Protein 2COF (pdb70)

Secondary structure (DSSP, 8-state):
--------TT--EEEEEETTEEEEEEEEE-SS-EEEE-SSTT-SEEEEEE-TTT-EEE---BTTBS-EEEEEETTEEEEEEE-SSHHHHHHHHHHHHHHSS-SSS--

InterPro domains:
  IPR001849 Pleckstrin homology domain [PF00169] (184-269)
  IPR001849 Pleckstrin homology domain [PF00169] (366-439)
  IPR001849 Pleckstrin homology domain [PS50003] (175-271)
  IPR001849 Pleckstrin homology domain [PS50003] (353-447)
  IPR001849 Pleckstrin homology domain [SM00233] (176-273)
  IPR001849 Pleckstrin homology domain [SM00233] (354-449)
  IPR011993 PH-like domain superfamily [G3DSA:2.30.29.30] (152-289)
  IPR011993 PH-like domain superfamily [G3DSA:2.30.29.30] (349-452)
  IPR030113 Actin-filament associated protein [PTHR14338] (1-817)

Organism: Homo sapiens (NCBI:txid9606)

Solvent-accessible surface area: 7010 Å² total; per-residue (Å²): 79,110,125,81,98,123,62,77,127,47,33,28,126,5,50,7,59,42,141,109,109,103,98,96,30,44,0,12,16,164,102,45,54,1,50,4,19,88,67,180,138,138,63,125,80,26,103,157,53,32,57,0,70,41,7,87,4,40,78,44,61,42,147,117,82,118,63,0,0,77,0,23,73,163,63,113,129,62,16,33,1,13,4,146,25,54,119,39,20,44,76,2,31,39,34,0,85,66,43,14,40,69,46,151,80,123,111

Sequence (107 aa):
GSSGSSGLETSSYLNVLVNSQWKSRWCSVRDNHLHFYQDRNRSKVAQQPLSLVGCEVVPDPSPDHLYSFRILHKGEELAKLEAKSSEEMGHWLGLLLSESGSGPSSGGSSGSSGLETSSYLNVLVNSQWKSRWCSVRDNHLHFYQDRNRSKVAQQPLSLVGCEVVPDPSPDHLYSFRILHKGEELAKLEAKSSEEMGHWLGLLLSESGSGPSSGGSSGSSGLETSSYLNVLVNSQWKSRWCSVRDNHLHFYQDRNRSKVAQQPLSLVGCEVVPDPSPDHLYSFRILHKGEELAKLEAKSSEEMGHWLGLLLSESGSGPSSGGSSGSSGLETSSYLNVLVNSQWKSRWCSVRDNHLHFYQDRNRSKVAQQPLSLVGCEVVPDPSPDHLYSFRILHKGEELAKLEAKSSEEMGHWLGLLLSESGSGPSSGGSSGSSGLETSSYLNVLVNSQWKSRWCSVRDNHLHFYQDRNRSKVAQQPLSLVGCEVVPDPSPDHLYSFRILHKGEELAKLEAKSSEEMGHWLGLLLSESGSGPSSGGSSGSSGLETSSYLNVLVNSQWKSRWCSVRDNHLHFYQDRNRSKVAQQPLSLVGCEVVPDPSPDHLYSFRILHKGEELAKLEAKSSEEMGHWLGLLLSESGSGPSSGGSSGSSGLETSSYLNVLVNSQWKSRWCSVRDNHLHFYQDRNRSKVAQQPLSLVGCEVVPDPSPDHLYSFRILHKGEELAKLEAKSSEEMGHWLGLLLSESGSGPSSGGSSGSSGLETSSYLNVLVNSQWKSRWCSVRDNHLHFYQDRNRSKVAQQPLSLVGCEVVPDPSPDHLYSFRILHKGEELAKLEAKSSEEMGHWLGLLLSESGSGPSSGGSSGSSGLETSSYLNVLVNSQWKSRWCSVRDNHLHFYQDRNRSKVAQQPLSLVGCEVVPDPSPDHLYSFRILHKGEELAKLEAKSSEEMGHWLGLLLSESGSGPSSGGSSGSSGLETSSYLNVLVNSQWKSRWCSVRDNHLHFYQDRNRSKVAQQPLSLVGCEVVPDPSPDHLYSFRILHKGEELAKLEAKSSEEMGHWLGLLLSESGSGPSSGGSSGSSGLETSSYLNVLVNSQWKSRWCSVRDNHLHFYQDRNRSKVAQQPLSLVGCEVVPDPSPDHLYSFRILHKGEELAKLEAKSSEEMGHWLGLLLSESGSGPSSGGSSGSSGLETSSYLNVLVNSQWKSRWCSVRDNHLHFYQDRNRSKVAQQPLSLVGCEVVPDPSPDHLYSFRILHKGEELAKLEAKSSEEMGHWLGLLLSESGSGPSSGGSSGSSGLETSSYLNVLVNSQWKSRWCSVRDNHLHFYQDRNRSKVAQQPLSLVGCEVVPDPSPDHLYSFRILHKGEELAKLEAKSSEEMGHWLGLLLSESGSGPSSGGSSGSSGLETSSYLNVLVNSQWKSRWCSVRDNHLHFYQDRNRSKVAQQPLSLVGCEVVPDPSPDHLYSFRILHKGEELAKLEAKSSEEMGHWLGLLLSESGSGPSSGGSSGSSGLETSSYLNVLVNSQWKSRWCSVRDNHLHFYQDRNRSKVAQQPLSLVGCEVVPDPSPDHLYSFRILHKGEELAKLEAKSSEEMGHWLGLLLSESGSGPSSGGSSGSSGLETSSYLNVLVNSQWKSRWCSVRDNHLHFYQDRNRSKVAQQPLSLVGCEVVPDPSPDHLYSFRILHKGEELAKLEAKSSEEMGHWLGLLLSESGSGPSSGGSSGSSGLETSSYLNVLVNSQWKSRWCSVRDNHLHFYQDRNRSKVAQQPLSLVGCEVVPDPSPDHLYSFRILHKGEELAKLEAKSSEEMGHWLGLLLSESGSGPSSGGSSGSSGLETSSYLNVLVNSQWKSRWCSVRDNHLHFYQDRNRSKVAQQPLSLVGCEVVPDPSPDHLYSFRILHKGEELAKLEAKSSEEMGHWLGLLLSESGSGPSSGGSSGSSGLETSSYLNVLVNSQWKSRWCSVRDNHLHFYQDRNRSKVAQQPLSLVGCEVVPDPSPDHLYSFRILHKGEELAKLEAKSSEEMGHWLGLLLSESGSGPSSGGSSGSSGLETSSYLNVLVNSQWKSRWCSVRDNHLHFYQDRNRSKVAQQPLSLVGCEVVPDPSPDHLYSFRILHKGEELAKLEAKSSEEMGHWLGLLLSESGSGPSSG

CATH classification: 2.30.29.30

Structure (mmCIF, N/CA/C/O backbone):
data_2COF
#
_entry.id   2COF
#
loop_
_atom_site.group_PDB
_atom_site.id
_atom_site.type_symbol
_atom_site.label_atom_id
_atom_site.label_alt_id
_atom_site.label_comp_id
_atom_site.label_asym_id
_atom_site.label_entity_id
_atom_site.label_seq_id
_atom_site.pdbx_PDB_ins_code
_atom_site.Cartn_x
_atom_site.Cartn_y
_atom_site.Cartn_z
_atom_site.occupancy
_atom_site.B_iso_or_equiv
_atom_site.auth_seq_id
_atom_site.auth_comp_id
_atom_site.auth_asym_id
_atom_site.auth_atom_id
_atom_site.pdbx_PDB_model_num
ATOM 1 N N . GLY A 1 1 ? -16.809 -10.601 6.839 1.00 0.00 1 GLY A N 1
ATOM 2 C CA . GLY A 1 1 ? -17.602 -11.813 6.925 1.00 0.00 1 GLY A CA 1
ATOM 3 C C . GLY A 1 1 ? -18.060 -12.107 8.340 1.00 0.00 1 GLY A C 1
ATOM 4 O O . GLY A 1 1 ? -19.224 -11.897 8.680 1.00 0.00 1 GLY A O 1
ATOM 8 N N . SER A 1 2 ? -17.142 -12.596 9.168 1.00 0.00 2 SER A N 1
ATOM 9 C CA . SER A 1 2 ? -17.458 -12.924 10.553 1.00 0.00 2 SER A CA 1
ATOM 10 C C . SER A 1 2 ? -17.401 -11.679 11.433 1.00 0.00 2 SER A C 1
ATOM 11 O O . SER A 1 2 ? -16.322 -11.217 11.804 1.00 0.00 2 SER A O 1
ATOM 19 N N . SER A 1 3 ? -18.570 -11.142 11.764 1.00 0.00 3 SER A N 1
ATOM 20 C CA . SER A 1 3 ? -18.655 -9.948 12.598 1.00 0.00 3 SER A CA 1
ATOM 21 C C . SER A 1 3 ? -18.692 -10.320 14.077 1.00 0.00 3 SER A C 1
ATOM 22 O O . SER A 1 3 ? -19.759 -10.555 14.642 1.00 0.00 3 SER A O 1
ATOM 30 N N . GLY A 1 4 ? -17.518 -10.372 14.698 1.00 0.00 4 GLY A N 1
ATOM 31 C CA . GLY A 1 4 ? -17.438 -10.716 16.105 1.00 0.00 4 GLY A CA 1
ATOM 32 C C . GLY A 1 4 ? -16.065 -11.225 16.501 1.00 0.00 4 GLY A C 1
ATOM 33 O O . GLY A 1 4 ? -15.947 -12.180 17.267 1.00 0.00 4 GLY A O 1
ATOM 37 N N . SER A 1 5 ? -15.025 -10.585 15.975 1.00 0.00 5 SER A N 1
ATOM 38 C CA . SER A 1 5 ? -13.654 -10.982 16.273 1.00 0.00 5 SER A CA 1
ATOM 39 C C . SER A 1 5 ? -12.766 -9.758 16.474 1.00 0.00 5 SER A C 1
ATOM 40 O O . SER A 1 5 ? -12.458 -9.038 15.524 1.00 0.00 5 SER A O 1
ATOM 48 N N . SER A 1 6 ? -12.357 -9.529 17.717 1.00 0.00 6 SER A N 1
ATOM 49 C CA . SER A 1 6 ? -11.507 -8.390 18.045 1.00 0.00 6 SER A CA 1
ATOM 50 C C . SER A 1 6 ? -10.032 -8.774 17.973 1.00 0.00 6 SER A C 1
ATOM 51 O O . SER A 1 6 ? -9.670 -9.932 18.174 1.00 0.00 6 SER A O 1
ATOM 59 N N . GLY A 1 7 ? -9.184 -7.791 17.684 1.00 0.00 7 GLY A N 1
ATOM 60 C CA . GLY A 1 7 ? -7.759 -8.045 17.590 1.00 0.00 7 GLY A CA 1
ATOM 61 C C . GLY A 1 7 ? -7.266 -8.060 16.156 1.00 0.00 7 GLY A C 1
ATOM 62 O O . GLY A 1 7 ? -6.645 -9.028 15.715 1.00 0.00 7 GLY A O 1
ATOM 66 N N . LEU A 1 8 ? -7.544 -6.986 15.426 1.00 0.00 8 LEU A N 1
ATOM 67 C CA . LEU A 1 8 ? -7.126 -6.879 14.032 1.00 0.00 8 LEU A CA 1
ATOM 68 C C . LEU A 1 8 ? -5.907 -5.971 13.897 1.00 0.00 8 LEU A C 1
ATOM 69 O O . LEU A 1 8 ? -4.942 -6.310 13.214 1.00 0.00 8 LEU A O 1
ATOM 85 N N . GLU A 1 9 ? -5.960 -4.817 14.555 1.00 0.00 9 GLU A N 1
ATOM 86 C CA . GLU A 1 9 ? -4.860 -3.861 14.509 1.00 0.00 9 GLU A CA 1
ATOM 87 C C . GLU A 1 9 ? -4.455 -3.567 13.067 1.00 0.00 9 GLU A C 1
ATOM 88 O O . GLU A 1 9 ? -3.269 -3.472 12.750 1.00 0.00 9 GLU A O 1
ATOM 100 N N . THR A 1 10 ? -5.449 -3.423 12.197 1.00 0.00 10 THR A N 1
ATOM 101 C CA . THR A 1 10 ? -5.199 -3.142 10.789 1.00 0.00 10 THR A CA 1
ATOM 102 C C . THR A 1 10 ? -3.932 -3.839 10.306 1.00 0.00 10 THR A C 1
ATOM 103 O O . THR A 1 10 ? -3.159 -3.276 9.531 1.00 0.00 10 THR A O 1
ATOM 114 N N . SER A 1 11 ? -3.725 -5.068 10.769 1.00 0.00 11 SER A N 1
ATOM 115 C CA . SER A 1 11 ? -2.550 -5.841 10.386 1.00 0.00 11 SER A CA 1
ATOM 116 C C . SER A 1 11 ? -2.948 -7.236 9.914 1.00 0.00 11 SER A C 1
ATOM 117 O O . SER A 1 11 ? -2.311 -8.228 10.269 1.00 0.00 11 SER A O 1
ATOM 125 N N . SER A 1 12 ? -4.005 -7.303 9.111 1.00 0.00 12 SER A N 1
ATOM 126 C CA . SER A 1 12 ? -4.491 -8.577 8.593 1.00 0.00 12 SER A CA 1
ATOM 127 C C . SER A 1 12 ? -3.672 -9.019 7.384 1.00 0.00 12 SER A C 1
ATOM 128 O O . SER A 1 12 ? -2.998 -8.210 6.747 1.00 0.00 12 SER A O 1
ATOM 136 N N . TYR A 1 13 ? -3.737 -10.309 7.074 1.00 0.00 13 TYR A N 1
ATOM 137 C CA . TYR A 1 13 ? -3.000 -10.862 5.944 1.00 0.00 13 TYR A CA 1
ATOM 138 C C . TYR A 1 13 ? -3.676 -10.501 4.625 1.00 0.00 13 TYR A C 1
ATOM 139 O O . TYR A 1 13 ? -4.891 -10.639 4.478 1.00 0.00 13 TYR A O 1
ATOM 157 N N . LEU A 1 14 ? -2.880 -10.039 3.667 1.00 0.00 14 LEU A N 1
ATOM 158 C CA . LEU A 1 14 ? -3.399 -9.659 2.357 1.00 0.00 14 LEU A CA 1
ATOM 159 C C . LEU A 1 14 ? -2.557 -10.266 1.240 1.00 0.00 14 LEU A C 1
ATOM 160 O O . LEU A 1 14 ? -1.388 -10.594 1.439 1.00 0.00 14 LEU A O 1
ATOM 176 N N . ASN A 1 15 ? -3.160 -10.412 0.064 1.00 0.00 15 ASN A N 1
ATOM 177 C CA . ASN A 1 15 ? -2.465 -10.979 -1.086 1.00 0.00 15 ASN A CA 1
ATOM 178 C C . ASN A 1 15 ? -1.824 -9.880 -1.929 1.00 0.00 15 ASN A C 1
ATOM 179 O O . ASN A 1 15 ? -2.515 -9.131 -2.620 1.00 0.00 15 ASN A O 1
ATOM 190 N N . VAL A 1 16 ? -0.499 -9.792 -1.869 1.00 0.00 16 VAL A N 1
ATOM 191 C CA . VAL A 1 16 ? 0.235 -8.787 -2.629 1.00 0.00 16 VAL A CA 1
ATOM 192 C C . VAL A 1 16 ? 0.720 -9.351 -3.960 1.00 0.00 16 VAL A C 1
ATOM 193 O O . VAL A 1 16 ? 1.667 -10.137 -4.005 1.00 0.00 16 VAL A O 1
ATOM 206 N N . LEU A 1 17 ? 0.066 -8.944 -5.042 1.00 0.00 17 LEU A N 1
ATOM 207 C CA . LEU A 1 17 ? 0.431 -9.407 -6.376 1.00 0.00 17 LEU A CA 1
ATOM 208 C C . LEU A 1 17 ? 1.934 -9.280 -6.605 1.00 0.00 17 LEU A C 1
ATOM 209 O O . LEU A 1 17 ? 2.527 -8.234 -6.340 1.00 0.00 17 LEU A O 1
ATOM 225 N N . VAL A 1 18 ? 2.545 -10.353 -7.099 1.00 0.00 18 VAL A N 1
ATOM 226 C CA . VAL A 1 18 ? 3.978 -10.361 -7.367 1.00 0.00 18 VAL A CA 1
ATOM 227 C C . VAL A 1 18 ? 4.289 -11.086 -8.671 1.00 0.00 18 VAL A C 1
ATOM 228 O O . VAL A 1 18 ? 3.897 -12.237 -8.862 1.00 0.00 18 VAL A O 1
ATOM 241 N N . ASN A 1 19 ? 4.998 -10.406 -9.566 1.00 0.00 19 ASN A N 1
ATOM 242 C CA . ASN A 1 19 ? 5.363 -10.986 -10.853 1.00 0.00 19 ASN A CA 1
ATOM 243 C C . ASN A 1 19 ? 4.202 -11.782 -11.440 1.00 0.00 19 ASN A C 1
ATOM 244 O O . ASN A 1 19 ? 4.360 -12.942 -11.821 1.00 0.00 19 ASN A O 1
ATOM 255 N N . SER A 1 20 ? 3.034 -11.151 -11.509 1.00 0.00 20 SER A N 1
ATOM 256 C CA . SER A 1 20 ? 1.844 -11.801 -12.047 1.00 0.00 20 SER A CA 1
ATOM 257 C C . SER A 1 20 ? 1.526 -13.077 -11.273 1.00 0.00 20 SER A C 1
ATOM 258 O O . SER A 1 20 ? 1.126 -14.084 -11.855 1.00 0.00 20 SER A O 1
ATOM 266 N N . GLN A 1 21 ? 1.707 -13.024 -9.957 1.00 0.00 21 GLN A N 1
ATOM 267 C CA . GLN A 1 21 ? 1.440 -14.175 -9.103 1.00 0.00 21 GLN A CA 1
ATOM 268 C C . GLN A 1 21 ? 1.008 -13.730 -7.709 1.00 0.00 21 GLN A C 1
ATOM 269 O O . GLN A 1 21 ? 1.732 -13.005 -7.027 1.00 0.00 21 GLN A O 1
ATOM 283 N N . TRP A 1 22 ? -0.174 -14.169 -7.294 1.00 0.00 22 TRP A N 1
ATOM 284 C CA . TRP A 1 22 ? -0.703 -13.816 -5.982 1.00 0.00 22 TRP A CA 1
ATOM 285 C C . TRP A 1 22 ? 0.002 -14.601 -4.881 1.00 0.00 22 TRP A C 1
ATOM 286 O O . TRP A 1 22 ? -0.261 -15.788 -4.685 1.00 0.00 22 TRP A O 1
ATOM 307 N N . LYS A 1 23 ? 0.900 -13.933 -4.165 1.00 0.00 23 LYS A N 1
ATOM 308 C CA . LYS A 1 23 ? 1.642 -14.567 -3.083 1.00 0.00 23 LYS A CA 1
ATOM 309 C C . LYS A 1 23 ? 1.265 -13.961 -1.735 1.00 0.00 23 LYS A C 1
ATOM 310 O O . LYS A 1 23 ? 1.120 -12.745 -1.610 1.00 0.00 23 LYS A O 1
ATOM 329 N N . SER A 1 24 ? 1.108 -14.816 -0.730 1.00 0.00 24 SER A N 1
ATOM 330 C CA . SER A 1 24 ? 0.745 -14.364 0.609 1.00 0.00 24 SER A CA 1
ATOM 331 C C . SER A 1 24 ? 1.820 -13.446 1.182 1.00 0.00 24 SER A C 1
ATOM 332 O O . SER A 1 24 ? 2.996 -13.807 1.236 1.00 0.00 24 SER A O 1
ATOM 340 N N . ARG A 1 25 ? 1.408 -12.257 1.610 1.00 0.00 25 ARG A N 1
ATOM 341 C CA . ARG A 1 25 ? 2.335 -11.286 2.179 1.00 0.00 25 ARG A CA 1
ATOM 342 C C . ARG A 1 25 ? 1.678 -10.509 3.316 1.00 0.00 25 ARG A C 1
ATOM 343 O O . ARG A 1 25 ? 0.478 -10.236 3.282 1.00 0.00 25 ARG A O 1
ATOM 364 N N . TRP A 1 26 ? 2.472 -10.157 4.320 1.00 0.00 26 TRP A N 1
ATOM 365 C CA . TRP A 1 26 ? 1.967 -9.411 5.468 1.00 0.00 26 TRP A CA 1
ATOM 366 C C . TRP A 1 26 ? 2.050 -7.909 5.220 1.00 0.00 26 TRP A C 1
ATOM 367 O O . TRP A 1 26 ? 3.140 -7.349 5.104 1.00 0.00 26 TRP A O 1
ATOM 388 N N . CYS A 1 27 ? 0.892 -7.263 5.141 1.00 0.00 27 CYS A N 1
ATOM 389 C CA . CYS A 1 27 ? 0.834 -5.824 4.906 1.00 0.00 27 CYS A CA 1
ATOM 390 C C . CYS A 1 27 ? 0.520 -5.075 6.197 1.00 0.00 27 CYS A C 1
ATOM 391 O O . CYS A 1 27 ? -0.472 -5.360 6.867 1.00 0.00 27 CYS A O 1
ATOM 399 N N . SER A 1 28 ? 1.374 -4.116 6.541 1.00 0.00 28 SER A N 1
ATOM 400 C CA . SER A 1 28 ? 1.191 -3.329 7.755 1.00 0.00 28 SER A CA 1
ATOM 401 C C . SER A 1 28 ? 1.219 -1.836 7.444 1.00 0.00 28 SER A C 1
ATOM 402 O O . SER A 1 28 ? 2.235 -1.302 6.996 1.00 0.00 28 SER A O 1
ATOM 410 N N . VAL A 1 29 ? 0.097 -1.166 7.684 1.00 0.00 29 VAL A N 1
ATOM 411 C CA . VAL A 1 29 ? -0.009 0.266 7.431 1.00 0.00 29 VAL A CA 1
ATOM 412 C C . VAL A 1 29 ? 0.242 1.068 8.703 1.00 0.00 29 VAL A C 1
ATOM 413 O O . VAL A 1 29 ? -0.323 0.773 9.757 1.00 0.00 29 VAL A O 1
ATOM 426 N N . ARG A 1 30 ? 1.091 2.085 8.597 1.00 0.00 30 ARG A N 1
ATOM 427 C CA . ARG A 1 30 ? 1.417 2.930 9.739 1.00 0.00 30 ARG A CA 1
ATOM 428 C C . ARG A 1 30 ? 2.096 4.219 9.285 1.00 0.00 30 ARG A C 1
ATOM 429 O O . ARG A 1 30 ? 2.942 4.206 8.392 1.00 0.00 30 ARG A O 1
ATOM 450 N N . ASP A 1 31 ? 1.717 5.331 9.906 1.00 0.00 31 ASP A N 1
ATOM 451 C CA . ASP A 1 31 ? 2.289 6.629 9.567 1.00 0.00 31 ASP A CA 1
ATOM 452 C C . ASP A 1 31 ? 2.050 6.961 8.097 1.00 0.00 31 ASP A C 1
ATOM 453 O O . ASP A 1 31 ? 2.927 7.497 7.421 1.00 0.00 31 ASP A O 1
ATOM 462 N N . ASN A 1 32 ? 0.857 6.636 7.609 1.00 0.00 32 ASN A N 1
ATOM 463 C CA . ASN A 1 32 ? 0.503 6.898 6.219 1.00 0.00 32 ASN A CA 1
ATOM 464 C C . ASN A 1 32 ? 1.460 6.184 5.270 1.00 0.00 32 ASN A C 1
ATOM 465 O O . ASN A 1 32 ? 1.854 6.731 4.240 1.00 0.00 32 ASN A O 1
ATOM 476 N N . HIS A 1 33 ? 1.830 4.957 5.624 1.00 0.00 33 HIS A N 1
ATOM 477 C CA . HIS A 1 33 ? 2.741 4.166 4.803 1.00 0.00 33 HIS A CA 1
ATOM 478 C C . HIS A 1 33 ? 2.441 2.676 4.941 1.00 0.00 33 HIS A C 1
ATOM 479 O O . HIS A 1 33 ? 2.230 2.175 6.046 1.00 0.00 33 HIS A O 1
ATOM 494 N N . LEU A 1 34 ? 2.425 1.974 3.814 1.00 0.00 34 LEU A N 1
ATOM 495 C CA . LEU A 1 34 ? 2.151 0.541 3.809 1.00 0.00 34 LEU A CA 1
ATOM 496 C C . LEU A 1 34 ? 3.447 -0.260 3.731 1.00 0.00 34 LEU A C 1
ATOM 497 O O . LEU A 1 34 ? 4.067 -0.357 2.672 1.00 0.00 34 LEU A O 1
ATOM 513 N N . HIS A 1 35 ? 3.849 -0.836 4.860 1.00 0.00 35 HIS A N 1
ATOM 514 C CA . HIS A 1 35 ? 5.069 -1.633 4.919 1.00 0.00 35 HIS A CA 1
ATOM 515 C C . HIS A 1 35 ? 4.783 -3.092 4.575 1.00 0.00 35 HIS A C 1
ATOM 516 O O . HIS A 1 35 ? 3.669 -3.579 4.770 1.00 0.00 35 HIS A O 1
ATOM 531 N N . PHE A 1 36 ? 5.795 -3.783 4.062 1.00 0.00 36 PHE A N 1
ATOM 532 C CA . PHE A 1 36 ? 5.652 -5.185 3.689 1.00 0.00 36 PHE A CA 1
ATOM 533 C C . PHE A 1 36 ? 6.554 -6.070 4.544 1.00 0.00 36 PHE A C 1
ATOM 534 O O . PHE A 1 36 ? 7.733 -5.771 4.738 1.00 0.00 36 PHE A O 1
ATOM 551 N N . TYR A 1 37 ? 5.992 -7.161 5.054 1.00 0.00 37 TYR A N 1
ATOM 552 C CA . TYR A 1 37 ? 6.743 -8.088 5.891 1.00 0.00 37 TYR A CA 1
ATOM 553 C C . TYR A 1 37 ? 6.559 -9.525 5.413 1.00 0.00 37 TYR A C 1
ATOM 554 O O . TYR A 1 37 ? 5.668 -9.816 4.615 1.00 0.00 37 TYR A O 1
ATOM 572 N N . GLN A 1 38 ? 7.409 -10.420 5.907 1.00 0.00 38 GLN A N 1
ATOM 573 C CA . GLN A 1 38 ? 7.341 -11.827 5.530 1.00 0.00 38 GLN A CA 1
ATOM 574 C C . GLN A 1 38 ? 7.079 -12.705 6.750 1.00 0.00 38 GLN A C 1
ATOM 575 O O . GLN A 1 38 ? 6.027 -13.334 6.859 1.00 0.00 38 GLN A O 1
ATOM 589 N N . ASP A 1 39 ? 8.043 -12.741 7.664 1.00 0.00 39 ASP A N 1
ATOM 590 C CA . ASP A 1 39 ? 7.916 -13.542 8.876 1.00 0.00 39 ASP A CA 1
ATOM 591 C C . ASP A 1 39 ? 6.908 -12.918 9.836 1.00 0.00 39 ASP A C 1
ATOM 592 O O . ASP A 1 39 ? 6.368 -11.843 9.572 1.00 0.00 39 ASP A O 1
ATOM 601 N N . ARG A 1 40 ? 6.660 -13.598 10.950 1.00 0.00 40 ARG A N 1
ATOM 602 C CA . ARG A 1 40 ? 5.715 -13.112 11.949 1.00 0.00 40 ARG A CA 1
ATOM 603 C C . ARG A 1 40 ? 6.379 -12.099 12.877 1.00 0.00 40 ARG A C 1
ATOM 604 O O . ARG A 1 40 ? 7.601 -12.080 13.018 1.00 0.00 40 ARG A O 1
ATOM 625 N N . ASN A 1 41 ? 5.565 -11.260 13.508 1.00 0.00 41 ASN A N 1
ATOM 626 C CA . ASN A 1 41 ? 6.073 -10.244 14.422 1.00 0.00 41 ASN A CA 1
ATOM 627 C C . ASN A 1 41 ? 6.978 -9.257 13.691 1.00 0.00 41 ASN A C 1
ATOM 628 O O . ASN A 1 41 ? 8.035 -8.878 14.194 1.00 0.00 41 ASN A O 1
ATOM 639 N N . ARG A 1 42 ? 6.554 -8.844 12.501 1.00 0.00 42 ARG A N 1
ATOM 640 C CA . ARG A 1 42 ? 7.325 -7.902 11.699 1.00 0.00 42 ARG A CA 1
ATOM 641 C C . ARG A 1 42 ? 8.823 -8.139 11.873 1.00 0.00 42 ARG A C 1
ATOM 642 O O . ARG A 1 42 ? 9.595 -7.196 12.040 1.00 0.00 42 ARG A O 1
ATOM 663 N N . SER A 1 43 ? 9.224 -9.406 11.833 1.00 0.00 43 SER A N 1
ATOM 664 C CA . SER A 1 43 ? 10.628 -9.768 11.990 1.00 0.00 43 SER A CA 1
ATOM 665 C C . SER A 1 43 ? 11.495 -9.038 10.968 1.00 0.00 43 SER A C 1
ATOM 666 O O . SER A 1 43 ? 12.365 -8.245 11.327 1.00 0.00 43 SER A O 1
ATOM 674 N N . LYS A 1 44 ? 11.251 -9.313 9.691 1.00 0.00 44 LYS A N 1
ATOM 675 C CA . LYS A 1 44 ? 12.007 -8.684 8.615 1.00 0.00 44 LYS A CA 1
ATOM 676 C C . LYS A 1 44 ? 11.071 -8.025 7.606 1.00 0.00 44 LYS A C 1
ATOM 677 O O . LYS A 1 44 ? 9.939 -8.468 7.414 1.00 0.00 44 LYS A O 1
ATOM 696 N N . VAL A 1 45 ? 11.553 -6.966 6.963 1.00 0.00 45 VAL A N 1
ATOM 697 C CA . VAL A 1 45 ? 10.760 -6.248 5.972 1.00 0.00 45 VAL A CA 1
ATOM 698 C C . VAL A 1 45 ? 10.905 -6.877 4.592 1.00 0.00 45 VAL A C 1
ATOM 699 O O . VAL A 1 45 ? 12.014 -7.028 4.080 1.00 0.00 45 VAL A O 1
ATOM 712 N N . ALA A 1 46 ? 9.776 -7.243 3.993 1.00 0.00 46 ALA A N 1
ATOM 713 C CA . ALA A 1 46 ? 9.776 -7.855 2.670 1.00 0.00 46 ALA A CA 1
ATOM 714 C C . ALA A 1 46 ? 10.477 -6.961 1.652 1.00 0.00 46 ALA A C 1
ATOM 715 O O . ALA A 1 46 ? 11.287 -7.431 0.855 1.00 0.00 46 ALA A O 1
ATOM 722 N N . GLN A 1 47 ? 10.158 -5.671 1.686 1.00 0.00 47 GLN A N 1
ATOM 723 C CA . GLN A 1 47 ? 10.757 -4.713 0.765 1.00 0.00 47 GLN A CA 1
ATOM 724 C C . GLN A 1 47 ? 10.344 -3.287 1.118 1.00 0.00 47 GLN A C 1
ATOM 725 O O . GLN A 1 47 ? 9.412 -3.076 1.894 1.00 0.00 47 GLN A O 1
ATOM 739 N N . GLN A 1 48 ? 11.045 -2.314 0.544 1.00 0.00 48 GLN A N 1
ATOM 740 C CA . GLN A 1 48 ? 10.751 -0.909 0.800 1.00 0.00 48 GLN A CA 1
ATOM 741 C C . GLN A 1 48 ? 9.256 -0.696 1.018 1.00 0.00 48 GLN A C 1
ATOM 742 O O . GLN A 1 48 ? 8.415 -1.283 0.336 1.00 0.00 48 GLN A O 1
ATOM 756 N N . PRO A 1 49 ? 8.916 0.162 1.990 1.00 0.00 49 PRO A N 1
ATOM 757 C CA . PRO A 1 49 ? 7.522 0.473 2.320 1.00 0.00 49 PRO A CA 1
ATOM 758 C C . PRO A 1 49 ? 6.835 1.285 1.228 1.00 0.00 49 PRO A C 1
ATOM 759 O O . PRO A 1 49 ? 7.463 1.680 0.245 1.00 0.00 49 PRO A O 1
ATOM 770 N N . LEU A 1 50 ? 5.541 1.531 1.406 1.00 0.00 50 LEU A N 1
ATOM 771 C CA . LEU A 1 50 ? 4.768 2.298 0.435 1.00 0.00 50 LEU A CA 1
ATOM 772 C C . LEU A 1 50 ? 4.318 3.629 1.027 1.00 0.00 50 LEU A C 1
ATOM 773 O O . LEU A 1 50 ? 3.920 3.701 2.190 1.00 0.00 50 LEU A O 1
ATOM 789 N N . SER A 1 51 ? 4.381 4.682 0.218 1.00 0.00 51 SER A N 1
ATOM 790 C CA . SER A 1 51 ? 3.981 6.012 0.662 1.00 0.00 51 SER A CA 1
ATOM 791 C C . SER A 1 51 ? 2.533 6.302 0.275 1.00 0.00 51 SER A C 1
ATOM 792 O O . SER A 1 51 ? 2.261 7.177 -0.548 1.00 0.00 51 SER A O 1
ATOM 800 N N . LEU A 1 52 ? 1.608 5.561 0.875 1.00 0.00 52 LEU A N 1
ATOM 801 C CA . LEU A 1 52 ? 0.187 5.737 0.595 1.00 0.00 52 LEU A CA 1
ATOM 802 C C . LEU A 1 52 ? -0.169 7.217 0.495 1.00 0.00 52 LEU A C 1
ATOM 803 O O . LEU A 1 52 ? -0.921 7.627 -0.389 1.00 0.00 52 LEU A O 1
ATOM 819 N N . VAL A 1 53 ? 0.378 8.015 1.406 1.00 0.00 53 VAL A N 1
ATOM 820 C CA . VAL A 1 53 ? 0.120 9.450 1.419 1.00 0.00 53 VAL A CA 1
ATOM 821 C C . VAL A 1 53 ? 0.190 10.033 0.013 1.00 0.00 53 VAL A C 1
ATOM 822 O O . VAL A 1 53 ? 1.272 10.315 -0.501 1.00 0.00 53 VAL A O 1
ATOM 835 N N . GLY A 1 54 ? -0.973 10.213 -0.606 1.00 0.00 54 GLY A N 1
ATOM 836 C CA . GLY A 1 54 ? -1.022 10.763 -1.948 1.00 0.00 54 GLY A CA 1
ATOM 837 C C . GLY A 1 54 ? -1.568 9.775 -2.960 1.00 0.00 54 GLY A C 1
ATOM 838 O O . GLY A 1 54 ? -2.341 10.146 -3.845 1.00 0.00 54 GLY A O 1
ATOM 842 N N . CYS A 1 55 ? -1.166 8.516 -2.831 1.00 0.00 55 CYS A N 1
ATOM 843 C CA . CYS A 1 55 ? -1.619 7.472 -3.744 1.00 0.00 55 CYS A CA 1
ATOM 844 C C . CYS A 1 55 ? -3.142 7.449 -3.831 1.00 0.00 55 CYS A C 1
ATOM 845 O O . CYS A 1 55 ? -3.822 8.236 -3.174 1.00 0.00 55 CYS A O 1
ATOM 853 N N . GLU A 1 56 ? -3.669 6.543 -4.648 1.00 0.00 56 GLU A N 1
ATOM 854 C CA . GLU A 1 56 ? -5.111 6.420 -4.823 1.00 0.00 56 GLU A CA 1
ATOM 855 C C . GLU A 1 56 ? -5.532 4.954 -4.861 1.00 0.00 56 GLU A C 1
ATOM 856 O O . GLU A 1 56 ? -5.111 4.198 -5.736 1.00 0.00 56 GLU A O 1
ATOM 868 N N . VAL A 1 57 ? -6.366 4.559 -3.903 1.00 0.00 57 VAL A N 1
ATOM 869 C CA . VAL A 1 57 ? -6.845 3.184 -3.826 1.00 0.00 57 VAL A CA 1
ATOM 870 C C . VAL A 1 57 ? -8.158 3.016 -4.581 1.00 0.00 57 VAL A C 1
ATOM 871 O O . VAL A 1 57 ? -9.171 3.622 -4.230 1.00 0.00 57 VAL A O 1
ATOM 884 N N . VAL A 1 58 ? -8.136 2.189 -5.622 1.00 0.00 58 VAL A N 1
ATOM 885 C CA . VAL A 1 58 ? -9.326 1.940 -6.426 1.00 0.00 58 VAL A CA 1
ATOM 886 C C . VAL A 1 58 ? -9.684 0.458 -6.433 1.00 0.00 58 VAL A C 1
ATOM 887 O O . VAL A 1 58 ? -8.826 -0.413 -6.577 1.00 0.00 58 VAL A O 1
ATOM 900 N N . PRO A 1 59 ? -10.983 0.163 -6.274 1.00 0.00 59 PRO A N 1
ATOM 901 C CA . PRO A 1 59 ? -11.485 -1.214 -6.259 1.00 0.00 59 PRO A CA 1
ATOM 902 C C . PRO A 1 59 ? -11.402 -1.877 -7.630 1.00 0.00 59 PRO A C 1
ATOM 903 O O . PRO A 1 59 ? -12.330 -1.782 -8.433 1.00 0.00 59 PRO A O 1
ATOM 914 N N . ASP A 1 60 ? -10.285 -2.547 -7.891 1.00 0.00 60 ASP A N 1
ATOM 915 C CA . ASP A 1 60 ? -10.081 -3.227 -9.164 1.00 0.00 60 ASP A CA 1
ATOM 916 C C . ASP A 1 60 ? -10.195 -4.739 -8.998 1.00 0.00 60 ASP A C 1
ATOM 917 O O . ASP A 1 60 ? -9.199 -5.462 -8.974 1.00 0.00 60 ASP A O 1
ATOM 926 N N . PRO A 1 61 ? -11.438 -5.230 -8.878 1.00 0.00 61 PRO A N 1
ATOM 927 C CA . PRO A 1 61 ? -11.711 -6.660 -8.710 1.00 0.00 61 PRO A CA 1
ATOM 928 C C . PRO A 1 61 ? -11.412 -7.459 -9.974 1.00 0.00 61 PRO A C 1
ATOM 929 O O . PRO A 1 61 ? -11.061 -6.893 -11.009 1.00 0.00 61 PRO A O 1
ATOM 940 N N . SER A 1 62 ? -11.554 -8.778 -9.882 1.00 0.00 62 SER A N 1
ATOM 941 C CA . SER A 1 62 ? -11.295 -9.655 -11.018 1.00 0.00 62 SER A CA 1
ATOM 942 C C . SER A 1 62 ? -12.427 -10.663 -11.194 1.00 0.00 62 SER A C 1
ATOM 943 O O . SER A 1 62 ? -13.259 -10.861 -10.309 1.00 0.00 62 SER A O 1
ATOM 951 N N . PRO A 1 63 ? -12.460 -11.316 -12.366 1.00 0.00 63 PRO A N 1
ATOM 952 C CA . PRO A 1 63 ? -13.483 -12.315 -12.687 1.00 0.00 63 PRO A CA 1
ATOM 953 C C . PRO A 1 63 ? -13.325 -13.592 -11.868 1.00 0.00 63 PRO A C 1
ATOM 954 O O . PRO A 1 63 ? -14.059 -14.561 -12.063 1.00 0.00 63 PRO A O 1
ATOM 965 N N . ASP A 1 64 ? -12.363 -13.585 -10.951 1.00 0.00 64 ASP A N 1
ATOM 966 C CA . ASP A 1 64 ? -12.109 -14.742 -10.101 1.00 0.00 64 ASP A CA 1
ATOM 967 C C . ASP A 1 64 ? -12.187 -14.361 -8.626 1.00 0.00 64 ASP A C 1
ATOM 968 O O . ASP A 1 64 ? -12.262 -15.226 -7.753 1.00 0.00 64 ASP A O 1
ATOM 977 N N . HIS A 1 65 ? -12.167 -13.060 -8.355 1.00 0.00 65 HIS A N 1
ATOM 978 C CA . HIS A 1 65 ? -12.234 -12.563 -6.985 1.00 0.00 65 HIS A CA 1
ATOM 979 C C . HIS A 1 65 ? -12.595 -11.081 -6.962 1.00 0.00 65 HIS A C 1
ATOM 980 O O . HIS A 1 65 ? -11.776 -10.227 -7.305 1.00 0.00 65 HIS A O 1
ATOM 995 N N . LEU A 1 66 ? -13.824 -10.782 -6.556 1.00 0.00 66 LEU A N 1
ATOM 996 C CA . LEU A 1 66 ? -14.293 -9.402 -6.488 1.00 0.00 66 LEU A CA 1
ATOM 997 C C . LEU A 1 66 ? -13.864 -8.744 -5.181 1.00 0.00 66 LEU A C 1
ATOM 998 O O . LEU A 1 66 ? -14.528 -7.834 -4.685 1.00 0.00 66 LEU A O 1
ATOM 1014 N N . TYR A 1 67 ? -12.750 -9.211 -4.628 1.00 0.00 67 TYR A N 1
ATOM 1015 C CA . TYR A 1 67 ? -12.233 -8.668 -3.377 1.00 0.00 67 TYR A CA 1
ATOM 1016 C C . TYR A 1 67 ? -10.768 -8.266 -3.523 1.00 0.00 67 TYR A C 1
ATOM 1017 O O . TYR A 1 67 ? -9.949 -8.533 -2.643 1.00 0.00 67 TYR A O 1
ATOM 1035 N N . SER A 1 68 ? -10.446 -7.621 -4.639 1.00 0.00 68 SER A N 1
ATOM 1036 C CA . SER A 1 68 ? -9.081 -7.184 -4.903 1.00 0.00 68 SER A CA 1
ATOM 1037 C C . SER A 1 68 ? -9.045 -5.702 -5.267 1.00 0.00 68 SER A C 1
ATOM 1038 O O . SER A 1 68 ? -9.884 -5.218 -6.027 1.00 0.00 68 SER A O 1
ATOM 1046 N N . PHE A 1 69 ? -8.067 -4.988 -4.719 1.00 0.00 69 PHE A N 1
ATOM 1047 C CA . PHE A 1 69 ? -7.922 -3.562 -4.984 1.00 0.00 69 PHE A CA 1
ATOM 1048 C C . PHE A 1 69 ? -6.479 -3.220 -5.345 1.00 0.00 69 PHE A C 1
ATOM 1049 O O . PHE A 1 69 ? -5.560 -3.992 -5.069 1.00 0.00 69 PHE A O 1
ATOM 1066 N N . ARG A 1 70 ? -6.288 -2.059 -5.962 1.00 0.00 70 ARG A N 1
ATOM 1067 C CA . ARG A 1 70 ? -4.959 -1.615 -6.363 1.00 0.00 70 ARG A CA 1
ATOM 1068 C C . ARG A 1 70 ? -4.797 -0.114 -6.142 1.00 0.00 70 ARG A C 1
ATOM 1069 O O . ARG A 1 70 ? -5.773 0.636 -6.174 1.00 0.00 70 ARG A O 1
ATOM 1090 N N . ILE A 1 71 ? -3.560 0.316 -5.919 1.00 0.00 71 ILE A N 1
ATOM 1091 C CA . ILE A 1 71 ? -3.272 1.727 -5.694 1.00 0.00 71 ILE A CA 1
ATOM 1092 C C . ILE A 1 71 ? -2.669 2.370 -6.939 1.00 0.00 71 ILE A C 1
ATOM 1093 O O . ILE A 1 71 ? -2.011 1.703 -7.739 1.00 0.00 71 ILE A O 1
ATOM 1109 N N . LEU A 1 72 ? -2.895 3.670 -7.095 1.00 0.00 72 LEU A N 1
ATOM 1110 C CA . LEU A 1 72 ? -2.373 4.405 -8.242 1.00 0.00 72 LEU A CA 1
ATOM 1111 C C . LEU A 1 72 ? -1.820 5.760 -7.814 1.00 0.00 72 LEU A C 1
ATOM 1112 O O . LEU A 1 72 ? -2.311 6.371 -6.864 1.00 0.00 72 LEU A O 1
ATOM 1128 N N . HIS A 1 73 ? -0.797 6.227 -8.523 1.00 0.00 73 HIS A N 1
ATOM 1129 C CA . HIS A 1 73 ? -0.179 7.513 -8.218 1.00 0.00 73 HIS A CA 1
ATOM 1130 C C . HIS A 1 73 ? -0.293 8.465 -9.404 1.00 0.00 73 HIS A C 1
ATOM 1131 O O . HIS A 1 73 ? 0.615 8.556 -10.230 1.00 0.00 73 HIS A O 1
ATOM 1146 N N . LYS A 1 74 ? -1.415 9.173 -9.482 1.00 0.00 74 LYS A N 1
ATOM 1147 C CA . LYS A 1 74 ? -1.649 10.119 -10.566 1.00 0.00 74 LYS A CA 1
ATOM 1148 C C . LYS A 1 74 ? -1.986 9.389 -11.863 1.00 0.00 74 LYS A C 1
ATOM 1149 O O . LYS A 1 74 ? -1.768 9.911 -12.955 1.00 0.00 74 LYS A O 1
ATOM 1168 N N . GLY A 1 75 ? -2.520 8.179 -11.733 1.00 0.00 75 GLY A N 1
ATOM 1169 C CA . GLY A 1 75 ? -2.880 7.398 -12.902 1.00 0.00 75 GLY A CA 1
ATOM 1170 C C . GLY A 1 75 ? -1.945 6.225 -13.126 1.00 0.00 75 GLY A C 1
ATOM 1171 O O . GLY A 1 75 ? -2.233 5.340 -13.931 1.00 0.00 75 GLY A O 1
ATOM 1175 N N . GLU A 1 76 ? -0.823 6.220 -12.414 1.00 0.00 76 GLU A N 1
ATOM 1176 C CA . GLU A 1 76 ? 0.157 5.148 -12.541 1.00 0.00 76 GLU A CA 1
ATOM 1177 C C . GLU A 1 76 ? -0.147 4.014 -11.567 1.00 0.00 76 GLU A C 1
ATOM 1178 O O . GLU A 1 76 ? -1.099 4.088 -10.790 1.00 0.00 76 GLU A O 1
ATOM 1190 N N . GLU A 1 77 ? 0.668 2.965 -11.616 1.00 0.00 77 GLU A N 1
ATOM 1191 C CA . GLU A 1 77 ? 0.484 1.814 -10.740 1.00 0.00 77 GLU A CA 1
ATOM 1192 C C . GLU A 1 77 ? 1.566 1.772 -9.664 1.00 0.00 77 GLU A C 1
ATOM 1193 O O . GLU A 1 77 ? 2.749 1.960 -9.949 1.00 0.00 77 GLU A O 1
ATOM 1205 N N . LEU A 1 78 ? 1.151 1.525 -8.426 1.00 0.00 78 LEU A N 1
ATOM 1206 C CA . LEU A 1 78 ? 2.083 1.459 -7.306 1.00 0.00 78 LEU A CA 1
ATOM 1207 C C . LEU A 1 78 ? 2.124 0.053 -6.714 1.00 0.00 78 LEU A C 1
ATOM 1208 O O . LEU A 1 78 ? 3.198 -0.491 -6.458 1.00 0.00 78 LEU A O 1
ATOM 1224 N N . ALA A 1 79 ? 0.949 -0.529 -6.503 1.00 0.00 79 ALA A N 1
ATOM 1225 C CA . ALA A 1 79 ? 0.851 -1.873 -5.946 1.00 0.00 79 ALA A CA 1
ATOM 1226 C C . ALA A 1 79 ? -0.531 -2.470 -6.193 1.00 0.00 79 ALA A C 1
ATOM 1227 O O . ALA A 1 79 ? -1.411 -1.814 -6.750 1.00 0.00 79 ALA A O 1
ATOM 1234 N N . LYS A 1 80 ? -0.714 -3.718 -5.775 1.00 0.00 80 LYS A N 1
ATOM 1235 C CA . LYS A 1 80 ? -1.988 -4.404 -5.949 1.00 0.00 80 LYS A CA 1
ATOM 1236 C C . LYS A 1 80 ? -2.185 -5.467 -4.873 1.00 0.00 80 LYS A C 1
ATOM 1237 O O . LYS A 1 80 ? -1.435 -6.442 -4.804 1.00 0.00 80 LYS A O 1
ATOM 1256 N N . LEU A 1 81 ? -3.199 -5.275 -4.036 1.00 0.00 81 LEU A N 1
ATOM 1257 C CA . LEU A 1 81 ? -3.496 -6.219 -2.964 1.00 0.00 81 LEU A CA 1
ATOM 1258 C C . LEU A 1 81 ? -4.836 -6.907 -3.200 1.00 0.00 81 LEU A C 1
ATOM 1259 O O . LEU A 1 81 ? -5.664 -6.425 -3.972 1.00 0.00 81 LEU A O 1
ATOM 1275 N N . GLU A 1 82 ? -5.044 -8.034 -2.526 1.00 0.00 82 GLU A N 1
ATOM 1276 C CA . GLU A 1 82 ? -6.285 -8.787 -2.662 1.00 0.00 82 GLU A CA 1
ATOM 1277 C C . GLU A 1 82 ? -6.705 -9.389 -1.325 1.00 0.00 82 GLU A C 1
ATOM 1278 O O . GLU A 1 82 ? -5.912 -10.046 -0.651 1.00 0.00 82 GLU A O 1
ATOM 1290 N N . ALA A 1 83 ? -7.958 -9.158 -0.946 1.00 0.00 83 ALA A N 1
ATOM 1291 C CA . ALA A 1 83 ? -8.485 -9.679 0.309 1.00 0.00 83 ALA A CA 1
ATOM 1292 C C . ALA A 1 83 ? -9.076 -11.072 0.122 1.00 0.00 83 ALA A C 1
ATOM 1293 O O . ALA A 1 83 ? -8.976 -11.660 -0.955 1.00 0.00 83 ALA A O 1
ATOM 1300 N N . LYS A 1 84 ? -9.691 -11.595 1.176 1.00 0.00 84 LYS A N 1
ATOM 1301 C CA . LYS A 1 84 ? -10.299 -12.920 1.129 1.00 0.00 84 LYS A CA 1
ATOM 1302 C C . LYS A 1 84 ? -11.813 -12.818 0.965 1.00 0.00 84 LYS A C 1
ATOM 1303 O O . LYS A 1 84 ? -12.427 -13.627 0.270 1.00 0.00 84 LYS A O 1
ATOM 1322 N N . SER A 1 85 ? -12.407 -11.818 1.608 1.00 0.00 85 SER A N 1
ATOM 1323 C CA . SER A 1 85 ? -13.849 -11.613 1.536 1.00 0.00 85 SER A CA 1
ATOM 1324 C C . SER A 1 85 ? -14.173 -10.174 1.147 1.00 0.00 85 SER A C 1
ATOM 1325 O O . SER A 1 85 ? -13.339 -9.279 1.284 1.00 0.00 85 SER A O 1
ATOM 1333 N N . SER A 1 86 ? -15.392 -9.959 0.662 1.00 0.00 86 SER A N 1
ATOM 1334 C CA . SER A 1 86 ? -15.827 -8.630 0.249 1.00 0.00 86 SER A CA 1
ATOM 1335 C C . SER A 1 86 ? -15.742 -7.645 1.411 1.00 0.00 86 SER A C 1
ATOM 1336 O O . SER A 1 86 ? -15.250 -6.528 1.257 1.00 0.00 86 SER A O 1
ATOM 1344 N N . GLU A 1 87 ? -16.225 -8.069 2.575 1.00 0.00 87 GLU A N 1
ATOM 1345 C CA . GLU A 1 87 ? -16.204 -7.225 3.763 1.00 0.00 87 GLU A CA 1
ATOM 1346 C C . GLU A 1 87 ? -14.779 -6.803 4.106 1.00 0.00 87 GLU A C 1
ATOM 1347 O O . GLU A 1 87 ? -14.547 -5.690 4.579 1.00 0.00 87 GLU A O 1
ATOM 1359 N N . GLU A 1 88 ? -13.828 -7.699 3.864 1.00 0.00 88 GLU A N 1
ATOM 1360 C CA . GLU A 1 88 ? -12.425 -7.420 4.149 1.00 0.00 88 GLU A CA 1
ATOM 1361 C C . GLU A 1 88 ? -11.906 -6.287 3.268 1.00 0.00 88 GLU A C 1
ATOM 1362 O O . GLU A 1 88 ? -11.358 -5.303 3.764 1.00 0.00 88 GLU A O 1
ATOM 1374 N N . MET A 1 89 ? -12.083 -6.434 1.959 1.00 0.00 89 MET A N 1
ATOM 1375 C CA . MET A 1 89 ? -11.634 -5.423 1.009 1.00 0.00 89 MET A CA 1
ATOM 1376 C C . MET A 1 89 ? -12.264 -4.069 1.318 1.00 0.00 89 MET A C 1
ATOM 1377 O O . MET A 1 89 ? -11.655 -3.024 1.092 1.00 0.00 89 MET A O 1
ATOM 1391 N N . GLY A 1 90 ? -13.489 -4.095 1.835 1.00 0.00 90 GLY A N 1
ATOM 1392 C CA . GLY A 1 90 ? -14.181 -2.863 2.165 1.00 0.00 90 GLY A CA 1
ATOM 1393 C C . GLY A 1 90 ? -13.520 -2.114 3.305 1.00 0.00 90 GLY A C 1
ATOM 1394 O O . GLY A 1 90 ? -13.606 -0.889 3.385 1.00 0.00 90 GLY A O 1
ATOM 1398 N N . HIS A 1 91 ? -12.859 -2.852 4.192 1.00 0.00 91 HIS A N 1
ATOM 1399 C CA . HIS A 1 91 ? -12.181 -2.250 5.334 1.00 0.00 91 HIS A CA 1
ATOM 1400 C C . HIS A 1 91 ? -10.830 -1.673 4.922 1.00 0.00 91 HIS A C 1
ATOM 1401 O O . HIS A 1 91 ? -10.347 -0.711 5.519 1.00 0.00 91 HIS A O 1
ATOM 1416 N N . TRP A 1 92 ? -10.226 -2.267 3.899 1.00 0.00 92 TRP A N 1
ATOM 1417 C CA . TRP A 1 92 ? -8.930 -1.812 3.408 1.00 0.00 92 TRP A CA 1
ATOM 1418 C C . TRP A 1 92 ? -9.088 -0.599 2.499 1.00 0.00 92 TRP A C 1
ATOM 1419 O O . TRP A 1 92 ? -8.333 0.369 2.601 1.00 0.00 92 TRP A O 1
ATOM 1440 N N . LEU A 1 93 ? -10.073 -0.656 1.609 1.00 0.00 93 LEU A N 1
ATOM 1441 C CA . LEU A 1 93 ? -10.330 0.439 0.681 1.00 0.00 93 LEU A CA 1
ATOM 1442 C C . LEU A 1 93 ? -10.342 1.779 1.409 1.00 0.00 93 LEU A C 1
ATOM 1443 O O . LEU A 1 93 ? -9.541 2.665 1.114 1.00 0.00 93 LEU A O 1
ATOM 1459 N N . GLY A 1 94 ? -11.256 1.920 2.365 1.00 0.00 94 GLY A N 1
ATOM 1460 C CA . GLY A 1 94 ? -11.353 3.154 3.123 1.00 0.00 94 GLY A CA 1
ATOM 1461 C C . GLY A 1 94 ? -10.159 3.373 4.030 1.00 0.00 94 GLY A C 1
ATOM 1462 O O . GLY A 1 94 ? -9.726 4.508 4.237 1.00 0.00 94 GLY A O 1
ATOM 1466 N N . LEU A 1 95 ? -9.624 2.285 4.575 1.00 0.00 95 LEU A N 1
ATOM 1467 C CA . LEU A 1 95 ? -8.473 2.364 5.467 1.00 0.00 95 LEU A CA 1
ATOM 1468 C C . LEU A 1 95 ? -7.290 3.032 4.773 1.00 0.00 95 LEU A C 1
ATOM 1469 O O . LEU A 1 95 ? -6.676 3.951 5.316 1.00 0.00 95 LEU A O 1
ATOM 1485 N N . LEU A 1 96 ? -6.978 2.566 3.569 1.00 0.00 96 LEU A N 1
ATOM 1486 C CA . LEU A 1 96 ? -5.870 3.119 2.798 1.00 0.00 96 LEU A CA 1
ATOM 1487 C C . LEU A 1 96 ? -6.194 4.529 2.313 1.00 0.00 96 LEU A C 1
ATOM 1488 O O . LEU A 1 96 ? -5.409 5.458 2.502 1.00 0.00 96 LEU A O 1
ATOM 1504 N N . LEU A 1 97 ? -7.357 4.680 1.689 1.00 0.00 97 LEU A N 1
ATOM 1505 C CA . LEU A 1 97 ? -7.788 5.977 1.179 1.00 0.00 97 LEU A CA 1
ATOM 1506 C C . LEU A 1 97 ? -7.522 7.080 2.199 1.00 0.00 97 LEU A C 1
ATOM 1507 O O . LEU A 1 97 ? -6.913 8.101 1.879 1.00 0.00 97 LEU A O 1
ATOM 1523 N N . SER A 1 98 ? -7.980 6.865 3.428 1.00 0.00 98 SER A N 1
ATOM 1524 C CA . SER A 1 98 ? -7.793 7.841 4.495 1.00 0.00 98 SER A CA 1
ATOM 1525 C C . SER A 1 98 ? -6.324 8.233 4.621 1.00 0.00 98 SER A C 1
ATOM 1526 O O . SER A 1 98 ? -5.996 9.409 4.774 1.00 0.00 98 SER A O 1
ATOM 1534 N N . GLU A 1 99 ? -5.445 7.238 4.556 1.00 0.00 99 GLU A N 1
ATOM 1535 C CA . GLU A 1 99 ? -4.011 7.478 4.664 1.00 0.00 99 GLU A CA 1
ATOM 1536 C C . GLU A 1 99 ? -3.489 8.218 3.436 1.00 0.00 99 GLU A C 1
ATOM 1537 O O . GLU A 1 99 ? -2.728 9.178 3.554 1.00 0.00 99 GLU A O 1
ATOM 1549 N N . SER A 1 100 ? -3.904 7.763 2.258 1.00 0.00 100 SER A N 1
ATOM 1550 C CA . SER A 1 100 ? -3.475 8.378 1.007 1.00 0.00 100 SER A CA 1
ATOM 1551 C C . SER A 1 100 ? -4.192 9.706 0.781 1.00 0.00 100 SER A C 1
ATOM 1552 O O . SER A 1 100 ? -5.148 9.785 0.011 1.00 0.00 100 SER A O 1
ATOM 1560 N N . GLY A 1 101 ? -3.722 10.748 1.460 1.00 0.00 101 GLY A N 1
ATOM 1561 C CA . GLY A 1 101 ? -4.330 12.059 1.321 1.00 0.00 101 GLY A CA 1
ATOM 1562 C C . GLY A 1 101 ? -4.797 12.625 2.647 1.00 0.00 101 GLY A C 1
ATOM 1563 O O . GLY A 1 101 ? -5.927 12.381 3.070 1.00 0.00 101 GLY A O 1
ATOM 1567 N N . SER A 1 102 ? -3.925 13.382 3.306 1.00 0.00 102 SER A N 1
ATOM 1568 C CA . SER A 1 102 ? -4.253 13.980 4.595 1.00 0.00 102 SER A CA 1
ATOM 1569 C C . SER A 1 102 ? -3.340 15.165 4.892 1.00 0.00 102 SER A C 1
ATOM 1570 O O . SER A 1 102 ? -2.141 15.124 4.619 1.00 0.00 102 SER A O 1
ATOM 1578 N N . GLY A 1 103 ? -3.917 16.223 5.454 1.00 0.00 103 GLY A N 1
ATOM 1579 C CA . GLY A 1 103 ? -3.142 17.406 5.779 1.00 0.00 103 GLY A CA 1
ATOM 1580 C C . GLY A 1 103 ? -3.681 18.655 5.109 1.00 0.00 103 GLY A C 1
ATOM 1581 O O . GLY A 1 103 ? -4.867 18.753 4.795 1.00 0.00 103 GLY A O 1
ATOM 1585 N N . PRO A 1 104 ? -2.798 19.638 4.884 1.00 0.00 104 PRO A N 1
ATOM 1586 C CA . PRO A 1 104 ? -3.169 20.905 4.246 1.00 0.00 104 PRO A CA 1
ATOM 1587 C C . PRO A 1 104 ? -3.504 20.734 2.768 1.00 0.00 104 PRO A C 1
ATOM 1588 O O . PRO A 1 104 ? -3.788 21.707 2.070 1.00 0.00 104 PRO A O 1
ATOM 1599 N N . SER A 1 105 ? -3.470 19.491 2.299 1.00 0.00 105 SER A N 1
ATOM 1600 C CA . SER A 1 105 ? -3.767 19.193 0.903 1.00 0.00 105 SER A CA 1
ATOM 1601 C C . SER A 1 105 ? -5.061 18.393 0.781 1.00 0.00 105 SER A C 1
ATOM 1602 O O . SER A 1 105 ? -5.137 17.244 1.216 1.00 0.00 105 SER A O 1
ATOM 1610 N N . SER A 1 106 ? -6.077 19.011 0.187 1.00 0.00 106 SER A N 1
ATOM 1611 C CA . SER A 1 106 ? -7.370 18.359 0.011 1.00 0.00 106 SER A CA 1
ATOM 1612 C C . SER A 1 106 ? -8.077 18.185 1.352 1.00 0.00 106 SER A C 1
ATOM 1613 O O . SER A 1 106 ? -8.628 17.124 1.643 1.00 0.00 106 SER A O 1
ATOM 1621 N N . GLY A 1 107 ? -8.058 19.236 2.165 1.00 0.00 107 GLY A N 1
ATOM 1622 C CA . GLY A 1 107 ? -8.700 19.180 3.465 1.00 0.00 107 GLY A CA 1
ATOM 1623 C C . GLY A 1 107 ? -8.826 20.547 4.109 1.00 0.00 107 GLY A C 1
ATOM 1624 O O . GLY A 1 107 ? -9.907 21.137 4.121 1.00 0.00 107 GLY A O 1
ATOM 1628 N N . GLY A 1 1 ? -19.551 -16.528 3.806 1.00 0.00 1 GLY A N 2
ATOM 1629 C CA . GLY A 1 1 ? -18.782 -15.549 4.552 1.00 0.00 1 GLY A CA 2
ATOM 1630 C C . GLY A 1 1 ? -17.875 -16.189 5.584 1.00 0.00 1 GLY A C 2
ATOM 1631 O O . GLY A 1 1 ? -17.489 -17.350 5.446 1.00 0.00 1 GLY A O 2
ATOM 1635 N N . SER A 1 2 ? -17.531 -15.430 6.620 1.00 0.00 2 SER A N 2
ATOM 1636 C CA . SER A 1 2 ? -16.658 -15.928 7.676 1.00 0.00 2 SER A CA 2
ATOM 1637 C C . SER A 1 2 ? -16.773 -15.065 8.929 1.00 0.00 2 SER A C 2
ATOM 1638 O O . SER A 1 2 ? -16.892 -13.843 8.845 1.00 0.00 2 SER A O 2
ATOM 1646 N N . SER A 1 3 ? -16.737 -15.711 10.090 1.00 0.00 3 SER A N 2
ATOM 1647 C CA . SER A 1 3 ? -16.842 -15.004 11.361 1.00 0.00 3 SER A CA 2
ATOM 1648 C C . SER A 1 3 ? -15.496 -14.410 11.765 1.00 0.00 3 SER A C 2
ATOM 1649 O O . SER A 1 3 ? -14.518 -15.132 11.953 1.00 0.00 3 SER A O 2
ATOM 1657 N N . GLY A 1 4 ? -15.454 -13.088 11.895 1.00 0.00 4 GLY A N 2
ATOM 1658 C CA . GLY A 1 4 ? -14.224 -12.418 12.275 1.00 0.00 4 GLY A CA 2
ATOM 1659 C C . GLY A 1 4 ? -14.336 -11.717 13.615 1.00 0.00 4 GLY A C 2
ATOM 1660 O O . GLY A 1 4 ? -13.836 -10.605 13.784 1.00 0.00 4 GLY A O 2
ATOM 1664 N N . SER A 1 5 ? -14.994 -12.368 14.568 1.00 0.00 5 SER A N 2
ATOM 1665 C CA . SER A 1 5 ? -15.175 -11.798 15.898 1.00 0.00 5 SER A CA 2
ATOM 1666 C C . SER A 1 5 ? -13.859 -11.242 16.434 1.00 0.00 5 SER A C 2
ATOM 1667 O O . SER A 1 5 ? -13.796 -10.104 16.899 1.00 0.00 5 SER A O 2
ATOM 1675 N N . SER A 1 6 ? -12.809 -12.055 16.367 1.00 0.00 6 SER A N 2
ATOM 1676 C CA . SER A 1 6 ? -11.494 -11.648 16.848 1.00 0.00 6 SER A CA 2
ATOM 1677 C C . SER A 1 6 ? -11.186 -10.212 16.437 1.00 0.00 6 SER A C 2
ATOM 1678 O O . SER A 1 6 ? -11.730 -9.704 15.457 1.00 0.00 6 SER A O 2
ATOM 1686 N N . GLY A 1 7 ? -10.308 -9.561 17.194 1.00 0.00 7 GLY A N 2
ATOM 1687 C CA . GLY A 1 7 ? -9.941 -8.189 16.894 1.00 0.00 7 GLY A CA 2
ATOM 1688 C C . GLY A 1 7 ? -9.179 -8.066 15.589 1.00 0.00 7 GLY A C 2
ATOM 1689 O O . GLY A 1 7 ? -8.028 -8.494 15.491 1.00 0.00 7 GLY A O 2
ATOM 1693 N N . LEU A 1 8 ? -9.820 -7.479 14.584 1.00 0.00 8 LEU A N 2
ATOM 1694 C CA . LEU A 1 8 ? -9.196 -7.302 13.278 1.00 0.00 8 LEU A CA 2
ATOM 1695 C C . LEU A 1 8 ? -8.233 -6.119 13.291 1.00 0.00 8 LEU A C 2
ATOM 1696 O O . LEU A 1 8 ? -8.597 -5.006 12.912 1.00 0.00 8 LEU A O 2
ATOM 1712 N N . GLU A 1 9 ? -7.003 -6.369 13.729 1.00 0.00 9 GLU A N 2
ATOM 1713 C CA . GLU A 1 9 ? -5.987 -5.324 13.790 1.00 0.00 9 GLU A CA 2
ATOM 1714 C C . GLU A 1 9 ? -5.535 -4.923 12.389 1.00 0.00 9 GLU A C 2
ATOM 1715 O O . GLU A 1 9 ? -5.323 -5.774 11.524 1.00 0.00 9 GLU A O 2
ATOM 1727 N N . THR A 1 10 ? -5.390 -3.619 12.171 1.00 0.00 10 THR A N 2
ATOM 1728 C CA . THR A 1 10 ? -4.965 -3.104 10.875 1.00 0.00 10 THR A CA 2
ATOM 1729 C C . THR A 1 10 ? -3.955 -4.036 10.217 1.00 0.00 10 THR A C 2
ATOM 1730 O O . THR A 1 10 ? -4.062 -4.345 9.030 1.00 0.00 10 THR A O 2
ATOM 1741 N N . SER A 1 11 ? -2.973 -4.482 10.995 1.00 0.00 11 SER A N 2
ATOM 1742 C CA . SER A 1 11 ? -1.942 -5.378 10.485 1.00 0.00 11 SER A CA 2
ATOM 1743 C C . SER A 1 11 ? -2.511 -6.769 10.223 1.00 0.00 11 SER A C 2
ATOM 1744 O O . SER A 1 11 ? -2.440 -7.652 11.078 1.00 0.00 11 SER A O 2
ATOM 1752 N N . SER A 1 12 ? -3.076 -6.957 9.035 1.00 0.00 12 SER A N 2
ATOM 1753 C CA . SER A 1 12 ? -3.661 -8.238 8.660 1.00 0.00 12 SER A CA 2
ATOM 1754 C C . SER A 1 12 ? -2.926 -8.844 7.468 1.00 0.00 12 SER A C 2
ATOM 1755 O O . SER A 1 12 ? -2.137 -8.171 6.804 1.00 0.00 12 SER A O 2
ATOM 1763 N N . TYR A 1 13 ? -3.191 -10.118 7.203 1.00 0.00 13 TYR A N 2
ATOM 1764 C CA . TYR A 1 13 ? -2.554 -10.816 6.093 1.00 0.00 13 TYR A CA 2
ATOM 1765 C C . TYR A 1 13 ? -3.286 -10.540 4.783 1.00 0.00 13 TYR A C 2
ATOM 1766 O O . TYR A 1 13 ? -4.452 -10.903 4.621 1.00 0.00 13 TYR A O 2
ATOM 1784 N N . LEU A 1 14 ? -2.594 -9.895 3.850 1.00 0.00 14 LEU A N 2
ATOM 1785 C CA . LEU A 1 14 ? -3.176 -9.570 2.553 1.00 0.00 14 LEU A CA 2
ATOM 1786 C C . LEU A 1 14 ? -2.384 -10.219 1.423 1.00 0.00 14 LEU A C 2
ATOM 1787 O O . LEU A 1 14 ? -1.249 -10.652 1.615 1.00 0.00 14 LEU A O 2
ATOM 1803 N N . ASN A 1 15 ? -2.992 -10.282 0.242 1.00 0.00 15 ASN A N 2
ATOM 1804 C CA . ASN A 1 15 ? -2.342 -10.877 -0.921 1.00 0.00 15 ASN A CA 2
ATOM 1805 C C . ASN A 1 15 ? -1.735 -9.800 -1.815 1.00 0.00 15 ASN A C 2
ATOM 1806 O O . ASN A 1 15 ? -2.453 -9.051 -2.478 1.00 0.00 15 ASN A O 2
ATOM 1817 N N . VAL A 1 16 ? -0.408 -9.730 -1.829 1.00 0.00 16 VAL A N 2
ATOM 1818 C CA . VAL A 1 16 ? 0.297 -8.747 -2.644 1.00 0.00 16 VAL A CA 2
ATOM 1819 C C . VAL A 1 16 ? 0.752 -9.353 -3.966 1.00 0.00 16 VAL A C 2
ATOM 1820 O O . VAL A 1 16 ? 1.613 -10.234 -3.995 1.00 0.00 16 VAL A O 2
ATOM 1833 N N . LEU A 1 17 ? 0.169 -8.876 -5.061 1.00 0.00 17 LEU A N 2
ATOM 1834 C CA . LEU A 1 17 ? 0.515 -9.371 -6.389 1.00 0.00 17 LEU A CA 2
ATOM 1835 C C . LEU A 1 17 ? 2.021 -9.299 -6.622 1.00 0.00 17 LEU A C 2
ATOM 1836 O O . LEU A 1 17 ? 2.627 -8.234 -6.505 1.00 0.00 17 LEU A O 2
ATOM 1852 N N . VAL A 1 18 ? 2.618 -10.439 -6.953 1.00 0.00 18 VAL A N 2
ATOM 1853 C CA . VAL A 1 18 ? 4.052 -10.506 -7.206 1.00 0.00 18 VAL A CA 2
ATOM 1854 C C . VAL A 1 18 ? 4.344 -11.176 -8.544 1.00 0.00 18 VAL A C 2
ATOM 1855 O O . VAL A 1 18 ? 3.998 -12.337 -8.756 1.00 0.00 18 VAL A O 2
ATOM 1868 N N . ASN A 1 19 ? 4.983 -10.435 -9.443 1.00 0.00 19 ASN A N 2
ATOM 1869 C CA . ASN A 1 19 ? 5.322 -10.958 -10.762 1.00 0.00 19 ASN A CA 2
ATOM 1870 C C . ASN A 1 19 ? 4.125 -11.663 -11.392 1.00 0.00 19 ASN A C 2
ATOM 1871 O O . ASN A 1 19 ? 4.244 -12.778 -11.900 1.00 0.00 19 ASN A O 2
ATOM 1882 N N . SER A 1 20 ? 2.971 -11.004 -11.355 1.00 0.00 20 SER A N 2
ATOM 1883 C CA . SER A 1 20 ? 1.750 -11.569 -11.919 1.00 0.00 20 SER A CA 2
ATOM 1884 C C . SER A 1 20 ? 1.369 -12.862 -11.205 1.00 0.00 20 SER A C 2
ATOM 1885 O O . SER A 1 20 ? 0.896 -13.811 -11.830 1.00 0.00 20 SER A O 2
ATOM 1893 N N . GLN A 1 21 ? 1.579 -12.890 -9.893 1.00 0.00 21 GLN A N 2
ATOM 1894 C CA . GLN A 1 21 ? 1.258 -14.067 -9.094 1.00 0.00 21 GLN A CA 2
ATOM 1895 C C . GLN A 1 21 ? 0.851 -13.669 -7.679 1.00 0.00 21 GLN A C 2
ATOM 1896 O O . GLN A 1 21 ? 1.602 -12.995 -6.973 1.00 0.00 21 GLN A O 2
ATOM 1910 N N . TRP A 1 22 ? -0.341 -14.090 -7.271 1.00 0.00 22 TRP A N 2
ATOM 1911 C CA . TRP A 1 22 ? -0.847 -13.777 -5.940 1.00 0.00 22 TRP A CA 2
ATOM 1912 C C . TRP A 1 22 ? -0.162 -14.634 -4.881 1.00 0.00 22 TRP A C 2
ATOM 1913 O O . TRP A 1 22 ? -0.263 -15.861 -4.901 1.00 0.00 22 TRP A O 2
ATOM 1934 N N . LYS A 1 23 ? 0.534 -13.981 -3.957 1.00 0.00 23 LYS A N 2
ATOM 1935 C CA . LYS A 1 23 ? 1.235 -14.682 -2.889 1.00 0.00 23 LYS A CA 2
ATOM 1936 C C . LYS A 1 23 ? 1.008 -13.996 -1.546 1.00 0.00 23 LYS A C 2
ATOM 1937 O O . LYS A 1 23 ? 1.279 -12.805 -1.393 1.00 0.00 23 LYS A O 2
ATOM 1956 N N . SER A 1 24 ? 0.509 -14.755 -0.575 1.00 0.00 24 SER A N 2
ATOM 1957 C CA . SER A 1 24 ? 0.243 -14.218 0.754 1.00 0.00 24 SER A CA 2
ATOM 1958 C C . SER A 1 24 ? 1.423 -13.389 1.252 1.00 0.00 24 SER A C 2
ATOM 1959 O O . SER A 1 24 ? 2.571 -13.830 1.201 1.00 0.00 24 SER A O 2
ATOM 1967 N N . ARG A 1 25 ? 1.131 -12.184 1.731 1.00 0.00 25 ARG A N 2
ATOM 1968 C CA . ARG A 1 25 ? 2.167 -11.292 2.237 1.00 0.00 25 ARG A CA 2
ATOM 1969 C C . ARG A 1 25 ? 1.664 -10.503 3.443 1.00 0.00 25 ARG A C 2
ATOM 1970 O O . ARG A 1 25 ? 0.471 -10.224 3.561 1.00 0.00 25 ARG A O 2
ATOM 1991 N N . TRP A 1 26 ? 2.582 -10.149 4.335 1.00 0.00 26 TRP A N 2
ATOM 1992 C CA . TRP A 1 26 ? 2.232 -9.393 5.533 1.00 0.00 26 TRP A CA 2
ATOM 1993 C C . TRP A 1 26 ? 2.228 -7.895 5.250 1.00 0.00 26 TRP A C 2
ATOM 1994 O O . TRP A 1 26 ? 3.272 -7.305 4.969 1.00 0.00 26 TRP A O 2
ATOM 2015 N N . CYS A 1 27 ? 1.050 -7.286 5.325 1.00 0.00 27 CYS A N 2
ATOM 2016 C CA . CYS A 1 27 ? 0.912 -5.855 5.076 1.00 0.00 27 CYS A CA 2
ATOM 2017 C C . CYS A 1 27 ? 0.643 -5.101 6.374 1.00 0.00 27 CYS A C 2
ATOM 2018 O O . CYS A 1 27 ? -0.246 -5.467 7.144 1.00 0.00 27 CYS A O 2
ATOM 2026 N N . SER A 1 28 ? 1.416 -4.047 6.612 1.00 0.00 28 SER A N 2
ATOM 2027 C CA . SER A 1 28 ? 1.265 -3.244 7.820 1.00 0.00 28 SER A CA 2
ATOM 2028 C C . SER A 1 28 ? 1.327 -1.755 7.493 1.00 0.00 28 SER A C 2
ATOM 2029 O O . SER A 1 28 ? 2.365 -1.242 7.073 1.00 0.00 28 SER A O 2
ATOM 2037 N N . VAL A 1 29 ? 0.208 -1.065 7.690 1.00 0.00 29 VAL A N 2
ATOM 2038 C CA . VAL A 1 29 ? 0.134 0.366 7.419 1.00 0.00 29 VAL A CA 2
ATOM 2039 C C . VAL A 1 29 ? 0.369 1.179 8.687 1.00 0.00 29 VAL A C 2
ATOM 2040 O O . VAL A 1 29 ? -0.212 0.895 9.735 1.00 0.00 29 VAL A O 2
ATOM 2053 N N . ARG A 1 30 ? 1.224 2.191 8.585 1.00 0.00 30 ARG A N 2
ATOM 2054 C CA . ARG A 1 30 ? 1.537 3.045 9.724 1.00 0.00 30 ARG A CA 2
ATOM 2055 C C . ARG A 1 30 ? 2.166 4.357 9.263 1.00 0.00 30 ARG A C 2
ATOM 2056 O O . ARG A 1 30 ? 2.988 4.374 8.347 1.00 0.00 30 ARG A O 2
ATOM 2077 N N . ASP A 1 31 ? 1.775 5.452 9.905 1.00 0.00 31 ASP A N 2
ATOM 2078 C CA . ASP A 1 31 ? 2.301 6.768 9.562 1.00 0.00 31 ASP A CA 2
ATOM 2079 C C . ASP A 1 31 ? 2.081 7.073 8.083 1.00 0.00 31 ASP A C 2
ATOM 2080 O O . ASP A 1 31 ? 2.963 7.608 7.412 1.00 0.00 31 ASP A O 2
ATOM 2089 N N . ASN A 1 32 ? 0.900 6.727 7.582 1.00 0.00 32 ASN A N 2
ATOM 2090 C CA . ASN A 1 32 ? 0.565 6.962 6.182 1.00 0.00 32 ASN A CA 2
ATOM 2091 C C . ASN A 1 32 ? 1.551 6.251 5.260 1.00 0.00 32 ASN A C 2
ATOM 2092 O O . ASN A 1 32 ? 1.999 6.812 4.260 1.00 0.00 32 ASN A O 2
ATOM 2103 N N . HIS A 1 33 ? 1.884 5.010 5.604 1.00 0.00 33 HIS A N 2
ATOM 2104 C CA . HIS A 1 33 ? 2.816 4.221 4.806 1.00 0.00 33 HIS A CA 2
ATOM 2105 C C . HIS A 1 33 ? 2.503 2.732 4.921 1.00 0.00 33 HIS A C 2
ATOM 2106 O O . HIS A 1 33 ? 2.260 2.220 6.015 1.00 0.00 33 HIS A O 2
ATOM 2121 N N . LEU A 1 34 ? 2.509 2.042 3.786 1.00 0.00 34 LEU A N 2
ATOM 2122 C CA . LEU A 1 34 ? 2.225 0.611 3.758 1.00 0.00 34 LEU A CA 2
ATOM 2123 C C . LEU A 1 34 ? 3.515 -0.199 3.686 1.00 0.00 34 LEU A C 2
ATOM 2124 O O . LEU A 1 34 ? 4.199 -0.207 2.662 1.00 0.00 34 LEU A O 2
ATOM 2140 N N . HIS A 1 35 ? 3.841 -0.881 4.779 1.00 0.00 35 HIS A N 2
ATOM 2141 C CA . HIS A 1 35 ? 5.048 -1.698 4.839 1.00 0.00 35 HIS A CA 2
ATOM 2142 C C . HIS A 1 35 ? 4.765 -3.122 4.371 1.00 0.00 35 HIS A C 2
ATOM 2143 O O . HIS A 1 35 ? 3.612 -3.496 4.151 1.00 0.00 35 HIS A O 2
ATOM 2158 N N . PHE A 1 36 ? 5.823 -3.912 4.221 1.00 0.00 36 PHE A N 2
ATOM 2159 C CA . PHE A 1 36 ? 5.687 -5.295 3.777 1.00 0.00 36 PHE A CA 2
ATOM 2160 C C . PHE A 1 36 ? 6.666 -6.201 4.518 1.00 0.00 36 PHE A C 2
ATOM 2161 O O . PHE A 1 36 ? 7.811 -5.825 4.768 1.00 0.00 36 PHE A O 2
ATOM 2178 N N . TYR A 1 37 ? 6.205 -7.397 4.868 1.00 0.00 37 TYR A N 2
ATOM 2179 C CA . TYR A 1 37 ? 7.037 -8.358 5.583 1.00 0.00 37 TYR A CA 2
ATOM 2180 C C . TYR A 1 37 ? 6.727 -9.784 5.140 1.00 0.00 37 TYR A C 2
ATOM 2181 O O . TYR A 1 37 ? 5.710 -10.037 4.494 1.00 0.00 37 TYR A O 2
ATOM 2199 N N . GLN A 1 38 ? 7.610 -10.712 5.493 1.00 0.00 38 GLN A N 2
ATOM 2200 C CA . GLN A 1 38 ? 7.431 -12.114 5.133 1.00 0.00 38 GLN A CA 2
ATOM 2201 C C . GLN A 1 38 ? 7.051 -12.945 6.354 1.00 0.00 38 GLN A C 2
ATOM 2202 O O . GLN A 1 38 ? 7.582 -14.036 6.563 1.00 0.00 38 GLN A O 2
ATOM 2216 N N . ASP A 1 39 ? 6.130 -12.423 7.156 1.00 0.00 39 ASP A N 2
ATOM 2217 C CA . ASP A 1 39 ? 5.679 -13.118 8.356 1.00 0.00 39 ASP A CA 2
ATOM 2218 C C . ASP A 1 39 ? 6.849 -13.790 9.068 1.00 0.00 39 ASP A C 2
ATOM 2219 O O . ASP A 1 39 ? 6.669 -14.768 9.793 1.00 0.00 39 ASP A O 2
ATOM 2228 N N . ARG A 1 40 ? 8.049 -13.258 8.854 1.00 0.00 40 ARG A N 2
ATOM 2229 C CA . ARG A 1 40 ? 9.249 -13.807 9.473 1.00 0.00 40 ARG A CA 2
ATOM 2230 C C . ARG A 1 40 ? 9.711 -12.932 10.634 1.00 0.00 40 ARG A C 2
ATOM 2231 O O . ARG A 1 40 ? 10.834 -12.429 10.636 1.00 0.00 40 ARG A O 2
ATOM 2252 N N . ASN A 1 41 ? 8.837 -12.753 11.619 1.00 0.00 41 ASN A N 2
ATOM 2253 C CA . ASN A 1 41 ? 9.155 -11.937 12.785 1.00 0.00 41 ASN A CA 2
ATOM 2254 C C . ASN A 1 41 ? 9.557 -10.526 12.368 1.00 0.00 41 ASN A C 2
ATOM 2255 O O . ASN A 1 41 ? 10.453 -9.924 12.960 1.00 0.00 41 ASN A O 2
ATOM 2266 N N . ARG A 1 42 ? 8.888 -10.004 11.345 1.00 0.00 42 ARG A N 2
ATOM 2267 C CA . ARG A 1 42 ? 9.175 -8.664 10.848 1.00 0.00 42 ARG A CA 2
ATOM 2268 C C . ARG A 1 42 ? 10.673 -8.375 10.897 1.00 0.00 42 ARG A C 2
ATOM 2269 O O . ARG A 1 42 ? 11.091 -7.271 11.245 1.00 0.00 42 ARG A O 2
ATOM 2290 N N . SER A 1 43 ? 11.475 -9.376 10.548 1.00 0.00 43 SER A N 2
ATOM 2291 C CA . SER A 1 43 ? 12.926 -9.231 10.556 1.00 0.00 43 SER A CA 2
ATOM 2292 C C . SER A 1 43 ? 13.446 -8.888 9.164 1.00 0.00 43 SER A C 2
ATOM 2293 O O . SER A 1 43 ? 14.173 -7.911 8.982 1.00 0.00 43 SER A O 2
ATOM 2301 N N . LYS A 1 44 ? 13.067 -9.699 8.181 1.00 0.00 44 LYS A N 2
ATOM 2302 C CA . LYS A 1 44 ? 13.493 -9.483 6.804 1.00 0.00 44 LYS A CA 2
ATOM 2303 C C . LYS A 1 44 ? 12.328 -9.003 5.943 1.00 0.00 44 LYS A C 2
ATOM 2304 O O . LYS A 1 44 ? 11.758 -9.771 5.169 1.00 0.00 44 LYS A O 2
ATOM 2323 N N . VAL A 1 45 ? 11.981 -7.728 6.084 1.00 0.00 45 VAL A N 2
ATOM 2324 C CA . VAL A 1 45 ? 10.886 -7.145 5.318 1.00 0.00 45 VAL A CA 2
ATOM 2325 C C . VAL A 1 45 ? 11.016 -7.474 3.835 1.00 0.00 45 VAL A C 2
ATOM 2326 O O . VAL A 1 45 ? 12.075 -7.283 3.237 1.00 0.00 45 VAL A O 2
ATOM 2339 N N . ALA A 1 46 ? 9.932 -7.969 3.247 1.00 0.00 46 ALA A N 2
ATOM 2340 C CA . ALA A 1 46 ? 9.925 -8.323 1.833 1.00 0.00 46 ALA A CA 2
ATOM 2341 C C . ALA A 1 46 ? 10.550 -7.218 0.987 1.00 0.00 46 ALA A C 2
ATOM 2342 O O . ALA A 1 46 ? 11.333 -7.489 0.077 1.00 0.00 46 ALA A O 2
ATOM 2349 N N . GLN A 1 47 ? 10.198 -5.974 1.294 1.00 0.00 47 GLN A N 2
ATOM 2350 C CA . GLN A 1 47 ? 10.725 -4.829 0.560 1.00 0.00 47 GLN A CA 2
ATOM 2351 C C . GLN A 1 47 ? 10.436 -3.528 1.301 1.00 0.00 47 GLN A C 2
ATOM 2352 O O . GLN A 1 47 ? 9.702 -3.516 2.289 1.00 0.00 47 GLN A O 2
ATOM 2366 N N . GLN A 1 48 ? 11.018 -2.435 0.818 1.00 0.00 48 GLN A N 2
ATOM 2367 C CA . GLN A 1 48 ? 10.824 -1.129 1.436 1.00 0.00 48 GLN A CA 2
ATOM 2368 C C . GLN A 1 48 ? 9.339 -0.811 1.581 1.00 0.00 48 GLN A C 2
ATOM 2369 O O . GLN A 1 48 ? 8.484 -1.412 0.931 1.00 0.00 48 GLN A O 2
ATOM 2383 N N . PRO A 1 49 ? 9.023 0.156 2.455 1.00 0.00 49 PRO A N 2
ATOM 2384 C CA . PRO A 1 49 ? 7.641 0.576 2.706 1.00 0.00 49 PRO A CA 2
ATOM 2385 C C . PRO A 1 49 ? 7.036 1.316 1.518 1.00 0.00 49 PRO A C 2
ATOM 2386 O O . PRO A 1 49 ? 7.738 1.667 0.569 1.00 0.00 49 PRO A O 2
ATOM 2397 N N . LEU A 1 50 ? 5.729 1.549 1.576 1.00 0.00 50 LEU A N 2
ATOM 2398 C CA . LEU A 1 50 ? 5.029 2.248 0.505 1.00 0.00 50 LEU A CA 2
ATOM 2399 C C . LEU A 1 50 ? 4.531 3.610 0.978 1.00 0.00 50 LEU A C 2
ATOM 2400 O O . LEU A 1 50 ? 4.050 3.751 2.102 1.00 0.00 50 LEU A O 2
ATOM 2416 N N . SER A 1 51 ? 4.647 4.611 0.111 1.00 0.00 51 SER A N 2
ATOM 2417 C CA . SER A 1 51 ? 4.210 5.963 0.440 1.00 0.00 51 SER A CA 2
ATOM 2418 C C . SER A 1 51 ? 2.790 6.211 -0.058 1.00 0.00 51 SER A C 2
ATOM 2419 O O . SER A 1 51 ? 2.585 6.829 -1.104 1.00 0.00 51 SER A O 2
ATOM 2427 N N . LEU A 1 52 ? 1.812 5.726 0.699 1.00 0.00 52 LEU A N 2
ATOM 2428 C CA . LEU A 1 52 ? 0.409 5.894 0.336 1.00 0.00 52 LEU A CA 2
ATOM 2429 C C . LEU A 1 52 ? 0.072 7.368 0.131 1.00 0.00 52 LEU A C 2
ATOM 2430 O O . LEU A 1 52 ? -0.696 7.721 -0.763 1.00 0.00 52 LEU A O 2
ATOM 2446 N N . VAL A 1 53 ? 0.655 8.224 0.965 1.00 0.00 53 VAL A N 2
ATOM 2447 C CA . VAL A 1 53 ? 0.419 9.660 0.873 1.00 0.00 53 VAL A CA 2
ATOM 2448 C C . VAL A 1 53 ? 0.539 10.146 -0.567 1.00 0.00 53 VAL A C 2
ATOM 2449 O O . VAL A 1 53 ? 1.641 10.302 -1.091 1.00 0.00 53 VAL A O 2
ATOM 2462 N N . GLY A 1 54 ? -0.605 10.384 -1.202 1.00 0.00 54 GLY A N 2
ATOM 2463 C CA . GLY A 1 54 ? -0.607 10.850 -2.576 1.00 0.00 54 GLY A CA 2
ATOM 2464 C C . GLY A 1 54 ? -1.251 9.858 -3.524 1.00 0.00 54 GLY A C 2
ATOM 2465 O O . GLY A 1 54 ? -1.926 10.248 -4.478 1.00 0.00 54 GLY A O 2
ATOM 2469 N N . CYS A 1 55 ? -1.041 8.572 -3.264 1.00 0.00 55 CYS A N 2
ATOM 2470 C CA . CYS A 1 55 ? -1.605 7.521 -4.103 1.00 0.00 55 CYS A CA 2
ATOM 2471 C C . CYS A 1 55 ? -3.124 7.475 -3.972 1.00 0.00 55 CYS A C 2
ATOM 2472 O O . CYS A 1 55 ? -3.716 8.266 -3.239 1.00 0.00 55 CYS A O 2
ATOM 2480 N N . GLU A 1 56 ? -3.747 6.546 -4.689 1.00 0.00 56 GLU A N 2
ATOM 2481 C CA . GLU A 1 56 ? -5.197 6.400 -4.654 1.00 0.00 56 GLU A CA 2
ATOM 2482 C C . GLU A 1 56 ? -5.600 4.933 -4.778 1.00 0.00 56 GLU A C 2
ATOM 2483 O O . GLU A 1 56 ? -5.218 4.251 -5.729 1.00 0.00 56 GLU A O 2
ATOM 2495 N N . VAL A 1 57 ? -6.373 4.454 -3.809 1.00 0.00 57 VAL A N 2
ATOM 2496 C CA . VAL A 1 57 ? -6.828 3.069 -3.808 1.00 0.00 57 VAL A CA 2
ATOM 2497 C C . VAL A 1 57 ? -8.180 2.934 -4.501 1.00 0.00 57 VAL A C 2
ATOM 2498 O O . VAL A 1 57 ? -9.172 3.523 -4.071 1.00 0.00 57 VAL A O 2
ATOM 2511 N N . VAL A 1 58 ? -8.212 2.154 -5.577 1.00 0.00 58 VAL A N 2
ATOM 2512 C CA . VAL A 1 58 ? -9.443 1.940 -6.329 1.00 0.00 58 VAL A CA 2
ATOM 2513 C C . VAL A 1 58 ? -9.800 0.459 -6.388 1.00 0.00 58 VAL A C 2
ATOM 2514 O O . VAL A 1 58 ? -8.943 -0.405 -6.576 1.00 0.00 58 VAL A O 2
ATOM 2527 N N . PRO A 1 59 ? -11.097 0.156 -6.225 1.00 0.00 59 PRO A N 2
ATOM 2528 C CA . PRO A 1 59 ? -11.598 -1.221 -6.256 1.00 0.00 59 PRO A CA 2
ATOM 2529 C C . PRO A 1 59 ? -11.531 -1.830 -7.652 1.00 0.00 59 PRO A C 2
ATOM 2530 O O . PRO A 1 59 ? -12.476 -1.722 -8.434 1.00 0.00 59 PRO A O 2
ATOM 2541 N N . ASP A 1 60 ? -10.409 -2.472 -7.960 1.00 0.00 60 ASP A N 2
ATOM 2542 C CA . ASP A 1 60 ? -10.219 -3.100 -9.262 1.00 0.00 60 ASP A CA 2
ATOM 2543 C C . ASP A 1 60 ? -10.305 -4.619 -9.150 1.00 0.00 60 ASP A C 2
ATOM 2544 O O . ASP A 1 60 ? -9.298 -5.327 -9.189 1.00 0.00 60 ASP A O 2
ATOM 2553 N N . PRO A 1 61 ? -11.535 -5.134 -9.006 1.00 0.00 61 PRO A N 2
ATOM 2554 C CA . PRO A 1 61 ? -11.781 -6.574 -8.884 1.00 0.00 61 PRO A CA 2
ATOM 2555 C C . PRO A 1 61 ? -11.515 -7.319 -10.188 1.00 0.00 61 PRO A C 2
ATOM 2556 O O . PRO A 1 61 ? -11.452 -6.715 -11.258 1.00 0.00 61 PRO A O 2
ATOM 2567 N N . SER A 1 62 ? -11.361 -8.636 -10.090 1.00 0.00 62 SER A N 2
ATOM 2568 C CA . SER A 1 62 ? -11.098 -9.464 -11.262 1.00 0.00 62 SER A CA 2
ATOM 2569 C C . SER A 1 62 ? -12.174 -10.533 -11.423 1.00 0.00 62 SER A C 2
ATOM 2570 O O . SER A 1 62 ? -12.968 -10.793 -10.519 1.00 0.00 62 SER A O 2
ATOM 2578 N N . PRO A 1 63 ? -12.201 -11.171 -12.603 1.00 0.00 63 PRO A N 2
ATOM 2579 C CA . PRO A 1 63 ? -13.174 -12.223 -12.912 1.00 0.00 63 PRO A CA 2
ATOM 2580 C C . PRO A 1 63 ? -12.918 -13.500 -12.118 1.00 0.00 63 PRO A C 2
ATOM 2581 O O . PRO A 1 63 ? -13.592 -14.511 -12.316 1.00 0.00 63 PRO A O 2
ATOM 2592 N N . ASP A 1 64 ? -11.942 -13.446 -11.218 1.00 0.00 64 ASP A N 2
ATOM 2593 C CA . ASP A 1 64 ? -11.599 -14.598 -10.393 1.00 0.00 64 ASP A CA 2
ATOM 2594 C C . ASP A 1 64 ? -11.627 -14.233 -8.912 1.00 0.00 64 ASP A C 2
ATOM 2595 O O . ASP A 1 64 ? -11.530 -15.102 -8.045 1.00 0.00 64 ASP A O 2
ATOM 2604 N N . HIS A 1 65 ? -11.760 -12.941 -8.628 1.00 0.00 65 HIS A N 2
ATOM 2605 C CA . HIS A 1 65 ? -11.801 -12.461 -7.252 1.00 0.00 65 HIS A CA 2
ATOM 2606 C C . HIS A 1 65 ? -12.265 -11.008 -7.197 1.00 0.00 65 HIS A C 2
ATOM 2607 O O . HIS A 1 65 ? -11.511 -10.092 -7.528 1.00 0.00 65 HIS A O 2
ATOM 2622 N N . LEU A 1 66 ? -13.509 -10.804 -6.778 1.00 0.00 66 LEU A N 2
ATOM 2623 C CA . LEU A 1 66 ? -14.073 -9.463 -6.680 1.00 0.00 66 LEU A CA 2
ATOM 2624 C C . LEU A 1 66 ? -13.620 -8.773 -5.397 1.00 0.00 66 LEU A C 2
ATOM 2625 O O . LEU A 1 66 ? -14.186 -7.757 -4.993 1.00 0.00 66 LEU A O 2
ATOM 2641 N N . TYR A 1 67 ? -12.594 -9.330 -4.763 1.00 0.00 67 TYR A N 2
ATOM 2642 C CA . TYR A 1 67 ? -12.064 -8.769 -3.526 1.00 0.00 67 TYR A CA 2
ATOM 2643 C C . TYR A 1 67 ? -10.599 -8.378 -3.689 1.00 0.00 67 TYR A C 2
ATOM 2644 O O . TYR A 1 67 ? -9.748 -8.764 -2.888 1.00 0.00 67 TYR A O 2
ATOM 2662 N N . SER A 1 68 ? -10.312 -7.607 -4.734 1.00 0.00 68 SER A N 2
ATOM 2663 C CA . SER A 1 68 ? -8.949 -7.164 -5.006 1.00 0.00 68 SER A CA 2
ATOM 2664 C C . SER A 1 68 ? -8.930 -5.701 -5.437 1.00 0.00 68 SER A C 2
ATOM 2665 O O . SER A 1 68 ? -9.663 -5.298 -6.340 1.00 0.00 68 SER A O 2
ATOM 2673 N N . PHE A 1 69 ? -8.085 -4.910 -4.784 1.00 0.00 69 PHE A N 2
ATOM 2674 C CA . PHE A 1 69 ? -7.969 -3.490 -5.097 1.00 0.00 69 PHE A CA 2
ATOM 2675 C C . PHE A 1 69 ? -6.551 -3.146 -5.543 1.00 0.00 69 PHE A C 2
ATOM 2676 O O . PHE A 1 69 ? -5.633 -3.954 -5.407 1.00 0.00 69 PHE A O 2
ATOM 2693 N N . ARG A 1 70 ? -6.381 -1.941 -6.077 1.00 0.00 70 ARG A N 2
ATOM 2694 C CA . ARG A 1 70 ? -5.076 -1.489 -6.545 1.00 0.00 70 ARG A CA 2
ATOM 2695 C C . ARG A 1 70 ? -4.852 -0.021 -6.196 1.00 0.00 70 ARG A C 2
ATOM 2696 O O . ARG A 1 70 ? -5.805 0.731 -5.987 1.00 0.00 70 ARG A O 2
ATOM 2717 N N . ILE A 1 71 ? -3.587 0.380 -6.134 1.00 0.00 71 ILE A N 2
ATOM 2718 C CA . ILE A 1 71 ? -3.238 1.758 -5.811 1.00 0.00 71 ILE A CA 2
ATOM 2719 C C . ILE A 1 71 ? -2.620 2.465 -7.012 1.00 0.00 71 ILE A C 2
ATOM 2720 O O . ILE A 1 71 ? -1.804 1.889 -7.733 1.00 0.00 71 ILE A O 2
ATOM 2736 N N . LEU A 1 72 ? -3.013 3.717 -7.222 1.00 0.00 72 LEU A N 2
ATOM 2737 C CA . LEU A 1 72 ? -2.496 4.505 -8.336 1.00 0.00 72 LEU A CA 2
ATOM 2738 C C . LEU A 1 72 ? -2.190 5.933 -7.896 1.00 0.00 72 LEU A C 2
ATOM 2739 O O . LEU A 1 72 ? -2.951 6.538 -7.141 1.00 0.00 72 LEU A O 2
ATOM 2755 N N . HIS A 1 73 ? -1.071 6.467 -8.376 1.00 0.00 73 HIS A N 2
ATOM 2756 C CA . HIS A 1 73 ? -0.665 7.825 -8.035 1.00 0.00 73 HIS A CA 2
ATOM 2757 C C . HIS A 1 73 ? -1.174 8.821 -9.073 1.00 0.00 73 HIS A C 2
ATOM 2758 O O . HIS A 1 73 ? -2.118 9.570 -8.820 1.00 0.00 73 HIS A O 2
ATOM 2773 N N . LYS A 1 74 ? -0.542 8.825 -10.242 1.00 0.00 74 LYS A N 2
ATOM 2774 C CA . LYS A 1 74 ? -0.931 9.728 -11.319 1.00 0.00 74 LYS A CA 2
ATOM 2775 C C . LYS A 1 74 ? -1.307 8.947 -12.574 1.00 0.00 74 LYS A C 2
ATOM 2776 O O . LYS A 1 74 ? -0.965 9.342 -13.688 1.00 0.00 74 LYS A O 2
ATOM 2795 N N . GLY A 1 75 ? -2.015 7.838 -12.386 1.00 0.00 75 GLY A N 2
ATOM 2796 C CA . GLY A 1 75 ? -2.427 7.021 -13.512 1.00 0.00 75 GLY A CA 2
ATOM 2797 C C . GLY A 1 75 ? -1.601 5.757 -13.644 1.00 0.00 75 GLY A C 2
ATOM 2798 O O . GLY A 1 75 ? -1.842 4.941 -14.533 1.00 0.00 75 GLY A O 2
ATOM 2802 N N . GLU A 1 76 ? -0.623 5.596 -12.759 1.00 0.00 76 GLU A N 2
ATOM 2803 C CA . GLU A 1 76 ? 0.243 4.423 -12.783 1.00 0.00 76 GLU A CA 2
ATOM 2804 C C . GLU A 1 76 ? -0.125 3.451 -11.666 1.00 0.00 76 GLU A C 2
ATOM 2805 O O . GLU A 1 76 ? -1.011 3.727 -10.857 1.00 0.00 76 GLU A O 2
ATOM 2817 N N . GLU A 1 77 ? 0.561 2.313 -11.629 1.00 0.00 77 GLU A N 2
ATOM 2818 C CA . GLU A 1 77 ? 0.305 1.300 -10.612 1.00 0.00 77 GLU A CA 2
ATOM 2819 C C . GLU A 1 77 ? 1.380 1.331 -9.529 1.00 0.00 77 GLU A C 2
ATOM 2820 O O . GLU A 1 77 ? 2.568 1.168 -9.813 1.00 0.00 77 GLU A O 2
ATOM 2832 N N . LEU A 1 78 ? 0.956 1.543 -8.288 1.00 0.00 78 LEU A N 2
ATOM 2833 C CA . LEU A 1 78 ? 1.881 1.597 -7.162 1.00 0.00 78 LEU A CA 2
ATOM 2834 C C . LEU A 1 78 ? 1.928 0.259 -6.431 1.00 0.00 78 LEU A C 2
ATOM 2835 O O . LEU A 1 78 ? 3.004 -0.256 -6.127 1.00 0.00 78 LEU A O 2
ATOM 2851 N N . ALA A 1 79 ? 0.754 -0.299 -6.154 1.00 0.00 79 ALA A N 2
ATOM 2852 C CA . ALA A 1 79 ? 0.662 -1.579 -5.463 1.00 0.00 79 ALA A CA 2
ATOM 2853 C C . ALA A 1 79 ? -0.686 -2.245 -5.720 1.00 0.00 79 ALA A C 2
ATOM 2854 O O . ALA A 1 79 ? -1.680 -1.573 -5.998 1.00 0.00 79 ALA A O 2
ATOM 2861 N N . LYS A 1 80 ? -0.713 -3.570 -5.625 1.00 0.00 80 LYS A N 2
ATOM 2862 C CA . LYS A 1 80 ? -1.939 -4.328 -5.846 1.00 0.00 80 LYS A CA 2
ATOM 2863 C C . LYS A 1 80 ? -2.157 -5.348 -4.733 1.00 0.00 80 LYS A C 2
ATOM 2864 O O . LYS A 1 80 ? -1.420 -6.329 -4.623 1.00 0.00 80 LYS A O 2
ATOM 2883 N N . LEU A 1 81 ? -3.172 -5.111 -3.910 1.00 0.00 81 LEU A N 2
ATOM 2884 C CA . LEU A 1 81 ? -3.488 -6.011 -2.806 1.00 0.00 81 LEU A CA 2
ATOM 2885 C C . LEU A 1 81 ? -4.810 -6.731 -3.051 1.00 0.00 81 LEU A C 2
ATOM 2886 O O . LEU A 1 81 ? -5.629 -6.288 -3.855 1.00 0.00 81 LEU A O 2
ATOM 2902 N N . GLU A 1 82 ? -5.010 -7.844 -2.351 1.00 0.00 82 GLU A N 2
ATOM 2903 C CA . GLU A 1 82 ? -6.233 -8.625 -2.493 1.00 0.00 82 GLU A CA 2
ATOM 2904 C C . GLU A 1 82 ? -6.668 -9.203 -1.149 1.00 0.00 82 GLU A C 2
ATOM 2905 O O . GLU A 1 82 ? -5.855 -9.746 -0.402 1.00 0.00 82 GLU A O 2
ATOM 2917 N N . ALA A 1 83 ? -7.957 -9.080 -0.849 1.00 0.00 83 ALA A N 2
ATOM 2918 C CA . ALA A 1 83 ? -8.502 -9.591 0.403 1.00 0.00 83 ALA A CA 2
ATOM 2919 C C . ALA A 1 83 ? -9.026 -11.013 0.234 1.00 0.00 83 ALA A C 2
ATOM 2920 O O . ALA A 1 83 ? -8.877 -11.619 -0.827 1.00 0.00 83 ALA A O 2
ATOM 2927 N N . LYS A 1 84 ? -9.640 -11.541 1.287 1.00 0.00 84 LYS A N 2
ATOM 2928 C CA . LYS A 1 84 ? -10.188 -12.892 1.257 1.00 0.00 84 LYS A CA 2
ATOM 2929 C C . LYS A 1 84 ? -11.686 -12.866 0.973 1.00 0.00 84 LYS A C 2
ATOM 2930 O O . LYS A 1 84 ? -12.218 -13.755 0.308 1.00 0.00 84 LYS A O 2
ATOM 2949 N N . SER A 1 85 ? -12.362 -11.840 1.481 1.00 0.00 85 SER A N 2
ATOM 2950 C CA . SER A 1 85 ? -13.800 -11.699 1.284 1.00 0.00 85 SER A CA 2
ATOM 2951 C C . SER A 1 85 ? -14.156 -10.270 0.884 1.00 0.00 85 SER A C 2
ATOM 2952 O O . SER A 1 85 ? -13.350 -9.352 1.035 1.00 0.00 85 SER A O 2
ATOM 2960 N N . SER A 1 86 ? -15.369 -10.091 0.372 1.00 0.00 86 SER A N 2
ATOM 2961 C CA . SER A 1 86 ? -15.832 -8.776 -0.055 1.00 0.00 86 SER A CA 2
ATOM 2962 C C . SER A 1 86 ? -15.804 -7.787 1.107 1.00 0.00 86 SER A C 2
ATOM 2963 O O . SER A 1 86 ? -15.423 -6.629 0.940 1.00 0.00 86 SER A O 2
ATOM 2971 N N . GLU A 1 87 ? -16.210 -8.254 2.283 1.00 0.00 87 GLU A N 2
ATOM 2972 C CA . GLU A 1 87 ? -16.232 -7.410 3.472 1.00 0.00 87 GLU A CA 2
ATOM 2973 C C . GLU A 1 87 ? -14.824 -6.952 3.841 1.00 0.00 87 GLU A C 2
ATOM 2974 O O . GLU A 1 87 ? -14.614 -5.798 4.214 1.00 0.00 87 GLU A O 2
ATOM 2986 N N . GLU A 1 88 ? -13.864 -7.865 3.733 1.00 0.00 88 GLU A N 2
ATOM 2987 C CA . GLU A 1 88 ? -12.476 -7.555 4.056 1.00 0.00 88 GLU A CA 2
ATOM 2988 C C . GLU A 1 88 ? -11.955 -6.418 3.182 1.00 0.00 88 GLU A C 2
ATOM 2989 O O . GLU A 1 88 ? -11.449 -5.416 3.685 1.00 0.00 88 GLU A O 2
ATOM 3001 N N . MET A 1 89 ? -12.083 -6.582 1.869 1.00 0.00 89 MET A N 2
ATOM 3002 C CA . MET A 1 89 ? -11.626 -5.569 0.924 1.00 0.00 89 MET A CA 2
ATOM 3003 C C . MET A 1 89 ? -12.267 -4.218 1.223 1.00 0.00 89 MET A C 2
ATOM 3004 O O . MET A 1 89 ? -11.669 -3.170 0.985 1.00 0.00 89 MET A O 2
ATOM 3018 N N . GLY A 1 90 ? -13.489 -4.250 1.746 1.00 0.00 90 GLY A N 2
ATOM 3019 C CA . GLY A 1 90 ? -14.191 -3.021 2.069 1.00 0.00 90 GLY A CA 2
ATOM 3020 C C . GLY A 1 90 ? -13.605 -2.319 3.278 1.00 0.00 90 GLY A C 2
ATOM 3021 O O . GLY A 1 90 ? -13.745 -1.105 3.428 1.00 0.00 90 GLY A O 2
ATOM 3025 N N . HIS A 1 91 ? -12.950 -3.085 4.145 1.00 0.00 91 HIS A N 2
ATOM 3026 C CA . HIS A 1 91 ? -12.342 -2.528 5.348 1.00 0.00 91 HIS A CA 2
ATOM 3027 C C . HIS A 1 91 ? -11.002 -1.872 5.027 1.00 0.00 91 HIS A C 2
ATOM 3028 O O . HIS A 1 91 ? -10.589 -0.924 5.694 1.00 0.00 91 HIS A O 2
ATOM 3043 N N . TRP A 1 92 ? -10.330 -2.383 4.002 1.00 0.00 92 TRP A N 2
ATOM 3044 C CA . TRP A 1 92 ? -9.036 -1.847 3.593 1.00 0.00 92 TRP A CA 2
ATOM 3045 C C . TRP A 1 92 ? -9.212 -0.621 2.704 1.00 0.00 92 TRP A C 2
ATOM 3046 O O . TRP A 1 92 ? -8.574 0.411 2.919 1.00 0.00 92 TRP A O 2
ATOM 3067 N N . LEU A 1 93 ? -10.080 -0.739 1.706 1.00 0.00 93 LEU A N 2
ATOM 3068 C CA . LEU A 1 93 ? -10.340 0.361 0.783 1.00 0.00 93 LEU A CA 2
ATOM 3069 C C . LEU A 1 93 ? -10.357 1.696 1.520 1.00 0.00 93 LEU A C 2
ATOM 3070 O O . LEU A 1 93 ? -9.559 2.587 1.231 1.00 0.00 93 LEU A O 2
ATOM 3086 N N . GLY A 1 94 ? -11.272 1.828 2.476 1.00 0.00 94 GLY A N 2
ATOM 3087 C CA . GLY A 1 94 ? -11.375 3.057 3.241 1.00 0.00 94 GLY A CA 2
ATOM 3088 C C . GLY A 1 94 ? -10.149 3.311 4.096 1.00 0.00 94 GLY A C 2
ATOM 3089 O O . GLY A 1 94 ? -9.750 4.459 4.296 1.00 0.00 94 GLY A O 2
ATOM 3093 N N . LEU A 1 95 ? -9.552 2.239 4.604 1.00 0.00 95 LEU A N 2
ATOM 3094 C CA . LEU A 1 95 ? -8.365 2.352 5.445 1.00 0.00 95 LEU A CA 2
ATOM 3095 C C . LEU A 1 95 ? -7.229 3.039 4.694 1.00 0.00 95 LEU A C 2
ATOM 3096 O O . LEU A 1 95 ? -6.667 4.028 5.167 1.00 0.00 95 LEU A O 2
ATOM 3112 N N . LEU A 1 96 ? -6.897 2.511 3.521 1.00 0.00 96 LEU A N 2
ATOM 3113 C CA . LEU A 1 96 ? -5.829 3.076 2.703 1.00 0.00 96 LEU A CA 2
ATOM 3114 C C . LEU A 1 96 ? -6.200 4.470 2.209 1.00 0.00 96 LEU A C 2
ATOM 3115 O O . LEU A 1 96 ? -5.439 5.424 2.378 1.00 0.00 96 LEU A O 2
ATOM 3131 N N . LEU A 1 97 ? -7.376 4.583 1.600 1.00 0.00 97 LEU A N 2
ATOM 3132 C CA . LEU A 1 97 ? -7.851 5.862 1.084 1.00 0.00 97 LEU A CA 2
ATOM 3133 C C . LEU A 1 97 ? -7.621 6.978 2.098 1.00 0.00 97 LEU A C 2
ATOM 3134 O O . LEU A 1 97 ? -7.178 8.070 1.743 1.00 0.00 97 LEU A O 2
ATOM 3150 N N . SER A 1 98 ? -7.923 6.694 3.361 1.00 0.00 98 SER A N 2
ATOM 3151 C CA . SER A 1 98 ? -7.751 7.674 4.426 1.00 0.00 98 SER A CA 2
ATOM 3152 C C . SER A 1 98 ? -6.308 8.164 4.486 1.00 0.00 98 SER A C 2
ATOM 3153 O O . SER A 1 98 ? -6.049 9.367 4.481 1.00 0.00 98 SER A O 2
ATOM 3161 N N . GLU A 1 99 ? -5.371 7.222 4.542 1.00 0.00 99 GLU A N 2
ATOM 3162 C CA . GLU A 1 99 ? -3.954 7.558 4.604 1.00 0.00 99 GLU A CA 2
ATOM 3163 C C . GLU A 1 99 ? -3.511 8.285 3.337 1.00 0.00 99 GLU A C 2
ATOM 3164 O O . GLU A 1 99 ? -2.899 9.351 3.402 1.00 0.00 99 GLU A O 2
ATOM 3176 N N . SER A 1 100 ? -3.826 7.701 2.186 1.00 0.00 100 SER A N 2
ATOM 3177 C CA . SER A 1 100 ? -3.458 8.290 0.904 1.00 0.00 100 SER A CA 2
ATOM 3178 C C . SER A 1 100 ? -4.353 9.481 0.576 1.00 0.00 100 SER A C 2
ATOM 3179 O O . SER A 1 100 ? -5.336 9.742 1.267 1.00 0.00 100 SER A O 2
ATOM 3187 N N . GLY A 1 101 ? -4.004 10.201 -0.486 1.00 0.00 101 GLY A N 2
ATOM 3188 C CA . GLY A 1 101 ? -4.786 11.356 -0.889 1.00 0.00 101 GLY A CA 2
ATOM 3189 C C . GLY A 1 101 ? -5.030 12.318 0.257 1.00 0.00 101 GLY A C 2
ATOM 3190 O O . GLY A 1 101 ? -5.886 12.077 1.107 1.00 0.00 101 GLY A O 2
ATOM 3194 N N . SER A 1 102 ? -4.274 13.412 0.280 1.00 0.00 102 SER A N 2
ATOM 3195 C CA . SER A 1 102 ? -4.409 14.411 1.333 1.00 0.00 102 SER A CA 2
ATOM 3196 C C . SER A 1 102 ? -5.064 15.680 0.796 1.00 0.00 102 SER A C 2
ATOM 3197 O O . SER A 1 102 ? -4.896 16.034 -0.370 1.00 0.00 102 SER A O 2
ATOM 3205 N N . GLY A 1 103 ? -5.813 16.363 1.658 1.00 0.00 103 GLY A N 2
ATOM 3206 C CA . GLY A 1 103 ? -6.483 17.585 1.253 1.00 0.00 103 GLY A CA 2
ATOM 3207 C C . GLY A 1 103 ? -7.966 17.381 1.014 1.00 0.00 103 GLY A C 2
ATOM 3208 O O . GLY A 1 103 ? -8.751 17.226 1.949 1.00 0.00 103 GLY A O 2
ATOM 3212 N N . PRO A 1 104 ? -8.368 17.382 -0.265 1.00 0.00 104 PRO A N 2
ATOM 3213 C CA . PRO A 1 104 ? -9.770 17.198 -0.654 1.00 0.00 104 PRO A CA 2
ATOM 3214 C C . PRO A 1 104 ? -10.261 15.778 -0.397 1.00 0.00 104 PRO A C 2
ATOM 3215 O O . PRO A 1 104 ? -9.551 14.808 -0.661 1.00 0.00 104 PRO A O 2
ATOM 3226 N N . SER A 1 105 ? -11.481 15.663 0.118 1.00 0.00 105 SER A N 2
ATOM 3227 C CA . SER A 1 105 ? -12.066 14.360 0.413 1.00 0.00 105 SER A CA 2
ATOM 3228 C C . SER A 1 105 ? -13.588 14.451 0.481 1.00 0.00 105 SER A C 2
ATOM 3229 O O . SER A 1 105 ? -14.145 15.036 1.409 1.00 0.00 105 SER A O 2
ATOM 3237 N N . SER A 1 106 ? -14.254 13.866 -0.510 1.00 0.00 106 SER A N 2
ATOM 3238 C CA . SER A 1 106 ? -15.711 13.884 -0.566 1.00 0.00 106 SER A CA 2
ATOM 3239 C C . SER A 1 106 ? -16.266 12.469 -0.698 1.00 0.00 106 SER A C 2
ATOM 3240 O O . SER A 1 106 ? -15.826 11.693 -1.545 1.00 0.00 106 SER A O 2
ATOM 3248 N N . GLY A 1 107 ? -17.238 12.140 0.148 1.00 0.00 107 GLY A N 2
ATOM 3249 C CA . GLY A 1 107 ? -17.839 10.819 0.111 1.00 0.00 107 GLY A CA 2
ATOM 3250 C C . GLY A 1 107 ? -19.217 10.827 -0.519 1.00 0.00 107 GLY A C 2
ATOM 3251 O O . GLY A 1 107 ? -20.209 10.509 0.137 1.00 0.00 107 GLY A O 2
ATOM 3255 N N . GLY A 1 1 ? -5.542 -20.304 11.634 1.00 0.00 1 GLY A N 3
ATOM 3256 C CA . GLY A 1 1 ? -6.735 -19.652 12.142 1.00 0.00 1 GLY A CA 3
ATOM 3257 C C . GLY A 1 1 ? -7.738 -20.638 12.706 1.00 0.00 1 GLY A C 3
ATOM 3258 O O . GLY A 1 1 ? -8.227 -21.514 11.993 1.00 0.00 1 GLY A O 3
ATOM 3262 N N . SER A 1 2 ? -8.045 -20.498 13.992 1.00 0.00 2 SER A N 3
ATOM 3263 C CA . SER A 1 2 ? -8.993 -21.387 14.653 1.00 0.00 2 SER A CA 3
ATOM 3264 C C . SER A 1 2 ? -10.116 -20.591 15.311 1.00 0.00 2 SER A C 3
ATOM 3265 O O . SER A 1 2 ? -11.292 -20.932 15.180 1.00 0.00 2 SER A O 3
ATOM 3273 N N . SER A 1 3 ? -9.745 -19.530 16.020 1.00 0.00 3 SER A N 3
ATOM 3274 C CA . SER A 1 3 ? -10.719 -18.687 16.702 1.00 0.00 3 SER A CA 3
ATOM 3275 C C . SER A 1 3 ? -10.993 -17.416 15.903 1.00 0.00 3 SER A C 3
ATOM 3276 O O . SER A 1 3 ? -10.389 -17.186 14.856 1.00 0.00 3 SER A O 3
ATOM 3284 N N . GLY A 1 4 ? -11.908 -16.593 16.406 1.00 0.00 4 GLY A N 3
ATOM 3285 C CA . GLY A 1 4 ? -12.246 -15.356 15.728 1.00 0.00 4 GLY A CA 3
ATOM 3286 C C . GLY A 1 4 ? -11.061 -14.420 15.604 1.00 0.00 4 GLY A C 3
ATOM 3287 O O . GLY A 1 4 ? -10.012 -14.800 15.084 1.00 0.00 4 GLY A O 3
ATOM 3291 N N . SER A 1 5 ? -11.227 -13.191 16.082 1.00 0.00 5 SER A N 3
ATOM 3292 C CA . SER A 1 5 ? -10.164 -12.195 16.018 1.00 0.00 5 SER A CA 3
ATOM 3293 C C . SER A 1 5 ? -10.324 -11.156 17.124 1.00 0.00 5 SER A C 3
ATOM 3294 O O . SER A 1 5 ? -11.434 -10.893 17.587 1.00 0.00 5 SER A O 3
ATOM 3302 N N . SER A 1 6 ? -9.208 -10.568 17.542 1.00 0.00 6 SER A N 3
ATOM 3303 C CA . SER A 1 6 ? -9.223 -9.561 18.596 1.00 0.00 6 SER A CA 3
ATOM 3304 C C . SER A 1 6 ? -8.931 -8.175 18.027 1.00 0.00 6 SER A C 3
ATOM 3305 O O . SER A 1 6 ? -9.715 -7.243 18.199 1.00 0.00 6 SER A O 3
ATOM 3313 N N . GLY A 1 7 ? -7.794 -8.049 17.348 1.00 0.00 7 GLY A N 3
ATOM 3314 C CA . GLY A 1 7 ? -7.417 -6.775 16.764 1.00 0.00 7 GLY A CA 3
ATOM 3315 C C . GLY A 1 7 ? -7.855 -6.647 15.319 1.00 0.00 7 GLY A C 3
ATOM 3316 O O . GLY A 1 7 ? -8.912 -6.084 15.029 1.00 0.00 7 GLY A O 3
ATOM 3320 N N . LEU A 1 8 ? -7.041 -7.169 14.408 1.00 0.00 8 LEU A N 3
ATOM 3321 C CA . LEU A 1 8 ? -7.349 -7.110 12.983 1.00 0.00 8 LEU A CA 3
ATOM 3322 C C . LEU A 1 8 ? -7.847 -5.723 12.591 1.00 0.00 8 LEU A C 3
ATOM 3323 O O . LEU A 1 8 ? -8.843 -5.589 11.880 1.00 0.00 8 LEU A O 3
ATOM 3339 N N . GLU A 1 9 ? -7.147 -4.694 13.057 1.00 0.00 9 GLU A N 3
ATOM 3340 C CA . GLU A 1 9 ? -7.518 -3.317 12.754 1.00 0.00 9 GLU A CA 3
ATOM 3341 C C . GLU A 1 9 ? -6.748 -2.801 11.541 1.00 0.00 9 GLU A C 3
ATOM 3342 O O . GLU A 1 9 ? -7.340 -2.438 10.524 1.00 0.00 9 GLU A O 3
ATOM 3354 N N . THR A 1 10 ? -5.424 -2.771 11.657 1.00 0.00 10 THR A N 3
ATOM 3355 C CA . THR A 1 10 ? -4.573 -2.298 10.572 1.00 0.00 10 THR A CA 3
ATOM 3356 C C . THR A 1 10 ? -3.562 -3.363 10.163 1.00 0.00 10 THR A C 3
ATOM 3357 O O . THR A 1 10 ? -2.415 -3.053 9.840 1.00 0.00 10 THR A O 3
ATOM 3368 N N . SER A 1 11 ? -3.995 -4.620 10.178 1.00 0.00 11 SER A N 3
ATOM 3369 C CA . SER A 1 11 ? -3.125 -5.732 9.810 1.00 0.00 11 SER A CA 3
ATOM 3370 C C . SER A 1 11 ? -3.943 -6.986 9.515 1.00 0.00 11 SER A C 3
ATOM 3371 O O . SER A 1 11 ? -4.716 -7.448 10.354 1.00 0.00 11 SER A O 3
ATOM 3379 N N . SER A 1 12 ? -3.766 -7.531 8.316 1.00 0.00 12 SER A N 3
ATOM 3380 C CA . SER A 1 12 ? -4.490 -8.729 7.907 1.00 0.00 12 SER A CA 3
ATOM 3381 C C . SER A 1 12 ? -3.830 -9.373 6.691 1.00 0.00 12 SER A C 3
ATOM 3382 O O . SER A 1 12 ? -3.608 -8.720 5.672 1.00 0.00 12 SER A O 3
ATOM 3390 N N . TYR A 1 13 ? -3.519 -10.660 6.807 1.00 0.00 13 TYR A N 3
ATOM 3391 C CA . TYR A 1 13 ? -2.883 -11.393 5.720 1.00 0.00 13 TYR A CA 3
ATOM 3392 C C . TYR A 1 13 ? -3.521 -11.043 4.379 1.00 0.00 13 TYR A C 3
ATOM 3393 O O . TYR A 1 13 ? -4.610 -11.518 4.053 1.00 0.00 13 TYR A O 3
ATOM 3411 N N . LEU A 1 14 ? -2.836 -10.208 3.606 1.00 0.00 14 LEU A N 3
ATOM 3412 C CA . LEU A 1 14 ? -3.333 -9.793 2.299 1.00 0.00 14 LEU A CA 3
ATOM 3413 C C . LEU A 1 14 ? -2.511 -10.420 1.178 1.00 0.00 14 LEU A C 3
ATOM 3414 O O . LEU A 1 14 ? -1.381 -10.856 1.394 1.00 0.00 14 LEU A O 3
ATOM 3430 N N . ASN A 1 15 ? -3.085 -10.461 -0.019 1.00 0.00 15 ASN A N 3
ATOM 3431 C CA . ASN A 1 15 ? -2.405 -11.033 -1.175 1.00 0.00 15 ASN A CA 3
ATOM 3432 C C . ASN A 1 15 ? -1.844 -9.936 -2.075 1.00 0.00 15 ASN A C 3
ATOM 3433 O O . ASN A 1 15 ? -2.591 -9.240 -2.762 1.00 0.00 15 ASN A O 3
ATOM 3444 N N . VAL A 1 16 ? -0.523 -9.789 -2.066 1.00 0.00 16 VAL A N 3
ATOM 3445 C CA . VAL A 1 16 ? 0.139 -8.778 -2.882 1.00 0.00 16 VAL A CA 3
ATOM 3446 C C . VAL A 1 16 ? 0.597 -9.361 -4.214 1.00 0.00 16 VAL A C 3
ATOM 3447 O O . VAL A 1 16 ? 1.506 -10.190 -4.263 1.00 0.00 16 VAL A O 3
ATOM 3460 N N . LEU A 1 17 ? -0.039 -8.922 -5.295 1.00 0.00 17 LEU A N 3
ATOM 3461 C CA . LEU A 1 17 ? 0.302 -9.399 -6.630 1.00 0.00 17 LEU A CA 3
ATOM 3462 C C . LEU A 1 17 ? 1.812 -9.544 -6.787 1.00 0.00 17 LEU A C 3
ATOM 3463 O O . LEU A 1 17 ? 2.572 -8.632 -6.461 1.00 0.00 17 LEU A O 3
ATOM 3479 N N . VAL A 1 18 ? 2.242 -10.697 -7.291 1.00 0.00 18 VAL A N 3
ATOM 3480 C CA . VAL A 1 18 ? 3.661 -10.961 -7.495 1.00 0.00 18 VAL A CA 3
ATOM 3481 C C . VAL A 1 18 ? 3.894 -11.757 -8.774 1.00 0.00 18 VAL A C 3
ATOM 3482 O O . VAL A 1 18 ? 3.440 -12.893 -8.901 1.00 0.00 18 VAL A O 3
ATOM 3495 N N . ASN A 1 19 ? 4.606 -11.152 -9.720 1.00 0.00 19 ASN A N 3
ATOM 3496 C CA . ASN A 1 19 ? 4.899 -11.805 -10.991 1.00 0.00 19 ASN A CA 3
ATOM 3497 C C . ASN A 1 19 ? 3.632 -12.387 -11.609 1.00 0.00 19 ASN A C 3
ATOM 3498 O O . ASN A 1 19 ? 3.632 -13.512 -12.107 1.00 0.00 19 ASN A O 3
ATOM 3509 N N . SER A 1 20 ? 2.553 -11.611 -11.574 1.00 0.00 20 SER A N 3
ATOM 3510 C CA . SER A 1 20 ? 1.277 -12.050 -12.128 1.00 0.00 20 SER A CA 3
ATOM 3511 C C . SER A 1 20 ? 0.691 -13.192 -11.303 1.00 0.00 20 SER A C 3
ATOM 3512 O O . SER A 1 20 ? -0.090 -13.998 -11.807 1.00 0.00 20 SER A O 3
ATOM 3520 N N . GLN A 1 21 ? 1.074 -13.252 -10.032 1.00 0.00 21 GLN A N 3
ATOM 3521 C CA . GLN A 1 21 ? 0.588 -14.295 -9.137 1.00 0.00 21 GLN A CA 3
ATOM 3522 C C . GLN A 1 21 ? 0.404 -13.756 -7.722 1.00 0.00 21 GLN A C 3
ATOM 3523 O O . GLN A 1 21 ? 1.326 -13.184 -7.140 1.00 0.00 21 GLN A O 3
ATOM 3537 N N . TRP A 1 22 ? -0.792 -13.941 -7.175 1.00 0.00 22 TRP A N 3
ATOM 3538 C CA . TRP A 1 22 ? -1.097 -13.472 -5.828 1.00 0.00 22 TRP A CA 3
ATOM 3539 C C . TRP A 1 22 ? -0.390 -14.326 -4.781 1.00 0.00 22 TRP A C 3
ATOM 3540 O O . TRP A 1 22 ? -0.647 -15.525 -4.666 1.00 0.00 22 TRP A O 3
ATOM 3561 N N . LYS A 1 23 ? 0.502 -13.703 -4.019 1.00 0.00 23 LYS A N 3
ATOM 3562 C CA . LYS A 1 23 ? 1.246 -14.405 -2.980 1.00 0.00 23 LYS A CA 3
ATOM 3563 C C . LYS A 1 23 ? 0.800 -13.955 -1.593 1.00 0.00 23 LYS A C 3
ATOM 3564 O O . LYS A 1 23 ? 0.100 -12.952 -1.450 1.00 0.00 23 LYS A O 3
ATOM 3583 N N . SER A 1 24 ? 1.211 -14.701 -0.573 1.00 0.00 24 SER A N 3
ATOM 3584 C CA . SER A 1 24 ? 0.852 -14.380 0.804 1.00 0.00 24 SER A CA 3
ATOM 3585 C C . SER A 1 24 ? 1.867 -13.423 1.421 1.00 0.00 24 SER A C 3
ATOM 3586 O O . SER A 1 24 ? 2.965 -13.828 1.802 1.00 0.00 24 SER A O 3
ATOM 3594 N N . ARG A 1 25 ? 1.492 -12.152 1.515 1.00 0.00 25 ARG A N 3
ATOM 3595 C CA . ARG A 1 25 ? 2.369 -11.136 2.085 1.00 0.00 25 ARG A CA 3
ATOM 3596 C C . ARG A 1 25 ? 1.697 -10.435 3.262 1.00 0.00 25 ARG A C 3
ATOM 3597 O O . ARG A 1 25 ? 0.478 -10.268 3.284 1.00 0.00 25 ARG A O 3
ATOM 3618 N N . TRP A 1 26 ? 2.501 -10.029 4.238 1.00 0.00 26 TRP A N 3
ATOM 3619 C CA . TRP A 1 26 ? 1.984 -9.347 5.419 1.00 0.00 26 TRP A CA 3
ATOM 3620 C C . TRP A 1 26 ? 1.995 -7.835 5.223 1.00 0.00 26 TRP A C 3
ATOM 3621 O O . TRP A 1 26 ? 3.044 -7.196 5.314 1.00 0.00 26 TRP A O 3
ATOM 3642 N N . CYS A 1 27 ? 0.824 -7.268 4.955 1.00 0.00 27 CYS A N 3
ATOM 3643 C CA . CYS A 1 27 ? 0.700 -5.830 4.745 1.00 0.00 27 CYS A CA 3
ATOM 3644 C C . CYS A 1 27 ? 0.440 -5.109 6.064 1.00 0.00 27 CYS A C 3
ATOM 3645 O O . CYS A 1 27 ? -0.414 -5.519 6.849 1.00 0.00 27 CYS A O 3
ATOM 3653 N N . SER A 1 28 ? 1.184 -4.033 6.301 1.00 0.00 28 SER A N 3
ATOM 3654 C CA . SER A 1 28 ? 1.038 -3.258 7.527 1.00 0.00 28 SER A CA 3
ATOM 3655 C C . SER A 1 28 ? 1.080 -1.762 7.232 1.00 0.00 28 SER A C 3
ATOM 3656 O O . SER A 1 28 ? 2.061 -1.251 6.691 1.00 0.00 28 SER A O 3
ATOM 3664 N N . VAL A 1 29 ? 0.007 -1.064 7.592 1.00 0.00 29 VAL A N 3
ATOM 3665 C CA . VAL A 1 29 ? -0.080 0.374 7.367 1.00 0.00 29 VAL A CA 3
ATOM 3666 C C . VAL A 1 29 ? 0.145 1.147 8.662 1.00 0.00 29 VAL A C 3
ATOM 3667 O O . VAL A 1 29 ? -0.531 0.911 9.663 1.00 0.00 29 VAL A O 3
ATOM 3680 N N . ARG A 1 30 ? 1.099 2.072 8.634 1.00 0.00 30 ARG A N 3
ATOM 3681 C CA . ARG A 1 30 ? 1.414 2.880 9.806 1.00 0.00 30 ARG A CA 3
ATOM 3682 C C . ARG A 1 30 ? 2.206 4.123 9.412 1.00 0.00 30 ARG A C 3
ATOM 3683 O O . ARG A 1 30 ? 2.935 4.119 8.420 1.00 0.00 30 ARG A O 3
ATOM 3704 N N . ASP A 1 31 ? 2.056 5.186 10.196 1.00 0.00 31 ASP A N 3
ATOM 3705 C CA . ASP A 1 31 ? 2.757 6.436 9.929 1.00 0.00 31 ASP A CA 3
ATOM 3706 C C . ASP A 1 31 ? 2.509 6.904 8.499 1.00 0.00 31 ASP A C 3
ATOM 3707 O O . ASP A 1 31 ? 3.413 7.412 7.836 1.00 0.00 31 ASP A O 3
ATOM 3716 N N . ASN A 1 32 ? 1.279 6.728 8.029 1.00 0.00 32 ASN A N 3
ATOM 3717 C CA . ASN A 1 32 ? 0.912 7.131 6.676 1.00 0.00 32 ASN A CA 3
ATOM 3718 C C . ASN A 1 32 ? 1.822 6.469 5.646 1.00 0.00 32 ASN A C 3
ATOM 3719 O O . ASN A 1 32 ? 2.244 7.100 4.676 1.00 0.00 32 ASN A O 3
ATOM 3730 N N . HIS A 1 33 ? 2.121 5.192 5.863 1.00 0.00 33 HIS A N 3
ATOM 3731 C CA . HIS A 1 33 ? 2.980 4.442 4.952 1.00 0.00 33 HIS A CA 3
ATOM 3732 C C . HIS A 1 33 ? 2.634 2.957 4.977 1.00 0.00 33 HIS A C 3
ATOM 3733 O O . HIS A 1 33 ? 2.406 2.379 6.041 1.00 0.00 33 HIS A O 3
ATOM 3748 N N . LEU A 1 34 ? 2.594 2.344 3.799 1.00 0.00 34 LEU A N 3
ATOM 3749 C CA . LEU A 1 34 ? 2.274 0.925 3.685 1.00 0.00 34 LEU A CA 3
ATOM 3750 C C . LEU A 1 34 ? 3.545 0.084 3.615 1.00 0.00 34 LEU A C 3
ATOM 3751 O O . LEU A 1 34 ? 4.250 0.089 2.606 1.00 0.00 34 LEU A O 3
ATOM 3767 N N . HIS A 1 35 ? 3.831 -0.638 4.694 1.00 0.00 35 HIS A N 3
ATOM 3768 C CA . HIS A 1 35 ? 5.015 -1.487 4.754 1.00 0.00 35 HIS A CA 3
ATOM 3769 C C . HIS A 1 35 ? 4.682 -2.916 4.336 1.00 0.00 35 HIS A C 3
ATOM 3770 O O . HIS A 1 35 ? 3.514 -3.306 4.298 1.00 0.00 35 HIS A O 3
ATOM 3785 N N . PHE A 1 36 ? 5.714 -3.692 4.024 1.00 0.00 36 PHE A N 3
ATOM 3786 C CA . PHE A 1 36 ? 5.530 -5.078 3.607 1.00 0.00 36 PHE A CA 3
ATOM 3787 C C . PHE A 1 36 ? 6.399 -6.016 4.440 1.00 0.00 36 PHE A C 3
ATOM 3788 O O . PHE A 1 36 ? 7.594 -5.779 4.617 1.00 0.00 36 PHE A O 3
ATOM 3805 N N . TYR A 1 37 ? 5.790 -7.081 4.948 1.00 0.00 37 TYR A N 3
ATOM 3806 C CA . TYR A 1 37 ? 6.506 -8.054 5.764 1.00 0.00 37 TYR A CA 3
ATOM 3807 C C . TYR A 1 37 ? 6.109 -9.479 5.389 1.00 0.00 37 TYR A C 3
ATOM 3808 O O . TYR A 1 37 ? 5.102 -9.696 4.716 1.00 0.00 37 TYR A O 3
ATOM 3826 N N . GLN A 1 38 ? 6.909 -10.444 5.829 1.00 0.00 38 GLN A N 3
ATOM 3827 C CA . GLN A 1 38 ? 6.642 -11.848 5.539 1.00 0.00 38 GLN A CA 3
ATOM 3828 C C . GLN A 1 38 ? 5.993 -12.537 6.735 1.00 0.00 38 GLN A C 3
ATOM 3829 O O . GLN A 1 38 ? 4.909 -13.110 6.622 1.00 0.00 38 GLN A O 3
ATOM 3843 N N . ASP A 1 39 ? 6.664 -12.478 7.880 1.00 0.00 39 ASP A N 3
ATOM 3844 C CA . ASP A 1 39 ? 6.152 -13.096 9.098 1.00 0.00 39 ASP A CA 3
ATOM 3845 C C . ASP A 1 39 ? 5.609 -12.040 10.056 1.00 0.00 39 ASP A C 3
ATOM 3846 O O . ASP A 1 39 ? 5.602 -10.850 9.744 1.00 0.00 39 ASP A O 3
ATOM 3855 N N . ARG A 1 40 ? 5.154 -12.486 11.223 1.00 0.00 40 ARG A N 3
ATOM 3856 C CA . ARG A 1 40 ? 4.607 -11.580 12.226 1.00 0.00 40 ARG A CA 3
ATOM 3857 C C . ARG A 1 40 ? 5.693 -11.119 13.193 1.00 0.00 40 ARG A C 3
ATOM 3858 O O . ARG A 1 40 ? 5.404 -10.704 14.314 1.00 0.00 40 ARG A O 3
ATOM 3879 N N . ASN A 1 41 ? 6.944 -11.198 12.751 1.00 0.00 41 ASN A N 3
ATOM 3880 C CA . ASN A 1 41 ? 8.074 -10.791 13.578 1.00 0.00 41 ASN A CA 3
ATOM 3881 C C . ASN A 1 41 ? 8.645 -9.459 13.101 1.00 0.00 41 ASN A C 3
ATOM 3882 O O . ASN A 1 41 ? 9.388 -8.795 13.825 1.00 0.00 41 ASN A O 3
ATOM 3893 N N . ARG A 1 42 ? 8.292 -9.073 11.879 1.00 0.00 42 ARG A N 3
ATOM 3894 C CA . ARG A 1 42 ? 8.770 -7.821 11.305 1.00 0.00 42 ARG A CA 3
ATOM 3895 C C . ARG A 1 42 ? 10.286 -7.706 11.437 1.00 0.00 42 ARG A C 3
ATOM 3896 O O . ARG A 1 42 ? 10.800 -6.714 11.953 1.00 0.00 42 ARG A O 3
ATOM 3917 N N . SER A 1 43 ? 10.995 -8.727 10.967 1.00 0.00 43 SER A N 3
ATOM 3918 C CA . SER A 1 43 ? 12.451 -8.743 11.036 1.00 0.00 43 SER A CA 3
ATOM 3919 C C . SER A 1 43 ? 13.060 -8.804 9.639 1.00 0.00 43 SER A C 3
ATOM 3920 O O . SER A 1 43 ? 14.049 -8.129 9.349 1.00 0.00 43 SER A O 3
ATOM 3928 N N . LYS A 1 44 ? 12.463 -9.618 8.775 1.00 0.00 44 LYS A N 3
ATOM 3929 C CA . LYS A 1 44 ? 12.944 -9.768 7.406 1.00 0.00 44 LYS A CA 3
ATOM 3930 C C . LYS A 1 44 ? 11.967 -9.144 6.415 1.00 0.00 44 LYS A C 3
ATOM 3931 O O . LYS A 1 44 ? 11.271 -9.851 5.686 1.00 0.00 44 LYS A O 3
ATOM 3950 N N . VAL A 1 45 ? 11.922 -7.816 6.391 1.00 0.00 45 VAL A N 3
ATOM 3951 C CA . VAL A 1 45 ? 11.033 -7.097 5.487 1.00 0.00 45 VAL A CA 3
ATOM 3952 C C . VAL A 1 45 ? 11.122 -7.653 4.071 1.00 0.00 45 VAL A C 3
ATOM 3953 O O . VAL A 1 45 ? 12.213 -7.905 3.559 1.00 0.00 45 VAL A O 3
ATOM 3966 N N . ALA A 1 46 ? 9.967 -7.843 3.442 1.00 0.00 46 ALA A N 3
ATOM 3967 C CA . ALA A 1 46 ? 9.914 -8.367 2.083 1.00 0.00 46 ALA A CA 3
ATOM 3968 C C . ALA A 1 46 ? 10.324 -7.305 1.068 1.00 0.00 46 ALA A C 3
ATOM 3969 O O . ALA A 1 46 ? 11.038 -7.594 0.108 1.00 0.00 46 ALA A O 3
ATOM 3976 N N . GLN A 1 47 ? 9.866 -6.077 1.287 1.00 0.00 47 GLN A N 3
ATOM 3977 C CA . GLN A 1 47 ? 10.185 -4.972 0.389 1.00 0.00 47 GLN A CA 3
ATOM 3978 C C . GLN A 1 47 ? 10.028 -3.632 1.100 1.00 0.00 47 GLN A C 3
ATOM 3979 O O . GLN A 1 47 ? 9.292 -3.521 2.080 1.00 0.00 47 GLN A O 3
ATOM 3993 N N . GLN A 1 48 ? 10.725 -2.617 0.598 1.00 0.00 48 GLN A N 3
ATOM 3994 C CA . GLN A 1 48 ? 10.664 -1.284 1.186 1.00 0.00 48 GLN A CA 3
ATOM 3995 C C . GLN A 1 48 ? 9.217 -0.840 1.378 1.00 0.00 48 GLN A C 3
ATOM 3996 O O . GLN A 1 48 ? 8.292 -1.377 0.769 1.00 0.00 48 GLN A O 3
ATOM 4010 N N . PRO A 1 49 ? 9.016 0.164 2.245 1.00 0.00 49 PRO A N 3
ATOM 4011 C CA . PRO A 1 49 ? 7.684 0.702 2.537 1.00 0.00 49 PRO A CA 3
ATOM 4012 C C . PRO A 1 49 ? 7.099 1.472 1.358 1.00 0.00 49 PRO A C 3
ATOM 4013 O O . PRO A 1 49 ? 7.797 1.765 0.386 1.00 0.00 49 PRO A O 3
ATOM 4024 N N . LEU A 1 50 ? 5.815 1.798 1.449 1.00 0.00 50 LEU A N 3
ATOM 4025 C CA . LEU A 1 50 ? 5.135 2.535 0.390 1.00 0.00 50 LEU A CA 3
ATOM 4026 C C . LEU A 1 50 ? 4.552 3.841 0.922 1.00 0.00 50 LEU A C 3
ATOM 4027 O O . LEU A 1 50 ? 4.002 3.883 2.023 1.00 0.00 50 LEU A O 3
ATOM 4043 N N . SER A 1 51 ? 4.675 4.903 0.133 1.00 0.00 51 SER A N 3
ATOM 4044 C CA . SER A 1 51 ? 4.162 6.210 0.525 1.00 0.00 51 SER A CA 3
ATOM 4045 C C . SER A 1 51 ? 2.711 6.379 0.085 1.00 0.00 51 SER A C 3
ATOM 4046 O O . SER A 1 51 ? 2.434 6.904 -0.995 1.00 0.00 51 SER A O 3
ATOM 4054 N N . LEU A 1 52 ? 1.787 5.931 0.927 1.00 0.00 52 LEU A N 3
ATOM 4055 C CA . LEU A 1 52 ? 0.363 6.031 0.627 1.00 0.00 52 LEU A CA 3
ATOM 4056 C C . LEU A 1 52 ? -0.035 7.478 0.352 1.00 0.00 52 LEU A C 3
ATOM 4057 O O . LEU A 1 52 ? -0.742 7.766 -0.613 1.00 0.00 52 LEU A O 3
ATOM 4073 N N . VAL A 1 53 ? 0.427 8.385 1.206 1.00 0.00 53 VAL A N 3
ATOM 4074 C CA . VAL A 1 53 ? 0.123 9.803 1.054 1.00 0.00 53 VAL A CA 3
ATOM 4075 C C . VAL A 1 53 ? 0.400 10.275 -0.369 1.00 0.00 53 VAL A C 3
ATOM 4076 O O . VAL A 1 53 ? 1.550 10.478 -0.753 1.00 0.00 53 VAL A O 3
ATOM 4089 N N . GLY A 1 54 ? -0.665 10.448 -1.147 1.00 0.00 54 GLY A N 3
ATOM 4090 C CA . GLY A 1 54 ? -0.515 10.896 -2.519 1.00 0.00 54 GLY A CA 3
ATOM 4091 C C . GLY A 1 54 ? -1.094 9.911 -3.516 1.00 0.00 54 GLY A C 3
ATOM 4092 O O . GLY A 1 54 ? -1.600 10.307 -4.567 1.00 0.00 54 GLY A O 3
ATOM 4096 N N . CYS A 1 55 ? -1.020 8.627 -3.188 1.00 0.00 55 CYS A N 3
ATOM 4097 C CA . CYS A 1 55 ? -1.539 7.582 -4.064 1.00 0.00 55 CYS A CA 3
ATOM 4098 C C . CYS A 1 55 ? -3.063 7.557 -4.036 1.00 0.00 55 CYS A C 3
ATOM 4099 O O . CYS A 1 55 ? -3.696 8.409 -3.413 1.00 0.00 55 CYS A O 3
ATOM 4107 N N . GLU A 1 56 ? -3.646 6.575 -4.716 1.00 0.00 56 GLU A N 3
ATOM 4108 C CA . GLU A 1 56 ? -5.097 6.441 -4.771 1.00 0.00 56 GLU A CA 3
ATOM 4109 C C . GLU A 1 56 ? -5.505 4.975 -4.883 1.00 0.00 56 GLU A C 3
ATOM 4110 O O . GLU A 1 56 ? -5.138 4.288 -5.837 1.00 0.00 56 GLU A O 3
ATOM 4122 N N . VAL A 1 57 ? -6.266 4.501 -3.901 1.00 0.00 57 VAL A N 3
ATOM 4123 C CA . VAL A 1 57 ? -6.724 3.117 -3.888 1.00 0.00 57 VAL A CA 3
ATOM 4124 C C . VAL A 1 57 ? -8.038 2.967 -4.646 1.00 0.00 57 VAL A C 3
ATOM 4125 O O . VAL A 1 57 ? -9.024 3.637 -4.340 1.00 0.00 57 VAL A O 3
ATOM 4138 N N . VAL A 1 58 ? -8.045 2.081 -5.638 1.00 0.00 58 VAL A N 3
ATOM 4139 C CA . VAL A 1 58 ? -9.239 1.840 -6.439 1.00 0.00 58 VAL A CA 3
ATOM 4140 C C . VAL A 1 58 ? -9.594 0.358 -6.464 1.00 0.00 58 VAL A C 3
ATOM 4141 O O . VAL A 1 58 ? -8.732 -0.511 -6.599 1.00 0.00 58 VAL A O 3
ATOM 4154 N N . PRO A 1 59 ? -10.895 0.059 -6.332 1.00 0.00 59 PRO A N 3
ATOM 4155 C CA . PRO A 1 59 ? -11.395 -1.319 -6.337 1.00 0.00 59 PRO A CA 3
ATOM 4156 C C . PRO A 1 59 ? -11.285 -1.970 -7.711 1.00 0.00 59 PRO A C 3
ATOM 4157 O O . PRO A 1 59 ? -12.197 -1.869 -8.532 1.00 0.00 59 PRO A O 3
ATOM 4168 N N . ASP A 1 60 ? -10.164 -2.639 -7.956 1.00 0.00 60 ASP A N 3
ATOM 4169 C CA . ASP A 1 60 ? -9.935 -3.309 -9.231 1.00 0.00 60 ASP A CA 3
ATOM 4170 C C . ASP A 1 60 ? -10.050 -4.822 -9.078 1.00 0.00 60 ASP A C 3
ATOM 4171 O O . ASP A 1 60 ? -9.054 -5.545 -9.047 1.00 0.00 60 ASP A O 3
ATOM 4180 N N . PRO A 1 61 ? -11.294 -5.314 -8.978 1.00 0.00 61 PRO A N 3
ATOM 4181 C CA . PRO A 1 61 ? -11.569 -6.746 -8.826 1.00 0.00 61 PRO A CA 3
ATOM 4182 C C . PRO A 1 61 ? -11.253 -7.535 -10.092 1.00 0.00 61 PRO A C 3
ATOM 4183 O O . PRO A 1 61 ? -10.978 -6.956 -11.143 1.00 0.00 61 PRO A O 3
ATOM 4194 N N . SER A 1 62 ? -11.294 -8.859 -9.985 1.00 0.00 62 SER A N 3
ATOM 4195 C CA . SER A 1 62 ? -11.008 -9.727 -11.122 1.00 0.00 62 SER A CA 3
ATOM 4196 C C . SER A 1 62 ? -12.113 -10.763 -11.305 1.00 0.00 62 SER A C 3
ATOM 4197 O O . SER A 1 62 ? -12.950 -10.977 -10.428 1.00 0.00 62 SER A O 3
ATOM 4205 N N . PRO A 1 63 ? -12.118 -11.422 -12.473 1.00 0.00 63 PRO A N 3
ATOM 4206 C CA . PRO A 1 63 ? -13.113 -12.447 -12.800 1.00 0.00 63 PRO A CA 3
ATOM 4207 C C . PRO A 1 63 ? -12.933 -13.715 -11.973 1.00 0.00 63 PRO A C 3
ATOM 4208 O O . PRO A 1 63 ? -13.635 -14.706 -12.177 1.00 0.00 63 PRO A O 3
ATOM 4219 N N . ASP A 1 64 ? -11.989 -13.678 -11.039 1.00 0.00 64 ASP A N 3
ATOM 4220 C CA . ASP A 1 64 ? -11.717 -14.824 -10.180 1.00 0.00 64 ASP A CA 3
ATOM 4221 C C . ASP A 1 64 ? -11.774 -14.426 -8.709 1.00 0.00 64 ASP A C 3
ATOM 4222 O O . ASP A 1 64 ? -11.757 -15.281 -7.822 1.00 0.00 64 ASP A O 3
ATOM 4231 N N . HIS A 1 65 ? -11.839 -13.123 -8.456 1.00 0.00 65 HIS A N 3
ATOM 4232 C CA . HIS A 1 65 ? -11.897 -12.610 -7.091 1.00 0.00 65 HIS A CA 3
ATOM 4233 C C . HIS A 1 65 ? -12.303 -11.140 -7.080 1.00 0.00 65 HIS A C 3
ATOM 4234 O O . HIS A 1 65 ? -11.506 -10.262 -7.415 1.00 0.00 65 HIS A O 3
ATOM 4249 N N . LEU A 1 66 ? -13.546 -10.877 -6.692 1.00 0.00 66 LEU A N 3
ATOM 4250 C CA . LEU A 1 66 ? -14.058 -9.512 -6.638 1.00 0.00 66 LEU A CA 3
ATOM 4251 C C . LEU A 1 66 ? -13.658 -8.832 -5.332 1.00 0.00 66 LEU A C 3
ATOM 4252 O O . LEU A 1 66 ? -14.325 -7.904 -4.874 1.00 0.00 66 LEU A O 3
ATOM 4268 N N . TYR A 1 67 ? -12.565 -9.299 -4.740 1.00 0.00 67 TYR A N 3
ATOM 4269 C CA . TYR A 1 67 ? -12.075 -8.736 -3.487 1.00 0.00 67 TYR A CA 3
ATOM 4270 C C . TYR A 1 67 ? -10.616 -8.311 -3.614 1.00 0.00 67 TYR A C 3
ATOM 4271 O O . TYR A 1 67 ? -9.818 -8.510 -2.698 1.00 0.00 67 TYR A O 3
ATOM 4289 N N . SER A 1 68 ? -10.274 -7.724 -4.757 1.00 0.00 68 SER A N 3
ATOM 4290 C CA . SER A 1 68 ? -8.910 -7.274 -5.007 1.00 0.00 68 SER A CA 3
ATOM 4291 C C . SER A 1 68 ? -8.884 -5.789 -5.355 1.00 0.00 68 SER A C 3
ATOM 4292 O O . SER A 1 68 ? -9.665 -5.320 -6.183 1.00 0.00 68 SER A O 3
ATOM 4300 N N . PHE A 1 69 ? -7.979 -5.053 -4.717 1.00 0.00 69 PHE A N 3
ATOM 4301 C CA . PHE A 1 69 ? -7.850 -3.621 -4.958 1.00 0.00 69 PHE A CA 3
ATOM 4302 C C . PHE A 1 69 ? -6.406 -3.252 -5.284 1.00 0.00 69 PHE A C 3
ATOM 4303 O O . PHE A 1 69 ? -5.472 -3.957 -4.901 1.00 0.00 69 PHE A O 3
ATOM 4320 N N . ARG A 1 70 ? -6.231 -2.143 -5.995 1.00 0.00 70 ARG A N 3
ATOM 4321 C CA . ARG A 1 70 ? -4.902 -1.680 -6.375 1.00 0.00 70 ARG A CA 3
ATOM 4322 C C . ARG A 1 70 ? -4.748 -0.187 -6.105 1.00 0.00 70 ARG A C 3
ATOM 4323 O O . ARG A 1 70 ? -5.734 0.548 -6.043 1.00 0.00 70 ARG A O 3
ATOM 4344 N N . ILE A 1 71 ? -3.505 0.255 -5.944 1.00 0.00 71 ILE A N 3
ATOM 4345 C CA . ILE A 1 71 ? -3.223 1.661 -5.681 1.00 0.00 71 ILE A CA 3
ATOM 4346 C C . ILE A 1 71 ? -2.553 2.321 -6.882 1.00 0.00 71 ILE A C 3
ATOM 4347 O O . ILE A 1 71 ? -1.766 1.693 -7.591 1.00 0.00 71 ILE A O 3
ATOM 4363 N N . LEU A 1 72 ? -2.870 3.592 -7.104 1.00 0.00 72 LEU A N 3
ATOM 4364 C CA . LEU A 1 72 ? -2.298 4.340 -8.218 1.00 0.00 72 LEU A CA 3
ATOM 4365 C C . LEU A 1 72 ? -1.922 5.754 -7.789 1.00 0.00 72 LEU A C 3
ATOM 4366 O O . LEU A 1 72 ? -2.639 6.391 -7.016 1.00 0.00 72 LEU A O 3
ATOM 4382 N N . HIS A 1 73 ? -0.794 6.241 -8.296 1.00 0.00 73 HIS A N 3
ATOM 4383 C CA . HIS A 1 73 ? -0.324 7.582 -7.968 1.00 0.00 73 HIS A CA 3
ATOM 4384 C C . HIS A 1 73 ? -0.670 8.567 -9.080 1.00 0.00 73 HIS A C 3
ATOM 4385 O O . HIS A 1 73 ? -1.541 9.423 -8.917 1.00 0.00 73 HIS A O 3
ATOM 4400 N N . LYS A 1 74 ? 0.017 8.442 -10.210 1.00 0.00 74 LYS A N 3
ATOM 4401 C CA . LYS A 1 74 ? -0.217 9.320 -11.350 1.00 0.00 74 LYS A CA 3
ATOM 4402 C C . LYS A 1 74 ? -0.668 8.521 -12.569 1.00 0.00 74 LYS A C 3
ATOM 4403 O O . LYS A 1 74 ? -0.235 8.784 -13.690 1.00 0.00 74 LYS A O 3
ATOM 4422 N N . GLY A 1 75 ? -1.541 7.544 -12.341 1.00 0.00 75 GLY A N 3
ATOM 4423 C CA . GLY A 1 75 ? -2.036 6.723 -13.430 1.00 0.00 75 GLY A CA 3
ATOM 4424 C C . GLY A 1 75 ? -1.345 5.376 -13.502 1.00 0.00 75 GLY A C 3
ATOM 4425 O O . GLY A 1 75 ? -1.733 4.513 -14.288 1.00 0.00 75 GLY A O 3
ATOM 4429 N N . GLU A 1 76 ? -0.316 5.196 -12.679 1.00 0.00 76 GLU A N 3
ATOM 4430 C CA . GLU A 1 76 ? 0.433 3.945 -12.655 1.00 0.00 76 GLU A CA 3
ATOM 4431 C C . GLU A 1 76 ? -0.020 3.063 -11.495 1.00 0.00 76 GLU A C 3
ATOM 4432 O O . GLU A 1 76 ? -0.975 3.389 -10.791 1.00 0.00 76 GLU A O 3
ATOM 4444 N N . GLU A 1 77 ? 0.673 1.945 -11.304 1.00 0.00 77 GLU A N 3
ATOM 4445 C CA . GLU A 1 77 ? 0.342 1.015 -10.231 1.00 0.00 77 GLU A CA 3
ATOM 4446 C C . GLU A 1 77 ? 1.411 1.037 -9.142 1.00 0.00 77 GLU A C 3
ATOM 4447 O O . GLU A 1 77 ? 2.580 0.748 -9.399 1.00 0.00 77 GLU A O 3
ATOM 4459 N N . LEU A 1 78 ? 1.002 1.383 -7.926 1.00 0.00 78 LEU A N 3
ATOM 4460 C CA . LEU A 1 78 ? 1.924 1.444 -6.797 1.00 0.00 78 LEU A CA 3
ATOM 4461 C C . LEU A 1 78 ? 1.966 0.111 -6.056 1.00 0.00 78 LEU A C 3
ATOM 4462 O O . LEU A 1 78 ? 3.039 -0.411 -5.758 1.00 0.00 78 LEU A O 3
ATOM 4478 N N . ALA A 1 79 ? 0.790 -0.435 -5.764 1.00 0.00 79 ALA A N 3
ATOM 4479 C CA . ALA A 1 79 ? 0.692 -1.708 -5.062 1.00 0.00 79 ALA A CA 3
ATOM 4480 C C . ALA A 1 79 ? -0.655 -2.375 -5.320 1.00 0.00 79 ALA A C 3
ATOM 4481 O O . ALA A 1 79 ? -1.681 -1.704 -5.431 1.00 0.00 79 ALA A O 3
ATOM 4488 N N . LYS A 1 80 ? -0.644 -3.701 -5.415 1.00 0.00 80 LYS A N 3
ATOM 4489 C CA . LYS A 1 80 ? -1.865 -4.460 -5.659 1.00 0.00 80 LYS A CA 3
ATOM 4490 C C . LYS A 1 80 ? -2.067 -5.526 -4.586 1.00 0.00 80 LYS A C 3
ATOM 4491 O O . LYS A 1 80 ? -1.313 -6.496 -4.512 1.00 0.00 80 LYS A O 3
ATOM 4510 N N . LEU A 1 81 ? -3.089 -5.339 -3.759 1.00 0.00 81 LEU A N 3
ATOM 4511 C CA . LEU A 1 81 ? -3.392 -6.285 -2.691 1.00 0.00 81 LEU A CA 3
ATOM 4512 C C . LEU A 1 81 ? -4.740 -6.958 -2.925 1.00 0.00 81 LEU A C 3
ATOM 4513 O O . LEU A 1 81 ? -5.584 -6.440 -3.656 1.00 0.00 81 LEU A O 3
ATOM 4529 N N . GLU A 1 82 ? -4.937 -8.113 -2.297 1.00 0.00 82 GLU A N 3
ATOM 4530 C CA . GLU A 1 82 ? -6.184 -8.855 -2.437 1.00 0.00 82 GLU A CA 3
ATOM 4531 C C . GLU A 1 82 ? -6.653 -9.390 -1.086 1.00 0.00 82 GLU A C 3
ATOM 4532 O O . GLU A 1 82 ? -5.852 -9.867 -0.284 1.00 0.00 82 GLU A O 3
ATOM 4544 N N . ALA A 1 83 ? -7.957 -9.306 -0.844 1.00 0.00 83 ALA A N 3
ATOM 4545 C CA . ALA A 1 83 ? -8.534 -9.782 0.407 1.00 0.00 83 ALA A CA 3
ATOM 4546 C C . ALA A 1 83 ? -9.078 -11.198 0.257 1.00 0.00 83 ALA A C 3
ATOM 4547 O O . ALA A 1 83 ? -8.906 -11.834 -0.784 1.00 0.00 83 ALA A O 3
ATOM 4554 N N . LYS A 1 84 ? -9.735 -11.689 1.303 1.00 0.00 84 LYS A N 3
ATOM 4555 C CA . LYS A 1 84 ? -10.306 -13.030 1.287 1.00 0.00 84 LYS A CA 3
ATOM 4556 C C . LYS A 1 84 ? -11.808 -12.979 1.027 1.00 0.00 84 LYS A C 3
ATOM 4557 O O . LYS A 1 84 ? -12.391 -13.934 0.513 1.00 0.00 84 LYS A O 3
ATOM 4576 N N . SER A 1 85 ? -12.429 -11.859 1.383 1.00 0.00 85 SER A N 3
ATOM 4577 C CA . SER A 1 85 ? -13.864 -11.685 1.189 1.00 0.00 85 SER A CA 3
ATOM 4578 C C . SER A 1 85 ? -14.189 -10.245 0.803 1.00 0.00 85 SER A C 3
ATOM 4579 O O . SER A 1 85 ? -13.322 -9.371 0.835 1.00 0.00 85 SER A O 3
ATOM 4587 N N . SER A 1 86 ? -15.445 -10.006 0.439 1.00 0.00 86 SER A N 3
ATOM 4588 C CA . SER A 1 86 ? -15.885 -8.674 0.042 1.00 0.00 86 SER A CA 3
ATOM 4589 C C . SER A 1 86 ? -15.818 -7.707 1.221 1.00 0.00 86 SER A C 3
ATOM 4590 O O . SER A 1 86 ? -15.334 -6.583 1.088 1.00 0.00 86 SER A O 3
ATOM 4598 N N . GLU A 1 87 ? -16.308 -8.153 2.373 1.00 0.00 87 GLU A N 3
ATOM 4599 C CA . GLU A 1 87 ? -16.305 -7.327 3.575 1.00 0.00 87 GLU A CA 3
ATOM 4600 C C . GLU A 1 87 ? -14.883 -6.930 3.958 1.00 0.00 87 GLU A C 3
ATOM 4601 O O . GLU A 1 87 ? -14.645 -5.822 4.439 1.00 0.00 87 GLU A O 3
ATOM 4613 N N . GLU A 1 88 ? -13.941 -7.843 3.742 1.00 0.00 88 GLU A N 3
ATOM 4614 C CA . GLU A 1 88 ? -12.542 -7.588 4.066 1.00 0.00 88 GLU A CA 3
ATOM 4615 C C . GLU A 1 88 ? -11.978 -6.466 3.200 1.00 0.00 88 GLU A C 3
ATOM 4616 O O . GLU A 1 88 ? -11.411 -5.500 3.708 1.00 0.00 88 GLU A O 3
ATOM 4628 N N . MET A 1 89 ? -12.138 -6.603 1.887 1.00 0.00 89 MET A N 3
ATOM 4629 C CA . MET A 1 89 ? -11.645 -5.601 0.949 1.00 0.00 89 MET A CA 3
ATOM 4630 C C . MET A 1 89 ? -12.257 -4.235 1.242 1.00 0.00 89 MET A C 3
ATOM 4631 O O . MET A 1 89 ? -11.635 -3.201 1.001 1.00 0.00 89 MET A O 3
ATOM 4645 N N . GLY A 1 90 ? -13.480 -4.238 1.764 1.00 0.00 90 GLY A N 3
ATOM 4646 C CA . GLY A 1 90 ? -14.155 -2.993 2.081 1.00 0.00 90 GLY A CA 3
ATOM 4647 C C . GLY A 1 90 ? -13.529 -2.279 3.263 1.00 0.00 90 GLY A C 3
ATOM 4648 O O . GLY A 1 90 ? -13.651 -1.061 3.397 1.00 0.00 90 GLY A O 3
ATOM 4652 N N . HIS A 1 91 ? -12.858 -3.038 4.124 1.00 0.00 91 HIS A N 3
ATOM 4653 C CA . HIS A 1 91 ? -12.212 -2.470 5.301 1.00 0.00 91 HIS A CA 3
ATOM 4654 C C . HIS A 1 91 ? -10.860 -1.863 4.939 1.00 0.00 91 HIS A C 3
ATOM 4655 O O . HIS A 1 91 ? -10.398 -0.923 5.586 1.00 0.00 91 HIS A O 3
ATOM 4670 N N . TRP A 1 92 ? -10.232 -2.406 3.903 1.00 0.00 92 TRP A N 3
ATOM 4671 C CA . TRP A 1 92 ? -8.932 -1.918 3.456 1.00 0.00 92 TRP A CA 3
ATOM 4672 C C . TRP A 1 92 ? -9.088 -0.685 2.573 1.00 0.00 92 TRP A C 3
ATOM 4673 O O . TRP A 1 92 ? -8.389 0.313 2.754 1.00 0.00 92 TRP A O 3
ATOM 4694 N N . LEU A 1 93 ? -10.008 -0.759 1.618 1.00 0.00 93 LEU A N 3
ATOM 4695 C CA . LEU A 1 93 ? -10.257 0.353 0.707 1.00 0.00 93 LEU A CA 3
ATOM 4696 C C . LEU A 1 93 ? -10.305 1.677 1.463 1.00 0.00 93 LEU A C 3
ATOM 4697 O O . LEU A 1 93 ? -9.548 2.601 1.167 1.00 0.00 93 LEU A O 3
ATOM 4713 N N . GLY A 1 94 ? -11.199 1.760 2.443 1.00 0.00 94 GLY A N 3
ATOM 4714 C CA . GLY A 1 94 ? -11.328 2.974 3.228 1.00 0.00 94 GLY A CA 3
ATOM 4715 C C . GLY A 1 94 ? -10.121 3.225 4.111 1.00 0.00 94 GLY A C 3
ATOM 4716 O O . GLY A 1 94 ? -9.743 4.373 4.346 1.00 0.00 94 GLY A O 3
ATOM 4720 N N . LEU A 1 95 ? -9.516 2.149 4.602 1.00 0.00 95 LEU A N 3
ATOM 4721 C CA . LEU A 1 95 ? -8.345 2.257 5.466 1.00 0.00 95 LEU A CA 3
ATOM 4722 C C . LEU A 1 95 ? -7.202 2.966 4.747 1.00 0.00 95 LEU A C 3
ATOM 4723 O O . LEU A 1 95 ? -6.669 3.962 5.237 1.00 0.00 95 LEU A O 3
ATOM 4739 N N . LEU A 1 96 ? -6.832 2.448 3.581 1.00 0.00 96 LEU A N 3
ATOM 4740 C CA . LEU A 1 96 ? -5.753 3.032 2.792 1.00 0.00 96 LEU A CA 3
ATOM 4741 C C . LEU A 1 96 ? -6.097 4.457 2.370 1.00 0.00 96 LEU A C 3
ATOM 4742 O O . LEU A 1 96 ? -5.299 5.379 2.549 1.00 0.00 96 LEU A O 3
ATOM 4758 N N . LEU A 1 97 ? -7.290 4.631 1.812 1.00 0.00 97 LEU A N 3
ATOM 4759 C CA . LEU A 1 97 ? -7.741 5.945 1.366 1.00 0.00 97 LEU A CA 3
ATOM 4760 C C . LEU A 1 97 ? -7.511 6.996 2.447 1.00 0.00 97 LEU A C 3
ATOM 4761 O O . LEU A 1 97 ? -6.952 8.060 2.184 1.00 0.00 97 LEU A O 3
ATOM 4777 N N . SER A 1 98 ? -7.944 6.688 3.666 1.00 0.00 98 SER A N 3
ATOM 4778 C CA . SER A 1 98 ? -7.787 7.607 4.787 1.00 0.00 98 SER A CA 3
ATOM 4779 C C . SER A 1 98 ? -6.350 8.110 4.880 1.00 0.00 98 SER A C 3
ATOM 4780 O O . SER A 1 98 ? -6.107 9.313 4.963 1.00 0.00 98 SER A O 3
ATOM 4788 N N . GLU A 1 99 ? -5.401 7.178 4.864 1.00 0.00 99 GLU A N 3
ATOM 4789 C CA . GLU A 1 99 ? -3.988 7.527 4.948 1.00 0.00 99 GLU A CA 3
ATOM 4790 C C . GLU A 1 99 ? -3.526 8.234 3.677 1.00 0.00 99 GLU A C 3
ATOM 4791 O O . GLU A 1 99 ? -3.070 9.377 3.720 1.00 0.00 99 GLU A O 3
ATOM 4803 N N . SER A 1 100 ? -3.648 7.546 2.546 1.00 0.00 100 SER A N 3
ATOM 4804 C CA . SER A 1 100 ? -3.239 8.105 1.263 1.00 0.00 100 SER A CA 3
ATOM 4805 C C . SER A 1 100 ? -4.058 9.347 0.926 1.00 0.00 100 SER A C 3
ATOM 4806 O O . SER A 1 100 ? -5.139 9.254 0.345 1.00 0.00 100 SER A O 3
ATOM 4814 N N . GLY A 1 101 ? -3.535 10.512 1.297 1.00 0.00 101 GLY A N 3
ATOM 4815 C CA . GLY A 1 101 ? -4.229 11.757 1.026 1.00 0.00 101 GLY A CA 3
ATOM 4816 C C . GLY A 1 101 ? -3.362 12.973 1.284 1.00 0.00 101 GLY A C 3
ATOM 4817 O O . GLY A 1 101 ? -3.234 13.423 2.422 1.00 0.00 101 GLY A O 3
ATOM 4821 N N . SER A 1 102 ? -2.762 13.506 0.223 1.00 0.00 102 SER A N 3
ATOM 4822 C CA . SER A 1 102 ? -1.897 14.674 0.341 1.00 0.00 102 SER A CA 3
ATOM 4823 C C . SER A 1 102 ? -2.625 15.821 1.035 1.00 0.00 102 SER A C 3
ATOM 4824 O O . SER A 1 102 ? -2.184 16.313 2.073 1.00 0.00 102 SER A O 3
ATOM 4832 N N . GLY A 1 103 ? -3.743 16.243 0.453 1.00 0.00 103 GLY A N 3
ATOM 4833 C CA . GLY A 1 103 ? -4.515 17.329 1.028 1.00 0.00 103 GLY A CA 3
ATOM 4834 C C . GLY A 1 103 ? -5.875 17.483 0.377 1.00 0.00 103 GLY A C 3
ATOM 4835 O O . GLY A 1 103 ? -6.293 16.660 -0.438 1.00 0.00 103 GLY A O 3
ATOM 4839 N N . PRO A 1 104 ? -6.590 18.558 0.738 1.00 0.00 104 PRO A N 3
ATOM 4840 C CA . PRO A 1 104 ? -7.923 18.841 0.196 1.00 0.00 104 PRO A CA 3
ATOM 4841 C C . PRO A 1 104 ? -7.876 19.245 -1.274 1.00 0.00 104 PRO A C 3
ATOM 4842 O O . PRO A 1 104 ? -6.804 19.317 -1.874 1.00 0.00 104 PRO A O 3
ATOM 4853 N N . SER A 1 105 ? -9.046 19.507 -1.848 1.00 0.00 105 SER A N 3
ATOM 4854 C CA . SER A 1 105 ? -9.139 19.899 -3.250 1.00 0.00 105 SER A CA 3
ATOM 4855 C C . SER A 1 105 ? -8.823 21.382 -3.420 1.00 0.00 105 SER A C 3
ATOM 4856 O O . SER A 1 105 ? -8.030 21.764 -4.280 1.00 0.00 105 SER A O 3
ATOM 4864 N N . SER A 1 106 ? -9.450 22.213 -2.594 1.00 0.00 106 SER A N 3
ATOM 4865 C CA . SER A 1 106 ? -9.240 23.655 -2.654 1.00 0.00 106 SER A CA 3
ATOM 4866 C C . SER A 1 106 ? -7.751 23.988 -2.639 1.00 0.00 106 SER A C 3
ATOM 4867 O O . SER A 1 106 ? -7.030 23.615 -1.715 1.00 0.00 106 SER A O 3
ATOM 4875 N N . GLY A 1 107 ? -7.299 24.694 -3.671 1.00 0.00 107 GLY A N 3
ATOM 4876 C CA . GLY A 1 107 ? -5.899 25.066 -3.758 1.00 0.00 107 GLY A CA 3
ATOM 4877 C C . GLY A 1 107 ? -5.495 26.061 -2.688 1.00 0.00 107 GLY A C 3
ATOM 4878 O O . GLY A 1 107 ? -4.567 26.845 -2.879 1.00 0.00 107 GLY A O 3
ATOM 4882 N N . GLY A 1 1 ? -17.057 -22.236 6.359 1.00 0.00 1 GLY A N 4
ATOM 4883 C CA . GLY A 1 1 ? -15.796 -21.623 6.733 1.00 0.00 1 GLY A CA 4
ATOM 4884 C C . GLY A 1 1 ? -15.766 -21.202 8.189 1.00 0.00 1 GLY A C 4
ATOM 4885 O O . GLY A 1 1 ? -16.726 -21.424 8.926 1.00 0.00 1 GLY A O 4
ATOM 4889 N N . SER A 1 2 ? -14.659 -20.595 8.605 1.00 0.00 2 SER A N 4
ATOM 4890 C CA . SER A 1 2 ? -14.505 -20.146 9.984 1.00 0.00 2 SER A CA 4
ATOM 4891 C C . SER A 1 2 ? -14.306 -18.635 10.044 1.00 0.00 2 SER A C 4
ATOM 4892 O O . SER A 1 2 ? -13.206 -18.133 9.815 1.00 0.00 2 SER A O 4
ATOM 4900 N N . SER A 1 3 ? -15.379 -17.915 10.356 1.00 0.00 3 SER A N 4
ATOM 4901 C CA . SER A 1 3 ? -15.325 -16.460 10.443 1.00 0.00 3 SER A CA 4
ATOM 4902 C C . SER A 1 3 ? -15.761 -15.983 11.825 1.00 0.00 3 SER A C 4
ATOM 4903 O O . SER A 1 3 ? -16.927 -16.107 12.197 1.00 0.00 3 SER A O 4
ATOM 4911 N N . GLY A 1 4 ? -14.815 -15.435 12.581 1.00 0.00 4 GLY A N 4
ATOM 4912 C CA . GLY A 1 4 ? -15.120 -14.947 13.914 1.00 0.00 4 GLY A CA 4
ATOM 4913 C C . GLY A 1 4 ? -13.994 -14.119 14.500 1.00 0.00 4 GLY A C 4
ATOM 4914 O O . GLY A 1 4 ? -13.647 -14.271 15.671 1.00 0.00 4 GLY A O 4
ATOM 4918 N N . SER A 1 5 ? -13.419 -13.242 13.683 1.00 0.00 5 SER A N 4
ATOM 4919 C CA . SER A 1 5 ? -12.321 -12.391 14.126 1.00 0.00 5 SER A CA 4
ATOM 4920 C C . SER A 1 5 ? -12.778 -10.941 14.260 1.00 0.00 5 SER A C 4
ATOM 4921 O O . SER A 1 5 ? -12.065 -10.016 13.870 1.00 0.00 5 SER A O 4
ATOM 4929 N N . SER A 1 6 ? -13.971 -10.752 14.814 1.00 0.00 6 SER A N 4
ATOM 4930 C CA . SER A 1 6 ? -14.526 -9.416 14.997 1.00 0.00 6 SER A CA 4
ATOM 4931 C C . SER A 1 6 ? -13.570 -8.535 15.796 1.00 0.00 6 SER A C 4
ATOM 4932 O O . SER A 1 6 ? -13.263 -8.821 16.952 1.00 0.00 6 SER A O 4
ATOM 4940 N N . GLY A 1 7 ? -13.101 -7.460 15.168 1.00 0.00 7 GLY A N 4
ATOM 4941 C CA . GLY A 1 7 ? -12.184 -6.554 15.834 1.00 0.00 7 GLY A CA 4
ATOM 4942 C C . GLY A 1 7 ? -10.741 -6.790 15.434 1.00 0.00 7 GLY A C 4
ATOM 4943 O O . GLY A 1 7 ? -9.911 -7.160 16.265 1.00 0.00 7 GLY A O 4
ATOM 4947 N N . LEU A 1 8 ? -10.441 -6.578 14.157 1.00 0.00 8 LEU A N 4
ATOM 4948 C CA . LEU A 1 8 ? -9.088 -6.773 13.647 1.00 0.00 8 LEU A CA 4
ATOM 4949 C C . LEU A 1 8 ? -8.539 -5.479 13.055 1.00 0.00 8 LEU A C 4
ATOM 4950 O O . LEU A 1 8 ? -9.092 -4.940 12.097 1.00 0.00 8 LEU A O 4
ATOM 4966 N N . GLU A 1 9 ? -7.446 -4.988 13.630 1.00 0.00 9 GLU A N 4
ATOM 4967 C CA . GLU A 1 9 ? -6.821 -3.758 13.158 1.00 0.00 9 GLU A CA 4
ATOM 4968 C C . GLU A 1 9 ? -6.211 -3.955 11.773 1.00 0.00 9 GLU A C 4
ATOM 4969 O O . GLU A 1 9 ? -6.275 -5.044 11.202 1.00 0.00 9 GLU A O 4
ATOM 4981 N N . THR A 1 10 ? -5.619 -2.892 11.237 1.00 0.00 10 THR A N 4
ATOM 4982 C CA . THR A 1 10 ? -5.000 -2.946 9.919 1.00 0.00 10 THR A CA 4
ATOM 4983 C C . THR A 1 10 ? -4.157 -4.206 9.759 1.00 0.00 10 THR A C 4
ATOM 4984 O O . THR A 1 10 ? -4.433 -5.044 8.900 1.00 0.00 10 THR A O 4
ATOM 4995 N N . SER A 1 11 ? -3.129 -4.335 10.591 1.00 0.00 11 SER A N 4
ATOM 4996 C CA . SER A 1 11 ? -2.244 -5.492 10.539 1.00 0.00 11 SER A CA 4
ATOM 4997 C C . SER A 1 11 ? -3.029 -6.763 10.231 1.00 0.00 11 SER A C 4
ATOM 4998 O O . SER A 1 11 ? -3.906 -7.165 10.996 1.00 0.00 11 SER A O 4
ATOM 5006 N N . SER A 1 12 ? -2.707 -7.392 9.105 1.00 0.00 12 SER A N 4
ATOM 5007 C CA . SER A 1 12 ? -3.384 -8.615 8.692 1.00 0.00 12 SER A CA 4
ATOM 5008 C C . SER A 1 12 ? -2.668 -9.260 7.508 1.00 0.00 12 SER A C 4
ATOM 5009 O O . SER A 1 12 ? -1.720 -8.697 6.961 1.00 0.00 12 SER A O 4
ATOM 5017 N N . TYR A 1 13 ? -3.129 -10.443 7.119 1.00 0.00 13 TYR A N 4
ATOM 5018 C CA . TYR A 1 13 ? -2.533 -11.166 6.003 1.00 0.00 13 TYR A CA 4
ATOM 5019 C C . TYR A 1 13 ? -3.321 -10.931 4.718 1.00 0.00 13 TYR A C 4
ATOM 5020 O O . TYR A 1 13 ? -4.414 -11.470 4.539 1.00 0.00 13 TYR A O 4
ATOM 5038 N N . LEU A 1 14 ? -2.758 -10.124 3.826 1.00 0.00 14 LEU A N 4
ATOM 5039 C CA . LEU A 1 14 ? -3.406 -9.816 2.556 1.00 0.00 14 LEU A CA 4
ATOM 5040 C C . LEU A 1 14 ? -2.638 -10.429 1.389 1.00 0.00 14 LEU A C 4
ATOM 5041 O O . LEU A 1 14 ? -1.485 -10.833 1.537 1.00 0.00 14 LEU A O 4
ATOM 5057 N N . ASN A 1 15 ? -3.284 -10.494 0.230 1.00 0.00 15 ASN A N 4
ATOM 5058 C CA . ASN A 1 15 ? -2.660 -11.057 -0.962 1.00 0.00 15 ASN A CA 4
ATOM 5059 C C . ASN A 1 15 ? -2.039 -9.959 -1.820 1.00 0.00 15 ASN A C 4
ATOM 5060 O O . ASN A 1 15 ? -2.746 -9.184 -2.464 1.00 0.00 15 ASN A O 4
ATOM 5071 N N . VAL A 1 16 ? -0.711 -9.899 -1.824 1.00 0.00 16 VAL A N 4
ATOM 5072 C CA . VAL A 1 16 ? 0.007 -8.898 -2.604 1.00 0.00 16 VAL A CA 4
ATOM 5073 C C . VAL A 1 16 ? 0.484 -9.474 -3.933 1.00 0.00 16 VAL A C 4
ATOM 5074 O O . VAL A 1 16 ? 1.277 -10.415 -3.965 1.00 0.00 16 VAL A O 4
ATOM 5087 N N . LEU A 1 17 ? -0.005 -8.903 -5.028 1.00 0.00 17 LEU A N 4
ATOM 5088 C CA . LEU A 1 17 ? 0.372 -9.359 -6.362 1.00 0.00 17 LEU A CA 4
ATOM 5089 C C . LEU A 1 17 ? 1.877 -9.235 -6.575 1.00 0.00 17 LEU A C 4
ATOM 5090 O O . LEU A 1 17 ? 2.481 -8.218 -6.234 1.00 0.00 17 LEU A O 4
ATOM 5106 N N . VAL A 1 18 ? 2.476 -10.276 -7.144 1.00 0.00 18 VAL A N 4
ATOM 5107 C CA . VAL A 1 18 ? 3.911 -10.283 -7.406 1.00 0.00 18 VAL A CA 4
ATOM 5108 C C . VAL A 1 18 ? 4.224 -10.975 -8.727 1.00 0.00 18 VAL A C 4
ATOM 5109 O O . VAL A 1 18 ? 3.869 -12.135 -8.932 1.00 0.00 18 VAL A O 4
ATOM 5122 N N . ASN A 1 19 ? 4.893 -10.255 -9.622 1.00 0.00 19 ASN A N 4
ATOM 5123 C CA . ASN A 1 19 ? 5.255 -10.800 -10.925 1.00 0.00 19 ASN A CA 4
ATOM 5124 C C . ASN A 1 19 ? 4.082 -11.551 -11.546 1.00 0.00 19 ASN A C 4
ATOM 5125 O O . ASN A 1 19 ? 4.238 -12.666 -12.045 1.00 0.00 19 ASN A O 4
ATOM 5136 N N . SER A 1 20 ? 2.906 -10.933 -11.512 1.00 0.00 20 SER A N 4
ATOM 5137 C CA . SER A 1 20 ? 1.704 -11.544 -12.068 1.00 0.00 20 SER A CA 4
ATOM 5138 C C . SER A 1 20 ? 1.378 -12.851 -11.352 1.00 0.00 20 SER A C 4
ATOM 5139 O O . SER A 1 20 ? 0.947 -13.821 -11.975 1.00 0.00 20 SER A O 4
ATOM 5147 N N . GLN A 1 21 ? 1.587 -12.867 -10.040 1.00 0.00 21 GLN A N 4
ATOM 5148 C CA . GLN A 1 21 ? 1.316 -14.055 -9.238 1.00 0.00 21 GLN A CA 4
ATOM 5149 C C . GLN A 1 21 ? 0.936 -13.673 -7.811 1.00 0.00 21 GLN A C 4
ATOM 5150 O O . GLN A 1 21 ? 1.691 -12.992 -7.118 1.00 0.00 21 GLN A O 4
ATOM 5164 N N . TRP A 1 22 ? -0.239 -14.117 -7.379 1.00 0.00 22 TRP A N 4
ATOM 5165 C CA . TRP A 1 22 ? -0.720 -13.821 -6.034 1.00 0.00 22 TRP A CA 4
ATOM 5166 C C . TRP A 1 22 ? 0.019 -14.658 -4.996 1.00 0.00 22 TRP A C 4
ATOM 5167 O O . TRP A 1 22 ? -0.163 -15.873 -4.919 1.00 0.00 22 TRP A O 4
ATOM 5188 N N . LYS A 1 23 ? 0.853 -14.001 -4.198 1.00 0.00 23 LYS A N 4
ATOM 5189 C CA . LYS A 1 23 ? 1.619 -14.684 -3.162 1.00 0.00 23 LYS A CA 4
ATOM 5190 C C . LYS A 1 23 ? 1.295 -14.118 -1.783 1.00 0.00 23 LYS A C 4
ATOM 5191 O O . LYS A 1 23 ? 0.930 -12.950 -1.651 1.00 0.00 23 LYS A O 4
ATOM 5210 N N . SER A 1 24 ? 1.432 -14.953 -0.758 1.00 0.00 24 SER A N 4
ATOM 5211 C CA . SER A 1 24 ? 1.151 -14.537 0.611 1.00 0.00 24 SER A CA 4
ATOM 5212 C C . SER A 1 24 ? 2.195 -13.536 1.099 1.00 0.00 24 SER A C 4
ATOM 5213 O O . SER A 1 24 ? 3.384 -13.846 1.165 1.00 0.00 24 SER A O 4
ATOM 5221 N N . ARG A 1 25 ? 1.740 -12.335 1.439 1.00 0.00 25 ARG A N 4
ATOM 5222 C CA . ARG A 1 25 ? 2.633 -11.288 1.920 1.00 0.00 25 ARG A CA 4
ATOM 5223 C C . ARG A 1 25 ? 2.008 -10.536 3.091 1.00 0.00 25 ARG A C 4
ATOM 5224 O O . ARG A 1 25 ? 0.797 -10.316 3.125 1.00 0.00 25 ARG A O 4
ATOM 5245 N N . TRP A 1 26 ? 2.841 -10.144 4.048 1.00 0.00 26 TRP A N 4
ATOM 5246 C CA . TRP A 1 26 ? 2.370 -9.417 5.221 1.00 0.00 26 TRP A CA 4
ATOM 5247 C C . TRP A 1 26 ? 2.221 -7.930 4.917 1.00 0.00 26 TRP A C 4
ATOM 5248 O O . TRP A 1 26 ? 3.127 -7.307 4.363 1.00 0.00 26 TRP A O 4
ATOM 5269 N N . CYS A 1 27 ? 1.074 -7.368 5.281 1.00 0.00 27 CYS A N 4
ATOM 5270 C CA . CYS A 1 27 ? 0.806 -5.954 5.046 1.00 0.00 27 CYS A CA 4
ATOM 5271 C C . CYS A 1 27 ? 0.596 -5.214 6.363 1.00 0.00 27 CYS A C 4
ATOM 5272 O O . CYS A 1 27 ? -0.213 -5.624 7.194 1.00 0.00 27 CYS A O 4
ATOM 5280 N N . SER A 1 28 ? 1.332 -4.122 6.546 1.00 0.00 28 SER A N 4
ATOM 5281 C CA . SER A 1 28 ? 1.230 -3.327 7.764 1.00 0.00 28 SER A CA 4
ATOM 5282 C C . SER A 1 28 ? 1.281 -1.836 7.446 1.00 0.00 28 SER A C 4
ATOM 5283 O O . SER A 1 28 ? 2.283 -1.331 6.940 1.00 0.00 28 SER A O 4
ATOM 5291 N N . VAL A 1 29 ? 0.191 -1.136 7.746 1.00 0.00 29 VAL A N 4
ATOM 5292 C CA . VAL A 1 29 ? 0.110 0.298 7.493 1.00 0.00 29 VAL A CA 4
ATOM 5293 C C . VAL A 1 29 ? 0.393 1.096 8.761 1.00 0.00 29 VAL A C 4
ATOM 5294 O O . VAL A 1 29 ? -0.113 0.773 9.836 1.00 0.00 29 VAL A O 4
ATOM 5307 N N . ARG A 1 30 ? 1.206 2.139 8.627 1.00 0.00 30 ARG A N 4
ATOM 5308 C CA . ARG A 1 30 ? 1.557 2.984 9.762 1.00 0.00 30 ARG A CA 4
ATOM 5309 C C . ARG A 1 30 ? 2.176 4.297 9.292 1.00 0.00 30 ARG A C 4
ATOM 5310 O O . ARG A 1 30 ? 3.003 4.313 8.379 1.00 0.00 30 ARG A O 4
ATOM 5331 N N . ASP A 1 31 ? 1.770 5.395 9.919 1.00 0.00 31 ASP A N 4
ATOM 5332 C CA . ASP A 1 31 ? 2.285 6.713 9.566 1.00 0.00 31 ASP A CA 4
ATOM 5333 C C . ASP A 1 31 ? 1.986 7.039 8.106 1.00 0.00 31 ASP A C 4
ATOM 5334 O O . ASP A 1 31 ? 2.813 7.625 7.409 1.00 0.00 31 ASP A O 4
ATOM 5343 N N . ASN A 1 32 ? 0.798 6.654 7.650 1.00 0.00 32 ASN A N 4
ATOM 5344 C CA . ASN A 1 32 ? 0.391 6.904 6.272 1.00 0.00 32 ASN A CA 4
ATOM 5345 C C . ASN A 1 32 ? 1.341 6.223 5.292 1.00 0.00 32 ASN A C 4
ATOM 5346 O O . ASN A 1 32 ? 1.681 6.784 4.249 1.00 0.00 32 ASN A O 4
ATOM 5357 N N . HIS A 1 33 ? 1.766 5.011 5.633 1.00 0.00 33 HIS A N 4
ATOM 5358 C CA . HIS A 1 33 ? 2.676 4.252 4.782 1.00 0.00 33 HIS A CA 4
ATOM 5359 C C . HIS A 1 33 ? 2.387 2.757 4.874 1.00 0.00 33 HIS A C 4
ATOM 5360 O O . HIS A 1 33 ? 2.201 2.216 5.965 1.00 0.00 33 HIS A O 4
ATOM 5375 N N . LEU A 1 34 ? 2.349 2.095 3.723 1.00 0.00 34 LEU A N 4
ATOM 5376 C CA . LEU A 1 34 ? 2.081 0.662 3.673 1.00 0.00 34 LEU A CA 4
ATOM 5377 C C . LEU A 1 34 ? 3.380 -0.132 3.587 1.00 0.00 34 LEU A C 4
ATOM 5378 O O . LEU A 1 34 ? 4.061 -0.120 2.560 1.00 0.00 34 LEU A O 4
ATOM 5394 N N . HIS A 1 35 ? 3.719 -0.823 4.670 1.00 0.00 35 HIS A N 4
ATOM 5395 C CA . HIS A 1 35 ? 4.935 -1.626 4.716 1.00 0.00 35 HIS A CA 4
ATOM 5396 C C . HIS A 1 35 ? 4.648 -3.071 4.320 1.00 0.00 35 HIS A C 4
ATOM 5397 O O . HIS A 1 35 ? 3.499 -3.514 4.338 1.00 0.00 35 HIS A O 4
ATOM 5412 N N . PHE A 1 36 ? 5.699 -3.802 3.962 1.00 0.00 36 PHE A N 4
ATOM 5413 C CA . PHE A 1 36 ? 5.559 -5.197 3.560 1.00 0.00 36 PHE A CA 4
ATOM 5414 C C . PHE A 1 36 ? 6.541 -6.083 4.321 1.00 0.00 36 PHE A C 4
ATOM 5415 O O . PHE A 1 36 ? 7.676 -5.685 4.587 1.00 0.00 36 PHE A O 4
ATOM 5432 N N . TYR A 1 37 ? 6.097 -7.286 4.667 1.00 0.00 37 TYR A N 4
ATOM 5433 C CA . TYR A 1 37 ? 6.935 -8.228 5.400 1.00 0.00 37 TYR A CA 4
ATOM 5434 C C . TYR A 1 37 ? 6.579 -9.667 5.040 1.00 0.00 37 TYR A C 4
ATOM 5435 O O . TYR A 1 37 ? 5.565 -9.923 4.390 1.00 0.00 37 TYR A O 4
ATOM 5453 N N . GLN A 1 38 ? 7.420 -10.603 5.468 1.00 0.00 38 GLN A N 4
ATOM 5454 C CA . GLN A 1 38 ? 7.195 -12.017 5.191 1.00 0.00 38 GLN A CA 4
ATOM 5455 C C . GLN A 1 38 ? 6.869 -12.777 6.472 1.00 0.00 38 GLN A C 4
ATOM 5456 O O . GLN A 1 38 ? 5.951 -13.597 6.502 1.00 0.00 38 GLN A O 4
ATOM 5470 N N . ASP A 1 39 ? 7.626 -12.500 7.527 1.00 0.00 39 ASP A N 4
ATOM 5471 C CA . ASP A 1 39 ? 7.418 -13.157 8.812 1.00 0.00 39 ASP A CA 4
ATOM 5472 C C . ASP A 1 39 ? 6.240 -12.536 9.556 1.00 0.00 39 ASP A C 4
ATOM 5473 O O . ASP A 1 39 ? 5.696 -11.514 9.135 1.00 0.00 39 ASP A O 4
ATOM 5482 N N . ARG A 1 40 ? 5.850 -13.159 10.663 1.00 0.00 40 ARG A N 4
ATOM 5483 C CA . ARG A 1 40 ? 4.735 -12.668 11.464 1.00 0.00 40 ARG A CA 4
ATOM 5484 C C . ARG A 1 40 ? 5.130 -11.411 12.233 1.00 0.00 40 ARG A C 4
ATOM 5485 O O . ARG A 1 40 ? 4.528 -10.352 12.062 1.00 0.00 40 ARG A O 4
ATOM 5506 N N . ASN A 1 41 ? 6.145 -11.538 13.082 1.00 0.00 41 ASN A N 4
ATOM 5507 C CA . ASN A 1 41 ? 6.620 -10.412 13.879 1.00 0.00 41 ASN A CA 4
ATOM 5508 C C . ASN A 1 41 ? 7.513 -9.496 13.048 1.00 0.00 41 ASN A C 4
ATOM 5509 O O . ASN A 1 41 ? 8.575 -9.069 13.503 1.00 0.00 41 ASN A O 4
ATOM 5520 N N . ARG A 1 42 ? 7.076 -9.199 11.829 1.00 0.00 42 ARG A N 4
ATOM 5521 C CA . ARG A 1 42 ? 7.836 -8.335 10.934 1.00 0.00 42 ARG A CA 4
ATOM 5522 C C . ARG A 1 42 ? 9.336 -8.542 11.122 1.00 0.00 42 ARG A C 4
ATOM 5523 O O . ARG A 1 42 ? 10.111 -7.585 11.123 1.00 0.00 42 ARG A O 4
ATOM 5544 N N . SER A 1 43 ? 9.739 -9.799 11.281 1.00 0.00 43 SER A N 4
ATOM 5545 C CA . SER A 1 43 ? 11.145 -10.133 11.474 1.00 0.00 43 SER A CA 4
ATOM 5546 C C . SER A 1 43 ? 11.927 -9.961 10.175 1.00 0.00 43 SER A C 4
ATOM 5547 O O . SER A 1 43 ? 13.062 -9.481 10.178 1.00 0.00 43 SER A O 4
ATOM 5555 N N . LYS A 1 44 ? 11.313 -10.356 9.065 1.00 0.00 44 LYS A N 4
ATOM 5556 C CA . LYS A 1 44 ? 11.949 -10.246 7.758 1.00 0.00 44 LYS A CA 4
ATOM 5557 C C . LYS A 1 44 ? 11.058 -9.483 6.782 1.00 0.00 44 LYS A C 4
ATOM 5558 O O . LYS A 1 44 ? 9.959 -9.929 6.451 1.00 0.00 44 LYS A O 4
ATOM 5577 N N . VAL A 1 45 ? 11.540 -8.332 6.325 1.00 0.00 45 VAL A N 4
ATOM 5578 C CA . VAL A 1 45 ? 10.788 -7.509 5.385 1.00 0.00 45 VAL A CA 4
ATOM 5579 C C . VAL A 1 45 ? 10.847 -8.089 3.976 1.00 0.00 45 VAL A C 4
ATOM 5580 O O . VAL A 1 45 ? 11.864 -8.648 3.566 1.00 0.00 45 VAL A O 4
ATOM 5593 N N . ALA A 1 46 ? 9.749 -7.953 3.240 1.00 0.00 46 ALA A N 4
ATOM 5594 C CA . ALA A 1 46 ? 9.676 -8.462 1.876 1.00 0.00 46 ALA A CA 4
ATOM 5595 C C . ALA A 1 46 ? 10.180 -7.426 0.876 1.00 0.00 46 ALA A C 4
ATOM 5596 O O . ALA A 1 46 ? 10.817 -7.771 -0.119 1.00 0.00 46 ALA A O 4
ATOM 5603 N N . GLN A 1 47 ? 9.891 -6.158 1.148 1.00 0.00 47 GLN A N 4
ATOM 5604 C CA . GLN A 1 47 ? 10.314 -5.073 0.271 1.00 0.00 47 GLN A CA 4
ATOM 5605 C C . GLN A 1 47 ? 10.194 -3.725 0.974 1.00 0.00 47 GLN A C 4
ATOM 5606 O O . GLN A 1 47 ? 9.769 -3.653 2.127 1.00 0.00 47 GLN A O 4
ATOM 5620 N N . GLN A 1 48 ? 10.571 -2.661 0.273 1.00 0.00 48 GLN A N 4
ATOM 5621 C CA . GLN A 1 48 ? 10.506 -1.316 0.832 1.00 0.00 48 GLN A CA 4
ATOM 5622 C C . GLN A 1 48 ? 9.063 -0.917 1.123 1.00 0.00 48 GLN A C 4
ATOM 5623 O O . GLN A 1 48 ? 8.120 -1.409 0.503 1.00 0.00 48 GLN A O 4
ATOM 5637 N N . PRO A 1 49 ? 8.885 -0.005 2.090 1.00 0.00 49 PRO A N 4
ATOM 5638 C CA . PRO A 1 49 ? 7.559 0.480 2.486 1.00 0.00 49 PRO A CA 4
ATOM 5639 C C . PRO A 1 49 ? 6.915 1.350 1.412 1.00 0.00 49 PRO A C 4
ATOM 5640 O O . PRO A 1 49 ? 7.569 1.748 0.447 1.00 0.00 49 PRO A O 4
ATOM 5651 N N . LEU A 1 50 ? 5.631 1.642 1.585 1.00 0.00 50 LEU A N 4
ATOM 5652 C CA . LEU A 1 50 ? 4.898 2.466 0.630 1.00 0.00 50 LEU A CA 4
ATOM 5653 C C . LEU A 1 50 ? 4.396 3.747 1.288 1.00 0.00 50 LEU A C 4
ATOM 5654 O O . LEU A 1 50 ? 4.100 3.768 2.482 1.00 0.00 50 LEU A O 4
ATOM 5670 N N . SER A 1 51 ? 4.301 4.813 0.500 1.00 0.00 51 SER A N 4
ATOM 5671 C CA . SER A 1 51 ? 3.836 6.099 1.006 1.00 0.00 51 SER A CA 4
ATOM 5672 C C . SER A 1 51 ? 2.452 6.431 0.457 1.00 0.00 51 SER A C 4
ATOM 5673 O O . SER A 1 51 ? 2.316 7.205 -0.491 1.00 0.00 51 SER A O 4
ATOM 5681 N N . LEU A 1 52 ? 1.427 5.839 1.060 1.00 0.00 52 LEU A N 4
ATOM 5682 C CA . LEU A 1 52 ? 0.051 6.070 0.633 1.00 0.00 52 LEU A CA 4
ATOM 5683 C C . LEU A 1 52 ? -0.194 7.552 0.364 1.00 0.00 52 LEU A C 4
ATOM 5684 O O . LEU A 1 52 ? -0.844 7.916 -0.616 1.00 0.00 52 LEU A O 4
ATOM 5700 N N . VAL A 1 53 ? 0.334 8.402 1.239 1.00 0.00 53 VAL A N 4
ATOM 5701 C CA . VAL A 1 53 ? 0.176 9.844 1.094 1.00 0.00 53 VAL A CA 4
ATOM 5702 C C . VAL A 1 53 ? 0.435 10.284 -0.343 1.00 0.00 53 VAL A C 4
ATOM 5703 O O . VAL A 1 53 ? 1.583 10.402 -0.769 1.00 0.00 53 VAL A O 4
ATOM 5716 N N . GLY A 1 54 ? -0.641 10.525 -1.086 1.00 0.00 54 GLY A N 4
ATOM 5717 C CA . GLY A 1 54 ? -0.508 10.950 -2.467 1.00 0.00 54 GLY A CA 4
ATOM 5718 C C . GLY A 1 54 ? -1.108 9.954 -3.440 1.00 0.00 54 GLY A C 4
ATOM 5719 O O . GLY A 1 54 ? -1.720 10.341 -4.436 1.00 0.00 54 GLY A O 4
ATOM 5723 N N . CYS A 1 55 ? -0.932 8.669 -3.152 1.00 0.00 55 CYS A N 4
ATOM 5724 C CA . CYS A 1 55 ? -1.459 7.614 -4.011 1.00 0.00 55 CYS A CA 4
ATOM 5725 C C . CYS A 1 55 ? -2.983 7.592 -3.972 1.00 0.00 55 CYS A C 4
ATOM 5726 O O . CYS A 1 55 ? -3.608 8.404 -3.290 1.00 0.00 55 CYS A O 4
ATOM 5734 N N . GLU A 1 56 ? -3.576 6.658 -4.709 1.00 0.00 56 GLU A N 4
ATOM 5735 C CA . GLU A 1 56 ? -5.027 6.532 -4.760 1.00 0.00 56 GLU A CA 4
ATOM 5736 C C . GLU A 1 56 ? -5.444 5.068 -4.867 1.00 0.00 56 GLU A C 4
ATOM 5737 O O . GLU A 1 56 ? -5.087 4.378 -5.822 1.00 0.00 56 GLU A O 4
ATOM 5749 N N . VAL A 1 57 ? -6.201 4.601 -3.880 1.00 0.00 57 VAL A N 4
ATOM 5750 C CA . VAL A 1 57 ? -6.666 3.219 -3.862 1.00 0.00 57 VAL A CA 4
ATOM 5751 C C . VAL A 1 57 ? -7.986 3.074 -4.611 1.00 0.00 57 VAL A C 4
ATOM 5752 O O . VAL A 1 57 ? -8.937 3.816 -4.364 1.00 0.00 57 VAL A O 4
ATOM 5765 N N . VAL A 1 58 ? -8.038 2.113 -5.528 1.00 0.00 58 VAL A N 4
ATOM 5766 C CA . VAL A 1 58 ? -9.242 1.869 -6.313 1.00 0.00 58 VAL A CA 4
ATOM 5767 C C . VAL A 1 58 ? -9.598 0.387 -6.328 1.00 0.00 58 VAL A C 4
ATOM 5768 O O . VAL A 1 58 ? -8.734 -0.483 -6.446 1.00 0.00 58 VAL A O 4
ATOM 5781 N N . PRO A 1 59 ? -10.900 0.090 -6.204 1.00 0.00 59 PRO A N 4
ATOM 5782 C CA . PRO A 1 59 ? -11.400 -1.288 -6.202 1.00 0.00 59 PRO A CA 4
ATOM 5783 C C . PRO A 1 59 ? -11.277 -1.952 -7.569 1.00 0.00 59 PRO A C 4
ATOM 5784 O O . PRO A 1 59 ? -12.170 -1.836 -8.409 1.00 0.00 59 PRO A O 4
ATOM 5795 N N . ASP A 1 60 ? -10.167 -2.648 -7.786 1.00 0.00 60 ASP A N 4
ATOM 5796 C CA . ASP A 1 60 ? -9.928 -3.332 -9.051 1.00 0.00 60 ASP A CA 4
ATOM 5797 C C . ASP A 1 60 ? -10.087 -4.841 -8.892 1.00 0.00 60 ASP A C 4
ATOM 5798 O O . ASP A 1 60 ? -9.111 -5.590 -8.833 1.00 0.00 60 ASP A O 4
ATOM 5807 N N . PRO A 1 61 ? -11.345 -5.300 -8.818 1.00 0.00 61 PRO A N 4
ATOM 5808 C CA . PRO A 1 61 ? -11.661 -6.723 -8.664 1.00 0.00 61 PRO A CA 4
ATOM 5809 C C . PRO A 1 61 ? -11.337 -7.528 -9.917 1.00 0.00 61 PRO A C 4
ATOM 5810 O O . PRO A 1 61 ? -11.144 -6.966 -10.995 1.00 0.00 61 PRO A O 4
ATOM 5821 N N . SER A 1 62 ? -11.279 -8.848 -9.769 1.00 0.00 62 SER A N 4
ATOM 5822 C CA . SER A 1 62 ? -10.975 -9.730 -10.889 1.00 0.00 62 SER A CA 4
ATOM 5823 C C . SER A 1 62 ? -12.118 -10.711 -11.134 1.00 0.00 62 SER A C 4
ATOM 5824 O O . SER A 1 62 ? -13.015 -10.877 -10.307 1.00 0.00 62 SER A O 4
ATOM 5832 N N . PRO A 1 63 ? -12.085 -11.378 -12.297 1.00 0.00 63 PRO A N 4
ATOM 5833 C CA . PRO A 1 63 ? -13.109 -12.355 -12.678 1.00 0.00 63 PRO A CA 4
ATOM 5834 C C . PRO A 1 63 ? -13.043 -13.624 -11.836 1.00 0.00 63 PRO A C 4
ATOM 5835 O O . PRO A 1 63 ? -13.791 -14.574 -12.068 1.00 0.00 63 PRO A O 4
ATOM 5846 N N . ASP A 1 64 ? -12.143 -13.633 -10.859 1.00 0.00 64 ASP A N 4
ATOM 5847 C CA . ASP A 1 64 ? -11.980 -14.786 -9.981 1.00 0.00 64 ASP A CA 4
ATOM 5848 C C . ASP A 1 64 ? -12.120 -14.379 -8.517 1.00 0.00 64 ASP A C 4
ATOM 5849 O O . ASP A 1 64 ? -12.375 -15.216 -7.651 1.00 0.00 64 ASP A O 4
ATOM 5858 N N . HIS A 1 65 ? -11.952 -13.088 -8.249 1.00 0.00 65 HIS A N 4
ATOM 5859 C CA . HIS A 1 65 ? -12.059 -12.569 -6.890 1.00 0.00 65 HIS A CA 4
ATOM 5860 C C . HIS A 1 65 ? -12.448 -11.094 -6.900 1.00 0.00 65 HIS A C 4
ATOM 5861 O O . HIS A 1 65 ? -11.628 -10.227 -7.206 1.00 0.00 65 HIS A O 4
ATOM 5876 N N . LEU A 1 66 ? -13.703 -10.815 -6.566 1.00 0.00 66 LEU A N 4
ATOM 5877 C CA . LEU A 1 66 ? -14.201 -9.444 -6.537 1.00 0.00 66 LEU A CA 4
ATOM 5878 C C . LEU A 1 66 ? -13.818 -8.753 -5.232 1.00 0.00 66 LEU A C 4
ATOM 5879 O O . LEU A 1 66 ? -14.490 -7.819 -4.793 1.00 0.00 66 LEU A O 4
ATOM 5895 N N . TYR A 1 67 ? -12.735 -9.216 -4.619 1.00 0.00 67 TYR A N 4
ATOM 5896 C CA . TYR A 1 67 ? -12.263 -8.642 -3.365 1.00 0.00 67 TYR A CA 4
ATOM 5897 C C . TYR A 1 67 ? -10.800 -8.224 -3.473 1.00 0.00 67 TYR A C 4
ATOM 5898 O O . TYR A 1 67 ? -10.015 -8.424 -2.547 1.00 0.00 67 TYR A O 4
ATOM 5916 N N . SER A 1 68 ? -10.441 -7.641 -4.613 1.00 0.00 68 SER A N 4
ATOM 5917 C CA . SER A 1 68 ? -9.072 -7.196 -4.845 1.00 0.00 68 SER A CA 4
ATOM 5918 C C . SER A 1 68 ? -9.029 -5.699 -5.134 1.00 0.00 68 SER A C 4
ATOM 5919 O O . SER A 1 68 ? -9.882 -5.167 -5.845 1.00 0.00 68 SER A O 4
ATOM 5927 N N . PHE A 1 69 ? -8.029 -5.024 -4.577 1.00 0.00 69 PHE A N 4
ATOM 5928 C CA . PHE A 1 69 ? -7.873 -3.587 -4.773 1.00 0.00 69 PHE A CA 4
ATOM 5929 C C . PHE A 1 69 ? -6.420 -3.233 -5.075 1.00 0.00 69 PHE A C 4
ATOM 5930 O O . PHE A 1 69 ? -5.500 -3.946 -4.673 1.00 0.00 69 PHE A O 4
ATOM 5947 N N . ARG A 1 70 ? -6.222 -2.128 -5.785 1.00 0.00 70 ARG A N 4
ATOM 5948 C CA . ARG A 1 70 ? -4.881 -1.680 -6.143 1.00 0.00 70 ARG A CA 4
ATOM 5949 C C . ARG A 1 70 ? -4.766 -0.163 -6.026 1.00 0.00 70 ARG A C 4
ATOM 5950 O O . ARG A 1 70 ? -5.752 0.558 -6.180 1.00 0.00 70 ARG A O 4
ATOM 5971 N N . ILE A 1 71 ? -3.556 0.314 -5.753 1.00 0.00 71 ILE A N 4
ATOM 5972 C CA . ILE A 1 71 ? -3.312 1.744 -5.616 1.00 0.00 71 ILE A CA 4
ATOM 5973 C C . ILE A 1 71 ? -2.680 2.318 -6.879 1.00 0.00 71 ILE A C 4
ATOM 5974 O O . ILE A 1 71 ? -2.049 1.597 -7.653 1.00 0.00 71 ILE A O 4
ATOM 5990 N N . LEU A 1 72 ? -2.852 3.620 -7.082 1.00 0.00 72 LEU A N 4
ATOM 5991 C CA . LEU A 1 72 ? -2.296 4.292 -8.251 1.00 0.00 72 LEU A CA 4
ATOM 5992 C C . LEU A 1 72 ? -1.731 5.658 -7.876 1.00 0.00 72 LEU A C 4
ATOM 5993 O O . LEU A 1 72 ? -2.158 6.271 -6.897 1.00 0.00 72 LEU A O 4
ATOM 6009 N N . HIS A 1 73 ? -0.769 6.131 -8.662 1.00 0.00 73 HIS A N 4
ATOM 6010 C CA . HIS A 1 73 ? -0.147 7.427 -8.415 1.00 0.00 73 HIS A CA 4
ATOM 6011 C C . HIS A 1 73 ? -0.158 8.285 -9.676 1.00 0.00 73 HIS A C 4
ATOM 6012 O O . HIS A 1 73 ? 0.827 8.338 -10.413 1.00 0.00 73 HIS A O 4
ATOM 6027 N N . LYS A 1 74 ? -1.279 8.955 -9.920 1.00 0.00 74 LYS A N 4
ATOM 6028 C CA . LYS A 1 74 ? -1.420 9.812 -11.091 1.00 0.00 74 LYS A CA 4
ATOM 6029 C C . LYS A 1 74 ? -1.611 8.979 -12.355 1.00 0.00 74 LYS A C 4
ATOM 6030 O O . LYS A 1 74 ? -1.159 9.358 -13.434 1.00 0.00 74 LYS A O 4
ATOM 6049 N N . GLY A 1 75 ? -2.284 7.841 -12.212 1.00 0.00 75 GLY A N 4
ATOM 6050 C CA . GLY A 1 75 ? -2.524 6.973 -13.350 1.00 0.00 75 GLY A CA 4
ATOM 6051 C C . GLY A 1 75 ? -1.539 5.823 -13.419 1.00 0.00 75 GLY A C 4
ATOM 6052 O O . GLY A 1 75 ? -1.711 4.898 -14.212 1.00 0.00 75 GLY A O 4
ATOM 6056 N N . GLU A 1 76 ? -0.504 5.881 -12.587 1.00 0.00 76 GLU A N 4
ATOM 6057 C CA . GLU A 1 76 ? 0.513 4.836 -12.560 1.00 0.00 76 GLU A CA 4
ATOM 6058 C C . GLU A 1 76 ? 0.198 3.799 -11.486 1.00 0.00 76 GLU A C 4
ATOM 6059 O O . GLU A 1 76 ? -0.460 4.101 -10.491 1.00 0.00 76 GLU A O 4
ATOM 6071 N N . GLU A 1 77 ? 0.673 2.575 -11.696 1.00 0.00 77 GLU A N 4
ATOM 6072 C CA . GLU A 1 77 ? 0.441 1.493 -10.747 1.00 0.00 77 GLU A CA 4
ATOM 6073 C C . GLU A 1 77 ? 1.551 1.439 -9.701 1.00 0.00 77 GLU A C 4
ATOM 6074 O O . GLU A 1 77 ? 2.737 1.470 -10.035 1.00 0.00 77 GLU A O 4
ATOM 6086 N N . LEU A 1 78 ? 1.159 1.361 -8.434 1.00 0.00 78 LEU A N 4
ATOM 6087 C CA . LEU A 1 78 ? 2.119 1.304 -7.338 1.00 0.00 78 LEU A CA 4
ATOM 6088 C C . LEU A 1 78 ? 2.139 -0.083 -6.702 1.00 0.00 78 LEU A C 4
ATOM 6089 O O . LEU A 1 78 ? 3.203 -0.658 -6.477 1.00 0.00 78 LEU A O 4
ATOM 6105 N N . ALA A 1 79 ? 0.954 -0.615 -6.418 1.00 0.00 79 ALA A N 4
ATOM 6106 C CA . ALA A 1 79 ? 0.835 -1.936 -5.813 1.00 0.00 79 ALA A CA 4
ATOM 6107 C C . ALA A 1 79 ? -0.559 -2.514 -6.028 1.00 0.00 79 ALA A C 4
ATOM 6108 O O . ALA A 1 79 ? -1.445 -1.845 -6.560 1.00 0.00 79 ALA A O 4
ATOM 6115 N N . LYS A 1 80 ? -0.747 -3.762 -5.613 1.00 0.00 80 LYS A N 4
ATOM 6116 C CA . LYS A 1 80 ? -2.034 -4.432 -5.759 1.00 0.00 80 LYS A CA 4
ATOM 6117 C C . LYS A 1 80 ? -2.218 -5.497 -4.683 1.00 0.00 80 LYS A C 4
ATOM 6118 O O . LYS A 1 80 ? -1.463 -6.468 -4.620 1.00 0.00 80 LYS A O 4
ATOM 6137 N N . LEU A 1 81 ? -3.226 -5.310 -3.838 1.00 0.00 81 LEU A N 4
ATOM 6138 C CA . LEU A 1 81 ? -3.511 -6.255 -2.765 1.00 0.00 81 LEU A CA 4
ATOM 6139 C C . LEU A 1 81 ? -4.861 -6.933 -2.980 1.00 0.00 81 LEU A C 4
ATOM 6140 O O . LEU A 1 81 ? -5.690 -6.453 -3.752 1.00 0.00 81 LEU A O 4
ATOM 6156 N N . GLU A 1 82 ? -5.073 -8.050 -2.291 1.00 0.00 82 GLU A N 4
ATOM 6157 C CA . GLU A 1 82 ? -6.323 -8.793 -2.407 1.00 0.00 82 GLU A CA 4
ATOM 6158 C C . GLU A 1 82 ? -6.795 -9.278 -1.039 1.00 0.00 82 GLU A C 4
ATOM 6159 O O . GLU A 1 82 ? -6.046 -9.918 -0.303 1.00 0.00 82 GLU A O 4
ATOM 6171 N N . ALA A 1 83 ? -8.044 -8.968 -0.707 1.00 0.00 83 ALA A N 4
ATOM 6172 C CA . ALA A 1 83 ? -8.618 -9.373 0.570 1.00 0.00 83 ALA A CA 4
ATOM 6173 C C . ALA A 1 83 ? -9.152 -10.800 0.503 1.00 0.00 83 ALA A C 4
ATOM 6174 O O . ALA A 1 83 ? -8.980 -11.493 -0.499 1.00 0.00 83 ALA A O 4
ATOM 6181 N N . LYS A 1 84 ? -9.801 -11.234 1.578 1.00 0.00 84 LYS A N 4
ATOM 6182 C CA . LYS A 1 84 ? -10.362 -12.579 1.643 1.00 0.00 84 LYS A CA 4
ATOM 6183 C C . LYS A 1 84 ? -11.838 -12.572 1.257 1.00 0.00 84 LYS A C 4
ATOM 6184 O O . LYS A 1 84 ? -12.313 -13.476 0.571 1.00 0.00 84 LYS A O 4
ATOM 6203 N N . SER A 1 85 ? -12.556 -11.546 1.702 1.00 0.00 85 SER A N 4
ATOM 6204 C CA . SER A 1 85 ? -13.979 -11.424 1.405 1.00 0.00 85 SER A CA 4
ATOM 6205 C C . SER A 1 85 ? -14.331 -9.992 1.014 1.00 0.00 85 SER A C 4
ATOM 6206 O O . SER A 1 85 ? -13.518 -9.079 1.161 1.00 0.00 85 SER A O 4
ATOM 6214 N N . SER A 1 86 ? -15.548 -9.803 0.515 1.00 0.00 86 SER A N 4
ATOM 6215 C CA . SER A 1 86 ? -16.008 -8.484 0.098 1.00 0.00 86 SER A CA 4
ATOM 6216 C C . SER A 1 86 ? -15.967 -7.501 1.265 1.00 0.00 86 SER A C 4
ATOM 6217 O O . SER A 1 86 ? -15.577 -6.346 1.103 1.00 0.00 86 SER A O 4
ATOM 6225 N N . GLU A 1 87 ? -16.374 -7.971 2.440 1.00 0.00 87 GLU A N 4
ATOM 6226 C CA . GLU A 1 87 ? -16.385 -7.134 3.634 1.00 0.00 87 GLU A CA 4
ATOM 6227 C C . GLU A 1 87 ? -14.969 -6.713 4.017 1.00 0.00 87 GLU A C 4
ATOM 6228 O O . GLU A 1 87 ? -14.747 -5.592 4.474 1.00 0.00 87 GLU A O 4
ATOM 6240 N N . GLU A 1 88 ? -14.017 -7.620 3.827 1.00 0.00 88 GLU A N 4
ATOM 6241 C CA . GLU A 1 88 ? -12.623 -7.344 4.153 1.00 0.00 88 GLU A CA 4
ATOM 6242 C C . GLU A 1 88 ? -12.075 -6.214 3.286 1.00 0.00 88 GLU A C 4
ATOM 6243 O O . GLU A 1 88 ? -11.530 -5.235 3.795 1.00 0.00 88 GLU A O 4
ATOM 6255 N N . MET A 1 89 ? -12.222 -6.359 1.973 1.00 0.00 89 MET A N 4
ATOM 6256 C CA . MET A 1 89 ? -11.743 -5.352 1.034 1.00 0.00 89 MET A CA 4
ATOM 6257 C C . MET A 1 89 ? -12.343 -3.985 1.350 1.00 0.00 89 MET A C 4
ATOM 6258 O O . MET A 1 89 ? -11.701 -2.954 1.153 1.00 0.00 89 MET A O 4
ATOM 6272 N N . GLY A 1 90 ? -13.579 -3.986 1.840 1.00 0.00 90 GLY A N 4
ATOM 6273 C CA . GLY A 1 90 ? -14.245 -2.740 2.175 1.00 0.00 90 GLY A CA 4
ATOM 6274 C C . GLY A 1 90 ? -13.574 -2.014 3.324 1.00 0.00 90 GLY A C 4
ATOM 6275 O O . GLY A 1 90 ? -13.637 -0.787 3.414 1.00 0.00 90 GLY A O 4
ATOM 6279 N N . HIS A 1 91 ? -12.929 -2.772 4.205 1.00 0.00 91 HIS A N 4
ATOM 6280 C CA . HIS A 1 91 ? -12.244 -2.193 5.355 1.00 0.00 91 HIS A CA 4
ATOM 6281 C C . HIS A 1 91 ? -10.859 -1.687 4.965 1.00 0.00 91 HIS A C 4
ATOM 6282 O O . HIS A 1 91 ? -10.330 -0.761 5.579 1.00 0.00 91 HIS A O 4
ATOM 6297 N N . TRP A 1 92 ? -10.278 -2.301 3.941 1.00 0.00 92 TRP A N 4
ATOM 6298 C CA . TRP A 1 92 ? -8.953 -1.913 3.469 1.00 0.00 92 TRP A CA 4
ATOM 6299 C C . TRP A 1 92 ? -9.041 -0.727 2.516 1.00 0.00 92 TRP A C 4
ATOM 6300 O O . TRP A 1 92 ? -8.237 0.203 2.590 1.00 0.00 92 TRP A O 4
ATOM 6321 N N . LEU A 1 93 ? -10.022 -0.764 1.620 1.00 0.00 93 LEU A N 4
ATOM 6322 C CA . LEU A 1 93 ? -10.214 0.310 0.651 1.00 0.00 93 LEU A CA 4
ATOM 6323 C C . LEU A 1 93 ? -10.255 1.668 1.345 1.00 0.00 93 LEU A C 4
ATOM 6324 O O . LEU A 1 93 ? -9.383 2.510 1.134 1.00 0.00 93 LEU A O 4
ATOM 6340 N N . GLY A 1 94 ? -11.273 1.873 2.175 1.00 0.00 94 GLY A N 4
ATOM 6341 C CA . GLY A 1 94 ? -11.408 3.129 2.889 1.00 0.00 94 GLY A CA 4
ATOM 6342 C C . GLY A 1 94 ? -10.251 3.385 3.834 1.00 0.00 94 GLY A C 4
ATOM 6343 O O . GLY A 1 94 ? -9.864 4.533 4.057 1.00 0.00 94 GLY A O 4
ATOM 6347 N N . LEU A 1 95 ? -9.698 2.315 4.394 1.00 0.00 95 LEU A N 4
ATOM 6348 C CA . LEU A 1 95 ? -8.579 2.429 5.323 1.00 0.00 95 LEU A CA 4
ATOM 6349 C C . LEU A 1 95 ? -7.367 3.054 4.641 1.00 0.00 95 LEU A C 4
ATOM 6350 O O . LEU A 1 95 ? -6.771 4.002 5.156 1.00 0.00 95 LEU A O 4
ATOM 6366 N N . LEU A 1 96 ? -7.007 2.520 3.479 1.00 0.00 96 LEU A N 4
ATOM 6367 C CA . LEU A 1 96 ? -5.867 3.027 2.724 1.00 0.00 96 LEU A CA 4
ATOM 6368 C C . LEU A 1 96 ? -6.149 4.425 2.184 1.00 0.00 96 LEU A C 4
ATOM 6369 O O . LEU A 1 96 ? -5.302 5.316 2.263 1.00 0.00 96 LEU A O 4
ATOM 6385 N N . LEU A 1 97 ? -7.346 4.611 1.637 1.00 0.00 97 LEU A N 4
ATOM 6386 C CA . LEU A 1 97 ? -7.742 5.902 1.085 1.00 0.00 97 LEU A CA 4
ATOM 6387 C C . LEU A 1 97 ? -7.563 7.013 2.115 1.00 0.00 97 LEU A C 4
ATOM 6388 O O . LEU A 1 97 ? -6.871 8.000 1.865 1.00 0.00 97 LEU A O 4
ATOM 6404 N N . SER A 1 98 ? -8.190 6.844 3.275 1.00 0.00 98 SER A N 4
ATOM 6405 C CA . SER A 1 98 ? -8.102 7.833 4.343 1.00 0.00 98 SER A CA 4
ATOM 6406 C C . SER A 1 98 ? -6.653 8.247 4.581 1.00 0.00 98 SER A C 4
ATOM 6407 O O . SER A 1 98 ? -6.363 9.418 4.822 1.00 0.00 98 SER A O 4
ATOM 6415 N N . GLU A 1 99 ? -5.747 7.276 4.511 1.00 0.00 99 GLU A N 4
ATOM 6416 C CA . GLU A 1 99 ? -4.328 7.540 4.720 1.00 0.00 99 GLU A CA 4
ATOM 6417 C C . GLU A 1 99 ? -3.747 8.341 3.559 1.00 0.00 99 GLU A C 4
ATOM 6418 O O . GLU A 1 99 ? -3.262 9.457 3.742 1.00 0.00 99 GLU A O 4
ATOM 6430 N N . SER A 1 100 ? -3.799 7.762 2.363 1.00 0.00 100 SER A N 4
ATOM 6431 C CA . SER A 1 100 ? -3.274 8.419 1.172 1.00 0.00 100 SER A CA 4
ATOM 6432 C C . SER A 1 100 ? -3.756 9.864 1.092 1.00 0.00 100 SER A C 4
ATOM 6433 O O . SER A 1 100 ? -2.957 10.799 1.122 1.00 0.00 100 SER A O 4
ATOM 6441 N N . GLY A 1 101 ? -5.070 10.039 0.990 1.00 0.00 101 GLY A N 4
ATOM 6442 C CA . GLY A 1 101 ? -5.637 11.372 0.907 1.00 0.00 101 GLY A CA 4
ATOM 6443 C C . GLY A 1 101 ? -5.690 12.065 2.254 1.00 0.00 101 GLY A C 4
ATOM 6444 O O . GLY A 1 101 ? -6.664 11.926 2.993 1.00 0.00 101 GLY A O 4
ATOM 6448 N N . SER A 1 102 ? -4.638 12.811 2.575 1.00 0.00 102 SER A N 4
ATOM 6449 C CA . SER A 1 102 ? -4.566 13.524 3.845 1.00 0.00 102 SER A CA 4
ATOM 6450 C C . SER A 1 102 ? -4.924 14.996 3.664 1.00 0.00 102 SER A C 4
ATOM 6451 O O . SER A 1 102 ? -5.726 15.548 4.416 1.00 0.00 102 SER A O 4
ATOM 6459 N N . GLY A 1 103 ? -4.323 15.625 2.659 1.00 0.00 103 GLY A N 4
ATOM 6460 C CA . GLY A 1 103 ? -4.590 17.027 2.395 1.00 0.00 103 GLY A CA 4
ATOM 6461 C C . GLY A 1 103 ? -6.060 17.300 2.146 1.00 0.00 103 GLY A C 4
ATOM 6462 O O . GLY A 1 103 ? -6.763 17.854 2.992 1.00 0.00 103 GLY A O 4
ATOM 6466 N N . PRO A 1 104 ? -6.546 16.907 0.959 1.00 0.00 104 PRO A N 4
ATOM 6467 C CA . PRO A 1 104 ? -7.947 17.103 0.573 1.00 0.00 104 PRO A CA 4
ATOM 6468 C C . PRO A 1 104 ? -8.897 16.214 1.368 1.00 0.00 104 PRO A C 4
ATOM 6469 O O . PRO A 1 104 ? -10.109 16.431 1.371 1.00 0.00 104 PRO A O 4
ATOM 6480 N N . SER A 1 105 ? -8.340 15.212 2.040 1.00 0.00 105 SER A N 4
ATOM 6481 C CA . SER A 1 105 ? -9.139 14.287 2.836 1.00 0.00 105 SER A CA 4
ATOM 6482 C C . SER A 1 105 ? -10.393 13.862 2.078 1.00 0.00 105 SER A C 4
ATOM 6483 O O . SER A 1 105 ? -11.487 13.819 2.640 1.00 0.00 105 SER A O 4
ATOM 6491 N N . SER A 1 106 ? -10.225 13.548 0.797 1.00 0.00 106 SER A N 4
ATOM 6492 C CA . SER A 1 106 ? -11.342 13.130 -0.040 1.00 0.00 106 SER A CA 4
ATOM 6493 C C . SER A 1 106 ? -11.724 11.681 0.247 1.00 0.00 106 SER A C 4
ATOM 6494 O O . SER A 1 106 ? -10.863 10.839 0.499 1.00 0.00 106 SER A O 4
ATOM 6502 N N . GLY A 1 107 ? -13.022 11.398 0.206 1.00 0.00 107 GLY A N 4
ATOM 6503 C CA . GLY A 1 107 ? -13.497 10.051 0.464 1.00 0.00 107 GLY A CA 4
ATOM 6504 C C . GLY A 1 107 ? -15.003 9.986 0.617 1.00 0.00 107 GLY A C 4
ATOM 6505 O O . GLY A 1 107 ? -15.725 10.823 0.077 1.00 0.00 107 GLY A O 4
ATOM 6509 N N . GLY A 1 1 ? -22.481 -16.537 5.982 1.00 0.00 1 GLY A N 5
ATOM 6510 C CA . GLY A 1 1 ? -21.785 -17.215 7.059 1.00 0.00 1 GLY A CA 5
ATOM 6511 C C . GLY A 1 1 ? -20.320 -16.832 7.135 1.00 0.00 1 GLY A C 5
ATOM 6512 O O . GLY A 1 1 ? -19.763 -16.291 6.180 1.00 0.00 1 GLY A O 5
ATOM 6516 N N . SER A 1 2 ? -19.695 -17.112 8.274 1.00 0.00 2 SER A N 5
ATOM 6517 C CA . SER A 1 2 ? -18.287 -16.788 8.472 1.00 0.00 2 SER A CA 5
ATOM 6518 C C . SER A 1 2 ? -18.036 -15.299 8.255 1.00 0.00 2 SER A C 5
ATOM 6519 O O . SER A 1 2 ? -17.068 -14.910 7.602 1.00 0.00 2 SER A O 5
ATOM 6527 N N . SER A 1 3 ? -18.916 -14.470 8.807 1.00 0.00 3 SER A N 5
ATOM 6528 C CA . SER A 1 3 ? -18.794 -13.024 8.672 1.00 0.00 3 SER A CA 5
ATOM 6529 C C . SER A 1 3 ? -18.223 -12.405 9.944 1.00 0.00 3 SER A C 5
ATOM 6530 O O . SER A 1 3 ? -18.621 -12.760 11.053 1.00 0.00 3 SER A O 5
ATOM 6538 N N . GLY A 1 4 ? -17.287 -11.476 9.775 1.00 0.00 4 GLY A N 5
ATOM 6539 C CA . GLY A 1 4 ? -16.676 -10.822 10.917 1.00 0.00 4 GLY A CA 5
ATOM 6540 C C . GLY A 1 4 ? -17.511 -9.669 11.440 1.00 0.00 4 GLY A C 5
ATOM 6541 O O . GLY A 1 4 ? -17.734 -8.686 10.735 1.00 0.00 4 GLY A O 5
ATOM 6545 N N . SER A 1 5 ? -17.974 -9.791 12.680 1.00 0.00 5 SER A N 5
ATOM 6546 C CA . SER A 1 5 ? -18.793 -8.754 13.296 1.00 0.00 5 SER A CA 5
ATOM 6547 C C . SER A 1 5 ? -18.239 -7.367 12.983 1.00 0.00 5 SER A C 5
ATOM 6548 O O . SER A 1 5 ? -18.950 -6.503 12.471 1.00 0.00 5 SER A O 5
ATOM 6556 N N . SER A 1 6 ? -16.963 -7.162 13.295 1.00 0.00 6 SER A N 5
ATOM 6557 C CA . SER A 1 6 ? -16.313 -5.880 13.052 1.00 0.00 6 SER A CA 5
ATOM 6558 C C . SER A 1 6 ? -15.457 -5.936 11.790 1.00 0.00 6 SER A C 5
ATOM 6559 O O . SER A 1 6 ? -15.135 -4.906 11.198 1.00 0.00 6 SER A O 5
ATOM 6567 N N . GLY A 1 7 ? -15.091 -7.148 11.383 1.00 0.00 7 GLY A N 5
ATOM 6568 C CA . GLY A 1 7 ? -14.276 -7.317 10.194 1.00 0.00 7 GLY A CA 5
ATOM 6569 C C . GLY A 1 7 ? -12.865 -7.767 10.518 1.00 0.00 7 GLY A C 5
ATOM 6570 O O . GLY A 1 7 ? -12.667 -8.786 11.181 1.00 0.00 7 GLY A O 5
ATOM 6574 N N . LEU A 1 8 ? -11.882 -7.007 10.049 1.00 0.00 8 LEU A N 5
ATOM 6575 C CA . LEU A 1 8 ? -10.481 -7.334 10.291 1.00 0.00 8 LEU A CA 5
ATOM 6576 C C . LEU A 1 8 ? -9.736 -6.138 10.878 1.00 0.00 8 LEU A C 5
ATOM 6577 O O . LEU A 1 8 ? -10.325 -5.083 11.111 1.00 0.00 8 LEU A O 5
ATOM 6593 N N . GLU A 1 9 ? -8.439 -6.312 11.111 1.00 0.00 9 GLU A N 5
ATOM 6594 C CA . GLU A 1 9 ? -7.615 -5.246 11.670 1.00 0.00 9 GLU A CA 5
ATOM 6595 C C . GLU A 1 9 ? -6.592 -4.758 10.648 1.00 0.00 9 GLU A C 5
ATOM 6596 O O . GLU A 1 9 ? -6.300 -5.443 9.667 1.00 0.00 9 GLU A O 5
ATOM 6608 N N . THR A 1 10 ? -6.051 -3.567 10.884 1.00 0.00 10 THR A N 5
ATOM 6609 C CA . THR A 1 10 ? -5.063 -2.984 9.985 1.00 0.00 10 THR A CA 5
ATOM 6610 C C . THR A 1 10 ? -3.986 -3.999 9.620 1.00 0.00 10 THR A C 5
ATOM 6611 O O . THR A 1 10 ? -3.609 -4.128 8.455 1.00 0.00 10 THR A O 5
ATOM 6622 N N . SER A 1 11 ? -3.494 -4.720 10.623 1.00 0.00 11 SER A N 5
ATOM 6623 C CA . SER A 1 11 ? -2.457 -5.722 10.407 1.00 0.00 11 SER A CA 5
ATOM 6624 C C . SER A 1 11 ? -3.073 -7.079 10.079 1.00 0.00 11 SER A C 5
ATOM 6625 O O . SER A 1 11 ? -3.198 -7.943 10.948 1.00 0.00 11 SER A O 5
ATOM 6633 N N . SER A 1 12 ? -3.457 -7.258 8.820 1.00 0.00 12 SER A N 5
ATOM 6634 C CA . SER A 1 12 ? -4.064 -8.508 8.376 1.00 0.00 12 SER A CA 5
ATOM 6635 C C . SER A 1 12 ? -3.403 -9.009 7.096 1.00 0.00 12 SER A C 5
ATOM 6636 O O . SER A 1 12 ? -3.356 -8.300 6.090 1.00 0.00 12 SER A O 5
ATOM 6644 N N . TYR A 1 13 ? -2.893 -10.234 7.141 1.00 0.00 13 TYR A N 5
ATOM 6645 C CA . TYR A 1 13 ? -2.232 -10.830 5.986 1.00 0.00 13 TYR A CA 5
ATOM 6646 C C . TYR A 1 13 ? -3.028 -10.575 4.711 1.00 0.00 13 TYR A C 5
ATOM 6647 O O . TYR A 1 13 ? -4.181 -10.992 4.590 1.00 0.00 13 TYR A O 5
ATOM 6665 N N . LEU A 1 14 ? -2.406 -9.888 3.759 1.00 0.00 14 LEU A N 5
ATOM 6666 C CA . LEU A 1 14 ? -3.055 -9.577 2.491 1.00 0.00 14 LEU A CA 5
ATOM 6667 C C . LEU A 1 14 ? -2.273 -10.165 1.320 1.00 0.00 14 LEU A C 5
ATOM 6668 O O . LEU A 1 14 ? -1.086 -10.464 1.442 1.00 0.00 14 LEU A O 5
ATOM 6684 N N . ASN A 1 15 ? -2.946 -10.325 0.186 1.00 0.00 15 ASN A N 5
ATOM 6685 C CA . ASN A 1 15 ? -2.314 -10.875 -1.008 1.00 0.00 15 ASN A CA 5
ATOM 6686 C C . ASN A 1 15 ? -1.694 -9.768 -1.854 1.00 0.00 15 ASN A C 5
ATOM 6687 O O . ASN A 1 15 ? -2.403 -8.987 -2.490 1.00 0.00 15 ASN A O 5
ATOM 6698 N N . VAL A 1 16 ? -0.366 -9.707 -1.859 1.00 0.00 16 VAL A N 5
ATOM 6699 C CA . VAL A 1 16 ? 0.350 -8.697 -2.629 1.00 0.00 16 VAL A CA 5
ATOM 6700 C C . VAL A 1 16 ? 0.746 -9.230 -4.001 1.00 0.00 16 VAL A C 5
ATOM 6701 O O . VAL A 1 16 ? 1.667 -10.039 -4.123 1.00 0.00 16 VAL A O 5
ATOM 6714 N N . LEU A 1 17 ? 0.046 -8.772 -5.033 1.00 0.00 17 LEU A N 5
ATOM 6715 C CA . LEU A 1 17 ? 0.325 -9.202 -6.399 1.00 0.00 17 LEU A CA 5
ATOM 6716 C C . LEU A 1 17 ? 1.819 -9.132 -6.697 1.00 0.00 17 LEU A C 5
ATOM 6717 O O . LEU A 1 17 ? 2.452 -8.093 -6.510 1.00 0.00 17 LEU A O 5
ATOM 6733 N N . VAL A 1 18 ? 2.376 -10.244 -7.166 1.00 0.00 18 VAL A N 5
ATOM 6734 C CA . VAL A 1 18 ? 3.795 -10.308 -7.495 1.00 0.00 18 VAL A CA 5
ATOM 6735 C C . VAL A 1 18 ? 4.024 -11.070 -8.795 1.00 0.00 18 VAL A C 5
ATOM 6736 O O . VAL A 1 18 ? 3.531 -12.183 -8.969 1.00 0.00 18 VAL A O 5
ATOM 6749 N N . ASN A 1 19 ? 4.777 -10.462 -9.706 1.00 0.00 19 ASN A N 5
ATOM 6750 C CA . ASN A 1 19 ? 5.072 -11.083 -10.992 1.00 0.00 19 ASN A CA 5
ATOM 6751 C C . ASN A 1 19 ? 3.826 -11.740 -11.577 1.00 0.00 19 ASN A C 5
ATOM 6752 O O . ASN A 1 19 ? 3.878 -12.868 -12.068 1.00 0.00 19 ASN A O 5
ATOM 6763 N N . SER A 1 20 ? 2.706 -11.026 -11.523 1.00 0.00 20 SER A N 5
ATOM 6764 C CA . SER A 1 20 ? 1.445 -11.541 -12.045 1.00 0.00 20 SER A CA 5
ATOM 6765 C C . SER A 1 20 ? 1.014 -12.792 -11.286 1.00 0.00 20 SER A C 5
ATOM 6766 O O . SER A 1 20 ? 0.459 -13.723 -11.870 1.00 0.00 20 SER A O 5
ATOM 6774 N N . GLN A 1 21 ? 1.273 -12.806 -9.983 1.00 0.00 21 GLN A N 5
ATOM 6775 C CA . GLN A 1 21 ? 0.913 -13.943 -9.145 1.00 0.00 21 GLN A CA 5
ATOM 6776 C C . GLN A 1 21 ? 0.602 -13.493 -7.721 1.00 0.00 21 GLN A C 5
ATOM 6777 O O . GLN A 1 21 ? 1.427 -12.854 -7.068 1.00 0.00 21 GLN A O 5
ATOM 6791 N N . TRP A 1 22 ? -0.592 -13.831 -7.247 1.00 0.00 22 TRP A N 5
ATOM 6792 C CA . TRP A 1 22 ? -1.011 -13.460 -5.900 1.00 0.00 22 TRP A CA 5
ATOM 6793 C C . TRP A 1 22 ? -0.262 -14.276 -4.853 1.00 0.00 22 TRP A C 5
ATOM 6794 O O . TRP A 1 22 ? -0.553 -15.454 -4.644 1.00 0.00 22 TRP A O 5
ATOM 6815 N N . LYS A 1 23 ? 0.704 -13.643 -4.196 1.00 0.00 23 LYS A N 5
ATOM 6816 C CA . LYS A 1 23 ? 1.495 -14.310 -3.169 1.00 0.00 23 LYS A CA 5
ATOM 6817 C C . LYS A 1 23 ? 1.068 -13.860 -1.775 1.00 0.00 23 LYS A C 5
ATOM 6818 O O . LYS A 1 23 ? 0.522 -12.770 -1.605 1.00 0.00 23 LYS A O 5
ATOM 6837 N N . SER A 1 24 ? 1.320 -14.706 -0.782 1.00 0.00 24 SER A N 5
ATOM 6838 C CA . SER A 1 24 ? 0.959 -14.396 0.597 1.00 0.00 24 SER A CA 5
ATOM 6839 C C . SER A 1 24 ? 1.967 -13.434 1.219 1.00 0.00 24 SER A C 5
ATOM 6840 O O . SER A 1 24 ? 3.130 -13.784 1.424 1.00 0.00 24 SER A O 5
ATOM 6848 N N . ARG A 1 25 ? 1.512 -12.222 1.518 1.00 0.00 25 ARG A N 5
ATOM 6849 C CA . ARG A 1 25 ? 2.373 -11.209 2.115 1.00 0.00 25 ARG A CA 5
ATOM 6850 C C . ARG A 1 25 ? 1.663 -10.501 3.266 1.00 0.00 25 ARG A C 5
ATOM 6851 O O . ARG A 1 25 ? 0.435 -10.421 3.294 1.00 0.00 25 ARG A O 5
ATOM 6872 N N . TRP A 1 26 ? 2.443 -9.992 4.212 1.00 0.00 26 TRP A N 5
ATOM 6873 C CA . TRP A 1 26 ? 1.889 -9.292 5.365 1.00 0.00 26 TRP A CA 5
ATOM 6874 C C . TRP A 1 26 ? 1.951 -7.782 5.167 1.00 0.00 26 TRP A C 5
ATOM 6875 O O . TRP A 1 26 ? 3.033 -7.204 5.062 1.00 0.00 26 TRP A O 5
ATOM 6896 N N . CYS A 1 27 ? 0.784 -7.148 5.118 1.00 0.00 27 CYS A N 5
ATOM 6897 C CA . CYS A 1 27 ? 0.707 -5.703 4.931 1.00 0.00 27 CYS A CA 5
ATOM 6898 C C . CYS A 1 27 ? 0.392 -5.001 6.248 1.00 0.00 27 CYS A C 5
ATOM 6899 O O . CYS A 1 27 ? -0.434 -5.471 7.031 1.00 0.00 27 CYS A O 5
ATOM 6907 N N . SER A 1 28 ? 1.056 -3.875 6.487 1.00 0.00 28 SER A N 5
ATOM 6908 C CA . SER A 1 28 ? 0.851 -3.111 7.712 1.00 0.00 28 SER A CA 5
ATOM 6909 C C . SER A 1 28 ? 0.928 -1.613 7.436 1.00 0.00 28 SER A C 5
ATOM 6910 O O . SER A 1 28 ? 1.916 -1.120 6.890 1.00 0.00 28 SER A O 5
ATOM 6918 N N . VAL A 1 29 ? -0.121 -0.892 7.819 1.00 0.00 29 VAL A N 5
ATOM 6919 C CA . VAL A 1 29 ? -0.174 0.551 7.615 1.00 0.00 29 VAL A CA 5
ATOM 6920 C C . VAL A 1 29 ? -0.222 1.292 8.946 1.00 0.00 29 VAL A C 5
ATOM 6921 O O . VAL A 1 29 ? -1.083 1.027 9.785 1.00 0.00 29 VAL A O 5
ATOM 6934 N N . ARG A 1 30 ? 0.708 2.223 9.133 1.00 0.00 30 ARG A N 5
ATOM 6935 C CA . ARG A 1 30 ? 0.771 3.004 10.363 1.00 0.00 30 ARG A CA 5
ATOM 6936 C C . ARG A 1 30 ? 0.886 4.494 10.056 1.00 0.00 30 ARG A C 5
ATOM 6937 O O . ARG A 1 30 ? -0.073 5.247 10.221 1.00 0.00 30 ARG A O 5
ATOM 6958 N N . ASP A 1 31 ? 2.066 4.911 9.610 1.00 0.00 31 ASP A N 5
ATOM 6959 C CA . ASP A 1 31 ? 2.306 6.311 9.279 1.00 0.00 31 ASP A CA 5
ATOM 6960 C C . ASP A 1 31 ? 2.121 6.556 7.785 1.00 0.00 31 ASP A C 5
ATOM 6961 O O . ASP A 1 31 ? 3.083 6.536 7.018 1.00 0.00 31 ASP A O 5
ATOM 6970 N N . ASN A 1 32 ? 0.877 6.787 7.378 1.00 0.00 32 ASN A N 5
ATOM 6971 C CA . ASN A 1 32 ? 0.564 7.035 5.975 1.00 0.00 32 ASN A CA 5
ATOM 6972 C C . ASN A 1 32 ? 1.509 6.258 5.063 1.00 0.00 32 ASN A C 5
ATOM 6973 O O . ASN A 1 32 ? 1.938 6.761 4.024 1.00 0.00 32 ASN A O 5
ATOM 6984 N N . HIS A 1 33 ? 1.828 5.030 5.458 1.00 0.00 33 HIS A N 5
ATOM 6985 C CA . HIS A 1 33 ? 2.721 4.183 4.675 1.00 0.00 33 HIS A CA 5
ATOM 6986 C C . HIS A 1 33 ? 2.314 2.716 4.786 1.00 0.00 33 HIS A C 5
ATOM 6987 O O . HIS A 1 33 ? 1.805 2.279 5.819 1.00 0.00 33 HIS A O 5
ATOM 7002 N N . LEU A 1 34 ? 2.541 1.962 3.716 1.00 0.00 34 LEU A N 5
ATOM 7003 C CA . LEU A 1 34 ? 2.198 0.545 3.693 1.00 0.00 34 LEU A CA 5
ATOM 7004 C C . LEU A 1 34 ? 3.454 -0.320 3.685 1.00 0.00 34 LEU A C 5
ATOM 7005 O O . LEU A 1 34 ? 4.137 -0.433 2.666 1.00 0.00 34 LEU A O 5
ATOM 7021 N N . HIS A 1 35 ? 3.753 -0.931 4.827 1.00 0.00 35 HIS A N 5
ATOM 7022 C CA . HIS A 1 35 ? 4.926 -1.788 4.951 1.00 0.00 35 HIS A CA 5
ATOM 7023 C C . HIS A 1 35 ? 4.600 -3.219 4.533 1.00 0.00 35 HIS A C 5
ATOM 7024 O O . HIS A 1 35 ? 3.437 -3.623 4.520 1.00 0.00 35 HIS A O 5
ATOM 7039 N N . PHE A 1 36 ? 5.634 -3.981 4.192 1.00 0.00 36 PHE A N 5
ATOM 7040 C CA . PHE A 1 36 ? 5.458 -5.366 3.772 1.00 0.00 36 PHE A CA 5
ATOM 7041 C C . PHE A 1 36 ? 6.386 -6.293 4.550 1.00 0.00 36 PHE A C 5
ATOM 7042 O O . PHE A 1 36 ? 7.606 -6.128 4.530 1.00 0.00 36 PHE A O 5
ATOM 7059 N N . TYR A 1 37 ? 5.800 -7.268 5.236 1.00 0.00 37 TYR A N 5
ATOM 7060 C CA . TYR A 1 37 ? 6.573 -8.220 6.024 1.00 0.00 37 TYR A CA 5
ATOM 7061 C C . TYR A 1 37 ? 6.339 -9.647 5.538 1.00 0.00 37 TYR A C 5
ATOM 7062 O O . TYR A 1 37 ? 5.441 -9.901 4.736 1.00 0.00 37 TYR A O 5
ATOM 7080 N N . GLN A 1 38 ? 7.153 -10.575 6.031 1.00 0.00 38 GLN A N 5
ATOM 7081 C CA . GLN A 1 38 ? 7.035 -11.976 5.648 1.00 0.00 38 GLN A CA 5
ATOM 7082 C C . GLN A 1 38 ? 6.502 -12.814 6.805 1.00 0.00 38 GLN A C 5
ATOM 7083 O O . GLN A 1 38 ? 5.628 -13.661 6.619 1.00 0.00 38 GLN A O 5
ATOM 7097 N N . ASP A 1 39 ? 7.033 -12.572 7.998 1.00 0.00 39 ASP A N 5
ATOM 7098 C CA . ASP A 1 39 ? 6.610 -13.304 9.186 1.00 0.00 39 ASP A CA 5
ATOM 7099 C C . ASP A 1 39 ? 5.625 -12.481 10.010 1.00 0.00 39 ASP A C 5
ATOM 7100 O O . ASP A 1 39 ? 5.542 -11.261 9.860 1.00 0.00 39 ASP A O 5
ATOM 7109 N N . ARG A 1 40 ? 4.879 -13.155 10.879 1.00 0.00 40 ARG A N 5
ATOM 7110 C CA . ARG A 1 40 ? 3.898 -12.485 11.725 1.00 0.00 40 ARG A CA 5
ATOM 7111 C C . ARG A 1 40 ? 4.587 -11.653 12.803 1.00 0.00 40 ARG A C 5
ATOM 7112 O O . ARG A 1 40 ? 3.990 -10.741 13.373 1.00 0.00 40 ARG A O 5
ATOM 7133 N N . ASN A 1 41 ? 5.847 -11.975 13.077 1.00 0.00 41 ASN A N 5
ATOM 7134 C CA . ASN A 1 41 ? 6.617 -11.259 14.087 1.00 0.00 41 ASN A CA 5
ATOM 7135 C C . ASN A 1 41 ? 7.584 -10.273 13.436 1.00 0.00 41 ASN A C 5
ATOM 7136 O O . ASN A 1 41 ? 8.732 -10.144 13.860 1.00 0.00 41 ASN A O 5
ATOM 7147 N N . ARG A 1 42 ? 7.110 -9.581 12.406 1.00 0.00 42 ARG A N 5
ATOM 7148 C CA . ARG A 1 42 ? 7.932 -8.608 11.696 1.00 0.00 42 ARG A CA 5
ATOM 7149 C C . ARG A 1 42 ? 9.382 -9.076 11.618 1.00 0.00 42 ARG A C 5
ATOM 7150 O O . ARG A 1 42 ? 10.310 -8.276 11.737 1.00 0.00 42 ARG A O 5
ATOM 7171 N N . SER A 1 43 ? 9.569 -10.376 11.416 1.00 0.00 43 SER A N 5
ATOM 7172 C CA . SER A 1 43 ? 10.905 -10.951 11.325 1.00 0.00 43 SER A CA 5
ATOM 7173 C C . SER A 1 43 ? 11.794 -10.119 10.406 1.00 0.00 43 SER A C 5
ATOM 7174 O O . SER A 1 43 ? 12.866 -9.662 10.805 1.00 0.00 43 SER A O 5
ATOM 7182 N N . LYS A 1 44 ? 11.341 -9.925 9.172 1.00 0.00 44 LYS A N 5
ATOM 7183 C CA . LYS A 1 44 ? 12.092 -9.146 8.194 1.00 0.00 44 LYS A CA 5
ATOM 7184 C C . LYS A 1 44 ? 11.152 -8.445 7.220 1.00 0.00 44 LYS A C 5
ATOM 7185 O O . LYS A 1 44 ? 10.125 -8.997 6.825 1.00 0.00 44 LYS A O 5
ATOM 7204 N N . VAL A 1 45 ? 11.510 -7.224 6.833 1.00 0.00 45 VAL A N 5
ATOM 7205 C CA . VAL A 1 45 ? 10.700 -6.448 5.902 1.00 0.00 45 VAL A CA 5
ATOM 7206 C C . VAL A 1 45 ? 10.835 -6.981 4.480 1.00 0.00 45 VAL A C 5
ATOM 7207 O O . VAL A 1 45 ? 11.803 -6.680 3.783 1.00 0.00 45 VAL A O 5
ATOM 7220 N N . ALA A 1 46 ? 9.856 -7.774 4.056 1.00 0.00 46 ALA A N 5
ATOM 7221 C CA . ALA A 1 46 ? 9.865 -8.346 2.715 1.00 0.00 46 ALA A CA 5
ATOM 7222 C C . ALA A 1 46 ? 10.493 -7.386 1.712 1.00 0.00 46 ALA A C 5
ATOM 7223 O O . ALA A 1 46 ? 11.350 -7.775 0.919 1.00 0.00 46 ALA A O 5
ATOM 7230 N N . GLN A 1 47 ? 10.060 -6.129 1.751 1.00 0.00 47 GLN A N 5
ATOM 7231 C CA . GLN A 1 47 ? 10.581 -5.114 0.843 1.00 0.00 47 GLN A CA 5
ATOM 7232 C C . GLN A 1 47 ? 10.178 -3.716 1.302 1.00 0.00 47 GLN A C 5
ATOM 7233 O O . GLN A 1 47 ? 9.187 -3.548 2.012 1.00 0.00 47 GLN A O 5
ATOM 7247 N N . GLN A 1 48 ? 10.954 -2.718 0.892 1.00 0.00 48 GLN A N 5
ATOM 7248 C CA . GLN A 1 48 ? 10.678 -1.335 1.262 1.00 0.00 48 GLN A CA 5
ATOM 7249 C C . GLN A 1 48 ? 9.176 -1.075 1.315 1.00 0.00 48 GLN A C 5
ATOM 7250 O O . GLN A 1 48 ? 8.405 -1.583 0.501 1.00 0.00 48 GLN A O 5
ATOM 7264 N N . PRO A 1 49 ? 8.749 -0.265 2.295 1.00 0.00 49 PRO A N 5
ATOM 7265 C CA . PRO A 1 49 ? 7.337 0.082 2.477 1.00 0.00 49 PRO A CA 5
ATOM 7266 C C . PRO A 1 49 ? 6.814 0.988 1.367 1.00 0.00 49 PRO A C 5
ATOM 7267 O O . PRO A 1 49 ? 7.542 1.325 0.433 1.00 0.00 49 PRO A O 5
ATOM 7278 N N . LEU A 1 50 ? 5.550 1.379 1.476 1.00 0.00 50 LEU A N 5
ATOM 7279 C CA . LEU A 1 50 ? 4.929 2.247 0.481 1.00 0.00 50 LEU A CA 5
ATOM 7280 C C . LEU A 1 50 ? 4.441 3.544 1.119 1.00 0.00 50 LEU A C 5
ATOM 7281 O O . LEU A 1 50 ? 4.129 3.583 2.309 1.00 0.00 50 LEU A O 5
ATOM 7297 N N . SER A 1 51 ? 4.375 4.603 0.319 1.00 0.00 51 SER A N 5
ATOM 7298 C CA . SER A 1 51 ? 3.925 5.902 0.806 1.00 0.00 51 SER A CA 5
ATOM 7299 C C . SER A 1 51 ? 2.559 6.256 0.227 1.00 0.00 51 SER A C 5
ATOM 7300 O O . SER A 1 51 ? 2.457 7.018 -0.735 1.00 0.00 51 SER A O 5
ATOM 7308 N N . LEU A 1 52 ? 1.509 5.697 0.820 1.00 0.00 52 LEU A N 5
ATOM 7309 C CA . LEU A 1 52 ? 0.147 5.952 0.364 1.00 0.00 52 LEU A CA 5
ATOM 7310 C C . LEU A 1 52 ? -0.069 7.439 0.100 1.00 0.00 52 LEU A C 5
ATOM 7311 O O . LEU A 1 52 ? -0.896 7.819 -0.728 1.00 0.00 52 LEU A O 5
ATOM 7327 N N . VAL A 1 53 ? 0.683 8.276 0.808 1.00 0.00 53 VAL A N 5
ATOM 7328 C CA . VAL A 1 53 ? 0.576 9.721 0.648 1.00 0.00 53 VAL A CA 5
ATOM 7329 C C . VAL A 1 53 ? 0.647 10.118 -0.822 1.00 0.00 53 VAL A C 5
ATOM 7330 O O . VAL A 1 53 ? 1.723 10.140 -1.419 1.00 0.00 53 VAL A O 5
ATOM 7343 N N . GLY A 1 54 ? -0.508 10.432 -1.401 1.00 0.00 54 GLY A N 5
ATOM 7344 C CA . GLY A 1 54 ? -0.555 10.824 -2.798 1.00 0.00 54 GLY A CA 5
ATOM 7345 C C . GLY A 1 54 ? -1.204 9.772 -3.674 1.00 0.00 54 GLY A C 5
ATOM 7346 O O . GLY A 1 54 ? -1.938 10.098 -4.608 1.00 0.00 54 GLY A O 5
ATOM 7350 N N . CYS A 1 55 ? -0.932 8.506 -3.376 1.00 0.00 55 CYS A N 5
ATOM 7351 C CA . CYS A 1 55 ? -1.493 7.402 -4.145 1.00 0.00 55 CYS A CA 5
ATOM 7352 C C . CYS A 1 55 ? -3.015 7.384 -4.042 1.00 0.00 55 CYS A C 5
ATOM 7353 O O . CYS A 1 55 ? -3.611 8.234 -3.381 1.00 0.00 55 CYS A O 5
ATOM 7361 N N . GLU A 1 56 ? -3.637 6.412 -4.701 1.00 0.00 56 GLU A N 5
ATOM 7362 C CA . GLU A 1 56 ? -5.089 6.286 -4.685 1.00 0.00 56 GLU A CA 5
ATOM 7363 C C . GLU A 1 56 ? -5.510 4.823 -4.782 1.00 0.00 56 GLU A C 5
ATOM 7364 O O . GLU A 1 56 ? -5.130 4.117 -5.717 1.00 0.00 56 GLU A O 5
ATOM 7376 N N . VAL A 1 57 ? -6.297 4.373 -3.810 1.00 0.00 57 VAL A N 5
ATOM 7377 C CA . VAL A 1 57 ? -6.771 2.995 -3.786 1.00 0.00 57 VAL A CA 5
ATOM 7378 C C . VAL A 1 57 ? -8.109 2.860 -4.503 1.00 0.00 57 VAL A C 5
ATOM 7379 O O . VAL A 1 57 ? -9.096 3.491 -4.123 1.00 0.00 57 VAL A O 5
ATOM 7392 N N . VAL A 1 58 ? -8.136 2.034 -5.544 1.00 0.00 58 VAL A N 5
ATOM 7393 C CA . VAL A 1 58 ? -9.354 1.815 -6.314 1.00 0.00 58 VAL A CA 5
ATOM 7394 C C . VAL A 1 58 ? -9.719 0.335 -6.357 1.00 0.00 58 VAL A C 5
ATOM 7395 O O . VAL A 1 58 ? -8.866 -0.536 -6.528 1.00 0.00 58 VAL A O 5
ATOM 7408 N N . PRO A 1 59 ? -11.018 0.041 -6.197 1.00 0.00 59 PRO A N 5
ATOM 7409 C CA . PRO A 1 59 ? -11.527 -1.333 -6.214 1.00 0.00 59 PRO A CA 5
ATOM 7410 C C . PRO A 1 59 ? -11.455 -1.961 -7.602 1.00 0.00 59 PRO A C 5
ATOM 7411 O O . PRO A 1 59 ? -12.385 -1.837 -8.399 1.00 0.00 59 PRO A O 5
ATOM 7422 N N . ASP A 1 60 ? -10.345 -2.635 -7.884 1.00 0.00 60 ASP A N 5
ATOM 7423 C CA . ASP A 1 60 ? -10.152 -3.283 -9.176 1.00 0.00 60 ASP A CA 5
ATOM 7424 C C . ASP A 1 60 ? -10.282 -4.798 -9.048 1.00 0.00 60 ASP A C 5
ATOM 7425 O O . ASP A 1 60 ? -9.293 -5.532 -9.047 1.00 0.00 60 ASP A O 5
ATOM 7434 N N . PRO A 1 61 ? -11.529 -5.278 -8.937 1.00 0.00 61 PRO A N 5
ATOM 7435 C CA . PRO A 1 61 ? -11.817 -6.710 -8.805 1.00 0.00 61 PRO A CA 5
ATOM 7436 C C . PRO A 1 61 ? -11.531 -7.479 -10.091 1.00 0.00 61 PRO A C 5
ATOM 7437 O O . PRO A 1 61 ? -11.320 -6.884 -11.147 1.00 0.00 61 PRO A O 5
ATOM 7448 N N . SER A 1 62 ? -11.526 -8.804 -9.993 1.00 0.00 62 SER A N 5
ATOM 7449 C CA . SER A 1 62 ? -11.263 -9.655 -11.147 1.00 0.00 62 SER A CA 5
ATOM 7450 C C . SER A 1 62 ? -12.349 -10.715 -11.300 1.00 0.00 62 SER A C 5
ATOM 7451 O O . SER A 1 62 ? -13.161 -10.942 -10.403 1.00 0.00 62 SER A O 5
ATOM 7459 N N . PRO A 1 63 ? -12.365 -11.382 -12.464 1.00 0.00 63 PRO A N 5
ATOM 7460 C CA . PRO A 1 63 ? -13.345 -12.430 -12.763 1.00 0.00 63 PRO A CA 5
ATOM 7461 C C . PRO A 1 63 ? -13.119 -13.689 -11.933 1.00 0.00 63 PRO A C 5
ATOM 7462 O O . PRO A 1 63 ? -13.803 -14.696 -12.117 1.00 0.00 63 PRO A O 5
ATOM 7473 N N . ASP A 1 64 ? -12.156 -13.625 -11.020 1.00 0.00 64 ASP A N 5
ATOM 7474 C CA . ASP A 1 64 ? -11.841 -14.760 -10.161 1.00 0.00 64 ASP A CA 5
ATOM 7475 C C . ASP A 1 64 ? -11.894 -14.359 -8.690 1.00 0.00 64 ASP A C 5
ATOM 7476 O O . ASP A 1 64 ? -11.836 -15.209 -7.801 1.00 0.00 64 ASP A O 5
ATOM 7485 N N . HIS A 1 65 ? -12.003 -13.058 -8.440 1.00 0.00 65 HIS A N 5
ATOM 7486 C CA . HIS A 1 65 ? -12.063 -12.543 -7.076 1.00 0.00 65 HIS A CA 5
ATOM 7487 C C . HIS A 1 65 ? -12.466 -11.072 -7.068 1.00 0.00 65 HIS A C 5
ATOM 7488 O O . HIS A 1 65 ? -11.681 -10.200 -7.444 1.00 0.00 65 HIS A O 5
ATOM 7503 N N . LEU A 1 66 ? -13.694 -10.802 -6.638 1.00 0.00 66 LEU A N 5
ATOM 7504 C CA . LEU A 1 66 ? -14.202 -9.436 -6.581 1.00 0.00 66 LEU A CA 5
ATOM 7505 C C . LEU A 1 66 ? -13.752 -8.741 -5.300 1.00 0.00 66 LEU A C 5
ATOM 7506 O O . LEU A 1 66 ? -14.371 -7.773 -4.857 1.00 0.00 66 LEU A O 5
ATOM 7522 N N . TYR A 1 67 ? -12.672 -9.239 -4.710 1.00 0.00 67 TYR A N 5
ATOM 7523 C CA . TYR A 1 67 ? -12.139 -8.666 -3.480 1.00 0.00 67 TYR A CA 5
ATOM 7524 C C . TYR A 1 67 ? -10.671 -8.286 -3.646 1.00 0.00 67 TYR A C 5
ATOM 7525 O O . TYR A 1 67 ? -9.837 -8.598 -2.796 1.00 0.00 67 TYR A O 5
ATOM 7543 N N . SER A 1 68 ? -10.363 -7.609 -4.748 1.00 0.00 68 SER A N 5
ATOM 7544 C CA . SER A 1 68 ? -8.996 -7.188 -5.029 1.00 0.00 68 SER A CA 5
ATOM 7545 C C . SER A 1 68 ? -8.947 -5.706 -5.386 1.00 0.00 68 SER A C 5
ATOM 7546 O O . SER A 1 68 ? -9.711 -5.231 -6.226 1.00 0.00 68 SER A O 5
ATOM 7554 N N . PHE A 1 69 ? -8.041 -4.978 -4.740 1.00 0.00 69 PHE A N 5
ATOM 7555 C CA . PHE A 1 69 ? -7.891 -3.549 -4.987 1.00 0.00 69 PHE A CA 5
ATOM 7556 C C . PHE A 1 69 ? -6.462 -3.216 -5.407 1.00 0.00 69 PHE A C 5
ATOM 7557 O O . PHE A 1 69 ? -5.546 -4.015 -5.214 1.00 0.00 69 PHE A O 5
ATOM 7574 N N . ARG A 1 70 ? -6.282 -2.032 -5.982 1.00 0.00 70 ARG A N 5
ATOM 7575 C CA . ARG A 1 70 ? -4.966 -1.594 -6.431 1.00 0.00 70 ARG A CA 5
ATOM 7576 C C . ARG A 1 70 ? -4.743 -0.119 -6.106 1.00 0.00 70 ARG A C 5
ATOM 7577 O O . ARG A 1 70 ? -5.698 0.644 -5.956 1.00 0.00 70 ARG A O 5
ATOM 7598 N N . ILE A 1 71 ? -3.479 0.273 -5.999 1.00 0.00 71 ILE A N 5
ATOM 7599 C CA . ILE A 1 71 ? -3.132 1.656 -5.693 1.00 0.00 71 ILE A CA 5
ATOM 7600 C C . ILE A 1 71 ? -2.556 2.362 -6.915 1.00 0.00 71 ILE A C 5
ATOM 7601 O O . ILE A 1 71 ? -1.819 1.765 -7.701 1.00 0.00 71 ILE A O 5
ATOM 7617 N N . LEU A 1 72 ? -2.895 3.637 -7.069 1.00 0.00 72 LEU A N 5
ATOM 7618 C CA . LEU A 1 72 ? -2.410 4.427 -8.196 1.00 0.00 72 LEU A CA 5
ATOM 7619 C C . LEU A 1 72 ? -2.078 5.851 -7.760 1.00 0.00 72 LEU A C 5
ATOM 7620 O O . LEU A 1 72 ? -2.836 6.477 -7.019 1.00 0.00 72 LEU A O 5
ATOM 7636 N N . HIS A 1 73 ? -0.941 6.357 -8.226 1.00 0.00 73 HIS A N 5
ATOM 7637 C CA . HIS A 1 73 ? -0.510 7.709 -7.887 1.00 0.00 73 HIS A CA 5
ATOM 7638 C C . HIS A 1 73 ? -0.520 8.608 -9.119 1.00 0.00 73 HIS A C 5
ATOM 7639 O O . HIS A 1 73 ? 0.483 8.726 -9.823 1.00 0.00 73 HIS A O 5
ATOM 7654 N N . LYS A 1 74 ? -1.661 9.240 -9.376 1.00 0.00 74 LYS A N 5
ATOM 7655 C CA . LYS A 1 74 ? -1.803 10.129 -10.522 1.00 0.00 74 LYS A CA 5
ATOM 7656 C C . LYS A 1 74 ? -1.920 9.331 -11.818 1.00 0.00 74 LYS A C 5
ATOM 7657 O O . LYS A 1 74 ? -1.439 9.758 -12.866 1.00 0.00 74 LYS A O 5
ATOM 7676 N N . GLY A 1 75 ? -2.564 8.171 -11.737 1.00 0.00 75 GLY A N 5
ATOM 7677 C CA . GLY A 1 75 ? -2.733 7.334 -12.910 1.00 0.00 75 GLY A CA 5
ATOM 7678 C C . GLY A 1 75 ? -1.662 6.267 -13.021 1.00 0.00 75 GLY A C 5
ATOM 7679 O O . GLY A 1 75 ? -1.762 5.362 -13.849 1.00 0.00 75 GLY A O 5
ATOM 7683 N N . GLU A 1 76 ? -0.633 6.375 -12.186 1.00 0.00 76 GLU A N 5
ATOM 7684 C CA . GLU A 1 76 ? 0.463 5.412 -12.197 1.00 0.00 76 GLU A CA 5
ATOM 7685 C C . GLU A 1 76 ? 0.128 4.198 -11.335 1.00 0.00 76 GLU A C 5
ATOM 7686 O O . GLU A 1 76 ? -0.890 4.176 -10.645 1.00 0.00 76 GLU A O 5
ATOM 7698 N N . GLU A 1 77 ? 0.994 3.190 -11.383 1.00 0.00 77 GLU A N 5
ATOM 7699 C CA . GLU A 1 77 ? 0.789 1.971 -10.608 1.00 0.00 77 GLU A CA 5
ATOM 7700 C C . GLU A 1 77 ? 1.772 1.896 -9.443 1.00 0.00 77 GLU A C 5
ATOM 7701 O O . GLU A 1 77 ? 2.988 1.929 -9.639 1.00 0.00 77 GLU A O 5
ATOM 7713 N N . LEU A 1 78 ? 1.237 1.796 -8.232 1.00 0.00 78 LEU A N 5
ATOM 7714 C CA . LEU A 1 78 ? 2.066 1.716 -7.034 1.00 0.00 78 LEU A CA 5
ATOM 7715 C C . LEU A 1 78 ? 2.128 0.286 -6.508 1.00 0.00 78 LEU A C 5
ATOM 7716 O O . LEU A 1 78 ? 3.207 -0.241 -6.238 1.00 0.00 78 LEU A O 5
ATOM 7732 N N . ALA A 1 79 ? 0.963 -0.338 -6.368 1.00 0.00 79 ALA A N 5
ATOM 7733 C CA . ALA A 1 79 ? 0.885 -1.709 -5.879 1.00 0.00 79 ALA A CA 5
ATOM 7734 C C . ALA A 1 79 ? -0.511 -2.287 -6.085 1.00 0.00 79 ALA A C 5
ATOM 7735 O O . ALA A 1 79 ? -1.421 -1.593 -6.539 1.00 0.00 79 ALA A O 5
ATOM 7742 N N . LYS A 1 80 ? -0.675 -3.562 -5.748 1.00 0.00 80 LYS A N 5
ATOM 7743 C CA . LYS A 1 80 ? -1.960 -4.234 -5.895 1.00 0.00 80 LYS A CA 5
ATOM 7744 C C . LYS A 1 80 ? -2.136 -5.311 -4.829 1.00 0.00 80 LYS A C 5
ATOM 7745 O O . LYS A 1 80 ? -1.358 -6.262 -4.759 1.00 0.00 80 LYS A O 5
ATOM 7764 N N . LEU A 1 81 ? -3.164 -5.155 -4.002 1.00 0.00 81 LEU A N 5
ATOM 7765 C CA . LEU A 1 81 ? -3.444 -6.115 -2.940 1.00 0.00 81 LEU A CA 5
ATOM 7766 C C . LEU A 1 81 ? -4.776 -6.818 -3.178 1.00 0.00 81 LEU A C 5
ATOM 7767 O O . LEU A 1 81 ? -5.600 -6.356 -3.967 1.00 0.00 81 LEU A O 5
ATOM 7783 N N . GLU A 1 82 ? -4.981 -7.936 -2.489 1.00 0.00 82 GLU A N 5
ATOM 7784 C CA . GLU A 1 82 ? -6.215 -8.702 -2.626 1.00 0.00 82 GLU A CA 5
ATOM 7785 C C . GLU A 1 82 ? -6.644 -9.286 -1.283 1.00 0.00 82 GLU A C 5
ATOM 7786 O O . GLU A 1 82 ? -5.835 -9.866 -0.559 1.00 0.00 82 GLU A O 5
ATOM 7798 N N . ALA A 1 83 ? -7.923 -9.127 -0.957 1.00 0.00 83 ALA A N 5
ATOM 7799 C CA . ALA A 1 83 ? -8.460 -9.639 0.298 1.00 0.00 83 ALA A CA 5
ATOM 7800 C C . ALA A 1 83 ? -9.042 -11.037 0.115 1.00 0.00 83 ALA A C 5
ATOM 7801 O O . ALA A 1 83 ? -8.934 -11.631 -0.958 1.00 0.00 83 ALA A O 5
ATOM 7808 N N . LYS A 1 84 ? -9.658 -11.558 1.171 1.00 0.00 84 LYS A N 5
ATOM 7809 C CA . LYS A 1 84 ? -10.258 -12.887 1.128 1.00 0.00 84 LYS A CA 5
ATOM 7810 C C . LYS A 1 84 ? -11.762 -12.797 0.893 1.00 0.00 84 LYS A C 5
ATOM 7811 O O . LYS A 1 84 ? -12.336 -13.609 0.167 1.00 0.00 84 LYS A O 5
ATOM 7830 N N . SER A 1 85 ? -12.395 -11.805 1.512 1.00 0.00 85 SER A N 5
ATOM 7831 C CA . SER A 1 85 ? -13.834 -11.612 1.371 1.00 0.00 85 SER A CA 5
ATOM 7832 C C . SER A 1 85 ? -14.156 -10.159 1.034 1.00 0.00 85 SER A C 5
ATOM 7833 O O . SER A 1 85 ? -13.326 -9.269 1.218 1.00 0.00 85 SER A O 5
ATOM 7841 N N . SER A 1 86 ? -15.368 -9.928 0.540 1.00 0.00 86 SER A N 5
ATOM 7842 C CA . SER A 1 86 ? -15.800 -8.584 0.173 1.00 0.00 86 SER A CA 5
ATOM 7843 C C . SER A 1 86 ? -15.693 -7.635 1.363 1.00 0.00 86 SER A C 5
ATOM 7844 O O . SER A 1 86 ? -15.229 -6.504 1.228 1.00 0.00 86 SER A O 5
ATOM 7852 N N . GLU A 1 87 ? -16.126 -8.106 2.528 1.00 0.00 87 GLU A N 5
ATOM 7853 C CA . GLU A 1 87 ? -16.080 -7.299 3.742 1.00 0.00 87 GLU A CA 5
ATOM 7854 C C . GLU A 1 87 ? -14.650 -6.871 4.057 1.00 0.00 87 GLU A C 5
ATOM 7855 O O . GLU A 1 87 ? -14.406 -5.735 4.463 1.00 0.00 87 GLU A O 5
ATOM 7867 N N . GLU A 1 88 ? -13.708 -7.790 3.866 1.00 0.00 88 GLU A N 5
ATOM 7868 C CA . GLU A 1 88 ? -12.302 -7.507 4.131 1.00 0.00 88 GLU A CA 5
ATOM 7869 C C . GLU A 1 88 ? -11.803 -6.359 3.258 1.00 0.00 88 GLU A C 5
ATOM 7870 O O . GLU A 1 88 ? -11.251 -5.380 3.758 1.00 0.00 88 GLU A O 5
ATOM 7882 N N . MET A 1 89 ? -12.003 -6.489 1.950 1.00 0.00 89 MET A N 5
ATOM 7883 C CA . MET A 1 89 ? -11.574 -5.462 1.007 1.00 0.00 89 MET A CA 5
ATOM 7884 C C . MET A 1 89 ? -12.237 -4.125 1.321 1.00 0.00 89 MET A C 5
ATOM 7885 O O . MET A 1 89 ? -11.660 -3.064 1.082 1.00 0.00 89 MET A O 5
ATOM 7899 N N . GLY A 1 90 ? -13.452 -4.182 1.859 1.00 0.00 90 GLY A N 5
ATOM 7900 C CA . GLY A 1 90 ? -14.172 -2.969 2.196 1.00 0.00 90 GLY A CA 5
ATOM 7901 C C . GLY A 1 90 ? -13.555 -2.236 3.371 1.00 0.00 90 GLY A C 5
ATOM 7902 O O . GLY A 1 90 ? -13.712 -1.022 3.507 1.00 0.00 90 GLY A O 5
ATOM 7906 N N . HIS A 1 91 ? -12.851 -2.974 4.223 1.00 0.00 91 HIS A N 5
ATOM 7907 C CA . HIS A 1 91 ? -12.209 -2.387 5.394 1.00 0.00 91 HIS A CA 5
ATOM 7908 C C . HIS A 1 91 ? -10.848 -1.800 5.030 1.00 0.00 91 HIS A C 5
ATOM 7909 O O . HIS A 1 91 ? -10.383 -0.850 5.659 1.00 0.00 91 HIS A O 5
ATOM 7924 N N . TRP A 1 92 ? -10.216 -2.373 4.012 1.00 0.00 92 TRP A N 5
ATOM 7925 C CA . TRP A 1 92 ? -8.908 -1.907 3.565 1.00 0.00 92 TRP A CA 5
ATOM 7926 C C . TRP A 1 92 ? -9.046 -0.703 2.641 1.00 0.00 92 TRP A C 5
ATOM 7927 O O . TRP A 1 92 ? -8.285 0.261 2.743 1.00 0.00 92 TRP A O 5
ATOM 7948 N N . LEU A 1 93 ? -10.019 -0.763 1.739 1.00 0.00 93 LEU A N 5
ATOM 7949 C CA . LEU A 1 93 ? -10.257 0.325 0.796 1.00 0.00 93 LEU A CA 5
ATOM 7950 C C . LEU A 1 93 ? -10.263 1.673 1.509 1.00 0.00 93 LEU A C 5
ATOM 7951 O O . LEU A 1 93 ? -9.473 2.560 1.189 1.00 0.00 93 LEU A O 5
ATOM 7967 N N . GLY A 1 94 ? -11.160 1.819 2.480 1.00 0.00 94 GLY A N 5
ATOM 7968 C CA . GLY A 1 94 ? -11.251 3.061 3.225 1.00 0.00 94 GLY A CA 5
ATOM 7969 C C . GLY A 1 94 ? -10.024 3.316 4.079 1.00 0.00 94 GLY A C 5
ATOM 7970 O O . GLY A 1 94 ? -9.609 4.462 4.256 1.00 0.00 94 GLY A O 5
ATOM 7974 N N . LEU A 1 95 ? -9.443 2.247 4.610 1.00 0.00 95 LEU A N 5
ATOM 7975 C CA . LEU A 1 95 ? -8.256 2.360 5.452 1.00 0.00 95 LEU A CA 5
ATOM 7976 C C . LEU A 1 95 ? -7.105 3.005 4.686 1.00 0.00 95 LEU A C 5
ATOM 7977 O O . LEU A 1 95 ? -6.531 4.000 5.130 1.00 0.00 95 LEU A O 5
ATOM 7993 N N . LEU A 1 96 ? -6.775 2.433 3.534 1.00 0.00 96 LEU A N 5
ATOM 7994 C CA . LEU A 1 96 ? -5.693 2.954 2.704 1.00 0.00 96 LEU A CA 5
ATOM 7995 C C . LEU A 1 96 ? -6.037 4.340 2.169 1.00 0.00 96 LEU A C 5
ATOM 7996 O O . LEU A 1 96 ? -5.235 5.270 2.264 1.00 0.00 96 LEU A O 5
ATOM 8012 N N . LEU A 1 97 ? -7.233 4.472 1.607 1.00 0.00 97 LEU A N 5
ATOM 8013 C CA . LEU A 1 97 ? -7.684 5.746 1.058 1.00 0.00 97 LEU A CA 5
ATOM 8014 C C . LEU A 1 97 ? -7.404 6.887 2.030 1.00 0.00 97 LEU A C 5
ATOM 8015 O O . LEU A 1 97 ? -6.758 7.873 1.676 1.00 0.00 97 LEU A O 5
ATOM 8031 N N . SER A 1 98 ? -7.894 6.746 3.258 1.00 0.00 98 SER A N 5
ATOM 8032 C CA . SER A 1 98 ? -7.697 7.766 4.281 1.00 0.00 98 SER A CA 5
ATOM 8033 C C . SER A 1 98 ? -6.230 8.176 4.365 1.00 0.00 98 SER A C 5
ATOM 8034 O O . SER A 1 98 ? -5.907 9.363 4.386 1.00 0.00 98 SER A O 5
ATOM 8042 N N . GLU A 1 99 ? -5.347 7.184 4.413 1.00 0.00 99 GLU A N 5
ATOM 8043 C CA . GLU A 1 99 ? -3.914 7.441 4.496 1.00 0.00 99 GLU A CA 5
ATOM 8044 C C . GLU A 1 99 ? -3.412 8.137 3.234 1.00 0.00 99 GLU A C 5
ATOM 8045 O O . GLU A 1 99 ? -2.645 9.097 3.305 1.00 0.00 99 GLU A O 5
ATOM 8057 N N . SER A 1 100 ? -3.851 7.645 2.080 1.00 0.00 100 SER A N 5
ATOM 8058 C CA . SER A 1 100 ? -3.444 8.216 0.801 1.00 0.00 100 SER A CA 5
ATOM 8059 C C . SER A 1 100 ? -4.115 9.567 0.571 1.00 0.00 100 SER A C 5
ATOM 8060 O O . SER A 1 100 ? -5.126 9.660 -0.124 1.00 0.00 100 SER A O 5
ATOM 8068 N N . GLY A 1 101 ? -3.544 10.613 1.161 1.00 0.00 101 GLY A N 5
ATOM 8069 C CA . GLY A 1 101 ? -4.100 11.945 1.010 1.00 0.00 101 GLY A CA 5
ATOM 8070 C C . GLY A 1 101 ? -3.110 13.031 1.382 1.00 0.00 101 GLY A C 5
ATOM 8071 O O . GLY A 1 101 ? -2.133 13.261 0.669 1.00 0.00 101 GLY A O 5
ATOM 8075 N N . SER A 1 102 ? -3.365 13.703 2.500 1.00 0.00 102 SER A N 5
ATOM 8076 C CA . SER A 1 102 ? -2.492 14.776 2.963 1.00 0.00 102 SER A CA 5
ATOM 8077 C C . SER A 1 102 ? -1.757 14.367 4.236 1.00 0.00 102 SER A C 5
ATOM 8078 O O . SER A 1 102 ? -2.163 13.435 4.928 1.00 0.00 102 SER A O 5
ATOM 8086 N N . GLY A 1 103 ? -0.671 15.073 4.538 1.00 0.00 103 GLY A N 5
ATOM 8087 C CA . GLY A 1 103 ? 0.104 14.770 5.726 1.00 0.00 103 GLY A CA 5
ATOM 8088 C C . GLY A 1 103 ? 1.561 15.162 5.584 1.00 0.00 103 GLY A C 5
ATOM 8089 O O . GLY A 1 103 ? 2.455 14.316 5.571 1.00 0.00 103 GLY A O 5
ATOM 8093 N N . PRO A 1 104 ? 1.817 16.474 5.471 1.00 0.00 104 PRO A N 5
ATOM 8094 C CA . PRO A 1 104 ? 3.175 17.006 5.325 1.00 0.00 104 PRO A CA 5
ATOM 8095 C C . PRO A 1 104 ? 3.997 16.855 6.601 1.00 0.00 104 PRO A C 5
ATOM 8096 O O . PRO A 1 104 ? 5.150 17.282 6.662 1.00 0.00 104 PRO A O 5
ATOM 8107 N N . SER A 1 105 ? 3.397 16.245 7.617 1.00 0.00 105 SER A N 5
ATOM 8108 C CA . SER A 1 105 ? 4.073 16.041 8.893 1.00 0.00 105 SER A CA 5
ATOM 8109 C C . SER A 1 105 ? 4.418 17.376 9.545 1.00 0.00 105 SER A C 5
ATOM 8110 O O . SER A 1 105 ? 5.495 17.540 10.118 1.00 0.00 105 SER A O 5
ATOM 8118 N N . SER A 1 106 ? 3.495 18.328 9.453 1.00 0.00 106 SER A N 5
ATOM 8119 C CA . SER A 1 106 ? 3.702 19.652 10.029 1.00 0.00 106 SER A CA 5
ATOM 8120 C C . SER A 1 106 ? 4.976 20.289 9.484 1.00 0.00 106 SER A C 5
ATOM 8121 O O . SER A 1 106 ? 5.733 20.919 10.220 1.00 0.00 106 SER A O 5
ATOM 8129 N N . GLY A 1 107 ? 5.206 20.119 8.185 1.00 0.00 107 GLY A N 5
ATOM 8130 C CA . GLY A 1 107 ? 6.389 20.683 7.561 1.00 0.00 107 GLY A CA 5
ATOM 8131 C C . GLY A 1 107 ? 6.256 20.787 6.055 1.00 0.00 107 GLY A C 5
ATOM 8132 O O . GLY A 1 107 ? 5.213 21.195 5.543 1.00 0.00 107 GLY A O 5
ATOM 8136 N N . GLY A 1 1 ? -13.375 -17.242 2.582 1.00 0.00 1 GLY A N 6
ATOM 8137 C CA . GLY A 1 1 ? -14.006 -17.948 3.681 1.00 0.00 1 GLY A CA 6
ATOM 8138 C C . GLY A 1 1 ? -15.387 -17.410 3.999 1.00 0.00 1 GLY A C 6
ATOM 8139 O O . GLY A 1 1 ? -16.145 -17.054 3.097 1.00 0.00 1 GLY A O 6
ATOM 8143 N N . SER A 1 2 ? -15.716 -17.353 5.286 1.00 0.00 2 SER A N 6
ATOM 8144 C CA . SER A 1 2 ? -17.018 -16.859 5.720 1.00 0.00 2 SER A CA 6
ATOM 8145 C C . SER A 1 2 ? -16.988 -16.474 7.196 1.00 0.00 2 SER A C 6
ATOM 8146 O O . SER A 1 2 ? -16.526 -17.241 8.040 1.00 0.00 2 SER A O 6
ATOM 8154 N N . SER A 1 3 ? -17.484 -15.278 7.499 1.00 0.00 3 SER A N 6
ATOM 8155 C CA . SER A 1 3 ? -17.511 -14.788 8.871 1.00 0.00 3 SER A CA 6
ATOM 8156 C C . SER A 1 3 ? -16.142 -14.935 9.528 1.00 0.00 3 SER A C 6
ATOM 8157 O O . SER A 1 3 ? -16.036 -15.350 10.681 1.00 0.00 3 SER A O 6
ATOM 8165 N N . GLY A 1 4 ? -15.096 -14.591 8.783 1.00 0.00 4 GLY A N 6
ATOM 8166 C CA . GLY A 1 4 ? -13.746 -14.692 9.309 1.00 0.00 4 GLY A CA 6
ATOM 8167 C C . GLY A 1 4 ? -13.282 -13.407 9.965 1.00 0.00 4 GLY A C 6
ATOM 8168 O O . GLY A 1 4 ? -12.694 -13.431 11.046 1.00 0.00 4 GLY A O 6
ATOM 8172 N N . SER A 1 5 ? -13.546 -12.281 9.310 1.00 0.00 5 SER A N 6
ATOM 8173 C CA . SER A 1 5 ? -13.146 -10.980 9.834 1.00 0.00 5 SER A CA 6
ATOM 8174 C C . SER A 1 5 ? -14.360 -10.076 10.029 1.00 0.00 5 SER A C 6
ATOM 8175 O O . SER A 1 5 ? -15.389 -10.250 9.375 1.00 0.00 5 SER A O 6
ATOM 8183 N N . SER A 1 6 ? -14.232 -9.111 10.934 1.00 0.00 6 SER A N 6
ATOM 8184 C CA . SER A 1 6 ? -15.319 -8.182 11.219 1.00 0.00 6 SER A CA 6
ATOM 8185 C C . SER A 1 6 ? -14.806 -6.746 11.278 1.00 0.00 6 SER A C 6
ATOM 8186 O O . SER A 1 6 ? -15.420 -5.832 10.729 1.00 0.00 6 SER A O 6
ATOM 8194 N N . GLY A 1 7 ? -13.673 -6.557 11.948 1.00 0.00 7 GLY A N 6
ATOM 8195 C CA . GLY A 1 7 ? -13.095 -5.231 12.067 1.00 0.00 7 GLY A CA 6
ATOM 8196 C C . GLY A 1 7 ? -11.895 -5.203 12.993 1.00 0.00 7 GLY A C 6
ATOM 8197 O O . GLY A 1 7 ? -11.993 -4.756 14.136 1.00 0.00 7 GLY A O 6
ATOM 8201 N N . LEU A 1 8 ? -10.758 -5.683 12.500 1.00 0.00 8 LEU A N 6
ATOM 8202 C CA . LEU A 1 8 ? -9.533 -5.713 13.291 1.00 0.00 8 LEU A CA 6
ATOM 8203 C C . LEU A 1 8 ? -8.542 -4.662 12.801 1.00 0.00 8 LEU A C 6
ATOM 8204 O O . LEU A 1 8 ? -8.719 -4.081 11.731 1.00 0.00 8 LEU A O 6
ATOM 8220 N N . GLU A 1 9 ? -7.499 -4.425 13.590 1.00 0.00 9 GLU A N 6
ATOM 8221 C CA . GLU A 1 9 ? -6.480 -3.445 13.235 1.00 0.00 9 GLU A CA 6
ATOM 8222 C C . GLU A 1 9 ? -6.074 -3.588 11.771 1.00 0.00 9 GLU A C 6
ATOM 8223 O O . GLU A 1 9 ? -6.469 -4.539 11.095 1.00 0.00 9 GLU A O 6
ATOM 8235 N N . THR A 1 10 ? -5.283 -2.636 11.286 1.00 0.00 10 THR A N 6
ATOM 8236 C CA . THR A 1 10 ? -4.825 -2.654 9.903 1.00 0.00 10 THR A CA 6
ATOM 8237 C C . THR A 1 10 ? -3.814 -3.772 9.673 1.00 0.00 10 THR A C 6
ATOM 8238 O O . THR A 1 10 ? -3.653 -4.255 8.552 1.00 0.00 10 THR A O 6
ATOM 8249 N N . SER A 1 11 ? -3.137 -4.181 10.741 1.00 0.00 11 SER A N 6
ATOM 8250 C CA . SER A 1 11 ? -2.140 -5.241 10.654 1.00 0.00 11 SER A CA 6
ATOM 8251 C C . SER A 1 11 ? -2.804 -6.593 10.410 1.00 0.00 11 SER A C 6
ATOM 8252 O O . SER A 1 11 ? -3.119 -7.321 11.352 1.00 0.00 11 SER A O 6
ATOM 8260 N N . SER A 1 12 ? -3.013 -6.922 9.140 1.00 0.00 12 SER A N 6
ATOM 8261 C CA . SER A 1 12 ? -3.643 -8.184 8.770 1.00 0.00 12 SER A CA 6
ATOM 8262 C C . SER A 1 12 ? -2.907 -8.838 7.604 1.00 0.00 12 SER A C 6
ATOM 8263 O O . SER A 1 12 ? -2.022 -8.234 6.997 1.00 0.00 12 SER A O 6
ATOM 8271 N N . TYR A 1 13 ? -3.280 -10.075 7.297 1.00 0.00 13 TYR A N 6
ATOM 8272 C CA . TYR A 1 13 ? -2.654 -10.813 6.206 1.00 0.00 13 TYR A CA 6
ATOM 8273 C C . TYR A 1 13 ? -3.388 -10.566 4.891 1.00 0.00 13 TYR A C 6
ATOM 8274 O O . TYR A 1 13 ? -4.561 -10.910 4.747 1.00 0.00 13 TYR A O 6
ATOM 8292 N N . LEU A 1 14 ? -2.687 -9.968 3.934 1.00 0.00 14 LEU A N 6
ATOM 8293 C CA . LEU A 1 14 ? -3.269 -9.674 2.629 1.00 0.00 14 LEU A CA 6
ATOM 8294 C C . LEU A 1 14 ? -2.437 -10.293 1.510 1.00 0.00 14 LEU A C 6
ATOM 8295 O O . LEU A 1 14 ? -1.272 -10.637 1.707 1.00 0.00 14 LEU A O 6
ATOM 8311 N N . ASN A 1 15 ? -3.043 -10.430 0.336 1.00 0.00 15 ASN A N 6
ATOM 8312 C CA . ASN A 1 15 ? -2.358 -11.006 -0.816 1.00 0.00 15 ASN A CA 6
ATOM 8313 C C . ASN A 1 15 ? -1.839 -9.911 -1.744 1.00 0.00 15 ASN A C 6
ATOM 8314 O O . ASN A 1 15 ? -2.615 -9.241 -2.426 1.00 0.00 15 ASN A O 6
ATOM 8325 N N . VAL A 1 16 ? -0.522 -9.735 -1.764 1.00 0.00 16 VAL A N 6
ATOM 8326 C CA . VAL A 1 16 ? 0.101 -8.723 -2.609 1.00 0.00 16 VAL A CA 6
ATOM 8327 C C . VAL A 1 16 ? 0.548 -9.317 -3.940 1.00 0.00 16 VAL A C 6
ATOM 8328 O O . VAL A 1 16 ? 1.405 -10.201 -3.982 1.00 0.00 16 VAL A O 6
ATOM 8341 N N . LEU A 1 17 ? -0.038 -8.827 -5.027 1.00 0.00 17 LEU A N 6
ATOM 8342 C CA . LEU A 1 17 ? 0.300 -9.309 -6.362 1.00 0.00 17 LEU A CA 6
ATOM 8343 C C . LEU A 1 17 ? 1.779 -9.091 -6.661 1.00 0.00 17 LEU A C 6
ATOM 8344 O O . LEU A 1 17 ? 2.319 -8.011 -6.420 1.00 0.00 17 LEU A O 6
ATOM 8360 N N . VAL A 1 18 ? 2.429 -10.122 -7.191 1.00 0.00 18 VAL A N 6
ATOM 8361 C CA . VAL A 1 18 ? 3.846 -10.042 -7.527 1.00 0.00 18 VAL A CA 6
ATOM 8362 C C . VAL A 1 18 ? 4.138 -10.747 -8.846 1.00 0.00 18 VAL A C 6
ATOM 8363 O O . VAL A 1 18 ? 3.999 -11.965 -8.955 1.00 0.00 18 VAL A O 6
ATOM 8376 N N . ASN A 1 19 ? 4.546 -9.973 -9.847 1.00 0.00 19 ASN A N 6
ATOM 8377 C CA . ASN A 1 19 ? 4.858 -10.524 -11.161 1.00 0.00 19 ASN A CA 6
ATOM 8378 C C . ASN A 1 19 ? 3.689 -11.342 -11.700 1.00 0.00 19 ASN A C 6
ATOM 8379 O O . ASN A 1 19 ? 3.874 -12.444 -12.215 1.00 0.00 19 ASN A O 6
ATOM 8390 N N . SER A 1 20 ? 2.484 -10.793 -11.578 1.00 0.00 20 SER A N 6
ATOM 8391 C CA . SER A 1 20 ? 1.284 -11.473 -12.050 1.00 0.00 20 SER A CA 6
ATOM 8392 C C . SER A 1 20 ? 1.044 -12.760 -11.266 1.00 0.00 20 SER A C 6
ATOM 8393 O O . SER A 1 20 ? 0.592 -13.761 -11.821 1.00 0.00 20 SER A O 6
ATOM 8401 N N . GLN A 1 21 ? 1.350 -12.723 -9.973 1.00 0.00 21 GLN A N 6
ATOM 8402 C CA . GLN A 1 21 ? 1.169 -13.886 -9.113 1.00 0.00 21 GLN A CA 6
ATOM 8403 C C . GLN A 1 21 ? 0.789 -13.462 -7.698 1.00 0.00 21 GLN A C 6
ATOM 8404 O O . GLN A 1 21 ? 1.492 -12.674 -7.066 1.00 0.00 21 GLN A O 6
ATOM 8418 N N . TRP A 1 22 ? -0.327 -13.990 -7.208 1.00 0.00 22 TRP A N 6
ATOM 8419 C CA . TRP A 1 22 ? -0.801 -13.666 -5.867 1.00 0.00 22 TRP A CA 6
ATOM 8420 C C . TRP A 1 22 ? -0.027 -14.449 -4.812 1.00 0.00 22 TRP A C 6
ATOM 8421 O O . TRP A 1 22 ? -0.278 -15.634 -4.596 1.00 0.00 22 TRP A O 6
ATOM 8442 N N . LYS A 1 23 ? 0.915 -13.778 -4.157 1.00 0.00 23 LYS A N 6
ATOM 8443 C CA . LYS A 1 23 ? 1.725 -14.411 -3.123 1.00 0.00 23 LYS A CA 6
ATOM 8444 C C . LYS A 1 23 ? 1.359 -13.876 -1.742 1.00 0.00 23 LYS A C 6
ATOM 8445 O O . LYS A 1 23 ? 1.213 -12.668 -1.552 1.00 0.00 23 LYS A O 6
ATOM 8464 N N . SER A 1 24 ? 1.212 -14.782 -0.781 1.00 0.00 24 SER A N 6
ATOM 8465 C CA . SER A 1 24 ? 0.860 -14.401 0.582 1.00 0.00 24 SER A CA 6
ATOM 8466 C C . SER A 1 24 ? 1.891 -13.435 1.159 1.00 0.00 24 SER A C 6
ATOM 8467 O O . SER A 1 24 ? 3.074 -13.760 1.259 1.00 0.00 24 SER A O 6
ATOM 8475 N N . ARG A 1 25 ? 1.432 -12.247 1.537 1.00 0.00 25 ARG A N 6
ATOM 8476 C CA . ARG A 1 25 ? 2.313 -11.232 2.103 1.00 0.00 25 ARG A CA 6
ATOM 8477 C C . ARG A 1 25 ? 1.664 -10.562 3.311 1.00 0.00 25 ARG A C 6
ATOM 8478 O O . ARG A 1 25 ? 0.444 -10.406 3.366 1.00 0.00 25 ARG A O 6
ATOM 8499 N N . TRP A 1 26 ? 2.488 -10.167 4.275 1.00 0.00 26 TRP A N 6
ATOM 8500 C CA . TRP A 1 26 ? 1.994 -9.514 5.482 1.00 0.00 26 TRP A CA 6
ATOM 8501 C C . TRP A 1 26 ? 1.962 -8.000 5.306 1.00 0.00 26 TRP A C 6
ATOM 8502 O O . TRP A 1 26 ? 2.989 -7.330 5.420 1.00 0.00 26 TRP A O 6
ATOM 8523 N N . CYS A 1 27 ? 0.777 -7.466 5.029 1.00 0.00 27 CYS A N 6
ATOM 8524 C CA . CYS A 1 27 ? 0.612 -6.030 4.838 1.00 0.00 27 CYS A CA 6
ATOM 8525 C C . CYS A 1 27 ? 0.354 -5.330 6.168 1.00 0.00 27 CYS A C 6
ATOM 8526 O O . CYS A 1 27 ? -0.459 -5.785 6.973 1.00 0.00 27 CYS A O 6
ATOM 8534 N N . SER A 1 28 ? 1.052 -4.221 6.393 1.00 0.00 28 SER A N 6
ATOM 8535 C CA . SER A 1 28 ? 0.903 -3.461 7.628 1.00 0.00 28 SER A CA 6
ATOM 8536 C C . SER A 1 28 ? 1.065 -1.966 7.369 1.00 0.00 28 SER A C 6
ATOM 8537 O O . SER A 1 28 ? 2.153 -1.497 7.035 1.00 0.00 28 SER A O 6
ATOM 8545 N N . VAL A 1 29 ? -0.026 -1.223 7.526 1.00 0.00 29 VAL A N 6
ATOM 8546 C CA . VAL A 1 29 ? -0.006 0.219 7.311 1.00 0.00 29 VAL A CA 6
ATOM 8547 C C . VAL A 1 29 ? 0.218 0.967 8.620 1.00 0.00 29 VAL A C 6
ATOM 8548 O O . VAL A 1 29 ? -0.441 0.694 9.624 1.00 0.00 29 VAL A O 6
ATOM 8561 N N . ARG A 1 30 ? 1.152 1.912 8.603 1.00 0.00 30 ARG A N 6
ATOM 8562 C CA . ARG A 1 30 ? 1.464 2.700 9.789 1.00 0.00 30 ARG A CA 6
ATOM 8563 C C . ARG A 1 30 ? 2.166 4.000 9.409 1.00 0.00 30 ARG A C 6
ATOM 8564 O O . ARG A 1 30 ? 2.916 4.051 8.434 1.00 0.00 30 ARG A O 6
ATOM 8585 N N . ASP A 1 31 ? 1.917 5.049 10.185 1.00 0.00 31 ASP A N 6
ATOM 8586 C CA . ASP A 1 31 ? 2.525 6.350 9.930 1.00 0.00 31 ASP A CA 6
ATOM 8587 C C . ASP A 1 31 ? 2.275 6.795 8.493 1.00 0.00 31 ASP A C 6
ATOM 8588 O O . ASP A 1 31 ? 3.160 7.347 7.841 1.00 0.00 31 ASP A O 6
ATOM 8597 N N . ASN A 1 32 ? 1.063 6.549 8.005 1.00 0.00 32 ASN A N 6
ATOM 8598 C CA . ASN A 1 32 ? 0.698 6.923 6.643 1.00 0.00 32 ASN A CA 6
ATOM 8599 C C . ASN A 1 32 ? 1.615 6.247 5.629 1.00 0.00 32 ASN A C 6
ATOM 8600 O O . ASN A 1 32 ? 2.065 6.874 4.669 1.00 0.00 32 ASN A O 6
ATOM 8611 N N . HIS A 1 33 ? 1.888 4.965 5.847 1.00 0.00 33 HIS A N 6
ATOM 8612 C CA . HIS A 1 33 ? 2.751 4.203 4.951 1.00 0.00 33 HIS A CA 6
ATOM 8613 C C . HIS A 1 33 ? 2.381 2.723 4.969 1.00 0.00 33 HIS A C 6
ATOM 8614 O O . HIS A 1 33 ? 1.997 2.180 6.006 1.00 0.00 33 HIS A O 6
ATOM 8629 N N . LEU A 1 34 ? 2.499 2.075 3.815 1.00 0.00 34 LEU A N 6
ATOM 8630 C CA . LEU A 1 34 ? 2.176 0.657 3.698 1.00 0.00 34 LEU A CA 6
ATOM 8631 C C . LEU A 1 34 ? 3.443 -0.192 3.710 1.00 0.00 34 LEU A C 6
ATOM 8632 O O . LEU A 1 34 ? 4.224 -0.176 2.758 1.00 0.00 34 LEU A O 6
ATOM 8648 N N . HIS A 1 35 ? 3.640 -0.936 4.795 1.00 0.00 35 HIS A N 6
ATOM 8649 C CA . HIS A 1 35 ? 4.811 -1.795 4.930 1.00 0.00 35 HIS A CA 6
ATOM 8650 C C . HIS A 1 35 ? 4.500 -3.214 4.466 1.00 0.00 35 HIS A C 6
ATOM 8651 O O . HIS A 1 35 ? 3.339 -3.620 4.411 1.00 0.00 35 HIS A O 6
ATOM 8666 N N . PHE A 1 36 ? 5.545 -3.964 4.132 1.00 0.00 36 PHE A N 6
ATOM 8667 C CA . PHE A 1 36 ? 5.383 -5.338 3.670 1.00 0.00 36 PHE A CA 6
ATOM 8668 C C . PHE A 1 36 ? 6.351 -6.272 4.391 1.00 0.00 36 PHE A C 6
ATOM 8669 O O . PHE A 1 36 ? 7.566 -6.077 4.349 1.00 0.00 36 PHE A O 6
ATOM 8686 N N . TYR A 1 37 ? 5.804 -7.285 5.052 1.00 0.00 37 TYR A N 6
ATOM 8687 C CA . TYR A 1 37 ? 6.617 -8.248 5.786 1.00 0.00 37 TYR A CA 6
ATOM 8688 C C . TYR A 1 37 ? 6.314 -9.673 5.334 1.00 0.00 37 TYR A C 6
ATOM 8689 O O . TYR A 1 37 ? 5.301 -9.927 4.682 1.00 0.00 37 TYR A O 6
ATOM 8707 N N . GLN A 1 38 ? 7.199 -10.600 5.687 1.00 0.00 38 GLN A N 6
ATOM 8708 C CA . GLN A 1 38 ? 7.026 -12.000 5.319 1.00 0.00 38 GLN A CA 6
ATOM 8709 C C . GLN A 1 38 ? 6.790 -12.863 6.554 1.00 0.00 38 GLN A C 6
ATOM 8710 O O . GLN A 1 38 ? 5.722 -13.453 6.716 1.00 0.00 38 GLN A O 6
ATOM 8724 N N . ASP A 1 39 ? 7.793 -12.931 7.423 1.00 0.00 39 ASP A N 6
ATOM 8725 C CA . ASP A 1 39 ? 7.694 -13.722 8.644 1.00 0.00 39 ASP A CA 6
ATOM 8726 C C . ASP A 1 39 ? 6.703 -13.094 9.619 1.00 0.00 39 ASP A C 6
ATOM 8727 O O . ASP A 1 39 ? 6.387 -11.908 9.521 1.00 0.00 39 ASP A O 6
ATOM 8736 N N . ARG A 1 40 ? 6.214 -13.897 10.558 1.00 0.00 40 ARG A N 6
ATOM 8737 C CA . ARG A 1 40 ? 5.257 -13.421 11.549 1.00 0.00 40 ARG A CA 6
ATOM 8738 C C . ARG A 1 40 ? 5.896 -12.385 12.469 1.00 0.00 40 ARG A C 6
ATOM 8739 O O . ARG A 1 40 ? 7.110 -12.387 12.673 1.00 0.00 40 ARG A O 6
ATOM 8760 N N . ASN A 1 41 ? 5.071 -11.502 13.021 1.00 0.00 41 ASN A N 6
ATOM 8761 C CA . ASN A 1 41 ? 5.556 -10.460 13.919 1.00 0.00 41 ASN A CA 6
ATOM 8762 C C . ASN A 1 41 ? 6.441 -9.466 13.171 1.00 0.00 41 ASN A C 6
ATOM 8763 O O . ASN A 1 41 ? 7.455 -9.006 13.695 1.00 0.00 41 ASN A O 6
ATOM 8774 N N . ARG A 1 42 ? 6.048 -9.140 11.944 1.00 0.00 42 ARG A N 6
ATOM 8775 C CA . ARG A 1 42 ? 6.805 -8.202 11.124 1.00 0.00 42 ARG A CA 6
ATOM 8776 C C . ARG A 1 42 ? 8.302 -8.334 11.388 1.00 0.00 42 ARG A C 6
ATOM 8777 O O . ARG A 1 42 ? 8.998 -7.338 11.587 1.00 0.00 42 ARG A O 6
ATOM 8798 N N . SER A 1 43 ? 8.791 -9.570 11.389 1.00 0.00 43 SER A N 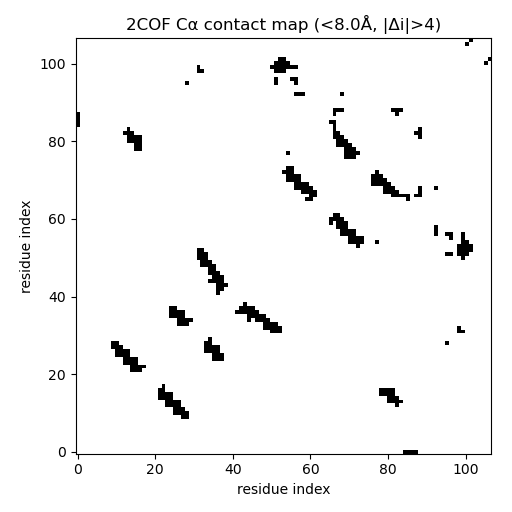6
ATOM 8799 C CA . SER A 1 43 ? 10.204 -9.834 11.632 1.00 0.00 43 SER A CA 6
ATOM 8800 C C . SER A 1 43 ? 11.033 -9.546 10.384 1.00 0.00 43 SER A C 6
ATOM 8801 O O . SER A 1 43 ? 11.973 -8.751 10.418 1.00 0.00 43 SER A O 6
ATOM 8809 N N . LYS A 1 44 ? 10.679 -10.199 9.283 1.00 0.00 44 LYS A N 6
ATOM 8810 C CA . LYS A 1 44 ? 11.387 -10.014 8.022 1.00 0.00 44 LYS A CA 6
ATOM 8811 C C . LYS A 1 44 ? 10.680 -8.985 7.146 1.00 0.00 44 LYS A C 6
ATOM 8812 O O . LYS A 1 44 ? 9.499 -9.129 6.831 1.00 0.00 44 LYS A O 6
ATOM 8831 N N . VAL A 1 45 ? 11.412 -7.946 6.754 1.00 0.00 45 VAL A N 6
ATOM 8832 C CA . VAL A 1 45 ? 10.855 -6.894 5.912 1.00 0.00 45 VAL A CA 6
ATOM 8833 C C . VAL A 1 45 ? 10.974 -7.252 4.434 1.00 0.00 45 VAL A C 6
ATOM 8834 O O . VAL A 1 45 ? 11.964 -6.921 3.783 1.00 0.00 45 VAL A O 6
ATOM 8847 N N . ALA A 1 46 ? 9.957 -7.930 3.912 1.00 0.00 46 ALA A N 6
ATOM 8848 C CA . ALA A 1 46 ? 9.945 -8.331 2.511 1.00 0.00 46 ALA A CA 6
ATOM 8849 C C . ALA A 1 46 ? 10.610 -7.276 1.633 1.00 0.00 46 ALA A C 6
ATOM 8850 O O . ALA A 1 46 ? 11.523 -7.581 0.866 1.00 0.00 46 ALA A O 6
ATOM 8857 N N . GLN A 1 47 ? 10.146 -6.037 1.750 1.00 0.00 47 GLN A N 6
ATOM 8858 C CA . GLN A 1 47 ? 10.697 -4.938 0.965 1.00 0.00 47 GLN A CA 6
ATOM 8859 C C . GLN A 1 47 ? 10.368 -3.593 1.605 1.00 0.00 47 GLN A C 6
ATOM 8860 O O . GLN A 1 47 ? 9.616 -3.526 2.578 1.00 0.00 47 GLN A O 6
ATOM 8874 N N . GLN A 1 48 ? 10.935 -2.526 1.053 1.00 0.00 48 GLN A N 6
ATOM 8875 C CA . GLN A 1 48 ? 10.702 -1.183 1.572 1.00 0.00 48 GLN A CA 6
ATOM 8876 C C . GLN A 1 48 ? 9.211 -0.867 1.615 1.00 0.00 48 GLN A C 6
ATOM 8877 O O . GLN A 1 48 ? 8.411 -1.426 0.864 1.00 0.00 48 GLN A O 6
ATOM 8891 N N . PRO A 1 49 ? 8.825 0.049 2.516 1.00 0.00 49 PRO A N 6
ATOM 8892 C CA . PRO A 1 49 ? 7.428 0.460 2.678 1.00 0.00 49 PRO A CA 6
ATOM 8893 C C . PRO A 1 49 ? 6.920 1.270 1.491 1.00 0.00 49 PRO A C 6
ATOM 8894 O O . PRO A 1 49 ? 7.677 1.587 0.573 1.00 0.00 49 PRO A O 6
ATOM 8905 N N . LEU A 1 50 ? 5.634 1.604 1.515 1.00 0.00 50 LEU A N 6
ATOM 8906 C CA . LEU A 1 50 ? 5.025 2.379 0.440 1.00 0.00 50 LEU A CA 6
ATOM 8907 C C . LEU A 1 50 ? 4.429 3.678 0.975 1.00 0.00 50 LEU A C 6
ATOM 8908 O O . LEU A 1 50 ? 3.802 3.695 2.035 1.00 0.00 50 LEU A O 6
ATOM 8924 N N . SER A 1 51 ? 4.628 4.763 0.234 1.00 0.00 51 SER A N 6
ATOM 8925 C CA . SER A 1 51 ? 4.112 6.067 0.635 1.00 0.00 51 SER A CA 6
ATOM 8926 C C . SER A 1 51 ? 2.707 6.288 0.083 1.00 0.00 51 SER A C 6
ATOM 8927 O O . SER A 1 51 ? 2.533 6.853 -0.998 1.00 0.00 51 SER A O 6
ATOM 8935 N N . LEU A 1 52 ? 1.706 5.839 0.832 1.00 0.00 52 LEU A N 6
ATOM 8936 C CA . LEU A 1 52 ? 0.315 5.986 0.419 1.00 0.00 52 LEU A CA 6
ATOM 8937 C C . LEU A 1 52 ? -0.035 7.455 0.201 1.00 0.00 52 LEU A C 6
ATOM 8938 O O . LEU A 1 52 ? -0.645 7.816 -0.806 1.00 0.00 52 LEU A O 6
ATOM 8954 N N . VAL A 1 53 ? 0.356 8.299 1.151 1.00 0.00 53 VAL A N 6
ATOM 8955 C CA . VAL A 1 53 ? 0.087 9.729 1.061 1.00 0.00 53 VAL A CA 6
ATOM 8956 C C . VAL A 1 53 ? 0.301 10.240 -0.359 1.00 0.00 53 VAL A C 6
ATOM 8957 O O . VAL A 1 53 ? 1.434 10.458 -0.788 1.00 0.00 53 VAL A O 6
ATOM 8970 N N . GLY A 1 54 ? -0.796 10.432 -1.086 1.00 0.00 54 GLY A N 6
ATOM 8971 C CA . GLY A 1 54 ? -0.706 10.917 -2.451 1.00 0.00 54 GLY A CA 6
ATOM 8972 C C . GLY A 1 54 ? -1.349 9.971 -3.446 1.00 0.00 54 GLY A C 6
ATOM 8973 O O . GLY A 1 54 ? -2.039 10.405 -4.369 1.00 0.00 54 GLY A O 6
ATOM 8977 N N . CYS A 1 55 ? -1.121 8.675 -3.260 1.00 0.00 55 CYS A N 6
ATOM 8978 C CA . CYS A 1 55 ? -1.681 7.665 -4.150 1.00 0.00 55 CYS A CA 6
ATOM 8979 C C . CYS A 1 55 ? -3.195 7.575 -3.987 1.00 0.00 55 CYS A C 6
ATOM 8980 O O . CYS A 1 55 ? -3.795 8.351 -3.244 1.00 0.00 55 CYS A O 6
ATOM 8988 N N . GLU A 1 56 ? -3.805 6.624 -4.688 1.00 0.00 56 GLU A N 6
ATOM 8989 C CA . GLU A 1 56 ? -5.249 6.435 -4.621 1.00 0.00 56 GLU A CA 6
ATOM 8990 C C . GLU A 1 56 ? -5.611 4.958 -4.746 1.00 0.00 56 GLU A C 6
ATOM 8991 O O . GLU A 1 56 ? -5.171 4.275 -5.671 1.00 0.00 56 GLU A O 6
ATOM 9003 N N . VAL A 1 57 ? -6.416 4.471 -3.806 1.00 0.00 57 VAL A N 6
ATOM 9004 C CA . VAL A 1 57 ? -6.838 3.075 -3.810 1.00 0.00 57 VAL A CA 6
ATOM 9005 C C . VAL A 1 57 ? -8.180 2.909 -4.513 1.00 0.00 57 VAL A C 6
ATOM 9006 O O . VAL A 1 57 ? -9.176 3.522 -4.128 1.00 0.00 57 VAL A O 6
ATOM 9019 N N . VAL A 1 58 ? -8.200 2.075 -5.548 1.00 0.00 58 VAL A N 6
ATOM 9020 C CA . VAL A 1 58 ? -9.421 1.826 -6.306 1.00 0.00 58 VAL A CA 6
ATOM 9021 C C . VAL A 1 58 ? -9.762 0.340 -6.325 1.00 0.00 58 VAL A C 6
ATOM 9022 O O . VAL A 1 58 ? -8.897 -0.519 -6.497 1.00 0.00 58 VAL A O 6
ATOM 9035 N N . PRO A 1 59 ? -11.054 0.028 -6.144 1.00 0.00 59 PRO A N 6
ATOM 9036 C CA . PRO A 1 59 ? -11.541 -1.355 -6.138 1.00 0.00 59 PRO A CA 6
ATOM 9037 C C . PRO A 1 59 ? -11.477 -1.999 -7.519 1.00 0.00 59 PRO A C 6
ATOM 9038 O O . PRO A 1 59 ? -12.424 -1.911 -8.300 1.00 0.00 59 PRO A O 6
ATOM 9049 N N . ASP A 1 60 ? -10.354 -2.646 -7.813 1.00 0.00 60 ASP A N 6
ATOM 9050 C CA . ASP A 1 60 ? -10.167 -3.306 -9.100 1.00 0.00 60 ASP A CA 6
ATOM 9051 C C . ASP A 1 60 ? -10.250 -4.822 -8.950 1.00 0.00 60 ASP A C 6
ATOM 9052 O O . ASP A 1 60 ? -9.241 -5.528 -8.962 1.00 0.00 60 ASP A O 6
ATOM 9061 N N . PRO A 1 61 ? -11.480 -5.336 -8.803 1.00 0.00 61 PRO A N 6
ATOM 9062 C CA . PRO A 1 61 ? -11.724 -6.773 -8.647 1.00 0.00 61 PRO A CA 6
ATOM 9063 C C . PRO A 1 61 ? -11.446 -7.551 -9.929 1.00 0.00 61 PRO A C 6
ATOM 9064 O O . PRO A 1 61 ? -11.422 -6.980 -11.020 1.00 0.00 61 PRO A O 6
ATOM 9075 N N . SER A 1 62 ? -11.235 -8.856 -9.790 1.00 0.00 62 SER A N 6
ATOM 9076 C CA . SER A 1 62 ? -10.955 -9.711 -10.937 1.00 0.00 62 SER A CA 6
ATOM 9077 C C . SER A 1 62 ? -12.049 -10.759 -11.114 1.00 0.00 62 SER A C 6
ATOM 9078 O O . SER A 1 62 ? -12.888 -10.972 -10.238 1.00 0.00 62 SER A O 6
ATOM 9086 N N . PRO A 1 63 ? -12.042 -11.431 -12.275 1.00 0.00 63 PRO A N 6
ATOM 9087 C CA . PRO A 1 63 ? -13.027 -12.469 -12.595 1.00 0.00 63 PRO A CA 6
ATOM 9088 C C . PRO A 1 63 ? -12.838 -13.726 -11.753 1.00 0.00 63 PRO A C 6
ATOM 9089 O O . PRO A 1 63 ? -13.548 -14.716 -11.931 1.00 0.00 63 PRO A O 6
ATOM 9100 N N . ASP A 1 64 ? -11.878 -13.680 -10.836 1.00 0.00 64 ASP A N 6
ATOM 9101 C CA . ASP A 1 64 ? -11.597 -14.816 -9.965 1.00 0.00 64 ASP A CA 6
ATOM 9102 C C . ASP A 1 64 ? -11.526 -14.377 -8.506 1.00 0.00 64 ASP A C 6
ATOM 9103 O O . ASP A 1 64 ? -11.797 -15.162 -7.597 1.00 0.00 64 ASP A O 6
ATOM 9112 N N . HIS A 1 65 ? -11.157 -13.119 -8.289 1.00 0.00 65 HIS A N 6
ATOM 9113 C CA . HIS A 1 65 ? -11.049 -12.575 -6.940 1.00 0.00 65 HIS A CA 6
ATOM 9114 C C . HIS A 1 65 ? -11.692 -11.194 -6.858 1.00 0.00 65 HIS A C 6
ATOM 9115 O O . HIS A 1 65 ? -11.013 -10.173 -6.979 1.00 0.00 65 HIS A O 6
ATOM 9130 N N . LEU A 1 66 ? -13.004 -11.169 -6.651 1.00 0.00 66 LEU A N 6
ATOM 9131 C CA . LEU A 1 66 ? -13.739 -9.912 -6.553 1.00 0.00 66 LEU A CA 6
ATOM 9132 C C . LEU A 1 66 ? -13.202 -9.055 -5.412 1.00 0.00 66 LEU A C 6
ATOM 9133 O O . LEU A 1 66 ? -13.558 -7.883 -5.281 1.00 0.00 66 LEU A O 6
ATOM 9149 N N . TYR A 1 67 ? -12.341 -9.645 -4.590 1.00 0.00 67 TYR A N 6
ATOM 9150 C CA . TYR A 1 67 ? -11.754 -8.935 -3.459 1.00 0.00 67 TYR A CA 6
ATOM 9151 C C . TYR A 1 67 ? -10.301 -8.569 -3.741 1.00 0.00 67 TYR A C 6
ATOM 9152 O O . TYR A 1 67 ? -9.392 -8.990 -3.025 1.00 0.00 67 TYR A O 6
ATOM 9170 N N . SER A 1 68 ? -10.089 -7.780 -4.790 1.00 0.00 68 SER A N 6
ATOM 9171 C CA . SER A 1 68 ? -8.746 -7.358 -5.170 1.00 0.00 68 SER A CA 6
ATOM 9172 C C . SER A 1 68 ? -8.723 -5.875 -5.528 1.00 0.00 68 SER A C 6
ATOM 9173 O O . SER A 1 68 ? -9.344 -5.449 -6.502 1.00 0.00 68 SER A O 6
ATOM 9181 N N . PHE A 1 69 ? -8.003 -5.091 -4.731 1.00 0.00 69 PHE A N 6
ATOM 9182 C CA . PHE A 1 69 ? -7.899 -3.655 -4.962 1.00 0.00 69 PHE A CA 6
ATOM 9183 C C . PHE A 1 69 ? -6.474 -3.267 -5.344 1.00 0.00 69 PHE A C 6
ATOM 9184 O O . PHE A 1 69 ? -5.520 -3.978 -5.026 1.00 0.00 69 PHE A O 6
ATOM 9201 N N . ARG A 1 70 ? -6.338 -2.135 -6.027 1.00 0.00 70 ARG A N 6
ATOM 9202 C CA . ARG A 1 70 ? -5.030 -1.653 -6.454 1.00 0.00 70 ARG A CA 6
ATOM 9203 C C . ARG A 1 70 ? -4.868 -0.170 -6.137 1.00 0.00 70 ARG A C 6
ATOM 9204 O O . ARG A 1 70 ? -5.848 0.533 -5.891 1.00 0.00 70 ARG A O 6
ATOM 9225 N N . ILE A 1 71 ? -3.624 0.299 -6.145 1.00 0.00 71 ILE A N 6
ATOM 9226 C CA . ILE A 1 71 ? -3.334 1.698 -5.858 1.00 0.00 71 ILE A CA 6
ATOM 9227 C C . ILE A 1 71 ? -2.783 2.409 -7.090 1.00 0.00 71 ILE A C 6
ATOM 9228 O O . ILE A 1 71 ? -2.123 1.796 -7.930 1.00 0.00 71 ILE A O 6
ATOM 9244 N N . LEU A 1 72 ? -3.056 3.705 -7.190 1.00 0.00 72 LEU A N 6
ATOM 9245 C CA . LEU A 1 72 ? -2.586 4.500 -8.319 1.00 0.00 72 LEU A CA 6
ATOM 9246 C C . LEU A 1 72 ? -2.167 5.895 -7.865 1.00 0.00 72 LEU A C 6
ATOM 9247 O O . LEU A 1 72 ? -2.831 6.514 -7.032 1.00 0.00 72 LEU A O 6
ATOM 9263 N N . HIS A 1 73 ? -1.062 6.385 -8.419 1.00 0.00 73 HIS A N 6
ATOM 9264 C CA . HIS A 1 73 ? -0.556 7.709 -8.073 1.00 0.00 73 HIS A CA 6
ATOM 9265 C C . HIS A 1 73 ? -1.060 8.758 -9.059 1.00 0.00 73 HIS A C 6
ATOM 9266 O O . HIS A 1 73 ? -1.902 9.591 -8.720 1.00 0.00 73 HIS A O 6
ATOM 9281 N N . LYS A 1 74 ? -0.539 8.713 -10.281 1.00 0.00 74 LYS A N 6
ATOM 9282 C CA . LYS A 1 74 ? -0.936 9.659 -11.317 1.00 0.00 74 LYS A CA 6
ATOM 9283 C C . LYS A 1 74 ? -1.424 8.927 -12.563 1.00 0.00 74 LYS A C 6
ATOM 9284 O O . LYS A 1 74 ? -1.135 9.335 -13.688 1.00 0.00 74 LYS A O 6
ATOM 9303 N N . GLY A 1 75 ? -2.168 7.845 -12.356 1.00 0.00 75 GLY A N 6
ATOM 9304 C CA . GLY A 1 75 ? -2.686 7.075 -13.472 1.00 0.00 75 GLY A CA 6
ATOM 9305 C C . GLY A 1 75 ? -1.929 5.779 -13.682 1.00 0.00 75 GLY A C 6
ATOM 9306 O O . GLY A 1 75 ? -2.249 5.006 -14.585 1.00 0.00 75 GLY A O 6
ATOM 9310 N N . GLU A 1 76 ? -0.922 5.541 -12.848 1.00 0.00 76 GLU A N 6
ATOM 9311 C CA . GLU A 1 76 ? -0.116 4.330 -12.949 1.00 0.00 76 GLU A CA 6
ATOM 9312 C C . GLU A 1 76 ? -0.408 3.384 -11.788 1.00 0.00 76 GLU A C 6
ATOM 9313 O O . GLU A 1 76 ? -1.064 3.760 -10.817 1.00 0.00 76 GLU A O 6
ATOM 9325 N N . GLU A 1 77 ? 0.086 2.154 -11.896 1.00 0.00 77 GLU A N 6
ATOM 9326 C CA . GLU A 1 77 ? -0.123 1.154 -10.856 1.00 0.00 77 GLU A CA 6
ATOM 9327 C C . GLU A 1 77 ? 1.098 1.052 -9.946 1.00 0.00 77 GLU A C 6
ATOM 9328 O O . GLU A 1 77 ? 2.194 0.714 -10.395 1.00 0.00 77 GLU A O 6
ATOM 9340 N N . LEU A 1 78 ? 0.901 1.348 -8.666 1.00 0.00 78 LEU A N 6
ATOM 9341 C CA . LEU A 1 78 ? 1.986 1.290 -7.692 1.00 0.00 78 LEU A CA 6
ATOM 9342 C C . LEU A 1 78 ? 2.007 -0.058 -6.979 1.00 0.00 78 LEU A C 6
ATOM 9343 O O . LEU A 1 78 ? 3.050 -0.703 -6.882 1.00 0.00 78 LEU A O 6
ATOM 9359 N N . ALA A 1 79 ? 0.847 -0.479 -6.485 1.00 0.00 79 ALA A N 6
ATOM 9360 C CA . ALA A 1 79 ? 0.732 -1.752 -5.785 1.00 0.00 79 ALA A CA 6
ATOM 9361 C C . ALA A 1 79 ? -0.627 -2.396 -6.037 1.00 0.00 79 ALA A C 6
ATOM 9362 O O . ALA A 1 79 ? -1.548 -1.751 -6.538 1.00 0.00 79 ALA A O 6
ATOM 9369 N N . LYS A 1 80 ? -0.746 -3.672 -5.687 1.00 0.00 80 LYS A N 6
ATOM 9370 C CA . LYS A 1 80 ? -1.993 -4.404 -5.875 1.00 0.00 80 LYS A CA 6
ATOM 9371 C C . LYS A 1 80 ? -2.192 -5.433 -4.766 1.00 0.00 80 LYS A C 6
ATOM 9372 O O . LYS A 1 80 ? -1.513 -6.460 -4.730 1.00 0.00 80 LYS A O 6
ATOM 9391 N N . LEU A 1 81 ? -3.126 -5.152 -3.865 1.00 0.00 81 LEU A N 6
ATOM 9392 C CA . LEU A 1 81 ? -3.416 -6.054 -2.756 1.00 0.00 81 LEU A CA 6
ATOM 9393 C C . LEU A 1 81 ? -4.743 -6.775 -2.972 1.00 0.00 81 LEU A C 6
ATOM 9394 O O . LEU A 1 81 ? -5.590 -6.318 -3.738 1.00 0.00 81 LEU A O 6
ATOM 9410 N N . GLU A 1 82 ? -4.916 -7.903 -2.290 1.00 0.00 82 GLU A N 6
ATOM 9411 C CA . GLU A 1 82 ? -6.141 -8.685 -2.406 1.00 0.00 82 GLU A CA 6
ATOM 9412 C C . GLU A 1 82 ? -6.606 -9.175 -1.038 1.00 0.00 82 GLU A C 6
ATOM 9413 O O . GLU A 1 82 ? -5.823 -9.724 -0.265 1.00 0.00 82 GLU A O 6
ATOM 9425 N N . ALA A 1 83 ? -7.887 -8.971 -0.747 1.00 0.00 83 ALA A N 6
ATOM 9426 C CA . ALA A 1 83 ? -8.458 -9.392 0.526 1.00 0.00 83 ALA A CA 6
ATOM 9427 C C . ALA A 1 83 ? -8.967 -10.828 0.451 1.00 0.00 83 ALA A C 6
ATOM 9428 O O . ALA A 1 83 ? -8.811 -11.500 -0.569 1.00 0.00 83 ALA A O 6
ATOM 9435 N N . LYS A 1 84 ? -9.576 -11.292 1.537 1.00 0.00 84 LYS A N 6
ATOM 9436 C CA . LYS A 1 84 ? -10.109 -12.648 1.595 1.00 0.00 84 LYS A CA 6
ATOM 9437 C C . LYS A 1 84 ? -11.610 -12.654 1.324 1.00 0.00 84 LYS A C 6
ATOM 9438 O O . LYS A 1 84 ? -12.134 -13.577 0.700 1.00 0.00 84 LYS A O 6
ATOM 9457 N N . SER A 1 85 ? -12.296 -11.618 1.796 1.00 0.00 85 SER A N 6
ATOM 9458 C CA . SER A 1 85 ? -13.738 -11.506 1.606 1.00 0.00 85 SER A CA 6
ATOM 9459 C C . SER A 1 85 ? -14.127 -10.080 1.227 1.00 0.00 85 SER A C 6
ATOM 9460 O O . SER A 1 85 ? -13.435 -9.123 1.575 1.00 0.00 85 SER A O 6
ATOM 9468 N N . SER A 1 86 ? -15.239 -9.947 0.512 1.00 0.00 86 SER A N 6
ATOM 9469 C CA . SER A 1 86 ? -15.719 -8.639 0.082 1.00 0.00 86 SER A CA 6
ATOM 9470 C C . SER A 1 86 ? -15.686 -7.642 1.236 1.00 0.00 86 SER A C 6
ATOM 9471 O O . SER A 1 86 ? -15.309 -6.484 1.058 1.00 0.00 86 SER A O 6
ATOM 9479 N N . GLU A 1 87 ? -16.082 -8.101 2.419 1.00 0.00 87 GLU A N 6
ATOM 9480 C CA . GLU A 1 87 ? -16.099 -7.248 3.602 1.00 0.00 87 GLU A CA 6
ATOM 9481 C C . GLU A 1 87 ? -14.687 -6.798 3.967 1.00 0.00 87 GLU A C 6
ATOM 9482 O O . GLU A 1 87 ? -14.468 -5.643 4.330 1.00 0.00 87 GLU A O 6
ATOM 9494 N N . GLU A 1 88 ? -13.734 -7.720 3.870 1.00 0.00 88 GLU A N 6
ATOM 9495 C CA . GLU A 1 88 ? -12.344 -7.418 4.191 1.00 0.00 88 GLU A CA 6
ATOM 9496 C C . GLU A 1 88 ? -11.811 -6.299 3.302 1.00 0.00 88 GLU A C 6
ATOM 9497 O O . GLU A 1 88 ? -11.286 -5.300 3.792 1.00 0.00 88 GLU A O 6
ATOM 9509 N N . MET A 1 89 ? -11.949 -6.476 1.992 1.00 0.00 89 MET A N 6
ATOM 9510 C CA . MET A 1 89 ? -11.481 -5.481 1.034 1.00 0.00 89 MET A CA 6
ATOM 9511 C C . MET A 1 89 ? -12.141 -4.129 1.288 1.00 0.00 89 MET A C 6
ATOM 9512 O O . MET A 1 89 ? -11.528 -3.081 1.089 1.00 0.00 89 MET A O 6
ATOM 9526 N N . GLY A 1 90 ? -13.395 -4.161 1.729 1.00 0.00 90 GLY A N 6
ATOM 9527 C CA . GLY A 1 90 ? -14.116 -2.932 2.002 1.00 0.00 90 GLY A CA 6
ATOM 9528 C C . GLY A 1 90 ? -13.524 -2.158 3.164 1.00 0.00 90 GLY A C 6
ATOM 9529 O O . GLY A 1 90 ? -13.625 -0.932 3.218 1.00 0.00 90 GLY A O 6
ATOM 9533 N N . HIS A 1 91 ? -12.906 -2.875 4.097 1.00 0.00 91 HIS A N 6
ATOM 9534 C CA . HIS A 1 91 ? -12.296 -2.248 5.264 1.00 0.00 91 HIS A CA 6
ATOM 9535 C C . HIS A 1 91 ? -10.932 -1.659 4.914 1.00 0.00 91 HIS A C 6
ATOM 9536 O O . HIS A 1 91 ? -10.509 -0.661 5.497 1.00 0.00 91 HIS A O 6
ATOM 9551 N N . TRP A 1 92 ? -10.251 -2.284 3.961 1.00 0.00 92 TRP A N 6
ATOM 9552 C CA . TRP A 1 92 ? -8.935 -1.822 3.534 1.00 0.00 92 TRP A CA 6
ATOM 9553 C C . TRP A 1 92 ? -9.056 -0.627 2.594 1.00 0.00 92 TRP A C 6
ATOM 9554 O O . TRP A 1 92 ? -8.283 0.328 2.685 1.00 0.00 92 TRP A O 6
ATOM 9575 N N . LEU A 1 93 ? -10.028 -0.687 1.691 1.00 0.00 93 LEU A N 6
ATOM 9576 C CA . LEU A 1 93 ? -10.250 0.391 0.734 1.00 0.00 93 LEU A CA 6
ATOM 9577 C C . LEU A 1 93 ? -10.258 1.747 1.433 1.00 0.00 93 LEU A C 6
ATOM 9578 O O . LEU A 1 93 ? -9.449 2.621 1.124 1.00 0.00 93 LEU A O 6
ATOM 9594 N N . GLY A 1 94 ? -11.177 1.915 2.379 1.00 0.00 94 GLY A N 6
ATOM 9595 C CA . GLY A 1 94 ? -11.272 3.166 3.108 1.00 0.00 94 GLY A CA 6
ATOM 9596 C C . GLY A 1 94 ? -10.051 3.430 3.966 1.00 0.00 94 GLY A C 6
ATOM 9597 O O . GLY A 1 94 ? -9.641 4.579 4.140 1.00 0.00 94 GLY A O 6
ATOM 9601 N N . LEU A 1 95 ? -9.468 2.366 4.507 1.00 0.00 95 LEU A N 6
ATOM 9602 C CA . LEU A 1 95 ? -8.287 2.488 5.354 1.00 0.00 95 LEU A CA 6
ATOM 9603 C C . LEU A 1 95 ? -7.131 3.124 4.588 1.00 0.00 95 LEU A C 6
ATOM 9604 O O . LEU A 1 95 ? -6.578 4.140 5.010 1.00 0.00 95 LEU A O 6
ATOM 9620 N N . LEU A 1 96 ? -6.772 2.520 3.460 1.00 0.00 96 LEU A N 6
ATOM 9621 C CA . LEU A 1 96 ? -5.683 3.029 2.634 1.00 0.00 96 LEU A CA 6
ATOM 9622 C C . LEU A 1 96 ? -6.000 4.428 2.117 1.00 0.00 96 LEU A C 6
ATOM 9623 O O . LEU A 1 96 ? -5.128 5.298 2.074 1.00 0.00 96 LEU A O 6
ATOM 9639 N N . LEU A 1 97 ? -7.252 4.640 1.727 1.00 0.00 97 LEU A N 6
ATOM 9640 C CA . LEU A 1 97 ? -7.685 5.936 1.215 1.00 0.00 97 LEU A CA 6
ATOM 9641 C C . LEU A 1 97 ? -7.383 7.046 2.216 1.00 0.00 97 LEU A C 6
ATOM 9642 O O . LEU A 1 97 ? -6.788 8.066 1.867 1.00 0.00 97 LEU A O 6
ATOM 9658 N N . SER A 1 98 ? -7.794 6.839 3.463 1.00 0.00 98 SER A N 6
ATOM 9659 C CA . SER A 1 98 ? -7.568 7.823 4.516 1.00 0.00 98 SER A CA 6
ATOM 9660 C C . SER A 1 98 ? -6.103 8.248 4.557 1.00 0.00 98 SER A C 6
ATOM 9661 O O . SER A 1 98 ? -5.793 9.434 4.657 1.00 0.00 98 SER A O 6
ATOM 9669 N N . GLU A 1 99 ? -5.207 7.269 4.479 1.00 0.00 99 GLU A N 6
ATOM 9670 C CA . GLU A 1 99 ? -3.775 7.541 4.509 1.00 0.00 99 GLU A CA 6
ATOM 9671 C C . GLU A 1 99 ? -3.325 8.228 3.223 1.00 0.00 99 GLU A C 6
ATOM 9672 O O . GLU A 1 99 ? -2.579 9.207 3.259 1.00 0.00 99 GLU A O 6
ATOM 9684 N N . SER A 1 100 ? -3.783 7.708 2.089 1.00 0.00 100 SER A N 6
ATOM 9685 C CA . SER A 1 100 ? -3.425 8.269 0.791 1.00 0.00 100 SER A CA 6
ATOM 9686 C C . SER A 1 100 ? -4.279 9.492 0.474 1.00 0.00 100 SER A C 6
ATOM 9687 O O . SER A 1 100 ? -5.269 9.401 -0.250 1.00 0.00 100 SER A O 6
ATOM 9695 N N . GLY A 1 101 ? -3.887 10.638 1.022 1.00 0.00 101 GLY A N 6
ATOM 9696 C CA . GLY A 1 101 ? -4.627 11.865 0.786 1.00 0.00 101 GLY A CA 6
ATOM 9697 C C . GLY A 1 101 ? -3.717 13.055 0.554 1.00 0.00 101 GLY A C 6
ATOM 9698 O O . GLY A 1 101 ? -2.991 13.105 -0.438 1.00 0.00 101 GLY A O 6
ATOM 9702 N N . SER A 1 102 ? -3.758 14.016 1.471 1.00 0.00 102 SER A N 6
ATOM 9703 C CA . SER A 1 102 ? -2.935 15.215 1.358 1.00 0.00 102 SER A CA 6
ATOM 9704 C C . SER A 1 102 ? -3.344 16.043 0.144 1.00 0.00 102 SER A C 6
ATOM 9705 O O . SER A 1 102 ? -2.498 16.503 -0.621 1.00 0.00 102 SER A O 6
ATOM 9713 N N . GLY A 1 103 ? -4.650 16.229 -0.024 1.00 0.00 103 GLY A N 6
ATOM 9714 C CA . GLY A 1 103 ? -5.150 17.001 -1.147 1.00 0.00 103 GLY A CA 6
ATOM 9715 C C . GLY A 1 103 ? -5.780 18.311 -0.715 1.00 0.00 103 GLY A C 6
ATOM 9716 O O . GLY A 1 103 ? -6.457 18.390 0.311 1.00 0.00 103 GLY A O 6
ATOM 9720 N N . PRO A 1 104 ? -5.556 19.369 -1.507 1.00 0.00 104 PRO A N 6
ATOM 9721 C CA . PRO A 1 104 ? -6.097 20.701 -1.221 1.00 0.00 104 PRO A CA 6
ATOM 9722 C C . PRO A 1 104 ? -7.610 20.763 -1.400 1.00 0.00 104 PRO A C 6
ATOM 9723 O O . PRO A 1 104 ? -8.226 21.809 -1.195 1.00 0.00 104 PRO A O 6
ATOM 9734 N N . SER A 1 105 ? -8.203 19.637 -1.782 1.00 0.00 105 SER A N 6
ATOM 9735 C CA . SER A 1 105 ? -9.644 19.565 -1.992 1.00 0.00 105 SER A CA 6
ATOM 9736 C C . SER A 1 105 ? -10.388 19.576 -0.660 1.00 0.00 105 SER A C 6
ATOM 9737 O O . SER A 1 105 ? -11.197 20.464 -0.396 1.00 0.00 105 SER A O 6
ATOM 9745 N N . SER A 1 106 ? -10.107 18.581 0.176 1.00 0.00 106 SER A N 6
ATOM 9746 C CA . SER A 1 106 ? -10.752 18.472 1.479 1.00 0.00 106 SER A CA 6
ATOM 9747 C C . SER A 1 106 ? -9.990 19.274 2.530 1.00 0.00 106 SER A C 6
ATOM 9748 O O . SER A 1 106 ? -8.883 18.910 2.923 1.00 0.00 106 SER A O 6
ATOM 9756 N N . GLY A 1 107 ? -10.594 20.370 2.982 1.00 0.00 107 GLY A N 6
ATOM 9757 C CA . GLY A 1 107 ? -9.959 21.207 3.983 1.00 0.00 107 GLY A CA 6
ATOM 9758 C C . GLY A 1 107 ? -10.640 21.112 5.334 1.00 0.00 107 GLY A C 6
ATOM 9759 O O . GLY A 1 107 ? -11.372 22.018 5.732 1.00 0.00 107 GLY A O 6
ATOM 9763 N N . GLY A 1 1 ? -25.032 -3.558 1.490 1.00 0.00 1 GLY A N 7
ATOM 9764 C CA . GLY A 1 1 ? -24.696 -3.311 2.880 1.00 0.00 1 GLY A CA 7
ATOM 9765 C C . GLY A 1 1 ? -23.208 -3.111 3.090 1.00 0.00 1 GLY A C 7
ATOM 9766 O O . GLY A 1 1 ? -22.427 -3.171 2.140 1.00 0.00 1 GLY A O 7
ATOM 9770 N N . SER A 1 2 ? -22.814 -2.871 4.337 1.00 0.00 2 SER A N 7
ATOM 9771 C CA . SER A 1 2 ? -21.411 -2.655 4.667 1.00 0.00 2 SER A CA 7
ATOM 9772 C C . SER A 1 2 ? -21.178 -2.799 6.168 1.00 0.00 2 SER A C 7
ATOM 9773 O O . SER A 1 2 ? -21.986 -2.346 6.979 1.00 0.00 2 SER A O 7
ATOM 9781 N N . SER A 1 3 ? -20.067 -3.432 6.530 1.00 0.00 3 SER A N 7
ATOM 9782 C CA . SER A 1 3 ? -19.728 -3.640 7.933 1.00 0.00 3 SER A CA 7
ATOM 9783 C C . SER A 1 3 ? -18.259 -4.022 8.087 1.00 0.00 3 SER A C 7
ATOM 9784 O O . SER A 1 3 ? -17.580 -4.328 7.108 1.00 0.00 3 SER A O 7
ATOM 9792 N N . GLY A 1 4 ? -17.775 -4.001 9.325 1.00 0.00 4 GLY A N 7
ATOM 9793 C CA . GLY A 1 4 ? -16.389 -4.347 9.585 1.00 0.00 4 GLY A CA 7
ATOM 9794 C C . GLY A 1 4 ? -16.254 -5.526 10.529 1.00 0.00 4 GLY A C 7
ATOM 9795 O O . GLY A 1 4 ? -17.225 -6.234 10.792 1.00 0.00 4 GLY A O 7
ATOM 9799 N N . SER A 1 5 ? -15.044 -5.738 11.038 1.00 0.00 5 SER A N 7
ATOM 9800 C CA . SER A 1 5 ? -14.783 -6.843 11.953 1.00 0.00 5 SER A CA 7
ATOM 9801 C C . SER A 1 5 ? -13.620 -6.514 12.884 1.00 0.00 5 SER A C 7
ATOM 9802 O O . SER A 1 5 ? -12.520 -6.195 12.432 1.00 0.00 5 SER A O 7
ATOM 9810 N N . SER A 1 6 ? -13.872 -6.594 14.187 1.00 0.00 6 SER A N 7
ATOM 9811 C CA . SER A 1 6 ? -12.848 -6.301 15.183 1.00 0.00 6 SER A CA 7
ATOM 9812 C C . SER A 1 6 ? -11.929 -7.502 15.386 1.00 0.00 6 SER A C 7
ATOM 9813 O O . SER A 1 6 ? -12.324 -8.507 15.976 1.00 0.00 6 SER A O 7
ATOM 9821 N N . GLY A 1 7 ? -10.700 -7.390 14.893 1.00 0.00 7 GLY A N 7
ATOM 9822 C CA . GLY A 1 7 ? -9.743 -8.472 15.030 1.00 0.00 7 GLY A CA 7
ATOM 9823 C C . GLY A 1 7 ? -8.621 -8.387 14.014 1.00 0.00 7 GLY A C 7
ATOM 9824 O O . GLY A 1 7 ? -7.544 -8.947 14.219 1.00 0.00 7 GLY A O 7
ATOM 9828 N N . LEU A 1 8 ? -8.873 -7.685 12.915 1.00 0.00 8 LEU A N 7
ATOM 9829 C CA . LEU A 1 8 ? -7.876 -7.529 11.861 1.00 0.00 8 LEU A CA 7
ATOM 9830 C C . LEU A 1 8 ? -7.380 -6.089 11.790 1.00 0.00 8 LEU A C 7
ATOM 9831 O O . LEU A 1 8 ? -6.673 -5.712 10.856 1.00 0.00 8 LEU A O 7
ATOM 9847 N N . GLU A 1 9 ? -7.754 -5.290 12.784 1.00 0.00 9 GLU A N 7
ATOM 9848 C CA . GLU A 1 9 ? -7.345 -3.891 12.834 1.00 0.00 9 GLU A CA 7
ATOM 9849 C C . GLU A 1 9 ? -5.944 -3.713 12.256 1.00 0.00 9 GLU A C 7
ATOM 9850 O O . GLU A 1 9 ? -4.966 -4.230 12.797 1.00 0.00 9 GLU A O 7
ATOM 9862 N N . THR A 1 10 ? -5.854 -2.977 11.153 1.00 0.00 10 THR A N 7
ATOM 9863 C CA . THR A 1 10 ? -4.575 -2.731 10.500 1.00 0.00 10 THR A CA 7
ATOM 9864 C C . THR A 1 10 ? -3.666 -3.952 10.593 1.00 0.00 10 THR A C 7
ATOM 9865 O O . THR A 1 10 ? -2.485 -3.834 10.919 1.00 0.00 10 THR A O 7
ATOM 9876 N N . SER A 1 11 ? -4.225 -5.123 10.306 1.00 0.00 11 SER A N 7
ATOM 9877 C CA . SER A 1 11 ? -3.465 -6.366 10.361 1.00 0.00 11 SER A CA 7
ATOM 9878 C C . SER A 1 11 ? -4.312 -7.542 9.885 1.00 0.00 11 SER A C 7
ATOM 9879 O O . SER A 1 11 ? -5.203 -8.008 10.596 1.00 0.00 11 SER A O 7
ATOM 9887 N N . SER A 1 12 ? -4.027 -8.018 8.677 1.00 0.00 12 SER A N 7
ATOM 9888 C CA . SER A 1 12 ? -4.765 -9.138 8.103 1.00 0.00 12 SER A CA 7
ATOM 9889 C C . SER A 1 12 ? -3.935 -9.845 7.036 1.00 0.00 12 SER A C 7
ATOM 9890 O O . SER A 1 12 ? -2.853 -9.386 6.670 1.00 0.00 12 SER A O 7
ATOM 9898 N N . TYR A 1 13 ? -4.450 -10.964 6.540 1.00 0.00 13 TYR A N 7
ATOM 9899 C CA . TYR A 1 13 ? -3.757 -11.737 5.516 1.00 0.00 13 TYR A CA 7
ATOM 9900 C C . TYR A 1 13 ? -4.179 -11.292 4.119 1.00 0.00 13 TYR A C 7
ATOM 9901 O O . TYR A 1 13 ? -5.207 -11.729 3.599 1.00 0.00 13 TYR A O 7
ATOM 9919 N N . LEU A 1 14 ? -3.378 -10.421 3.516 1.00 0.00 14 LEU A N 7
ATOM 9920 C CA . LEU A 1 14 ? -3.665 -9.916 2.178 1.00 0.00 14 LEU A CA 7
ATOM 9921 C C . LEU A 1 14 ? -2.804 -10.619 1.134 1.00 0.00 14 LEU A C 7
ATOM 9922 O O . LEU A 1 14 ? -1.944 -11.432 1.470 1.00 0.00 14 LEU A O 7
ATOM 9938 N N . ASN A 1 15 ? -3.041 -10.299 -0.134 1.00 0.00 15 ASN A N 7
ATOM 9939 C CA . ASN A 1 15 ? -2.286 -10.899 -1.228 1.00 0.00 15 ASN A CA 7
ATOM 9940 C C . ASN A 1 15 ? -1.675 -9.823 -2.121 1.00 0.00 15 ASN A C 7
ATOM 9941 O O . ASN A 1 15 ? -2.390 -9.081 -2.795 1.00 0.00 15 ASN A O 7
ATOM 9952 N N . VAL A 1 16 ? -0.348 -9.745 -2.121 1.00 0.00 16 VAL A N 7
ATOM 9953 C CA . VAL A 1 16 ? 0.360 -8.762 -2.933 1.00 0.00 16 VAL A CA 7
ATOM 9954 C C . VAL A 1 16 ? 0.766 -9.351 -4.279 1.00 0.00 16 VAL A C 7
ATOM 9955 O O . VAL A 1 16 ? 1.563 -10.288 -4.345 1.00 0.00 16 VAL A O 7
ATOM 9968 N N . LEU A 1 17 ? 0.213 -8.796 -5.352 1.00 0.00 17 LEU A N 7
ATOM 9969 C CA . LEU A 1 17 ? 0.518 -9.265 -6.699 1.00 0.00 17 LEU A CA 7
ATOM 9970 C C . LEU A 1 17 ? 2.005 -9.112 -7.006 1.00 0.00 17 LEU A C 7
ATOM 9971 O O . LEU A 1 17 ? 2.567 -8.025 -6.875 1.00 0.00 17 LEU A O 7
ATOM 9987 N N . VAL A 1 18 ? 2.635 -10.208 -7.417 1.00 0.00 18 VAL A N 7
ATOM 9988 C CA . VAL A 1 18 ? 4.055 -10.195 -7.746 1.00 0.00 18 VAL A CA 7
ATOM 9989 C C . VAL A 1 18 ? 4.349 -11.083 -8.950 1.00 0.00 18 VAL A C 7
ATOM 9990 O O . VAL A 1 18 ? 4.006 -12.264 -8.960 1.00 0.00 18 VAL A O 7
ATOM 10003 N N . ASN A 1 19 ? 4.985 -10.505 -9.963 1.00 0.00 19 ASN A N 7
ATOM 10004 C CA . ASN A 1 19 ? 5.325 -11.244 -11.174 1.00 0.00 19 ASN A CA 7
ATOM 10005 C C . ASN A 1 19 ? 4.123 -12.032 -11.685 1.00 0.00 19 ASN A C 7
ATOM 10006 O O . ASN A 1 19 ? 4.244 -13.203 -12.046 1.00 0.00 19 ASN A O 7
ATOM 10017 N N . SER A 1 20 ? 2.965 -11.381 -11.714 1.00 0.00 20 SER A N 7
ATOM 10018 C CA . SER A 1 20 ? 1.740 -12.021 -12.179 1.00 0.00 20 SER A CA 7
ATOM 10019 C C . SER A 1 20 ? 1.357 -13.186 -11.271 1.00 0.00 20 SER A C 7
ATOM 10020 O O . SER A 1 20 ? 0.771 -14.170 -11.720 1.00 0.00 20 SER A O 7
ATOM 10028 N N . GLN A 1 21 ? 1.693 -13.065 -9.990 1.00 0.00 21 GLN A N 7
ATOM 10029 C CA . GLN A 1 21 ? 1.386 -14.107 -9.018 1.00 0.00 21 GLN A CA 7
ATOM 10030 C C . GLN A 1 21 ? 1.012 -13.501 -7.670 1.00 0.00 21 GLN A C 7
ATOM 10031 O O . GLN A 1 21 ? 1.797 -12.767 -7.070 1.00 0.00 21 GLN A O 7
ATOM 10045 N N . TRP A 1 22 ? -0.190 -13.813 -7.199 1.00 0.00 22 TRP A N 7
ATOM 10046 C CA . TRP A 1 22 ? -0.667 -13.299 -5.921 1.00 0.00 22 TRP A CA 7
ATOM 10047 C C . TRP A 1 22 ? 0.123 -13.899 -4.763 1.00 0.00 22 TRP A C 7
ATOM 10048 O O . TRP A 1 22 ? -0.029 -15.077 -4.440 1.00 0.00 22 TRP A O 7
ATOM 10069 N N . LYS A 1 23 ? 0.966 -13.082 -4.141 1.00 0.00 23 LYS A N 7
ATOM 10070 C CA . LYS A 1 23 ? 1.779 -13.531 -3.018 1.00 0.00 23 LYS A CA 7
ATOM 10071 C C . LYS A 1 23 ? 1.097 -13.213 -1.691 1.00 0.00 23 LYS A C 7
ATOM 10072 O O . LYS A 1 23 ? 0.462 -12.170 -1.543 1.00 0.00 23 LYS A O 7
ATOM 10091 N N . SER A 1 24 ? 1.235 -14.119 -0.728 1.00 0.00 24 SER A N 7
ATOM 10092 C CA . SER A 1 24 ? 0.629 -13.936 0.586 1.00 0.00 24 SER A CA 7
ATOM 10093 C C . SER A 1 24 ? 1.648 -13.389 1.581 1.00 0.00 24 SER A C 7
ATOM 10094 O O . SER A 1 24 ? 2.516 -14.118 2.062 1.00 0.00 24 SER A O 7
ATOM 10102 N N . ARG A 1 25 ? 1.535 -12.100 1.886 1.00 0.00 25 ARG A N 7
ATOM 10103 C CA . ARG A 1 25 ? 2.445 -11.454 2.823 1.00 0.00 25 ARG A CA 7
ATOM 10104 C C . ARG A 1 25 ? 1.672 -10.675 3.883 1.00 0.00 25 ARG A C 7
ATOM 10105 O O . ARG A 1 25 ? 0.536 -10.259 3.656 1.00 0.00 25 ARG A O 7
ATOM 10126 N N . TRP A 1 26 ? 2.296 -10.482 5.040 1.00 0.00 26 TRP A N 7
ATOM 10127 C CA . TRP A 1 26 ? 1.666 -9.753 6.135 1.00 0.00 26 TRP A CA 7
ATOM 10128 C C . TRP A 1 26 ? 1.724 -8.249 5.893 1.00 0.00 26 TRP A C 7
ATOM 10129 O O . TRP A 1 26 ? 2.802 -7.682 5.710 1.00 0.00 26 TRP A O 7
ATOM 10150 N N . CYS A 1 27 ? 0.560 -7.609 5.893 1.00 0.00 27 CYS A N 7
ATOM 10151 C CA . CYS A 1 27 ? 0.479 -6.169 5.673 1.00 0.00 27 CYS A CA 7
ATOM 10152 C C . CYS A 1 27 ? 0.565 -5.411 6.993 1.00 0.00 27 CYS A C 7
ATOM 10153 O O . CYS A 1 27 ? 0.099 -5.890 8.027 1.00 0.00 27 CYS A O 7
ATOM 10161 N N . SER A 1 28 ? 1.166 -4.226 6.951 1.00 0.00 28 SER A N 7
ATOM 10162 C CA . SER A 1 28 ? 1.318 -3.404 8.146 1.00 0.00 28 SER A CA 7
ATOM 10163 C C . SER A 1 28 ? 1.410 -1.926 7.780 1.00 0.00 28 SER A C 7
ATOM 10164 O O . SER A 1 28 ? 2.389 -1.483 7.178 1.00 0.00 28 SER A O 7
ATOM 10172 N N . VAL A 1 29 ? 0.383 -1.166 8.148 1.00 0.00 29 VAL A N 7
ATOM 10173 C CA . VAL A 1 29 ? 0.347 0.263 7.860 1.00 0.00 29 VAL A CA 7
ATOM 10174 C C . VAL A 1 29 ? 0.686 1.082 9.100 1.00 0.00 29 VAL A C 7
ATOM 10175 O O . VAL A 1 29 ? 0.078 0.908 10.157 1.00 0.00 29 VAL A O 7
ATOM 10188 N N . ARG A 1 30 ? 1.659 1.977 8.965 1.00 0.00 30 ARG A N 7
ATOM 10189 C CA . ARG A 1 30 ? 2.079 2.823 10.075 1.00 0.00 30 ARG A CA 7
ATOM 10190 C C . ARG A 1 30 ? 2.794 4.072 9.566 1.00 0.00 30 ARG A C 7
ATOM 10191 O O . ARG A 1 30 ? 3.659 3.992 8.694 1.00 0.00 30 ARG A O 7
ATOM 10212 N N . ASP A 1 31 ? 2.425 5.223 10.117 1.00 0.00 31 ASP A N 7
ATOM 10213 C CA . ASP A 1 31 ? 3.031 6.489 9.719 1.00 0.00 31 ASP A CA 7
ATOM 10214 C C . ASP A 1 31 ? 2.644 6.852 8.289 1.00 0.00 31 ASP A C 7
ATOM 10215 O O . ASP A 1 31 ? 3.482 7.283 7.499 1.00 0.00 31 ASP A O 7
ATOM 10224 N N . ASN A 1 32 ? 1.368 6.672 7.963 1.00 0.00 32 ASN A N 7
ATOM 10225 C CA . ASN A 1 32 ? 0.870 6.979 6.627 1.00 0.00 32 ASN A CA 7
ATOM 10226 C C . ASN A 1 32 ? 1.702 6.273 5.561 1.00 0.00 32 ASN A C 7
ATOM 10227 O O . ASN A 1 32 ? 2.065 6.869 4.546 1.00 0.00 32 ASN A O 7
ATOM 10238 N N . HIS A 1 33 ? 2.001 5.000 5.798 1.00 0.00 33 HIS A N 7
ATOM 10239 C CA . HIS A 1 33 ? 2.789 4.212 4.858 1.00 0.00 33 HIS A CA 7
ATOM 10240 C C . HIS A 1 33 ? 2.451 2.729 4.974 1.00 0.00 33 HIS A C 7
ATOM 10241 O O . HIS A 1 33 ? 2.277 2.205 6.075 1.00 0.00 33 HIS A O 7
ATOM 10256 N N . LEU A 1 34 ? 2.357 2.057 3.831 1.00 0.00 34 LEU A N 7
ATOM 10257 C CA . LEU A 1 34 ? 2.038 0.634 3.804 1.00 0.00 34 LEU A CA 7
ATOM 10258 C C . LEU A 1 34 ? 3.308 -0.208 3.733 1.00 0.00 34 LEU A C 7
ATOM 10259 O O . LEU A 1 34 ? 3.976 -0.256 2.699 1.00 0.00 34 LEU A O 7
ATOM 10275 N N . HIS A 1 35 ? 3.635 -0.872 4.837 1.00 0.00 35 HIS A N 7
ATOM 10276 C CA . HIS A 1 35 ? 4.824 -1.714 4.898 1.00 0.00 35 HIS A CA 7
ATOM 10277 C C . HIS A 1 35 ? 4.509 -3.133 4.434 1.00 0.00 35 HIS A C 7
ATOM 10278 O O . HIS A 1 35 ? 3.346 -3.530 4.364 1.00 0.00 35 HIS A O 7
ATOM 10293 N N . PHE A 1 36 ? 5.552 -3.893 4.118 1.00 0.00 36 PHE A N 7
ATOM 10294 C CA . PHE A 1 36 ? 5.387 -5.267 3.659 1.00 0.00 36 PHE A CA 7
ATOM 10295 C C . PHE A 1 36 ? 6.179 -6.233 4.535 1.00 0.00 36 PHE A C 7
ATOM 10296 O O . PHE A 1 36 ? 7.357 -6.010 4.814 1.00 0.00 36 PHE A O 7
ATOM 10313 N N . TYR A 1 37 ? 5.523 -7.304 4.967 1.00 0.00 37 TYR A N 7
ATOM 10314 C CA . TYR A 1 37 ? 6.164 -8.303 5.814 1.00 0.00 37 TYR A CA 7
ATOM 10315 C C . TYR A 1 37 ? 5.674 -9.706 5.469 1.00 0.00 37 TYR A C 7
ATOM 10316 O O . TYR A 1 37 ? 4.659 -9.871 4.792 1.00 0.00 37 TYR A O 7
ATOM 10334 N N . GLN A 1 38 ? 6.402 -10.712 5.940 1.00 0.00 38 GLN A N 7
ATOM 10335 C CA . GLN A 1 38 ? 6.043 -12.101 5.682 1.00 0.00 38 GLN A CA 7
ATOM 10336 C C . GLN A 1 38 ? 5.850 -12.866 6.988 1.00 0.00 38 GLN A C 7
ATOM 10337 O O . GLN A 1 38 ? 4.766 -13.380 7.263 1.00 0.00 38 GLN A O 7
ATOM 10351 N N . ASP A 1 39 ? 6.909 -12.937 7.787 1.00 0.00 39 ASP A N 7
ATOM 10352 C CA . ASP A 1 39 ? 6.856 -13.638 9.065 1.00 0.00 39 ASP A CA 7
ATOM 10353 C C . ASP A 1 39 ? 6.181 -12.778 10.129 1.00 0.00 39 ASP A C 7
ATOM 10354 O O . ASP A 1 39 ? 6.051 -11.564 9.970 1.00 0.00 39 ASP A O 7
ATOM 10363 N N . ARG A 1 40 ? 5.752 -13.416 11.213 1.00 0.00 40 ARG A N 7
ATOM 10364 C CA . ARG A 1 40 ? 5.088 -12.710 12.303 1.00 0.00 40 ARG A CA 7
ATOM 10365 C C . ARG A 1 40 ? 6.109 -12.139 13.282 1.00 0.00 40 ARG A C 7
ATOM 10366 O O . ARG A 1 40 ? 5.840 -12.022 14.477 1.00 0.00 40 ARG A O 7
ATOM 10387 N N . ASN A 1 41 ? 7.282 -11.785 12.766 1.00 0.00 41 ASN A N 7
ATOM 10388 C CA . ASN A 1 41 ? 8.344 -11.226 13.596 1.00 0.00 41 ASN A CA 7
ATOM 10389 C C . ASN A 1 41 ? 8.866 -9.920 13.004 1.00 0.00 41 ASN A C 7
ATOM 10390 O O . ASN A 1 41 ? 9.984 -9.498 13.297 1.00 0.00 41 ASN A O 7
ATOM 10401 N N . ARG A 1 42 ? 8.048 -9.285 12.171 1.00 0.00 42 ARG A N 7
ATOM 10402 C CA . ARG A 1 42 ? 8.427 -8.028 11.538 1.00 0.00 42 ARG A CA 7
ATOM 10403 C C . ARG A 1 42 ? 9.917 -8.010 11.214 1.00 0.00 42 ARG A C 7
ATOM 10404 O O . ARG A 1 42 ? 10.608 -7.025 11.475 1.00 0.00 42 ARG A O 7
ATOM 10425 N N . SER A 1 43 ? 10.407 -9.107 10.645 1.00 0.00 43 SER A N 7
ATOM 10426 C CA . SER A 1 43 ? 11.817 -9.219 10.289 1.00 0.00 43 SER A CA 7
ATOM 10427 C C . SER A 1 43 ? 11.992 -9.279 8.774 1.00 0.00 43 SER A C 7
ATOM 10428 O O . SER A 1 43 ? 12.597 -8.393 8.171 1.00 0.00 43 SER A O 7
ATOM 10436 N N . LYS A 1 44 ? 11.457 -10.332 8.165 1.00 0.00 44 LYS A N 7
ATOM 10437 C CA . LYS A 1 44 ? 11.551 -10.510 6.721 1.00 0.00 44 LYS A CA 7
ATOM 10438 C C . LYS A 1 44 ? 10.626 -9.541 5.991 1.00 0.00 44 LYS A C 7
ATOM 10439 O O . LYS A 1 44 ? 9.463 -9.852 5.735 1.00 0.00 44 LYS A O 7
ATOM 10458 N N . VAL A 1 45 ? 11.151 -8.366 5.658 1.00 0.00 45 VAL A N 7
ATOM 10459 C CA . VAL A 1 45 ? 10.373 -7.353 4.956 1.00 0.00 45 VAL A CA 7
ATOM 10460 C C . VAL A 1 45 ? 10.142 -7.748 3.501 1.00 0.00 45 VAL A C 7
ATOM 10461 O O . VAL A 1 45 ? 11.003 -7.540 2.647 1.00 0.00 45 VAL A O 7
ATOM 10474 N N . ALA A 1 46 ? 8.973 -8.318 3.228 1.00 0.00 46 ALA A N 7
ATOM 10475 C CA . ALA A 1 46 ? 8.627 -8.740 1.876 1.00 0.00 46 ALA A CA 7
ATOM 10476 C C . ALA A 1 46 ? 9.191 -7.776 0.838 1.00 0.00 46 ALA A C 7
ATOM 10477 O O . ALA A 1 46 ? 9.694 -8.196 -0.203 1.00 0.00 46 ALA A O 7
ATOM 10484 N N . GLN A 1 47 ? 9.104 -6.482 1.130 1.00 0.00 47 GLN A N 7
ATOM 10485 C CA . GLN A 1 47 ? 9.606 -5.459 0.221 1.00 0.00 47 GLN A CA 7
ATOM 10486 C C . GLN A 1 47 ? 9.498 -4.073 0.848 1.00 0.00 47 GLN A C 7
ATOM 10487 O O . GLN A 1 47 ? 8.688 -3.850 1.748 1.00 0.00 47 GLN A O 7
ATOM 10501 N N . GLN A 1 48 ? 10.320 -3.146 0.368 1.00 0.00 48 GLN A N 7
ATOM 10502 C CA . GLN A 1 48 ? 10.318 -1.782 0.883 1.00 0.00 48 GLN A CA 7
ATOM 10503 C C . GLN A 1 48 ? 8.894 -1.302 1.145 1.00 0.00 48 GLN A C 7
ATOM 10504 O O . GLN A 1 48 ? 7.925 -1.830 0.600 1.00 0.00 48 GLN A O 7
ATOM 10518 N N . PRO A 1 49 ? 8.762 -0.275 1.998 1.00 0.00 49 PRO A N 7
ATOM 10519 C CA . PRO A 1 49 ? 7.461 0.299 2.351 1.00 0.00 49 PRO A CA 7
ATOM 10520 C C . PRO A 1 49 ? 6.827 1.057 1.189 1.00 0.00 49 PRO A C 7
ATOM 10521 O O . PRO A 1 49 ? 7.489 1.352 0.193 1.00 0.00 49 PRO A O 7
ATOM 10532 N N . LEU A 1 50 ? 5.543 1.369 1.322 1.00 0.00 50 LEU A N 7
ATOM 10533 C CA . LEU A 1 50 ? 4.819 2.093 0.283 1.00 0.00 50 LEU A CA 7
ATOM 10534 C C . LEU A 1 50 ? 4.335 3.444 0.798 1.00 0.00 50 LEU A C 7
ATOM 10535 O O . LEU A 1 50 ? 3.856 3.555 1.927 1.00 0.00 50 LEU A O 7
ATOM 10551 N N . SER A 1 51 ? 4.460 4.470 -0.039 1.00 0.00 51 SER A N 7
ATOM 10552 C CA . SER A 1 51 ? 4.036 5.815 0.332 1.00 0.00 51 SER A CA 7
ATOM 10553 C C . SER A 1 51 ? 2.613 6.088 -0.148 1.00 0.00 51 SER A C 7
ATOM 10554 O O . SER A 1 51 ? 2.405 6.606 -1.246 1.00 0.00 51 SER A O 7
ATOM 10562 N N . LEU A 1 52 ? 1.638 5.736 0.682 1.00 0.00 52 LEU A N 7
ATOM 10563 C CA . LEU A 1 52 ? 0.234 5.943 0.344 1.00 0.00 52 LEU A CA 7
ATOM 10564 C C . LEU A 1 52 ? -0.069 7.426 0.156 1.00 0.00 52 LEU A C 7
ATOM 10565 O O . LEU A 1 52 ? -0.763 7.815 -0.783 1.00 0.00 52 LEU A O 7
ATOM 10581 N N . VAL A 1 53 ? 0.459 8.251 1.055 1.00 0.00 53 VAL A N 7
ATOM 10582 C CA . VAL A 1 53 ? 0.249 9.692 0.987 1.00 0.00 53 VAL A CA 7
ATOM 10583 C C . VAL A 1 53 ? 0.411 10.204 -0.440 1.00 0.00 53 VAL A C 7
ATOM 10584 O O . VAL A 1 53 ? 1.525 10.440 -0.903 1.00 0.00 53 VAL A O 7
ATOM 10597 N N . GLY A 1 54 ? -0.712 10.374 -1.133 1.00 0.00 54 GLY A N 7
ATOM 10598 C CA . GLY A 1 54 ? -0.673 10.858 -2.501 1.00 0.00 54 GLY A CA 7
ATOM 10599 C C . GLY A 1 54 ? -1.323 9.895 -3.474 1.00 0.00 54 GLY A C 7
ATOM 10600 O O . GLY A 1 54 ? -2.003 10.315 -4.412 1.00 0.00 54 GLY A O 7
ATOM 10604 N N . CYS A 1 55 ? -1.114 8.602 -3.254 1.00 0.00 55 CYS A N 7
ATOM 10605 C CA . CYS A 1 55 ? -1.683 7.577 -4.122 1.00 0.00 55 CYS A CA 7
ATOM 10606 C C . CYS A 1 55 ? -3.200 7.518 -3.971 1.00 0.00 55 CYS A C 7
ATOM 10607 O O . CYS A 1 55 ? -3.782 8.245 -3.167 1.00 0.00 55 CYS A O 7
ATOM 10615 N N . GLU A 1 56 ? -3.834 6.648 -4.751 1.00 0.00 56 GLU A N 7
ATOM 10616 C CA . GLU A 1 56 ? -5.283 6.497 -4.705 1.00 0.00 56 GLU A CA 7
ATOM 10617 C C . GLU A 1 56 ? -5.679 5.025 -4.781 1.00 0.00 56 GLU A C 7
ATOM 10618 O O . GLU A 1 56 ? -5.255 4.302 -5.682 1.00 0.00 56 GLU A O 7
ATOM 10630 N N . VAL A 1 57 ? -6.496 4.588 -3.827 1.00 0.00 57 VAL A N 7
ATOM 10631 C CA . VAL A 1 57 ? -6.950 3.203 -3.784 1.00 0.00 57 VAL A CA 7
ATOM 10632 C C . VAL A 1 57 ? -8.278 3.038 -4.515 1.00 0.00 57 VAL A C 7
ATOM 10633 O O . VAL A 1 57 ? -9.267 3.690 -4.182 1.00 0.00 57 VAL A O 7
ATOM 10646 N N . VAL A 1 58 ? -8.292 2.160 -5.513 1.00 0.00 58 VAL A N 7
ATOM 10647 C CA . VAL A 1 58 ? -9.499 1.907 -6.291 1.00 0.00 58 VAL A CA 7
ATOM 10648 C C . VAL A 1 58 ? -9.827 0.419 -6.328 1.00 0.00 58 VAL A C 7
ATOM 10649 O O . VAL A 1 58 ? -8.957 -0.429 -6.526 1.00 0.00 58 VAL A O 7
ATOM 10662 N N . PRO A 1 59 ? -11.113 0.092 -6.133 1.00 0.00 59 PRO A N 7
ATOM 10663 C CA . PRO A 1 59 ? -11.587 -1.296 -6.141 1.00 0.00 59 PRO A CA 7
ATOM 10664 C C . PRO A 1 59 ? -11.537 -1.918 -7.532 1.00 0.00 59 PRO A C 7
ATOM 10665 O O . PRO A 1 59 ? -12.498 -1.828 -8.297 1.00 0.00 59 PRO A O 7
ATOM 10676 N N . ASP A 1 60 ? -10.413 -2.549 -7.853 1.00 0.00 60 ASP A N 7
ATOM 10677 C CA . ASP A 1 60 ? -10.239 -3.187 -9.153 1.00 0.00 60 ASP A CA 7
ATOM 10678 C C . ASP A 1 60 ? -10.306 -4.706 -9.025 1.00 0.00 60 ASP A C 7
ATOM 10679 O O . ASP A 1 60 ? -9.290 -5.401 -9.056 1.00 0.00 60 ASP A O 7
ATOM 10688 N N . PRO A 1 61 ? -11.529 -5.235 -8.876 1.00 0.00 61 PRO A N 7
ATOM 10689 C CA . PRO A 1 61 ? -11.758 -6.676 -8.740 1.00 0.00 61 PRO A CA 7
ATOM 10690 C C . PRO A 1 61 ? -11.481 -7.432 -10.035 1.00 0.00 61 PRO A C 7
ATOM 10691 O O . PRO A 1 61 ? -11.390 -6.833 -11.107 1.00 0.00 61 PRO A O 7
ATOM 10702 N N . SER A 1 62 ? -11.349 -8.750 -9.929 1.00 0.00 62 SER A N 7
ATOM 10703 C CA . SER A 1 62 ? -11.080 -9.587 -11.093 1.00 0.00 62 SER A CA 7
ATOM 10704 C C . SER A 1 62 ? -12.135 -10.681 -11.231 1.00 0.00 62 SER A C 7
ATOM 10705 O O . SER A 1 62 ? -12.918 -10.943 -10.317 1.00 0.00 62 SER A O 7
ATOM 10713 N N . PRO A 1 63 ? -12.157 -11.336 -12.401 1.00 0.00 63 PRO A N 7
ATOM 10714 C CA . PRO A 1 63 ? -13.109 -12.413 -12.687 1.00 0.00 63 PRO A CA 7
ATOM 10715 C C . PRO A 1 63 ? -12.823 -13.672 -11.876 1.00 0.00 63 PRO A C 7
ATOM 10716 O O . PRO A 1 63 ? -13.502 -14.687 -12.028 1.00 0.00 63 PRO A O 7
ATOM 10727 N N . ASP A 1 64 ? -11.815 -13.598 -11.014 1.00 0.00 64 ASP A N 7
ATOM 10728 C CA . ASP A 1 64 ? -11.440 -14.732 -10.177 1.00 0.00 64 ASP A CA 7
ATOM 10729 C C . ASP A 1 64 ? -11.497 -14.359 -8.699 1.00 0.00 64 ASP A C 7
ATOM 10730 O O . ASP A 1 64 ? -11.538 -15.230 -7.830 1.00 0.00 64 ASP A O 7
ATOM 10739 N N . HIS A 1 65 ? -11.500 -13.059 -8.422 1.00 0.00 65 HIS A N 7
ATOM 10740 C CA . HIS A 1 65 ? -11.552 -12.570 -7.049 1.00 0.00 65 HIS A CA 7
ATOM 10741 C C . HIS A 1 65 ? -12.112 -11.151 -6.998 1.00 0.00 65 HIS A C 7
ATOM 10742 O O . HIS A 1 65 ? -11.427 -10.190 -7.348 1.00 0.00 65 HIS A O 7
ATOM 10757 N N . LEU A 1 66 ? -13.360 -11.029 -6.561 1.00 0.00 66 LEU A N 7
ATOM 10758 C CA . LEU A 1 66 ? -14.013 -9.727 -6.465 1.00 0.00 66 LEU A CA 7
ATOM 10759 C C . LEU A 1 66 ? -13.522 -8.962 -5.240 1.00 0.00 66 LEU A C 7
ATOM 10760 O O . LEU A 1 66 ? -14.086 -7.931 -4.873 1.00 0.00 66 LEU A O 7
ATOM 10776 N N . TYR A 1 67 ? -12.468 -9.471 -4.613 1.00 0.00 67 TYR A N 7
ATOM 10777 C CA . TYR A 1 67 ? -11.901 -8.836 -3.429 1.00 0.00 67 TYR A CA 7
ATOM 10778 C C . TYR A 1 67 ? -10.459 -8.407 -3.679 1.00 0.00 67 TYR A C 7
ATOM 10779 O O . TYR A 1 67 ? -9.581 -8.626 -2.845 1.00 0.00 67 TYR A O 7
ATOM 10797 N N . SER A 1 68 ? -10.222 -7.793 -4.834 1.00 0.00 68 SER A N 7
ATOM 10798 C CA . SER A 1 68 ? -8.886 -7.335 -5.197 1.00 0.00 68 SER A CA 7
ATOM 10799 C C . SER A 1 68 ? -8.893 -5.845 -5.523 1.00 0.00 68 SER A C 7
ATOM 10800 O O . SER A 1 68 ? -9.645 -5.389 -6.385 1.00 0.00 68 SER A O 7
ATOM 10808 N N . PHE A 1 69 ? -8.049 -5.089 -4.827 1.00 0.00 69 PHE A N 7
ATOM 10809 C CA . PHE A 1 69 ? -7.957 -3.650 -5.041 1.00 0.00 69 PHE A CA 7
ATOM 10810 C C . PHE A 1 69 ? -6.545 -3.251 -5.458 1.00 0.00 69 PHE A C 7
ATOM 10811 O O . PHE A 1 69 ? -5.584 -3.982 -5.214 1.00 0.00 69 PHE A O 7
ATOM 10828 N N . ARG A 1 70 ? -6.427 -2.088 -6.089 1.00 0.00 70 ARG A N 7
ATOM 10829 C CA . ARG A 1 70 ? -5.133 -1.592 -6.542 1.00 0.00 70 ARG A CA 7
ATOM 10830 C C . ARG A 1 70 ? -4.971 -0.111 -6.210 1.00 0.00 70 ARG A C 7
ATOM 10831 O O . ARG A 1 70 ? -5.952 0.588 -5.952 1.00 0.00 70 ARG A O 7
ATOM 10852 N N . ILE A 1 71 ? -3.729 0.360 -6.218 1.00 0.00 71 ILE A N 7
ATOM 10853 C CA . ILE A 1 71 ? -3.440 1.756 -5.918 1.00 0.00 71 ILE A CA 7
ATOM 10854 C C . ILE A 1 71 ? -2.846 2.467 -7.130 1.00 0.00 71 ILE A C 7
ATOM 10855 O O . ILE A 1 71 ? -2.137 1.861 -7.933 1.00 0.00 71 ILE A O 7
ATOM 10871 N N . LEU A 1 72 ? -3.140 3.757 -7.254 1.00 0.00 72 LEU A N 7
ATOM 10872 C CA . LEU A 1 72 ? -2.634 4.552 -8.367 1.00 0.00 72 LEU A CA 7
ATOM 10873 C C . LEU A 1 72 ? -2.193 5.933 -7.893 1.00 0.00 72 LEU A C 7
ATOM 10874 O O . LEU A 1 72 ? -2.855 6.558 -7.064 1.00 0.00 72 LEU A O 7
ATOM 10890 N N . HIS A 1 73 ? -1.071 6.406 -8.427 1.00 0.00 73 HIS A N 7
ATOM 10891 C CA . HIS A 1 73 ? -0.542 7.715 -8.060 1.00 0.00 73 HIS A CA 7
ATOM 10892 C C . HIS A 1 73 ? -1.041 8.790 -9.021 1.00 0.00 73 HIS A C 7
ATOM 10893 O O . HIS A 1 73 ? -1.917 9.585 -8.680 1.00 0.00 73 HIS A O 7
ATOM 10908 N N . LYS A 1 74 ? -0.476 8.811 -10.223 1.00 0.00 74 LYS A N 7
ATOM 10909 C CA . LYS A 1 74 ? -0.862 9.788 -11.234 1.00 0.00 74 LYS A CA 7
ATOM 10910 C C . LYS A 1 74 ? -1.376 9.095 -12.492 1.00 0.00 74 LYS A C 7
ATOM 10911 O O . LYS A 1 74 ? -1.066 9.506 -13.610 1.00 0.00 74 LYS A O 7
ATOM 10930 N N . GLY A 1 75 ? -2.165 8.041 -12.302 1.00 0.00 75 GLY A N 7
ATOM 10931 C CA . GLY A 1 75 ? -2.710 7.309 -13.431 1.00 0.00 75 GLY A CA 7
ATOM 10932 C C . GLY A 1 75 ? -1.995 5.994 -13.669 1.00 0.00 75 GLY A C 7
ATOM 10933 O O . GLY A 1 75 ? -2.337 5.253 -14.589 1.00 0.00 75 GLY A O 7
ATOM 10937 N N . GLU A 1 76 ? -0.997 5.706 -12.839 1.00 0.00 76 GLU A N 7
ATOM 10938 C CA . GLU A 1 76 ? -0.231 4.472 -12.966 1.00 0.00 76 GLU A CA 7
ATOM 10939 C C . GLU A 1 76 ? -0.576 3.498 -11.844 1.00 0.00 76 GLU A C 7
ATOM 10940 O O . GLU A 1 76 ? -1.454 3.767 -11.024 1.00 0.00 76 GLU A O 7
ATOM 10952 N N . GLU A 1 77 ? 0.120 2.366 -11.814 1.00 0.00 77 GLU A N 7
ATOM 10953 C CA . GLU A 1 77 ? -0.114 1.352 -10.793 1.00 0.00 77 GLU A CA 7
ATOM 10954 C C . GLU A 1 77 ? 1.055 1.284 -9.815 1.00 0.00 77 GLU A C 7
ATOM 10955 O O . GLU A 1 77 ? 2.185 0.981 -10.201 1.00 0.00 77 GLU A O 7
ATOM 10967 N N . LEU A 1 78 ? 0.776 1.569 -8.548 1.00 0.00 78 LEU A N 7
ATOM 10968 C CA . LEU A 1 78 ? 1.804 1.541 -7.513 1.00 0.00 78 LEU A CA 7
ATOM 10969 C C . LEU A 1 78 ? 1.859 0.175 -6.837 1.00 0.00 78 LEU A C 7
ATOM 10970 O O . LEU A 1 78 ? 2.931 -0.409 -6.682 1.00 0.00 78 LEU A O 7
ATOM 10986 N N . ALA A 1 79 ? 0.695 -0.329 -6.438 1.00 0.00 79 ALA A N 7
ATOM 10987 C CA . ALA A 1 79 ? 0.611 -1.628 -5.782 1.00 0.00 79 ALA A CA 7
ATOM 10988 C C . ALA A 1 79 ? -0.748 -2.277 -6.024 1.00 0.00 79 ALA A C 7
ATOM 10989 O O . ALA A 1 79 ? -1.721 -1.600 -6.357 1.00 0.00 79 ALA A O 7
ATOM 10996 N N . LYS A 1 80 ? -0.808 -3.593 -5.854 1.00 0.00 80 LYS A N 7
ATOM 10997 C CA . LYS A 1 80 ? -2.047 -4.335 -6.053 1.00 0.00 80 LYS A CA 7
ATOM 10998 C C . LYS A 1 80 ? -2.214 -5.412 -4.985 1.00 0.00 80 LYS A C 7
ATOM 10999 O O . LYS A 1 80 ? -1.499 -6.415 -4.984 1.00 0.00 80 LYS A O 7
ATOM 11018 N N . LEU A 1 81 ? -3.162 -5.200 -4.080 1.00 0.00 81 LEU A N 7
ATOM 11019 C CA . LEU A 1 81 ? -3.424 -6.154 -3.008 1.00 0.00 81 LEU A CA 7
ATOM 11020 C C . LEU A 1 81 ? -4.720 -6.918 -3.263 1.00 0.00 81 LEU A C 7
ATOM 11021 O O . LEU A 1 81 ? -5.514 -6.541 -4.124 1.00 0.00 81 LEU A O 7
ATOM 11037 N N . GLU A 1 82 ? -4.926 -7.992 -2.507 1.00 0.00 82 GLU A N 7
ATOM 11038 C CA . GLU A 1 82 ? -6.126 -8.807 -2.651 1.00 0.00 82 GLU A CA 7
ATOM 11039 C C . GLU A 1 82 ? -6.566 -9.371 -1.303 1.00 0.00 82 GLU A C 7
ATOM 11040 O O . GLU A 1 82 ? -5.797 -10.045 -0.619 1.00 0.00 82 GLU A O 7
ATOM 11052 N N . ALA A 1 83 ? -7.810 -9.088 -0.928 1.00 0.00 83 ALA A N 7
ATOM 11053 C CA . ALA A 1 83 ? -8.353 -9.567 0.337 1.00 0.00 83 ALA A CA 7
ATOM 11054 C C . ALA A 1 83 ? -8.882 -10.991 0.203 1.00 0.00 83 ALA A C 7
ATOM 11055 O O . ALA A 1 83 ? -8.736 -11.623 -0.844 1.00 0.00 83 ALA A O 7
ATOM 11062 N N . LYS A 1 84 ? -9.495 -11.493 1.270 1.00 0.00 84 LYS A N 7
ATOM 11063 C CA . LYS A 1 84 ? -10.046 -12.843 1.272 1.00 0.00 84 LYS A CA 7
ATOM 11064 C C . LYS A 1 84 ? -11.567 -12.810 1.175 1.00 0.00 84 LYS A C 7
ATOM 11065 O O . LYS A 1 84 ? -12.182 -13.710 0.603 1.00 0.00 84 LYS A O 7
ATOM 11084 N N . SER A 1 85 ? -12.169 -11.765 1.734 1.00 0.00 85 SER A N 7
ATOM 11085 C CA . SER A 1 85 ? -13.620 -11.616 1.711 1.00 0.00 85 SER A CA 7
ATOM 11086 C C . SER A 1 85 ? -14.014 -10.197 1.313 1.00 0.00 85 SER A C 7
ATOM 11087 O O . SER A 1 85 ? -13.277 -9.243 1.562 1.00 0.00 85 SER A O 7
ATOM 11095 N N . SER A 1 86 ? -15.182 -10.067 0.691 1.00 0.00 86 SER A N 7
ATOM 11096 C CA . SER A 1 86 ? -15.674 -8.766 0.253 1.00 0.00 86 SER A CA 7
ATOM 11097 C C . SER A 1 86 ? -15.616 -7.752 1.392 1.00 0.00 86 SER A C 7
ATOM 11098 O O . SER A 1 86 ? -15.217 -6.604 1.196 1.00 0.00 86 SER A O 7
ATOM 11106 N N . GLU A 1 87 ? -16.017 -8.186 2.583 1.00 0.00 87 GLU A N 7
ATOM 11107 C CA . GLU A 1 87 ? -16.012 -7.316 3.753 1.00 0.00 87 GLU A CA 7
ATOM 11108 C C . GLU A 1 87 ? -14.593 -6.867 4.092 1.00 0.00 87 GLU A C 7
ATOM 11109 O O . GLU A 1 87 ? -14.379 -5.745 4.549 1.00 0.00 87 GLU A O 7
ATOM 11121 N N . GLU A 1 88 ? -13.629 -7.753 3.864 1.00 0.00 88 GLU A N 7
ATOM 11122 C CA . GLU A 1 88 ? -12.231 -7.449 4.146 1.00 0.00 88 GLU A CA 7
ATOM 11123 C C . GLU A 1 88 ? -11.719 -6.343 3.228 1.00 0.00 88 GLU A C 7
ATOM 11124 O O . GLU A 1 88 ? -11.160 -5.348 3.689 1.00 0.00 88 GLU A O 7
ATOM 11136 N N . MET A 1 89 ? -11.913 -6.526 1.926 1.00 0.00 89 MET A N 7
ATOM 11137 C CA . MET A 1 89 ? -11.471 -5.544 0.942 1.00 0.00 89 MET A CA 7
ATOM 11138 C C . MET A 1 89 ? -12.100 -4.182 1.214 1.00 0.00 89 MET A C 7
ATOM 11139 O O . MET A 1 89 ? -11.499 -3.144 0.942 1.00 0.00 89 MET A O 7
ATOM 11153 N N . GLY A 1 90 ? -13.316 -4.193 1.753 1.00 0.00 90 GLY A N 7
ATOM 11154 C CA . GLY A 1 90 ? -14.006 -2.952 2.052 1.00 0.00 90 GLY A CA 7
ATOM 11155 C C . GLY A 1 90 ? -13.427 -2.243 3.261 1.00 0.00 90 GLY A C 7
ATOM 11156 O O . GLY A 1 90 ? -13.561 -1.027 3.399 1.00 0.00 90 GLY A O 7
ATOM 11160 N N . HIS A 1 91 ? -12.783 -3.005 4.139 1.00 0.00 91 HIS A N 7
ATOM 11161 C CA . HIS A 1 91 ? -12.182 -2.442 5.343 1.00 0.00 91 HIS A CA 7
ATOM 11162 C C . HIS A 1 91 ? -10.836 -1.797 5.028 1.00 0.00 91 HIS A C 7
ATOM 11163 O O . HIS A 1 91 ? -10.425 -0.842 5.687 1.00 0.00 91 HIS A O 7
ATOM 11178 N N . TRP A 1 92 ? -10.154 -2.326 4.019 1.00 0.00 92 TRP A N 7
ATOM 11179 C CA . TRP A 1 92 ? -8.853 -1.802 3.617 1.00 0.00 92 TRP A CA 7
ATOM 11180 C C . TRP A 1 92 ? -9.012 -0.598 2.695 1.00 0.00 92 TRP A C 7
ATOM 11181 O O . TRP A 1 92 ? -8.376 0.438 2.893 1.00 0.00 92 TRP A O 7
ATOM 11202 N N . LEU A 1 93 ? -9.864 -0.741 1.685 1.00 0.00 93 LEU A N 7
ATOM 11203 C CA . LEU A 1 93 ? -10.107 0.336 0.731 1.00 0.00 93 LEU A CA 7
ATOM 11204 C C . LEU A 1 93 ? -10.086 1.694 1.425 1.00 0.00 93 LEU A C 7
ATOM 11205 O O . LEU A 1 93 ? -9.234 2.535 1.140 1.00 0.00 93 LEU A O 7
ATOM 11221 N N . GLY A 1 94 ? -11.028 1.900 2.341 1.00 0.00 94 GLY A N 7
ATOM 11222 C CA . GLY A 1 94 ? -11.098 3.156 3.063 1.00 0.00 94 GLY A CA 7
ATOM 11223 C C . GLY A 1 94 ? -9.874 3.400 3.923 1.00 0.00 94 GLY A C 7
ATOM 11224 O O . GLY A 1 94 ? -9.407 4.533 4.045 1.00 0.00 94 GLY A O 7
ATOM 11228 N N . LEU A 1 95 ? -9.352 2.335 4.522 1.00 0.00 95 LEU A N 7
ATOM 11229 C CA . LEU A 1 95 ? -8.175 2.438 5.377 1.00 0.00 95 LEU A CA 7
ATOM 11230 C C . LEU A 1 95 ? -7.010 3.076 4.626 1.00 0.00 95 LEU A C 7
ATOM 11231 O O . LEU A 1 95 ? -6.380 4.013 5.116 1.00 0.00 95 LEU A O 7
ATOM 11247 N N . LEU A 1 96 ? -6.732 2.562 3.433 1.00 0.00 96 LEU A N 7
ATOM 11248 C CA . LEU A 1 96 ? -5.644 3.083 2.611 1.00 0.00 96 LEU A CA 7
ATOM 11249 C C . LEU A 1 96 ? -5.980 4.472 2.079 1.00 0.00 96 LEU A C 7
ATOM 11250 O O . LEU A 1 96 ? -5.141 5.373 2.092 1.00 0.00 96 LEU A O 7
ATOM 11266 N N . LEU A 1 97 ? -7.213 4.639 1.613 1.00 0.00 97 LEU A N 7
ATOM 11267 C CA . LEU A 1 97 ? -7.661 5.919 1.077 1.00 0.00 97 LEU A CA 7
ATOM 11268 C C . LEU A 1 97 ? -7.340 7.056 2.043 1.00 0.00 97 LEU A C 7
ATOM 11269 O O . LEU A 1 97 ? -6.746 8.062 1.658 1.00 0.00 97 LEU A O 7
ATOM 11285 N N . SER A 1 98 ? -7.736 6.886 3.301 1.00 0.00 98 SER A N 7
ATOM 11286 C CA . SER A 1 98 ? -7.491 7.898 4.322 1.00 0.00 98 SER A CA 7
ATOM 11287 C C . SER A 1 98 ? -6.004 8.222 4.420 1.00 0.00 98 SER A C 7
ATOM 11288 O O . SER A 1 98 ? -5.608 9.386 4.373 1.00 0.00 98 SER A O 7
ATOM 11296 N N . GLU A 1 99 ? -5.186 7.184 4.558 1.00 0.00 99 GLU A N 7
ATOM 11297 C CA . GLU A 1 99 ? -3.742 7.358 4.664 1.00 0.00 99 GLU A CA 7
ATOM 11298 C C . GLU A 1 99 ? -3.186 8.055 3.426 1.00 0.00 99 GLU A C 7
ATOM 11299 O O . GLU A 1 99 ? -2.300 8.904 3.524 1.00 0.00 99 GLU A O 7
ATOM 11311 N N . SER A 1 100 ? -3.712 7.689 2.262 1.00 0.00 100 SER A N 7
ATOM 11312 C CA . SER A 1 100 ? -3.266 8.276 1.003 1.00 0.00 100 SER A CA 7
ATOM 11313 C C . SER A 1 100 ? -3.931 9.629 0.768 1.00 0.00 100 SER A C 7
ATOM 11314 O O . SER A 1 100 ? -4.442 9.902 -0.317 1.00 0.00 100 SER A O 7
ATOM 11322 N N . GLY A 1 101 ? -3.920 10.473 1.795 1.00 0.00 101 GLY A N 7
ATOM 11323 C CA . GLY A 1 101 ? -4.525 11.787 1.682 1.00 0.00 101 GLY A CA 7
ATOM 11324 C C . GLY A 1 101 ? -4.158 12.696 2.838 1.00 0.00 101 GLY A C 7
ATOM 11325 O O . GLY A 1 101 ? -4.691 12.558 3.939 1.00 0.00 101 GLY A O 7
ATOM 11329 N N . SER A 1 102 ? -3.243 13.628 2.589 1.00 0.00 102 SER A N 7
ATOM 11330 C CA . SER A 1 102 ? -2.801 14.560 3.620 1.00 0.00 102 SER A CA 7
ATOM 11331 C C . SER A 1 102 ? -3.800 15.702 3.784 1.00 0.00 102 SER A C 7
ATOM 11332 O O . SER A 1 102 ? -3.826 16.638 2.987 1.00 0.00 102 SER A O 7
ATOM 11340 N N . GLY A 1 103 ? -4.621 15.616 4.826 1.00 0.00 103 GLY A N 7
ATOM 11341 C CA . GLY A 1 103 ? -5.611 16.647 5.077 1.00 0.00 103 GLY A CA 7
ATOM 11342 C C . GLY A 1 103 ? -6.964 16.309 4.484 1.00 0.00 103 GLY A C 7
ATOM 11343 O O . GLY A 1 103 ? -7.313 16.747 3.388 1.00 0.00 103 GLY A O 7
ATOM 11347 N N . PRO A 1 104 ? -7.753 15.509 5.218 1.00 0.00 104 PRO A N 7
ATOM 11348 C CA . PRO A 1 104 ? -9.087 15.093 4.777 1.00 0.00 104 PRO A CA 7
ATOM 11349 C C . PRO A 1 104 ? -10.085 16.246 4.783 1.00 0.00 104 PRO A C 7
ATOM 11350 O O . PRO A 1 104 ? -9.825 17.302 5.361 1.00 0.00 104 PRO A O 7
ATOM 11361 N N . SER A 1 105 ? -11.228 16.037 4.138 1.00 0.00 105 SER A N 7
ATOM 11362 C CA . SER A 1 105 ? -12.264 17.061 4.067 1.00 0.00 105 SER A CA 7
ATOM 11363 C C . SER A 1 105 ? -13.515 16.622 4.822 1.00 0.00 105 SER A C 7
ATOM 11364 O O . SER A 1 105 ? -13.779 15.429 4.968 1.00 0.00 105 SER A O 7
ATOM 11372 N N . SER A 1 106 ? -14.281 17.597 5.302 1.00 0.00 106 SER A N 7
ATOM 11373 C CA . SER A 1 106 ? -15.502 17.313 6.046 1.00 0.00 106 SER A CA 7
ATOM 11374 C C . SER A 1 106 ? -16.327 16.237 5.347 1.00 0.00 106 SER A C 7
ATOM 11375 O O . SER A 1 106 ? -16.935 15.385 5.994 1.00 0.00 106 SER A O 7
ATOM 11383 N N . GLY A 1 107 ? -16.343 16.283 4.018 1.00 0.00 107 GLY A N 7
ATOM 11384 C CA . GLY A 1 107 ? -17.097 15.308 3.251 1.00 0.00 107 GLY A CA 7
ATOM 11385 C C . GLY A 1 107 ? -17.432 15.800 1.857 1.00 0.00 107 GLY A C 7
ATOM 11386 O O . GLY A 1 107 ? -16.564 15.855 0.985 1.00 0.00 107 GLY A O 7
ATOM 11390 N N . GLY A 1 1 ? -10.387 -18.286 16.338 1.00 0.00 1 GLY A N 8
ATOM 11391 C CA . GLY A 1 1 ? -11.300 -17.591 17.227 1.00 0.00 1 GLY A CA 8
ATOM 11392 C C . GLY A 1 1 ? -11.914 -16.364 16.584 1.00 0.00 1 GLY A C 8
ATOM 11393 O O . GLY A 1 1 ? -11.204 -15.431 16.206 1.00 0.00 1 GLY A O 8
ATOM 11397 N N . SER A 1 2 ? -13.237 -16.363 16.457 1.00 0.00 2 SER A N 8
ATOM 11398 C CA . SER A 1 2 ? -13.947 -15.244 15.849 1.00 0.00 2 SER A CA 8
ATOM 11399 C C . SER A 1 2 ? -15.036 -14.721 16.781 1.00 0.00 2 SER A C 8
ATOM 11400 O O . SER A 1 2 ? -15.845 -15.489 17.301 1.00 0.00 2 SER A O 8
ATOM 11408 N N . SER A 1 3 ? -15.049 -13.408 16.987 1.00 0.00 3 SER A N 8
ATOM 11409 C CA . SER A 1 3 ? -16.036 -12.781 17.859 1.00 0.00 3 SER A CA 8
ATOM 11410 C C . SER A 1 3 ? -17.110 -12.071 17.041 1.00 0.00 3 SER A C 8
ATOM 11411 O O . SER A 1 3 ? -16.984 -10.889 16.722 1.00 0.00 3 SER A O 8
ATOM 11419 N N . GLY A 1 4 ? -18.169 -12.802 16.705 1.00 0.00 4 GLY A N 8
ATOM 11420 C CA . GLY A 1 4 ? -19.251 -12.226 15.927 1.00 0.00 4 GLY A CA 8
ATOM 11421 C C . GLY A 1 4 ? -18.853 -11.961 14.489 1.00 0.00 4 GLY A C 8
ATOM 11422 O O . GLY A 1 4 ? -19.174 -10.911 13.932 1.00 0.00 4 GLY A O 8
ATOM 11426 N N . SER A 1 5 ? -18.151 -12.914 13.885 1.00 0.00 5 SER A N 8
ATOM 11427 C CA . SER A 1 5 ? -17.704 -12.776 12.504 1.00 0.00 5 SER A CA 8
ATOM 11428 C C . SER A 1 5 ? -17.340 -11.328 12.193 1.00 0.00 5 SER A C 8
ATOM 11429 O O . SER A 1 5 ? -17.667 -10.809 11.126 1.00 0.00 5 SER A O 8
ATOM 11437 N N . SER A 1 6 ? -16.660 -10.680 13.134 1.00 0.00 6 SER A N 8
ATOM 11438 C CA . SER A 1 6 ? -16.254 -9.290 12.963 1.00 0.00 6 SER A CA 8
ATOM 11439 C C . SER A 1 6 ? -15.158 -8.918 13.957 1.00 0.00 6 SER A C 8
ATOM 11440 O O . SER A 1 6 ? -15.251 -9.226 15.145 1.00 0.00 6 SER A O 8
ATOM 11448 N N . GLY A 1 7 ? -14.119 -8.253 13.462 1.00 0.00 7 GLY A N 8
ATOM 11449 C CA . GLY A 1 7 ? -13.019 -7.850 14.318 1.00 0.00 7 GLY A CA 8
ATOM 11450 C C . GLY A 1 7 ? -11.666 -8.109 13.686 1.00 0.00 7 GLY A C 8
ATOM 11451 O O . GLY A 1 7 ? -10.889 -8.928 14.177 1.00 0.00 7 GLY A O 8
ATOM 11455 N N . LEU A 1 8 ? -11.383 -7.411 12.591 1.00 0.00 8 LEU A N 8
ATOM 11456 C CA . LEU A 1 8 ? -10.115 -7.570 11.889 1.00 0.00 8 LEU A CA 8
ATOM 11457 C C . LEU A 1 8 ? -9.230 -6.342 12.078 1.00 0.00 8 LEU A C 8
ATOM 11458 O O . LEU A 1 8 ? -9.568 -5.247 11.630 1.00 0.00 8 LEU A O 8
ATOM 11474 N N . GLU A 1 9 ? -8.094 -6.534 12.743 1.00 0.00 9 GLU A N 8
ATOM 11475 C CA . GLU A 1 9 ? -7.160 -5.442 12.989 1.00 0.00 9 GLU A CA 8
ATOM 11476 C C . GLU A 1 9 ? -6.618 -4.883 11.677 1.00 0.00 9 GLU A C 8
ATOM 11477 O O . GLU A 1 9 ? -6.870 -5.431 10.603 1.00 0.00 9 GLU A O 8
ATOM 11489 N N . THR A 1 10 ? -5.871 -3.787 11.770 1.00 0.00 10 THR A N 8
ATOM 11490 C CA . THR A 1 10 ? -5.293 -3.153 10.592 1.00 0.00 10 THR A CA 8
ATOM 11491 C C . THR A 1 10 ? -4.236 -4.044 9.950 1.00 0.00 10 THR A C 8
ATOM 11492 O O . THR A 1 10 ? -4.193 -4.190 8.728 1.00 0.00 10 THR A O 8
ATOM 11503 N N . SER A 1 11 ? -3.385 -4.638 10.780 1.00 0.00 11 SER A N 8
ATOM 11504 C CA . SER A 1 11 ? -2.326 -5.512 10.292 1.00 0.00 11 SER A CA 8
ATOM 11505 C C . SER A 1 11 ? -2.875 -6.896 9.956 1.00 0.00 11 SER A C 8
ATOM 11506 O O . SER A 1 11 ? -3.013 -7.750 10.831 1.00 0.00 11 SER A O 8
ATOM 11514 N N . SER A 1 12 ? -3.187 -7.108 8.682 1.00 0.00 12 SER A N 8
ATOM 11515 C CA . SER A 1 12 ? -3.725 -8.385 8.228 1.00 0.00 12 SER A CA 8
ATOM 11516 C C . SER A 1 12 ? -2.998 -8.868 6.977 1.00 0.00 12 SER A C 8
ATOM 11517 O O . SER A 1 12 ? -2.790 -8.105 6.033 1.00 0.00 12 SER A O 8
ATOM 11525 N N . TYR A 1 13 ? -2.613 -10.139 6.978 1.00 0.00 13 TYR A N 8
ATOM 11526 C CA . TYR A 1 13 ? -1.906 -10.725 5.845 1.00 0.00 13 TYR A CA 8
ATOM 11527 C C . TYR A 1 13 ? -2.753 -10.652 4.578 1.00 0.00 13 TYR A C 8
ATOM 11528 O O . TYR A 1 13 ? -3.688 -11.433 4.396 1.00 0.00 13 TYR A O 8
ATOM 11546 N N . LEU A 1 14 ? -2.419 -9.708 3.705 1.00 0.00 14 LEU A N 8
ATOM 11547 C CA . LEU A 1 14 ? -3.148 -9.532 2.453 1.00 0.00 14 LEU A CA 8
ATOM 11548 C C . LEU A 1 14 ? -2.383 -10.150 1.287 1.00 0.00 14 LEU A C 8
ATOM 11549 O O . LEU A 1 14 ? -1.190 -10.429 1.393 1.00 0.00 14 LEU A O 8
ATOM 11565 N N . ASN A 1 15 ? -3.079 -10.358 0.174 1.00 0.00 15 ASN A N 8
ATOM 11566 C CA . ASN A 1 15 ? -2.465 -10.941 -1.013 1.00 0.00 15 ASN A CA 8
ATOM 11567 C C . ASN A 1 15 ? -1.816 -9.863 -1.875 1.00 0.00 15 ASN A C 8
ATOM 11568 O O . ASN A 1 15 ? -2.503 -9.070 -2.519 1.00 0.00 15 ASN A O 8
ATOM 11579 N N . VAL A 1 16 ? -0.487 -9.840 -1.883 1.00 0.00 16 VAL A N 8
ATOM 11580 C CA . VAL A 1 16 ? 0.257 -8.861 -2.667 1.00 0.00 16 VAL A CA 8
ATOM 11581 C C . VAL A 1 16 ? 0.721 -9.455 -3.992 1.00 0.00 16 VAL A C 8
ATOM 11582 O O . VAL A 1 16 ? 1.647 -10.266 -4.031 1.00 0.00 16 VAL A O 8
ATOM 11595 N N . LEU A 1 17 ? 0.072 -9.046 -5.077 1.00 0.00 17 LEU A N 8
ATOM 11596 C CA . LEU A 1 17 ? 0.418 -9.538 -6.406 1.00 0.00 17 LEU A CA 8
ATOM 11597 C C . LEU A 1 17 ? 1.920 -9.436 -6.650 1.00 0.00 17 LEU A C 8
ATOM 11598 O O . LEU A 1 17 ? 2.524 -8.384 -6.440 1.00 0.00 17 LEU A O 8
ATOM 11614 N N . VAL A 1 18 ? 2.518 -10.536 -7.097 1.00 0.00 18 VAL A N 8
ATOM 11615 C CA . VAL A 1 18 ? 3.949 -10.571 -7.373 1.00 0.00 18 VAL A CA 8
ATOM 11616 C C . VAL A 1 18 ? 4.244 -11.360 -8.643 1.00 0.00 18 VAL A C 8
ATOM 11617 O O . VAL A 1 18 ? 3.837 -12.513 -8.779 1.00 0.00 18 VAL A O 8
ATOM 11630 N N . ASN A 1 19 ? 4.957 -10.731 -9.572 1.00 0.00 19 ASN A N 8
ATOM 11631 C CA . ASN A 1 19 ? 5.308 -11.375 -10.833 1.00 0.00 19 ASN A CA 8
ATOM 11632 C C . ASN A 1 19 ? 4.103 -12.095 -11.430 1.00 0.00 19 ASN A C 8
ATOM 11633 O O . ASN A 1 19 ? 4.205 -13.241 -11.867 1.00 0.00 19 ASN A O 8
ATOM 11644 N N . SER A 1 20 ? 2.961 -11.414 -11.445 1.00 0.00 20 SER A N 8
ATOM 11645 C CA . SER A 1 20 ? 1.735 -11.989 -11.985 1.00 0.00 20 SER A CA 8
ATOM 11646 C C . SER A 1 20 ? 1.310 -13.214 -11.181 1.00 0.00 20 SER A C 8
ATOM 11647 O O . SER A 1 20 ? 0.665 -14.121 -11.707 1.00 0.00 20 SER A O 8
ATOM 11655 N N . GLN A 1 21 ? 1.676 -13.232 -9.904 1.00 0.00 21 GLN A N 8
ATOM 11656 C CA . GLN A 1 21 ? 1.333 -14.346 -9.027 1.00 0.00 21 GLN A CA 8
ATOM 11657 C C . GLN A 1 21 ? 1.045 -13.855 -7.612 1.00 0.00 21 GLN A C 8
ATOM 11658 O O . GLN A 1 21 ? 1.860 -13.156 -7.009 1.00 0.00 21 GLN A O 8
ATOM 11672 N N . TRP A 1 22 ? -0.117 -14.226 -7.087 1.00 0.00 22 TRP A N 8
ATOM 11673 C CA . TRP A 1 22 ? -0.512 -13.823 -5.742 1.00 0.00 22 TRP A CA 8
ATOM 11674 C C . TRP A 1 22 ? 0.282 -14.588 -4.690 1.00 0.00 22 TRP A C 8
ATOM 11675 O O . TRP A 1 22 ? 0.250 -15.819 -4.645 1.00 0.00 22 TRP A O 8
ATOM 11696 N N . LYS A 1 23 ? 0.995 -13.854 -3.843 1.00 0.00 23 LYS A N 8
ATOM 11697 C CA . LYS A 1 23 ? 1.797 -14.463 -2.788 1.00 0.00 23 LYS A CA 8
ATOM 11698 C C . LYS A 1 23 ? 1.418 -13.900 -1.422 1.00 0.00 23 LYS A C 8
ATOM 11699 O O . LYS A 1 23 ? 1.377 -12.684 -1.231 1.00 0.00 23 LYS A O 8
ATOM 11718 N N . SER A 1 24 ? 1.142 -14.791 -0.476 1.00 0.00 24 SER A N 8
ATOM 11719 C CA . SER A 1 24 ? 0.765 -14.383 0.872 1.00 0.00 24 SER A CA 8
ATOM 11720 C C . SER A 1 24 ? 1.822 -13.465 1.478 1.00 0.00 24 SER A C 8
ATOM 11721 O O . SER A 1 24 ? 2.955 -13.880 1.721 1.00 0.00 24 SER A O 8
ATOM 11729 N N . ARG A 1 25 ? 1.442 -12.214 1.720 1.00 0.00 25 ARG A N 8
ATOM 11730 C CA . ARG A 1 25 ? 2.357 -11.236 2.297 1.00 0.00 25 ARG A CA 8
ATOM 11731 C C . ARG A 1 25 ? 1.721 -10.538 3.496 1.00 0.00 25 ARG A C 8
ATOM 11732 O O . ARG A 1 25 ? 0.501 -10.388 3.564 1.00 0.00 25 ARG A O 8
ATOM 11753 N N . TRP A 1 26 ? 2.556 -10.116 4.438 1.00 0.00 26 TRP A N 8
ATOM 11754 C CA . TRP A 1 26 ? 2.076 -9.435 5.635 1.00 0.00 26 TRP A CA 8
ATOM 11755 C C . TRP A 1 26 ? 2.062 -7.924 5.433 1.00 0.00 26 TRP A C 8
ATOM 11756 O O . TRP A 1 26 ? 3.092 -7.262 5.565 1.00 0.00 26 TRP A O 8
ATOM 11777 N N . CYS A 1 27 ? 0.891 -7.385 5.113 1.00 0.00 27 CYS A N 8
ATOM 11778 C CA . CYS A 1 27 ? 0.744 -5.951 4.892 1.00 0.00 27 CYS A CA 8
ATOM 11779 C C . CYS A 1 27 ? 0.460 -5.225 6.203 1.00 0.00 27 CYS A C 8
ATOM 11780 O O . CYS A 1 27 ? -0.423 -5.620 6.964 1.00 0.00 27 CYS A O 8
ATOM 11788 N N . SER A 1 28 ? 1.216 -4.162 6.461 1.00 0.00 28 SER A N 8
ATOM 11789 C CA . SER A 1 28 ? 1.050 -3.384 7.683 1.00 0.00 28 SER A CA 8
ATOM 11790 C C . SER A 1 28 ? 1.106 -1.889 7.387 1.00 0.00 28 SER A C 8
ATOM 11791 O O . SER A 1 28 ? 2.144 -1.362 6.987 1.00 0.00 28 SER A O 8
ATOM 11799 N N . VAL A 1 29 ? -0.019 -1.210 7.586 1.00 0.00 29 VAL A N 8
ATOM 11800 C CA . VAL A 1 29 ? -0.100 0.226 7.342 1.00 0.00 29 VAL A CA 8
ATOM 11801 C C . VAL A 1 29 ? 0.195 1.016 8.611 1.00 0.00 29 VAL A C 8
ATOM 11802 O O . VAL A 1 29 ? -0.422 0.792 9.652 1.00 0.00 29 VAL A O 8
ATOM 11815 N N . ARG A 1 30 ? 1.143 1.944 8.517 1.00 0.00 30 ARG A N 8
ATOM 11816 C CA . ARG A 1 30 ? 1.521 2.768 9.658 1.00 0.00 30 ARG A CA 8
ATOM 11817 C C . ARG A 1 30 ? 2.179 4.066 9.198 1.00 0.00 30 ARG A C 8
ATOM 11818 O O . ARG A 1 30 ? 2.697 4.149 8.084 1.00 0.00 30 ARG A O 8
ATOM 11839 N N . ASP A 1 31 ? 2.153 5.075 10.061 1.00 0.00 31 ASP A N 8
ATOM 11840 C CA . ASP A 1 31 ? 2.747 6.368 9.744 1.00 0.00 31 ASP A CA 8
ATOM 11841 C C . ASP A 1 31 ? 2.408 6.786 8.316 1.00 0.00 31 ASP A C 8
ATOM 11842 O O . ASP A 1 31 ? 3.248 7.332 7.603 1.00 0.00 31 ASP A O 8
ATOM 11851 N N . ASN A 1 32 ? 1.171 6.525 7.906 1.00 0.00 32 ASN A N 8
ATOM 11852 C CA . ASN A 1 32 ? 0.721 6.872 6.563 1.00 0.00 32 ASN A CA 8
ATOM 11853 C C . ASN A 1 32 ? 1.593 6.201 5.507 1.00 0.00 32 ASN A C 8
ATOM 11854 O O . ASN A 1 32 ? 1.928 6.805 4.487 1.00 0.00 32 ASN A O 8
ATOM 11865 N N . HIS A 1 33 ? 1.958 4.947 5.758 1.00 0.00 33 HIS A N 8
ATOM 11866 C CA . HIS A 1 33 ? 2.790 4.192 4.828 1.00 0.00 33 HIS A CA 8
ATOM 11867 C C . HIS A 1 33 ? 2.485 2.700 4.914 1.00 0.00 33 HIS A C 8
ATOM 11868 O O . HIS A 1 33 ? 2.322 2.151 6.004 1.00 0.00 33 HIS A O 8
ATOM 11883 N N . LEU A 1 34 ? 2.407 2.049 3.758 1.00 0.00 34 LEU A N 8
ATOM 11884 C CA . LEU A 1 34 ? 2.121 0.620 3.703 1.00 0.00 34 LEU A CA 8
ATOM 11885 C C . LEU A 1 34 ? 3.409 -0.191 3.611 1.00 0.00 34 LEU A C 8
ATOM 11886 O O . LEU A 1 34 ? 4.051 -0.240 2.561 1.00 0.00 34 LEU A O 8
ATOM 11902 N N . HIS A 1 35 ? 3.782 -0.827 4.717 1.00 0.00 35 HIS A N 8
ATOM 11903 C CA . HIS A 1 35 ? 4.994 -1.638 4.760 1.00 0.00 35 HIS A CA 8
ATOM 11904 C C . HIS A 1 35 ? 4.706 -3.068 4.311 1.00 0.00 35 HIS A C 8
ATOM 11905 O O . HIS A 1 35 ? 3.552 -3.494 4.261 1.00 0.00 35 HIS A O 8
ATOM 11920 N N . PHE A 1 36 ? 5.763 -3.804 3.983 1.00 0.00 36 PHE A N 8
ATOM 11921 C CA . PHE A 1 36 ? 5.625 -5.185 3.536 1.00 0.00 36 PHE A CA 8
ATOM 11922 C C . PHE A 1 36 ? 6.606 -6.095 4.269 1.00 0.00 36 PHE A C 8
ATOM 11923 O O . PHE A 1 36 ? 7.815 -5.863 4.254 1.00 0.00 36 PHE A O 8
ATOM 11940 N N . TYR A 1 37 ? 6.076 -7.131 4.910 1.00 0.00 37 TYR A N 8
ATOM 11941 C CA . TYR A 1 37 ? 6.903 -8.075 5.652 1.00 0.00 37 TYR A CA 8
ATOM 11942 C C . TYR A 1 37 ? 6.579 -9.512 5.255 1.00 0.00 37 TYR A C 8
ATOM 11943 O O . TYR A 1 37 ? 5.587 -9.770 4.573 1.00 0.00 37 TYR A O 8
ATOM 11961 N N . GLN A 1 38 ? 7.422 -10.444 5.689 1.00 0.00 38 GLN A N 8
ATOM 11962 C CA . GLN A 1 38 ? 7.225 -11.855 5.380 1.00 0.00 38 GLN A CA 8
ATOM 11963 C C . GLN A 1 38 ? 6.451 -12.553 6.494 1.00 0.00 38 GLN A C 8
ATOM 11964 O O . GLN A 1 38 ? 5.516 -13.311 6.233 1.00 0.00 38 GLN A O 8
ATOM 11978 N N . ASP A 1 39 ? 6.847 -12.294 7.735 1.00 0.00 39 ASP A N 8
ATOM 11979 C CA . ASP A 1 39 ? 6.190 -12.897 8.889 1.00 0.00 39 ASP A CA 8
ATOM 11980 C C . ASP A 1 39 ? 6.309 -11.997 10.114 1.00 0.00 39 ASP A C 8
ATOM 11981 O O . ASP A 1 39 ? 6.919 -10.929 10.055 1.00 0.00 39 ASP A O 8
ATOM 11990 N N . ARG A 1 40 ? 5.721 -12.434 11.223 1.00 0.00 40 ARG A N 8
ATOM 11991 C CA . ARG A 1 40 ? 5.759 -11.666 12.462 1.00 0.00 40 ARG A CA 8
ATOM 11992 C C . ARG A 1 40 ? 7.100 -10.955 12.620 1.00 0.00 40 ARG A C 8
ATOM 11993 O O . ARG A 1 40 ? 7.169 -9.850 13.156 1.00 0.00 40 ARG A O 8
ATOM 12014 N N . ASN A 1 41 ? 8.164 -11.598 12.149 1.00 0.00 41 ASN A N 8
ATOM 12015 C CA . ASN A 1 41 ? 9.503 -11.028 12.240 1.00 0.00 41 ASN A CA 8
ATOM 12016 C C . ASN A 1 41 ? 9.673 -9.879 11.251 1.00 0.00 41 ASN A C 8
ATOM 12017 O O . ASN A 1 41 ? 10.468 -9.963 10.315 1.00 0.00 41 ASN A O 8
ATOM 12028 N N . ARG A 1 42 ? 8.921 -8.805 11.467 1.00 0.00 42 ARG A N 8
ATOM 12029 C CA . ARG A 1 42 ? 8.987 -7.638 10.595 1.00 0.00 42 ARG A CA 8
ATOM 12030 C C . ARG A 1 42 ? 10.434 -7.295 10.254 1.00 0.00 42 ARG A C 8
ATOM 12031 O O . ARG A 1 42 ? 10.746 -6.930 9.121 1.00 0.00 42 ARG A O 8
ATOM 12052 N N . SER A 1 43 ? 11.314 -7.416 11.243 1.00 0.00 43 SER A N 8
ATOM 12053 C CA . SER A 1 43 ? 12.728 -7.115 11.050 1.00 0.00 43 SER A CA 8
ATOM 12054 C C . SER A 1 43 ? 13.176 -7.496 9.642 1.00 0.00 43 SER A C 8
ATOM 12055 O O . SER A 1 43 ? 13.914 -6.755 8.991 1.00 0.00 43 SER A O 8
ATOM 12063 N N . LYS A 1 44 ? 12.725 -8.656 9.178 1.00 0.00 44 LYS A N 8
ATOM 12064 C CA . LYS A 1 44 ? 13.078 -9.137 7.847 1.00 0.00 44 LYS A CA 8
ATOM 12065 C C . LYS A 1 44 ? 12.152 -8.543 6.791 1.00 0.00 44 LYS A C 8
ATOM 12066 O O . LYS A 1 44 ? 11.530 -9.269 6.015 1.00 0.00 44 LYS A O 8
ATOM 12085 N N . VAL A 1 45 ? 12.065 -7.216 6.765 1.00 0.00 45 VAL A N 8
ATOM 12086 C CA . VAL A 1 45 ? 11.217 -6.524 5.802 1.00 0.00 45 VAL A CA 8
ATOM 12087 C C . VAL A 1 45 ? 11.236 -7.226 4.449 1.00 0.00 45 VAL A C 8
ATOM 12088 O O . VAL A 1 45 ? 12.295 -7.610 3.953 1.00 0.00 45 VAL A O 8
ATOM 12101 N N . ALA A 1 46 ? 10.058 -7.389 3.856 1.00 0.00 46 ALA A N 8
ATOM 12102 C CA . ALA A 1 46 ? 9.940 -8.042 2.559 1.00 0.00 46 ALA A CA 8
ATOM 12103 C C . ALA A 1 46 ? 10.513 -7.167 1.449 1.00 0.00 46 ALA A C 8
ATOM 12104 O O . ALA A 1 46 ? 11.193 -7.658 0.549 1.00 0.00 46 ALA A O 8
ATOM 12111 N N . GLN A 1 47 ? 10.233 -5.870 1.521 1.00 0.00 47 GLN A N 8
ATOM 12112 C CA . GLN A 1 47 ? 10.721 -4.927 0.521 1.00 0.00 47 GLN A CA 8
ATOM 12113 C C . GLN A 1 47 ? 10.367 -3.494 0.905 1.00 0.00 47 GLN A C 8
ATOM 12114 O O . GLN A 1 47 ? 9.571 -3.265 1.815 1.00 0.00 47 GLN A O 8
ATOM 12128 N N . GLN A 1 48 ? 10.963 -2.535 0.205 1.00 0.00 48 GLN A N 8
ATOM 12129 C CA . GLN A 1 48 ? 10.710 -1.124 0.474 1.00 0.00 48 GLN A CA 8
ATOM 12130 C C . GLN A 1 48 ? 9.227 -0.876 0.729 1.00 0.00 48 GLN A C 8
ATOM 12131 O O . GLN A 1 48 ? 8.355 -1.455 0.081 1.00 0.00 48 GLN A O 8
ATOM 12145 N N . PRO A 1 49 ? 8.932 0.006 1.696 1.00 0.00 49 PRO A N 8
ATOM 12146 C CA . PRO A 1 49 ? 7.554 0.351 2.059 1.00 0.00 49 PRO A CA 8
ATOM 12147 C C . PRO A 1 49 ? 6.854 1.160 0.972 1.00 0.00 49 PRO A C 8
ATOM 12148 O O . PRO A 1 49 ? 7.439 1.454 -0.071 1.00 0.00 49 PRO A O 8
ATOM 12159 N N . LEU A 1 50 ? 5.599 1.516 1.223 1.00 0.00 50 LEU A N 8
ATOM 12160 C CA . LEU A 1 50 ? 4.818 2.293 0.266 1.00 0.00 50 LEU A CA 8
ATOM 12161 C C . LEU A 1 50 ? 4.390 3.627 0.867 1.00 0.00 50 LEU A C 8
ATOM 12162 O O . LEU A 1 50 ? 4.021 3.701 2.039 1.00 0.00 50 LEU A O 8
ATOM 12178 N N . SER A 1 51 ? 4.438 4.679 0.056 1.00 0.00 51 SER A N 8
ATOM 12179 C CA . SER A 1 51 ? 4.057 6.011 0.509 1.00 0.00 51 SER A CA 8
ATOM 12180 C C . SER A 1 51 ? 2.628 6.340 0.085 1.00 0.00 51 SER A C 8
ATOM 12181 O O . SER A 1 51 ? 2.407 7.057 -0.892 1.00 0.00 51 SER A O 8
ATOM 12189 N N . LEU A 1 52 ? 1.662 5.811 0.827 1.00 0.00 52 LEU A N 8
ATOM 12190 C CA . LEU A 1 52 ? 0.253 6.048 0.530 1.00 0.00 52 LEU A CA 8
ATOM 12191 C C . LEU A 1 52 ? -0.019 7.535 0.329 1.00 0.00 52 LEU A C 8
ATOM 12192 O O . LEU A 1 52 ? -0.777 7.924 -0.560 1.00 0.00 52 LEU A O 8
ATOM 12208 N N . VAL A 1 53 ? 0.606 8.364 1.159 1.00 0.00 53 VAL A N 8
ATOM 12209 C CA . VAL A 1 53 ? 0.434 9.809 1.070 1.00 0.00 53 VAL A CA 8
ATOM 12210 C C . VAL A 1 53 ? 0.648 10.301 -0.357 1.00 0.00 53 VAL A C 8
ATOM 12211 O O . VAL A 1 53 ? 1.774 10.583 -0.765 1.00 0.00 53 VAL A O 8
ATOM 12224 N N . GLY A 1 54 ? -0.442 10.402 -1.112 1.00 0.00 54 GLY A N 8
ATOM 12225 C CA . GLY A 1 54 ? -0.352 10.860 -2.486 1.00 0.00 54 GLY A CA 8
ATOM 12226 C C . GLY A 1 54 ? -0.985 9.890 -3.463 1.00 0.00 54 GLY A C 8
ATOM 12227 O O . GLY A 1 54 ? -1.523 10.298 -4.493 1.00 0.00 54 GLY A O 8
ATOM 12231 N N . CYS A 1 55 ? -0.920 8.603 -3.142 1.00 0.00 55 CYS A N 8
ATOM 12232 C CA . CYS A 1 55 ? -1.489 7.571 -4.002 1.00 0.00 55 CYS A CA 8
ATOM 12233 C C . CYS A 1 55 ? -3.010 7.543 -3.884 1.00 0.00 55 CYS A C 8
ATOM 12234 O O . CYS A 1 55 ? -3.599 8.333 -3.148 1.00 0.00 55 CYS A O 8
ATOM 12242 N N . GLU A 1 56 ? -3.638 6.627 -4.615 1.00 0.00 56 GLU A N 8
ATOM 12243 C CA . GLU A 1 56 ? -5.090 6.499 -4.594 1.00 0.00 56 GLU A CA 8
ATOM 12244 C C . GLU A 1 56 ? -5.509 5.035 -4.703 1.00 0.00 56 GLU A C 8
ATOM 12245 O O . GLU A 1 56 ? -5.086 4.324 -5.615 1.00 0.00 56 GLU A O 8
ATOM 12257 N N . VAL A 1 57 ? -6.341 4.592 -3.766 1.00 0.00 57 VAL A N 8
ATOM 12258 C CA . VAL A 1 57 ? -6.818 3.215 -3.757 1.00 0.00 57 VAL A CA 8
ATOM 12259 C C . VAL A 1 57 ? -8.131 3.082 -4.521 1.00 0.00 57 VAL A C 8
ATOM 12260 O O . VAL A 1 57 ? -9.108 3.768 -4.222 1.00 0.00 57 VAL A O 8
ATOM 12273 N N . VAL A 1 58 ? -8.146 2.193 -5.510 1.00 0.00 58 VAL A N 8
ATOM 12274 C CA . VAL A 1 58 ? -9.339 1.968 -6.317 1.00 0.00 58 VAL A CA 8
ATOM 12275 C C . VAL A 1 58 ? -9.702 0.488 -6.361 1.00 0.00 58 VAL A C 8
ATOM 12276 O O . VAL A 1 58 ? -8.848 -0.381 -6.536 1.00 0.00 58 VAL A O 8
ATOM 12289 N N . PRO A 1 59 ? -11.000 0.192 -6.199 1.00 0.00 59 PRO A N 8
ATOM 12290 C CA . PRO A 1 59 ? -11.507 -1.183 -6.217 1.00 0.00 59 PRO A CA 8
ATOM 12291 C C . PRO A 1 59 ? -11.437 -1.808 -7.606 1.00 0.00 59 PRO A C 8
ATOM 12292 O O . PRO A 1 59 ? -12.370 -1.686 -8.400 1.00 0.00 59 PRO A O 8
ATOM 12303 N N . ASP A 1 60 ? -10.326 -2.478 -7.893 1.00 0.00 60 ASP A N 8
ATOM 12304 C CA . ASP A 1 60 ? -10.135 -3.124 -9.187 1.00 0.00 60 ASP A CA 8
ATOM 12305 C C . ASP A 1 60 ? -10.255 -4.640 -9.060 1.00 0.00 60 ASP A C 8
ATOM 12306 O O . ASP A 1 60 ? -9.262 -5.368 -9.069 1.00 0.00 60 ASP A O 8
ATOM 12315 N N . PRO A 1 61 ? -11.498 -5.127 -8.939 1.00 0.00 61 PRO A N 8
ATOM 12316 C CA . PRO A 1 61 ? -11.777 -6.560 -8.807 1.00 0.00 61 PRO A CA 8
ATOM 12317 C C . PRO A 1 61 ? -11.498 -7.326 -10.096 1.00 0.00 61 PRO A C 8
ATOM 12318 O O . PRO A 1 61 ? -11.246 -6.728 -11.142 1.00 0.00 61 PRO A O 8
ATOM 12329 N N . SER A 1 62 ? -11.545 -8.652 -10.014 1.00 0.00 62 SER A N 8
ATOM 12330 C CA . SER A 1 62 ? -11.294 -9.499 -11.174 1.00 0.00 62 SER A CA 8
ATOM 12331 C C . SER A 1 62 ? -12.390 -10.549 -11.327 1.00 0.00 62 SER A C 8
ATOM 12332 O O . SER A 1 62 ? -13.195 -10.780 -10.424 1.00 0.00 62 SER A O 8
ATOM 12340 N N . PRO A 1 63 ? -12.423 -11.201 -12.499 1.00 0.00 63 PRO A N 8
ATOM 12341 C CA . PRO A 1 63 ? -13.415 -12.238 -12.800 1.00 0.00 63 PRO A CA 8
ATOM 12342 C C . PRO A 1 63 ? -13.191 -13.508 -11.987 1.00 0.00 63 PRO A C 8
ATOM 12343 O O . PRO A 1 63 ? -13.913 -14.493 -12.143 1.00 0.00 63 PRO A O 8
ATOM 12354 N N . ASP A 1 64 ? -12.185 -13.480 -11.119 1.00 0.00 64 ASP A N 8
ATOM 12355 C CA . ASP A 1 64 ? -11.866 -14.629 -10.280 1.00 0.00 64 ASP A CA 8
ATOM 12356 C C . ASP A 1 64 ? -11.924 -14.256 -8.802 1.00 0.00 64 ASP A C 8
ATOM 12357 O O . ASP A 1 64 ? -11.822 -15.118 -7.929 1.00 0.00 64 ASP A O 8
ATOM 12366 N N . HIS A 1 65 ? -12.086 -12.965 -8.529 1.00 0.00 65 HIS A N 8
ATOM 12367 C CA . HIS A 1 65 ? -12.157 -12.478 -7.156 1.00 0.00 65 HIS A CA 8
ATOM 12368 C C . HIS A 1 65 ? -12.542 -11.002 -7.123 1.00 0.00 65 HIS A C 8
ATOM 12369 O O . HIS A 1 65 ? -11.755 -10.135 -7.508 1.00 0.00 65 HIS A O 8
ATOM 12384 N N . LEU A 1 66 ? -13.756 -10.722 -6.662 1.00 0.00 66 LEU A N 8
ATOM 12385 C CA . LEU A 1 66 ? -14.246 -9.351 -6.579 1.00 0.00 66 LEU A CA 8
ATOM 12386 C C . LEU A 1 66 ? -13.749 -8.671 -5.307 1.00 0.00 66 LEU A C 8
ATOM 12387 O O . LEU A 1 66 ? -14.343 -7.700 -4.838 1.00 0.00 66 LEU A O 8
ATOM 12403 N N . TYR A 1 67 ? -12.656 -9.186 -4.756 1.00 0.00 67 TYR A N 8
ATOM 12404 C CA . TYR A 1 67 ? -12.079 -8.628 -3.538 1.00 0.00 67 TYR A CA 8
ATOM 12405 C C . TYR A 1 67 ? -10.621 -8.237 -3.756 1.00 0.00 67 TYR A C 8
ATOM 12406 O O . TYR A 1 67 ? -9.758 -8.528 -2.927 1.00 0.00 67 TYR A O 8
ATOM 12424 N N . SER A 1 68 ? -10.353 -7.575 -4.877 1.00 0.00 68 SER A N 8
ATOM 12425 C CA . SER A 1 68 ? -8.999 -7.146 -5.207 1.00 0.00 68 SER A CA 8
ATOM 12426 C C . SER A 1 68 ? -8.959 -5.649 -5.495 1.00 0.00 68 SER A C 8
ATOM 12427 O O . SER A 1 68 ? -9.714 -5.144 -6.327 1.00 0.00 68 SER A O 8
ATOM 12435 N N . PHE A 1 69 ? -8.073 -4.943 -4.801 1.00 0.00 69 PHE A N 8
ATOM 12436 C CA . PHE A 1 69 ? -7.933 -3.502 -4.980 1.00 0.00 69 PHE A CA 8
ATOM 12437 C C . PHE A 1 69 ? -6.491 -3.132 -5.314 1.00 0.00 69 PHE A C 8
ATOM 12438 O O . PHE A 1 69 ? -5.556 -3.847 -4.952 1.00 0.00 69 PHE A O 8
ATOM 12455 N N . ARG A 1 70 ? -6.319 -2.011 -6.007 1.00 0.00 70 ARG A N 8
ATOM 12456 C CA . ARG A 1 70 ? -4.991 -1.547 -6.391 1.00 0.00 70 ARG A CA 8
ATOM 12457 C C . ARG A 1 70 ? -4.829 -0.059 -6.094 1.00 0.00 70 ARG A C 8
ATOM 12458 O O . ARG A 1 70 ? -5.811 0.654 -5.890 1.00 0.00 70 ARG A O 8
ATOM 12479 N N . ILE A 1 71 ? -3.582 0.401 -6.070 1.00 0.00 71 ILE A N 8
ATOM 12480 C CA . ILE A 1 71 ? -3.292 1.803 -5.798 1.00 0.00 71 ILE A CA 8
ATOM 12481 C C . ILE A 1 71 ? -2.693 2.488 -7.022 1.00 0.00 71 ILE A C 8
ATOM 12482 O O . ILE A 1 71 ? -1.997 1.859 -7.820 1.00 0.00 71 ILE A O 8
ATOM 12498 N N . LEU A 1 72 ? -2.968 3.780 -7.163 1.00 0.00 72 LEU A N 8
ATOM 12499 C CA . LEU A 1 72 ? -2.455 4.552 -8.290 1.00 0.00 72 LEU A CA 8
ATOM 12500 C C . LEU A 1 72 ? -2.045 5.953 -7.848 1.00 0.00 72 LEU A C 8
ATOM 12501 O O . LEU A 1 72 ? -2.705 6.570 -7.011 1.00 0.00 72 LEU A O 8
ATOM 12517 N N . HIS A 1 73 ? -0.952 6.452 -8.417 1.00 0.00 73 HIS A N 8
ATOM 12518 C CA . HIS A 1 73 ? -0.455 7.782 -8.084 1.00 0.00 73 HIS A CA 8
ATOM 12519 C C . HIS A 1 73 ? -0.874 8.799 -9.141 1.00 0.00 73 HIS A C 8
ATOM 12520 O O . HIS A 1 73 ? -1.652 9.713 -8.865 1.00 0.00 73 HIS A O 8
ATOM 12535 N N . LYS A 1 74 ? -0.352 8.635 -10.352 1.00 0.00 74 LYS A N 8
ATOM 12536 C CA . LYS A 1 74 ? -0.672 9.537 -11.452 1.00 0.00 74 LYS A CA 8
ATOM 12537 C C . LYS A 1 74 ? -1.209 8.764 -12.652 1.00 0.00 74 LYS A C 8
ATOM 12538 O O . LYS A 1 74 ? -0.862 9.055 -13.796 1.00 0.00 74 LYS A O 8
ATOM 12557 N N . GLY A 1 75 ? -2.060 7.779 -12.382 1.00 0.00 75 GLY A N 8
ATOM 12558 C CA . GLY A 1 75 ? -2.633 6.980 -13.450 1.00 0.00 75 GLY A CA 8
ATOM 12559 C C . GLY A 1 75 ? -1.938 5.643 -13.611 1.00 0.00 75 GLY A C 8
ATOM 12560 O O . GLY A 1 75 ? -2.366 4.806 -14.404 1.00 0.00 75 GLY A O 8
ATOM 12564 N N . GLU A 1 76 ? -0.862 5.442 -12.856 1.00 0.00 76 GLU A N 8
ATOM 12565 C CA . GLU A 1 76 ? -0.106 4.197 -12.921 1.00 0.00 76 GLU A CA 8
ATOM 12566 C C . GLU A 1 76 ? -0.471 3.277 -11.760 1.00 0.00 76 GLU A C 8
ATOM 12567 O O . GLU A 1 76 ? -1.319 3.612 -10.934 1.00 0.00 76 GLU A O 8
ATOM 12579 N N . GLU A 1 77 ? 0.176 2.117 -11.706 1.00 0.00 77 GLU A N 8
ATOM 12580 C CA . GLU A 1 77 ? -0.081 1.149 -10.646 1.00 0.00 77 GLU A CA 8
ATOM 12581 C C . GLU A 1 77 ? 1.160 0.943 -9.784 1.00 0.00 77 GLU A C 8
ATOM 12582 O O . GLU A 1 77 ? 2.191 0.468 -10.262 1.00 0.00 77 GLU A O 8
ATOM 12594 N N . LEU A 1 78 ? 1.054 1.304 -8.510 1.00 0.00 78 LEU A N 8
ATOM 12595 C CA . LEU A 1 78 ? 2.168 1.160 -7.578 1.00 0.00 78 LEU A CA 8
ATOM 12596 C C . LEU A 1 78 ? 2.157 -0.219 -6.926 1.00 0.00 78 LEU A C 8
ATOM 12597 O O . LEU A 1 78 ? 3.173 -0.913 -6.902 1.00 0.00 78 LEU A O 8
ATOM 12613 N N . ALA A 1 79 ? 1.001 -0.610 -6.399 1.00 0.00 79 ALA A N 8
ATOM 12614 C CA . ALA A 1 79 ? 0.857 -1.907 -5.750 1.00 0.00 79 ALA A CA 8
ATOM 12615 C C . ALA A 1 79 ? -0.509 -2.519 -6.044 1.00 0.00 79 ALA A C 8
ATOM 12616 O O . ALA A 1 79 ? -1.395 -1.856 -6.583 1.00 0.00 79 ALA A O 8
ATOM 12623 N N . LYS A 1 80 ? -0.672 -3.788 -5.687 1.00 0.00 80 LYS A N 8
ATOM 12624 C CA . LYS A 1 80 ? -1.929 -4.491 -5.912 1.00 0.00 80 LYS A CA 8
ATOM 12625 C C . LYS A 1 80 ? -2.185 -5.514 -4.811 1.00 0.00 80 LYS A C 8
ATOM 12626 O O . LYS A 1 80 ? -1.489 -6.526 -4.715 1.00 0.00 80 LYS A O 8
ATOM 12645 N N . LEU A 1 81 ? -3.188 -5.246 -3.982 1.00 0.00 81 LEU A N 8
ATOM 12646 C CA . LEU A 1 81 ? -3.538 -6.145 -2.887 1.00 0.00 81 LEU A CA 8
ATOM 12647 C C . LEU A 1 81 ? -4.887 -6.810 -3.138 1.00 0.00 81 LEU A C 8
ATOM 12648 O O . LEU A 1 81 ? -5.686 -6.331 -3.942 1.00 0.00 81 LEU A O 8
ATOM 12664 N N . GLU A 1 82 ? -5.135 -7.916 -2.443 1.00 0.00 82 GLU A N 8
ATOM 12665 C CA . GLU A 1 82 ? -6.388 -8.646 -2.590 1.00 0.00 82 GLU A CA 8
ATOM 12666 C C . GLU A 1 82 ? -6.827 -9.247 -1.258 1.00 0.00 82 GLU A C 8
ATOM 12667 O O . GLU A 1 82 ? -6.038 -9.888 -0.564 1.00 0.00 82 GLU A O 8
ATOM 12679 N N . ALA A 1 83 ? -8.092 -9.035 -0.908 1.00 0.00 83 ALA A N 8
ATOM 12680 C CA . ALA A 1 83 ? -8.637 -9.557 0.339 1.00 0.00 83 ALA A CA 8
ATOM 12681 C C . ALA A 1 83 ? -9.207 -10.958 0.145 1.00 0.00 83 ALA A C 8
ATOM 12682 O O . ALA A 1 83 ? -9.073 -11.552 -0.925 1.00 0.00 83 ALA A O 8
ATOM 12689 N N . LYS A 1 84 ? -9.843 -11.482 1.187 1.00 0.00 84 LYS A N 8
ATOM 12690 C CA . LYS A 1 84 ? -10.435 -12.814 1.133 1.00 0.00 84 LYS A CA 8
ATOM 12691 C C . LYS A 1 84 ? -11.922 -12.735 0.805 1.00 0.00 84 LYS A C 8
ATOM 12692 O O . LYS A 1 84 ? -12.445 -13.554 0.048 1.00 0.00 84 LYS A O 8
ATOM 12711 N N . SER A 1 85 ? -12.598 -11.744 1.377 1.00 0.00 85 SER A N 8
ATOM 12712 C CA . SER A 1 85 ? -14.026 -11.560 1.147 1.00 0.00 85 SER A CA 8
ATOM 12713 C C . SER A 1 85 ? -14.333 -10.117 0.760 1.00 0.00 85 SER A C 8
ATOM 12714 O O . SER A 1 85 ? -13.475 -9.240 0.862 1.00 0.00 85 SER A O 8
ATOM 12722 N N . SER A 1 86 ? -15.562 -9.878 0.315 1.00 0.00 86 SER A N 8
ATOM 12723 C CA . SER A 1 86 ? -15.982 -8.542 -0.091 1.00 0.00 86 SER A CA 8
ATOM 12724 C C . SER A 1 86 ? -15.922 -7.572 1.085 1.00 0.00 86 SER A C 8
ATOM 12725 O O . SER A 1 86 ? -15.453 -6.443 0.947 1.00 0.00 86 SER A O 8
ATOM 12733 N N . GLU A 1 87 ? -16.399 -8.023 2.241 1.00 0.00 87 GLU A N 8
ATOM 12734 C CA . GLU A 1 87 ? -16.400 -7.195 3.441 1.00 0.00 87 GLU A CA 8
ATOM 12735 C C . GLU A 1 87 ? -14.978 -6.805 3.834 1.00 0.00 87 GLU A C 8
ATOM 12736 O O . GLU A 1 87 ? -14.723 -5.669 4.234 1.00 0.00 87 GLU A O 8
ATOM 12748 N N . GLU A 1 88 ? -14.056 -7.756 3.718 1.00 0.00 88 GLU A N 8
ATOM 12749 C CA . GLU A 1 88 ? -12.660 -7.512 4.062 1.00 0.00 88 GLU A CA 8
ATOM 12750 C C . GLU A 1 88 ? -12.084 -6.374 3.225 1.00 0.00 88 GLU A C 8
ATOM 12751 O O . GLU A 1 88 ? -11.550 -5.403 3.762 1.00 0.00 88 GLU A O 8
ATOM 12763 N N . MET A 1 89 ? -12.196 -6.501 1.907 1.00 0.00 89 MET A N 8
ATOM 12764 C CA . MET A 1 89 ? -11.686 -5.483 0.995 1.00 0.00 89 MET A CA 8
ATOM 12765 C C . MET A 1 89 ? -12.286 -4.117 1.316 1.00 0.00 89 MET A C 8
ATOM 12766 O O . MET A 1 89 ? -11.630 -3.089 1.158 1.00 0.00 89 MET A O 8
ATOM 12780 N N . GLY A 1 90 ? -13.536 -4.116 1.767 1.00 0.00 90 GLY A N 8
ATOM 12781 C CA . GLY A 1 90 ? -14.203 -2.871 2.102 1.00 0.00 90 GLY A CA 8
ATOM 12782 C C . GLY A 1 90 ? -13.566 -2.174 3.289 1.00 0.00 90 GLY A C 8
ATOM 12783 O O . GLY A 1 90 ? -13.618 -0.949 3.399 1.00 0.00 90 GLY A O 8
ATOM 12787 N N . HIS A 1 91 ? -12.966 -2.956 4.180 1.00 0.00 91 HIS A N 8
ATOM 12788 C CA . HIS A 1 91 ? -12.317 -2.406 5.365 1.00 0.00 91 HIS A CA 8
ATOM 12789 C C . HIS A 1 91 ? -10.954 -1.817 5.015 1.00 0.00 91 HIS A C 8
ATOM 12790 O O . HIS A 1 91 ? -10.488 -0.880 5.663 1.00 0.00 91 HIS A O 8
ATOM 12805 N N . TRP A 1 92 ? -10.322 -2.372 3.988 1.00 0.00 92 TRP A N 8
ATOM 12806 C CA . TRP A 1 92 ? -9.012 -1.901 3.553 1.00 0.00 92 TRP A CA 8
ATOM 12807 C C . TRP A 1 92 ? -9.144 -0.673 2.658 1.00 0.00 92 TRP A C 8
ATOM 12808 O O . TRP A 1 92 ? -8.384 0.287 2.790 1.00 0.00 92 TRP A O 8
ATOM 12829 N N . LEU A 1 93 ? -10.112 -0.710 1.750 1.00 0.00 93 LEU A N 8
ATOM 12830 C CA . LEU A 1 93 ? -10.344 0.400 0.833 1.00 0.00 93 LEU A CA 8
ATOM 12831 C C . LEU A 1 93 ? -10.339 1.731 1.578 1.00 0.00 93 LEU A C 8
ATOM 12832 O O . LEU A 1 93 ? -9.534 2.615 1.287 1.00 0.00 93 LEU A O 8
ATOM 12848 N N . GLY A 1 94 ? -11.243 1.867 2.543 1.00 0.00 94 GLY A N 8
ATOM 12849 C CA . GLY A 1 94 ? -11.325 3.092 3.317 1.00 0.00 94 GLY A CA 8
ATOM 12850 C C . GLY A 1 94 ? -10.102 3.312 4.186 1.00 0.00 94 GLY A C 8
ATOM 12851 O O . GLY A 1 94 ? -9.684 4.449 4.406 1.00 0.00 94 GLY A O 8
ATOM 12855 N N . LEU A 1 95 ? -9.528 2.221 4.682 1.00 0.00 95 LEU A N 8
ATOM 12856 C CA . LEU A 1 95 ? -8.346 2.300 5.534 1.00 0.00 95 LEU A CA 8
ATOM 12857 C C . LEU A 1 95 ? -7.189 2.969 4.799 1.00 0.00 95 LEU A C 8
ATOM 12858 O O . LEU A 1 95 ? -6.604 3.936 5.290 1.00 0.00 95 LEU A O 8
ATOM 12874 N N . LEU A 1 96 ? -6.864 2.449 3.621 1.00 0.00 96 LEU A N 8
ATOM 12875 C CA . LEU A 1 96 ? -5.778 2.998 2.816 1.00 0.00 96 LEU A CA 8
ATOM 12876 C C . LEU A 1 96 ? -6.116 4.403 2.329 1.00 0.00 96 LEU A C 8
ATOM 12877 O O . LEU A 1 96 ? -5.283 5.309 2.386 1.00 0.00 96 LEU A O 8
ATOM 12893 N N . LEU A 1 97 ? -7.344 4.579 1.854 1.00 0.00 97 LEU A N 8
ATOM 12894 C CA . LEU A 1 97 ? -7.795 5.875 1.359 1.00 0.00 97 LEU A CA 8
ATOM 12895 C C . LEU A 1 97 ? -7.568 6.965 2.402 1.00 0.00 97 LEU A C 8
ATOM 12896 O O . LEU A 1 97 ? -7.016 8.023 2.100 1.00 0.00 97 LEU A O 8
ATOM 12912 N N . SER A 1 98 ? -7.996 6.698 3.632 1.00 0.00 98 SER A N 8
ATOM 12913 C CA . SER A 1 98 ? -7.842 7.656 4.720 1.00 0.00 98 SER A CA 8
ATOM 12914 C C . SER A 1 98 ? -6.397 8.137 4.819 1.00 0.00 98 SER A C 8
ATOM 12915 O O . SER A 1 98 ? -6.140 9.319 5.046 1.00 0.00 98 SER A O 8
ATOM 12923 N N . GLU A 1 99 ? -5.459 7.211 4.648 1.00 0.00 99 GLU A N 8
ATOM 12924 C CA . GLU A 1 99 ? -4.040 7.540 4.720 1.00 0.00 99 GLU A CA 8
ATOM 12925 C C . GLU A 1 99 ? -3.593 8.294 3.471 1.00 0.00 99 GLU A C 8
ATOM 12926 O O . GLU A 1 99 ? -3.003 9.371 3.560 1.00 0.00 99 GLU A O 8
ATOM 12938 N N . SER A 1 100 ? -3.878 7.720 2.306 1.00 0.00 100 SER A N 8
ATOM 12939 C CA . SER A 1 100 ? -3.502 8.334 1.038 1.00 0.00 100 SER A CA 8
ATOM 12940 C C . SER A 1 100 ? -4.393 9.533 0.730 1.00 0.00 100 SER A C 8
ATOM 12941 O O . SER A 1 100 ? -5.615 9.409 0.653 1.00 0.00 100 SER A O 8
ATOM 12949 N N . GLY A 1 101 ? -3.772 10.696 0.554 1.00 0.00 101 GLY A N 8
ATOM 12950 C CA . GLY A 1 101 ? -4.523 11.901 0.257 1.00 0.00 101 GLY A CA 8
ATOM 12951 C C . GLY A 1 101 ? -5.578 11.678 -0.809 1.00 0.00 101 GLY A C 8
ATOM 12952 O O . GLY A 1 101 ? -5.296 11.785 -2.003 1.00 0.00 101 GLY A O 8
ATOM 12956 N N . SER A 1 102 ? -6.796 11.367 -0.378 1.00 0.00 102 SER A N 8
ATOM 12957 C CA . SER A 1 102 ? -7.895 11.123 -1.305 1.00 0.00 102 SER A CA 8
ATOM 12958 C C . SER A 1 102 ? -8.608 12.425 -1.657 1.00 0.00 102 SER A C 8
ATOM 12959 O O . SER A 1 102 ? -9.329 12.503 -2.651 1.00 0.00 102 SER A O 8
ATOM 12967 N N . GLY A 1 103 ? -8.402 13.448 -0.832 1.00 0.00 103 GLY A N 8
ATOM 12968 C CA . GLY A 1 103 ? -9.031 14.733 -1.071 1.00 0.00 103 GLY A CA 8
ATOM 12969 C C . GLY A 1 103 ? -8.487 15.822 -0.168 1.00 0.00 103 GLY A C 8
ATOM 12970 O O . GLY A 1 103 ? -7.704 15.566 0.747 1.00 0.00 103 GLY A O 8
ATOM 12974 N N . PRO A 1 104 ? -8.904 17.071 -0.423 1.00 0.00 104 PRO A N 8
ATOM 12975 C CA . PRO A 1 104 ? -8.465 18.229 0.362 1.00 0.00 104 PRO A CA 8
ATOM 12976 C C . PRO A 1 104 ? -9.039 18.221 1.775 1.00 0.00 104 PRO A C 8
ATOM 12977 O O . PRO A 1 104 ? -10.155 18.685 2.004 1.00 0.00 104 PRO A O 8
ATOM 12988 N N . SER A 1 105 ? -8.267 17.692 2.719 1.00 0.00 105 SER A N 8
ATOM 12989 C CA . SER A 1 105 ? -8.700 17.621 4.110 1.00 0.00 105 SER A CA 8
ATOM 12990 C C . SER A 1 105 ? -10.182 17.267 4.200 1.00 0.00 105 SER A C 8
ATOM 12991 O O . SER A 1 105 ? -10.925 17.857 4.984 1.00 0.00 105 SER A O 8
ATOM 12999 N N . SER A 1 106 ? -10.603 16.301 3.391 1.00 0.00 106 SER A N 8
ATOM 13000 C CA . SER A 1 106 ? -11.996 15.870 3.375 1.00 0.00 106 SER A CA 8
ATOM 13001 C C . SER A 1 106 ? -12.237 14.771 4.406 1.00 0.00 106 SER A C 8
ATOM 13002 O O . SER A 1 106 ? -12.260 13.587 4.074 1.00 0.00 106 SER A O 8
ATOM 13010 N N . GLY A 1 107 ? -12.416 15.174 5.661 1.00 0.00 107 GLY A N 8
ATOM 13011 C CA . GLY A 1 107 ? -12.652 14.213 6.722 1.00 0.00 107 GLY A CA 8
ATOM 13012 C C . GLY A 1 107 ? -12.986 14.878 8.043 1.00 0.00 107 GLY A C 8
ATOM 13013 O O . GLY A 1 107 ? -14.152 15.142 8.335 1.00 0.00 107 GLY A O 8
ATOM 13017 N N . GLY A 1 1 ? -19.975 -13.023 9.341 1.00 0.00 1 GLY A N 9
ATOM 13018 C CA . GLY A 1 1 ? -19.150 -12.909 10.530 1.00 0.00 1 GLY A CA 9
ATOM 13019 C C . GLY A 1 1 ? -19.674 -13.745 11.681 1.00 0.00 1 GLY A C 9
ATOM 13020 O O . GLY A 1 1 ? -20.427 -13.254 12.522 1.00 0.00 1 GLY A O 9
ATOM 13024 N N . SER A 1 2 ? -19.275 -15.012 11.719 1.00 0.00 2 SER A N 9
ATOM 13025 C CA . SER A 1 2 ? -19.713 -15.920 12.772 1.00 0.00 2 SER A CA 9
ATOM 13026 C C . SER A 1 2 ? -18.567 -16.237 13.728 1.00 0.00 2 SER A C 9
ATOM 13027 O O . SER A 1 2 ? -18.723 -16.167 14.947 1.00 0.00 2 SER A O 9
ATOM 13035 N N . SER A 1 3 ? -17.414 -16.586 13.165 1.00 0.00 3 SER A N 9
ATOM 13036 C CA . SER A 1 3 ? -16.242 -16.918 13.965 1.00 0.00 3 SER A CA 9
ATOM 13037 C C . SER A 1 3 ? -15.613 -15.659 14.555 1.00 0.00 3 SER A C 9
ATOM 13038 O O . SER A 1 3 ? -14.989 -14.872 13.845 1.00 0.00 3 SER A O 9
ATOM 13046 N N . GLY A 1 4 ? -15.783 -15.476 15.861 1.00 0.00 4 GLY A N 9
ATOM 13047 C CA . GLY A 1 4 ? -15.227 -14.312 16.526 1.00 0.00 4 GLY A CA 9
ATOM 13048 C C . GLY A 1 4 ? -15.710 -13.011 15.917 1.00 0.00 4 GLY A C 9
ATOM 13049 O O . GLY A 1 4 ? -14.986 -12.365 15.160 1.00 0.00 4 GLY A O 9
ATOM 13053 N N . SER A 1 5 ? -16.939 -12.626 16.246 1.00 0.00 5 SER A N 9
ATOM 13054 C CA . SER A 1 5 ? -17.521 -11.396 15.721 1.00 0.00 5 SER A CA 9
ATOM 13055 C C . SER A 1 5 ? -16.896 -10.173 16.385 1.00 0.00 5 SER A C 9
ATOM 13056 O O . SER A 1 5 ? -17.323 -9.749 17.459 1.00 0.00 5 SER A O 9
ATOM 13064 N N . SER A 1 6 ? -15.880 -9.611 15.737 1.00 0.00 6 SER A N 9
ATOM 13065 C CA . SER A 1 6 ? -15.192 -8.439 16.265 1.00 0.00 6 SER A CA 9
ATOM 13066 C C . SER A 1 6 ? -14.438 -7.707 15.159 1.00 0.00 6 SER A C 9
ATOM 13067 O O . SER A 1 6 ? -13.904 -8.329 14.241 1.00 0.00 6 SER A O 9
ATOM 13075 N N . GLY A 1 7 ? -14.398 -6.382 15.254 1.00 0.00 7 GLY A N 9
ATOM 13076 C CA . GLY A 1 7 ? -13.708 -5.586 14.256 1.00 0.00 7 GLY A CA 9
ATOM 13077 C C . GLY A 1 7 ? -12.381 -6.194 13.847 1.00 0.00 7 GLY A C 9
ATOM 13078 O O . GLY A 1 7 ? -11.851 -7.068 14.535 1.00 0.00 7 GLY A O 9
ATOM 13082 N N . LEU A 1 8 ? -11.842 -5.733 12.724 1.00 0.00 8 LEU A N 9
ATOM 13083 C CA . LEU A 1 8 ? -10.568 -6.238 12.223 1.00 0.00 8 LEU A CA 9
ATOM 13084 C C . LEU A 1 8 ? -9.474 -5.182 12.353 1.00 0.00 8 LEU A C 9
ATOM 13085 O O . LEU A 1 8 ? -9.693 -4.009 12.052 1.00 0.00 8 LEU A O 9
ATOM 13101 N N . GLU A 1 9 ? -8.298 -5.608 12.801 1.00 0.00 9 GLU A N 9
ATOM 13102 C CA . GLU A 1 9 ? -7.170 -4.699 12.969 1.00 0.00 9 GLU A CA 9
ATOM 13103 C C . GLU A 1 9 ? -6.517 -4.389 11.626 1.00 0.00 9 GLU A C 9
ATOM 13104 O O . GLU A 1 9 ? -6.899 -4.941 10.593 1.00 0.00 9 GLU A O 9
ATOM 13116 N N . THR A 1 10 ? -5.528 -3.501 11.646 1.00 0.00 10 THR A N 9
ATOM 13117 C CA . THR A 1 10 ? -4.821 -3.115 10.431 1.00 0.00 10 THR A CA 9
ATOM 13118 C C . THR A 1 10 ? -4.030 -4.286 9.860 1.00 0.00 10 THR A C 9
ATOM 13119 O O . THR A 1 10 ? -3.938 -4.450 8.644 1.00 0.00 10 THR A O 9
ATOM 13130 N N . SER A 1 11 ? -3.460 -5.097 10.745 1.00 0.00 11 SER A N 9
ATOM 13131 C CA . SER A 1 11 ? -2.674 -6.252 10.329 1.00 0.00 11 SER A CA 9
ATOM 13132 C C . SER A 1 11 ? -3.581 -7.404 9.908 1.00 0.00 11 SER A C 9
ATOM 13133 O O . SER A 1 11 ? -3.914 -8.273 10.715 1.00 0.00 11 SER A O 9
ATOM 13141 N N . SER A 1 12 ? -3.977 -7.404 8.640 1.00 0.00 12 SER A N 9
ATOM 13142 C CA . SER A 1 12 ? -4.849 -8.447 8.111 1.00 0.00 12 SER A CA 9
ATOM 13143 C C . SER A 1 12 ? -4.225 -9.108 6.886 1.00 0.00 12 SER A C 9
ATOM 13144 O O . SER A 1 12 ? -4.089 -8.485 5.832 1.00 0.00 12 SER A O 9
ATOM 13152 N N . TYR A 1 13 ? -3.847 -10.373 7.032 1.00 0.00 13 TYR A N 9
ATOM 13153 C CA . TYR A 1 13 ? -3.235 -11.118 5.938 1.00 0.00 13 TYR A CA 9
ATOM 13154 C C . TYR A 1 13 ? -3.902 -10.781 4.608 1.00 0.00 13 TYR A C 9
ATOM 13155 O O . TYR A 1 13 ? -5.088 -11.047 4.410 1.00 0.00 13 TYR A O 9
ATOM 13173 N N . LEU A 1 14 ? -3.130 -10.195 3.699 1.00 0.00 14 LEU A N 9
ATOM 13174 C CA . LEU A 1 14 ? -3.644 -9.821 2.386 1.00 0.00 14 LEU A CA 9
ATOM 13175 C C . LEU A 1 14 ? -2.814 -10.456 1.276 1.00 0.00 14 LEU A C 9
ATOM 13176 O O . LEU A 1 14 ? -1.708 -10.940 1.513 1.00 0.00 14 LEU A O 9
ATOM 13192 N N . ASN A 1 15 ? -3.355 -10.449 0.062 1.00 0.00 15 ASN A N 9
ATOM 13193 C CA . ASN A 1 15 ? -2.663 -11.023 -1.087 1.00 0.00 15 ASN A CA 9
ATOM 13194 C C . ASN A 1 15 ? -2.015 -9.932 -1.933 1.00 0.00 15 ASN A C 9
ATOM 13195 O O . ASN A 1 15 ? -2.699 -9.188 -2.636 1.00 0.00 15 ASN A O 9
ATOM 13206 N N . VAL A 1 16 ? -0.691 -9.842 -1.860 1.00 0.00 16 VAL A N 9
ATOM 13207 C CA . VAL A 1 16 ? 0.050 -8.843 -2.620 1.00 0.00 16 VAL A CA 9
ATOM 13208 C C . VAL A 1 16 ? 0.516 -9.405 -3.959 1.00 0.00 16 VAL A C 9
ATOM 13209 O O . VAL A 1 16 ? 1.364 -10.296 -4.009 1.00 0.00 16 VAL A O 9
ATOM 13222 N N . LEU A 1 17 ? -0.044 -8.878 -5.042 1.00 0.00 17 LEU A N 9
ATOM 13223 C CA . LEU A 1 17 ? 0.314 -9.326 -6.383 1.00 0.00 17 LEU A CA 9
ATOM 13224 C C . LEU A 1 17 ? 1.820 -9.229 -6.606 1.00 0.00 17 LEU A C 9
ATOM 13225 O O . LEU A 1 17 ? 2.426 -8.182 -6.379 1.00 0.00 17 LEU A O 9
ATOM 13241 N N . VAL A 1 18 ? 2.419 -10.328 -7.054 1.00 0.00 18 VAL A N 9
ATOM 13242 C CA . VAL A 1 18 ? 3.853 -10.367 -7.311 1.00 0.00 18 VAL A CA 9
ATOM 13243 C C . VAL A 1 18 ? 4.157 -11.073 -8.628 1.00 0.00 18 VAL A C 9
ATOM 13244 O O . VAL A 1 18 ? 3.876 -12.261 -8.786 1.00 0.00 18 VAL A O 9
ATOM 13257 N N . ASN A 1 19 ? 4.734 -10.335 -9.570 1.00 0.00 19 ASN A N 9
ATOM 13258 C CA . ASN A 1 19 ? 5.076 -10.891 -10.874 1.00 0.00 19 ASN A CA 9
ATOM 13259 C C . ASN A 1 19 ? 3.922 -11.716 -11.434 1.00 0.00 19 ASN A C 9
ATOM 13260 O O . ASN A 1 19 ? 4.091 -12.886 -11.780 1.00 0.00 19 ASN A O 9
ATOM 13271 N N . SER A 1 20 ? 2.748 -11.099 -11.520 1.00 0.00 20 SER A N 9
ATOM 13272 C CA . SER A 1 20 ? 1.564 -11.777 -12.035 1.00 0.00 20 SER A CA 9
ATOM 13273 C C . SER A 1 20 ? 1.278 -13.049 -11.241 1.00 0.00 20 SER A C 9
ATOM 13274 O O . SER A 1 20 ? 0.862 -14.062 -11.802 1.00 0.00 20 SER A O 9
ATOM 13282 N N . GLN A 1 21 ? 1.504 -12.985 -9.933 1.00 0.00 21 GLN A N 9
ATOM 13283 C CA . GLN A 1 21 ? 1.272 -14.131 -9.062 1.00 0.00 21 GLN A CA 9
ATOM 13284 C C . GLN A 1 21 ? 0.888 -13.678 -7.657 1.00 0.00 21 GLN A C 9
ATOM 13285 O O . GLN A 1 21 ? 1.605 -12.901 -7.028 1.00 0.00 21 GLN A O 9
ATOM 13299 N N . TRP A 1 22 ? -0.247 -14.169 -7.172 1.00 0.00 22 TRP A N 9
ATOM 13300 C CA . TRP A 1 22 ? -0.726 -13.814 -5.841 1.00 0.00 22 TRP A CA 9
ATOM 13301 C C . TRP A 1 22 ? 0.006 -14.612 -4.768 1.00 0.00 22 TRP A C 9
ATOM 13302 O O . TRP A 1 22 ? -0.258 -15.799 -4.575 1.00 0.00 22 TRP A O 9
ATOM 13323 N N . LYS A 1 23 ? 0.926 -13.954 -4.072 1.00 0.00 23 LYS A N 9
ATOM 13324 C CA . LYS A 1 23 ? 1.696 -14.602 -3.016 1.00 0.00 23 LYS A CA 9
ATOM 13325 C C . LYS A 1 23 ? 1.354 -14.010 -1.653 1.00 0.00 23 LYS A C 9
ATOM 13326 O O . LYS A 1 23 ? 0.944 -12.854 -1.552 1.00 0.00 23 LYS A O 9
ATOM 13345 N N . SER A 1 24 ? 1.528 -14.810 -0.605 1.00 0.00 24 SER A N 9
ATOM 13346 C CA . SER A 1 24 ? 1.236 -14.366 0.753 1.00 0.00 24 SER A CA 9
ATOM 13347 C C . SER A 1 24 ? 2.257 -13.332 1.218 1.00 0.00 24 SER A C 9
ATOM 13348 O O . SER A 1 24 ? 3.462 -13.508 1.036 1.00 0.00 24 SER A O 9
ATOM 13356 N N . ARG A 1 25 ? 1.765 -12.253 1.818 1.00 0.00 25 ARG A N 9
ATOM 13357 C CA . ARG A 1 25 ? 2.634 -11.190 2.309 1.00 0.00 25 ARG A CA 9
ATOM 13358 C C . ARG A 1 25 ? 2.002 -10.479 3.502 1.00 0.00 25 ARG A C 9
ATOM 13359 O O . ARG A 1 25 ? 0.791 -10.263 3.539 1.00 0.00 25 ARG A O 9
ATOM 13380 N N . TRP A 1 26 ? 2.831 -10.120 4.476 1.00 0.00 26 TRP A N 9
ATOM 13381 C CA . TRP A 1 26 ? 2.353 -9.435 5.672 1.00 0.00 26 TRP A CA 9
ATOM 13382 C C . TRP A 1 26 ? 2.221 -7.936 5.424 1.00 0.00 26 TRP A C 9
ATOM 13383 O O . TRP A 1 26 ? 3.220 -7.220 5.347 1.00 0.00 26 TRP A O 9
ATOM 13404 N N . CYS A 1 27 ? 0.984 -7.468 5.300 1.00 0.00 27 CYS A N 9
ATOM 13405 C CA . CYS A 1 27 ? 0.722 -6.053 5.060 1.00 0.00 27 CYS A CA 9
ATOM 13406 C C . CYS A 1 27 ? 0.589 -5.294 6.377 1.00 0.00 27 CYS A C 9
ATOM 13407 O O . CYS A 1 27 ? -0.154 -5.703 7.268 1.00 0.00 27 CYS A O 9
ATOM 13415 N N . SER A 1 28 ? 1.316 -4.187 6.491 1.00 0.00 28 SER A N 9
ATOM 13416 C CA . SER A 1 28 ? 1.283 -3.373 7.701 1.00 0.00 28 SER A CA 9
ATOM 13417 C C . SER A 1 28 ? 1.296 -1.887 7.357 1.00 0.00 28 SER A C 9
ATOM 13418 O O . SER A 1 28 ? 2.267 -1.375 6.800 1.00 0.00 28 SER A O 9
ATOM 13426 N N . VAL A 1 29 ? 0.209 -1.199 7.692 1.00 0.00 29 VAL A N 9
ATOM 13427 C CA . VAL A 1 29 ? 0.093 0.228 7.419 1.00 0.00 29 VAL A CA 9
ATOM 13428 C C . VAL A 1 29 ? 0.385 1.051 8.669 1.00 0.00 29 VAL A C 9
ATOM 13429 O O . VAL A 1 29 ? -0.206 0.825 9.725 1.00 0.00 29 VAL A O 9
ATOM 13442 N N . ARG A 1 30 ? 1.299 2.008 8.541 1.00 0.00 30 ARG A N 9
ATOM 13443 C CA . ARG A 1 30 ? 1.670 2.865 9.661 1.00 0.00 30 ARG A CA 9
ATOM 13444 C C . ARG A 1 30 ? 2.347 4.140 9.168 1.00 0.00 30 ARG A C 9
ATOM 13445 O O . ARG A 1 30 ? 3.037 4.134 8.148 1.00 0.00 30 ARG A O 9
ATOM 13466 N N . ASP A 1 31 ? 2.145 5.231 9.898 1.00 0.00 31 ASP A N 9
ATOM 13467 C CA . ASP A 1 31 ? 2.736 6.514 9.536 1.00 0.00 31 ASP A CA 9
ATOM 13468 C C . ASP A 1 31 ? 2.402 6.879 8.093 1.00 0.00 31 ASP A C 9
ATOM 13469 O O . ASP A 1 31 ? 3.245 7.397 7.363 1.00 0.00 31 ASP A O 9
ATOM 13478 N N . ASN A 1 32 ? 1.167 6.602 7.689 1.00 0.00 32 ASN A N 9
ATOM 13479 C CA . ASN A 1 32 ? 0.722 6.899 6.333 1.00 0.00 32 ASN A CA 9
ATOM 13480 C C . ASN A 1 32 ? 1.604 6.198 5.305 1.00 0.00 32 ASN A C 9
ATOM 13481 O O . ASN A 1 32 ? 1.917 6.759 4.254 1.00 0.00 32 ASN A O 9
ATOM 13492 N N . HIS A 1 33 ? 2.003 4.969 5.615 1.00 0.00 33 HIS A N 9
ATOM 13493 C CA . HIS A 1 33 ? 2.849 4.190 4.717 1.00 0.00 33 HIS A CA 9
ATOM 13494 C C . HIS A 1 33 ? 2.512 2.704 4.806 1.00 0.00 33 HIS A C 9
ATOM 13495 O O . HIS A 1 33 ? 2.312 2.166 5.896 1.00 0.00 33 HIS A O 9
ATOM 13510 N N . LEU A 1 34 ? 2.451 2.047 3.653 1.00 0.00 34 LEU A N 9
ATOM 13511 C CA . LEU A 1 34 ? 2.138 0.623 3.600 1.00 0.00 34 LEU A CA 9
ATOM 13512 C C . LEU A 1 34 ? 3.411 -0.212 3.510 1.00 0.00 34 LEU A C 9
ATOM 13513 O O . LEU A 1 34 ? 4.023 -0.316 2.447 1.00 0.00 34 LEU A O 9
ATOM 13529 N N . HIS A 1 35 ? 3.804 -0.806 4.632 1.00 0.00 35 HIS A N 9
ATOM 13530 C CA . HIS A 1 35 ? 5.004 -1.634 4.679 1.00 0.00 35 HIS A CA 9
ATOM 13531 C C . HIS A 1 35 ? 4.678 -3.082 4.323 1.00 0.00 35 HIS A C 9
ATOM 13532 O O . HIS A 1 35 ? 3.514 -3.481 4.306 1.00 0.00 35 HIS A O 9
ATOM 13547 N N . PHE A 1 36 ? 5.715 -3.864 4.039 1.00 0.00 36 PHE A N 9
ATOM 13548 C CA . PHE A 1 36 ? 5.539 -5.266 3.681 1.00 0.00 36 PHE A CA 9
ATOM 13549 C C . PHE A 1 36 ? 6.583 -6.139 4.373 1.00 0.00 36 PHE A C 9
ATOM 13550 O O . PHE A 1 36 ? 7.771 -5.817 4.379 1.00 0.00 36 PHE A O 9
ATOM 13567 N N . TYR A 1 37 ? 6.130 -7.243 4.955 1.00 0.00 37 TYR A N 9
ATOM 13568 C CA . TYR A 1 37 ? 7.023 -8.161 5.653 1.00 0.00 37 TYR A CA 9
ATOM 13569 C C . TYR A 1 37 ? 6.678 -9.611 5.326 1.00 0.00 37 TYR A C 9
ATOM 13570 O O . TYR A 1 37 ? 5.631 -9.894 4.743 1.00 0.00 37 TYR A O 9
ATOM 13588 N N . GLN A 1 38 ? 7.565 -10.524 5.706 1.00 0.00 38 GLN A N 9
ATOM 13589 C CA . GLN A 1 38 ? 7.356 -11.944 5.454 1.00 0.00 38 GLN A CA 9
ATOM 13590 C C . GLN A 1 38 ? 6.982 -12.676 6.738 1.00 0.00 38 GLN A C 9
ATOM 13591 O O . GLN A 1 38 ? 5.985 -13.397 6.787 1.00 0.00 38 GLN A O 9
ATOM 13605 N N . ASP A 1 39 ? 7.789 -12.487 7.777 1.00 0.00 39 ASP A N 9
ATOM 13606 C CA . ASP A 1 39 ? 7.543 -13.128 9.063 1.00 0.00 39 ASP A CA 9
ATOM 13607 C C . ASP A 1 39 ? 6.216 -12.665 9.657 1.00 0.00 39 ASP A C 9
ATOM 13608 O O . ASP A 1 39 ? 5.585 -11.740 9.145 1.00 0.00 39 ASP A O 9
ATOM 13617 N N . ARG A 1 40 ? 5.799 -13.314 10.739 1.00 0.00 40 ARG A N 9
ATOM 13618 C CA . ARG A 1 40 ? 4.546 -12.971 11.400 1.00 0.00 40 ARG A CA 9
ATOM 13619 C C . ARG A 1 40 ? 4.672 -11.646 12.147 1.00 0.00 40 ARG A C 9
ATOM 13620 O O . ARG A 1 40 ? 3.932 -10.700 11.881 1.00 0.00 40 ARG A O 9
ATOM 13641 N N . ASN A 1 41 ? 5.613 -11.587 13.083 1.00 0.00 41 ASN A N 9
ATOM 13642 C CA . ASN A 1 41 ? 5.835 -10.378 13.869 1.00 0.00 41 ASN A CA 9
ATOM 13643 C C . ASN A 1 41 ? 6.748 -9.407 13.127 1.00 0.00 41 ASN A C 9
ATOM 13644 O O . ASN A 1 41 ? 7.710 -8.888 13.694 1.00 0.00 41 ASN A O 9
ATOM 13655 N N . ARG A 1 42 ? 6.439 -9.165 11.858 1.00 0.00 42 ARG A N 9
ATOM 13656 C CA . ARG A 1 42 ? 7.231 -8.256 11.038 1.00 0.00 42 ARG A CA 9
ATOM 13657 C C . ARG A 1 42 ? 8.713 -8.362 11.386 1.00 0.00 42 ARG A C 9
ATOM 13658 O O . ARG A 1 42 ? 9.396 -7.351 11.553 1.00 0.00 42 ARG A O 9
ATOM 13679 N N . SER A 1 43 ? 9.204 -9.593 11.495 1.00 0.00 43 SER A N 9
ATOM 13680 C CA . SER A 1 43 ? 10.603 -9.831 11.828 1.00 0.00 43 SER A CA 9
ATOM 13681 C C . SER A 1 43 ? 11.507 -9.497 10.645 1.00 0.00 43 SER A C 9
ATOM 13682 O O . SER A 1 43 ? 12.477 -8.751 10.781 1.00 0.00 43 SER A O 9
ATOM 13690 N N . LYS A 1 44 ? 11.182 -10.054 9.484 1.00 0.00 44 LYS A N 9
ATOM 13691 C CA . LYS A 1 44 ? 11.962 -9.816 8.275 1.00 0.00 44 LYS A CA 9
ATOM 13692 C C . LYS A 1 44 ? 11.115 -9.129 7.208 1.00 0.00 44 LYS A C 9
ATOM 13693 O O . LYS A 1 44 ? 10.150 -9.702 6.702 1.00 0.00 44 LYS A O 9
ATOM 13712 N N . VAL A 1 45 ? 11.484 -7.898 6.869 1.00 0.00 45 VAL A N 9
ATOM 13713 C CA . VAL A 1 45 ? 10.760 -7.133 5.860 1.00 0.00 45 VAL A CA 9
ATOM 13714 C C . VAL A 1 45 ? 10.800 -7.834 4.506 1.00 0.00 45 VAL A C 9
ATOM 13715 O O . VAL A 1 45 ? 11.750 -8.552 4.196 1.00 0.00 45 VAL A O 9
ATOM 13728 N N . ALA A 1 46 ? 9.762 -7.620 3.705 1.00 0.00 46 ALA A N 9
ATOM 13729 C CA . ALA A 1 46 ? 9.679 -8.229 2.383 1.00 0.00 46 ALA A CA 9
ATOM 13730 C C . ALA A 1 46 ? 10.263 -7.308 1.317 1.00 0.00 46 ALA A C 9
ATOM 13731 O O . ALA A 1 46 ? 10.878 -7.770 0.356 1.00 0.00 46 ALA A O 9
ATOM 13738 N N . GLN A 1 47 ? 10.066 -6.006 1.494 1.00 0.00 47 GLN A N 9
ATOM 13739 C CA . GLN A 1 47 ? 10.572 -5.021 0.545 1.00 0.00 47 GLN A CA 9
ATOM 13740 C C . GLN A 1 47 ? 10.282 -3.603 1.025 1.00 0.00 47 GLN A C 9
ATOM 13741 O O . GLN A 1 47 ? 9.529 -3.403 1.977 1.00 0.00 47 GLN A O 9
ATOM 13755 N N . GLN A 1 48 ? 10.884 -2.623 0.358 1.00 0.00 48 GLN A N 9
ATOM 13756 C CA . GLN A 1 48 ? 10.690 -1.224 0.719 1.00 0.00 48 GLN A CA 9
ATOM 13757 C C . GLN A 1 48 ? 9.212 -0.918 0.937 1.00 0.00 48 GLN A C 9
ATOM 13758 O O . GLN A 1 48 ? 8.339 -1.413 0.224 1.00 0.00 48 GLN A O 9
ATOM 13772 N N . PRO A 1 49 ? 8.923 -0.082 1.945 1.00 0.00 49 PRO A N 9
ATOM 13773 C CA . PRO A 1 49 ? 7.550 0.309 2.281 1.00 0.00 49 PRO A CA 9
ATOM 13774 C C . PRO A 1 49 ? 6.931 1.215 1.223 1.00 0.00 49 PRO A C 9
ATOM 13775 O O . PRO A 1 49 ? 7.616 1.679 0.309 1.00 0.00 49 PRO A O 9
ATOM 13786 N N . LEU A 1 50 ? 5.633 1.466 1.351 1.00 0.00 50 LEU A N 9
ATOM 13787 C CA . LEU A 1 50 ? 4.921 2.318 0.406 1.00 0.00 50 LEU A CA 9
ATOM 13788 C C . LEU A 1 50 ? 4.417 3.586 1.088 1.00 0.00 50 LEU A C 9
ATOM 13789 O O . LEU A 1 50 ? 4.076 3.573 2.271 1.00 0.00 50 LEU A O 9
ATOM 13805 N N . SER A 1 51 ? 4.371 4.679 0.334 1.00 0.00 51 SER A N 9
ATOM 13806 C CA . SER A 1 51 ? 3.910 5.956 0.866 1.00 0.00 51 SER A CA 9
ATOM 13807 C C . SER A 1 51 ? 2.512 6.287 0.352 1.00 0.00 51 SER A C 9
ATOM 13808 O O . SER A 1 51 ? 2.349 7.097 -0.561 1.00 0.00 51 SER A O 9
ATOM 13816 N N . LEU A 1 52 ? 1.506 5.653 0.944 1.00 0.00 52 LEU A N 9
ATOM 13817 C CA . LEU A 1 52 ? 0.121 5.879 0.548 1.00 0.00 52 LEU A CA 9
ATOM 13818 C C . LEU A 1 52 ? -0.153 7.365 0.344 1.00 0.00 52 LEU A C 9
ATOM 13819 O O . LEU A 1 52 ? -1.019 7.746 -0.444 1.00 0.00 52 LEU A O 9
ATOM 13835 N N . VAL A 1 53 ? 0.594 8.202 1.057 1.00 0.00 53 VAL A N 9
ATOM 13836 C CA . VAL A 1 53 ? 0.435 9.648 0.952 1.00 0.00 53 VAL A CA 9
ATOM 13837 C C . VAL A 1 53 ? 0.642 10.121 -0.483 1.00 0.00 53 VAL A C 9
ATOM 13838 O O . VAL A 1 53 ? 1.772 10.222 -0.958 1.00 0.00 53 VAL A O 9
ATOM 13851 N N . GLY A 1 54 ? -0.460 10.410 -1.169 1.00 0.00 54 GLY A N 9
ATOM 13852 C CA . GLY A 1 54 ? -0.379 10.869 -2.544 1.00 0.00 54 GLY A CA 9
ATOM 13853 C C . GLY A 1 54 ? -0.877 9.833 -3.532 1.00 0.00 54 GLY A C 9
ATOM 13854 O O . GLY A 1 54 ? -0.972 10.103 -4.730 1.00 0.00 54 GLY A O 9
ATOM 13858 N N . CYS A 1 55 ? -1.195 8.645 -3.030 1.00 0.00 55 CYS A N 9
ATOM 13859 C CA . CYS A 1 55 ? -1.684 7.563 -3.878 1.00 0.00 55 CYS A CA 9
ATOM 13860 C C . CYS A 1 55 ? -3.209 7.516 -3.874 1.00 0.00 55 CYS A C 9
ATOM 13861 O O . CYS A 1 55 ? -3.861 8.311 -3.198 1.00 0.00 55 CYS A O 9
ATOM 13869 N N . GLU A 1 56 ? -3.769 6.581 -4.634 1.00 0.00 56 GLU A N 9
ATOM 13870 C CA . GLU A 1 56 ? -5.217 6.433 -4.720 1.00 0.00 56 GLU A CA 9
ATOM 13871 C C . GLU A 1 56 ? -5.607 4.964 -4.857 1.00 0.00 56 GLU A C 9
ATOM 13872 O O . GLU A 1 56 ? -5.224 4.295 -5.817 1.00 0.00 56 GLU A O 9
ATOM 13884 N N . VAL A 1 57 ? -6.370 4.468 -3.888 1.00 0.00 57 VAL A N 9
ATOM 13885 C CA . VAL A 1 57 ? -6.813 3.078 -3.900 1.00 0.00 57 VAL A CA 9
ATOM 13886 C C . VAL A 1 57 ? -8.128 2.927 -4.655 1.00 0.00 57 VAL A C 9
ATOM 13887 O O . VAL A 1 57 ? -9.124 3.570 -4.324 1.00 0.00 57 VAL A O 9
ATOM 13900 N N . VAL A 1 58 ? -8.126 2.071 -5.672 1.00 0.00 58 VAL A N 9
ATOM 13901 C CA . VAL A 1 58 ? -9.319 1.833 -6.474 1.00 0.00 58 VAL A CA 9
ATOM 13902 C C . VAL A 1 58 ? -9.682 0.353 -6.494 1.00 0.00 58 VAL A C 9
ATOM 13903 O O . VAL A 1 58 ? -8.828 -0.519 -6.656 1.00 0.00 58 VAL A O 9
ATOM 13916 N N . PRO A 1 59 ? -10.980 0.060 -6.326 1.00 0.00 59 PRO A N 9
ATOM 13917 C CA . PRO A 1 59 ? -11.487 -1.316 -6.321 1.00 0.00 59 PRO A CA 9
ATOM 13918 C C . PRO A 1 59 ? -11.418 -1.964 -7.700 1.00 0.00 59 PRO A C 9
ATOM 13919 O O . PRO A 1 59 ? -12.339 -1.829 -8.506 1.00 0.00 59 PRO A O 9
ATOM 13930 N N . ASP A 1 60 ? -10.323 -2.667 -7.965 1.00 0.00 60 ASP A N 9
ATOM 13931 C CA . ASP A 1 60 ? -10.135 -3.337 -9.246 1.00 0.00 60 ASP A CA 9
ATOM 13932 C C . ASP A 1 60 ? -10.301 -4.846 -9.099 1.00 0.00 60 ASP A C 9
ATOM 13933 O O . ASP A 1 60 ? -9.330 -5.604 -9.091 1.00 0.00 60 ASP A O 9
ATOM 13942 N N . PRO A 1 61 ? -11.559 -5.295 -8.980 1.00 0.00 61 PRO A N 9
ATOM 13943 C CA . PRO A 1 61 ? -11.882 -6.717 -8.831 1.00 0.00 61 PRO A CA 9
ATOM 13944 C C . PRO A 1 61 ? -11.616 -7.509 -10.107 1.00 0.00 61 PRO A C 9
ATOM 13945 O O . PRO A 1 61 ? -11.459 -6.934 -11.184 1.00 0.00 61 PRO A O 9
ATOM 13956 N N . SER A 1 62 ? -11.568 -8.831 -9.979 1.00 0.00 62 SER A N 9
ATOM 13957 C CA . SER A 1 62 ? -11.319 -9.701 -11.122 1.00 0.00 62 SER A CA 9
ATOM 13958 C C . SER A 1 62 ? -12.424 -10.743 -11.263 1.00 0.00 62 SER A C 9
ATOM 13959 O O . SER A 1 62 ? -13.238 -10.948 -10.361 1.00 0.00 62 SER A O 9
ATOM 13967 N N . PRO A 1 63 ? -12.456 -11.417 -12.421 1.00 0.00 63 PRO A N 9
ATOM 13968 C CA . PRO A 1 63 ? -13.456 -12.450 -12.709 1.00 0.00 63 PRO A CA 9
ATOM 13969 C C . PRO A 1 63 ? -13.250 -13.707 -11.871 1.00 0.00 63 PRO A C 9
ATOM 13970 O O . PRO A 1 63 ? -13.977 -14.689 -12.018 1.00 0.00 63 PRO A O 9
ATOM 13981 N N . ASP A 1 64 ? -12.255 -13.668 -10.991 1.00 0.00 64 ASP A N 9
ATOM 13982 C CA . ASP A 1 64 ? -11.954 -14.804 -10.127 1.00 0.00 64 ASP A CA 9
ATOM 13983 C C . ASP A 1 64 ? -12.011 -14.399 -8.657 1.00 0.00 64 ASP A C 9
ATOM 13984 O O . ASP A 1 64 ? -11.967 -15.248 -7.766 1.00 0.00 64 ASP A O 9
ATOM 13993 N N . HIS A 1 65 ? -12.106 -13.096 -8.411 1.00 0.00 65 HIS A N 9
ATOM 13994 C CA . HIS A 1 65 ? -12.167 -12.578 -7.049 1.00 0.00 65 HIS A CA 9
ATOM 13995 C C . HIS A 1 65 ? -12.543 -11.099 -7.046 1.00 0.00 65 HIS A C 9
ATOM 13996 O O . HIS A 1 65 ? -11.735 -10.242 -7.403 1.00 0.00 65 HIS A O 9
ATOM 14011 N N . LEU A 1 66 ? -13.775 -10.808 -6.643 1.00 0.00 66 LEU A N 9
ATOM 14012 C CA . LEU A 1 66 ? -14.259 -9.432 -6.595 1.00 0.00 66 LEU A CA 9
ATOM 14013 C C . LEU A 1 66 ? -13.823 -8.747 -5.304 1.00 0.00 66 LEU A C 9
ATOM 14014 O O . LEU A 1 66 ? -14.480 -7.821 -4.828 1.00 0.00 66 LEU A O 9
ATOM 14030 N N . TYR A 1 67 ? -12.710 -9.206 -4.743 1.00 0.00 67 TYR A N 9
ATOM 14031 C CA . TYR A 1 67 ? -12.185 -8.637 -3.507 1.00 0.00 67 TYR A CA 9
ATOM 14032 C C . TYR A 1 67 ? -10.718 -8.252 -3.665 1.00 0.00 67 TYR A C 9
ATOM 14033 O O . TYR A 1 67 ? -9.885 -8.578 -2.819 1.00 0.00 67 TYR A O 9
ATOM 14051 N N . SER A 1 68 ? -10.409 -7.555 -4.754 1.00 0.00 68 SER A N 9
ATOM 14052 C CA . SER A 1 68 ? -9.041 -7.127 -5.026 1.00 0.00 68 SER A CA 9
ATOM 14053 C C . SER A 1 68 ? -8.995 -5.641 -5.366 1.00 0.00 68 SER A C 9
ATOM 14054 O O . SER A 1 68 ? -9.797 -5.149 -6.160 1.00 0.00 68 SER A O 9
ATOM 14062 N N . PHE A 1 69 ? -8.049 -4.931 -4.760 1.00 0.00 69 PHE A N 9
ATOM 14063 C CA . PHE A 1 69 ? -7.898 -3.500 -4.997 1.00 0.00 69 PHE A CA 9
ATOM 14064 C C . PHE A 1 69 ? -6.454 -3.158 -5.355 1.00 0.00 69 PHE A C 9
ATOM 14065 O O . PHE A 1 69 ? -5.547 -3.968 -5.163 1.00 0.00 69 PHE A O 9
ATOM 14082 N N . ARG A 1 70 ? -6.250 -1.954 -5.878 1.00 0.00 70 ARG A N 9
ATOM 14083 C CA . ARG A 1 70 ? -4.918 -1.505 -6.264 1.00 0.00 70 ARG A CA 9
ATOM 14084 C C . ARG A 1 70 ? -4.731 -0.023 -5.951 1.00 0.00 70 ARG A C 9
ATOM 14085 O O . ARG A 1 70 ? -5.704 0.714 -5.788 1.00 0.00 70 ARG A O 9
ATOM 14106 N N . ILE A 1 71 ? -3.476 0.406 -5.869 1.00 0.00 71 ILE A N 9
ATOM 14107 C CA . ILE A 1 71 ? -3.163 1.799 -5.577 1.00 0.00 71 ILE A CA 9
ATOM 14108 C C . ILE A 1 71 ? -2.549 2.491 -6.789 1.00 0.00 71 ILE A C 9
ATOM 14109 O O . ILE A 1 71 ? -1.775 1.890 -7.535 1.00 0.00 71 ILE A O 9
ATOM 14125 N N . LEU A 1 72 ? -2.898 3.758 -6.980 1.00 0.00 72 LEU A N 9
ATOM 14126 C CA . LEU A 1 72 ? -2.380 4.534 -8.101 1.00 0.00 72 LEU A CA 9
ATOM 14127 C C . LEU A 1 72 ? -1.947 5.925 -7.647 1.00 0.00 72 LEU A C 9
ATOM 14128 O O . LEU A 1 72 ? -2.570 6.525 -6.770 1.00 0.00 72 LEU A O 9
ATOM 14144 N N . HIS A 1 73 ? -0.878 6.433 -8.251 1.00 0.00 73 HIS A N 9
ATOM 14145 C CA . HIS A 1 73 ? -0.363 7.754 -7.911 1.00 0.00 73 HIS A CA 9
ATOM 14146 C C . HIS A 1 73 ? -0.160 8.598 -9.166 1.00 0.00 73 HIS A C 9
ATOM 14147 O O . HIS A 1 73 ? 0.877 8.512 -9.824 1.00 0.00 73 HIS A O 9
ATOM 14162 N N . LYS A 1 74 ? -1.157 9.413 -9.493 1.00 0.00 74 LYS A N 9
ATOM 14163 C CA . LYS A 1 74 ? -1.090 10.273 -10.669 1.00 0.00 74 LYS A CA 9
ATOM 14164 C C . LYS A 1 74 ? -1.291 9.464 -11.946 1.00 0.00 74 LYS A C 9
ATOM 14165 O O . LYS A 1 74 ? -0.806 9.840 -13.013 1.00 0.00 74 LYS A O 9
ATOM 14184 N N . GLY A 1 75 ? -2.011 8.352 -11.831 1.00 0.00 75 GLY A N 9
ATOM 14185 C CA . GLY A 1 75 ? -2.265 7.510 -12.985 1.00 0.00 75 GLY A CA 9
ATOM 14186 C C . GLY A 1 75 ? -1.225 6.419 -13.146 1.00 0.00 75 GLY A C 9
ATOM 14187 O O . GLY A 1 75 ? -1.225 5.695 -14.142 1.00 0.00 75 GLY A O 9
ATOM 14191 N N . GLU A 1 76 ? -0.334 6.303 -12.166 1.00 0.00 76 GLU A N 9
ATOM 14192 C CA . GLU A 1 76 ? 0.718 5.294 -12.207 1.00 0.00 76 GLU A CA 9
ATOM 14193 C C . GLU A 1 76 ? 0.424 4.162 -11.227 1.00 0.00 76 GLU A C 9
ATOM 14194 O O . GLU A 1 76 ? -0.223 4.368 -10.201 1.00 0.00 76 GLU A O 9
ATOM 14206 N N . GLU A 1 77 ? 0.904 2.966 -11.553 1.00 0.00 77 GLU A N 9
ATOM 14207 C CA . GLU A 1 77 ? 0.691 1.800 -10.703 1.00 0.00 77 GLU A CA 9
ATOM 14208 C C . GLU A 1 77 ? 1.781 1.696 -9.639 1.00 0.00 77 GLU A C 9
ATOM 14209 O O . GLU A 1 77 ? 2.972 1.771 -9.945 1.00 0.00 77 GLU A O 9
ATOM 14221 N N . LEU A 1 78 ? 1.365 1.525 -8.389 1.00 0.00 78 LEU A N 9
ATOM 14222 C CA . LEU A 1 78 ? 2.304 1.411 -7.279 1.00 0.00 78 LEU A CA 9
ATOM 14223 C C . LEU A 1 78 ? 2.308 -0.004 -6.711 1.00 0.00 78 LEU A C 9
ATOM 14224 O O . LEU A 1 78 ? 3.366 -0.588 -6.480 1.00 0.00 78 LEU A O 9
ATOM 14240 N N . ALA A 1 79 ? 1.116 -0.551 -6.492 1.00 0.00 79 ALA A N 9
ATOM 14241 C CA . ALA A 1 79 ? 0.982 -1.900 -5.956 1.00 0.00 79 ALA A CA 9
ATOM 14242 C C . ALA A 1 79 ? -0.435 -2.429 -6.150 1.00 0.00 79 ALA A C 9
ATOM 14243 O O . ALA A 1 79 ? -1.307 -1.726 -6.662 1.00 0.00 79 ALA A O 9
ATOM 14250 N N . LYS A 1 80 ? -0.658 -3.673 -5.740 1.00 0.00 80 LYS A N 9
ATOM 14251 C CA . LYS A 1 80 ? -1.969 -4.298 -5.868 1.00 0.00 80 LYS A CA 9
ATOM 14252 C C . LYS A 1 80 ? -2.172 -5.362 -4.795 1.00 0.00 80 LYS A C 9
ATOM 14253 O O . LYS A 1 80 ? -1.406 -6.322 -4.705 1.00 0.00 80 LYS A O 9
ATOM 14272 N N . LEU A 1 81 ? -3.209 -5.187 -3.983 1.00 0.00 81 LEU A N 9
ATOM 14273 C CA . LEU A 1 81 ? -3.514 -6.134 -2.916 1.00 0.00 81 LEU A CA 9
ATOM 14274 C C . LEU A 1 81 ? -4.845 -6.834 -3.173 1.00 0.00 81 LEU A C 9
ATOM 14275 O O . LEU A 1 81 ? -5.653 -6.374 -3.979 1.00 0.00 81 LEU A O 9
ATOM 14291 N N . GLU A 1 82 ? -5.065 -7.948 -2.482 1.00 0.00 82 GLU A N 9
ATOM 14292 C CA . GLU A 1 82 ? -6.298 -8.710 -2.635 1.00 0.00 82 GLU A CA 9
ATOM 14293 C C . GLU A 1 82 ? -6.747 -9.293 -1.298 1.00 0.00 82 GLU A C 9
ATOM 14294 O O . GLU A 1 82 ? -5.967 -9.934 -0.595 1.00 0.00 82 GLU A O 9
ATOM 14306 N N . ALA A 1 83 ? -8.011 -9.065 -0.955 1.00 0.00 83 ALA A N 9
ATOM 14307 C CA . ALA A 1 83 ? -8.565 -9.568 0.296 1.00 0.00 83 ALA A CA 9
ATOM 14308 C C . ALA A 1 83 ? -9.119 -10.978 0.124 1.00 0.00 83 ALA A C 9
ATOM 14309 O O . ALA A 1 83 ? -8.981 -11.585 -0.939 1.00 0.00 83 ALA A O 9
ATOM 14316 N N . LYS A 1 84 ? -9.747 -11.495 1.174 1.00 0.00 84 LYS A N 9
ATOM 14317 C CA . LYS A 1 84 ? -10.323 -12.834 1.140 1.00 0.00 84 LYS A CA 9
ATOM 14318 C C . LYS A 1 84 ? -11.841 -12.770 1.003 1.00 0.00 84 LYS A C 9
ATOM 14319 O O . LYS A 1 84 ? -12.459 -13.662 0.423 1.00 0.00 84 LYS A O 9
ATOM 14338 N N . SER A 1 85 ? -12.434 -11.708 1.539 1.00 0.00 85 SER A N 9
ATOM 14339 C CA . SER A 1 85 ? -13.880 -11.529 1.478 1.00 0.00 85 SER A CA 9
ATOM 14340 C C . SER A 1 85 ? -14.235 -10.091 1.111 1.00 0.00 85 SER A C 9
ATOM 14341 O O . SER A 1 85 ? -13.469 -9.164 1.375 1.00 0.00 85 SER A O 9
ATOM 14349 N N . SER A 1 86 ? -15.401 -9.913 0.499 1.00 0.00 86 SER A N 9
ATOM 14350 C CA . SER A 1 86 ? -15.857 -8.590 0.091 1.00 0.00 86 SER A CA 9
ATOM 14351 C C . SER A 1 86 ? -15.778 -7.606 1.254 1.00 0.00 86 SER A C 9
ATOM 14352 O O . SER A 1 86 ? -15.366 -6.459 1.083 1.00 0.00 86 SER A O 9
ATOM 14360 N N . GLU A 1 87 ? -16.176 -8.064 2.437 1.00 0.00 87 GLU A N 9
ATOM 14361 C CA . GLU A 1 87 ? -16.151 -7.224 3.629 1.00 0.00 87 GLU A CA 9
ATOM 14362 C C . GLU A 1 87 ? -14.731 -6.756 3.935 1.00 0.00 87 GLU A C 9
ATOM 14363 O O . GLU A 1 87 ? -14.510 -5.597 4.282 1.00 0.00 87 GLU A O 9
ATOM 14375 N N . GLU A 1 88 ? -13.773 -7.669 3.805 1.00 0.00 88 GLU A N 9
ATOM 14376 C CA . GLU A 1 88 ? -12.375 -7.350 4.069 1.00 0.00 88 GLU A CA 9
ATOM 14377 C C . GLU A 1 88 ? -11.901 -6.202 3.183 1.00 0.00 88 GLU A C 9
ATOM 14378 O O . GLU A 1 88 ? -11.379 -5.201 3.672 1.00 0.00 88 GLU A O 9
ATOM 14390 N N . MET A 1 89 ? -12.087 -6.356 1.876 1.00 0.00 89 MET A N 9
ATOM 14391 C CA . MET A 1 89 ? -11.679 -5.332 0.921 1.00 0.00 89 MET A CA 9
ATOM 14392 C C . MET A 1 89 ? -12.361 -4.002 1.226 1.00 0.00 89 MET A C 9
ATOM 14393 O O . MET A 1 89 ? -11.804 -2.935 0.971 1.00 0.00 89 MET A O 9
ATOM 14407 N N . GLY A 1 90 ? -13.571 -4.073 1.773 1.00 0.00 90 GLY A N 9
ATOM 14408 C CA . GLY A 1 90 ? -14.308 -2.868 2.103 1.00 0.00 90 GLY A CA 9
ATOM 14409 C C . GLY A 1 90 ? -13.742 -2.155 3.315 1.00 0.00 90 GLY A C 9
ATOM 14410 O O . GLY A 1 90 ? -13.919 -0.947 3.473 1.00 0.00 90 GLY A O 9
ATOM 14414 N N . HIS A 1 91 ? -13.060 -2.905 4.175 1.00 0.00 91 HIS A N 9
ATOM 14415 C CA . HIS A 1 91 ? -12.467 -2.338 5.381 1.00 0.00 91 HIS A CA 9
ATOM 14416 C C . HIS A 1 91 ? -11.116 -1.699 5.073 1.00 0.00 91 HIS A C 9
ATOM 14417 O O . HIS A 1 91 ? -10.678 -0.784 5.770 1.00 0.00 91 HIS A O 9
ATOM 14432 N N . TRP A 1 92 ? -10.461 -2.188 4.026 1.00 0.00 92 TRP A N 9
ATOM 14433 C CA . TRP A 1 92 ? -9.159 -1.665 3.627 1.00 0.00 92 TRP A CA 9
ATOM 14434 C C . TRP A 1 92 ? -9.316 -0.462 2.704 1.00 0.00 92 TRP A C 9
ATOM 14435 O O . TRP A 1 92 ? -8.666 0.567 2.894 1.00 0.00 92 TRP A O 9
ATOM 14456 N N . LEU A 1 93 ? -10.181 -0.596 1.705 1.00 0.00 93 LEU A N 9
ATOM 14457 C CA . LEU A 1 93 ? -10.423 0.482 0.752 1.00 0.00 93 LEU A CA 9
ATOM 14458 C C . LEU A 1 93 ? -10.455 1.834 1.457 1.00 0.00 93 LEU A C 9
ATOM 14459 O O . LEU A 1 93 ? -9.661 2.724 1.151 1.00 0.00 93 LEU A O 9
ATOM 14475 N N . GLY A 1 94 ? -11.376 1.981 2.404 1.00 0.00 94 GLY A N 9
ATOM 14476 C CA . GLY A 1 94 ? -11.493 3.227 3.138 1.00 0.00 94 GLY A CA 9
ATOM 14477 C C . GLY A 1 94 ? -10.276 3.510 3.997 1.00 0.00 94 GLY A C 9
ATOM 14478 O O . GLY A 1 94 ? -9.875 4.664 4.159 1.00 0.00 94 GLY A O 9
ATOM 14482 N N . LEU A 1 95 ? -9.687 2.456 4.550 1.00 0.00 95 LEU A N 9
ATOM 14483 C CA . LEU A 1 95 ? -8.508 2.596 5.399 1.00 0.00 95 LEU A CA 9
ATOM 14484 C C . LEU A 1 95 ? -7.341 3.188 4.616 1.00 0.00 95 LEU A C 9
ATOM 14485 O O . LEU A 1 95 ? -6.849 4.271 4.938 1.00 0.00 95 LEU A O 9
ATOM 14501 N N . LEU A 1 96 ? -6.902 2.472 3.587 1.00 0.00 96 LEU A N 9
ATOM 14502 C CA . LEU A 1 96 ? -5.793 2.928 2.756 1.00 0.00 96 LEU A CA 9
ATOM 14503 C C . LEU A 1 96 ? -6.058 4.329 2.214 1.00 0.00 96 LEU A C 9
ATOM 14504 O O . LEU A 1 96 ? -5.175 5.187 2.224 1.00 0.00 96 LEU A O 9
ATOM 14520 N N . LEU A 1 97 ? -7.280 4.554 1.744 1.00 0.00 97 LEU A N 9
ATOM 14521 C CA . LEU A 1 97 ? -7.663 5.852 1.200 1.00 0.00 97 LEU A CA 9
ATOM 14522 C C . LEU A 1 97 ? -7.446 6.959 2.227 1.00 0.00 97 LEU A C 9
ATOM 14523 O O . LEU A 1 97 ? -6.846 7.990 1.926 1.00 0.00 97 LEU A O 9
ATOM 14539 N N . SER A 1 98 ? -7.937 6.736 3.442 1.00 0.00 98 SER A N 9
ATOM 14540 C CA . SER A 1 98 ? -7.798 7.714 4.514 1.00 0.00 98 SER A CA 9
ATOM 14541 C C . SER A 1 98 ? -6.331 8.066 4.742 1.00 0.00 98 SER A C 9
ATOM 14542 O O . SER A 1 98 ? -5.973 9.237 4.856 1.00 0.00 98 SER A O 9
ATOM 14550 N N . GLU A 1 99 ? -5.487 7.041 4.809 1.00 0.00 99 GLU A N 9
ATOM 14551 C CA . GLU A 1 99 ? -4.059 7.241 5.025 1.00 0.00 99 GLU A CA 9
ATOM 14552 C C . GLU A 1 99 ? -3.431 7.988 3.852 1.00 0.00 99 GLU A C 9
ATOM 14553 O O . GLU A 1 99 ? -2.704 8.963 4.041 1.00 0.00 99 GLU A O 9
ATOM 14565 N N . SER A 1 100 ? -3.716 7.522 2.640 1.00 0.00 100 SER A N 9
ATOM 14566 C CA . SER A 1 100 ? -3.177 8.143 1.436 1.00 0.00 100 SER A CA 9
ATOM 14567 C C . SER A 1 100 ? -3.529 9.626 1.385 1.00 0.00 100 SER A C 9
ATOM 14568 O O . SER A 1 100 ? -2.687 10.466 1.069 1.00 0.00 100 SER A O 9
ATOM 14576 N N . GLY A 1 101 ? -4.782 9.942 1.698 1.00 0.00 101 GLY A N 9
ATOM 14577 C CA . GLY A 1 101 ? -5.226 11.324 1.682 1.00 0.00 101 GLY A CA 9
ATOM 14578 C C . GLY A 1 101 ? -5.151 11.973 3.049 1.00 0.00 101 GLY A C 9
ATOM 14579 O O . GLY A 1 101 ? -6.158 12.080 3.749 1.00 0.00 101 GLY A O 9
ATOM 14583 N N . SER A 1 102 ? -3.954 12.406 3.433 1.00 0.00 102 SER A N 9
ATOM 14584 C CA . SER A 1 102 ? -3.751 13.043 4.728 1.00 0.00 102 SER A CA 9
ATOM 14585 C C . SER A 1 102 ? -3.915 14.556 4.622 1.00 0.00 102 SER A C 9
ATOM 14586 O O . SER A 1 102 ? -2.950 15.281 4.379 1.00 0.00 102 SER A O 9
ATOM 14594 N N . GLY A 1 103 ? -5.145 15.026 4.805 1.00 0.00 103 GLY A N 9
ATOM 14595 C CA . GLY A 1 103 ? -5.414 16.450 4.725 1.00 0.00 103 GLY A CA 9
ATOM 14596 C C . GLY A 1 103 ? -6.891 16.753 4.572 1.00 0.00 103 GLY A C 9
ATOM 14597 O O . GLY A 1 103 ? -7.698 15.877 4.260 1.00 0.00 103 GLY A O 9
ATOM 14601 N N . PRO A 1 104 ? -7.266 18.022 4.796 1.00 0.00 104 PRO A N 9
ATOM 14602 C CA . PRO A 1 104 ? -8.658 18.467 4.688 1.00 0.00 104 PRO A CA 9
ATOM 14603 C C . PRO A 1 104 ? -9.155 18.472 3.247 1.00 0.00 104 PRO A C 9
ATOM 14604 O O . PRO A 1 104 ? -10.231 17.952 2.949 1.00 0.00 104 PRO A O 9
ATOM 14615 N N . SER A 1 105 ? -8.365 19.061 2.355 1.00 0.00 105 SER A N 9
ATOM 14616 C CA . SER A 1 105 ? -8.727 19.136 0.944 1.00 0.00 105 SER A CA 9
ATOM 14617 C C . SER A 1 105 ? -8.414 17.824 0.233 1.00 0.00 105 SER A C 9
ATOM 14618 O O . SER A 1 105 ? -7.370 17.213 0.464 1.00 0.00 105 SER A O 9
ATOM 14626 N N . SER A 1 106 ? -9.326 17.396 -0.634 1.00 0.00 106 SER A N 9
ATOM 14627 C CA . SER A 1 106 ? -9.150 16.154 -1.378 1.00 0.00 106 SER A CA 9
ATOM 14628 C C . SER A 1 106 ? -9.594 16.321 -2.828 1.00 0.00 106 SER A C 9
ATOM 14629 O O . SER A 1 106 ? -10.240 17.306 -3.181 1.00 0.00 106 SER A O 9
ATOM 14637 N N . GLY A 1 107 ? -9.242 15.349 -3.664 1.00 0.00 107 GLY A N 9
ATOM 14638 C CA . GLY A 1 107 ? -9.612 15.407 -5.067 1.00 0.00 107 GLY A CA 9
ATOM 14639 C C . GLY A 1 107 ? -8.453 15.814 -5.956 1.00 0.00 107 GLY A C 9
ATOM 14640 O O . GLY A 1 107 ? -8.042 16.974 -5.958 1.00 0.00 107 GLY A O 9
ATOM 14644 N N . GLY A 1 1 ? -22.546 -20.894 3.652 1.00 0.00 1 GLY A N 10
ATOM 14645 C CA . GLY A 1 1 ? -22.406 -19.511 4.071 1.00 0.00 1 GLY A CA 10
ATOM 14646 C C . GLY A 1 1 ? -21.045 -19.223 4.672 1.00 0.00 1 GLY A C 10
ATOM 14647 O O . GLY A 1 1 ? -20.251 -20.137 4.897 1.00 0.00 1 GLY A O 10
ATOM 14651 N N . SER A 1 2 ? -20.773 -17.948 4.933 1.00 0.00 2 SER A N 10
ATOM 14652 C CA . SER A 1 2 ? -19.496 -17.540 5.506 1.00 0.00 2 SER A CA 10
ATOM 14653 C C . SER A 1 2 ? -19.706 -16.744 6.790 1.00 0.00 2 SER A C 10
ATOM 14654 O O . SER A 1 2 ? -20.341 -15.689 6.783 1.00 0.00 2 SER A O 10
ATOM 14662 N N . SER A 1 3 ? -19.168 -17.256 7.892 1.00 0.00 3 SER A N 10
ATOM 14663 C CA . SER A 1 3 ? -19.300 -16.596 9.186 1.00 0.00 3 SER A CA 10
ATOM 14664 C C . SER A 1 3 ? -18.174 -15.588 9.398 1.00 0.00 3 SER A C 10
ATOM 14665 O O . SER A 1 3 ? -17.182 -15.586 8.671 1.00 0.00 3 SER A O 10
ATOM 14673 N N . GLY A 1 4 ? -18.338 -14.730 10.401 1.00 0.00 4 GLY A N 10
ATOM 14674 C CA . GLY A 1 4 ? -17.329 -13.729 10.692 1.00 0.00 4 GLY A CA 10
ATOM 14675 C C . GLY A 1 4 ? -17.399 -13.234 12.123 1.00 0.00 4 GLY A C 10
ATOM 14676 O O . GLY A 1 4 ? -16.788 -13.816 13.019 1.00 0.00 4 GLY A O 10
ATOM 14680 N N . SER A 1 5 ? -18.145 -12.155 12.338 1.00 0.00 5 SER A N 10
ATOM 14681 C CA . SER A 1 5 ? -18.288 -11.578 13.670 1.00 0.00 5 SER A CA 10
ATOM 14682 C C . SER A 1 5 ? -16.961 -11.611 14.422 1.00 0.00 5 SER A C 10
ATOM 14683 O O . SER A 1 5 ? -16.916 -11.930 15.610 1.00 0.00 5 SER A O 10
ATOM 14691 N N . SER A 1 6 ? -15.882 -11.278 13.720 1.00 0.00 6 SER A N 10
ATOM 14692 C CA . SER A 1 6 ? -14.553 -11.273 14.319 1.00 0.00 6 SER A CA 10
ATOM 14693 C C . SER A 1 6 ? -13.896 -9.903 14.173 1.00 0.00 6 SER A C 10
ATOM 14694 O O . SER A 1 6 ? -14.421 -9.020 13.496 1.00 0.00 6 SER A O 10
ATOM 14702 N N . GLY A 1 7 ? -12.744 -9.735 14.815 1.00 0.00 7 GLY A N 10
ATOM 14703 C CA . GLY A 1 7 ? -12.034 -8.471 14.745 1.00 0.00 7 GLY A CA 10
ATOM 14704 C C . GLY A 1 7 ? -10.538 -8.654 14.584 1.00 0.00 7 GLY A C 10
ATOM 14705 O O . GLY A 1 7 ? -9.894 -9.309 15.404 1.00 0.00 7 GLY A O 10
ATOM 14709 N N . LEU A 1 8 ? -9.983 -8.077 13.524 1.00 0.00 8 LEU A N 10
ATOM 14710 C CA . LEU A 1 8 ? -8.553 -8.181 13.257 1.00 0.00 8 LEU A CA 10
ATOM 14711 C C . LEU A 1 8 ? -7.931 -6.801 13.072 1.00 0.00 8 LEU A C 10
ATOM 14712 O O . LEU A 1 8 ? -8.394 -6.007 12.254 1.00 0.00 8 LEU A O 10
ATOM 14728 N N . GLU A 1 9 ? -6.880 -6.523 13.836 1.00 0.00 9 GLU A N 10
ATOM 14729 C CA . GLU A 1 9 ? -6.195 -5.239 13.755 1.00 0.00 9 GLU A CA 10
ATOM 14730 C C . GLU A 1 9 ? -5.854 -4.895 12.308 1.00 0.00 9 GLU A C 10
ATOM 14731 O O . GLU A 1 9 ? -5.901 -5.752 11.425 1.00 0.00 9 GLU A O 10
ATOM 14743 N N . THR A 1 10 ? -5.511 -3.632 12.071 1.00 0.00 10 THR A N 10
ATOM 14744 C CA . THR A 1 10 ? -5.164 -3.173 10.732 1.00 0.00 10 THR A CA 10
ATOM 14745 C C . THR A 1 10 ? -4.149 -4.103 10.077 1.00 0.00 10 THR A C 10
ATOM 14746 O O . THR A 1 10 ? -4.307 -4.495 8.921 1.00 0.00 10 THR A O 10
ATOM 14757 N N . SER A 1 11 ? -3.107 -4.454 10.824 1.00 0.00 11 SER A N 10
ATOM 14758 C CA . SER A 1 11 ? -2.064 -5.337 10.315 1.00 0.00 11 SER A CA 10
ATOM 14759 C C . SER A 1 11 ? -2.603 -6.748 10.100 1.00 0.00 11 SER A C 10
ATOM 14760 O O . SER A 1 11 ? -2.797 -7.502 11.053 1.00 0.00 11 SER A O 10
ATOM 14768 N N . SER A 1 12 ? -2.843 -7.097 8.840 1.00 0.00 12 SER A N 10
ATOM 14769 C CA . SER A 1 12 ? -3.363 -8.416 8.499 1.00 0.00 12 SER A CA 10
ATOM 14770 C C . SER A 1 12 ? -2.571 -9.031 7.349 1.00 0.00 12 SER A C 10
ATOM 14771 O O . SER A 1 12 ? -1.748 -8.365 6.721 1.00 0.00 12 SER A O 10
ATOM 14779 N N . TYR A 1 13 ? -2.826 -10.307 7.080 1.00 0.00 13 TYR A N 10
ATOM 14780 C CA . TYR A 1 13 ? -2.136 -11.015 6.008 1.00 0.00 13 TYR A CA 10
ATOM 14781 C C . TYR A 1 13 ? -2.934 -10.948 4.710 1.00 0.00 13 TYR A C 10
ATOM 14782 O O . TYR A 1 13 ? -3.866 -11.725 4.499 1.00 0.00 13 TYR A O 10
ATOM 14800 N N . LEU A 1 14 ? -2.560 -10.015 3.841 1.00 0.00 14 LEU A N 10
ATOM 14801 C CA . LEU A 1 14 ? -3.239 -9.846 2.561 1.00 0.00 14 LEU A CA 10
ATOM 14802 C C . LEU A 1 14 ? -2.422 -10.455 1.426 1.00 0.00 14 LEU A C 10
ATOM 14803 O O . LEU A 1 14 ? -1.313 -10.943 1.639 1.00 0.00 14 LEU A O 10
ATOM 14819 N N . ASN A 1 15 ? -2.977 -10.420 0.219 1.00 0.00 15 ASN A N 10
ATOM 14820 C CA . ASN A 1 15 ? -2.299 -10.968 -0.950 1.00 0.00 15 ASN A CA 10
ATOM 14821 C C . ASN A 1 15 ? -1.739 -9.852 -1.827 1.00 0.00 15 ASN A C 10
ATOM 14822 O O . ASN A 1 15 ? -2.487 -9.137 -2.494 1.00 0.00 15 ASN A O 10
ATOM 14833 N N . VAL A 1 16 ? -0.418 -9.708 -1.820 1.00 0.00 16 VAL A N 10
ATOM 14834 C CA . VAL A 1 16 ? 0.243 -8.680 -2.615 1.00 0.00 16 VAL A CA 10
ATOM 14835 C C . VAL A 1 16 ? 0.683 -9.229 -3.967 1.00 0.00 16 VAL A C 10
ATOM 14836 O O . VAL A 1 16 ? 1.566 -10.085 -4.045 1.00 0.00 16 VAL A O 10
ATOM 14849 N N . LEU A 1 17 ? 0.062 -8.733 -5.031 1.00 0.00 17 LEU A N 10
ATOM 14850 C CA . LEU A 1 17 ? 0.390 -9.174 -6.383 1.00 0.00 17 LEU A CA 10
ATOM 14851 C C . LEU A 1 17 ? 1.891 -9.087 -6.635 1.00 0.00 17 LEU A C 10
ATOM 14852 O O . LEU A 1 17 ? 2.520 -8.065 -6.359 1.00 0.00 17 LEU A O 10
ATOM 14868 N N . VAL A 1 18 ? 2.461 -10.165 -7.164 1.00 0.00 18 VAL A N 10
ATOM 14869 C CA . VAL A 1 18 ? 3.888 -10.210 -7.457 1.00 0.00 18 VAL A CA 10
ATOM 14870 C C . VAL A 1 18 ? 4.1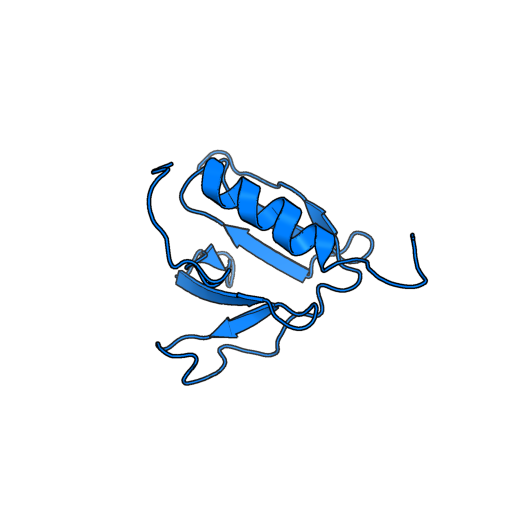56 -10.922 -8.779 1.00 0.00 18 VAL A C 10
ATOM 14871 O O . VAL A 1 18 ? 3.885 -12.113 -8.920 1.00 0.00 18 VAL A O 10
ATOM 14884 N N . ASN A 1 19 ? 4.690 -10.182 -9.745 1.00 0.00 19 ASN A N 10
ATOM 14885 C CA . ASN A 1 19 ? 4.995 -10.742 -11.057 1.00 0.00 19 ASN A CA 10
ATOM 14886 C C . ASN A 1 19 ? 3.796 -11.503 -11.615 1.00 0.00 19 ASN A C 10
ATOM 14887 O O . ASN A 1 19 ? 3.921 -12.649 -12.046 1.00 0.00 19 ASN A O 10
ATOM 14898 N N . SER A 1 20 ? 2.635 -10.856 -11.605 1.00 0.00 20 SER A N 10
ATOM 14899 C CA . SER A 1 20 ? 1.412 -11.471 -12.108 1.00 0.00 20 SER A CA 10
ATOM 14900 C C . SER A 1 20 ? 1.087 -12.745 -11.333 1.00 0.00 20 SER A C 10
ATOM 14901 O O . SER A 1 20 ? 0.617 -13.728 -11.904 1.00 0.00 20 SER A O 10
ATOM 14909 N N . GLN A 1 21 ? 1.342 -12.718 -10.029 1.00 0.00 21 GLN A N 10
ATOM 14910 C CA . GLN A 1 21 ? 1.077 -13.870 -9.175 1.00 0.00 21 GLN A CA 10
ATOM 14911 C C . GLN A 1 21 ? 0.697 -13.427 -7.766 1.00 0.00 21 GLN A C 10
ATOM 14912 O O . GLN A 1 21 ? 1.425 -12.670 -7.125 1.00 0.00 21 GLN A O 10
ATOM 14926 N N . TRP A 1 22 ? -0.448 -13.904 -7.291 1.00 0.00 22 TRP A N 10
ATOM 14927 C CA . TRP A 1 22 ? -0.925 -13.557 -5.957 1.00 0.00 22 TRP A CA 10
ATOM 14928 C C . TRP A 1 22 ? -0.213 -14.383 -4.892 1.00 0.00 22 TRP A C 10
ATOM 14929 O O . TRP A 1 22 ? -0.531 -15.554 -4.684 1.00 0.00 22 TRP A O 10
ATOM 14950 N N . LYS A 1 23 ? 0.752 -13.766 -4.218 1.00 0.00 23 LYS A N 10
ATOM 14951 C CA . LYS A 1 23 ? 1.509 -14.443 -3.172 1.00 0.00 23 LYS A CA 10
ATOM 14952 C C . LYS A 1 23 ? 1.172 -13.871 -1.799 1.00 0.00 23 LYS A C 10
ATOM 14953 O O . LYS A 1 23 ? 1.148 -12.655 -1.612 1.00 0.00 23 LYS A O 10
ATOM 14972 N N . SER A 1 24 ? 0.915 -14.756 -0.841 1.00 0.00 24 SER A N 10
ATOM 14973 C CA . SER A 1 24 ? 0.577 -14.338 0.514 1.00 0.00 24 SER A CA 10
ATOM 14974 C C . SER A 1 24 ? 1.671 -13.448 1.097 1.00 0.00 24 SER A C 10
ATOM 14975 O O . SER A 1 24 ? 2.845 -13.816 1.108 1.00 0.00 24 SER A O 10
ATOM 14983 N N . ARG A 1 25 ? 1.275 -12.275 1.579 1.00 0.00 25 ARG A N 10
ATOM 14984 C CA . ARG A 1 25 ? 2.221 -11.330 2.162 1.00 0.00 25 ARG A CA 10
ATOM 14985 C C . ARG A 1 25 ? 1.602 -10.609 3.356 1.00 0.00 25 ARG A C 10
ATOM 14986 O O . ARG A 1 25 ? 0.388 -10.418 3.417 1.00 0.00 25 ARG A O 10
ATOM 15007 N N . TRP A 1 26 ? 2.446 -10.212 4.302 1.00 0.00 26 TRP A N 10
ATOM 15008 C CA . TRP A 1 26 ? 1.982 -9.512 5.494 1.00 0.00 26 TRP A CA 10
ATOM 15009 C C . TRP A 1 26 ? 2.092 -8.001 5.317 1.00 0.00 26 TRP A C 10
ATOM 15010 O O . TRP A 1 26 ? 3.182 -7.435 5.406 1.00 0.00 26 TRP A O 10
ATOM 15031 N N . CYS A 1 27 ? 0.959 -7.355 5.065 1.00 0.00 27 CYS A N 10
ATOM 15032 C CA . CYS A 1 27 ? 0.929 -5.910 4.874 1.00 0.00 27 CYS A CA 10
ATOM 15033 C C . CYS A 1 27 ? 0.646 -5.193 6.190 1.00 0.00 27 CYS A C 10
ATOM 15034 O O . CYS A 1 27 ? -0.187 -5.634 6.982 1.00 0.00 27 CYS A O 10
ATOM 15042 N N . SER A 1 28 ? 1.347 -4.086 6.418 1.00 0.00 28 SER A N 10
ATOM 15043 C CA . SER A 1 28 ? 1.175 -3.311 7.641 1.00 0.00 28 SER A CA 10
ATOM 15044 C C . SER A 1 28 ? 1.238 -1.815 7.350 1.00 0.00 28 SER A C 10
ATOM 15045 O O . SER A 1 28 ? 2.271 -1.296 6.927 1.00 0.00 28 SER A O 10
ATOM 15053 N N . VAL A 1 29 ? 0.124 -1.127 7.578 1.00 0.00 29 VAL A N 10
ATOM 15054 C CA . VAL A 1 29 ? 0.052 0.310 7.342 1.00 0.00 29 VAL A CA 10
ATOM 15055 C C . VAL A 1 29 ? 0.249 1.091 8.636 1.00 0.00 29 VAL A C 10
ATOM 15056 O O . VAL A 1 29 ? -0.335 0.759 9.668 1.00 0.00 29 VAL A O 10
ATOM 15069 N N . ARG A 1 30 ? 1.075 2.130 8.574 1.00 0.00 30 ARG A N 10
ATOM 15070 C CA . ARG A 1 30 ? 1.350 2.958 9.742 1.00 0.00 30 ARG A CA 10
ATOM 15071 C C . ARG A 1 30 ? 2.223 4.153 9.368 1.00 0.00 30 ARG A C 10
ATOM 15072 O O . ARG A 1 30 ? 3.127 4.038 8.540 1.00 0.00 30 ARG A O 10
ATOM 15093 N N . ASP A 1 31 ? 1.947 5.297 9.984 1.00 0.00 31 ASP A N 10
ATOM 15094 C CA . ASP A 1 31 ? 2.707 6.512 9.717 1.00 0.00 31 ASP A CA 10
ATOM 15095 C C . ASP A 1 31 ? 2.531 6.955 8.267 1.00 0.00 31 ASP A C 10
ATOM 15096 O O . ASP A 1 31 ? 3.457 7.484 7.653 1.00 0.00 31 ASP A O 10
ATOM 15105 N N . ASN A 1 32 ? 1.337 6.734 7.727 1.00 0.00 32 ASN A N 10
ATOM 15106 C CA . ASN A 1 32 ? 1.041 7.109 6.349 1.00 0.00 32 ASN A CA 10
ATOM 15107 C C . ASN A 1 32 ? 1.971 6.390 5.377 1.00 0.00 32 ASN A C 10
ATOM 15108 O O . ASN A 1 32 ? 2.461 6.983 4.415 1.00 0.00 32 ASN A O 10
ATOM 15119 N N . HIS A 1 33 ? 2.211 5.108 5.635 1.00 0.00 33 HIS A N 10
ATOM 15120 C CA . HIS A 1 33 ? 3.082 4.307 4.782 1.00 0.00 33 HIS A CA 10
ATOM 15121 C C . HIS A 1 33 ? 2.717 2.828 4.869 1.00 0.00 33 HIS A C 10
ATOM 15122 O O . HIS A 1 33 ? 2.488 2.297 5.956 1.00 0.00 33 HIS A O 10
ATOM 15137 N N . LEU A 1 34 ? 2.663 2.169 3.717 1.00 0.00 34 LEU A N 10
ATOM 15138 C CA . LEU A 1 34 ? 2.324 0.751 3.662 1.00 0.00 34 LEU A CA 10
ATOM 15139 C C . LEU A 1 34 ? 3.584 -0.109 3.638 1.00 0.00 34 LEU A C 10
ATOM 15140 O O . LEU A 1 34 ? 4.267 -0.200 2.617 1.00 0.00 34 LEU A O 10
ATOM 15156 N N . HIS A 1 35 ? 3.885 -0.741 4.768 1.00 0.00 35 HIS A N 10
ATOM 15157 C CA . HIS A 1 35 ? 5.061 -1.596 4.876 1.00 0.00 35 HIS A CA 10
ATOM 15158 C C . HIS A 1 35 ? 4.719 -3.038 4.511 1.00 0.00 35 HIS A C 10
ATOM 15159 O O . HIS A 1 35 ? 3.551 -3.425 4.497 1.00 0.00 35 HIS A O 10
ATOM 15174 N N . PHE A 1 36 ? 5.747 -3.828 4.215 1.00 0.00 36 PHE A N 10
ATOM 15175 C CA . PHE A 1 36 ? 5.555 -5.226 3.848 1.00 0.00 36 PHE A CA 10
ATOM 15176 C C . PHE A 1 36 ? 6.445 -6.136 4.690 1.00 0.00 36 PHE A C 10
ATOM 15177 O O . PHE A 1 36 ? 7.566 -5.771 5.044 1.00 0.00 36 PHE A O 10
ATOM 15194 N N . TYR A 1 37 ? 5.936 -7.321 5.008 1.00 0.00 37 TYR A N 10
ATOM 15195 C CA . TYR A 1 37 ? 6.682 -8.283 5.811 1.00 0.00 37 TYR A CA 10
ATOM 15196 C C . TYR A 1 37 ? 6.370 -9.712 5.378 1.00 0.00 37 TYR A C 10
ATOM 15197 O O . TYR A 1 37 ? 5.450 -9.948 4.595 1.00 0.00 37 TYR A O 10
ATOM 15215 N N . GLN A 1 38 ? 7.142 -10.662 5.896 1.00 0.00 38 GLN A N 10
ATOM 15216 C CA . GLN A 1 38 ? 6.948 -12.069 5.563 1.00 0.00 38 GLN A CA 10
ATOM 15217 C C . GLN A 1 38 ? 6.541 -12.868 6.796 1.00 0.00 38 GLN A C 10
ATOM 15218 O O . GLN A 1 38 ? 5.457 -13.450 6.841 1.00 0.00 38 GLN A O 10
ATOM 15232 N N . ASP A 1 39 ? 7.416 -12.892 7.795 1.00 0.00 39 ASP A N 10
ATOM 15233 C CA . ASP A 1 39 ? 7.147 -13.620 9.030 1.00 0.00 39 ASP A CA 10
ATOM 15234 C C . ASP A 1 39 ? 6.489 -12.712 10.064 1.00 0.00 39 ASP A C 10
ATOM 15235 O O . ASP A 1 39 ? 6.415 -11.497 9.880 1.00 0.00 39 ASP A O 10
ATOM 15244 N N . ARG A 1 40 ? 6.011 -13.309 11.150 1.00 0.00 40 ARG A N 10
ATOM 15245 C CA . ARG A 1 40 ? 5.356 -12.555 12.212 1.00 0.00 40 ARG A CA 10
ATOM 15246 C C . ARG A 1 40 ? 6.372 -11.736 13.003 1.00 0.00 40 ARG A C 10
ATOM 15247 O O . ARG A 1 40 ? 7.578 -11.948 12.889 1.00 0.00 40 ARG A O 10
ATOM 15268 N N . ASN A 1 41 ? 5.875 -10.798 13.803 1.00 0.00 41 ASN A N 10
ATOM 15269 C CA . ASN A 1 41 ? 6.739 -9.946 14.612 1.00 0.00 41 ASN A CA 10
ATOM 15270 C C . ASN A 1 41 ? 7.767 -9.231 13.741 1.00 0.00 41 ASN A C 10
ATOM 15271 O O . ASN A 1 41 ? 8.932 -9.102 14.117 1.00 0.00 41 ASN A O 10
ATOM 15282 N N . ARG A 1 42 ? 7.328 -8.769 12.575 1.00 0.00 42 ARG A N 10
ATOM 15283 C CA . ARG A 1 42 ? 8.210 -8.068 11.650 1.00 0.00 42 ARG A CA 10
ATOM 15284 C C . ARG A 1 42 ? 9.624 -8.639 11.708 1.00 0.00 42 ARG A C 10
ATOM 15285 O O . ARG A 1 42 ? 10.594 -7.905 11.893 1.00 0.00 42 ARG A O 10
ATOM 15306 N N . SER A 1 43 ? 9.732 -9.955 11.549 1.00 0.00 43 SER A N 10
ATOM 15307 C CA . SER A 1 43 ? 11.026 -10.625 11.587 1.00 0.00 43 SER A CA 10
ATOM 15308 C C . SER A 1 43 ? 11.907 -10.174 10.426 1.00 0.00 43 SER A C 10
ATOM 15309 O O . SER A 1 43 ? 13.065 -9.802 10.618 1.00 0.00 43 SER A O 10
ATOM 15317 N N . LYS A 1 44 ? 11.350 -10.208 9.221 1.00 0.00 44 LYS A N 10
ATOM 15318 C CA . LYS A 1 44 ? 12.082 -9.802 8.027 1.00 0.00 44 LYS A CA 10
ATOM 15319 C C . LYS A 1 44 ? 11.203 -8.955 7.112 1.00 0.00 44 LYS A C 10
ATOM 15320 O O . LYS A 1 44 ? 9.988 -9.144 7.052 1.00 0.00 44 LYS A O 10
ATOM 15339 N N . VAL A 1 45 ? 11.826 -8.021 6.400 1.00 0.00 45 VAL A N 10
ATOM 15340 C CA . VAL A 1 45 ? 11.100 -7.147 5.485 1.00 0.00 45 VAL A CA 10
ATOM 15341 C C . VAL A 1 45 ? 11.185 -7.659 4.052 1.00 0.00 45 VAL A C 10
ATOM 15342 O O . VAL A 1 45 ? 12.271 -7.768 3.484 1.00 0.00 45 VAL A O 10
ATOM 15355 N N . ALA A 1 46 ? 10.031 -7.971 3.472 1.00 0.00 46 ALA A N 10
ATOM 15356 C CA . ALA A 1 46 ? 9.973 -8.470 2.104 1.00 0.00 46 ALA A CA 10
ATOM 15357 C C . ALA A 1 46 ? 10.455 -7.414 1.114 1.00 0.00 46 ALA A C 10
ATOM 15358 O O . ALA A 1 46 ? 11.281 -7.695 0.246 1.00 0.00 46 ALA A O 10
ATOM 15365 N N . GLN A 1 47 ? 9.934 -6.199 1.252 1.00 0.00 47 GLN A N 10
ATOM 15366 C CA . GLN A 1 47 ? 10.311 -5.102 0.368 1.00 0.00 47 GLN A CA 10
ATOM 15367 C C . GLN A 1 47 ? 10.158 -3.758 1.073 1.00 0.00 47 GLN A C 10
ATOM 15368 O O . GLN A 1 47 ? 9.401 -3.635 2.035 1.00 0.00 47 GLN A O 10
ATOM 15382 N N . GLN A 1 48 ? 10.883 -2.755 0.588 1.00 0.00 48 GLN A N 10
ATOM 15383 C CA . GLN A 1 48 ? 10.828 -1.421 1.173 1.00 0.00 48 GLN A CA 10
ATOM 15384 C C . GLN A 1 48 ? 9.384 -0.991 1.413 1.00 0.00 48 GLN A C 10
ATOM 15385 O O . GLN A 1 48 ? 8.447 -1.515 0.812 1.00 0.00 48 GLN A O 10
ATOM 15399 N N . PRO A 1 49 ? 9.200 -0.013 2.313 1.00 0.00 49 PRO A N 10
ATOM 15400 C CA . PRO A 1 49 ? 7.873 0.509 2.653 1.00 0.00 49 PRO A CA 10
ATOM 15401 C C . PRO A 1 49 ? 7.255 1.309 1.511 1.00 0.00 49 PRO A C 10
ATOM 15402 O O . PRO A 1 49 ? 7.947 1.712 0.576 1.00 0.00 49 PRO A O 10
ATOM 15413 N N . LEU A 1 50 ? 5.949 1.537 1.595 1.00 0.00 50 LEU A N 10
ATOM 15414 C CA . LEU A 1 50 ? 5.237 2.291 0.568 1.00 0.00 50 LEU A CA 10
ATOM 15415 C C . LEU A 1 50 ? 4.648 3.574 1.145 1.00 0.00 50 LEU A C 10
ATOM 15416 O O . LEU A 1 50 ? 4.262 3.622 2.313 1.00 0.00 50 LEU A O 10
ATOM 15432 N N . SER A 1 51 ? 4.579 4.612 0.317 1.00 0.00 51 SER A N 10
ATOM 15433 C CA . SER A 1 51 ? 4.038 5.897 0.746 1.00 0.00 51 SER A CA 10
ATOM 15434 C C . SER A 1 51 ? 2.664 6.141 0.128 1.00 0.00 51 SER A C 10
ATOM 15435 O O . SER A 1 51 ? 2.554 6.533 -1.034 1.00 0.00 51 SER A O 10
ATOM 15443 N N . LEU A 1 52 ? 1.619 5.906 0.914 1.00 0.00 52 LEU A N 10
ATOM 15444 C CA . LEU A 1 52 ? 0.251 6.099 0.446 1.00 0.00 52 LEU A CA 10
ATOM 15445 C C . LEU A 1 52 ? -0.020 7.571 0.150 1.00 0.00 52 LEU A C 10
ATOM 15446 O O . LEU A 1 52 ? -0.734 7.903 -0.797 1.00 0.00 52 LEU A O 10
ATOM 15462 N N . VAL A 1 53 ? 0.557 8.449 0.964 1.00 0.00 53 VAL A N 10
ATOM 15463 C CA . VAL A 1 53 ? 0.380 9.886 0.788 1.00 0.00 53 VAL A CA 10
ATOM 15464 C C . VAL A 1 53 ? 0.466 10.273 -0.684 1.00 0.00 53 VAL A C 10
ATOM 15465 O O . VAL A 1 53 ? 1.554 10.360 -1.252 1.00 0.00 53 VAL A O 10
ATOM 15478 N N . GLY A 1 54 ? -0.691 10.506 -1.298 1.00 0.00 54 GLY A N 10
ATOM 15479 C CA . GLY A 1 54 ? -0.725 10.882 -2.699 1.00 0.00 54 GLY A CA 10
ATOM 15480 C C . GLY A 1 54 ? -1.382 9.827 -3.567 1.00 0.00 54 GLY A C 10
ATOM 15481 O O . GLY A 1 54 ? -2.183 10.147 -4.446 1.00 0.00 54 GLY A O 10
ATOM 15485 N N . CYS A 1 55 ? -1.043 8.566 -3.321 1.00 0.00 55 CYS A N 10
ATOM 15486 C CA . CYS A 1 55 ? -1.604 7.460 -4.089 1.00 0.00 55 CYS A CA 10
ATOM 15487 C C . CYS A 1 55 ? -3.124 7.428 -3.966 1.00 0.00 55 CYS A C 10
ATOM 15488 O O . CYS A 1 55 ? -3.712 8.211 -3.221 1.00 0.00 55 CYS A O 10
ATOM 15496 N N . GLU A 1 56 ? -3.753 6.519 -4.704 1.00 0.00 56 GLU A N 10
ATOM 15497 C CA . GLU A 1 56 ? -5.205 6.388 -4.678 1.00 0.00 56 GLU A CA 10
ATOM 15498 C C . GLU A 1 56 ? -5.621 4.922 -4.763 1.00 0.00 56 GLU A C 10
ATOM 15499 O O . GLU A 1 56 ? -5.268 4.219 -5.710 1.00 0.00 56 GLU A O 10
ATOM 15511 N N . VAL A 1 57 ? -6.374 4.468 -3.766 1.00 0.00 57 VAL A N 10
ATOM 15512 C CA . VAL A 1 57 ? -6.838 3.087 -3.727 1.00 0.00 57 VAL A CA 10
ATOM 15513 C C . VAL A 1 57 ? -8.164 2.932 -4.464 1.00 0.00 57 VAL A C 10
ATOM 15514 O O . VAL A 1 57 ? -9.173 3.522 -4.080 1.00 0.00 57 VAL A O 10
ATOM 15527 N N . VAL A 1 58 ? -8.153 2.133 -5.527 1.00 0.00 58 VAL A N 10
ATOM 15528 C CA . VAL A 1 58 ? -9.355 1.899 -6.319 1.00 0.00 58 VAL A CA 10
ATOM 15529 C C . VAL A 1 58 ? -9.712 0.417 -6.350 1.00 0.00 58 VAL A C 10
ATOM 15530 O O . VAL A 1 58 ? -8.854 -0.450 -6.520 1.00 0.00 58 VAL A O 10
ATOM 15543 N N . PRO A 1 59 ? -11.008 0.117 -6.184 1.00 0.00 59 PRO A N 10
ATOM 15544 C CA . PRO A 1 59 ? -11.509 -1.261 -6.191 1.00 0.00 59 PRO A CA 10
ATOM 15545 C C . PRO A 1 59 ? -11.438 -1.897 -7.575 1.00 0.00 59 PRO A C 10
ATOM 15546 O O . PRO A 1 59 ? -12.377 -1.794 -8.364 1.00 0.00 59 PRO A O 10
ATOM 15557 N N . ASP A 1 60 ? -10.321 -2.554 -7.862 1.00 0.00 60 ASP A N 10
ATOM 15558 C CA . ASP A 1 60 ? -10.128 -3.209 -9.151 1.00 0.00 60 ASP A CA 10
ATOM 15559 C C . ASP A 1 60 ? -10.225 -4.725 -9.011 1.00 0.00 60 ASP A C 10
ATOM 15560 O O . ASP A 1 60 ? -9.222 -5.439 -9.028 1.00 0.00 60 ASP A O 10
ATOM 15569 N N . PRO A 1 61 ? -11.460 -5.229 -8.868 1.00 0.00 61 PRO A N 10
ATOM 15570 C CA . PRO A 1 61 ? -11.717 -6.664 -8.721 1.00 0.00 61 PRO A CA 10
ATOM 15571 C C . PRO A 1 61 ? -11.445 -7.436 -10.007 1.00 0.00 61 PRO A C 10
ATOM 15572 O O . PRO A 1 61 ? -11.409 -6.859 -11.094 1.00 0.00 61 PRO A O 10
ATOM 15583 N N . SER A 1 62 ? -11.253 -8.745 -9.877 1.00 0.00 62 SER A N 10
ATOM 15584 C CA . SER A 1 62 ? -10.981 -9.596 -11.030 1.00 0.00 62 SER A CA 10
ATOM 15585 C C . SER A 1 62 ? -12.140 -10.557 -11.282 1.00 0.00 62 SER A C 10
ATOM 15586 O O . SER A 1 62 ? -13.032 -10.725 -10.450 1.00 0.00 62 SER A O 10
ATOM 15594 N N . PRO A 1 63 ? -12.127 -11.203 -12.457 1.00 0.00 63 PRO A N 10
ATOM 15595 C CA . PRO A 1 63 ? -13.168 -12.158 -12.847 1.00 0.00 63 PRO A CA 10
ATOM 15596 C C . PRO A 1 63 ? -13.111 -13.443 -12.029 1.00 0.00 63 PRO A C 10
ATOM 15597 O O . PRO A 1 63 ? -13.904 -14.361 -12.241 1.00 0.00 63 PRO A O 10
ATOM 15608 N N . ASP A 1 64 ? -12.170 -13.502 -11.093 1.00 0.00 64 ASP A N 10
ATOM 15609 C CA . ASP A 1 64 ? -12.011 -14.675 -10.241 1.00 0.00 64 ASP A CA 10
ATOM 15610 C C . ASP A 1 64 ? -12.062 -14.287 -8.767 1.00 0.00 64 ASP A C 10
ATOM 15611 O O . ASP A 1 64 ? -12.390 -15.108 -7.909 1.00 0.00 64 ASP A O 10
ATOM 15620 N N . HIS A 1 65 ? -11.735 -13.032 -8.479 1.00 0.00 65 HIS A N 10
ATOM 15621 C CA . HIS A 1 65 ? -11.744 -12.535 -7.107 1.00 0.00 65 HIS A CA 10
ATOM 15622 C C . HIS A 1 65 ? -12.241 -11.093 -7.055 1.00 0.00 65 HIS A C 10
ATOM 15623 O O . HIS A 1 65 ? -11.507 -10.160 -7.384 1.00 0.00 65 HIS A O 10
ATOM 15638 N N . LEU A 1 66 ? -13.491 -10.919 -6.640 1.00 0.00 66 LEU A N 10
ATOM 15639 C CA . LEU A 1 66 ? -14.087 -9.591 -6.545 1.00 0.00 66 LEU A CA 10
ATOM 15640 C C . LEU A 1 66 ? -13.681 -8.903 -5.245 1.00 0.00 66 LEU A C 10
ATOM 15641 O O . LEU A 1 66 ? -14.359 -7.988 -4.777 1.00 0.00 66 LEU A O 10
ATOM 15657 N N . TYR A 1 67 ? -12.570 -9.349 -4.669 1.00 0.00 67 TYR A N 10
ATOM 15658 C CA . TYR A 1 67 ? -12.074 -8.777 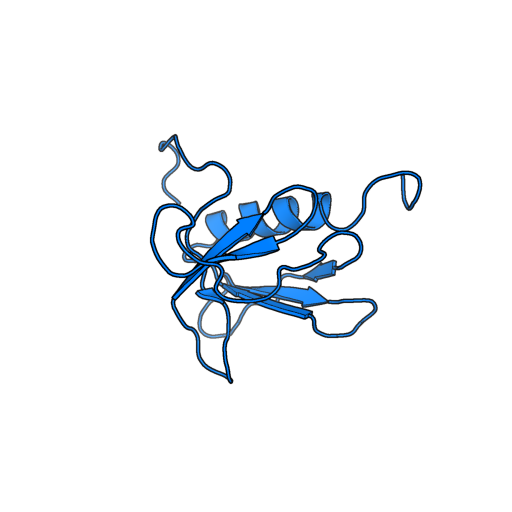-3.423 1.00 0.00 67 TYR A CA 10
ATOM 15659 C C . TYR A 1 67 ? -10.623 -8.330 -3.569 1.00 0.00 67 TYR A C 10
ATOM 15660 O O . TYR A 1 67 ? -9.812 -8.508 -2.660 1.00 0.00 67 TYR A O 10
ATOM 15678 N N . SER A 1 68 ? -10.303 -7.746 -4.719 1.00 0.00 68 SER A N 10
ATOM 15679 C CA . SER A 1 68 ? -8.949 -7.275 -4.988 1.00 0.00 68 SER A CA 10
ATOM 15680 C C . SER A 1 68 ? -8.951 -5.791 -5.339 1.00 0.00 68 SER A C 10
ATOM 15681 O O . SER A 1 68 ? -9.763 -5.332 -6.143 1.00 0.00 68 SER A O 10
ATOM 15689 N N . PHE A 1 69 ? -8.034 -5.044 -4.731 1.00 0.00 69 PHE A N 10
ATOM 15690 C CA . PHE A 1 69 ? -7.929 -3.611 -4.978 1.00 0.00 69 PHE A CA 10
ATOM 15691 C C . PHE A 1 69 ? -6.497 -3.225 -5.336 1.00 0.00 69 PHE A C 10
ATOM 15692 O O . PHE A 1 69 ? -5.550 -3.944 -5.016 1.00 0.00 69 PHE A O 10
ATOM 15709 N N . ARG A 1 70 ? -6.347 -2.084 -6.002 1.00 0.00 70 ARG A N 10
ATOM 15710 C CA . ARG A 1 70 ? -5.031 -1.603 -6.405 1.00 0.00 70 ARG A CA 10
ATOM 15711 C C . ARG A 1 70 ? -4.887 -0.111 -6.119 1.00 0.00 70 ARG A C 10
ATOM 15712 O O . ARG A 1 70 ? -5.881 0.602 -5.975 1.00 0.00 70 ARG A O 10
ATOM 15733 N N . ILE A 1 71 ? -3.645 0.353 -6.037 1.00 0.00 71 ILE A N 10
ATOM 15734 C CA . ILE A 1 71 ? -3.372 1.760 -5.768 1.00 0.00 71 ILE A CA 10
ATOM 15735 C C . ILE A 1 71 ? -2.773 2.447 -6.991 1.00 0.00 71 ILE A C 10
ATOM 15736 O O . ILE A 1 71 ? -2.046 1.829 -7.770 1.00 0.00 71 ILE A O 10
ATOM 15752 N N . LEU A 1 72 ? -3.082 3.729 -7.152 1.00 0.00 72 LEU A N 10
ATOM 15753 C CA . LEU A 1 72 ? -2.574 4.502 -8.280 1.00 0.00 72 LEU A CA 10
ATOM 15754 C C . LEU A 1 72 ? -2.281 5.940 -7.865 1.00 0.00 72 LEU A C 10
ATOM 15755 O O . LEU A 1 72 ? -3.058 6.558 -7.137 1.00 0.00 72 LEU A O 10
ATOM 15771 N N . HIS A 1 73 ? -1.156 6.469 -8.336 1.00 0.00 73 HIS A N 10
ATOM 15772 C CA . HIS A 1 73 ? -0.762 7.837 -8.017 1.00 0.00 73 HIS A CA 10
ATOM 15773 C C . HIS A 1 73 ? -1.148 8.791 -9.143 1.00 0.00 73 HIS A C 10
ATOM 15774 O O . HIS A 1 73 ? -2.050 9.615 -8.991 1.00 0.00 73 HIS A O 10
ATOM 15789 N N . LYS A 1 74 ? -0.460 8.674 -10.273 1.00 0.00 74 LYS A N 10
ATOM 15790 C CA . LYS A 1 74 ? -0.731 9.525 -11.426 1.00 0.00 74 LYS A CA 10
ATOM 15791 C C . LYS A 1 74 ? -1.124 8.688 -12.640 1.00 0.00 74 LYS A C 10
ATOM 15792 O O . LYS A 1 74 ? -0.627 8.907 -13.744 1.00 0.00 74 LYS A O 10
ATOM 15811 N N . GLY A 1 75 ? -2.019 7.729 -12.427 1.00 0.00 75 GLY A N 10
ATOM 15812 C CA . GLY A 1 75 ? -2.464 6.875 -13.512 1.00 0.00 75 GLY A CA 10
ATOM 15813 C C . GLY A 1 75 ? -1.644 5.606 -13.626 1.00 0.00 75 GLY A C 10
ATOM 15814 O O . GLY A 1 75 ? -1.828 4.821 -14.556 1.00 0.00 75 GLY A O 10
ATOM 15818 N N . GLU A 1 76 ? -0.734 5.405 -12.678 1.00 0.00 76 GLU A N 10
ATOM 15819 C CA . GLU A 1 76 ? 0.120 4.222 -12.678 1.00 0.00 76 GLU A CA 10
ATOM 15820 C C . GLU A 1 76 ? -0.249 3.285 -11.532 1.00 0.00 76 GLU A C 10
ATOM 15821 O O . GLU A 1 76 ? -1.092 3.611 -10.697 1.00 0.00 76 GLU A O 10
ATOM 15833 N N . GLU A 1 77 ? 0.389 2.119 -11.500 1.00 0.00 77 GLU A N 10
ATOM 15834 C CA . GLU A 1 77 ? 0.126 1.133 -10.458 1.00 0.00 77 GLU A CA 10
ATOM 15835 C C . GLU A 1 77 ? 1.330 0.987 -9.532 1.00 0.00 77 GLU A C 10
ATOM 15836 O O . GLU A 1 77 ? 2.406 0.562 -9.955 1.00 0.00 77 GLU A O 10
ATOM 15848 N N . LEU A 1 78 ? 1.142 1.344 -8.266 1.00 0.00 78 LEU A N 10
ATOM 15849 C CA . LEU A 1 78 ? 2.212 1.254 -7.278 1.00 0.00 78 LEU A CA 10
ATOM 15850 C C . LEU A 1 78 ? 2.178 -0.092 -6.561 1.00 0.00 78 LEU A C 10
ATOM 15851 O O . LEU A 1 78 ? 3.197 -0.773 -6.451 1.00 0.00 78 LEU A O 10
ATOM 15867 N N . ALA A 1 79 ? 1.000 -0.469 -6.076 1.00 0.00 79 ALA A N 10
ATOM 15868 C CA . ALA A 1 79 ? 0.833 -1.735 -5.373 1.00 0.00 79 ALA A CA 10
ATOM 15869 C C . ALA A 1 79 ? -0.524 -2.359 -5.681 1.00 0.00 79 ALA A C 10
ATOM 15870 O O . ALA A 1 79 ? -1.422 -1.694 -6.197 1.00 0.00 79 ALA A O 10
ATOM 15877 N N . LYS A 1 80 ? -0.666 -3.642 -5.363 1.00 0.00 80 LYS A N 10
ATOM 15878 C CA . LYS A 1 80 ? -1.913 -4.357 -5.605 1.00 0.00 80 LYS A CA 10
ATOM 15879 C C . LYS A 1 80 ? -2.139 -5.430 -4.545 1.00 0.00 80 LYS A C 10
ATOM 15880 O O . LYS A 1 80 ? -1.394 -6.408 -4.468 1.00 0.00 80 LYS A O 10
ATOM 15899 N N . LEU A 1 81 ? -3.172 -5.243 -3.731 1.00 0.00 81 LEU A N 10
ATOM 15900 C CA . LEU A 1 81 ? -3.498 -6.197 -2.676 1.00 0.00 81 LEU A CA 10
ATOM 15901 C C . LEU A 1 81 ? -4.803 -6.924 -2.983 1.00 0.00 81 LEU A C 10
ATOM 15902 O O . LEU A 1 81 ? -5.610 -6.456 -3.785 1.00 0.00 81 LEU A O 10
ATOM 15918 N N . GLU A 1 82 ? -5.002 -8.069 -2.337 1.00 0.00 82 GLU A N 10
ATOM 15919 C CA . GLU A 1 82 ? -6.211 -8.859 -2.541 1.00 0.00 82 GLU A CA 10
ATOM 15920 C C . GLU A 1 82 ? -6.694 -9.463 -1.226 1.00 0.00 82 GLU A C 10
ATOM 15921 O O . GLU A 1 82 ? -5.955 -10.178 -0.550 1.00 0.00 82 GLU A O 10
ATOM 15933 N N . ALA A 1 83 ? -7.940 -9.168 -0.869 1.00 0.00 83 ALA A N 10
ATOM 15934 C CA . ALA A 1 83 ? -8.524 -9.682 0.364 1.00 0.00 83 ALA A CA 10
ATOM 15935 C C . ALA A 1 83 ? -9.087 -11.084 0.162 1.00 0.00 83 ALA A C 10
ATOM 15936 O O . ALA A 1 83 ? -8.935 -11.678 -0.906 1.00 0.00 83 ALA A O 10
ATOM 15943 N N . LYS A 1 84 ? -9.739 -11.609 1.194 1.00 0.00 84 LYS A N 10
ATOM 15944 C CA . LYS A 1 84 ? -10.326 -12.942 1.130 1.00 0.00 84 LYS A CA 10
ATOM 15945 C C . LYS A 1 84 ? -11.836 -12.862 0.930 1.00 0.00 84 LYS A C 10
ATOM 15946 O O . LYS A 1 84 ? -12.423 -13.682 0.223 1.00 0.00 84 LYS A O 10
ATOM 15965 N N . SER A 1 85 ? -12.460 -11.869 1.556 1.00 0.00 85 SER A N 10
ATOM 15966 C CA . SER A 1 85 ? -13.902 -11.684 1.448 1.00 0.00 85 SER A CA 10
ATOM 15967 C C . SER A 1 85 ? -14.237 -10.256 1.027 1.00 0.00 85 SER A C 10
ATOM 15968 O O . SER A 1 85 ? -13.405 -9.355 1.135 1.00 0.00 85 SER A O 10
ATOM 15976 N N . SER A 1 86 ? -15.460 -10.059 0.546 1.00 0.00 86 SER A N 10
ATOM 15977 C CA . SER A 1 86 ? -15.904 -8.742 0.104 1.00 0.00 86 SER A CA 10
ATOM 15978 C C . SER A 1 86 ? -15.859 -7.740 1.253 1.00 0.00 86 SER A C 10
ATOM 15979 O O . SER A 1 86 ? -15.474 -6.586 1.069 1.00 0.00 86 SER A O 10
ATOM 15987 N N . GLU A 1 87 ? -16.256 -8.190 2.439 1.00 0.00 87 GLU A N 10
ATOM 15988 C CA . GLU A 1 87 ? -16.262 -7.333 3.619 1.00 0.00 87 GLU A CA 10
ATOM 15989 C C . GLU A 1 87 ? -14.847 -6.880 3.969 1.00 0.00 87 GLU A C 10
ATOM 15990 O O . GLU A 1 87 ? -14.633 -5.737 4.372 1.00 0.00 87 GLU A O 10
ATOM 16002 N N . GLU A 1 88 ? -13.886 -7.785 3.812 1.00 0.00 88 GLU A N 10
ATOM 16003 C CA . GLU A 1 88 ? -12.493 -7.479 4.113 1.00 0.00 88 GLU A CA 10
ATOM 16004 C C . GLU A 1 88 ? -11.974 -6.362 3.212 1.00 0.00 88 GLU A C 10
ATOM 16005 O O . GLU A 1 88 ? -11.446 -5.359 3.691 1.00 0.00 88 GLU A O 10
ATOM 16017 N N . MET A 1 89 ? -12.128 -6.545 1.905 1.00 0.00 89 MET A N 10
ATOM 16018 C CA . MET A 1 89 ? -11.677 -5.552 0.936 1.00 0.00 89 MET A CA 10
ATOM 16019 C C . MET A 1 89 ? -12.307 -4.192 1.217 1.00 0.00 89 MET A C 10
ATOM 16020 O O . MET A 1 89 ? -11.705 -3.152 0.955 1.00 0.00 89 MET A O 10
ATOM 16034 N N . GLY A 1 90 ? -13.525 -4.208 1.752 1.00 0.00 90 GLY A N 10
ATOM 16035 C CA . GLY A 1 90 ? -14.216 -2.970 2.058 1.00 0.00 90 GLY A CA 10
ATOM 16036 C C . GLY A 1 90 ? -13.628 -2.259 3.261 1.00 0.00 90 GLY A C 10
ATOM 16037 O O . GLY A 1 90 ? -13.764 -1.043 3.401 1.00 0.00 90 GLY A O 10
ATOM 16041 N N . HIS A 1 91 ? -12.972 -3.019 4.133 1.00 0.00 91 HIS A N 10
ATOM 16042 C CA . HIS A 1 91 ? -12.361 -2.454 5.331 1.00 0.00 91 HIS A CA 10
ATOM 16043 C C . HIS A 1 91 ? -11.013 -1.817 5.005 1.00 0.00 91 HIS A C 10
ATOM 16044 O O . HIS A 1 91 ? -10.593 -0.862 5.658 1.00 0.00 91 HIS A O 10
ATOM 16059 N N . TRP A 1 92 ? -10.342 -2.352 3.992 1.00 0.00 92 TRP A N 10
ATOM 16060 C CA . TRP A 1 92 ? -9.041 -1.836 3.580 1.00 0.00 92 TRP A CA 10
ATOM 16061 C C . TRP A 1 92 ? -9.200 -0.630 2.660 1.00 0.00 92 TRP A C 10
ATOM 16062 O O . TRP A 1 92 ? -8.545 0.396 2.846 1.00 0.00 92 TRP A O 10
ATOM 16083 N N . LEU A 1 93 ? -10.074 -0.760 1.668 1.00 0.00 93 LEU A N 10
ATOM 16084 C CA . LEU A 1 93 ? -10.320 0.320 0.718 1.00 0.00 93 LEU A CA 10
ATOM 16085 C C . LEU A 1 93 ? -10.334 1.672 1.424 1.00 0.00 93 LEU A C 10
ATOM 16086 O O . LEU A 1 93 ? -9.521 2.547 1.129 1.00 0.00 93 LEU A O 10
ATOM 16102 N N . GLY A 1 94 ? -11.264 1.836 2.360 1.00 0.00 94 GLY A N 10
ATOM 16103 C CA . GLY A 1 94 ? -11.366 3.083 3.095 1.00 0.00 94 GLY A CA 10
ATOM 16104 C C . GLY A 1 94 ? -10.160 3.337 3.976 1.00 0.00 94 GLY A C 10
ATOM 16105 O O . GLY A 1 94 ? -9.768 4.485 4.190 1.00 0.00 94 GLY A O 10
ATOM 16109 N N . LEU A 1 95 ? -9.569 2.264 4.492 1.00 0.00 95 LEU A N 10
ATOM 16110 C CA . LEU A 1 95 ? -8.400 2.376 5.357 1.00 0.00 95 LEU A CA 10
ATOM 16111 C C . LEU A 1 95 ? -7.242 3.046 4.624 1.00 0.00 95 LEU A C 10
ATOM 16112 O O . LEU A 1 95 ? -6.660 4.014 5.115 1.00 0.00 95 LEU A O 10
ATOM 16128 N N . LEU A 1 96 ? -6.915 2.527 3.446 1.00 0.00 96 LEU A N 10
ATOM 16129 C CA . LEU A 1 96 ? -5.828 3.076 2.643 1.00 0.00 96 LEU A CA 10
ATOM 16130 C C . LEU A 1 96 ? -6.184 4.464 2.121 1.00 0.00 96 LEU A C 10
ATOM 16131 O O . LEU A 1 96 ? -5.420 5.416 2.284 1.00 0.00 96 LEU A O 10
ATOM 16147 N N . LEU A 1 97 ? -7.350 4.573 1.493 1.00 0.00 97 LEU A N 10
ATOM 16148 C CA . LEU A 1 97 ? -7.810 5.846 0.949 1.00 0.00 97 LEU A CA 10
ATOM 16149 C C . LEU A 1 97 ? -7.495 6.992 1.904 1.00 0.00 97 LEU A C 10
ATOM 16150 O O . LEU A 1 97 ? -6.846 7.968 1.526 1.00 0.00 97 LEU A O 10
ATOM 16166 N N . SER A 1 98 ? -7.957 6.867 3.144 1.00 0.00 98 SER A N 10
ATOM 16167 C CA . SER A 1 98 ? -7.726 7.894 4.153 1.00 0.00 98 SER A CA 10
ATOM 16168 C C . SER A 1 98 ? -6.257 8.304 4.185 1.00 0.00 98 SER A C 10
ATOM 16169 O O . SER A 1 98 ? -5.922 9.468 3.971 1.00 0.00 98 SER A O 10
ATOM 16177 N N . GLU A 1 99 ? -5.385 7.337 4.453 1.00 0.00 99 GLU A N 10
ATOM 16178 C CA . GLU A 1 99 ? -3.951 7.597 4.514 1.00 0.00 99 GLU A CA 10
ATOM 16179 C C . GLU A 1 99 ? -3.464 8.260 3.228 1.00 0.00 99 GLU A C 10
ATOM 16180 O O . GLU A 1 99 ? -2.714 9.235 3.266 1.00 0.00 99 GLU A O 10
ATOM 16192 N N . SER A 1 100 ? -3.896 7.723 2.092 1.00 0.00 100 SER A N 10
ATOM 16193 C CA . SER A 1 100 ? -3.501 8.258 0.794 1.00 0.00 100 SER A CA 10
ATOM 16194 C C . SER A 1 100 ? -4.279 9.530 0.472 1.00 0.00 100 SER A C 10
ATOM 16195 O O . SER A 1 100 ? -4.829 9.675 -0.619 1.00 0.00 100 SER A O 10
ATOM 16203 N N . GLY A 1 101 ? -4.320 10.451 1.431 1.00 0.00 101 GLY A N 10
ATOM 16204 C CA . GLY A 1 101 ? -5.033 11.699 1.231 1.00 0.00 101 GLY A CA 10
ATOM 16205 C C . GLY A 1 101 ? -6.436 11.663 1.802 1.00 0.00 101 GLY A C 10
ATOM 16206 O O . GLY A 1 101 ? -7.114 10.638 1.737 1.00 0.00 101 GLY A O 10
ATOM 16210 N N . SER A 1 102 ? -6.873 12.785 2.366 1.00 0.00 102 SER A N 10
ATOM 16211 C CA . SER A 1 102 ? -8.203 12.876 2.956 1.00 0.00 102 SER A CA 10
ATOM 16212 C C . SER A 1 102 ? -8.699 14.319 2.959 1.00 0.00 102 SER A C 10
ATOM 16213 O O . SER A 1 102 ? -8.070 15.202 3.542 1.00 0.00 102 SER A O 10
ATOM 16221 N N . GLY A 1 103 ? -9.831 14.551 2.302 1.00 0.00 103 GLY A N 10
ATOM 16222 C CA . GLY A 1 103 ? -10.393 15.888 2.240 1.00 0.00 103 GLY A CA 10
ATOM 16223 C C . GLY A 1 103 ? -11.062 16.296 3.538 1.00 0.00 103 GLY A C 10
ATOM 16224 O O . GLY A 1 103 ? -11.421 15.459 4.366 1.00 0.00 103 GLY A O 10
ATOM 16228 N N . PRO A 1 104 ? -11.238 17.612 3.729 1.00 0.00 104 PRO A N 10
ATOM 16229 C CA . PRO A 1 104 ? -11.868 18.160 4.934 1.00 0.00 104 PRO A CA 10
ATOM 16230 C C . PRO A 1 104 ? -13.360 17.852 4.998 1.00 0.00 104 PRO A C 10
ATOM 16231 O O . PRO A 1 104 ? -14.046 18.252 5.939 1.00 0.00 104 PRO A O 10
ATOM 16242 N N . SER A 1 105 ? -13.856 17.137 3.993 1.00 0.00 105 SER A N 10
ATOM 16243 C CA . SER A 1 105 ? -15.268 16.778 3.935 1.00 0.00 105 SER A CA 10
ATOM 16244 C C . SER A 1 105 ? -15.444 15.263 3.936 1.00 0.00 105 SER A C 10
ATOM 16245 O O . SER A 1 105 ? -14.757 14.546 3.208 1.00 0.00 105 SER A O 10
ATOM 16253 N N . SER A 1 106 ? -16.370 14.782 4.760 1.00 0.00 106 SER A N 10
ATOM 16254 C CA . SER A 1 106 ? -16.635 13.351 4.861 1.00 0.00 106 SER A CA 10
ATOM 16255 C C . SER A 1 106 ? -16.717 12.715 3.476 1.00 0.00 106 SER A C 10
ATOM 16256 O O . SER A 1 106 ? -16.041 11.727 3.194 1.00 0.00 106 SER A O 10
ATOM 16264 N N . GLY A 1 107 ? -17.551 13.291 2.616 1.00 0.00 107 GLY A N 10
ATOM 16265 C CA . GLY A 1 107 ? -17.707 12.768 1.271 1.00 0.00 107 GLY A CA 10
ATOM 16266 C C . GLY A 1 107 ? -17.483 13.825 0.208 1.00 0.00 107 GLY A C 10
ATOM 16267 O O . GLY A 1 107 ? -17.840 13.632 -0.954 1.00 0.00 107 GLY A O 10
ATOM 16271 N N . GLY A 1 1 ? -15.084 -23.362 16.041 1.00 0.00 1 GLY A N 11
ATOM 16272 C CA . GLY A 1 1 ? -13.661 -23.085 16.090 1.00 0.00 1 GLY A CA 11
ATOM 16273 C C . GLY A 1 1 ? -13.277 -21.874 15.262 1.00 0.00 1 GLY A C 11
ATOM 16274 O O . GLY A 1 1 ? -14.027 -21.453 14.381 1.00 0.00 1 GLY A O 11
ATOM 16278 N N . SER A 1 2 ? -12.107 -21.312 15.545 1.00 0.00 2 SER A N 11
ATOM 16279 C CA . SER A 1 2 ? -11.627 -20.139 14.824 1.00 0.00 2 SER A CA 11
ATOM 16280 C C . SER A 1 2 ? -12.765 -19.154 14.571 1.00 0.00 2 SER A C 11
ATOM 16281 O O . SER A 1 2 ? -12.877 -18.584 13.486 1.00 0.00 2 SER A O 11
ATOM 16289 N N . SER A 1 3 ? -13.607 -18.960 15.581 1.00 0.00 3 SER A N 11
ATOM 16290 C CA . SER A 1 3 ? -14.739 -18.048 15.468 1.00 0.00 3 SER A CA 11
ATOM 16291 C C . SER A 1 3 ? -14.319 -16.618 15.795 1.00 0.00 3 SER A C 11
ATOM 16292 O O . SER A 1 3 ? -14.476 -15.711 14.979 1.00 0.00 3 SER A O 11
ATOM 16300 N N . GLY A 1 4 ? -13.783 -16.426 16.997 1.00 0.00 4 GLY A N 11
ATOM 16301 C CA . GLY A 1 4 ? -13.348 -15.105 17.412 1.00 0.00 4 GLY A CA 11
ATOM 16302 C C . GLY A 1 4 ? -12.381 -15.153 18.578 1.00 0.00 4 GLY A C 11
ATOM 16303 O O . GLY A 1 4 ? -12.711 -14.726 19.685 1.00 0.00 4 GLY A O 11
ATOM 16307 N N . SER A 1 5 ? -11.184 -15.675 18.331 1.00 0.00 5 SER A N 11
ATOM 16308 C CA . SER A 1 5 ? -10.168 -15.782 19.371 1.00 0.00 5 SER A CA 11
ATOM 16309 C C . SER A 1 5 ? -9.422 -14.462 19.541 1.00 0.00 5 SER A C 11
ATOM 16310 O O . SER A 1 5 ? -9.417 -13.874 20.622 1.00 0.00 5 SER A O 11
ATOM 16318 N N . SER A 1 6 ? -8.793 -14.002 18.464 1.00 0.00 6 SER A N 11
ATOM 16319 C CA . SER A 1 6 ? -8.041 -12.753 18.493 1.00 0.00 6 SER A CA 11
ATOM 16320 C C . SER A 1 6 ? -8.792 -11.650 17.754 1.00 0.00 6 SER A C 11
ATOM 16321 O O . SER A 1 6 ? -9.770 -11.909 17.055 1.00 0.00 6 SER A O 11
ATOM 16329 N N . GLY A 1 7 ? -8.326 -10.415 17.916 1.00 0.00 7 GLY A N 11
ATOM 16330 C CA . GLY A 1 7 ? -8.964 -9.289 17.259 1.00 0.00 7 GLY A CA 11
ATOM 16331 C C . GLY A 1 7 ? -8.213 -8.838 16.021 1.00 0.00 7 GLY A C 11
ATOM 16332 O O . GLY A 1 7 ? -7.164 -8.202 16.120 1.00 0.00 7 GLY A O 11
ATOM 16336 N N . LEU A 1 8 ? -8.751 -9.170 14.852 1.00 0.00 8 LEU A N 11
ATOM 16337 C CA . LEU A 1 8 ? -8.124 -8.797 13.589 1.00 0.00 8 LEU A CA 11
ATOM 16338 C C . LEU A 1 8 ? -7.587 -7.370 13.648 1.00 0.00 8 LEU A C 11
ATOM 16339 O O . LEU A 1 8 ? -8.354 -6.409 13.686 1.00 0.00 8 LEU A O 11
ATOM 16355 N N . GLU A 1 9 ? -6.263 -7.242 13.654 1.00 0.00 9 GLU A N 11
ATOM 16356 C CA . GLU A 1 9 ? -5.624 -5.932 13.707 1.00 0.00 9 GLU A CA 11
ATOM 16357 C C . GLU A 1 9 ? -5.223 -5.466 12.311 1.00 0.00 9 GLU A C 11
ATOM 16358 O O . GLU A 1 9 ? -5.208 -6.250 11.362 1.00 0.00 9 GLU A O 11
ATOM 16370 N N . THR A 1 10 ? -4.897 -4.182 12.193 1.00 0.00 10 THR A N 11
ATOM 16371 C CA . THR A 1 10 ? -4.497 -3.610 10.914 1.00 0.00 10 THR A CA 11
ATOM 16372 C C . THR A 1 10 ? -3.581 -4.558 10.149 1.00 0.00 10 THR A C 11
ATOM 16373 O O . THR A 1 10 ? -3.738 -4.750 8.943 1.00 0.00 10 THR A O 11
ATOM 16384 N N . SER A 1 11 ? -2.625 -5.150 10.858 1.00 0.00 11 SER A N 11
ATOM 16385 C CA . SER A 1 11 ? -1.682 -6.077 10.244 1.00 0.00 11 SER A CA 11
ATOM 16386 C C . SER A 1 11 ? -2.333 -7.436 10.004 1.00 0.00 11 SER A C 11
ATOM 16387 O O . SER A 1 11 ? -2.313 -8.308 10.872 1.00 0.00 11 SER A O 11
ATOM 16395 N N . SER A 1 12 ? -2.910 -7.607 8.819 1.00 0.00 12 SER A N 11
ATOM 16396 C CA . SER A 1 12 ? -3.572 -8.857 8.465 1.00 0.00 12 SER A CA 11
ATOM 16397 C C . SER A 1 12 ? -2.817 -9.574 7.349 1.00 0.00 12 SER A C 11
ATOM 16398 O O . SER A 1 12 ? -1.748 -9.133 6.925 1.00 0.00 12 SER A O 11
ATOM 16406 N N . TYR A 1 13 ? -3.381 -10.680 6.878 1.00 0.00 13 TYR A N 11
ATOM 16407 C CA . TYR A 1 13 ? -2.762 -11.460 5.813 1.00 0.00 13 TYR A CA 11
ATOM 16408 C C . TYR A 1 13 ? -3.382 -11.125 4.461 1.00 0.00 13 TYR A C 11
ATOM 16409 O O . TYR A 1 13 ? -4.428 -11.664 4.093 1.00 0.00 13 TYR A O 11
ATOM 16427 N N . LEU A 1 14 ? -2.731 -10.232 3.724 1.00 0.00 14 LEU A N 11
ATOM 16428 C CA . LEU A 1 14 ? -3.217 -9.824 2.410 1.00 0.00 14 LEU A CA 11
ATOM 16429 C C . LEU A 1 14 ? -2.412 -10.492 1.300 1.00 0.00 14 LEU A C 11
ATOM 16430 O O . LEU A 1 14 ? -1.348 -11.057 1.546 1.00 0.00 14 LEU A O 11
ATOM 16446 N N . ASN A 1 15 ? -2.928 -10.420 0.077 1.00 0.00 15 ASN A N 11
ATOM 16447 C CA . ASN A 1 15 ? -2.256 -11.017 -1.072 1.00 0.00 15 ASN A CA 11
ATOM 16448 C C . ASN A 1 15 ? -1.733 -9.938 -2.016 1.00 0.00 15 ASN A C 11
ATOM 16449 O O . ASN A 1 15 ? -2.506 -9.275 -2.708 1.00 0.00 15 ASN A O 11
ATOM 16460 N N . VAL A 1 16 ? -0.415 -9.770 -2.041 1.00 0.00 16 VAL A N 11
ATOM 16461 C CA . VAL A 1 16 ? 0.213 -8.774 -2.901 1.00 0.00 16 VAL A CA 11
ATOM 16462 C C . VAL A 1 16 ? 0.593 -9.374 -4.250 1.00 0.00 16 VAL A C 11
ATOM 16463 O O . VAL A 1 16 ? 1.457 -10.249 -4.331 1.00 0.00 16 VAL A O 11
ATOM 16476 N N . LEU A 1 17 ? -0.056 -8.899 -5.307 1.00 0.00 17 LEU A N 11
ATOM 16477 C CA . LEU A 1 17 ? 0.215 -9.388 -6.655 1.00 0.00 17 LEU A CA 11
ATOM 16478 C C . LEU A 1 17 ? 1.716 -9.458 -6.918 1.00 0.00 17 LEU A C 11
ATOM 16479 O O . LEU A 1 17 ? 2.430 -8.468 -6.762 1.00 0.00 17 LEU A O 11
ATOM 16495 N N . VAL A 1 18 ? 2.187 -10.634 -7.320 1.00 0.00 18 VAL A N 11
ATOM 16496 C CA . VAL A 1 18 ? 3.603 -10.832 -7.608 1.00 0.00 18 VAL A CA 11
ATOM 16497 C C . VAL A 1 18 ? 3.796 -11.602 -8.910 1.00 0.00 18 VAL A C 11
ATOM 16498 O O . VAL A 1 18 ? 3.398 -12.760 -9.022 1.00 0.00 18 VAL A O 11
ATOM 16511 N N . ASN A 1 19 ? 4.410 -10.949 -9.891 1.00 0.00 19 ASN A N 11
ATOM 16512 C CA . ASN A 1 19 ? 4.657 -11.573 -11.186 1.00 0.00 19 ASN A CA 11
ATOM 16513 C C . ASN A 1 19 ? 3.406 -12.282 -11.695 1.00 0.00 19 ASN A C 11
ATOM 16514 O O . ASN A 1 19 ? 3.464 -13.436 -12.120 1.00 0.00 19 ASN A O 11
ATOM 16525 N N . SER A 1 20 ? 2.276 -11.583 -11.650 1.00 0.00 20 SER A N 11
ATOM 16526 C CA . SER A 1 20 ? 1.010 -12.147 -12.104 1.00 0.00 20 SER A CA 11
ATOM 16527 C C . SER A 1 20 ? 0.621 -13.357 -11.260 1.00 0.00 20 SER A C 11
ATOM 16528 O O . SER A 1 20 ? 0.047 -14.321 -11.766 1.00 0.00 20 SER A O 11
ATOM 16536 N N . GLN A 1 21 ? 0.938 -13.299 -9.970 1.00 0.00 21 GLN A N 11
ATOM 16537 C CA . GLN A 1 21 ? 0.623 -14.390 -9.056 1.00 0.00 21 GLN A CA 11
ATOM 16538 C C . GLN A 1 21 ? 0.302 -13.857 -7.663 1.00 0.00 21 GLN A C 11
ATOM 16539 O O . GLN A 1 21 ? 1.122 -13.182 -7.043 1.00 0.00 21 GLN A O 11
ATOM 16553 N N . TRP A 1 22 ? -0.896 -14.166 -7.179 1.00 0.00 22 TRP A N 11
ATOM 16554 C CA . TRP A 1 22 ? -1.325 -13.718 -5.859 1.00 0.00 22 TRP A CA 11
ATOM 16555 C C . TRP A 1 22 ? -0.685 -14.562 -4.763 1.00 0.00 22 TRP A C 11
ATOM 16556 O O . TRP A 1 22 ? -0.908 -15.770 -4.686 1.00 0.00 22 TRP A O 11
ATOM 16577 N N . LYS A 1 23 ? 0.112 -13.919 -3.916 1.00 0.00 23 LYS A N 11
ATOM 16578 C CA . LYS A 1 23 ? 0.784 -14.610 -2.822 1.00 0.00 23 LYS A CA 11
ATOM 16579 C C . LYS A 1 23 ? 0.532 -13.902 -1.495 1.00 0.00 23 LYS A C 11
ATOM 16580 O O . LYS A 1 23 ? 0.362 -12.684 -1.453 1.00 0.00 23 LYS A O 11
ATOM 16599 N N . SER A 1 24 ? 0.511 -14.673 -0.412 1.00 0.00 24 SER A N 11
ATOM 16600 C CA . SER A 1 24 ? 0.278 -14.119 0.916 1.00 0.00 24 SER A CA 11
ATOM 16601 C C . SER A 1 24 ? 1.462 -13.269 1.366 1.00 0.00 24 SER A C 11
ATOM 16602 O O . SER A 1 24 ? 2.617 -13.678 1.242 1.00 0.00 24 SER A O 11
ATOM 16610 N N . ARG A 1 25 ? 1.166 -12.083 1.888 1.00 0.00 25 ARG A N 11
ATOM 16611 C CA . ARG A 1 25 ? 2.206 -11.173 2.355 1.00 0.00 25 ARG A CA 11
ATOM 16612 C C . ARG A 1 25 ? 1.780 -10.479 3.646 1.00 0.00 25 ARG A C 11
ATOM 16613 O O . ARG A 1 25 ? 0.600 -10.198 3.851 1.00 0.00 25 ARG A O 11
ATOM 16634 N N . TRP A 1 26 ? 2.750 -10.206 4.511 1.00 0.00 26 TRP A N 11
ATOM 16635 C CA . TRP A 1 26 ? 2.476 -9.545 5.782 1.00 0.00 26 TRP A CA 11
ATOM 16636 C C . TRP A 1 26 ? 2.306 -8.042 5.588 1.00 0.00 26 TRP A C 11
ATOM 16637 O O . TRP A 1 26 ? 3.285 -7.296 5.560 1.00 0.00 26 TRP A O 11
ATOM 16658 N N . CYS A 1 27 ? 1.058 -7.605 5.457 1.00 0.00 27 CYS A N 11
ATOM 16659 C CA . CYS A 1 27 ? 0.760 -6.190 5.265 1.00 0.00 27 CYS A CA 11
ATOM 16660 C C . CYS A 1 27 ? 0.659 -5.470 6.606 1.00 0.00 27 CYS A C 11
ATOM 16661 O O . CYS A 1 27 ? -0.035 -5.924 7.515 1.00 0.00 27 CYS A O 11
ATOM 16669 N N . SER A 1 28 ? 1.356 -4.344 6.721 1.00 0.00 28 SER A N 11
ATOM 16670 C CA . SER A 1 28 ? 1.349 -3.563 7.953 1.00 0.00 28 SER A CA 11
ATOM 16671 C C . SER A 1 28 ? 1.256 -2.071 7.649 1.00 0.00 28 SER A C 11
ATOM 16672 O O . SER A 1 28 ? 2.187 -1.477 7.105 1.00 0.00 28 SER A O 11
ATOM 16680 N N . VAL A 1 29 ? 0.125 -1.470 8.005 1.00 0.00 29 VAL A N 11
ATOM 16681 C CA . VAL A 1 29 ? -0.091 -0.047 7.773 1.00 0.00 29 VAL A CA 11
ATOM 16682 C C . VAL A 1 29 ? 0.566 0.794 8.862 1.00 0.00 29 VAL A C 11
ATOM 16683 O O . VAL A 1 29 ? 0.568 0.417 10.034 1.00 0.00 29 VAL A O 11
ATOM 16696 N N . ARG A 1 30 ? 1.122 1.934 8.467 1.00 0.00 30 ARG A N 11
ATOM 16697 C CA . ARG A 1 30 ? 1.782 2.829 9.410 1.00 0.00 30 ARG A CA 11
ATOM 16698 C C . ARG A 1 30 ? 1.530 4.288 9.043 1.00 0.00 30 ARG A C 11
ATOM 16699 O O . ARG A 1 30 ? 0.773 4.584 8.118 1.00 0.00 30 ARG A O 11
ATOM 16720 N N . ASP A 1 31 ? 2.168 5.195 9.774 1.00 0.00 31 ASP A N 11
ATOM 16721 C CA . ASP A 1 31 ? 2.014 6.624 9.525 1.00 0.00 31 ASP A CA 11
ATOM 16722 C C . ASP A 1 31 ? 1.875 6.904 8.032 1.00 0.00 31 ASP A C 11
ATOM 16723 O O . ASP A 1 31 ? 2.869 6.989 7.312 1.00 0.00 31 ASP A O 11
ATOM 16732 N N . ASN A 1 32 ? 0.636 7.045 7.574 1.00 0.00 32 ASN A N 11
ATOM 16733 C CA . ASN A 1 32 ? 0.368 7.314 6.166 1.00 0.00 32 ASN A CA 11
ATOM 16734 C C . ASN A 1 32 ? 1.371 6.589 5.273 1.00 0.00 32 ASN A C 11
ATOM 16735 O O . ASN A 1 32 ? 1.806 7.121 4.251 1.00 0.00 32 ASN A O 11
ATOM 16746 N N . HIS A 1 33 ? 1.733 5.372 5.666 1.00 0.00 33 HIS A N 11
ATOM 16747 C CA . HIS A 1 33 ? 2.684 4.574 4.900 1.00 0.00 33 HIS A CA 11
ATOM 16748 C C . HIS A 1 33 ? 2.386 3.085 5.048 1.00 0.00 33 HIS A C 11
ATOM 16749 O O . HIS A 1 33 ? 2.200 2.585 6.159 1.00 0.00 33 HIS A O 11
ATOM 16764 N N . LEU A 1 34 ? 2.341 2.381 3.922 1.00 0.00 34 LEU A N 11
ATOM 16765 C CA . LEU A 1 34 ? 2.064 0.948 3.926 1.00 0.00 34 LEU A CA 11
ATOM 16766 C C . LEU A 1 34 ? 3.359 0.144 3.878 1.00 0.00 34 LEU A C 11
ATOM 16767 O O . LEU A 1 34 ? 4.104 0.204 2.900 1.00 0.00 34 LEU A O 11
ATOM 16783 N N . HIS A 1 35 ? 3.620 -0.611 4.941 1.00 0.00 35 HIS A N 11
ATOM 16784 C CA . HIS A 1 35 ? 4.824 -1.431 5.019 1.00 0.00 35 HIS A CA 11
ATOM 16785 C C . HIS A 1 35 ? 4.516 -2.884 4.673 1.00 0.00 35 HIS A C 11
ATOM 16786 O O . HIS A 1 35 ? 3.379 -3.338 4.810 1.00 0.00 35 HIS A O 11
ATOM 16801 N N . PHE A 1 36 ? 5.534 -3.609 4.221 1.00 0.00 36 PHE A N 11
ATOM 16802 C CA . PHE A 1 36 ? 5.371 -5.011 3.853 1.00 0.00 36 PHE A CA 11
ATOM 16803 C C . PHE A 1 36 ? 6.423 -5.879 4.538 1.00 0.00 36 PHE A C 11
ATOM 16804 O O . PHE A 1 36 ? 7.544 -5.434 4.786 1.00 0.00 36 PHE A O 11
ATOM 16821 N N . TYR A 1 37 ? 6.053 -7.118 4.840 1.00 0.00 37 TYR A N 11
ATOM 16822 C CA . TYR A 1 37 ? 6.963 -8.048 5.498 1.00 0.00 37 TYR A CA 11
ATOM 16823 C C . TYR A 1 37 ? 6.660 -9.487 5.090 1.00 0.00 37 TYR A C 11
ATOM 16824 O O . TYR A 1 37 ? 5.646 -9.761 4.449 1.00 0.00 37 TYR A O 11
ATOM 16842 N N . GLN A 1 38 ? 7.547 -10.401 5.468 1.00 0.00 38 GLN A N 11
ATOM 16843 C CA . GLN A 1 38 ? 7.375 -11.812 5.143 1.00 0.00 38 GLN A CA 11
ATOM 16844 C C . GLN A 1 38 ? 7.099 -12.631 6.399 1.00 0.00 38 GLN A C 11
ATOM 16845 O O . GLN A 1 38 ? 6.123 -13.379 6.462 1.00 0.00 38 GLN A O 11
ATOM 16859 N N . ASP A 1 39 ? 7.964 -12.486 7.396 1.00 0.00 39 ASP A N 11
ATOM 16860 C CA . ASP A 1 39 ? 7.814 -13.212 8.652 1.00 0.00 39 ASP A CA 11
ATOM 16861 C C . ASP A 1 39 ? 6.732 -12.576 9.520 1.00 0.00 39 ASP A C 11
ATOM 16862 O O . ASP A 1 39 ? 6.095 -11.602 9.121 1.00 0.00 39 ASP A O 11
ATOM 16871 N N . ARG A 1 40 ? 6.531 -13.136 10.709 1.00 0.00 40 ARG A N 11
ATOM 16872 C CA . ARG A 1 40 ? 5.525 -12.625 11.633 1.00 0.00 40 ARG A CA 11
ATOM 16873 C C . ARG A 1 40 ? 6.061 -11.427 12.411 1.00 0.00 40 ARG A C 11
ATOM 16874 O O . ARG A 1 40 ? 5.432 -10.370 12.452 1.00 0.00 40 ARG A O 11
ATOM 16895 N N . ASN A 1 41 ? 7.225 -11.601 13.028 1.00 0.00 41 ASN A N 11
ATOM 16896 C CA . ASN A 1 41 ? 7.845 -10.534 13.806 1.00 0.00 41 ASN A CA 11
ATOM 16897 C C . ASN A 1 41 ? 8.623 -9.583 12.902 1.00 0.00 41 ASN A C 11
ATOM 16898 O O . ASN A 1 41 ? 9.736 -9.171 13.229 1.00 0.00 41 ASN A O 11
ATOM 16909 N N . ARG A 1 42 ? 8.029 -9.237 11.765 1.00 0.00 42 ARG A N 11
ATOM 16910 C CA . ARG A 1 42 ? 8.666 -8.335 10.813 1.00 0.00 42 ARG A CA 11
ATOM 16911 C C . ARG A 1 42 ? 10.179 -8.533 10.806 1.00 0.00 42 ARG A C 11
ATOM 16912 O O . ARG A 1 42 ? 10.941 -7.567 10.755 1.00 0.00 42 ARG A O 11
ATOM 16933 N N . SER A 1 43 ? 10.606 -9.790 10.858 1.00 0.00 43 SER A N 11
ATOM 16934 C CA . SER A 1 43 ? 12.028 -10.115 10.861 1.00 0.00 43 SER A CA 11
ATOM 16935 C C . SER A 1 43 ? 12.608 -10.029 9.453 1.00 0.00 43 SER A C 11
ATOM 16936 O O . SER A 1 43 ? 13.646 -9.403 9.233 1.00 0.00 43 SER A O 11
ATOM 16944 N N . LYS A 1 44 ? 11.931 -10.661 8.501 1.00 0.00 44 LYS A N 11
ATOM 16945 C CA . LYS A 1 44 ? 12.376 -10.657 7.113 1.00 0.00 44 LYS A CA 11
ATOM 16946 C C . LYS A 1 44 ? 11.430 -9.838 6.241 1.00 0.00 44 LYS A C 11
ATOM 16947 O O . LYS A 1 44 ? 10.444 -10.358 5.719 1.00 0.00 44 LYS A O 11
ATOM 16966 N N . VAL A 1 45 ? 11.738 -8.554 6.085 1.00 0.00 45 VAL A N 11
ATOM 16967 C CA . VAL A 1 45 ? 10.917 -7.664 5.273 1.00 0.00 45 VAL A CA 11
ATOM 16968 C C . VAL A 1 45 ? 10.890 -8.115 3.817 1.00 0.00 45 VAL A C 11
ATOM 16969 O O . VAL A 1 45 ? 11.879 -8.633 3.299 1.00 0.00 45 VAL A O 11
ATOM 16982 N N . ALA A 1 46 ? 9.752 -7.915 3.162 1.00 0.00 46 ALA A N 11
ATOM 16983 C CA . ALA A 1 46 ? 9.597 -8.299 1.764 1.00 0.00 46 ALA A CA 11
ATOM 16984 C C . ALA A 1 46 ? 10.132 -7.215 0.835 1.00 0.00 46 ALA A C 11
ATOM 16985 O O . ALA A 1 46 ? 10.697 -7.511 -0.218 1.00 0.00 46 ALA A O 11
ATOM 16992 N N . GLN A 1 47 ? 9.948 -5.959 1.230 1.00 0.00 47 GLN A N 11
ATOM 16993 C CA . GLN A 1 47 ? 10.412 -4.832 0.430 1.00 0.00 47 GLN A CA 11
ATOM 16994 C C . GLN A 1 47 ? 10.235 -3.519 1.186 1.00 0.00 47 GLN A C 11
ATOM 16995 O O . GLN A 1 47 ? 9.680 -3.495 2.284 1.00 0.00 47 GLN A O 11
ATOM 17009 N N . GLN A 1 48 ? 10.710 -2.430 0.590 1.00 0.00 48 GLN A N 11
ATOM 17010 C CA . GLN A 1 48 ? 10.605 -1.114 1.209 1.00 0.00 48 GLN A CA 11
ATOM 17011 C C . GLN A 1 48 ? 9.146 -0.740 1.448 1.00 0.00 48 GLN A C 11
ATOM 17012 O O . GLN A 1 48 ? 8.228 -1.323 0.871 1.00 0.00 48 GLN A O 11
ATOM 17026 N N . PRO A 1 49 ? 8.925 0.256 2.319 1.00 0.00 49 PRO A N 11
ATOM 17027 C CA . PRO A 1 49 ? 7.579 0.730 2.654 1.00 0.00 49 PRO A CA 11
ATOM 17028 C C . PRO A 1 49 ? 6.918 1.467 1.494 1.00 0.00 49 PRO A C 11
ATOM 17029 O O . PRO A 1 49 ? 7.550 1.726 0.469 1.00 0.00 49 PRO A O 11
ATOM 17040 N N . LEU A 1 50 ? 5.644 1.803 1.662 1.00 0.00 50 LEU A N 11
ATOM 17041 C CA . LEU A 1 50 ? 4.897 2.511 0.628 1.00 0.00 50 LEU A CA 11
ATOM 17042 C C . LEU A 1 50 ? 4.405 3.861 1.140 1.00 0.00 50 LEU A C 11
ATOM 17043 O O . LEU A 1 50 ? 3.947 3.976 2.276 1.00 0.00 50 LEU A O 11
ATOM 17059 N N . SER A 1 51 ? 4.502 4.881 0.292 1.00 0.00 51 SER A N 11
ATOM 17060 C CA . SER A 1 51 ? 4.068 6.224 0.659 1.00 0.00 51 SER A CA 11
ATOM 17061 C C . SER A 1 51 ? 2.663 6.504 0.134 1.00 0.00 51 SER A C 11
ATOM 17062 O O . SER A 1 51 ? 2.487 7.231 -0.845 1.00 0.00 51 SER A O 11
ATOM 17070 N N . LEU A 1 52 ? 1.666 5.921 0.790 1.00 0.00 52 LEU A N 11
ATOM 17071 C CA . LEU A 1 52 ? 0.276 6.106 0.390 1.00 0.00 52 LEU A CA 11
ATOM 17072 C C . LEU A 1 52 ? -0.025 7.579 0.131 1.00 0.00 52 LEU A C 11
ATOM 17073 O O . LEU A 1 52 ? -0.776 7.919 -0.783 1.00 0.00 52 LEU A O 11
ATOM 17089 N N . VAL A 1 53 ? 0.569 8.450 0.941 1.00 0.00 53 VAL A N 11
ATOM 17090 C CA . VAL A 1 53 ? 0.368 9.887 0.798 1.00 0.00 53 VAL A CA 11
ATOM 17091 C C . VAL A 1 53 ? 0.514 10.320 -0.657 1.00 0.00 53 VAL A C 11
ATOM 17092 O O . VAL A 1 53 ? 1.625 10.466 -1.164 1.00 0.00 53 VAL A O 11
ATOM 17105 N N . GLY A 1 54 ? -0.618 10.524 -1.325 1.00 0.00 54 GLY A N 11
ATOM 17106 C CA . GLY A 1 54 ? -0.595 10.939 -2.715 1.00 0.00 54 GLY A CA 11
ATOM 17107 C C . GLY A 1 54 ? -1.258 9.930 -3.632 1.00 0.00 54 GLY A C 11
ATOM 17108 O O . GLY A 1 54 ? -1.960 10.304 -4.573 1.00 0.00 54 GLY A O 11
ATOM 17112 N N . CYS A 1 55 ? -1.035 8.649 -3.360 1.00 0.00 55 CYS A N 11
ATOM 17113 C CA . CYS A 1 55 ? -1.615 7.583 -4.170 1.00 0.00 55 CYS A CA 11
ATOM 17114 C C . CYS A 1 55 ? -3.129 7.532 -3.996 1.00 0.00 55 CYS A C 11
ATOM 17115 O O . CYS A 1 55 ? -3.707 8.333 -3.263 1.00 0.00 55 CYS A O 11
ATOM 17123 N N . GLU A 1 56 ? -3.766 6.584 -4.678 1.00 0.00 56 GLU A N 11
ATOM 17124 C CA . GLU A 1 56 ? -5.214 6.430 -4.601 1.00 0.00 56 GLU A CA 11
ATOM 17125 C C . GLU A 1 56 ? -5.612 4.962 -4.717 1.00 0.00 56 GLU A C 11
ATOM 17126 O O . GLU A 1 56 ? -5.231 4.277 -5.667 1.00 0.00 56 GLU A O 11
ATOM 17138 N N . VAL A 1 57 ? -6.380 4.484 -3.743 1.00 0.00 57 VAL A N 11
ATOM 17139 C CA . VAL A 1 57 ? -6.830 3.097 -3.735 1.00 0.00 57 VAL A CA 11
ATOM 17140 C C . VAL A 1 57 ? -8.169 2.951 -4.451 1.00 0.00 57 VAL A C 11
ATOM 17141 O O . VAL A 1 57 ? -9.152 3.597 -4.091 1.00 0.00 57 VAL A O 11
ATOM 17154 N N . VAL A 1 58 ? -8.199 2.094 -5.467 1.00 0.00 58 VAL A N 11
ATOM 17155 C CA . VAL A 1 58 ? -9.417 1.860 -6.233 1.00 0.00 58 VAL A CA 11
ATOM 17156 C C . VAL A 1 58 ? -9.747 0.373 -6.301 1.00 0.00 58 VAL A C 11
ATOM 17157 O O . VAL A 1 58 ? -8.874 -0.473 -6.497 1.00 0.00 58 VAL A O 11
ATOM 17170 N N . PRO A 1 59 ? -11.037 0.045 -6.137 1.00 0.00 59 PRO A N 11
ATOM 17171 C CA . PRO A 1 59 ? -11.512 -1.341 -6.176 1.00 0.00 59 PRO A CA 11
ATOM 17172 C C . PRO A 1 59 ? -11.437 -1.940 -7.577 1.00 0.00 59 PRO A C 11
ATOM 17173 O O . PRO A 1 59 ? -12.382 -1.836 -8.358 1.00 0.00 59 PRO A O 11
ATOM 17184 N N . ASP A 1 60 ? -10.308 -2.567 -7.886 1.00 0.00 60 ASP A N 11
ATOM 17185 C CA . ASP A 1 60 ? -10.110 -3.185 -9.193 1.00 0.00 60 ASP A CA 11
ATOM 17186 C C . ASP A 1 60 ? -10.182 -4.705 -9.092 1.00 0.00 60 ASP A C 11
ATOM 17187 O O . ASP A 1 60 ? -9.168 -5.403 -9.119 1.00 0.00 60 ASP A O 11
ATOM 17196 N N . PRO A 1 61 ? -11.410 -5.232 -8.971 1.00 0.00 61 PRO A N 11
ATOM 17197 C CA . PRO A 1 61 ? -11.644 -6.675 -8.863 1.00 0.00 61 PRO A CA 11
ATOM 17198 C C . PRO A 1 61 ? -11.350 -7.410 -10.166 1.00 0.00 61 PRO A C 11
ATOM 17199 O O . PRO A 1 61 ? -11.092 -6.787 -11.196 1.00 0.00 61 PRO A O 11
ATOM 17210 N N . SER A 1 62 ? -11.392 -8.737 -10.115 1.00 0.00 62 SER A N 11
ATOM 17211 C CA . SER A 1 62 ? -11.126 -9.557 -11.291 1.00 0.00 62 SER A CA 11
ATOM 17212 C C . SER A 1 62 ? -12.188 -10.641 -11.449 1.00 0.00 62 SER A C 11
ATOM 17213 O O . SER A 1 62 ? -12.976 -10.911 -10.542 1.00 0.00 62 SER A O 11
ATOM 17221 N N . PRO A 1 63 ? -12.212 -11.278 -12.629 1.00 0.00 63 PRO A N 11
ATOM 17222 C CA . PRO A 1 63 ? -13.171 -12.343 -12.935 1.00 0.00 63 PRO A CA 11
ATOM 17223 C C . PRO A 1 63 ? -12.896 -13.616 -12.142 1.00 0.00 63 PRO A C 11
ATOM 17224 O O . PRO A 1 63 ? -13.559 -14.635 -12.337 1.00 0.00 63 PRO A O 11
ATOM 17235 N N . ASP A 1 64 ? -11.916 -13.551 -11.248 1.00 0.00 64 ASP A N 11
ATOM 17236 C CA . ASP A 1 64 ? -11.554 -14.698 -10.425 1.00 0.00 64 ASP A CA 11
ATOM 17237 C C . ASP A 1 64 ? -11.549 -14.326 -8.945 1.00 0.00 64 ASP A C 11
ATOM 17238 O O . ASP A 1 64 ? -11.351 -15.179 -8.080 1.00 0.00 64 ASP A O 11
ATOM 17247 N N . HIS A 1 65 ? -11.768 -13.045 -8.662 1.00 0.00 65 HIS A N 11
ATOM 17248 C CA . HIS A 1 65 ? -11.788 -12.559 -7.287 1.00 0.00 65 HIS A CA 11
ATOM 17249 C C . HIS A 1 65 ? -12.244 -11.104 -7.232 1.00 0.00 65 HIS A C 11
ATOM 17250 O O . HIS A 1 65 ? -11.495 -10.194 -7.588 1.00 0.00 65 HIS A O 11
ATOM 17265 N N . LEU A 1 66 ? -13.477 -10.893 -6.785 1.00 0.00 66 LEU A N 11
ATOM 17266 C CA . LEU A 1 66 ? -14.034 -9.548 -6.683 1.00 0.00 66 LEU A CA 11
ATOM 17267 C C . LEU A 1 66 ? -13.635 -8.891 -5.366 1.00 0.00 66 LEU A C 11
ATOM 17268 O O . LEU A 1 66 ? -14.376 -8.075 -4.818 1.00 0.00 66 LEU A O 11
ATOM 17284 N N . TYR A 1 67 ? -12.459 -9.251 -4.865 1.00 0.00 67 TYR A N 11
ATOM 17285 C CA . TYR A 1 67 ? -11.960 -8.696 -3.611 1.00 0.00 67 TYR A CA 11
ATOM 17286 C C . TYR A 1 67 ? -10.516 -8.228 -3.759 1.00 0.00 67 TYR A C 11
ATOM 17287 O O . TYR A 1 67 ? -9.727 -8.304 -2.817 1.00 0.00 67 TYR A O 11
ATOM 17305 N N . SER A 1 68 ? -10.176 -7.743 -4.949 1.00 0.00 68 SER A N 11
ATOM 17306 C CA . SER A 1 68 ? -8.826 -7.265 -5.223 1.00 0.00 68 SER A CA 11
ATOM 17307 C C . SER A 1 68 ? -8.830 -5.768 -5.519 1.00 0.00 68 SER A C 11
ATOM 17308 O O . SER A 1 68 ? -9.624 -5.285 -6.326 1.00 0.00 68 SER A O 11
ATOM 17316 N N . PHE A 1 69 ? -7.936 -5.039 -4.859 1.00 0.00 69 PHE A N 11
ATOM 17317 C CA . PHE A 1 69 ? -7.835 -3.597 -5.048 1.00 0.00 69 PHE A CA 11
ATOM 17318 C C . PHE A 1 69 ? -6.414 -3.197 -5.435 1.00 0.00 69 PHE A C 11
ATOM 17319 O O . PHE A 1 69 ? -5.458 -3.925 -5.167 1.00 0.00 69 PHE A O 11
ATOM 17336 N N . ARG A 1 70 ? -6.285 -2.036 -6.069 1.00 0.00 70 ARG A N 11
ATOM 17337 C CA . ARG A 1 70 ? -4.982 -1.540 -6.495 1.00 0.00 70 ARG A CA 11
ATOM 17338 C C . ARG A 1 70 ? -4.841 -0.051 -6.190 1.00 0.00 70 ARG A C 11
ATOM 17339 O O . ARG A 1 70 ? -5.834 0.648 -5.990 1.00 0.00 70 ARG A O 11
ATOM 17360 N N . ILE A 1 71 ? -3.601 0.425 -6.155 1.00 0.00 71 ILE A N 11
ATOM 17361 C CA . ILE A 1 71 ? -3.330 1.830 -5.875 1.00 0.00 71 ILE A CA 11
ATOM 17362 C C . ILE A 1 71 ? -2.782 2.541 -7.108 1.00 0.00 71 ILE A C 11
ATOM 17363 O O . ILE A 1 71 ? -2.076 1.942 -7.921 1.00 0.00 71 ILE A O 11
ATOM 17379 N N . LEU A 1 72 ? -3.111 3.821 -7.241 1.00 0.00 72 LEU A N 11
ATOM 17380 C CA . LEU A 1 72 ? -2.650 4.616 -8.374 1.00 0.00 72 LEU A CA 11
ATOM 17381 C C . LEU A 1 72 ? -2.342 6.047 -7.946 1.00 0.00 72 LEU A C 11
ATOM 17382 O O . LEU A 1 72 ? -3.047 6.624 -7.118 1.00 0.00 72 LEU A O 11
ATOM 17398 N N . HIS A 1 73 ? -1.285 6.616 -8.519 1.00 0.00 73 HIS A N 11
ATOM 17399 C CA . HIS A 1 73 ? -0.885 7.981 -8.199 1.00 0.00 73 HIS A CA 11
ATOM 17400 C C . HIS A 1 73 ? -1.398 8.959 -9.252 1.00 0.00 73 HIS A C 11
ATOM 17401 O O . HIS A 1 73 ? -2.289 9.766 -8.984 1.00 0.00 73 HIS A O 11
ATOM 17416 N N . LYS A 1 74 ? -0.831 8.881 -10.451 1.00 0.00 74 LYS A N 11
ATOM 17417 C CA . LYS A 1 74 ? -1.230 9.758 -11.545 1.00 0.00 74 LYS A CA 11
ATOM 17418 C C . LYS A 1 74 ? -1.667 8.946 -12.761 1.00 0.00 74 LYS A C 11
ATOM 17419 O O . LYS A 1 74 ? -1.333 9.281 -13.896 1.00 0.00 74 LYS A O 11
ATOM 17438 N N . GLY A 1 75 ? -2.418 7.877 -12.514 1.00 0.00 75 GLY A N 11
ATOM 17439 C CA . GLY A 1 75 ? -2.890 7.035 -13.598 1.00 0.00 75 GLY A CA 11
ATOM 17440 C C . GLY A 1 75 ? -2.057 5.780 -13.762 1.00 0.00 75 GLY A C 11
ATOM 17441 O O . GLY A 1 75 ? -2.287 4.991 -14.678 1.00 0.00 75 GLY A O 11
ATOM 17445 N N . GLU A 1 76 ? -1.086 5.595 -12.873 1.00 0.00 76 GLU A N 11
ATOM 17446 C CA . GLU A 1 76 ? -0.214 4.428 -12.926 1.00 0.00 76 GLU A CA 11
ATOM 17447 C C . GLU A 1 76 ? -0.517 3.470 -11.777 1.00 0.00 76 GLU A C 11
ATOM 17448 O O . GLU A 1 76 ? -1.314 3.780 -10.892 1.00 0.00 76 GLU A O 11
ATOM 17460 N N . GLU A 1 77 ? 0.124 2.306 -11.800 1.00 0.00 77 GLU A N 11
ATOM 17461 C CA . GLU A 1 77 ? -0.078 1.303 -10.761 1.00 0.00 77 GLU A CA 11
ATOM 17462 C C . GLU A 1 77 ? 1.185 1.125 -9.923 1.00 0.00 77 GLU A C 11
ATOM 17463 O O . GLU A 1 77 ? 2.233 0.730 -10.435 1.00 0.00 77 GLU A O 11
ATOM 17475 N N . LEU A 1 78 ? 1.078 1.421 -8.633 1.00 0.00 78 LEU A N 11
ATOM 17476 C CA . LEU A 1 78 ? 2.211 1.295 -7.722 1.00 0.00 78 LEU A CA 11
ATOM 17477 C C . LEU A 1 78 ? 2.206 -0.065 -7.031 1.00 0.00 78 LEU A C 11
ATOM 17478 O O . LEU A 1 78 ? 3.224 -0.756 -6.991 1.00 0.00 78 LEU A O 11
ATOM 17494 N N . ALA A 1 79 ? 1.052 -0.444 -6.491 1.00 0.00 79 ALA A N 11
ATOM 17495 C CA . ALA A 1 79 ? 0.913 -1.723 -5.806 1.00 0.00 79 ALA A CA 11
ATOM 17496 C C . ALA A 1 79 ? -0.462 -2.332 -6.054 1.00 0.00 79 ALA A C 11
ATOM 17497 O O . ALA A 1 79 ? -1.379 -1.654 -6.519 1.00 0.00 79 ALA A O 11
ATOM 17504 N N . LYS A 1 80 ? -0.601 -3.616 -5.741 1.00 0.00 80 LYS A N 11
ATOM 17505 C CA . LYS A 1 80 ? -1.865 -4.318 -5.930 1.00 0.00 80 LYS A CA 11
ATOM 17506 C C . LYS A 1 80 ? -2.058 -5.388 -4.860 1.00 0.00 80 LYS A C 11
ATOM 17507 O O . LYS A 1 80 ? -1.315 -6.368 -4.806 1.00 0.00 80 LYS A O 11
ATOM 17526 N N . LEU A 1 81 ? -3.061 -5.194 -4.010 1.00 0.00 81 LEU A N 11
ATOM 17527 C CA . LEU A 1 81 ? -3.353 -6.143 -2.942 1.00 0.00 81 LEU A CA 11
ATOM 17528 C C . LEU A 1 81 ? -4.670 -6.868 -3.202 1.00 0.00 81 LEU A C 11
ATOM 17529 O O . LEU A 1 81 ? -5.487 -6.420 -4.005 1.00 0.00 81 LEU A O 11
ATOM 17545 N N . GLU A 1 82 ? -4.868 -7.989 -2.517 1.00 0.00 82 GLU A N 11
ATOM 17546 C CA . GLU A 1 82 ? -6.086 -8.775 -2.674 1.00 0.00 82 GLU A CA 11
ATOM 17547 C C . GLU A 1 82 ? -6.537 -9.353 -1.335 1.00 0.00 82 GLU A C 11
ATOM 17548 O O . GLU A 1 82 ? -5.730 -9.886 -0.574 1.00 0.00 82 GLU A O 11
ATOM 17560 N N . ALA A 1 83 ? -7.831 -9.244 -1.056 1.00 0.00 83 ALA A N 11
ATOM 17561 C CA . ALA A 1 83 ? -8.391 -9.756 0.188 1.00 0.00 83 ALA A CA 11
ATOM 17562 C C . ALA A 1 83 ? -9.018 -11.131 -0.017 1.00 0.00 83 ALA A C 11
ATOM 17563 O O . ALA A 1 83 ? -8.914 -11.718 -1.094 1.00 0.00 83 ALA A O 11
ATOM 17570 N N . LYS A 1 84 ? -9.668 -11.641 1.024 1.00 0.00 84 LYS A N 11
ATOM 17571 C CA . LYS A 1 84 ? -10.313 -12.947 0.959 1.00 0.00 84 LYS A CA 11
ATOM 17572 C C . LYS A 1 84 ? -11.785 -12.809 0.585 1.00 0.00 84 LYS A C 11
ATOM 17573 O O . LYS A 1 84 ? -12.327 -13.629 -0.155 1.00 0.00 84 LYS A O 11
ATOM 17592 N N . SER A 1 85 ? -12.427 -11.765 1.101 1.00 0.00 85 SER A N 11
ATOM 17593 C CA . SER A 1 85 ? -13.837 -11.521 0.823 1.00 0.00 85 SER A CA 11
ATOM 17594 C C . SER A 1 85 ? -14.100 -10.033 0.613 1.00 0.00 85 SER A C 11
ATOM 17595 O O . SER A 1 85 ? -13.233 -9.196 0.864 1.00 0.00 85 SER A O 11
ATOM 17603 N N . SER A 1 86 ? -15.303 -9.711 0.148 1.00 0.00 86 SER A N 11
ATOM 17604 C CA . SER A 1 86 ? -15.680 -8.324 -0.101 1.00 0.00 86 SER A CA 11
ATOM 17605 C C . SER A 1 86 ? -15.648 -7.512 1.191 1.00 0.00 86 SER A C 11
ATOM 17606 O O . SER A 1 86 ? -15.308 -6.330 1.183 1.00 0.00 86 SER A O 11
ATOM 17614 N N . GLU A 1 87 ? -16.004 -8.157 2.297 1.00 0.00 87 GLU A N 11
ATOM 17615 C CA . GLU A 1 87 ? -16.017 -7.494 3.596 1.00 0.00 87 GLU A CA 11
ATOM 17616 C C . GLU A 1 87 ? -14.604 -7.108 4.023 1.00 0.00 87 GLU A C 11
ATOM 17617 O O . GLU A 1 87 ? -14.404 -6.106 4.709 1.00 0.00 87 GLU A O 11
ATOM 17629 N N . GLU A 1 88 ? -13.627 -7.912 3.613 1.00 0.00 88 GLU A N 11
ATOM 17630 C CA . GLU A 1 88 ? -12.233 -7.655 3.955 1.00 0.00 88 GLU A CA 11
ATOM 17631 C C . GLU A 1 88 ? -11.666 -6.519 3.108 1.00 0.00 88 GLU A C 11
ATOM 17632 O O . GLU A 1 88 ? -11.029 -5.603 3.627 1.00 0.00 88 GLU A O 11
ATOM 17644 N N . MET A 1 89 ? -11.902 -6.588 1.802 1.00 0.00 89 MET A N 11
ATOM 17645 C CA . MET A 1 89 ? -11.415 -5.566 0.883 1.00 0.00 89 MET A CA 11
ATOM 17646 C C . MET A 1 89 ? -12.055 -4.214 1.185 1.00 0.00 89 MET A C 11
ATOM 17647 O O . MET A 1 89 ? -11.418 -3.171 1.048 1.00 0.00 89 MET A O 11
ATOM 17661 N N . GLY A 1 90 ? -13.319 -4.241 1.596 1.00 0.00 90 GLY A N 11
ATOM 17662 C CA . GLY A 1 90 ? -14.024 -3.012 1.910 1.00 0.00 90 GLY A CA 11
ATOM 17663 C C . GLY A 1 90 ? -13.452 -2.310 3.126 1.00 0.00 90 GLY A C 11
ATOM 17664 O O . GLY A 1 90 ? -13.597 -1.097 3.277 1.00 0.00 90 GLY A O 11
ATOM 17668 N N . HIS A 1 91 ? -12.801 -3.075 3.997 1.00 0.00 91 HIS A N 11
ATOM 17669 C CA . HIS A 1 91 ? -12.206 -2.519 5.207 1.00 0.00 91 HIS A CA 11
ATOM 17670 C C . HIS A 1 91 ? -10.841 -1.905 4.909 1.00 0.00 91 HIS A C 11
ATOM 17671 O O . HIS A 1 91 ? -10.411 -0.968 5.581 1.00 0.00 91 HIS A O 11
ATOM 17686 N N . TRP A 1 92 ? -10.165 -2.441 3.898 1.00 0.00 92 TRP A N 11
ATOM 17687 C CA . TRP A 1 92 ? -8.849 -1.946 3.512 1.00 0.00 92 TRP A CA 11
ATOM 17688 C C . TRP A 1 92 ? -8.969 -0.707 2.632 1.00 0.00 92 TRP A C 11
ATOM 17689 O O . TRP A 1 92 ? -8.190 0.238 2.763 1.00 0.00 92 TRP A O 11
ATOM 17710 N N . LEU A 1 93 ? -9.950 -0.716 1.736 1.00 0.00 93 LEU A N 11
ATOM 17711 C CA . LEU A 1 93 ? -10.173 0.409 0.834 1.00 0.00 93 LEU A CA 11
ATOM 17712 C C . LEU A 1 93 ? -10.121 1.732 1.591 1.00 0.00 93 LEU A C 11
ATOM 17713 O O . LEU A 1 93 ? -9.284 2.588 1.307 1.00 0.00 93 LEU A O 11
ATOM 17729 N N . GLY A 1 94 ? -11.020 1.892 2.557 1.00 0.00 94 GLY A N 11
ATOM 17730 C CA . GLY A 1 94 ? -11.058 3.112 3.341 1.00 0.00 94 GLY A CA 11
ATOM 17731 C C . GLY A 1 94 ? -9.829 3.281 4.211 1.00 0.00 94 GLY A C 11
ATOM 17732 O O . GLY A 1 94 ? -9.390 4.403 4.468 1.00 0.00 94 GLY A O 11
ATOM 17736 N N . LEU A 1 95 ? -9.272 2.165 4.668 1.00 0.00 95 LEU A N 11
ATOM 17737 C CA . LEU A 1 95 ? -8.086 2.193 5.517 1.00 0.00 95 LEU A CA 11
ATOM 17738 C C . LEU A 1 95 ? -6.892 2.774 4.765 1.00 0.00 95 LEU A C 11
ATOM 17739 O O . LEU A 1 95 ? -6.081 3.504 5.336 1.00 0.00 95 LEU A O 11
ATOM 17755 N N . LEU A 1 96 ? -6.792 2.447 3.482 1.00 0.00 96 LEU A N 11
ATOM 17756 C CA . LEU A 1 96 ? -5.699 2.938 2.650 1.00 0.00 96 LEU A CA 11
ATOM 17757 C C . LEU A 1 96 ? -6.038 4.300 2.052 1.00 0.00 96 LEU A C 11
ATOM 17758 O O . LEU A 1 96 ? -5.182 5.181 1.961 1.00 0.00 96 LEU A O 11
ATOM 17774 N N . LEU A 1 97 ? -7.293 4.466 1.649 1.00 0.00 97 LEU A N 11
ATOM 17775 C CA . LEU A 1 97 ? -7.747 5.722 1.061 1.00 0.00 97 LEU A CA 11
ATOM 17776 C C . LEU A 1 97 ? -7.477 6.892 2.002 1.00 0.00 97 LEU A C 11
ATOM 17777 O O . LEU A 1 97 ? -6.794 7.849 1.637 1.00 0.00 97 LEU A O 11
ATOM 17793 N N . SER A 1 98 ? -8.015 6.807 3.214 1.00 0.00 98 SER A N 11
ATOM 17794 C CA . SER A 1 98 ? -7.833 7.860 4.207 1.00 0.00 98 SER A CA 11
ATOM 17795 C C . SER A 1 98 ? -6.363 8.254 4.317 1.00 0.00 98 SER A C 11
ATOM 17796 O O . SER A 1 98 ? -6.025 9.437 4.306 1.00 0.00 98 SER A O 11
ATOM 17804 N N . GLU A 1 99 ? -5.495 7.253 4.424 1.00 0.00 99 GLU A N 11
ATOM 17805 C CA . GLU A 1 99 ? -4.061 7.496 4.537 1.00 0.00 99 GLU A CA 11
ATOM 17806 C C . GLU A 1 99 ? -3.520 8.159 3.274 1.00 0.00 99 GLU A C 11
ATOM 17807 O O . GLU A 1 99 ? -2.765 9.129 3.344 1.00 0.00 99 GLU A O 11
ATOM 17819 N N . SER A 1 100 ? -3.911 7.628 2.120 1.00 0.00 100 SER A N 11
ATOM 17820 C CA . SER A 1 100 ? -3.462 8.165 0.840 1.00 0.00 100 SER A CA 11
ATOM 17821 C C . SER A 1 100 ? -4.165 9.482 0.528 1.00 0.00 100 SER A C 11
ATOM 17822 O O . SER A 1 100 ? -5.378 9.519 0.325 1.00 0.00 100 SER A O 11
ATOM 17830 N N . GLY A 1 101 ? -3.392 10.564 0.490 1.00 0.00 101 GLY A N 11
ATOM 17831 C CA . GLY A 1 101 ? -3.957 11.869 0.202 1.00 0.00 101 GLY A CA 11
ATOM 17832 C C . GLY A 1 101 ? -4.695 11.902 -1.121 1.00 0.00 101 GLY A C 11
ATOM 17833 O O . GLY A 1 101 ? -4.120 12.248 -2.153 1.00 0.00 101 GLY A O 11
ATOM 17837 N N . SER A 1 102 ? -5.974 11.540 -1.092 1.00 0.00 102 SER A N 11
ATOM 17838 C CA . SER A 1 102 ? -6.791 11.525 -2.300 1.00 0.00 102 SER A CA 11
ATOM 17839 C C . SER A 1 102 ? -7.243 12.934 -2.669 1.00 0.00 102 SER A C 11
ATOM 17840 O O . SER A 1 102 ? -7.680 13.703 -1.813 1.00 0.00 102 SER A O 11
ATOM 17848 N N . GLY A 1 103 ? -7.133 13.268 -3.951 1.00 0.00 103 GLY A N 11
ATOM 17849 C CA . GLY A 1 103 ? -7.533 14.584 -4.413 1.00 0.00 103 GLY A CA 11
ATOM 17850 C C . GLY A 1 103 ? -6.599 15.136 -5.472 1.00 0.00 103 GLY A C 11
ATOM 17851 O O . GLY A 1 103 ? -5.404 14.843 -5.489 1.00 0.00 103 GLY A O 11
ATOM 17855 N N . PRO A 1 104 ? -7.148 15.954 -6.382 1.00 0.00 104 PRO A N 11
ATOM 17856 C CA . PRO A 1 104 ? -6.374 16.565 -7.467 1.00 0.00 104 PRO A CA 11
ATOM 17857 C C . PRO A 1 104 ? -5.400 17.622 -6.960 1.00 0.00 104 PRO A C 11
ATOM 17858 O O . PRO A 1 104 ? -5.697 18.351 -6.014 1.00 0.00 104 PRO A O 11
ATOM 17869 N N . SER A 1 105 ? -4.235 17.700 -7.596 1.00 0.00 105 SER A N 11
ATOM 17870 C CA . SER A 1 105 ? -3.215 18.667 -7.206 1.00 0.00 105 SER A CA 11
ATOM 17871 C C . SER A 1 105 ? -3.118 18.773 -5.687 1.00 0.00 105 SER A C 11
ATOM 17872 O O . SER A 1 105 ? -3.014 19.868 -5.136 1.00 0.00 105 SER A O 11
ATOM 17880 N N . SER A 1 106 ? -3.154 17.625 -5.017 1.00 0.00 106 SER A N 11
ATOM 17881 C CA . SER A 1 106 ? -3.074 17.588 -3.562 1.00 0.00 106 SER A CA 11
ATOM 17882 C C . SER A 1 106 ? -1.635 17.369 -3.102 1.00 0.00 106 SER A C 11
ATOM 17883 O O . SER A 1 106 ? -1.165 18.018 -2.169 1.00 0.00 106 SER A O 11
ATOM 17891 N N . GLY A 1 107 ? -0.941 16.450 -3.766 1.00 0.00 107 GLY A N 11
ATOM 17892 C CA . GLY A 1 107 ? 0.436 16.161 -3.412 1.00 0.00 107 GLY A CA 11
ATOM 17893 C C . GLY A 1 107 ? 0.847 14.750 -3.784 1.00 0.00 107 GLY A C 11
ATOM 17894 O O . GLY A 1 107 ? 1.682 14.143 -3.113 1.00 0.00 107 GLY A O 11
ATOM 17898 N N . GLY A 1 1 ? -26.254 -14.865 7.492 1.00 0.00 1 GLY A N 12
ATOM 17899 C CA . GLY A 1 1 ? -26.416 -14.017 8.658 1.00 0.00 1 GLY A CA 12
ATOM 17900 C C . GLY A 1 1 ? -25.092 -13.661 9.305 1.00 0.00 1 GLY A C 12
ATOM 17901 O O . GLY A 1 1 ? -24.485 -14.487 9.987 1.00 0.00 1 GLY A O 12
ATOM 17905 N N . SER A 1 2 ? -24.642 -12.430 9.090 1.00 0.00 2 SER A N 12
ATOM 17906 C CA . SER A 1 2 ? -23.378 -11.968 9.653 1.00 0.00 2 SER A CA 12
ATOM 17907 C C . SER A 1 2 ? -23.576 -11.441 11.071 1.00 0.00 2 SER A C 12
ATOM 17908 O O . SER A 1 2 ? -23.017 -10.410 11.445 1.00 0.00 2 SER A O 12
ATOM 17916 N N . SER A 1 3 ? -24.375 -12.156 11.856 1.00 0.00 3 SER A N 12
ATOM 17917 C CA . SER A 1 3 ? -24.650 -11.759 13.231 1.00 0.00 3 SER A CA 12
ATOM 17918 C C . SER A 1 3 ? -23.380 -11.267 13.919 1.00 0.00 3 SER A C 12
ATOM 17919 O O . SER A 1 3 ? -22.480 -12.050 14.220 1.00 0.00 3 SER A O 12
ATOM 17927 N N . GLY A 1 4 ? -23.316 -9.962 14.165 1.00 0.00 4 GLY A N 12
ATOM 17928 C CA . GLY A 1 4 ? -22.153 -9.386 14.815 1.00 0.00 4 GLY A CA 12
ATOM 17929 C C . GLY A 1 4 ? -21.178 -8.777 13.827 1.00 0.00 4 GLY A C 12
ATOM 17930 O O . GLY A 1 4 ? -21.224 -9.078 12.634 1.00 0.00 4 GLY A O 12
ATOM 17934 N N . SER A 1 5 ? -20.295 -7.917 14.323 1.00 0.00 5 SER A N 12
ATOM 17935 C CA . SER A 1 5 ? -19.308 -7.260 13.474 1.00 0.00 5 SER A CA 12
ATOM 17936 C C . SER A 1 5 ? -17.962 -7.974 13.551 1.00 0.00 5 SER A C 12
ATOM 17937 O O . SER A 1 5 ? -17.678 -8.684 14.516 1.00 0.00 5 SER A O 12
ATOM 17945 N N . SER A 1 6 ? -17.137 -7.781 12.527 1.00 0.00 6 SER A N 12
ATOM 17946 C CA . SER A 1 6 ? -15.822 -8.409 12.476 1.00 0.00 6 SER A CA 12
ATOM 17947 C C . SER A 1 6 ? -14.778 -7.542 13.172 1.00 0.00 6 SER A C 12
ATOM 17948 O O . SER A 1 6 ? -14.105 -7.986 14.102 1.00 0.00 6 SER A O 12
ATOM 17956 N N . GLY A 1 7 ? -14.649 -6.300 12.715 1.00 0.00 7 GLY A N 12
ATOM 17957 C CA . GLY A 1 7 ? -13.685 -5.389 13.304 1.00 0.00 7 GLY A CA 12
ATOM 17958 C C . GLY A 1 7 ? -12.278 -5.953 13.303 1.00 0.00 7 GLY A C 12
ATOM 17959 O O . GLY A 1 7 ? -11.599 -5.951 14.331 1.00 0.00 7 GLY A O 12
ATOM 17963 N N . LEU A 1 8 ? -11.838 -6.439 12.148 1.00 0.00 8 LEU A N 12
ATOM 17964 C CA . LEU A 1 8 ? -10.502 -7.012 12.018 1.00 0.00 8 LEU A CA 12
ATOM 17965 C C . LEU A 1 8 ? -9.436 -5.923 12.073 1.00 0.00 8 LEU A C 12
ATOM 17966 O O . LEU A 1 8 ? -9.440 -4.996 11.264 1.00 0.00 8 LEU A O 12
ATOM 17982 N N . GLU A 1 9 ? -8.523 -6.044 13.032 1.00 0.00 9 GLU A N 12
ATOM 17983 C CA . GLU A 1 9 ? -7.449 -5.070 13.192 1.00 0.00 9 GLU A CA 12
ATOM 17984 C C . GLU A 1 9 ? -6.675 -4.896 11.888 1.00 0.00 9 GLU A C 12
ATOM 17985 O O . GLU A 1 9 ? -6.648 -5.792 11.044 1.00 0.00 9 GLU A O 12
ATOM 17997 N N . THR A 1 10 ? -6.045 -3.736 11.731 1.00 0.00 10 THR A N 12
ATOM 17998 C CA . THR A 1 10 ? -5.271 -3.443 10.532 1.00 0.00 10 THR A CA 12
ATOM 17999 C C . THR A 1 10 ? -4.264 -4.551 10.242 1.00 0.00 10 THR A C 12
ATOM 18000 O O . THR A 1 10 ? -3.924 -4.807 9.087 1.00 0.00 10 THR A O 12
ATOM 18011 N N . SER A 1 11 ? -3.792 -5.206 11.298 1.00 0.00 11 SER A N 12
ATOM 18012 C CA . SER A 1 11 ? -2.822 -6.285 11.157 1.00 0.00 11 SER A CA 12
ATOM 18013 C C . SER A 1 11 ? -3.476 -7.530 10.565 1.00 0.00 11 SER A C 12
ATOM 18014 O O . SER A 1 11 ? -4.317 -8.164 11.201 1.00 0.00 11 SER A O 12
ATOM 18022 N N . SER A 1 12 ? -3.083 -7.873 9.343 1.00 0.00 12 SER A N 12
ATOM 18023 C CA . SER A 1 12 ? -3.633 -9.040 8.662 1.00 0.00 12 SER A CA 12
ATOM 18024 C C . SER A 1 12 ? -2.789 -9.406 7.445 1.00 0.00 12 SER A C 12
ATOM 18025 O O . SER A 1 12 ? -2.126 -8.553 6.855 1.00 0.00 12 SER A O 12
ATOM 18033 N N . TYR A 1 13 ? -2.819 -10.682 7.075 1.00 0.00 13 TYR A N 12
ATOM 18034 C CA . TYR A 1 13 ? -2.056 -11.164 5.930 1.00 0.00 13 TYR A CA 12
ATOM 18035 C C . TYR A 1 13 ? -2.832 -10.960 4.633 1.00 0.00 13 TYR A C 12
ATOM 18036 O O . TYR A 1 13 ? -3.782 -11.688 4.342 1.00 0.00 13 TYR A O 12
ATOM 18054 N N . LEU A 1 14 ? -2.421 -9.964 3.856 1.00 0.00 14 LEU A N 12
ATOM 18055 C CA . LEU A 1 14 ? -3.076 -9.662 2.588 1.00 0.00 14 LEU A CA 12
ATOM 18056 C C . LEU A 1 14 ? -2.299 -10.257 1.418 1.00 0.00 14 LEU A C 12
ATOM 18057 O O . LEU A 1 14 ? -1.132 -10.622 1.557 1.00 0.00 14 LEU A O 12
ATOM 18073 N N . ASN A 1 15 ? -2.953 -10.349 0.265 1.00 0.00 15 ASN A N 12
ATOM 18074 C CA . ASN A 1 15 ? -2.323 -10.898 -0.930 1.00 0.00 15 ASN A CA 12
ATOM 18075 C C . ASN A 1 15 ? -1.782 -9.783 -1.821 1.00 0.00 15 ASN A C 12
ATOM 18076 O O . ASN A 1 15 ? -2.545 -9.063 -2.465 1.00 0.00 15 ASN A O 12
ATOM 18087 N N . VAL A 1 16 ? -0.460 -9.648 -1.853 1.00 0.00 16 VAL A N 12
ATOM 18088 C CA . VAL A 1 16 ? 0.184 -8.623 -2.666 1.00 0.00 16 VAL A CA 12
ATOM 18089 C C . VAL A 1 16 ? 0.678 -9.199 -3.988 1.00 0.00 16 VAL A C 12
ATOM 18090 O O . VAL A 1 16 ? 1.652 -9.952 -4.024 1.00 0.00 16 VAL A O 12
ATOM 18103 N N . LEU A 1 17 ? 0.000 -8.841 -5.073 1.00 0.00 17 LEU A N 12
ATOM 18104 C CA . LEU A 1 17 ? 0.370 -9.322 -6.399 1.00 0.00 17 LEU A CA 12
ATOM 18105 C C . LEU A 1 17 ? 1.878 -9.230 -6.611 1.00 0.00 17 LEU A C 12
ATOM 18106 O O . LEU A 1 17 ? 2.478 -8.171 -6.429 1.00 0.00 17 LEU A O 12
ATOM 18122 N N . VAL A 1 18 ? 2.485 -10.347 -6.999 1.00 0.00 18 VAL A N 12
ATOM 18123 C CA . VAL A 1 18 ? 3.922 -10.393 -7.239 1.00 0.00 18 VAL A CA 12
ATOM 18124 C C . VAL A 1 18 ? 4.250 -11.263 -8.447 1.00 0.00 18 VAL A C 12
ATOM 18125 O O . VAL A 1 18 ? 3.758 -12.384 -8.569 1.00 0.00 18 VAL A O 12
ATOM 18138 N N . ASN A 1 19 ? 5.087 -10.740 -9.337 1.00 0.00 19 ASN A N 12
ATOM 18139 C CA . ASN A 1 19 ? 5.482 -11.470 -10.536 1.00 0.00 19 ASN A CA 12
ATOM 18140 C C . ASN A 1 19 ? 4.266 -12.083 -11.225 1.00 0.00 19 ASN A C 12
ATOM 18141 O O . ASN A 1 19 ? 4.258 -13.270 -11.551 1.00 0.00 19 ASN A O 12
ATOM 18152 N N . SER A 1 20 ? 3.241 -11.266 -11.443 1.00 0.00 20 SER A N 12
ATOM 18153 C CA . SER A 1 20 ? 2.019 -11.728 -12.089 1.00 0.00 20 SER A CA 12
ATOM 18154 C C . SER A 1 20 ? 1.460 -12.958 -11.380 1.00 0.00 20 SER A C 12
ATOM 18155 O O . SER A 1 20 ? 0.746 -13.762 -11.978 1.00 0.00 20 SER A O 12
ATOM 18163 N N . GLN A 1 21 ? 1.793 -13.097 -10.100 1.00 0.00 21 GLN A N 12
ATOM 18164 C CA . GLN A 1 21 ? 1.326 -14.229 -9.309 1.00 0.00 21 GLN A CA 12
ATOM 18165 C C . GLN A 1 21 ? 0.924 -13.784 -7.906 1.00 0.00 21 GLN A C 12
ATOM 18166 O O . GLN A 1 21 ? 1.706 -13.151 -7.198 1.00 0.00 21 GLN A O 12
ATOM 18180 N N . TRP A 1 22 ? -0.300 -14.117 -7.513 1.00 0.00 22 TRP A N 12
ATOM 18181 C CA . TRP A 1 22 ? -0.806 -13.751 -6.195 1.00 0.00 22 TRP A CA 12
ATOM 18182 C C . TRP A 1 22 ? -0.152 -14.596 -5.107 1.00 0.00 22 TRP A C 12
ATOM 18183 O O . TRP A 1 22 ? -0.275 -15.821 -5.100 1.00 0.00 22 TRP A O 12
ATOM 18204 N N . LYS A 1 23 ? 0.544 -13.934 -4.189 1.00 0.00 23 LYS A N 12
ATOM 18205 C CA . LYS A 1 23 ? 1.217 -14.623 -3.095 1.00 0.00 23 LYS A CA 12
ATOM 18206 C C . LYS A 1 23 ? 0.740 -14.096 -1.745 1.00 0.00 23 LYS A C 12
ATOM 18207 O O . LYS A 1 23 ? 0.032 -13.092 -1.675 1.00 0.00 23 LYS A O 12
ATOM 18226 N N . SER A 1 24 ? 1.135 -14.780 -0.675 1.00 0.00 24 SER A N 12
ATOM 18227 C CA . SER A 1 24 ? 0.745 -14.382 0.672 1.00 0.00 24 SER A CA 12
ATOM 18228 C C . SER A 1 24 ? 1.795 -13.465 1.292 1.00 0.00 24 SER A C 12
ATOM 18229 O O . SER A 1 24 ? 2.957 -13.844 1.441 1.00 0.00 24 SER A O 12
ATOM 18237 N N . ARG A 1 25 ? 1.378 -12.255 1.652 1.00 0.00 25 ARG A N 12
ATOM 18238 C CA . ARG A 1 25 ? 2.281 -11.283 2.255 1.00 0.00 25 ARG A CA 12
ATOM 18239 C C . ARG A 1 25 ? 1.597 -10.543 3.401 1.00 0.00 25 ARG A C 12
ATOM 18240 O O . ARG A 1 25 ? 0.379 -10.363 3.398 1.00 0.00 25 ARG A O 12
ATOM 18261 N N . TRP A 1 26 ? 2.389 -10.117 4.379 1.00 0.00 26 TRP A N 12
ATOM 18262 C CA . TRP A 1 26 ? 1.859 -9.397 5.532 1.00 0.00 26 TRP A CA 12
ATOM 18263 C C . TRP A 1 26 ? 1.991 -7.891 5.340 1.00 0.00 26 TRP A C 12
ATOM 18264 O O . TRP A 1 26 ? 3.099 -7.351 5.338 1.00 0.00 26 TRP A O 12
ATOM 18285 N N . CYS A 1 27 ? 0.858 -7.217 5.180 1.00 0.00 27 CYS A N 12
ATOM 18286 C CA . CYS A 1 27 ? 0.848 -5.771 4.987 1.00 0.00 27 CYS A CA 12
ATOM 18287 C C . CYS A 1 27 ? 0.462 -5.053 6.276 1.00 0.00 27 CYS A C 12
ATOM 18288 O O . CYS A 1 27 ? -0.526 -5.405 6.922 1.00 0.00 27 CYS A O 12
ATOM 18296 N N . SER A 1 28 ? 1.248 -4.047 6.645 1.00 0.00 28 SER A N 12
ATOM 18297 C CA . SER A 1 28 ? 0.991 -3.283 7.860 1.00 0.00 28 SER A CA 12
ATOM 18298 C C . SER A 1 28 ? 1.062 -1.784 7.585 1.00 0.00 28 SER A C 12
ATOM 18299 O O . SER A 1 28 ? 2.112 -1.259 7.214 1.00 0.00 28 SER A O 12
ATOM 18307 N N . VAL A 1 29 ? -0.063 -1.101 7.768 1.00 0.00 29 VAL A N 12
ATOM 18308 C CA . VAL A 1 29 ? -0.130 0.338 7.541 1.00 0.00 29 VAL A CA 12
ATOM 18309 C C . VAL A 1 29 ? 0.210 1.111 8.810 1.00 0.00 29 VAL A C 12
ATOM 18310 O O . VAL A 1 29 ? -0.313 0.819 9.886 1.00 0.00 29 VAL A O 12
ATOM 18323 N N . ARG A 1 30 ? 1.089 2.099 8.677 1.00 0.00 30 ARG A N 12
ATOM 18324 C CA . ARG A 1 30 ? 1.500 2.914 9.814 1.00 0.00 30 ARG A CA 12
ATOM 18325 C C . ARG A 1 30 ? 2.139 4.218 9.345 1.00 0.00 30 ARG A C 12
ATOM 18326 O O . ARG A 1 30 ? 2.793 4.261 8.302 1.00 0.00 30 ARG A O 12
ATOM 18347 N N . ASP A 1 31 ? 1.944 5.279 10.121 1.00 0.00 31 ASP A N 12
ATOM 18348 C CA . ASP A 1 31 ? 2.502 6.584 9.786 1.00 0.00 31 ASP A CA 12
ATOM 18349 C C . ASP A 1 31 ? 2.173 6.961 8.344 1.00 0.00 31 ASP A C 12
ATOM 18350 O O . ASP A 1 31 ? 2.992 7.557 7.646 1.00 0.00 31 ASP A O 12
ATOM 18359 N N . ASN A 1 32 ? 0.969 6.609 7.906 1.00 0.00 32 ASN A N 12
ATOM 18360 C CA . ASN A 1 32 ? 0.532 6.909 6.547 1.00 0.00 32 ASN A CA 12
ATOM 18361 C C . ASN A 1 32 ? 1.429 6.220 5.523 1.00 0.00 32 ASN A C 12
ATOM 18362 O O . ASN A 1 32 ? 1.783 6.804 4.498 1.00 0.00 32 ASN A O 12
ATOM 18373 N N . HIS A 1 33 ? 1.792 4.973 5.807 1.00 0.00 33 HIS A N 12
ATOM 18374 C CA . HIS A 1 33 ? 2.646 4.203 4.910 1.00 0.00 33 HIS A CA 12
ATOM 18375 C C . HIS A 1 33 ? 2.356 2.710 5.033 1.00 0.00 33 HIS A C 12
ATOM 18376 O O . HIS A 1 33 ? 2.173 2.191 6.135 1.00 0.00 33 HIS A O 12
ATOM 18391 N N . LEU A 1 34 ? 2.316 2.024 3.896 1.00 0.00 34 LEU A N 12
ATOM 18392 C CA . LEU A 1 34 ? 2.048 0.591 3.876 1.00 0.00 34 LEU A CA 12
ATOM 18393 C C . LEU A 1 34 ? 3.346 -0.205 3.797 1.00 0.00 34 LEU A C 12
ATOM 18394 O O . LEU A 1 34 ? 3.951 -0.323 2.730 1.00 0.00 34 LEU A O 12
ATOM 18410 N N . HIS A 1 35 ? 3.769 -0.753 4.932 1.00 0.00 35 HIS A N 12
ATOM 18411 C CA . HIS A 1 35 ? 4.995 -1.540 4.991 1.00 0.00 35 HIS A CA 12
ATOM 18412 C C . HIS A 1 35 ? 4.718 -3.003 4.657 1.00 0.00 35 HIS A C 12
ATOM 18413 O O . HIS A 1 35 ? 3.642 -3.524 4.951 1.00 0.00 35 HIS A O 12
ATOM 18428 N N . PHE A 1 36 ? 5.695 -3.660 4.039 1.00 0.00 36 PHE A N 12
ATOM 18429 C CA . PHE A 1 36 ? 5.555 -5.062 3.664 1.00 0.00 36 PHE A CA 12
ATOM 18430 C C . PHE A 1 36 ? 6.437 -5.949 4.537 1.00 0.00 36 PHE A C 12
ATOM 18431 O O . PHE A 1 36 ? 7.631 -5.694 4.695 1.00 0.00 36 PHE A O 12
ATOM 18448 N N . TYR A 1 37 ? 5.839 -6.992 5.103 1.00 0.00 37 TYR A N 12
ATOM 18449 C CA . TYR A 1 37 ? 6.568 -7.917 5.963 1.00 0.00 37 TYR A CA 12
ATOM 18450 C C . TYR A 1 37 ? 6.341 -9.361 5.526 1.00 0.00 37 TYR A C 12
ATOM 18451 O O . TYR A 1 37 ? 5.431 -9.650 4.750 1.00 0.00 37 TYR A O 12
ATOM 18469 N N . GLN A 1 38 ? 7.176 -10.263 6.032 1.00 0.00 38 GLN A N 12
ATOM 18470 C CA . GLN A 1 38 ? 7.067 -11.678 5.695 1.00 0.00 38 GLN A CA 12
ATOM 18471 C C . GLN A 1 38 ? 6.512 -12.476 6.870 1.00 0.00 38 GLN A C 12
ATOM 18472 O O . GLN A 1 38 ? 5.428 -13.053 6.784 1.00 0.00 38 GLN A O 12
ATOM 18486 N N . ASP A 1 39 ? 7.262 -12.505 7.966 1.00 0.00 39 ASP A N 12
ATOM 18487 C CA . ASP A 1 39 ? 6.844 -13.232 9.160 1.00 0.00 39 ASP A CA 12
ATOM 18488 C C . ASP A 1 39 ? 5.878 -12.397 9.994 1.00 0.00 39 ASP A C 12
ATOM 18489 O O . ASP A 1 39 ? 5.597 -11.244 9.668 1.00 0.00 39 ASP A O 12
ATOM 18498 N N . ARG A 1 40 ? 5.371 -12.989 11.071 1.00 0.00 40 ARG A N 12
ATOM 18499 C CA . ARG A 1 40 ? 4.434 -12.301 11.951 1.00 0.00 40 ARG A CA 12
ATOM 18500 C C . ARG A 1 40 ? 5.168 -11.631 13.109 1.00 0.00 40 ARG A C 12
ATOM 18501 O O . ARG A 1 40 ? 4.653 -11.559 14.224 1.00 0.00 40 ARG A O 12
ATOM 18522 N N . ASN A 1 41 ? 6.373 -11.142 12.835 1.00 0.00 41 ASN A N 12
ATOM 18523 C CA . ASN A 1 41 ? 7.178 -10.479 13.854 1.00 0.00 41 ASN A CA 12
ATOM 18524 C C . ASN A 1 41 ? 7.714 -9.145 13.342 1.00 0.00 41 ASN A C 12
ATOM 18525 O O . ASN A 1 41 ? 8.782 -8.693 13.755 1.00 0.00 41 ASN A O 12
ATOM 18536 N N . ARG A 1 42 ? 6.964 -8.520 12.440 1.00 0.00 42 ARG A N 12
ATOM 18537 C CA . ARG A 1 42 ? 7.363 -7.239 11.870 1.00 0.00 42 ARG A CA 12
ATOM 18538 C C . ARG A 1 42 ? 8.880 -7.155 11.732 1.00 0.00 42 ARG A C 12
ATOM 18539 O O . ARG A 1 42 ? 9.485 -6.125 12.030 1.00 0.00 42 ARG A O 12
ATOM 18560 N N . SER A 1 43 ? 9.490 -8.245 11.277 1.00 0.00 43 SER A N 12
ATOM 18561 C CA . SER A 1 43 ? 10.936 -8.296 11.103 1.00 0.00 43 SER A CA 12
ATOM 18562 C C . SER A 1 43 ? 11.298 -8.759 9.695 1.00 0.00 43 SER A C 12
ATOM 18563 O O . SER A 1 43 ? 10.542 -9.490 9.055 1.00 0.00 43 SER A O 12
ATOM 18571 N N . LYS A 1 44 ? 12.460 -8.326 9.218 1.00 0.00 44 LYS A N 12
ATOM 18572 C CA . LYS A 1 44 ? 12.926 -8.695 7.886 1.00 0.00 44 LYS A CA 12
ATOM 18573 C C . LYS A 1 44 ? 11.894 -8.322 6.826 1.00 0.00 44 LYS A C 12
ATOM 18574 O O . LYS A 1 44 ? 11.566 -9.126 5.954 1.00 0.00 44 LYS A O 12
ATOM 18593 N N . VAL A 1 45 ? 11.387 -7.095 6.907 1.00 0.00 45 VAL A N 12
ATOM 18594 C CA . VAL A 1 45 ? 10.395 -6.614 5.953 1.00 0.00 45 VAL A CA 12
ATOM 18595 C C . VAL A 1 45 ? 10.647 -7.187 4.562 1.00 0.00 45 VAL A C 12
ATOM 18596 O O . VAL A 1 45 ? 11.788 -7.260 4.107 1.00 0.00 45 VAL A O 12
ATOM 18609 N N . ALA A 1 46 ? 9.573 -7.591 3.892 1.00 0.00 46 ALA A N 12
ATOM 18610 C CA . ALA A 1 46 ? 9.677 -8.155 2.552 1.00 0.00 46 ALA A CA 12
ATOM 18611 C C . ALA A 1 46 ? 10.396 -7.197 1.607 1.00 0.00 46 ALA A C 12
ATOM 18612 O O . ALA A 1 46 ? 11.204 -7.618 0.781 1.00 0.00 46 ALA A O 12
ATOM 18619 N N . GLN A 1 47 ? 10.095 -5.909 1.736 1.00 0.00 47 GLN A N 12
ATOM 18620 C CA . GLN A 1 47 ? 10.712 -4.893 0.893 1.00 0.00 47 GLN A CA 12
ATOM 18621 C C . GLN A 1 47 ? 10.280 -3.494 1.321 1.00 0.00 47 GLN A C 12
ATOM 18622 O O . GLN A 1 47 ? 9.402 -3.339 2.169 1.00 0.00 47 GLN A O 12
ATOM 18636 N N . GLN A 1 48 ? 10.903 -2.481 0.729 1.00 0.00 48 GLN A N 12
ATOM 18637 C CA . GLN A 1 48 ? 10.583 -1.095 1.050 1.00 0.00 48 GLN A CA 12
ATOM 18638 C C . GLN A 1 48 ? 9.075 -0.894 1.149 1.00 0.00 48 GLN A C 12
ATOM 18639 O O . GLN A 1 48 ? 8.297 -1.449 0.373 1.00 0.00 48 GLN A O 12
ATOM 18653 N N . PRO A 1 49 ? 8.649 -0.080 2.127 1.00 0.00 49 PRO A N 12
ATOM 18654 C CA . PRO A 1 49 ? 7.230 0.214 2.351 1.00 0.00 49 PRO A CA 12
ATOM 18655 C C . PRO A 1 49 ? 6.634 1.074 1.241 1.00 0.00 49 PRO A C 12
ATOM 18656 O O . PRO A 1 49 ? 7.291 1.354 0.238 1.00 0.00 49 PRO A O 12
ATOM 18667 N N . LEU A 1 50 ? 5.387 1.491 1.428 1.00 0.00 50 LEU A N 12
ATOM 18668 C CA . LEU A 1 50 ? 4.702 2.320 0.443 1.00 0.00 50 LEU A CA 12
ATOM 18669 C C . LEU A 1 50 ? 4.311 3.667 1.042 1.00 0.00 50 LEU A C 12
ATOM 18670 O O . LEU A 1 50 ? 4.109 3.785 2.251 1.00 0.00 50 LEU A O 12
ATOM 18686 N N . SER A 1 51 ? 4.203 4.680 0.188 1.00 0.00 51 SER A N 12
ATOM 18687 C CA . SER A 1 51 ? 3.838 6.020 0.634 1.00 0.00 51 SER A CA 12
ATOM 18688 C C . SER A 1 51 ? 2.420 6.371 0.193 1.00 0.00 51 SER A C 12
ATOM 18689 O O . SER A 1 51 ? 2.222 7.179 -0.715 1.00 0.00 51 SER A O 12
ATOM 18697 N N . LEU A 1 52 ? 1.436 5.758 0.842 1.00 0.00 52 LEU A N 12
ATOM 18698 C CA . LEU A 1 52 ? 0.035 6.004 0.519 1.00 0.00 52 LEU A CA 12
ATOM 18699 C C . LEU A 1 52 ? -0.212 7.488 0.264 1.00 0.00 52 LEU A C 12
ATOM 18700 O O . LEU A 1 52 ? -0.942 7.857 -0.656 1.00 0.00 52 LEU A O 12
ATOM 18716 N N . VAL A 1 53 ? 0.404 8.334 1.083 1.00 0.00 53 VAL A N 12
ATOM 18717 C CA . VAL A 1 53 ? 0.254 9.778 0.945 1.00 0.00 53 VAL A CA 12
ATOM 18718 C C . VAL A 1 53 ? 0.447 10.214 -0.503 1.00 0.00 53 VAL A C 12
ATOM 18719 O O . VAL A 1 53 ? 1.572 10.428 -0.952 1.00 0.00 53 VAL A O 12
ATOM 18732 N N . GLY A 1 54 ? -0.659 10.345 -1.229 1.00 0.00 54 GLY A N 12
ATOM 18733 C CA . GLY A 1 54 ? -0.590 10.756 -2.619 1.00 0.00 54 GLY A CA 12
ATOM 18734 C C . GLY A 1 54 ? -1.230 9.750 -3.554 1.00 0.00 54 GLY A C 12
ATOM 18735 O O . GLY A 1 54 ? -1.951 10.123 -4.479 1.00 0.00 54 GLY A O 12
ATOM 18739 N N . CYS A 1 55 ? -0.966 8.470 -3.313 1.00 0.00 55 CYS A N 12
ATOM 18740 C CA . CYS A 1 55 ? -1.520 7.406 -4.143 1.00 0.00 55 CYS A CA 12
ATOM 18741 C C . CYS A 1 55 ? -3.042 7.378 -4.046 1.00 0.00 55 CYS A C 12
ATOM 18742 O O . CYS A 1 55 ? -3.639 8.148 -3.296 1.00 0.00 55 CYS A O 12
ATOM 18750 N N . GLU A 1 56 ? -3.661 6.484 -4.811 1.00 0.00 56 GLU A N 12
ATOM 18751 C CA . GLU A 1 56 ? -5.114 6.358 -4.813 1.00 0.00 56 GLU A CA 12
ATOM 18752 C C . GLU A 1 56 ? -5.533 4.894 -4.913 1.00 0.00 56 GLU A C 12
ATOM 18753 O O . GLU A 1 56 ? -5.212 4.210 -5.885 1.00 0.00 56 GLU A O 12
ATOM 18765 N N . VAL A 1 57 ? -6.251 4.420 -3.900 1.00 0.00 57 VAL A N 12
ATOM 18766 C CA . VAL A 1 57 ? -6.715 3.037 -3.873 1.00 0.00 57 VAL A CA 12
ATOM 18767 C C . VAL A 1 57 ? -8.079 2.902 -4.540 1.00 0.00 57 VAL A C 12
ATOM 18768 O O . VAL A 1 57 ? -9.062 3.494 -4.094 1.00 0.00 57 VAL A O 12
ATOM 18781 N N . VAL A 1 58 ? -8.132 2.118 -5.612 1.00 0.00 58 VAL A N 12
ATOM 18782 C CA . VAL A 1 58 ? -9.376 1.903 -6.341 1.00 0.00 58 VAL A CA 12
ATOM 18783 C C . VAL A 1 58 ? -9.744 0.424 -6.375 1.00 0.00 58 VAL A C 12
ATOM 18784 O O . VAL A 1 58 ? -8.898 -0.448 -6.576 1.00 0.00 58 VAL A O 12
ATOM 18797 N N . PRO A 1 59 ? -11.038 0.131 -6.175 1.00 0.00 59 PRO A N 12
ATOM 18798 C CA . PRO A 1 59 ? -11.548 -1.243 -6.180 1.00 0.00 59 PRO A CA 12
ATOM 18799 C C . PRO A 1 59 ? -11.521 -1.867 -7.571 1.00 0.00 59 PRO A C 12
ATOM 18800 O O . PRO A 1 59 ? -12.482 -1.753 -8.332 1.00 0.00 59 PRO A O 12
ATOM 18811 N N . ASP A 1 60 ? -10.415 -2.527 -7.897 1.00 0.00 60 ASP A N 12
ATOM 18812 C CA . ASP A 1 60 ? -10.263 -3.171 -9.197 1.00 0.00 60 ASP A CA 12
ATOM 18813 C C . ASP A 1 60 ? -10.370 -4.687 -9.068 1.00 0.00 60 ASP A C 12
ATOM 18814 O O . ASP A 1 60 ? -9.373 -5.409 -9.105 1.00 0.00 60 ASP A O 12
ATOM 18823 N N . PRO A 1 61 ? -11.606 -5.182 -8.912 1.00 0.00 61 PRO A N 12
ATOM 18824 C CA . PRO A 1 61 ? -11.873 -6.617 -8.774 1.00 0.00 61 PRO A CA 12
ATOM 18825 C C . PRO A 1 61 ? -11.624 -7.380 -10.071 1.00 0.00 61 PRO A C 12
ATOM 18826 O O . PRO A 1 61 ? -11.509 -6.783 -11.141 1.00 0.00 61 PRO A O 12
ATOM 18837 N N . SER A 1 62 ? -11.544 -8.703 -9.967 1.00 0.00 62 SER A N 12
ATOM 18838 C CA . SER A 1 62 ? -11.305 -9.548 -11.132 1.00 0.00 62 SER A CA 12
ATOM 18839 C C . SER A 1 62 ? -12.440 -10.551 -11.317 1.00 0.00 62 SER A C 12
ATOM 18840 O O . SER A 1 62 ? -13.272 -10.755 -10.433 1.00 0.00 62 SER A O 12
ATOM 18848 N N . PRO A 1 63 ? -12.476 -11.192 -12.494 1.00 0.00 63 PRO A N 12
ATOM 18849 C CA . PRO A 1 63 ? -13.502 -12.185 -12.824 1.00 0.00 63 PRO A CA 12
ATOM 18850 C C . PRO A 1 63 ? -13.347 -13.470 -12.017 1.00 0.00 63 PRO A C 12
ATOM 18851 O O . PRO A 1 63 ? -14.078 -14.438 -12.227 1.00 0.00 63 PRO A O 12
ATOM 18862 N N . ASP A 1 64 ? -12.391 -13.471 -11.094 1.00 0.00 64 ASP A N 12
ATOM 18863 C CA . ASP A 1 64 ? -12.141 -14.637 -10.255 1.00 0.00 64 ASP A CA 12
ATOM 18864 C C . ASP A 1 64 ? -12.201 -14.265 -8.777 1.00 0.00 64 ASP A C 12
ATOM 18865 O O . ASP A 1 64 ? -12.442 -15.117 -7.920 1.00 0.00 64 ASP A O 12
ATOM 18874 N N . HIS A 1 65 ? -11.979 -12.987 -8.484 1.00 0.00 65 HIS A N 12
ATOM 18875 C CA . HIS A 1 65 ? -12.007 -12.502 -7.108 1.00 0.00 65 HIS A CA 12
ATOM 18876 C C . HIS A 1 65 ? -12.428 -11.037 -7.058 1.00 0.00 65 HIS A C 12
ATOM 18877 O O . HIS A 1 65 ? -11.648 -10.144 -7.393 1.00 0.00 65 HIS A O 12
ATOM 18892 N N . LEU A 1 66 ? -13.664 -10.795 -6.638 1.00 0.00 66 LEU A N 12
ATOM 18893 C CA . LEU A 1 66 ? -14.189 -9.438 -6.544 1.00 0.00 66 LEU A CA 12
ATOM 18894 C C . LEU A 1 66 ? -13.738 -8.767 -5.250 1.00 0.00 66 LEU A C 12
ATOM 18895 O O . LEU A 1 66 ? -14.389 -7.847 -4.756 1.00 0.00 66 LEU A O 12
ATOM 18911 N N . TYR A 1 67 ? -12.618 -9.233 -4.708 1.00 0.00 67 TYR A N 12
ATOM 18912 C CA . TYR A 1 67 ? -12.079 -8.679 -3.472 1.00 0.00 67 TYR A CA 12
ATOM 18913 C C . TYR A 1 67 ? -10.621 -8.267 -3.650 1.00 0.00 67 TYR A C 12
ATOM 18914 O O . TYR A 1 67 ? -9.788 -8.495 -2.772 1.00 0.00 67 TYR A O 12
ATOM 18932 N N . SER A 1 68 ? -10.320 -7.659 -4.793 1.00 0.00 68 SER A N 12
ATOM 18933 C CA . SER A 1 68 ? -8.962 -7.217 -5.089 1.00 0.00 68 SER A CA 12
ATOM 18934 C C . SER A 1 68 ? -8.942 -5.738 -5.465 1.00 0.00 68 SER A C 12
ATOM 18935 O O . SER A 1 68 ? -9.730 -5.286 -6.295 1.00 0.00 68 SER A O 12
ATOM 18943 N N . PHE A 1 69 ? -8.035 -4.990 -4.847 1.00 0.00 69 PHE A N 12
ATOM 18944 C CA . PHE A 1 69 ? -7.911 -3.562 -5.114 1.00 0.00 69 PHE A CA 12
ATOM 18945 C C . PHE A 1 69 ? -6.493 -3.212 -5.555 1.00 0.00 69 PHE A C 12
ATOM 18946 O O . PHE A 1 69 ? -5.570 -4.013 -5.406 1.00 0.00 69 PHE A O 12
ATOM 18963 N N . ARG A 1 70 ? -6.328 -2.010 -6.099 1.00 0.00 70 ARG A N 12
ATOM 18964 C CA . ARG A 1 70 ? -5.023 -1.555 -6.563 1.00 0.00 70 ARG A CA 12
ATOM 18965 C C . ARG A 1 70 ? -4.810 -0.082 -6.225 1.00 0.00 70 ARG A C 12
ATOM 18966 O O . ARG A 1 70 ? -5.769 0.664 -6.024 1.00 0.00 70 ARG A O 12
ATOM 18987 N N . ILE A 1 71 ? -3.548 0.329 -6.165 1.00 0.00 71 ILE A N 12
ATOM 18988 C CA . ILE A 1 71 ? -3.210 1.712 -5.852 1.00 0.00 71 ILE A CA 12
ATOM 18989 C C . ILE A 1 71 ? -2.619 2.422 -7.065 1.00 0.00 71 ILE A C 12
ATOM 18990 O O . ILE A 1 71 ? -1.869 1.828 -7.842 1.00 0.00 71 ILE A O 12
ATOM 19006 N N . LEU A 1 72 ? -2.961 3.696 -7.223 1.00 0.00 72 LEU A N 12
ATOM 19007 C CA . LEU A 1 72 ? -2.464 4.489 -8.341 1.00 0.00 72 LEU A CA 12
ATOM 19008 C C . LEU A 1 72 ? -2.182 5.924 -7.909 1.00 0.00 72 LEU A C 12
ATOM 19009 O O . LEU A 1 72 ? -2.954 6.520 -7.157 1.00 0.00 72 LEU A O 12
ATOM 19025 N N . HIS A 1 73 ? -1.072 6.475 -8.390 1.00 0.00 73 HIS A N 12
ATOM 19026 C CA . HIS A 1 73 ? -0.689 7.842 -8.055 1.00 0.00 73 HIS A CA 12
ATOM 19027 C C . HIS A 1 73 ? -1.194 8.821 -9.110 1.00 0.00 73 HIS A C 12
ATOM 19028 O O . HIS A 1 73 ? -2.146 9.566 -8.877 1.00 0.00 73 HIS A O 12
ATOM 19043 N N . LYS A 1 74 ? -0.549 8.815 -10.272 1.00 0.00 74 LYS A N 12
ATOM 19044 C CA . LYS A 1 74 ? -0.931 9.702 -11.364 1.00 0.00 74 LYS A CA 12
ATOM 19045 C C . LYS A 1 74 ? -1.302 8.903 -12.610 1.00 0.00 74 LYS A C 12
ATOM 19046 O O . LYS A 1 74 ? -0.893 9.240 -13.720 1.00 0.00 74 LYS A O 12
ATOM 19065 N N . GLY A 1 75 ? -2.080 7.842 -12.417 1.00 0.00 75 GLY A N 12
ATOM 19066 C CA . GLY A 1 75 ? -2.493 7.013 -13.534 1.00 0.00 75 GLY A CA 12
ATOM 19067 C C . GLY A 1 75 ? -1.639 5.769 -13.680 1.00 0.00 75 GLY A C 12
ATOM 19068 O O . GLY A 1 75 ? -1.858 4.961 -14.581 1.00 0.00 75 GLY A O 12
ATOM 19072 N N . GLU A 1 76 ? -0.662 5.617 -12.792 1.00 0.00 76 GLU A N 12
ATOM 19073 C CA . GLU A 1 76 ? 0.230 4.463 -12.828 1.00 0.00 76 GLU A CA 12
ATOM 19074 C C . GLU A 1 76 ? -0.084 3.497 -11.690 1.00 0.00 76 GLU A C 12
ATOM 19075 O O . GLU A 1 76 ? -0.694 3.876 -10.691 1.00 0.00 76 GLU A O 12
ATOM 19087 N N . GLU A 1 77 ? 0.337 2.246 -11.850 1.00 0.00 77 GLU A N 12
ATOM 19088 C CA . GLU A 1 77 ? 0.099 1.225 -10.837 1.00 0.00 77 GLU A CA 12
ATOM 19089 C C . GLU A 1 77 ? 1.330 1.038 -9.954 1.00 0.00 77 GLU A C 12
ATOM 19090 O O . GLU A 1 77 ? 2.402 0.667 -10.434 1.00 0.00 77 GLU A O 12
ATOM 19102 N N . LEU A 1 78 ? 1.167 1.297 -8.661 1.00 0.00 78 LEU A N 12
ATOM 19103 C CA . LEU A 1 78 ? 2.264 1.159 -7.710 1.00 0.00 78 LEU A CA 12
ATOM 19104 C C . LEU A 1 78 ? 2.252 -0.222 -7.061 1.00 0.00 78 LEU A C 12
ATOM 19105 O O . LEU A 1 78 ? 3.279 -0.895 -6.991 1.00 0.00 78 LEU A O 12
ATOM 19121 N N . ALA A 1 79 ? 1.080 -0.638 -6.591 1.00 0.00 79 ALA A N 12
ATOM 19122 C CA . ALA A 1 79 ? 0.933 -1.940 -5.953 1.00 0.00 79 ALA A CA 12
ATOM 19123 C C . ALA A 1 79 ? -0.461 -2.513 -6.189 1.00 0.00 79 ALA A C 12
ATOM 19124 O O . ALA A 1 79 ? -1.336 -1.839 -6.733 1.00 0.00 79 ALA A O 12
ATOM 19131 N N . LYS A 1 80 ? -0.660 -3.761 -5.778 1.00 0.00 80 LYS A N 12
ATOM 19132 C CA . LYS A 1 80 ? -1.947 -4.425 -5.945 1.00 0.00 80 LYS A CA 12
ATOM 19133 C C . LYS A 1 80 ? -2.162 -5.475 -4.859 1.00 0.00 80 LYS A C 12
ATOM 19134 O O . LYS A 1 80 ? -1.445 -6.475 -4.798 1.00 0.00 80 LYS A O 12
ATOM 19153 N N . LEU A 1 81 ? -3.153 -5.243 -4.006 1.00 0.00 81 LEU A N 12
ATOM 19154 C CA . LEU A 1 81 ? -3.464 -6.170 -2.923 1.00 0.00 81 LEU A CA 12
ATOM 19155 C C . LEU A 1 81 ? -4.779 -6.896 -3.188 1.00 0.00 81 LEU A C 12
ATOM 19156 O O . LEU A 1 81 ? -5.556 -6.495 -4.054 1.00 0.00 81 LEU A O 12
ATOM 19172 N N . GLU A 1 82 ? -5.021 -7.964 -2.435 1.00 0.00 82 GLU A N 12
ATOM 19173 C CA . GLU A 1 82 ? -6.243 -8.745 -2.589 1.00 0.00 82 GLU A CA 12
ATOM 19174 C C . GLU A 1 82 ? -6.722 -9.276 -1.241 1.00 0.00 82 GLU A C 12
ATOM 19175 O O . GLU A 1 82 ? -5.978 -9.949 -0.527 1.00 0.00 82 GLU A O 12
ATOM 19187 N N . ALA A 1 83 ? -7.969 -8.969 -0.899 1.00 0.00 83 ALA A N 12
ATOM 19188 C CA . ALA A 1 83 ? -8.548 -9.416 0.361 1.00 0.00 83 ALA A CA 12
ATOM 19189 C C . ALA A 1 83 ? -9.102 -10.832 0.239 1.00 0.00 83 ALA A C 12
ATOM 19190 O O . ALA A 1 83 ? -8.944 -11.485 -0.792 1.00 0.00 83 ALA A O 12
ATOM 19197 N N . LYS A 1 84 ? -9.752 -11.301 1.299 1.00 0.00 84 LYS A N 12
ATOM 19198 C CA . LYS A 1 84 ? -10.331 -12.639 1.311 1.00 0.00 84 LYS A CA 12
ATOM 19199 C C . LYS A 1 84 ? -11.817 -12.593 0.972 1.00 0.00 84 LYS A C 12
ATOM 19200 O O . LYS A 1 84 ? -12.327 -13.454 0.256 1.00 0.00 84 LYS A O 12
ATOM 19219 N N . SER A 1 85 ? -12.506 -11.580 1.489 1.00 0.00 85 SER A N 12
ATOM 19220 C CA . SER A 1 85 ? -13.934 -11.423 1.242 1.00 0.00 85 SER A CA 12
ATOM 19221 C C . SER A 1 85 ? -14.277 -9.966 0.944 1.00 0.00 85 SER A C 12
ATOM 19222 O O . SER A 1 85 ? -13.489 -9.062 1.223 1.00 0.00 85 SER A O 12
ATOM 19230 N N . SER A 1 86 ? -15.458 -9.747 0.376 1.00 0.00 86 SER A N 12
ATOM 19231 C CA . SER A 1 86 ? -15.905 -8.401 0.036 1.00 0.00 86 SER A CA 12
ATOM 19232 C C . SER A 1 86 ? -15.775 -7.467 1.235 1.00 0.00 86 SER A C 12
ATOM 19233 O O . SER A 1 86 ? -15.383 -6.309 1.093 1.00 0.00 86 SER A O 12
ATOM 19241 N N . GLU A 1 87 ? -16.107 -7.979 2.416 1.00 0.00 87 GLU A N 12
ATOM 19242 C CA . GLU A 1 87 ? -16.028 -7.190 3.640 1.00 0.00 87 GLU A CA 12
ATOM 19243 C C . GLU A 1 87 ? -14.588 -6.780 3.931 1.00 0.00 87 GLU A C 12
ATOM 19244 O O . GLU A 1 87 ? -14.315 -5.627 4.261 1.00 0.00 87 GLU A O 12
ATOM 19256 N N . GLU A 1 88 ? -13.671 -7.735 3.807 1.00 0.00 88 GLU A N 12
ATOM 19257 C CA . GLU A 1 88 ? -12.258 -7.473 4.058 1.00 0.00 88 GLU A CA 12
ATOM 19258 C C . GLU A 1 88 ? -11.753 -6.327 3.186 1.00 0.00 88 GLU A C 12
ATOM 19259 O O . GLU A 1 88 ? -11.192 -5.353 3.687 1.00 0.00 88 GLU A O 12
ATOM 19271 N N . MET A 1 89 ? -11.957 -6.452 1.879 1.00 0.00 89 MET A N 12
ATOM 19272 C CA . MET A 1 89 ? -11.523 -5.427 0.937 1.00 0.00 89 MET A CA 12
ATOM 19273 C C . MET A 1 89 ? -12.156 -4.080 1.270 1.00 0.00 89 MET A C 12
ATOM 19274 O O . MET A 1 89 ? -11.546 -3.030 1.070 1.00 0.00 89 MET A O 12
ATOM 19288 N N . GLY A 1 90 ? -13.384 -4.117 1.779 1.00 0.00 90 GLY A N 12
ATOM 19289 C CA . GLY A 1 90 ? -14.078 -2.893 2.131 1.00 0.00 90 GLY A CA 12
ATOM 19290 C C . GLY A 1 90 ? -13.473 -2.210 3.341 1.00 0.00 90 GLY A C 12
ATOM 19291 O O . GLY A 1 90 ? -13.579 -0.993 3.494 1.00 0.00 90 GLY A O 12
ATOM 19295 N N . HIS A 1 91 ? -12.837 -2.995 4.205 1.00 0.00 91 HIS A N 12
ATOM 19296 C CA . HIS A 1 91 ? -12.213 -2.459 5.410 1.00 0.00 91 HIS A CA 12
ATOM 19297 C C . HIS A 1 91 ? -10.845 -1.862 5.093 1.00 0.00 91 HIS A C 12
ATOM 19298 O O . HIS A 1 91 ? -10.397 -0.927 5.756 1.00 0.00 91 HIS A O 12
ATOM 19313 N N . TRP A 1 92 ? -10.187 -2.410 4.078 1.00 0.00 92 TRP A N 12
ATOM 19314 C CA . TRP A 1 92 ? -8.870 -1.932 3.674 1.00 0.00 92 TRP A CA 12
ATOM 19315 C C . TRP A 1 92 ? -8.987 -0.707 2.773 1.00 0.00 92 TRP A C 12
ATOM 19316 O O . TRP A 1 92 ? -8.250 0.266 2.933 1.00 0.00 92 TRP A O 12
ATOM 19337 N N . LEU A 1 93 ? -9.918 -0.762 1.827 1.00 0.00 93 LEU A N 12
ATOM 19338 C CA . LEU A 1 93 ? -10.132 0.344 0.900 1.00 0.00 93 LEU A CA 12
ATOM 19339 C C . LEU A 1 93 ? -10.101 1.682 1.632 1.00 0.00 93 LEU A C 12
ATOM 19340 O O . LEU A 1 93 ? -9.253 2.531 1.359 1.00 0.00 93 LEU A O 12
ATOM 19356 N N . GLY A 1 94 ? -11.031 1.863 2.565 1.00 0.00 94 GLY A N 12
ATOM 19357 C CA . GLY A 1 94 ? -11.091 3.098 3.323 1.00 0.00 94 GLY A CA 12
ATOM 19358 C C . GLY A 1 94 ? -9.874 3.298 4.204 1.00 0.00 94 GLY A C 12
ATOM 19359 O O . GLY A 1 94 ? -9.406 4.423 4.385 1.00 0.00 94 GLY A O 12
ATOM 19363 N N . LEU A 1 95 ? -9.359 2.204 4.755 1.00 0.00 95 LEU A N 12
ATOM 19364 C CA . LEU A 1 95 ? -8.189 2.263 5.624 1.00 0.00 95 LEU A CA 12
ATOM 19365 C C . LEU A 1 95 ? -6.999 2.878 4.895 1.00 0.00 95 LEU A C 12
ATOM 19366 O O . LEU A 1 95 ? -6.280 3.711 5.448 1.00 0.00 95 LEU A O 12
ATOM 19382 N N . LEU A 1 96 ? -6.798 2.464 3.648 1.00 0.00 96 LEU A N 12
ATOM 19383 C CA . LEU A 1 96 ? -5.696 2.975 2.841 1.00 0.00 96 LEU A CA 12
ATOM 19384 C C . LEU A 1 96 ? -6.009 4.373 2.316 1.00 0.00 96 LEU A C 12
ATOM 19385 O O . LEU A 1 96 ? -5.199 5.292 2.445 1.00 0.00 96 LEU A O 12
ATOM 19401 N N . LEU A 1 97 ? -7.189 4.527 1.726 1.00 0.00 97 LEU A N 12
ATOM 19402 C CA . LEU A 1 97 ? -7.611 5.814 1.183 1.00 0.00 97 LEU A CA 12
ATOM 19403 C C . LEU A 1 97 ? -7.369 6.935 2.189 1.00 0.00 97 LEU A C 12
ATOM 19404 O O . LEU A 1 97 ? -6.709 7.927 1.881 1.00 0.00 97 LEU A O 12
ATOM 19420 N N . SER A 1 98 ? -7.906 6.768 3.393 1.00 0.00 98 SER A N 12
ATOM 19421 C CA . SER A 1 98 ? -7.750 7.767 4.444 1.00 0.00 98 SER A CA 12
ATOM 19422 C C . SER A 1 98 ? -6.293 8.200 4.570 1.00 0.00 98 SER A C 12
ATOM 19423 O O . SER A 1 98 ? -6.000 9.377 4.775 1.00 0.00 98 SER A O 12
ATOM 19431 N N . GLU A 1 99 ? -5.383 7.238 4.446 1.00 0.00 99 GLU A N 12
ATOM 19432 C CA . GLU A 1 99 ? -3.956 7.520 4.547 1.00 0.00 99 GLU A CA 12
ATOM 19433 C C . GLU A 1 99 ? -3.449 8.218 3.288 1.00 0.00 99 GLU A C 12
ATOM 19434 O O . GLU A 1 99 ? -2.724 9.210 3.365 1.00 0.00 99 GLU A O 12
ATOM 19446 N N . SER A 1 100 ? -3.836 7.692 2.131 1.00 0.00 100 SER A N 12
ATOM 19447 C CA . SER A 1 100 ? -3.417 8.261 0.855 1.00 0.00 100 SER A CA 12
ATOM 19448 C C . SER A 1 100 ? -4.168 9.558 0.566 1.00 0.00 100 SER A C 12
ATOM 19449 O O . SER A 1 100 ? -5.359 9.544 0.261 1.00 0.00 100 SER A O 12
ATOM 19457 N N . GLY A 1 101 ? -3.459 10.679 0.666 1.00 0.00 101 GLY A N 12
ATOM 19458 C CA . GLY A 1 101 ? -4.074 11.969 0.413 1.00 0.00 101 GLY A CA 12
ATOM 19459 C C . GLY A 1 101 ? -4.742 12.545 1.646 1.00 0.00 101 GLY A C 12
ATOM 19460 O O . GLY A 1 101 ? -5.737 12.005 2.130 1.00 0.00 101 GLY A O 12
ATOM 19464 N N . SER A 1 102 ? -4.193 13.642 2.156 1.00 0.00 102 SER A N 12
ATOM 19465 C CA . SER A 1 102 ? -4.739 14.289 3.344 1.00 0.00 102 SER A CA 12
ATOM 19466 C C . SER A 1 102 ? -5.788 15.330 2.963 1.00 0.00 102 SER A C 12
ATOM 19467 O O . SER A 1 102 ? -5.825 16.424 3.523 1.00 0.00 102 SER A O 12
ATOM 19475 N N . GLY A 1 103 ? -6.639 14.979 2.003 1.00 0.00 103 GLY A N 12
ATOM 19476 C CA . GLY A 1 103 ? -7.676 15.893 1.562 1.00 0.00 103 GLY A CA 12
ATOM 19477 C C . GLY A 1 103 ? -9.040 15.234 1.496 1.00 0.00 103 GLY A C 12
ATOM 19478 O O . GLY A 1 103 ? -9.405 14.613 0.497 1.00 0.00 103 GLY A O 12
ATOM 19482 N N . PRO A 1 104 ? -9.817 15.364 2.581 1.00 0.00 104 PRO A N 12
ATOM 19483 C CA . PRO A 1 104 ? -11.160 14.782 2.667 1.00 0.00 104 PRO A CA 12
ATOM 19484 C C . PRO A 1 104 ? -12.156 15.482 1.749 1.00 0.00 104 PRO A C 12
ATOM 19485 O O . PRO A 1 104 ? -13.341 15.149 1.733 1.00 0.00 104 PRO A O 12
ATOM 19496 N N . SER A 1 105 ? -11.667 16.454 0.986 1.00 0.00 105 SER A N 12
ATOM 19497 C CA . SER A 1 105 ? -12.515 17.204 0.067 1.00 0.00 105 SER A CA 12
ATOM 19498 C C . SER A 1 105 ? -13.383 16.263 -0.763 1.00 0.00 105 SER A C 12
ATOM 19499 O O . SER A 1 105 ? -12.963 15.777 -1.813 1.00 0.00 105 SER A O 12
ATOM 19507 N N . SER A 1 106 ? -14.597 16.009 -0.282 1.00 0.00 106 SER A N 12
ATOM 19508 C CA . SER A 1 106 ? -15.524 15.123 -0.976 1.00 0.00 106 SER A CA 12
ATOM 19509 C C . SER A 1 106 ? -16.437 15.914 -1.908 1.00 0.00 106 SER A C 12
ATOM 19510 O O . SER A 1 106 ? -17.640 15.667 -1.973 1.00 0.00 106 SER A O 12
ATOM 19518 N N . GLY A 1 107 ? -15.854 16.867 -2.629 1.00 0.00 107 GLY A N 12
ATOM 19519 C CA . GLY A 1 107 ? -16.628 17.680 -3.548 1.00 0.00 107 GLY A CA 12
ATOM 19520 C C . GLY A 1 107 ? -17.962 18.103 -2.966 1.00 0.00 107 GLY A C 12
ATOM 19521 O O . GLY A 1 107 ? -18.272 19.293 -2.907 1.00 0.00 107 GLY A O 12
ATOM 19525 N N . GLY A 1 1 ? -24.363 -4.403 6.133 1.00 0.00 1 GLY A N 13
ATOM 19526 C CA . GLY A 1 1 ? -23.459 -4.190 7.249 1.00 0.00 1 GLY A CA 13
ATOM 19527 C C . GLY A 1 1 ? -24.185 -3.759 8.508 1.00 0.00 1 GLY A C 13
ATOM 19528 O O . GLY A 1 1 ? -25.194 -3.057 8.442 1.00 0.00 1 GLY A O 13
ATOM 19532 N N . SER A 1 2 ? -23.671 -4.180 9.659 1.00 0.00 2 SER A N 13
ATOM 19533 C CA . SER A 1 2 ? -24.280 -3.838 10.939 1.00 0.00 2 SER A CA 13
ATOM 19534 C C . SER A 1 2 ? -23.227 -3.339 11.925 1.00 0.00 2 SER A C 13
ATOM 19535 O O . SER A 1 2 ? -22.027 -3.500 11.703 1.00 0.00 2 SER A O 13
ATOM 19543 N N . SER A 1 3 ? -23.687 -2.731 13.014 1.00 0.00 3 SER A N 13
ATOM 19544 C CA . SER A 1 3 ? -22.787 -2.204 14.033 1.00 0.00 3 SER A CA 13
ATOM 19545 C C . SER A 1 3 ? -22.689 -3.159 15.218 1.00 0.00 3 SER A C 13
ATOM 19546 O O . SER A 1 3 ? -23.625 -3.285 16.007 1.00 0.00 3 SER A O 13
ATOM 19554 N N . GLY A 1 4 ? -21.548 -3.832 15.337 1.00 0.00 4 GLY A N 13
ATOM 19555 C CA . GLY A 1 4 ? -21.348 -4.767 16.428 1.00 0.00 4 GLY A CA 13
ATOM 19556 C C . GLY A 1 4 ? -19.983 -4.625 17.071 1.00 0.00 4 GLY A C 13
ATOM 19557 O O . GLY A 1 4 ? -19.397 -3.542 17.066 1.00 0.00 4 GLY A O 13
ATOM 19561 N N . SER A 1 5 ? -19.476 -5.720 17.628 1.00 0.00 5 SER A N 13
ATOM 19562 C CA . SER A 1 5 ? -18.173 -5.711 18.283 1.00 0.00 5 SER A CA 13
ATOM 19563 C C . SER A 1 5 ? -17.072 -6.117 17.308 1.00 0.00 5 SER A C 13
ATOM 19564 O O . SER A 1 5 ? -17.213 -7.089 16.565 1.00 0.00 5 SER A O 13
ATOM 19572 N N . SER A 1 6 ? -15.975 -5.366 17.317 1.00 0.00 6 SER A N 13
ATOM 19573 C CA . SER A 1 6 ? -14.850 -5.645 16.432 1.00 0.00 6 SER A CA 13
ATOM 19574 C C . SER A 1 6 ? -13.587 -5.938 17.235 1.00 0.00 6 SER A C 13
ATOM 19575 O O . SER A 1 6 ? -13.513 -5.643 18.427 1.00 0.00 6 SER A O 13
ATOM 19583 N N . GLY A 1 7 ? -12.593 -6.521 16.571 1.00 0.00 7 GLY A N 13
ATOM 19584 C CA . GLY A 1 7 ? -11.345 -6.845 17.238 1.00 0.00 7 GLY A CA 13
ATOM 19585 C C . GLY A 1 7 ? -10.262 -7.267 16.265 1.00 0.00 7 GLY A C 13
ATOM 19586 O O . GLY A 1 7 ? -9.881 -8.438 16.218 1.00 0.00 7 GLY A O 13
ATOM 19590 N N . LEU A 1 8 ? -9.764 -6.313 15.486 1.00 0.00 8 LEU A N 13
ATOM 19591 C CA . LEU A 1 8 ? -8.718 -6.592 14.509 1.00 0.00 8 LEU A CA 13
ATOM 19592 C C . LEU A 1 8 ? -7.895 -5.341 14.220 1.00 0.00 8 LEU A C 13
ATOM 19593 O O . LEU A 1 8 ? -8.365 -4.417 13.557 1.00 0.00 8 LEU A O 13
ATOM 19609 N N . GLU A 1 9 ? -6.664 -5.320 14.721 1.00 0.00 9 GLU A N 13
ATOM 19610 C CA . GLU A 1 9 ? -5.775 -4.182 14.515 1.00 0.00 9 GLU A CA 13
ATOM 19611 C C . GLU A 1 9 ? -5.379 -4.060 13.047 1.00 0.00 9 GLU A C 13
ATOM 19612 O O . GLU A 1 9 ? -5.305 -5.056 12.326 1.00 0.00 9 GLU A O 13
ATOM 19624 N N . THR A 1 10 ? -5.125 -2.831 12.608 1.00 0.00 10 THR A N 13
ATOM 19625 C CA . THR A 1 10 ? -4.738 -2.577 11.226 1.00 0.00 10 THR A CA 13
ATOM 19626 C C . THR A 1 10 ? -3.898 -3.722 10.671 1.00 0.00 10 THR A C 13
ATOM 19627 O O . THR A 1 10 ? -4.172 -4.236 9.587 1.00 0.00 10 THR A O 13
ATOM 19638 N N . SER A 1 11 ? -2.874 -4.116 11.422 1.00 0.00 11 SER A N 13
ATOM 19639 C CA . SER A 1 11 ? -1.992 -5.199 11.003 1.00 0.00 11 SER A CA 13
ATOM 19640 C C . SER A 1 11 ? -2.793 -6.455 10.671 1.00 0.00 11 SER A C 13
ATOM 19641 O O . SER A 1 11 ? -3.565 -6.947 11.493 1.00 0.00 11 SER A O 13
ATOM 19649 N N . SER A 1 12 ? -2.602 -6.968 9.460 1.00 0.00 12 SER A N 13
ATOM 19650 C CA . SER A 1 12 ? -3.308 -8.164 9.017 1.00 0.00 12 SER A CA 13
ATOM 19651 C C . SER A 1 12 ? -2.593 -8.810 7.834 1.00 0.00 12 SER A C 13
ATOM 19652 O O . SER A 1 12 ? -1.709 -8.208 7.224 1.00 0.00 12 SER A O 13
ATOM 19660 N N . TYR A 1 13 ? -2.983 -10.039 7.515 1.00 0.00 13 TYR A N 13
ATOM 19661 C CA . TYR A 1 13 ? -2.379 -10.769 6.407 1.00 0.00 13 TYR A CA 13
ATOM 19662 C C . TYR A 1 13 ? -3.173 -10.563 5.121 1.00 0.00 13 TYR A C 13
ATOM 19663 O O . TYR A 1 13 ? -4.343 -10.937 5.033 1.00 0.00 13 TYR A O 13
ATOM 19681 N N . LEU A 1 14 ? -2.528 -9.965 4.125 1.00 0.00 14 LEU A N 13
ATOM 19682 C CA . LEU A 1 14 ? -3.173 -9.709 2.841 1.00 0.00 14 LEU A CA 13
ATOM 19683 C C . LEU A 1 14 ? -2.396 -10.360 1.702 1.00 0.00 14 LEU A C 13
ATOM 19684 O O . LEU A 1 14 ? -1.282 -10.846 1.896 1.00 0.00 14 LEU A O 13
ATOM 19700 N N . ASN A 1 15 ? -2.990 -10.365 0.514 1.00 0.00 15 ASN A N 13
ATOM 19701 C CA . ASN A 1 15 ? -2.353 -10.955 -0.658 1.00 0.00 15 ASN A CA 13
ATOM 19702 C C . ASN A 1 15 ? -1.788 -9.873 -1.573 1.00 0.00 15 ASN A C 13
ATOM 19703 O O . ASN A 1 15 ? -2.534 -9.161 -2.244 1.00 0.00 15 ASN A O 13
ATOM 19714 N N . VAL A 1 16 ? -0.464 -9.757 -1.595 1.00 0.00 16 VAL A N 13
ATOM 19715 C CA . VAL A 1 16 ? 0.202 -8.763 -2.429 1.00 0.00 16 VAL A CA 13
ATOM 19716 C C . VAL A 1 16 ? 0.555 -9.340 -3.795 1.00 0.00 16 VAL A C 13
ATOM 19717 O O . VAL A 1 16 ? 1.324 -10.297 -3.898 1.00 0.00 16 VAL A O 13
ATOM 19730 N N . LEU A 1 17 ? -0.012 -8.753 -4.843 1.00 0.00 17 LEU A N 13
ATOM 19731 C CA . LEU A 1 17 ? 0.242 -9.207 -6.206 1.00 0.00 17 LEU A CA 13
ATOM 19732 C C . LEU A 1 17 ? 1.740 -9.277 -6.486 1.00 0.00 17 LEU A C 13
ATOM 19733 O O . LEU A 1 17 ? 2.499 -8.395 -6.084 1.00 0.00 17 LEU A O 13
ATOM 19749 N N . VAL A 1 18 ? 2.159 -10.332 -7.179 1.00 0.00 18 VAL A N 13
ATOM 19750 C CA . VAL A 1 18 ? 3.565 -10.516 -7.516 1.00 0.00 18 VAL A CA 13
ATOM 19751 C C . VAL A 1 18 ? 3.724 -11.098 -8.915 1.00 0.00 18 VAL A C 13
ATOM 19752 O O . VAL A 1 18 ? 3.466 -12.280 -9.140 1.00 0.00 18 VAL A O 13
ATOM 19765 N N . ASN A 1 19 ? 4.150 -10.260 -9.855 1.00 0.00 19 ASN A N 13
ATOM 19766 C CA . ASN A 1 19 ? 4.342 -10.692 -11.234 1.00 0.00 19 ASN A CA 13
ATOM 19767 C C . ASN A 1 19 ? 3.095 -11.393 -11.764 1.00 0.00 19 ASN A C 13
ATOM 19768 O O . ASN A 1 19 ? 3.172 -12.502 -12.292 1.00 0.00 19 ASN A O 13
ATOM 19779 N N . SER A 1 20 ? 1.948 -10.737 -11.620 1.00 0.00 20 SER A N 13
ATOM 19780 C CA . SER A 1 20 ? 0.684 -11.299 -12.081 1.00 0.00 20 SER A CA 13
ATOM 19781 C C . SER A 1 20 ? 0.349 -12.579 -11.322 1.00 0.00 20 SER A C 13
ATOM 19782 O O . SER A 1 20 ? -0.229 -13.511 -11.880 1.00 0.00 20 SER A O 13
ATOM 19790 N N . GLN A 1 21 ? 0.718 -12.616 -10.045 1.00 0.00 21 GLN A N 13
ATOM 19791 C CA . GLN A 1 21 ? 0.457 -13.782 -9.209 1.00 0.00 21 GLN A CA 13
ATOM 19792 C C . GLN A 1 21 ? 0.247 -13.373 -7.755 1.00 0.00 21 GLN A C 13
ATOM 19793 O O . GLN A 1 21 ? 1.100 -12.721 -7.154 1.00 0.00 21 GLN A O 13
ATOM 19807 N N . TRP A 1 22 ? -0.894 -13.761 -7.196 1.00 0.00 22 TRP A N 13
ATOM 19808 C CA . TRP A 1 22 ? -1.216 -13.434 -5.812 1.00 0.00 22 TRP A CA 13
ATOM 19809 C C . TRP A 1 22 ? -0.403 -14.289 -4.847 1.00 0.00 22 TRP A C 13
ATOM 19810 O O . TRP A 1 22 ? -0.629 -15.494 -4.727 1.00 0.00 22 TRP A O 13
ATOM 19831 N N . LYS A 1 23 ? 0.544 -13.660 -4.160 1.00 0.00 23 LYS A N 13
ATOM 19832 C CA . LYS A 1 23 ? 1.391 -14.363 -3.203 1.00 0.00 23 LYS A CA 13
ATOM 19833 C C . LYS A 1 23 ? 1.162 -13.842 -1.788 1.00 0.00 23 LYS A C 13
ATOM 19834 O O . LYS A 1 23 ? 1.299 -12.647 -1.527 1.00 0.00 23 LYS A O 13
ATOM 19853 N N . SER A 1 24 ? 0.813 -14.747 -0.878 1.00 0.00 24 SER A N 13
ATOM 19854 C CA . SER A 1 24 ? 0.563 -14.377 0.510 1.00 0.00 24 SER A CA 13
ATOM 19855 C C . SER A 1 24 ? 1.715 -13.547 1.067 1.00 0.00 24 SER A C 13
ATOM 19856 O O . SER A 1 24 ? 2.860 -13.998 1.101 1.00 0.00 24 SER A O 13
ATOM 19864 N N . ARG A 1 25 ? 1.403 -12.331 1.504 1.00 0.00 25 ARG A N 13
ATOM 19865 C CA . ARG A 1 25 ? 2.411 -11.436 2.059 1.00 0.00 25 ARG A CA 13
ATOM 19866 C C . ARG A 1 25 ? 1.826 -10.592 3.188 1.00 0.00 25 ARG A C 13
ATOM 19867 O O . ARG A 1 25 ? 0.645 -10.246 3.169 1.00 0.00 25 ARG A O 13
ATOM 19888 N N . TRP A 1 26 ? 2.660 -10.266 4.168 1.00 0.00 26 TRP A N 13
ATOM 19889 C CA . TRP A 1 26 ? 2.226 -9.463 5.306 1.00 0.00 26 TRP A CA 13
ATOM 19890 C C . TRP A 1 26 ? 2.173 -7.984 4.939 1.00 0.00 26 TRP A C 13
ATOM 19891 O O . TRP A 1 26 ? 3.058 -7.474 4.250 1.00 0.00 26 TRP A O 13
ATOM 19912 N N . CYS A 1 27 ? 1.133 -7.301 5.404 1.00 0.00 27 CYS A N 13
ATOM 19913 C CA . CYS A 1 27 ? 0.966 -5.879 5.124 1.00 0.00 27 CYS A CA 13
ATOM 19914 C C . CYS A 1 27 ? 0.643 -5.108 6.400 1.00 0.00 27 CYS A C 13
ATOM 19915 O O . CYS A 1 27 ? -0.287 -5.455 7.128 1.00 0.00 27 CYS A O 13
ATOM 19923 N N . SER A 1 28 ? 1.418 -4.062 6.666 1.00 0.00 28 SER A N 13
ATOM 19924 C CA . SER A 1 28 ? 1.218 -3.245 7.857 1.00 0.00 28 SER A CA 13
ATOM 19925 C C . SER A 1 28 ? 1.278 -1.760 7.513 1.00 0.00 28 SER A C 13
ATOM 19926 O O . SER A 1 28 ? 2.214 -1.298 6.860 1.00 0.00 28 SER A O 13
ATOM 19934 N N . VAL A 1 29 ? 0.270 -1.015 7.958 1.00 0.00 29 VAL A N 13
ATOM 19935 C CA . VAL A 1 29 ? 0.207 0.419 7.699 1.00 0.00 29 VAL A CA 13
ATOM 19936 C C . VAL A 1 29 ? 0.585 1.218 8.941 1.00 0.00 29 VAL A C 13
ATOM 19937 O O . VAL A 1 29 ? 0.074 0.968 10.032 1.00 0.00 29 VAL A O 13
ATOM 19950 N N . ARG A 1 30 ? 1.483 2.182 8.766 1.00 0.00 30 ARG A N 13
ATOM 19951 C CA . ARG A 1 30 ? 1.930 3.019 9.873 1.00 0.00 30 ARG A CA 13
ATOM 19952 C C . ARG A 1 30 ? 2.366 4.394 9.374 1.00 0.00 30 ARG A C 13
ATOM 19953 O O . ARG A 1 30 ? 2.980 4.514 8.313 1.00 0.00 30 ARG A O 13
ATOM 19974 N N . ASP A 1 31 ? 2.045 5.426 10.145 1.00 0.00 31 ASP A N 13
ATOM 19975 C CA . ASP A 1 31 ? 2.403 6.793 9.782 1.00 0.00 31 ASP A CA 13
ATOM 19976 C C . ASP A 1 31 ? 2.060 7.075 8.322 1.00 0.00 31 ASP A C 13
ATOM 19977 O O . ASP A 1 31 ? 2.819 7.733 7.612 1.00 0.00 31 ASP A O 13
ATOM 19986 N N . ASN A 1 32 ? 0.912 6.571 7.882 1.00 0.00 32 ASN A N 13
ATOM 19987 C CA . ASN A 1 32 ? 0.469 6.767 6.506 1.00 0.00 32 ASN A CA 13
ATOM 19988 C C . ASN A 1 32 ? 1.445 6.127 5.524 1.00 0.00 32 ASN A C 13
ATOM 19989 O O . ASN A 1 32 ? 1.855 6.749 4.543 1.00 0.00 32 ASN A O 13
ATOM 20000 N N . HIS A 1 33 ? 1.813 4.878 5.793 1.00 0.00 33 HIS A N 13
ATOM 20001 C CA . HIS A 1 33 ? 2.740 4.152 4.932 1.00 0.00 33 HIS A CA 13
ATOM 20002 C C . HIS A 1 33 ? 2.488 2.649 5.008 1.00 0.00 33 HIS A C 13
ATOM 20003 O O . HIS A 1 33 ? 2.351 2.086 6.094 1.00 0.00 33 HIS A O 13
ATOM 20018 N N . LEU A 1 34 ? 2.426 2.005 3.847 1.00 0.00 34 LEU A N 13
ATOM 20019 C CA . LEU A 1 34 ? 2.189 0.567 3.782 1.00 0.00 34 LEU A CA 13
ATOM 20020 C C . LEU A 1 34 ? 3.503 -0.195 3.633 1.00 0.00 34 LEU A C 13
ATOM 20021 O O . LEU A 1 34 ? 4.188 -0.080 2.617 1.00 0.00 34 LEU A O 13
ATOM 20037 N N . HIS A 1 35 ? 3.847 -0.975 4.653 1.00 0.00 35 HIS A N 13
ATOM 20038 C CA . HIS A 1 35 ? 5.077 -1.758 4.635 1.00 0.00 35 HIS A CA 13
ATOM 20039 C C . HIS A 1 35 ? 4.790 -3.211 4.268 1.00 0.00 35 HIS A C 13
ATOM 20040 O O . HIS A 1 35 ? 3.634 -3.630 4.206 1.00 0.00 35 HIS A O 13
ATOM 20055 N N . PHE A 1 36 ? 5.850 -3.975 4.024 1.00 0.00 36 PHE A N 13
ATOM 20056 C CA . PHE A 1 36 ? 5.712 -5.380 3.661 1.00 0.00 36 PHE A CA 13
ATOM 20057 C C . PHE A 1 36 ? 6.674 -6.248 4.468 1.00 0.00 36 PHE A C 13
ATOM 20058 O O . PHE A 1 36 ? 7.818 -5.864 4.712 1.00 0.00 36 PHE A O 13
ATOM 20075 N N . TYR A 1 37 ? 6.201 -7.418 4.881 1.00 0.00 37 TYR A N 13
ATOM 20076 C CA . TYR A 1 37 ? 7.016 -8.340 5.663 1.00 0.00 37 TYR A CA 13
ATOM 20077 C C . TYR A 1 37 ? 6.785 -9.782 5.222 1.00 0.00 37 TYR A C 13
ATOM 20078 O O . TYR A 1 37 ? 5.874 -10.065 4.444 1.00 0.00 37 TYR A O 13
ATOM 20096 N N . GLN A 1 38 ? 7.616 -10.688 5.725 1.00 0.00 38 GLN A N 13
ATOM 20097 C CA . GLN A 1 38 ? 7.503 -12.101 5.384 1.00 0.00 38 GLN A CA 13
ATOM 20098 C C . GLN A 1 38 ? 6.987 -12.908 6.570 1.00 0.00 38 GLN A C 13
ATOM 20099 O O . GLN A 1 38 ? 7.376 -14.060 6.766 1.00 0.00 38 GLN A O 13
ATOM 20113 N N . ASP A 1 39 ? 6.110 -12.297 7.359 1.00 0.00 39 ASP A N 13
ATOM 20114 C CA . ASP A 1 39 ? 5.540 -12.959 8.527 1.00 0.00 39 ASP A CA 13
ATOM 20115 C C . ASP A 1 39 ? 6.605 -13.190 9.594 1.00 0.00 39 ASP A C 13
ATOM 20116 O O . ASP A 1 39 ? 6.621 -14.228 10.256 1.00 0.00 39 ASP A O 13
ATOM 20125 N N . ARG A 1 40 ? 7.494 -12.215 9.756 1.00 0.00 40 ARG A N 13
ATOM 20126 C CA . ARG A 1 40 ? 8.564 -12.313 10.742 1.00 0.00 40 ARG A CA 13
ATOM 20127 C C . ARG A 1 40 ? 8.351 -11.315 11.876 1.00 0.00 40 ARG A C 13
ATOM 20128 O O . ARG A 1 40 ? 9.295 -10.680 12.343 1.00 0.00 40 ARG A O 13
ATOM 20149 N N . ASN A 1 41 ? 7.103 -11.182 12.314 1.00 0.00 41 ASN A N 13
ATOM 20150 C CA . ASN A 1 41 ? 6.765 -10.261 13.393 1.00 0.00 41 ASN A CA 13
ATOM 20151 C C . ASN A 1 41 ? 7.318 -8.867 13.111 1.00 0.00 41 ASN A C 13
ATOM 20152 O O . ASN A 1 41 ? 7.819 -8.193 14.011 1.00 0.00 41 ASN A O 13
ATOM 20163 N N . ARG A 1 42 ? 7.223 -8.441 11.855 1.00 0.00 42 ARG A N 13
ATOM 20164 C CA . ARG A 1 42 ? 7.714 -7.129 11.455 1.00 0.00 42 ARG A CA 13
ATOM 20165 C C . ARG A 1 42 ? 9.207 -6.996 11.740 1.00 0.00 42 ARG A C 13
ATOM 20166 O O . ARG A 1 42 ? 9.665 -5.968 12.239 1.00 0.00 42 ARG A O 13
ATOM 20187 N N . SER A 1 43 ? 9.961 -8.043 11.419 1.00 0.00 43 SER A N 13
ATOM 20188 C CA . SER A 1 43 ? 11.401 -8.046 11.645 1.00 0.00 43 SER A CA 13
ATOM 20189 C C . SER A 1 43 ? 12.155 -8.271 10.338 1.00 0.00 43 SER A C 13
ATOM 20190 O O . SER A 1 43 ? 13.166 -7.621 10.070 1.00 0.00 43 SER A O 13
ATOM 20198 N N . LYS A 1 44 ? 11.656 -9.198 9.527 1.00 0.00 44 LYS A N 13
ATOM 20199 C CA . LYS A 1 44 ? 12.280 -9.511 8.247 1.00 0.00 44 LYS A CA 13
ATOM 20200 C C . LYS A 1 44 ? 11.437 -8.986 7.088 1.00 0.00 44 LYS A C 13
ATOM 20201 O O . LYS A 1 44 ? 10.762 -9.753 6.401 1.00 0.00 44 LYS A O 13
ATOM 20220 N N . VAL A 1 45 ? 11.482 -7.675 6.876 1.00 0.00 45 VAL A N 13
ATOM 20221 C CA . VAL A 1 45 ? 10.725 -7.048 5.799 1.00 0.00 45 VAL A CA 13
ATOM 20222 C C . VAL A 1 45 ? 10.944 -7.776 4.478 1.00 0.00 45 VAL A C 13
ATOM 20223 O O . VAL A 1 45 ? 12.044 -8.249 4.192 1.00 0.00 45 VAL A O 13
ATOM 20236 N N . ALA A 1 46 ? 9.889 -7.863 3.674 1.00 0.00 46 ALA A N 13
ATOM 20237 C CA . ALA A 1 46 ? 9.966 -8.531 2.381 1.00 0.00 46 ALA A CA 13
ATOM 20238 C C . ALA A 1 46 ? 10.164 -7.524 1.254 1.00 0.00 46 ALA A C 13
ATOM 20239 O O . ALA A 1 46 ? 10.820 -7.819 0.255 1.00 0.00 46 ALA A O 13
ATOM 20246 N N . GLN A 1 47 ? 9.594 -6.335 1.421 1.00 0.00 47 GLN A N 13
ATOM 20247 C CA . GLN A 1 47 ? 9.707 -5.285 0.415 1.00 0.00 47 GLN A CA 13
ATOM 20248 C C . GLN A 1 47 ? 9.741 -3.908 1.068 1.00 0.00 47 GLN A C 13
ATOM 20249 O O . GLN A 1 47 ? 9.375 -3.754 2.233 1.00 0.00 47 GLN A O 13
ATOM 20263 N N . GLN A 1 48 ? 10.182 -2.909 0.310 1.00 0.00 48 GLN A N 13
ATOM 20264 C CA . GLN A 1 48 ? 10.263 -1.544 0.816 1.00 0.00 48 GLN A CA 13
ATOM 20265 C C . GLN A 1 48 ? 8.879 -1.011 1.169 1.00 0.00 48 GLN A C 13
ATOM 20266 O O . GLN A 1 48 ? 7.856 -1.517 0.708 1.00 0.00 48 GLN A O 13
ATOM 20280 N N . PRO A 1 49 ? 8.844 0.036 2.007 1.00 0.00 49 PRO A N 13
ATOM 20281 C CA . PRO A 1 49 ? 7.591 0.661 2.441 1.00 0.00 49 PRO A CA 13
ATOM 20282 C C . PRO A 1 49 ? 6.899 1.417 1.312 1.00 0.00 49 PRO A C 13
ATOM 20283 O O . PRO A 1 49 ? 7.517 1.738 0.296 1.00 0.00 49 PRO A O 13
ATOM 20294 N N . LEU A 1 50 ? 5.613 1.698 1.495 1.00 0.00 50 LEU A N 13
ATOM 20295 C CA . LEU A 1 50 ? 4.837 2.418 0.491 1.00 0.00 50 LEU A CA 13
ATOM 20296 C C . LEU A 1 50 ? 4.294 3.726 1.057 1.00 0.00 50 LEU A C 13
ATOM 20297 O O . LEU A 1 50 ? 3.744 3.756 2.158 1.00 0.00 50 LEU A O 13
ATOM 20313 N N . SER A 1 51 ? 4.450 4.804 0.297 1.00 0.00 51 SER A N 13
ATOM 20314 C CA . SER A 1 51 ? 3.976 6.116 0.723 1.00 0.00 51 SER A CA 13
ATOM 20315 C C . SER A 1 51 ? 2.537 6.346 0.273 1.00 0.00 51 SER A C 13
ATOM 20316 O O . SER A 1 51 ? 2.287 7.015 -0.731 1.00 0.00 51 SER A O 13
ATOM 20324 N N . LEU A 1 52 ? 1.593 5.788 1.023 1.00 0.00 52 LEU A N 13
ATOM 20325 C CA . LEU A 1 52 ? 0.177 5.932 0.704 1.00 0.00 52 LEU A CA 13
ATOM 20326 C C . LEU A 1 52 ? -0.189 7.398 0.500 1.00 0.00 52 LEU A C 13
ATOM 20327 O O . LEU A 1 52 ? -0.933 7.741 -0.419 1.00 0.00 52 LEU A O 13
ATOM 20343 N N . VAL A 1 53 ? 0.340 8.261 1.361 1.00 0.00 53 VAL A N 13
ATOM 20344 C CA . VAL A 1 53 ? 0.072 9.691 1.274 1.00 0.00 53 VAL A CA 13
ATOM 20345 C C . VAL A 1 53 ? 0.207 10.189 -0.161 1.00 0.00 53 VAL A C 13
ATOM 20346 O O . VAL A 1 53 ? 1.314 10.325 -0.680 1.00 0.00 53 VAL A O 13
ATOM 20359 N N . GLY A 1 54 ? -0.929 10.460 -0.797 1.00 0.00 54 GLY A N 13
ATOM 20360 C CA . GLY A 1 54 ? -0.915 10.940 -2.166 1.00 0.00 54 GLY A CA 13
ATOM 20361 C C . GLY A 1 54 ? -1.491 9.931 -3.140 1.00 0.00 54 GLY A C 13
ATOM 20362 O O . GLY A 1 54 ? -2.135 10.304 -4.122 1.00 0.00 54 GLY A O 13
ATOM 20366 N N . CYS A 1 55 ? -1.259 8.652 -2.870 1.00 0.00 55 CYS A N 13
ATOM 20367 C CA . CYS A 1 55 ? -1.757 7.586 -3.731 1.00 0.00 55 CYS A CA 13
ATOM 20368 C C . CYS A 1 55 ? -3.279 7.501 -3.666 1.00 0.00 55 CYS A C 13
ATOM 20369 O O . CYS A 1 55 ? -3.916 8.200 -2.879 1.00 0.00 55 CYS A O 13
ATOM 20377 N N . GLU A 1 56 ? -3.855 6.640 -4.501 1.00 0.00 56 GLU A N 13
ATOM 20378 C CA . GLU A 1 56 ? -5.302 6.466 -4.539 1.00 0.00 56 GLU A CA 13
ATOM 20379 C C . GLU A 1 56 ? -5.669 4.990 -4.660 1.00 0.00 56 GLU A C 13
ATOM 20380 O O . GLU A 1 56 ? -5.220 4.300 -5.576 1.00 0.00 56 GLU A O 13
ATOM 20392 N N . VAL A 1 57 ? -6.489 4.512 -3.729 1.00 0.00 57 VAL A N 13
ATOM 20393 C CA . VAL A 1 57 ? -6.918 3.119 -3.731 1.00 0.00 57 VAL A CA 13
ATOM 20394 C C . VAL A 1 57 ? -8.188 2.936 -4.555 1.00 0.00 57 VAL A C 13
ATOM 20395 O O . VAL A 1 57 ? -9.198 3.597 -4.315 1.00 0.00 57 VAL A O 13
ATOM 20408 N N . VAL A 1 58 ? -8.130 2.032 -5.529 1.00 0.00 58 VAL A N 13
ATOM 20409 C CA . VAL A 1 58 ? -9.275 1.760 -6.389 1.00 0.00 58 VAL A CA 13
ATOM 20410 C C . VAL A 1 58 ? -9.598 0.271 -6.420 1.00 0.00 58 VAL A C 13
ATOM 20411 O O . VAL A 1 58 ? -8.714 -0.579 -6.538 1.00 0.00 58 VAL A O 13
ATOM 20424 N N . PRO A 1 59 ? -10.894 -0.057 -6.311 1.00 0.00 59 PRO A N 13
ATOM 20425 C CA . PRO A 1 59 ? -11.364 -1.445 -6.325 1.00 0.00 59 PRO A CA 13
ATOM 20426 C C . PRO A 1 59 ? -11.213 -2.094 -7.697 1.00 0.00 59 PRO A C 13
ATOM 20427 O O . PRO A 1 59 ? -12.115 -2.019 -8.532 1.00 0.00 59 PRO A O 13
ATOM 20438 N N . ASP A 1 60 ? -10.070 -2.731 -7.922 1.00 0.00 60 ASP A N 13
ATOM 20439 C CA . ASP A 1 60 ? -9.802 -3.395 -9.193 1.00 0.00 60 ASP A CA 13
ATOM 20440 C C . ASP A 1 60 ? -9.879 -4.911 -9.041 1.00 0.00 60 ASP A C 13
ATOM 20441 O O . ASP A 1 60 ? -8.865 -5.607 -8.991 1.00 0.00 60 ASP A O 13
ATOM 20450 N N . PRO A 1 61 ? -11.111 -5.436 -8.963 1.00 0.00 61 PRO A N 13
ATOM 20451 C CA . PRO A 1 61 ? -11.351 -6.875 -8.815 1.00 0.00 61 PRO A CA 13
ATOM 20452 C C . PRO A 1 61 ? -10.991 -7.655 -10.074 1.00 0.00 61 PRO A C 13
ATOM 20453 O O . PRO A 1 61 ? -10.629 -7.071 -11.096 1.00 0.00 61 PRO A O 13
ATOM 20464 N N . SER A 1 62 ? -11.093 -8.978 -9.995 1.00 0.00 62 SER A N 13
ATOM 20465 C CA . SER A 1 62 ? -10.775 -9.839 -11.128 1.00 0.00 62 SER A CA 13
ATOM 20466 C C . SER A 1 62 ? -11.828 -10.930 -11.294 1.00 0.00 62 SER A C 13
ATOM 20467 O O . SER A 1 62 ? -12.658 -11.166 -10.416 1.00 0.00 62 SER A O 13
ATOM 20475 N N . PRO A 1 63 ? -11.795 -11.612 -12.448 1.00 0.00 63 PRO A N 13
ATOM 20476 C CA . PRO A 1 63 ? -12.740 -12.690 -12.758 1.00 0.00 63 PRO A CA 13
ATOM 20477 C C . PRO A 1 63 ? -12.503 -13.931 -11.904 1.00 0.00 63 PRO A C 13
ATOM 20478 O O . PRO A 1 63 ? -13.152 -14.960 -12.094 1.00 0.00 63 PRO A O 13
ATOM 20489 N N . ASP A 1 64 ? -11.571 -13.827 -10.963 1.00 0.00 64 ASP A N 13
ATOM 20490 C CA . ASP A 1 64 ? -11.250 -14.941 -10.078 1.00 0.00 64 ASP A CA 13
ATOM 20491 C C . ASP A 1 64 ? -11.329 -14.514 -8.616 1.00 0.00 64 ASP A C 13
ATOM 20492 O O . ASP A 1 64 ? -11.228 -15.343 -7.710 1.00 0.00 64 ASP A O 13
ATOM 20501 N N . HIS A 1 65 ? -11.508 -13.216 -8.393 1.00 0.00 65 HIS A N 13
ATOM 20502 C CA . HIS A 1 65 ? -11.599 -12.679 -7.040 1.00 0.00 65 HIS A CA 13
ATOM 20503 C C . HIS A 1 65 ? -12.078 -11.230 -7.062 1.00 0.00 65 HIS A C 13
ATOM 20504 O O . HIS A 1 65 ? -11.325 -10.322 -7.415 1.00 0.00 65 HIS A O 13
ATOM 20519 N N . LEU A 1 66 ? -13.335 -11.022 -6.683 1.00 0.00 66 LEU A N 13
ATOM 20520 C CA . LEU A 1 66 ? -13.915 -9.684 -6.660 1.00 0.00 66 LEU A CA 13
ATOM 20521 C C . LEU A 1 66 ? -13.571 -8.964 -5.361 1.00 0.00 66 LEU A C 13
ATOM 20522 O O . LEU A 1 66 ? -14.354 -8.156 -4.861 1.00 0.00 66 LEU A O 13
ATOM 20538 N N . TYR A 1 67 ? -12.394 -9.260 -4.820 1.00 0.00 67 TYR A N 13
ATOM 20539 C CA . TYR A 1 67 ? -11.946 -8.641 -3.578 1.00 0.00 67 TYR A CA 13
ATOM 20540 C C . TYR A 1 67 ? -10.503 -8.162 -3.698 1.00 0.00 67 TYR A C 13
ATOM 20541 O O . TYR A 1 67 ? -9.782 -8.071 -2.704 1.00 0.00 67 TYR A O 13
ATOM 20559 N N . SER A 1 68 ? -10.088 -7.855 -4.923 1.00 0.00 68 SER A N 13
ATOM 20560 C CA . SER A 1 68 ? -8.730 -7.388 -5.176 1.00 0.00 68 SER A CA 13
ATOM 20561 C C . SER A 1 68 ? -8.718 -5.892 -5.475 1.00 0.00 68 SER A C 13
ATOM 20562 O O . SER A 1 68 ? -9.451 -5.414 -6.341 1.00 0.00 68 SER A O 13
ATOM 20570 N N . PHE A 1 69 ? -7.878 -5.158 -4.753 1.00 0.00 69 PHE A N 13
ATOM 20571 C CA . PHE A 1 69 ? -7.769 -3.715 -4.939 1.00 0.00 69 PHE A CA 13
ATOM 20572 C C . PHE A 1 69 ? -6.327 -3.312 -5.230 1.00 0.00 69 PHE A C 13
ATOM 20573 O O . PHE A 1 69 ? -5.388 -4.027 -4.878 1.00 0.00 69 PHE A O 13
ATOM 20590 N N . ARG A 1 70 ? -6.159 -2.161 -5.874 1.00 0.00 70 ARG A N 13
ATOM 20591 C CA . ARG A 1 70 ? -4.831 -1.663 -6.213 1.00 0.00 70 ARG A CA 13
ATOM 20592 C C . ARG A 1 70 ? -4.752 -0.152 -6.017 1.00 0.00 70 ARG A C 13
ATOM 20593 O O . ARG A 1 70 ? -5.768 0.543 -6.048 1.00 0.00 70 ARG A O 13
ATOM 20614 N N . ILE A 1 71 ? -3.538 0.350 -5.814 1.00 0.00 71 ILE A N 13
ATOM 20615 C CA . ILE A 1 71 ? -3.326 1.778 -5.612 1.00 0.00 71 ILE A CA 13
ATOM 20616 C C . ILE A 1 71 ? -2.708 2.421 -6.849 1.00 0.00 71 ILE A C 13
ATOM 20617 O O . ILE A 1 71 ? -2.025 1.759 -7.632 1.00 0.00 71 ILE A O 13
ATOM 20633 N N . LEU A 1 72 ? -2.951 3.716 -7.019 1.00 0.00 72 LEU A N 13
ATOM 20634 C CA . LEU A 1 72 ? -2.417 4.452 -8.160 1.00 0.00 72 LEU A CA 13
ATOM 20635 C C . LEU A 1 72 ? -1.924 5.831 -7.737 1.00 0.00 72 LEU A C 13
ATOM 20636 O O . LEU A 1 72 ? -2.424 6.412 -6.773 1.00 0.00 72 LEU A O 13
ATOM 20652 N N . HIS A 1 73 ? -0.940 6.352 -8.464 1.00 0.00 73 HIS A N 13
ATOM 20653 C CA . HIS A 1 73 ? -0.381 7.665 -8.165 1.00 0.00 73 HIS A CA 13
ATOM 20654 C C . HIS A 1 73 ? -0.443 8.574 -9.389 1.00 0.00 73 HIS A C 13
ATOM 20655 O O . HIS A 1 73 ? 0.534 8.708 -10.126 1.00 0.00 73 HIS A O 13
ATOM 20670 N N . LYS A 1 74 ? -1.598 9.194 -9.601 1.00 0.00 74 LYS A N 13
ATOM 20671 C CA . LYS A 1 74 ? -1.789 10.090 -10.736 1.00 0.00 74 LYS A CA 13
ATOM 20672 C C . LYS A 1 74 ? -1.942 9.302 -12.032 1.00 0.00 74 LYS A C 13
ATOM 20673 O O . LYS A 1 74 ? -1.599 9.787 -13.109 1.00 0.00 74 LYS A O 13
ATOM 20692 N N . GLY A 1 75 ? -2.463 8.083 -11.921 1.00 0.00 75 GLY A N 13
ATOM 20693 C CA . GLY A 1 75 ? -2.654 7.248 -13.092 1.00 0.00 75 GLY A CA 13
ATOM 20694 C C . GLY A 1 75 ? -1.606 6.158 -13.204 1.00 0.00 75 GLY A C 13
ATOM 20695 O O . GLY A 1 75 ? -1.709 5.276 -14.056 1.00 0.00 75 GLY A O 13
ATOM 20699 N N . GLU A 1 76 ? -0.596 6.219 -12.342 1.00 0.00 76 GLU A N 13
ATOM 20700 C CA . GLU A 1 76 ? 0.476 5.231 -12.351 1.00 0.00 76 GLU A CA 13
ATOM 20701 C C . GLU A 1 76 ? 0.175 4.094 -11.378 1.00 0.00 76 GLU A C 13
ATOM 20702 O O . GLU A 1 76 ? -0.610 4.255 -10.444 1.00 0.00 76 GLU A O 13
ATOM 20714 N N . GLU A 1 77 ? 0.805 2.946 -11.605 1.00 0.00 77 GLU A N 13
ATOM 20715 C CA . GLU A 1 77 ? 0.604 1.782 -10.750 1.00 0.00 77 GLU A CA 13
ATOM 20716 C C . GLU A 1 77 ? 1.640 1.744 -9.630 1.00 0.00 77 GLU A C 13
ATOM 20717 O O . GLU A 1 77 ? 2.837 1.902 -9.871 1.00 0.00 77 GLU A O 13
ATOM 20729 N N . LEU A 1 78 ? 1.170 1.535 -8.405 1.00 0.00 78 LEU A N 13
ATOM 20730 C CA . LEU A 1 78 ? 2.055 1.476 -7.246 1.00 0.00 78 LEU A CA 13
ATOM 20731 C C . LEU A 1 78 ? 2.108 0.064 -6.672 1.00 0.00 78 LEU A C 13
ATOM 20732 O O . LEU A 1 78 ? 3.186 -0.475 -6.423 1.00 0.00 78 LEU A O 13
ATOM 20748 N N . ALA A 1 79 ? 0.937 -0.530 -6.466 1.00 0.00 79 ALA A N 13
ATOM 20749 C CA . ALA A 1 79 ? 0.850 -1.881 -5.926 1.00 0.00 79 ALA A CA 13
ATOM 20750 C C . ALA A 1 79 ? -0.548 -2.459 -6.116 1.00 0.00 79 ALA A C 13
ATOM 20751 O O . ALA A 1 79 ? -1.442 -1.792 -6.637 1.00 0.00 79 ALA A O 13
ATOM 20758 N N . LYS A 1 80 ? -0.731 -3.704 -5.690 1.00 0.00 80 LYS A N 13
ATOM 20759 C CA . LYS A 1 80 ? -2.021 -4.373 -5.811 1.00 0.00 80 LYS A CA 13
ATOM 20760 C C . LYS A 1 80 ? -2.189 -5.433 -4.728 1.00 0.00 80 LYS A C 13
ATOM 20761 O O . LYS A 1 80 ? -1.421 -6.394 -4.660 1.00 0.00 80 LYS A O 13
ATOM 20780 N N . LEU A 1 81 ? -3.197 -5.253 -3.882 1.00 0.00 81 LEU A N 13
ATOM 20781 C CA . LEU A 1 81 ? -3.467 -6.196 -2.801 1.00 0.00 81 LEU A CA 13
ATOM 20782 C C . LEU A 1 81 ? -4.778 -6.937 -3.040 1.00 0.00 81 LEU A C 13
ATOM 20783 O O . LEU A 1 81 ? -5.544 -6.589 -3.938 1.00 0.00 81 LEU A O 13
ATOM 20799 N N . GLU A 1 82 ? -5.030 -7.959 -2.228 1.00 0.00 82 GLU A N 13
ATOM 20800 C CA . GLU A 1 82 ? -6.250 -8.749 -2.351 1.00 0.00 82 GLU A CA 13
ATOM 20801 C C . GLU A 1 82 ? -6.740 -9.210 -0.982 1.00 0.00 82 GLU A C 13
ATOM 20802 O O . GLU A 1 82 ? -5.944 -9.571 -0.115 1.00 0.00 82 GLU A O 13
ATOM 20814 N N . ALA A 1 83 ? -8.055 -9.196 -0.794 1.00 0.00 83 ALA A N 13
ATOM 20815 C CA . ALA A 1 83 ? -8.652 -9.614 0.468 1.00 0.00 83 ALA A CA 13
ATOM 20816 C C . ALA A 1 83 ? -9.204 -11.032 0.372 1.00 0.00 83 ALA A C 13
ATOM 20817 O O . ALA A 1 83 ? -9.047 -11.702 -0.649 1.00 0.00 83 ALA A O 13
ATOM 20824 N N . LYS A 1 84 ? -9.849 -11.485 1.441 1.00 0.00 84 LYS A N 13
ATOM 20825 C CA . LYS A 1 84 ? -10.425 -12.824 1.477 1.00 0.00 84 LYS A CA 13
ATOM 20826 C C . LYS A 1 84 ? -11.918 -12.783 1.166 1.00 0.00 84 LYS A C 13
ATOM 20827 O O . LYS A 1 84 ? -12.473 -13.732 0.612 1.00 0.00 84 LYS A O 13
ATOM 20846 N N . SER A 1 85 ? -12.563 -11.677 1.525 1.00 0.00 85 SER A N 13
ATOM 20847 C CA . SER A 1 85 ? -13.992 -11.514 1.287 1.00 0.00 85 SER A CA 13
ATOM 20848 C C . SER A 1 85 ? -14.321 -10.068 0.927 1.00 0.00 85 SER A C 13
ATOM 20849 O O . SER A 1 85 ? -13.526 -9.160 1.170 1.00 0.00 85 SER A O 13
ATOM 20857 N N . SER A 1 86 ? -15.499 -9.862 0.347 1.00 0.00 86 SER A N 13
ATOM 20858 C CA . SER A 1 86 ? -15.933 -8.528 -0.050 1.00 0.00 86 SER A CA 13
ATOM 20859 C C . SER A 1 86 ? -15.856 -7.559 1.126 1.00 0.00 86 SER A C 13
ATOM 20860 O O . SER A 1 86 ? -15.502 -6.392 0.960 1.00 0.00 86 SER A O 13
ATOM 20868 N N . GLU A 1 87 ? -16.190 -8.053 2.314 1.00 0.00 87 GLU A N 13
ATOM 20869 C CA . GLU A 1 87 ? -16.160 -7.231 3.518 1.00 0.00 87 GLU A CA 13
ATOM 20870 C C . GLU A 1 87 ? -14.732 -6.807 3.852 1.00 0.00 87 GLU A C 13
ATOM 20871 O O . GLU A 1 87 ? -14.480 -5.650 4.184 1.00 0.00 87 GLU A O 13
ATOM 20883 N N . GLU A 1 88 ? -13.804 -7.755 3.762 1.00 0.00 88 GLU A N 13
ATOM 20884 C CA . GLU A 1 88 ? -12.402 -7.480 4.056 1.00 0.00 88 GLU A CA 13
ATOM 20885 C C . GLU A 1 88 ? -11.872 -6.353 3.174 1.00 0.00 88 GLU A C 13
ATOM 20886 O O . GLU A 1 88 ? -11.321 -5.371 3.668 1.00 0.00 88 GLU A O 13
ATOM 20898 N N . MET A 1 89 ? -12.043 -6.505 1.865 1.00 0.00 89 MET A N 13
ATOM 20899 C CA . MET A 1 89 ? -11.583 -5.500 0.913 1.00 0.00 89 MET A CA 13
ATOM 20900 C C . MET A 1 89 ? -12.202 -4.140 1.216 1.00 0.00 89 MET A C 13
ATOM 20901 O O . MET A 1 89 ? -11.588 -3.101 0.979 1.00 0.00 89 MET A O 13
ATOM 20915 N N . GLY A 1 90 ? -13.423 -4.154 1.743 1.00 0.00 90 GLY A N 13
ATOM 20916 C CA . GLY A 1 90 ? -14.104 -2.915 2.069 1.00 0.00 90 GLY A CA 13
ATOM 20917 C C . GLY A 1 90 ? -13.473 -2.198 3.246 1.00 0.00 90 GLY A C 13
ATOM 20918 O O . GLY A 1 90 ? -13.593 -0.980 3.378 1.00 0.00 90 GLY A O 13
ATOM 20922 N N . HIS A 1 91 ? -12.798 -2.956 4.105 1.00 0.00 91 HIS A N 13
ATOM 20923 C CA . HIS A 1 91 ? -12.146 -2.385 5.278 1.00 0.00 91 HIS A CA 13
ATOM 20924 C C . HIS A 1 91 ? -10.800 -1.771 4.907 1.00 0.00 91 HIS A C 13
ATOM 20925 O O . HIS A 1 91 ? -10.348 -0.815 5.537 1.00 0.00 91 HIS A O 13
ATOM 20940 N N . TRP A 1 92 ? -10.164 -2.327 3.882 1.00 0.00 92 TRP A N 13
ATOM 20941 C CA . TRP A 1 92 ? -8.869 -1.834 3.427 1.00 0.00 92 TRP A CA 13
ATOM 20942 C C . TRP A 1 92 ? -9.040 -0.680 2.446 1.00 0.00 92 TRP A C 13
ATOM 20943 O O . TRP A 1 92 ? -8.254 0.268 2.445 1.00 0.00 92 TRP A O 13
ATOM 20964 N N . LEU A 1 93 ? -10.070 -0.766 1.612 1.00 0.00 93 LEU A N 13
ATOM 20965 C CA . LEU A 1 93 ? -10.344 0.273 0.625 1.00 0.00 93 LEU A CA 13
ATOM 20966 C C . LEU A 1 93 ? -10.353 1.653 1.275 1.00 0.00 93 LEU A C 13
ATOM 20967 O O . LEU A 1 93 ? -9.527 2.507 0.954 1.00 0.00 93 LEU A O 13
ATOM 20983 N N . GLY A 1 94 ? -11.292 1.864 2.192 1.00 0.00 94 GLY A N 13
ATOM 20984 C CA . GLY A 1 94 ? -11.389 3.141 2.875 1.00 0.00 94 GLY A CA 13
ATOM 20985 C C . GLY A 1 94 ? -10.187 3.421 3.754 1.00 0.00 94 GLY A C 13
ATOM 20986 O O . GLY A 1 94 ? -9.769 4.571 3.900 1.00 0.00 94 GLY A O 13
ATOM 20990 N N . LEU A 1 95 ? -9.629 2.370 4.344 1.00 0.00 95 LEU A N 13
ATOM 20991 C CA . LEU A 1 95 ? -8.468 2.508 5.216 1.00 0.00 95 LEU A CA 13
ATOM 20992 C C . LEU A 1 95 ? -7.293 3.125 4.464 1.00 0.00 95 LEU A C 13
ATOM 20993 O O . LEU A 1 95 ? -6.668 4.075 4.938 1.00 0.00 95 LEU A O 13
ATOM 21009 N N . LEU A 1 96 ? -6.997 2.580 3.289 1.00 0.00 96 LEU A N 13
ATOM 21010 C CA . LEU A 1 96 ? -5.898 3.078 2.469 1.00 0.00 96 LEU A CA 13
ATOM 21011 C C . LEU A 1 96 ? -6.226 4.454 1.897 1.00 0.00 96 LEU A C 13
ATOM 21012 O O . LEU A 1 96 ? -5.354 5.317 1.790 1.00 0.00 96 LEU A O 13
ATOM 21028 N N . LEU A 1 97 ? -7.488 4.651 1.532 1.00 0.00 97 LEU A N 13
ATOM 21029 C CA . LEU A 1 97 ? -7.932 5.923 0.972 1.00 0.00 97 LEU A CA 13
ATOM 21030 C C . LEU A 1 97 ? -7.615 7.076 1.920 1.00 0.00 97 LEU A C 13
ATOM 21031 O O . LEU A 1 97 ? -7.023 8.077 1.519 1.00 0.00 97 LEU A O 13
ATOM 21047 N N . SER A 1 98 ? -8.012 6.925 3.180 1.00 0.00 98 SER A N 13
ATOM 21048 C CA . SER A 1 98 ? -7.771 7.954 4.185 1.00 0.00 98 SER A CA 13
ATOM 21049 C C . SER A 1 98 ? -6.279 8.101 4.466 1.00 0.00 98 SER A C 13
ATOM 21050 O O . SER A 1 98 ? -5.763 9.213 4.572 1.00 0.00 98 SER A O 13
ATOM 21058 N N . GLU A 1 99 ? -5.592 6.969 4.585 1.00 0.00 99 GLU A N 13
ATOM 21059 C CA . GLU A 1 99 ? -4.159 6.971 4.855 1.00 0.00 99 GLU A CA 13
ATOM 21060 C C . GLU A 1 99 ? -3.390 7.625 3.711 1.00 0.00 99 GLU A C 13
ATOM 21061 O O . GLU A 1 99 ? -2.336 8.225 3.920 1.00 0.00 99 GLU A O 13
ATOM 21073 N N . SER A 1 100 ? -3.927 7.505 2.500 1.00 0.00 100 SER A N 13
ATOM 21074 C CA . SER A 1 100 ? -3.290 8.080 1.321 1.00 0.00 100 SER A CA 13
ATOM 21075 C C . SER A 1 100 ? -3.723 9.530 1.124 1.00 0.00 100 SER A C 13
ATOM 21076 O O . SER A 1 100 ? -4.017 9.955 0.007 1.00 0.00 100 SER A O 13
ATOM 21084 N N . GLY A 1 101 ? -3.758 10.285 2.218 1.00 0.00 101 GLY A N 13
ATOM 21085 C CA . GLY A 1 101 ? -4.155 11.679 2.144 1.00 0.00 101 GLY A CA 13
ATOM 21086 C C . GLY A 1 101 ? -5.360 11.892 1.249 1.00 0.00 101 GLY A C 13
ATOM 21087 O O . GLY A 1 101 ? -5.254 12.516 0.193 1.00 0.00 101 GLY A O 13
ATOM 21091 N N . SER A 1 102 ? -6.508 11.371 1.670 1.00 0.00 102 SER A N 13
ATOM 21092 C CA . SER A 1 102 ? -7.737 11.503 0.896 1.00 0.00 102 SER A CA 13
ATOM 21093 C C . SER A 1 102 ? -8.079 12.972 0.666 1.00 0.00 102 SER A C 13
ATOM 21094 O O . SER A 1 102 ? -8.129 13.438 -0.471 1.00 0.00 102 SER A O 13
ATOM 21102 N N . GLY A 1 103 ? -8.313 13.697 1.756 1.00 0.00 103 GLY A N 13
ATOM 21103 C CA . GLY A 1 103 ? -8.648 15.105 1.653 1.00 0.00 103 GLY A CA 13
ATOM 21104 C C . GLY A 1 103 ? -10.138 15.337 1.505 1.00 0.00 103 GLY A C 13
ATOM 21105 O O . GLY A 1 103 ? -10.923 15.072 2.416 1.00 0.00 103 GLY A O 13
ATOM 21109 N N . PRO A 1 104 ? -10.549 15.847 0.334 1.00 0.00 104 PRO A N 13
ATOM 21110 C CA . PRO A 1 104 ? -11.958 16.128 0.044 1.00 0.00 104 PRO A CA 13
ATOM 21111 C C . PRO A 1 104 ? -12.783 14.855 -0.110 1.00 0.00 104 PRO A C 13
ATOM 21112 O O . PRO A 1 104 ? -12.533 14.046 -1.003 1.00 0.00 104 PRO A O 13
ATOM 21123 N N . SER A 1 105 ? -13.767 14.684 0.767 1.00 0.00 105 SER A N 13
ATOM 21124 C CA . SER A 1 105 ? -14.628 13.507 0.731 1.00 0.00 105 SER A CA 13
ATOM 21125 C C . SER A 1 105 ? -16.023 13.869 0.231 1.00 0.00 105 SER A C 13
ATOM 21126 O O . SER A 1 105 ? -16.472 13.372 -0.802 1.00 0.00 105 SER A O 13
ATOM 21134 N N . SER A 1 106 ? -16.703 14.739 0.971 1.00 0.00 106 SER A N 13
ATOM 21135 C CA . SER A 1 106 ? -18.049 15.165 0.606 1.00 0.00 106 SER A CA 13
ATOM 21136 C C . SER A 1 106 ? -18.032 15.962 -0.695 1.00 0.00 106 SER A C 13
ATOM 21137 O O . SER A 1 106 ? -17.090 16.705 -0.969 1.00 0.00 106 SER A O 13
ATOM 21145 N N . GLY A 1 107 ? -19.082 15.802 -1.494 1.00 0.00 107 GLY A N 13
ATOM 21146 C CA . GLY A 1 107 ? -19.170 16.512 -2.757 1.00 0.00 107 GLY A CA 13
ATOM 21147 C C . GLY A 1 107 ? -19.176 15.576 -3.949 1.00 0.00 107 GLY A C 13
ATOM 21148 O O . GLY A 1 107 ? -19.416 16.001 -5.079 1.00 0.00 107 GLY A O 13
ATOM 21152 N N . GLY A 1 1 ? -13.387 -18.415 7.429 1.00 0.00 1 GLY A N 14
ATOM 21153 C CA . GLY A 1 1 ? -12.129 -18.836 8.018 1.00 0.00 1 GLY A CA 14
ATOM 21154 C C . GLY A 1 1 ? -12.274 -19.225 9.476 1.00 0.00 1 GLY A C 14
ATOM 21155 O O . GLY A 1 1 ? -13.074 -18.640 10.205 1.00 0.00 1 GLY A O 14
ATOM 21159 N N . SER A 1 2 ? -11.498 -20.217 9.902 1.00 0.00 2 SER A N 14
ATOM 21160 C CA . SER A 1 2 ? -11.547 -20.688 11.281 1.00 0.00 2 SER A CA 14
ATOM 21161 C C . SER A 1 2 ? -10.726 -19.782 12.193 1.00 0.00 2 SER A C 14
ATOM 21162 O O . SER A 1 2 ? -9.983 -20.257 13.053 1.00 0.00 2 SER A O 14
ATOM 21170 N N . SER A 1 3 ? -10.866 -18.474 12.000 1.00 0.00 3 SER A N 14
ATOM 21171 C CA . SER A 1 3 ? -10.135 -17.501 12.802 1.00 0.00 3 SER A CA 14
ATOM 21172 C C . SER A 1 3 ? -11.093 -16.653 13.634 1.00 0.00 3 SER A C 14
ATOM 21173 O O . SER A 1 3 ? -12.028 -16.054 13.105 1.00 0.00 3 SER A O 14
ATOM 21181 N N . GLY A 1 4 ? -10.852 -16.608 14.940 1.00 0.00 4 GLY A N 14
ATOM 21182 C CA . GLY A 1 4 ? -11.701 -15.831 15.825 1.00 0.00 4 GLY A CA 14
ATOM 21183 C C . GLY A 1 4 ? -11.432 -14.343 15.729 1.00 0.00 4 GLY A C 14
ATOM 21184 O O . GLY A 1 4 ? -10.881 -13.868 14.736 1.00 0.00 4 GLY A O 14
ATOM 21188 N N . SER A 1 5 ? -11.822 -13.604 16.762 1.00 0.00 5 SER A N 14
ATOM 21189 C CA . SER A 1 5 ? -11.625 -12.160 16.788 1.00 0.00 5 SER A CA 14
ATOM 21190 C C . SER A 1 5 ? -10.624 -11.767 17.870 1.00 0.00 5 SER A C 14
ATOM 21191 O O . SER A 1 5 ? -10.819 -10.783 18.584 1.00 0.00 5 SER A O 14
ATOM 21199 N N . SER A 1 6 ? -9.552 -12.544 17.986 1.00 0.00 6 SER A N 14
ATOM 21200 C CA . SER A 1 6 ? -8.521 -12.281 18.983 1.00 0.00 6 SER A CA 14
ATOM 21201 C C . SER A 1 6 ? -8.150 -10.802 19.004 1.00 0.00 6 SER A C 14
ATOM 21202 O O . SER A 1 6 ? -8.133 -10.169 20.059 1.00 0.00 6 SER A O 14
ATOM 21210 N N . GLY A 1 7 ? -7.852 -10.256 17.828 1.00 0.00 7 GLY A N 14
ATOM 21211 C CA . GLY A 1 7 ? -7.484 -8.856 17.732 1.00 0.00 7 GLY A CA 14
ATOM 21212 C C . GLY A 1 7 ? -6.941 -8.491 16.365 1.00 0.00 7 GLY A C 14
ATOM 21213 O O . GLY A 1 7 ? -5.819 -8.859 16.016 1.00 0.00 7 GLY A O 14
ATOM 21217 N N . LEU A 1 8 ? -7.739 -7.768 15.587 1.00 0.00 8 LEU A N 14
ATOM 21218 C CA . LEU A 1 8 ? -7.333 -7.355 14.248 1.00 0.00 8 LEU A CA 14
ATOM 21219 C C . LEU A 1 8 ? -7.286 -5.834 14.138 1.00 0.00 8 LEU A C 14
ATOM 21220 O O . LEU A 1 8 ? -8.292 -5.193 13.837 1.00 0.00 8 LEU A O 14
ATOM 21236 N N . GLU A 1 9 ? -6.110 -5.265 14.383 1.00 0.00 9 GLU A N 14
ATOM 21237 C CA . GLU A 1 9 ? -5.932 -3.819 14.310 1.00 0.00 9 GLU A CA 14
ATOM 21238 C C . GLU A 1 9 ? -5.085 -3.435 13.100 1.00 0.00 9 GLU A C 14
ATOM 21239 O O . GLU A 1 9 ? -3.867 -3.618 13.097 1.00 0.00 9 GLU A O 14
ATOM 21251 N N . THR A 1 10 ? -5.739 -2.903 12.072 1.00 0.00 10 THR A N 14
ATOM 21252 C CA . THR A 1 10 ? -5.048 -2.495 10.856 1.00 0.00 10 THR A CA 14
ATOM 21253 C C . THR A 1 10 ? -3.944 -3.482 10.493 1.00 0.00 10 THR A C 14
ATOM 21254 O O . THR A 1 10 ? -2.887 -3.091 9.999 1.00 0.00 10 THR A O 14
ATOM 21265 N N . SER A 1 11 ? -4.198 -4.763 10.740 1.00 0.00 11 SER A N 14
ATOM 21266 C CA . SER A 1 11 ? -3.223 -5.807 10.442 1.00 0.00 11 SER A CA 14
ATOM 21267 C C . SER A 1 11 ? -3.922 -7.110 10.068 1.00 0.00 11 SER A C 14
ATOM 21268 O O . SER A 1 11 ? -4.673 -7.675 10.862 1.00 0.00 11 SER A O 14
ATOM 21276 N N . SER A 1 12 ? -3.667 -7.583 8.852 1.00 0.00 12 SER A N 14
ATOM 21277 C CA . SER A 1 12 ? -4.273 -8.818 8.370 1.00 0.00 12 SER A CA 14
ATOM 21278 C C . SER A 1 12 ? -3.491 -9.381 7.186 1.00 0.00 12 SER A C 14
ATOM 21279 O O . SER A 1 12 ? -2.823 -8.643 6.462 1.00 0.00 12 SER A O 14
ATOM 21287 N N . TYR A 1 13 ? -3.580 -10.693 6.997 1.00 0.00 13 TYR A N 14
ATOM 21288 C CA . TYR A 1 13 ? -2.879 -11.356 5.904 1.00 0.00 13 TYR A CA 14
ATOM 21289 C C . TYR A 1 13 ? -3.536 -11.039 4.564 1.00 0.00 13 TYR A C 14
ATOM 21290 O O . TYR A 1 13 ? -4.571 -11.610 4.215 1.00 0.00 13 TYR A O 14
ATOM 21308 N N . LEU A 1 14 ? -2.928 -10.125 3.816 1.00 0.00 14 LEU A N 14
ATOM 21309 C CA . LEU A 1 14 ? -3.451 -9.730 2.513 1.00 0.00 14 LEU A CA 14
ATOM 21310 C C . LEU A 1 14 ? -2.618 -10.332 1.386 1.00 0.00 14 LEU A C 14
ATOM 21311 O O . LEU A 1 14 ? -1.458 -10.691 1.583 1.00 0.00 14 LEU A O 14
ATOM 21327 N N . ASN A 1 15 ? -3.217 -10.437 0.205 1.00 0.00 15 ASN A N 14
ATOM 21328 C CA . ASN A 1 15 ? -2.529 -10.993 -0.955 1.00 0.00 15 ASN A CA 14
ATOM 21329 C C . ASN A 1 15 ? -1.896 -9.888 -1.794 1.00 0.00 15 ASN A C 14
ATOM 21330 O O . ASN A 1 15 ? -2.594 -9.121 -2.457 1.00 0.00 15 ASN A O 14
ATOM 21341 N N . VAL A 1 16 ? -0.570 -9.813 -1.761 1.00 0.00 16 VAL A N 14
ATOM 21342 C CA . VAL A 1 16 ? 0.158 -8.803 -2.520 1.00 0.00 16 VAL A CA 14
ATOM 21343 C C . VAL A 1 16 ? 0.602 -9.347 -3.874 1.00 0.00 16 VAL A C 14
ATOM 21344 O O . VAL A 1 16 ? 1.456 -10.231 -3.950 1.00 0.00 16 VAL A O 14
ATOM 21357 N N . LEU A 1 17 ? 0.018 -8.812 -4.940 1.00 0.00 17 LEU A N 14
ATOM 21358 C CA . LEU A 1 17 ? 0.353 -9.243 -6.293 1.00 0.00 17 LEU A CA 14
ATOM 21359 C C . LEU A 1 17 ? 1.837 -9.036 -6.578 1.00 0.00 17 LEU A C 14
ATOM 21360 O O . LEU A 1 17 ? 2.384 -7.962 -6.329 1.00 0.00 17 LEU A O 14
ATOM 21376 N N . VAL A 1 18 ? 2.484 -10.072 -7.103 1.00 0.00 18 VAL A N 14
ATOM 21377 C CA . VAL A 1 18 ? 3.904 -10.003 -7.426 1.00 0.00 18 VAL A CA 14
ATOM 21378 C C . VAL A 1 18 ? 4.214 -10.770 -8.707 1.00 0.00 18 VAL A C 14
ATOM 21379 O O . VAL A 1 18 ? 3.916 -11.959 -8.818 1.00 0.00 18 VAL A O 14
ATOM 21392 N N . ASN A 1 19 ? 4.816 -10.082 -9.671 1.00 0.00 19 ASN A N 14
ATOM 21393 C CA . ASN A 1 19 ? 5.168 -10.698 -10.945 1.00 0.00 19 ASN A CA 14
ATOM 21394 C C . ASN A 1 19 ? 3.990 -11.486 -11.511 1.00 0.00 19 ASN A C 14
ATOM 21395 O O . ASN A 1 19 ? 4.147 -12.625 -11.952 1.00 0.00 19 ASN A O 14
ATOM 21406 N N . SER A 1 20 ? 2.812 -10.871 -11.497 1.00 0.00 20 SER A N 14
ATOM 21407 C CA . SER A 1 20 ? 1.607 -11.515 -12.006 1.00 0.00 20 SER A CA 14
ATOM 21408 C C . SER A 1 20 ? 1.308 -12.796 -11.233 1.00 0.00 20 SER A C 14
ATOM 21409 O O . SER A 1 20 ? 0.898 -13.801 -11.813 1.00 0.00 20 SER A O 14
ATOM 21417 N N . GLN A 1 21 ? 1.518 -12.751 -9.921 1.00 0.00 21 GLN A N 14
ATOM 21418 C CA . GLN A 1 21 ? 1.272 -13.908 -9.069 1.00 0.00 21 GLN A CA 14
ATOM 21419 C C . GLN A 1 21 ? 0.809 -13.474 -7.682 1.00 0.00 21 GLN A C 14
ATOM 21420 O O . GLN A 1 21 ? 1.398 -12.582 -7.071 1.00 0.00 21 GLN A O 14
ATOM 21434 N N . TRP A 1 22 ? -0.249 -14.110 -7.191 1.00 0.00 22 TRP A N 14
ATOM 21435 C CA . TRP A 1 22 ? -0.791 -13.788 -5.876 1.00 0.00 22 TRP A CA 14
ATOM 21436 C C . TRP A 1 22 ? -0.119 -14.623 -4.791 1.00 0.00 22 TRP A C 14
ATOM 21437 O O . TRP A 1 22 ? -0.419 -15.806 -4.628 1.00 0.00 22 TRP A O 14
ATOM 21458 N N . LYS A 1 23 ? 0.792 -14.000 -4.051 1.00 0.00 23 LYS A N 14
ATOM 21459 C CA . LYS A 1 23 ? 1.506 -14.685 -2.980 1.00 0.00 23 LYS A CA 14
ATOM 21460 C C . LYS A 1 23 ? 1.228 -14.026 -1.633 1.00 0.00 23 LYS A C 14
ATOM 21461 O O . LYS A 1 23 ? 1.397 -12.817 -1.475 1.00 0.00 23 LYS A O 14
ATOM 21480 N N . SER A 1 24 ? 0.801 -14.830 -0.663 1.00 0.00 24 SER A N 14
ATOM 21481 C CA . SER A 1 24 ? 0.497 -14.324 0.670 1.00 0.00 24 SER A CA 14
ATOM 21482 C C . SER A 1 24 ? 1.635 -13.453 1.193 1.00 0.00 24 SER A C 14
ATOM 21483 O O . SER A 1 24 ? 2.798 -13.859 1.183 1.00 0.00 24 SER A O 14
ATOM 21491 N N . ARG A 1 25 ? 1.292 -12.253 1.650 1.00 0.00 25 ARG A N 14
ATOM 21492 C CA . ARG A 1 25 ? 2.284 -11.323 2.176 1.00 0.00 25 ARG A CA 14
ATOM 21493 C C . ARG A 1 25 ? 1.688 -10.465 3.289 1.00 0.00 25 ARG A C 14
ATOM 21494 O O . ARG A 1 25 ? 0.492 -10.175 3.290 1.00 0.00 25 ARG A O 14
ATOM 21515 N N . TRP A 1 26 ? 2.530 -10.064 4.234 1.00 0.00 26 TRP A N 14
ATOM 21516 C CA . TRP A 1 26 ? 2.087 -9.241 5.353 1.00 0.00 26 TRP A CA 14
ATOM 21517 C C . TRP A 1 26 ? 2.094 -7.763 4.978 1.00 0.00 26 TRP A C 14
ATOM 21518 O O . TRP A 1 26 ? 3.050 -7.270 4.377 1.00 0.00 26 TRP A O 14
ATOM 21539 N N . CYS A 1 27 ? 1.024 -7.061 5.335 1.00 0.00 27 CYS A N 14
ATOM 21540 C CA . CYS A 1 27 ? 0.908 -5.639 5.035 1.00 0.00 27 CYS A CA 14
ATOM 21541 C C . CYS A 1 27 ? 0.613 -4.838 6.299 1.00 0.00 27 CYS A C 14
ATOM 21542 O O . CYS A 1 27 ? -0.316 -5.153 7.043 1.00 0.00 27 CYS A O 14
ATOM 21550 N N . SER A 1 28 ? 1.413 -3.803 6.538 1.00 0.00 28 SER A N 14
ATOM 21551 C CA . SER A 1 28 ? 1.242 -2.961 7.715 1.00 0.00 28 SER A CA 14
ATOM 21552 C C . SER A 1 28 ? 1.184 -1.487 7.325 1.00 0.00 28 SER A C 14
ATOM 21553 O O . SER A 1 28 ? 2.121 -0.953 6.730 1.00 0.00 28 SER A O 14
ATOM 21561 N N . VAL A 1 29 ? 0.077 -0.834 7.665 1.00 0.00 29 VAL A N 14
ATOM 21562 C CA . VAL A 1 29 ? -0.103 0.579 7.352 1.00 0.00 29 VAL A CA 14
ATOM 21563 C C . VAL A 1 29 ? 0.158 1.450 8.575 1.00 0.00 29 VAL A C 14
ATOM 21564 O O . VAL A 1 29 ? -0.448 1.257 9.629 1.00 0.00 29 VAL A O 14
ATOM 21577 N N . ARG A 1 30 ? 1.064 2.412 8.427 1.00 0.00 30 ARG A N 14
ATOM 21578 C CA . ARG A 1 30 ? 1.406 3.313 9.520 1.00 0.00 30 ARG A CA 14
ATOM 21579 C C . ARG A 1 30 ? 2.138 4.547 8.998 1.00 0.00 30 ARG A C 14
ATOM 21580 O O . ARG A 1 30 ? 2.798 4.497 7.960 1.00 0.00 30 ARG A O 14
ATOM 21601 N N . ASP A 1 31 ? 2.015 5.652 9.725 1.00 0.00 31 ASP A N 14
ATOM 21602 C CA . ASP A 1 31 ? 2.665 6.898 9.336 1.00 0.00 31 ASP A CA 14
ATOM 21603 C C . ASP A 1 31 ? 2.404 7.212 7.866 1.00 0.00 31 ASP A C 14
ATOM 21604 O O . ASP A 1 31 ? 3.262 7.761 7.177 1.00 0.00 31 ASP A O 14
ATOM 21613 N N . ASN A 1 32 ? 1.213 6.858 7.394 1.00 0.00 32 ASN A N 14
ATOM 21614 C CA . ASN A 1 32 ? 0.840 7.100 6.005 1.00 0.00 32 ASN A CA 14
ATOM 21615 C C . ASN A 1 32 ? 1.769 6.354 5.053 1.00 0.00 32 ASN A C 14
ATOM 21616 O O . ASN A 1 32 ? 2.175 6.886 4.019 1.00 0.00 32 ASN A O 14
ATOM 21627 N N . HIS A 1 33 ? 2.103 5.117 5.409 1.00 0.00 33 HIS A N 14
ATOM 21628 C CA . HIS A 1 33 ? 2.984 4.296 4.586 1.00 0.00 33 HIS A CA 14
ATOM 21629 C C . HIS A 1 33 ? 2.636 2.817 4.726 1.00 0.00 33 HIS A C 14
ATOM 21630 O O . HIS A 1 33 ? 2.398 2.326 5.830 1.00 0.00 33 HIS A O 14
ATOM 21645 N N . LEU A 1 34 ? 2.607 2.112 3.600 1.00 0.00 34 LEU A N 14
ATOM 21646 C CA . LEU A 1 34 ? 2.287 0.689 3.597 1.00 0.00 34 LEU A CA 14
ATOM 21647 C C . LEU A 1 34 ? 3.554 -0.154 3.495 1.00 0.00 34 LEU A C 14
ATOM 21648 O O . LEU A 1 34 ? 4.140 -0.286 2.419 1.00 0.00 34 LEU A O 14
ATOM 21664 N N . HIS A 1 35 ? 3.972 -0.724 4.620 1.00 0.00 35 HIS A N 14
ATOM 21665 C CA . HIS A 1 35 ? 5.169 -1.557 4.657 1.00 0.00 35 HIS A CA 14
ATOM 21666 C C . HIS A 1 35 ? 4.833 -3.006 4.316 1.00 0.00 35 HIS A C 14
ATOM 21667 O O . HIS A 1 35 ? 3.665 -3.395 4.296 1.00 0.00 35 HIS A O 14
ATOM 21682 N N . PHE A 1 36 ? 5.864 -3.800 4.046 1.00 0.00 36 PHE A N 14
ATOM 21683 C CA . PHE A 1 36 ? 5.679 -5.205 3.704 1.00 0.00 36 PHE A CA 14
ATOM 21684 C C . PHE A 1 36 ? 6.594 -6.094 4.540 1.00 0.00 36 PHE A C 14
ATOM 21685 O O . PHE A 1 36 ? 7.753 -5.756 4.784 1.00 0.00 36 PHE A O 14
ATOM 21702 N N . TYR A 1 37 ? 6.065 -7.231 4.978 1.00 0.00 37 TYR A N 14
ATOM 21703 C CA . TYR A 1 37 ? 6.833 -8.168 5.790 1.00 0.00 37 TYR A CA 14
ATOM 21704 C C . TYR A 1 37 ? 6.551 -9.609 5.373 1.00 0.00 37 TYR A C 14
ATOM 21705 O O . TYR A 1 37 ? 5.595 -9.879 4.646 1.00 0.00 37 TYR A O 14
ATOM 21723 N N . GLN A 1 38 ? 7.390 -10.528 5.839 1.00 0.00 38 GLN A N 14
ATOM 21724 C CA . GLN A 1 38 ? 7.231 -11.941 5.514 1.00 0.00 38 GLN A CA 14
ATOM 21725 C C . GLN A 1 38 ? 6.763 -12.730 6.733 1.00 0.00 38 GLN A C 14
ATOM 21726 O O . GLN A 1 38 ? 7.438 -13.655 7.182 1.00 0.00 38 GLN A O 14
ATOM 21740 N N . ASP A 1 39 ? 5.603 -12.357 7.262 1.00 0.00 39 ASP A N 14
ATOM 21741 C CA . ASP A 1 39 ? 5.043 -13.030 8.428 1.00 0.00 39 ASP A CA 14
ATOM 21742 C C . ASP A 1 39 ? 6.147 -13.465 9.387 1.00 0.00 39 ASP A C 14
ATOM 21743 O O . ASP A 1 39 ? 6.109 -14.566 9.935 1.00 0.00 39 ASP A O 14
ATOM 21752 N N . ARG A 1 40 ? 7.131 -12.592 9.583 1.00 0.00 40 ARG A N 14
ATOM 21753 C CA . ARG A 1 40 ? 8.247 -12.887 10.473 1.00 0.00 40 ARG A CA 14
ATOM 21754 C C . ARG A 1 40 ? 8.214 -11.985 11.703 1.00 0.00 40 ARG A C 14
ATOM 21755 O O . ARG A 1 40 ? 9.252 -11.522 12.174 1.00 0.00 40 ARG A O 14
ATOM 21776 N N . ASN A 1 41 ? 7.014 -11.739 12.219 1.00 0.00 41 ASN A N 14
ATOM 21777 C CA . ASN A 1 41 ? 6.845 -10.891 13.393 1.00 0.00 41 ASN A CA 14
ATOM 21778 C C . ASN A 1 41 ? 7.361 -9.481 13.125 1.00 0.00 41 ASN A C 14
ATOM 21779 O O . ASN A 1 41 ? 7.996 -8.867 13.983 1.00 0.00 41 ASN A O 14
ATOM 21790 N N . ARG A 1 42 ? 7.084 -8.973 11.928 1.00 0.00 42 ARG A N 14
ATOM 21791 C CA . ARG A 1 42 ? 7.520 -7.635 11.546 1.00 0.00 42 ARG A CA 14
ATOM 21792 C C . ARG A 1 42 ? 9.014 -7.457 11.803 1.00 0.00 42 ARG A C 14
ATOM 21793 O O . ARG A 1 42 ? 9.452 -6.408 12.275 1.00 0.00 42 ARG A O 14
ATOM 21814 N N . SER A 1 43 ? 9.791 -8.489 11.488 1.00 0.00 43 SER A N 14
ATOM 21815 C CA . SER A 1 43 ? 11.234 -8.448 11.689 1.00 0.00 43 SER A CA 14
ATOM 21816 C C . SER A 1 43 ? 11.957 -8.171 10.374 1.00 0.00 43 SER A C 14
ATOM 21817 O O . SER A 1 43 ? 12.638 -7.155 10.228 1.00 0.00 43 SER A O 14
ATOM 21825 N N . LYS A 1 44 ? 11.805 -9.081 9.419 1.00 0.00 44 LYS A N 14
ATOM 21826 C CA . LYS A 1 44 ? 12.441 -8.937 8.114 1.00 0.00 44 LYS A CA 14
ATOM 21827 C C . LYS A 1 44 ? 11.484 -8.304 7.110 1.00 0.00 44 LYS A C 14
ATOM 21828 O O . LYS A 1 44 ? 10.479 -8.905 6.730 1.00 0.00 44 LYS A O 14
ATOM 21847 N N . VAL A 1 45 ? 11.803 -7.086 6.681 1.00 0.00 45 VAL A N 14
ATOM 21848 C CA . VAL A 1 45 ? 10.973 -6.373 5.718 1.00 0.00 45 VAL A CA 14
ATOM 21849 C C . VAL A 1 45 ? 11.043 -7.025 4.342 1.00 0.00 45 VAL A C 14
ATOM 21850 O O . VAL A 1 45 ? 12.122 -7.176 3.770 1.00 0.00 45 VAL A O 14
ATOM 21863 N N . ALA A 1 46 ? 9.885 -7.411 3.817 1.00 0.00 46 ALA A N 14
ATOM 21864 C CA . ALA A 1 46 ? 9.814 -8.045 2.506 1.00 0.00 46 ALA A CA 14
ATOM 21865 C C . ALA A 1 46 ? 10.465 -7.173 1.438 1.00 0.00 46 ALA A C 14
ATOM 21866 O O . ALA A 1 46 ? 11.221 -7.663 0.600 1.00 0.00 46 ALA A O 14
ATOM 21873 N N . GLN A 1 47 ? 10.165 -5.878 1.474 1.00 0.00 47 GLN A N 14
ATOM 21874 C CA . GLN A 1 47 ? 10.721 -4.939 0.508 1.00 0.00 47 GLN A CA 14
ATOM 21875 C C . GLN A 1 47 ? 10.415 -3.500 0.910 1.00 0.00 47 GLN A C 14
ATOM 21876 O O . GLN A 1 47 ? 9.589 -3.253 1.788 1.00 0.00 47 GLN A O 14
ATOM 21890 N N . GLN A 1 48 ? 11.088 -2.554 0.262 1.00 0.00 48 GLN A N 14
ATOM 21891 C CA . GLN A 1 48 ? 10.888 -1.139 0.553 1.00 0.00 48 GLN A CA 14
ATOM 21892 C C . GLN A 1 48 ? 9.418 -0.843 0.833 1.00 0.00 48 GLN A C 14
ATOM 21893 O O . GLN A 1 48 ? 8.518 -1.381 0.188 1.00 0.00 48 GLN A O 14
ATOM 21907 N N . PRO A 1 49 ? 9.167 0.033 1.817 1.00 0.00 49 PRO A N 14
ATOM 21908 C CA . PRO A 1 49 ? 7.808 0.420 2.204 1.00 0.00 49 PRO A CA 14
ATOM 21909 C C . PRO A 1 49 ? 7.122 1.271 1.140 1.00 0.00 49 PRO A C 14
ATOM 21910 O O . PRO A 1 49 ? 7.750 1.692 0.168 1.00 0.00 49 PRO A O 14
ATOM 21921 N N . LEU A 1 50 ? 5.831 1.520 1.330 1.00 0.00 50 LEU A N 14
ATOM 21922 C CA . LEU A 1 50 ? 5.060 2.321 0.386 1.00 0.00 50 LEU A CA 14
ATOM 21923 C C . LEU A 1 50 ? 4.611 3.632 1.024 1.00 0.00 50 LEU A C 14
ATOM 21924 O O . LEU A 1 50 ? 4.335 3.688 2.222 1.00 0.00 50 LEU A O 14
ATOM 21940 N N . SER A 1 51 ? 4.538 4.684 0.214 1.00 0.00 51 SER A N 14
ATOM 21941 C CA . SER A 1 51 ? 4.124 5.995 0.700 1.00 0.00 51 SER A CA 14
ATOM 21942 C C . SER A 1 51 ? 2.670 6.275 0.335 1.00 0.00 51 SER A C 14
ATOM 21943 O O . SER A 1 51 ? 2.378 7.169 -0.460 1.00 0.00 51 SER A O 14
ATOM 21951 N N . LEU A 1 52 ? 1.761 5.504 0.921 1.00 0.00 52 LEU A N 14
ATOM 21952 C CA . LEU A 1 52 ? 0.335 5.668 0.659 1.00 0.00 52 LEU A CA 14
ATOM 21953 C C . LEU A 1 52 ? -0.033 7.144 0.550 1.00 0.00 52 LEU A C 14
ATOM 21954 O O . LEU A 1 52 ? -0.950 7.514 -0.183 1.00 0.00 52 LEU A O 14
ATOM 21970 N N . VAL A 1 53 ? 0.690 7.984 1.284 1.00 0.00 53 VAL A N 14
ATOM 21971 C CA . VAL A 1 53 ? 0.442 9.421 1.268 1.00 0.00 53 VAL A CA 14
ATOM 21972 C C . VAL A 1 53 ? 0.476 9.968 -0.155 1.00 0.00 53 VAL A C 14
ATOM 21973 O O . VAL A 1 53 ? 1.546 10.172 -0.727 1.00 0.00 53 VAL A O 14
ATOM 21986 N N . GLY A 1 54 ? -0.704 10.205 -0.721 1.00 0.00 54 GLY A N 14
ATOM 21987 C CA . GLY A 1 54 ? -0.787 10.727 -2.072 1.00 0.00 54 GLY A CA 14
ATOM 21988 C C . GLY A 1 54 ? -1.420 9.744 -3.036 1.00 0.00 54 GLY A C 14
ATOM 21989 O O . GLY A 1 54 ? -2.170 10.137 -3.931 1.00 0.00 54 GLY A O 14
ATOM 21993 N N . CYS A 1 55 ? -1.119 8.463 -2.855 1.00 0.00 55 CYS A N 14
ATOM 21994 C CA . CYS A 1 55 ? -1.663 7.420 -3.717 1.00 0.00 55 CYS A CA 14
ATOM 21995 C C . CYS A 1 55 ? -3.181 7.349 -3.594 1.00 0.00 55 CYS A C 14
ATOM 21996 O O . CYS A 1 55 ? -3.784 8.082 -2.810 1.00 0.00 55 CYS A O 14
ATOM 22004 N N . GLU A 1 56 ? -3.792 6.464 -4.375 1.00 0.00 56 GLU A N 14
ATOM 22005 C CA . GLU A 1 56 ? -5.241 6.301 -4.355 1.00 0.00 56 GLU A CA 14
ATOM 22006 C C . GLU A 1 56 ? -5.627 4.839 -4.561 1.00 0.00 56 GLU A C 14
ATOM 22007 O O . GLU A 1 56 ? -5.278 4.229 -5.572 1.00 0.00 56 GLU A O 14
ATOM 22019 N N . VAL A 1 57 ? -6.349 4.281 -3.594 1.00 0.00 57 VAL A N 14
ATOM 22020 C CA . VAL A 1 57 ? -6.783 2.891 -3.669 1.00 0.00 57 VAL A CA 14
ATOM 22021 C C . VAL A 1 57 ? -8.132 2.773 -4.370 1.00 0.00 57 VAL A C 14
ATOM 22022 O O . VAL A 1 57 ? -9.096 3.443 -4.001 1.00 0.00 57 VAL A O 14
ATOM 22035 N N . VAL A 1 58 ? -8.192 1.916 -5.384 1.00 0.00 58 VAL A N 14
ATOM 22036 C CA . VAL A 1 58 ? -9.424 1.708 -6.137 1.00 0.00 58 VAL A CA 14
ATOM 22037 C C . VAL A 1 58 ? -9.761 0.225 -6.240 1.00 0.00 58 VAL A C 14
ATOM 22038 O O . VAL A 1 58 ? -8.888 -0.625 -6.420 1.00 0.00 58 VAL A O 14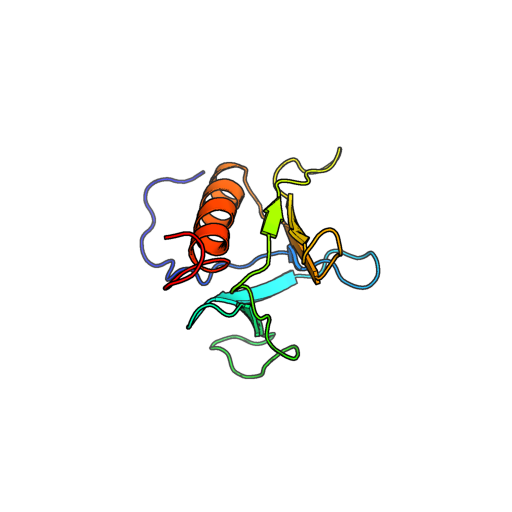
ATOM 22051 N N . PRO A 1 59 ? -11.058 -0.096 -6.124 1.00 0.00 59 PRO A N 14
ATOM 22052 C CA . PRO A 1 59 ? -11.541 -1.478 -6.202 1.00 0.00 59 PRO A CA 14
ATOM 22053 C C . PRO A 1 59 ? -11.423 -2.054 -7.609 1.00 0.00 59 PRO A C 14
ATOM 22054 O O . PRO A 1 59 ? -12.340 -1.928 -8.421 1.00 0.00 59 PRO A O 14
ATOM 22065 N N . ASP A 1 60 ? -10.290 -2.688 -7.891 1.00 0.00 60 ASP A N 14
ATOM 22066 C CA . ASP A 1 60 ? -10.053 -3.286 -9.200 1.00 0.00 60 ASP A CA 14
ATOM 22067 C C . ASP A 1 60 ? -10.141 -4.807 -9.126 1.00 0.00 60 ASP A C 14
ATOM 22068 O O . ASP A 1 60 ? -9.132 -5.512 -9.120 1.00 0.00 60 ASP A O 14
ATOM 22077 N N . PRO A 1 61 ? -11.376 -5.326 -9.069 1.00 0.00 61 PRO A N 14
ATOM 22078 C CA . PRO A 1 61 ? -11.626 -6.769 -8.994 1.00 0.00 61 PRO A CA 14
ATOM 22079 C C . PRO A 1 61 ? -11.279 -7.485 -10.295 1.00 0.00 61 PRO A C 14
ATOM 22080 O O . PRO A 1 61 ? -10.896 -6.853 -11.280 1.00 0.00 61 PRO A O 14
ATOM 22091 N N . SER A 1 62 ? -11.417 -8.807 -10.292 1.00 0.00 62 SER A N 14
ATOM 22092 C CA . SER A 1 62 ? -11.115 -9.610 -11.472 1.00 0.00 62 SER A CA 14
ATOM 22093 C C . SER A 1 62 ? -12.074 -10.790 -11.586 1.00 0.00 62 SER A C 14
ATOM 22094 O O . SER A 1 62 ? -12.838 -11.093 -10.669 1.00 0.00 62 SER A O 14
ATOM 22102 N N . PRO A 1 63 ? -12.035 -11.474 -12.739 1.00 0.00 63 PRO A N 14
ATOM 22103 C CA . PRO A 1 63 ? -12.893 -12.633 -13.002 1.00 0.00 63 PRO A CA 14
ATOM 22104 C C . PRO A 1 63 ? -12.508 -13.843 -12.157 1.00 0.00 63 PRO A C 14
ATOM 22105 O O . PRO A 1 63 ? -13.071 -14.927 -12.316 1.00 0.00 63 PRO A O 14
ATOM 22116 N N . ASP A 1 64 ? -11.548 -13.651 -11.260 1.00 0.00 64 ASP A N 14
ATOM 22117 C CA . ASP A 1 64 ? -11.089 -14.727 -10.389 1.00 0.00 64 ASP A CA 14
ATOM 22118 C C . ASP A 1 64 ? -11.190 -14.319 -8.922 1.00 0.00 64 ASP A C 14
ATOM 22119 O O . ASP A 1 64 ? -11.220 -15.169 -8.032 1.00 0.00 64 ASP A O 14
ATOM 22128 N N . HIS A 1 65 ? -11.240 -13.013 -8.678 1.00 0.00 65 HIS A N 14
ATOM 22129 C CA . HIS A 1 65 ? -11.338 -12.493 -7.319 1.00 0.00 65 HIS A CA 14
ATOM 22130 C C . HIS A 1 65 ? -11.986 -11.112 -7.312 1.00 0.00 65 HIS A C 14
ATOM 22131 O O . HIS A 1 65 ? -11.359 -10.118 -7.682 1.00 0.00 65 HIS A O 14
ATOM 22146 N N . LEU A 1 66 ? -13.244 -11.057 -6.889 1.00 0.00 66 LEU A N 14
ATOM 22147 C CA . LEU A 1 66 ? -13.978 -9.797 -6.834 1.00 0.00 66 LEU A CA 14
ATOM 22148 C C . LEU A 1 66 ? -13.616 -9.010 -5.579 1.00 0.00 66 LEU A C 14
ATOM 22149 O O . LEU A 1 66 ? -14.296 -8.050 -5.218 1.00 0.00 66 LEU A O 14
ATOM 22165 N N . TYR A 1 67 ? -12.539 -9.422 -4.919 1.00 0.00 67 TYR A N 14
ATOM 22166 C CA . TYR A 1 67 ? -12.086 -8.756 -3.704 1.00 0.00 67 TYR A CA 14
ATOM 22167 C C . TYR A 1 67 ? -10.625 -8.333 -3.827 1.00 0.00 67 TYR A C 14
ATOM 22168 O O . TYR A 1 67 ? -9.844 -8.476 -2.886 1.00 0.00 67 TYR A O 14
ATOM 22186 N N . SER A 1 68 ? -10.263 -7.811 -4.995 1.00 0.00 68 SER A N 14
ATOM 22187 C CA . SER A 1 68 ? -8.896 -7.369 -5.244 1.00 0.00 68 SER A CA 14
ATOM 22188 C C . SER A 1 68 ? -8.854 -5.874 -5.542 1.00 0.00 68 SER A C 14
ATOM 22189 O O . SER A 1 68 ? -9.525 -5.392 -6.454 1.00 0.00 68 SER A O 14
ATOM 22197 N N . PHE A 1 69 ? -8.059 -5.144 -4.765 1.00 0.00 69 PHE A N 14
ATOM 22198 C CA . PHE A 1 69 ? -7.929 -3.703 -4.945 1.00 0.00 69 PHE A CA 14
ATOM 22199 C C . PHE A 1 69 ? -6.484 -3.322 -5.254 1.00 0.00 69 PHE A C 14
ATOM 22200 O O . PHE A 1 69 ? -5.553 -4.053 -4.918 1.00 0.00 69 PHE A O 14
ATOM 22217 N N . ARG A 1 70 ? -6.307 -2.173 -5.898 1.00 0.00 70 ARG A N 14
ATOM 22218 C CA . ARG A 1 70 ? -4.977 -1.694 -6.255 1.00 0.00 70 ARG A CA 14
ATOM 22219 C C . ARG A 1 70 ? -4.836 -0.205 -5.954 1.00 0.00 70 ARG A C 14
ATOM 22220 O O . ARG A 1 70 ? -5.829 0.518 -5.872 1.00 0.00 70 ARG A O 14
ATOM 22241 N N . ILE A 1 71 ? -3.596 0.245 -5.790 1.00 0.00 71 ILE A N 14
ATOM 22242 C CA . ILE A 1 71 ? -3.326 1.648 -5.499 1.00 0.00 71 ILE A CA 14
ATOM 22243 C C . ILE A 1 71 ? -2.723 2.354 -6.709 1.00 0.00 71 ILE A C 14
ATOM 22244 O O . ILE A 1 71 ? -2.006 1.744 -7.504 1.00 0.00 71 ILE A O 14
ATOM 22260 N N . LEU A 1 72 ? -3.016 3.643 -6.841 1.00 0.00 72 LEU A N 14
ATOM 22261 C CA . LEU A 1 72 ? -2.501 4.434 -7.953 1.00 0.00 72 LEU A CA 14
ATOM 22262 C C . LEU A 1 72 ? -2.118 5.837 -7.492 1.00 0.00 72 LEU A C 14
ATOM 22263 O O . LEU A 1 72 ? -2.824 6.453 -6.693 1.00 0.00 72 LEU A O 14
ATOM 22279 N N . HIS A 1 73 ? -0.998 6.337 -8.003 1.00 0.00 73 HIS A N 14
ATOM 22280 C CA . HIS A 1 73 ? -0.522 7.669 -7.646 1.00 0.00 73 HIS A CA 14
ATOM 22281 C C . HIS A 1 73 ? -0.487 8.579 -8.870 1.00 0.00 73 HIS A C 14
ATOM 22282 O O . HIS A 1 73 ? 0.539 8.698 -9.539 1.00 0.00 73 HIS A O 14
ATOM 22297 N N . LYS A 1 74 ? -1.615 9.220 -9.158 1.00 0.00 74 LYS A N 14
ATOM 22298 C CA . LYS A 1 74 ? -1.714 10.120 -10.300 1.00 0.00 74 LYS A CA 14
ATOM 22299 C C . LYS A 1 74 ? -1.793 9.336 -11.606 1.00 0.00 74 LYS A C 14
ATOM 22300 O O . LYS A 1 74 ? -1.207 9.728 -12.613 1.00 0.00 74 LYS A O 14
ATOM 22319 N N . GLY A 1 75 ? -2.525 8.225 -11.581 1.00 0.00 75 GLY A N 14
ATOM 22320 C CA . GLY A 1 75 ? -2.668 7.404 -12.769 1.00 0.00 75 GLY A CA 14
ATOM 22321 C C . GLY A 1 75 ? -1.573 6.363 -12.890 1.00 0.00 75 GLY A C 14
ATOM 22322 O O . GLY A 1 75 ? -1.608 5.519 -13.784 1.00 0.00 75 GLY A O 14
ATOM 22326 N N . GLU A 1 76 ? -0.598 6.425 -11.989 1.00 0.00 76 GLU A N 14
ATOM 22327 C CA . GLU A 1 76 ? 0.514 5.481 -12.001 1.00 0.00 76 GLU A CA 14
ATOM 22328 C C . GLU A 1 76 ? 0.225 4.289 -11.093 1.00 0.00 76 GLU A C 14
ATOM 22329 O O . GLU A 1 76 ? -0.516 4.404 -10.118 1.00 0.00 76 GLU A O 14
ATOM 22341 N N . GLU A 1 77 ? 0.816 3.145 -11.423 1.00 0.00 77 GLU A N 14
ATOM 22342 C CA . GLU A 1 77 ? 0.621 1.931 -10.638 1.00 0.00 77 GLU A CA 14
ATOM 22343 C C . GLU A 1 77 ? 1.599 1.877 -9.468 1.00 0.00 77 GLU A C 14
ATOM 22344 O O . GLU A 1 77 ? 2.813 1.961 -9.654 1.00 0.00 77 GLU A O 14
ATOM 22356 N N . LEU A 1 78 ? 1.060 1.738 -8.261 1.00 0.00 78 LEU A N 14
ATOM 22357 C CA . LEU A 1 78 ? 1.884 1.674 -7.059 1.00 0.00 78 LEU A CA 14
ATOM 22358 C C . LEU A 1 78 ? 1.972 0.244 -6.535 1.00 0.00 78 LEU A C 14
ATOM 22359 O O . LEU A 1 78 ? 3.061 -0.264 -6.268 1.00 0.00 78 LEU A O 14
ATOM 22375 N N . ALA A 1 79 ? 0.819 -0.401 -6.393 1.00 0.00 79 ALA A N 14
ATOM 22376 C CA . ALA A 1 79 ? 0.767 -1.774 -5.906 1.00 0.00 79 ALA A CA 14
ATOM 22377 C C . ALA A 1 79 ? -0.618 -2.377 -6.112 1.00 0.00 79 ALA A C 14
ATOM 22378 O O . ALA A 1 79 ? -1.536 -1.705 -6.583 1.00 0.00 79 ALA A O 14
ATOM 22385 N N . LYS A 1 80 ? -0.763 -3.649 -5.757 1.00 0.00 80 LYS A N 14
ATOM 22386 C CA . LYS A 1 80 ? -2.037 -4.344 -5.902 1.00 0.00 80 LYS A CA 14
ATOM 22387 C C . LYS A 1 80 ? -2.232 -5.362 -4.783 1.00 0.00 80 LYS A C 14
ATOM 22388 O O . LYS A 1 80 ? -1.471 -6.322 -4.663 1.00 0.00 80 LYS A O 14
ATOM 22407 N N . LEU A 1 81 ? -3.257 -5.146 -3.965 1.00 0.00 81 LEU A N 14
ATOM 22408 C CA . LEU A 1 81 ? -3.554 -6.045 -2.856 1.00 0.00 81 LEU A CA 14
ATOM 22409 C C . LEU A 1 81 ? -4.863 -6.790 -3.094 1.00 0.00 81 LEU A C 14
ATOM 22410 O O . LEU A 1 81 ? -5.677 -6.385 -3.923 1.00 0.00 81 LEU A O 14
ATOM 22426 N N . GLU A 1 82 ? -5.059 -7.881 -2.359 1.00 0.00 82 GLU A N 14
ATOM 22427 C CA . GLU A 1 82 ? -6.271 -8.681 -2.490 1.00 0.00 82 GLU A CA 14
ATOM 22428 C C . GLU A 1 82 ? -6.751 -9.170 -1.126 1.00 0.00 82 GLU A C 14
ATOM 22429 O O . GLU A 1 82 ? -5.957 -9.626 -0.305 1.00 0.00 82 GLU A O 14
ATOM 22441 N N . ALA A 1 83 ? -8.055 -9.070 -0.894 1.00 0.00 83 ALA A N 14
ATOM 22442 C CA . ALA A 1 83 ? -8.642 -9.502 0.369 1.00 0.00 83 ALA A CA 14
ATOM 22443 C C . ALA A 1 83 ? -9.190 -10.921 0.262 1.00 0.00 83 ALA A C 14
ATOM 22444 O O . ALA A 1 83 ? -9.019 -11.589 -0.758 1.00 0.00 83 ALA A O 14
ATOM 22451 N N . LYS A 1 84 ? -9.849 -11.377 1.321 1.00 0.00 84 LYS A N 14
ATOM 22452 C CA . LYS A 1 84 ? -10.424 -12.717 1.348 1.00 0.00 84 LYS A CA 14
ATOM 22453 C C . LYS A 1 84 ? -11.915 -12.676 1.029 1.00 0.00 84 LYS A C 14
ATOM 22454 O O . LYS A 1 84 ? -12.448 -13.581 0.388 1.00 0.00 84 LYS A O 14
ATOM 22473 N N . SER A 1 85 ? -12.583 -11.619 1.481 1.00 0.00 85 SER A N 14
ATOM 22474 C CA . SER A 1 85 ? -14.013 -11.461 1.246 1.00 0.00 85 SER A CA 14
ATOM 22475 C C . SER A 1 85 ? -14.352 -10.012 0.908 1.00 0.00 85 SER A C 14
ATOM 22476 O O . SER A 1 85 ? -13.615 -9.092 1.262 1.00 0.00 85 SER A O 14
ATOM 22484 N N . SER A 1 86 ? -15.473 -9.818 0.220 1.00 0.00 86 SER A N 14
ATOM 22485 C CA . SER A 1 86 ? -15.908 -8.482 -0.170 1.00 0.00 86 SER A CA 14
ATOM 22486 C C . SER A 1 86 ? -15.827 -7.518 1.009 1.00 0.00 86 SER A C 14
ATOM 22487 O O . SER A 1 86 ? -15.409 -6.371 0.858 1.00 0.00 86 SER A O 14
ATOM 22495 N N . GLU A 1 87 ? -16.230 -7.994 2.183 1.00 0.00 87 GLU A N 14
ATOM 22496 C CA . GLU A 1 87 ? -16.204 -7.174 3.389 1.00 0.00 87 GLU A CA 14
ATOM 22497 C C . GLU A 1 87 ? -14.776 -6.763 3.736 1.00 0.00 87 GLU A C 14
ATOM 22498 O O . GLU A 1 87 ? -14.515 -5.607 4.065 1.00 0.00 87 GLU A O 14
ATOM 22510 N N . GLU A 1 88 ? -13.856 -7.720 3.661 1.00 0.00 88 GLU A N 14
ATOM 22511 C CA . GLU A 1 88 ? -12.455 -7.458 3.969 1.00 0.00 88 GLU A CA 14
ATOM 22512 C C . GLU A 1 88 ? -11.912 -6.323 3.105 1.00 0.00 88 GLU A C 14
ATOM 22513 O O . GLU A 1 88 ? -11.344 -5.358 3.616 1.00 0.00 88 GLU A O 14
ATOM 22525 N N . MET A 1 89 ? -12.089 -6.447 1.794 1.00 0.00 89 MET A N 14
ATOM 22526 C CA . MET A 1 89 ? -11.618 -5.432 0.860 1.00 0.00 89 MET A CA 14
ATOM 22527 C C . MET A 1 89 ? -12.269 -4.083 1.148 1.00 0.00 89 MET A C 14
ATOM 22528 O O . MET A 1 89 ? -11.654 -3.034 0.965 1.00 0.00 89 MET A O 14
ATOM 22542 N N . GLY A 1 90 ? -13.519 -4.119 1.599 1.00 0.00 90 GLY A N 14
ATOM 22543 C CA . GLY A 1 90 ? -14.233 -2.893 1.904 1.00 0.00 90 GLY A CA 14
ATOM 22544 C C . GLY A 1 90 ? -13.640 -2.156 3.089 1.00 0.00 90 GLY A C 14
ATOM 22545 O O . GLY A 1 90 ? -13.740 -0.932 3.182 1.00 0.00 90 GLY A O 14
ATOM 22549 N N . HIS A 1 91 ? -13.022 -2.903 3.999 1.00 0.00 91 HIS A N 14
ATOM 22550 C CA . HIS A 1 91 ? -12.412 -2.313 5.185 1.00 0.00 91 HIS A CA 14
ATOM 22551 C C . HIS A 1 91 ? -11.052 -1.706 4.851 1.00 0.00 91 HIS A C 14
ATOM 22552 O O . HIS A 1 91 ? -10.636 -0.720 5.458 1.00 0.00 91 HIS A O 14
ATOM 22567 N N . TRP A 1 92 ? -10.365 -2.304 3.884 1.00 0.00 92 TRP A N 14
ATOM 22568 C CA . TRP A 1 92 ? -9.051 -1.823 3.471 1.00 0.00 92 TRP A CA 14
ATOM 22569 C C . TRP A 1 92 ? -9.179 -0.611 2.554 1.00 0.00 92 TRP A C 14
ATOM 22570 O O . TRP A 1 92 ? -8.447 0.369 2.699 1.00 0.00 92 TRP A O 14
ATOM 22591 N N . LEU A 1 93 ? -10.112 -0.684 1.612 1.00 0.00 93 LEU A N 14
ATOM 22592 C CA . LEU A 1 93 ? -10.336 0.409 0.671 1.00 0.00 93 LEU A CA 14
ATOM 22593 C C . LEU A 1 93 ? -10.329 1.755 1.388 1.00 0.00 93 LEU A C 14
ATOM 22594 O O . LEU A 1 93 ? -9.540 2.640 1.060 1.00 0.00 93 LEU A O 14
ATOM 22610 N N . GLY A 1 94 ? -11.214 1.901 2.370 1.00 0.00 94 GLY A N 14
ATOM 22611 C CA . GLY A 1 94 ? -11.292 3.142 3.119 1.00 0.00 94 GLY A CA 14
ATOM 22612 C C . GLY A 1 94 ? -10.076 3.366 3.996 1.00 0.00 94 GLY A C 14
ATOM 22613 O O . GLY A 1 94 ? -9.639 4.502 4.185 1.00 0.00 94 GLY A O 14
ATOM 22617 N N . LEU A 1 95 ? -9.528 2.282 4.535 1.00 0.00 95 LEU A N 14
ATOM 22618 C CA . LEU A 1 95 ? -8.356 2.366 5.399 1.00 0.00 95 LEU A CA 14
ATOM 22619 C C . LEU A 1 95 ? -7.182 3.004 4.663 1.00 0.00 95 LEU A C 14
ATOM 22620 O O . LEU A 1 95 ? -6.621 4.003 5.115 1.00 0.00 95 LEU A O 14
ATOM 22636 N N . LEU A 1 96 ? -6.817 2.423 3.526 1.00 0.00 96 LEU A N 14
ATOM 22637 C CA . LEU A 1 96 ? -5.711 2.936 2.725 1.00 0.00 96 LEU A CA 14
ATOM 22638 C C . LEU A 1 96 ? -6.006 4.348 2.229 1.00 0.00 96 LEU A C 14
ATOM 22639 O O . LEU A 1 96 ? -5.140 5.223 2.260 1.00 0.00 96 LEU A O 14
ATOM 22655 N N . LEU A 1 97 ? -7.235 4.563 1.773 1.00 0.00 97 LEU A N 14
ATOM 22656 C CA . LEU A 1 97 ? -7.647 5.870 1.272 1.00 0.00 97 LEU A CA 14
ATOM 22657 C C . LEU A 1 97 ? -7.465 6.945 2.339 1.00 0.00 97 LEU A C 14
ATOM 22658 O O . LEU A 1 97 ? -6.873 7.993 2.085 1.00 0.00 97 LEU A O 14
ATOM 22674 N N . SER A 1 98 ? -7.977 6.675 3.536 1.00 0.00 98 SER A N 14
ATOM 22675 C CA . SER A 1 98 ? -7.872 7.619 4.642 1.00 0.00 98 SER A CA 14
ATOM 22676 C C . SER A 1 98 ? -6.428 8.068 4.839 1.00 0.00 98 SER A C 14
ATOM 22677 O O . SER A 1 98 ? -6.156 9.252 5.032 1.00 0.00 98 SER A O 14
ATOM 22685 N N . GLU A 1 99 ? -5.505 7.111 4.789 1.00 0.00 99 GLU A N 14
ATOM 22686 C CA . GLU A 1 99 ? -4.088 7.408 4.963 1.00 0.00 99 GLU A CA 14
ATOM 22687 C C . GLU A 1 99 ? -3.536 8.153 3.751 1.00 0.00 99 GLU A C 14
ATOM 22688 O O . GLU A 1 99 ? -2.837 9.157 3.891 1.00 0.00 99 GLU A O 14
ATOM 22700 N N . SER A 1 100 ? -3.854 7.653 2.561 1.00 0.00 100 SER A N 14
ATOM 22701 C CA . SER A 1 100 ? -3.386 8.268 1.324 1.00 0.00 100 SER A CA 14
ATOM 22702 C C . SER A 1 100 ? -4.115 9.582 1.061 1.00 0.00 100 SER A C 14
ATOM 22703 O O . SER A 1 100 ? -5.198 9.598 0.478 1.00 0.00 100 SER A O 14
ATOM 22711 N N . GLY A 1 101 ? -3.512 10.684 1.496 1.00 0.00 101 GLY A N 14
ATOM 22712 C CA . GLY A 1 101 ? -4.117 11.988 1.300 1.00 0.00 101 GLY A CA 14
ATOM 22713 C C . GLY A 1 101 ? -3.338 13.097 1.978 1.00 0.00 101 GLY A C 14
ATOM 22714 O O . GLY A 1 101 ? -3.246 13.140 3.205 1.00 0.00 101 GLY A O 14
ATOM 22718 N N . SER A 1 102 ? -2.774 13.997 1.179 1.00 0.00 102 SER A N 14
ATOM 22719 C CA . SER A 1 102 ? -1.994 15.109 1.709 1.00 0.00 102 SER A CA 14
ATOM 22720 C C . SER A 1 102 ? -2.905 16.173 2.314 1.00 0.00 102 SER A C 14
ATOM 22721 O O . SER A 1 102 ? -3.514 16.965 1.596 1.00 0.00 102 SER A O 14
ATOM 22729 N N . GLY A 1 103 ? -2.993 16.183 3.640 1.00 0.00 103 GLY A N 14
ATOM 22730 C CA . GLY A 1 103 ? -3.832 17.153 4.320 1.00 0.00 103 GLY A CA 14
ATOM 22731 C C . GLY A 1 103 ? -5.253 16.660 4.509 1.00 0.00 103 GLY A C 14
ATOM 22732 O O . GLY A 1 103 ? -5.522 15.458 4.498 1.00 0.00 103 GLY A O 14
ATOM 22736 N N . PRO A 1 104 ? -6.191 17.601 4.688 1.00 0.00 104 PRO A N 14
ATOM 22737 C CA . PRO A 1 104 ? -7.608 17.279 4.885 1.00 0.00 104 PRO A CA 14
ATOM 22738 C C . PRO A 1 104 ? -8.259 16.731 3.619 1.00 0.00 104 PRO A C 14
ATOM 22739 O O . PRO A 1 104 ? -7.672 16.777 2.538 1.00 0.00 104 PRO A O 14
ATOM 22750 N N . SER A 1 105 ? -9.475 16.215 3.761 1.00 0.00 105 SER A N 14
ATOM 22751 C CA . SER A 1 105 ? -10.205 15.656 2.629 1.00 0.00 105 SER A CA 14
ATOM 22752 C C . SER A 1 105 ? -11.142 16.694 2.020 1.00 0.00 105 SER A C 14
ATOM 22753 O O . SER A 1 105 ? -11.216 16.841 0.800 1.00 0.00 105 SER A O 14
ATOM 22761 N N . SER A 1 106 ? -11.857 17.413 2.880 1.00 0.00 106 SER A N 14
ATOM 22762 C CA . SER A 1 106 ? -12.794 18.436 2.428 1.00 0.00 106 SER A CA 14
ATOM 22763 C C . SER A 1 106 ? -12.165 19.823 2.514 1.00 0.00 106 SER A C 14
ATOM 22764 O O . SER A 1 106 ? -11.481 20.148 3.483 1.00 0.00 106 SER A O 14
ATOM 22772 N N . GLY A 1 107 ? -12.404 20.639 1.491 1.00 0.00 107 GLY A N 14
ATOM 22773 C CA . GLY A 1 107 ? -11.855 21.982 1.470 1.00 0.00 107 GLY A CA 14
ATOM 22774 C C . GLY A 1 107 ? -12.484 22.849 0.397 1.00 0.00 107 GLY A C 14
ATOM 22775 O O . GLY A 1 107 ? -12.539 22.461 -0.770 1.00 0.00 107 GLY A O 14
ATOM 22779 N N . GLY A 1 1 ? -21.556 -22.023 3.697 1.00 0.00 1 GLY A N 15
ATOM 22780 C CA . GLY A 1 1 ? -20.927 -20.717 3.763 1.00 0.00 1 GLY A CA 15
ATOM 22781 C C . GLY A 1 1 ? -19.943 -20.605 4.911 1.00 0.00 1 GLY A C 15
ATOM 22782 O O . GLY A 1 1 ? -20.291 -20.865 6.063 1.00 0.00 1 GLY A O 15
ATOM 22786 N N . SER A 1 2 ? -18.711 -20.219 4.596 1.00 0.00 2 SER A N 15
ATOM 22787 C CA . SER A 1 2 ? -17.672 -20.079 5.610 1.00 0.00 2 SER A CA 15
ATOM 22788 C C . SER A 1 2 ? -18.208 -19.355 6.841 1.00 0.00 2 SER A C 15
ATOM 22789 O O . SER A 1 2 ? -19.059 -18.472 6.734 1.00 0.00 2 SER A O 15
ATOM 22797 N N . SER A 1 3 ? -17.704 -19.736 8.010 1.00 0.00 3 SER A N 15
ATOM 22798 C CA . SER A 1 3 ? -18.134 -19.128 9.264 1.00 0.00 3 SER A CA 15
ATOM 22799 C C . SER A 1 3 ? -16.938 -18.598 10.049 1.00 0.00 3 SER A C 15
ATOM 22800 O O . SER A 1 3 ? -16.861 -18.757 11.266 1.00 0.00 3 SER A O 15
ATOM 22808 N N . GLY A 1 4 ? -16.006 -17.966 9.341 1.00 0.00 4 GLY A N 15
ATOM 22809 C CA . GLY A 1 4 ? -14.826 -17.422 9.987 1.00 0.00 4 GLY A CA 15
ATOM 22810 C C . GLY A 1 4 ? -15.111 -16.125 10.718 1.00 0.00 4 GLY A C 15
ATOM 22811 O O . GLY A 1 4 ? -16.076 -15.428 10.406 1.00 0.00 4 GLY A O 15
ATOM 22815 N N . SER A 1 5 ? -14.271 -15.801 11.696 1.00 0.00 5 SER A N 15
ATOM 22816 C CA . SER A 1 5 ? -14.440 -14.582 12.477 1.00 0.00 5 SER A CA 15
ATOM 22817 C C . SER A 1 5 ? -13.236 -13.660 12.313 1.00 0.00 5 SER A C 15
ATOM 22818 O O . SER A 1 5 ? -12.104 -14.039 12.614 1.00 0.00 5 SER A O 15
ATOM 22826 N N . SER A 1 6 ? -13.489 -12.446 11.833 1.00 0.00 6 SER A N 15
ATOM 22827 C CA . SER A 1 6 ? -12.426 -11.470 11.624 1.00 0.00 6 SER A CA 15
ATOM 22828 C C . SER A 1 6 ? -12.973 -10.048 11.697 1.00 0.00 6 SER A C 15
ATOM 22829 O O . SER A 1 6 ? -14.177 -9.826 11.570 1.00 0.00 6 SER A O 15
ATOM 22837 N N . GLY A 1 7 ? -12.078 -9.086 11.902 1.00 0.00 7 GLY A N 15
ATOM 22838 C CA . GLY A 1 7 ? -12.489 -7.697 11.989 1.00 0.00 7 GLY A CA 15
ATOM 22839 C C . GLY A 1 7 ? -11.601 -6.886 12.912 1.00 0.00 7 GLY A C 15
ATOM 22840 O O . GLY A 1 7 ? -12.052 -6.397 13.948 1.00 0.00 7 GLY A O 15
ATOM 22844 N N . LEU A 1 8 ? -10.335 -6.744 12.537 1.00 0.00 8 LEU A N 15
ATOM 22845 C CA . LEU A 1 8 ? -9.380 -5.987 13.340 1.00 0.00 8 LEU A CA 15
ATOM 22846 C C . LEU A 1 8 ? -9.077 -4.637 12.698 1.00 0.00 8 LEU A C 15
ATOM 22847 O O . LEU A 1 8 ? -9.651 -4.287 11.667 1.00 0.00 8 LEU A O 15
ATOM 22863 N N . GLU A 1 9 ? -8.171 -3.884 13.314 1.00 0.00 9 GLU A N 15
ATOM 22864 C CA . GLU A 1 9 ? -7.792 -2.573 12.801 1.00 0.00 9 GLU A CA 15
ATOM 22865 C C . GLU A 1 9 ? -6.974 -2.706 11.520 1.00 0.00 9 GLU A C 15
ATOM 22866 O O . GLU A 1 9 ? -7.355 -2.189 10.469 1.00 0.00 9 GLU A O 15
ATOM 22878 N N . THR A 1 10 ? -5.845 -3.402 11.615 1.00 0.00 10 THR A N 15
ATOM 22879 C CA . THR A 1 10 ? -4.971 -3.601 10.466 1.00 0.00 10 THR A CA 15
ATOM 22880 C C . THR A 1 10 ? -3.945 -4.695 10.739 1.00 0.00 10 THR A C 15
ATOM 22881 O O . THR A 1 10 ? -3.964 -5.328 11.795 1.00 0.00 10 THR A O 15
ATOM 22892 N N . SER A 1 11 ? -3.049 -4.913 9.782 1.00 0.00 11 SER A N 15
ATOM 22893 C CA . SER A 1 11 ? -2.017 -5.933 9.918 1.00 0.00 11 SER A CA 15
ATOM 22894 C C . SER A 1 11 ? -2.606 -7.329 9.743 1.00 0.00 11 SER A C 15
ATOM 22895 O O . SER A 1 11 ? -2.385 -8.217 10.567 1.00 0.00 11 SER A O 15
ATOM 22903 N N . SER A 1 12 ? -3.358 -7.516 8.663 1.00 0.00 12 SER A N 15
ATOM 22904 C CA . SER A 1 12 ? -3.983 -8.803 8.379 1.00 0.00 12 SER A CA 15
ATOM 22905 C C . SER A 1 12 ? -3.420 -9.410 7.098 1.00 0.00 12 SER A C 15
ATOM 22906 O O . SER A 1 12 ? -3.274 -8.725 6.085 1.00 0.00 12 SER A O 15
ATOM 22914 N N . TYR A 1 13 ? -3.106 -10.700 7.151 1.00 0.00 13 TYR A N 15
ATOM 22915 C CA . TYR A 1 13 ? -2.556 -11.400 5.996 1.00 0.00 13 TYR A CA 15
ATOM 22916 C C . TYR A 1 13 ? -3.315 -11.033 4.724 1.00 0.00 13 TYR A C 15
ATOM 22917 O O . TYR A 1 13 ? -4.471 -11.417 4.544 1.00 0.00 13 TYR A O 15
ATOM 22935 N N . LEU A 1 14 ? -2.655 -10.287 3.845 1.00 0.00 14 LEU A N 15
ATOM 22936 C CA . LEU A 1 14 ? -3.265 -9.867 2.588 1.00 0.00 14 LEU A CA 15
ATOM 22937 C C . LEU A 1 14 ? -2.574 -10.528 1.400 1.00 0.00 14 LEU A C 15
ATOM 22938 O O . LEU A 1 14 ? -1.535 -11.169 1.552 1.00 0.00 14 LEU A O 15
ATOM 22954 N N . ASN A 1 15 ? -3.157 -10.365 0.217 1.00 0.00 15 ASN A N 15
ATOM 22955 C CA . ASN A 1 15 ? -2.596 -10.944 -0.998 1.00 0.00 15 ASN A CA 15
ATOM 22956 C C . ASN A 1 15 ? -1.926 -9.872 -1.853 1.00 0.00 15 ASN A C 15
ATOM 22957 O O . ASN A 1 15 ? -2.597 -9.040 -2.463 1.00 0.00 15 ASN A O 15
ATOM 22968 N N . VAL A 1 16 ? -0.598 -9.900 -1.892 1.00 0.00 16 VAL A N 15
ATOM 22969 C CA . VAL A 1 16 ? 0.164 -8.932 -2.673 1.00 0.00 16 VAL A CA 15
ATOM 22970 C C . VAL A 1 16 ? 0.589 -9.520 -4.014 1.00 0.00 16 VAL A C 15
ATOM 22971 O O . VAL A 1 16 ? 1.416 -10.432 -4.070 1.00 0.00 16 VAL A O 15
ATOM 22984 N N . LEU A 1 17 ? 0.019 -8.993 -5.092 1.00 0.00 17 LEU A N 15
ATOM 22985 C CA . LEU A 1 17 ? 0.339 -9.466 -6.434 1.00 0.00 17 LEU A CA 15
ATOM 22986 C C . LEU A 1 17 ? 1.801 -9.193 -6.773 1.00 0.00 17 LEU A C 15
ATOM 22987 O O . LEU A 1 17 ? 2.301 -8.087 -6.567 1.00 0.00 17 LEU A O 15
ATOM 23003 N N . VAL A 1 18 ? 2.481 -10.208 -7.297 1.00 0.00 18 VAL A N 15
ATOM 23004 C CA . VAL A 1 18 ? 3.885 -10.077 -7.668 1.00 0.00 18 VAL A CA 15
ATOM 23005 C C . VAL A 1 18 ? 4.088 -10.351 -9.154 1.00 0.00 18 VAL A C 15
ATOM 23006 O O . VAL A 1 18 ? 4.239 -9.427 -9.951 1.00 0.00 18 VAL A O 15
ATOM 23019 N N . ASN A 1 19 ? 4.091 -11.629 -9.519 1.00 0.00 19 ASN A N 15
ATOM 23020 C CA . ASN A 1 19 ? 4.275 -12.026 -10.911 1.00 0.00 19 ASN A CA 15
ATOM 23021 C C . ASN A 1 19 ? 2.995 -12.632 -11.478 1.00 0.00 19 ASN A C 15
ATOM 23022 O O . ASN A 1 19 ? 2.924 -13.835 -11.728 1.00 0.00 19 ASN A O 15
ATOM 23033 N N . SER A 1 20 ? 1.987 -11.790 -11.680 1.00 0.00 20 SER A N 15
ATOM 23034 C CA . SER A 1 20 ? 0.709 -12.242 -12.215 1.00 0.00 20 SER A CA 15
ATOM 23035 C C . SER A 1 20 ? 0.055 -13.254 -11.278 1.00 0.00 20 SER A C 15
ATOM 23036 O O . SER A 1 20 ? -0.750 -14.080 -11.706 1.00 0.00 20 SER A O 15
ATOM 23044 N N . GLN A 1 21 ? 0.408 -13.180 -9.999 1.00 0.00 21 GLN A N 15
ATOM 23045 C CA . GLN A 1 21 ? -0.143 -14.090 -9.002 1.00 0.00 21 GLN A CA 15
ATOM 23046 C C . GLN A 1 21 ? -0.166 -13.437 -7.624 1.00 0.00 21 GLN A C 15
ATOM 23047 O O . GLN A 1 21 ? 0.567 -12.481 -7.367 1.00 0.00 21 GLN A O 15
ATOM 23061 N N . TRP A 1 22 ? -1.011 -13.958 -6.742 1.00 0.00 22 TRP A N 15
ATOM 23062 C CA . TRP A 1 22 ? -1.129 -13.425 -5.389 1.00 0.00 22 TRP A CA 15
ATOM 23063 C C . TRP A 1 22 ? -0.263 -14.215 -4.415 1.00 0.00 22 TRP A C 15
ATOM 23064 O O . TRP A 1 22 ? -0.550 -15.373 -4.111 1.00 0.00 22 TRP A O 15
ATOM 23085 N N . LYS A 1 23 ? 0.800 -13.583 -3.928 1.00 0.00 23 LYS A N 15
ATOM 23086 C CA . LYS A 1 23 ? 1.708 -14.226 -2.986 1.00 0.00 23 LYS A CA 15
ATOM 23087 C C . LYS A 1 23 ? 1.386 -13.816 -1.553 1.00 0.00 23 LYS A C 15
ATOM 23088 O O . LYS A 1 23 ? 1.158 -12.640 -1.270 1.00 0.00 23 LYS A O 15
ATOM 23107 N N . SER A 1 24 ? 1.369 -14.793 -0.652 1.00 0.00 24 SER A N 15
ATOM 23108 C CA . SER A 1 24 ? 1.073 -14.534 0.752 1.00 0.00 24 SER A CA 15
ATOM 23109 C C . SER A 1 24 ? 2.117 -13.607 1.366 1.00 0.00 24 SER A C 15
ATOM 23110 O O . SER A 1 24 ? 3.201 -14.044 1.752 1.00 0.00 24 SER A O 15
ATOM 23118 N N . ARG A 1 25 ? 1.783 -12.323 1.452 1.00 0.00 25 ARG A N 15
ATOM 23119 C CA . ARG A 1 25 ? 2.691 -11.333 2.017 1.00 0.00 25 ARG A CA 15
ATOM 23120 C C . ARG A 1 25 ? 2.019 -10.563 3.150 1.00 0.00 25 ARG A C 15
ATOM 23121 O O . ARG A 1 25 ? 0.803 -10.370 3.147 1.00 0.00 25 ARG A O 15
ATOM 23142 N N . TRP A 1 26 ? 2.818 -10.127 4.117 1.00 0.00 26 TRP A N 15
ATOM 23143 C CA . TRP A 1 26 ? 2.300 -9.378 5.257 1.00 0.00 26 TRP A CA 15
ATOM 23144 C C . TRP A 1 26 ? 2.131 -7.903 4.908 1.00 0.00 26 TRP A C 15
ATOM 23145 O O . TRP A 1 26 ? 2.816 -7.382 4.027 1.00 0.00 26 TRP A O 15
ATOM 23166 N N . CYS A 1 27 ? 1.217 -7.237 5.603 1.00 0.00 27 CYS A N 15
ATOM 23167 C CA . CYS A 1 27 ? 0.958 -5.821 5.366 1.00 0.00 27 CYS A CA 15
ATOM 23168 C C . CYS A 1 27 ? 0.868 -5.056 6.682 1.00 0.00 27 CYS A C 15
ATOM 23169 O O . CYS A 1 27 ? 0.335 -5.561 7.670 1.00 0.00 27 CYS A O 15
ATOM 23177 N N . SER A 1 28 ? 1.396 -3.836 6.689 1.00 0.00 28 SER A N 15
ATOM 23178 C CA . SER A 1 28 ? 1.381 -3.003 7.886 1.00 0.00 28 SER A CA 15
ATOM 23179 C C . SER A 1 28 ? 1.211 -1.532 7.521 1.00 0.00 28 SER A C 15
ATOM 23180 O O . SER A 1 28 ? 2.036 -0.957 6.812 1.00 0.00 28 SER A O 15
ATOM 23188 N N . VAL A 1 29 ? 0.134 -0.927 8.013 1.00 0.00 29 VAL A N 15
ATOM 23189 C CA . VAL A 1 29 ? -0.146 0.478 7.741 1.00 0.00 29 VAL A CA 15
ATOM 23190 C C . VAL A 1 29 ? 0.149 1.343 8.961 1.00 0.00 29 VAL A C 15
ATOM 23191 O O . VAL A 1 29 ? -0.476 1.187 10.011 1.00 0.00 29 VAL A O 15
ATOM 23204 N N . ARG A 1 30 ? 1.105 2.255 8.816 1.00 0.00 30 ARG A N 15
ATOM 23205 C CA . ARG A 1 30 ? 1.484 3.145 9.907 1.00 0.00 30 ARG A CA 15
ATOM 23206 C C . ARG A 1 30 ? 2.357 4.288 9.398 1.00 0.00 30 ARG A C 15
ATOM 23207 O O . ARG A 1 30 ? 3.190 4.099 8.511 1.00 0.00 30 ARG A O 15
ATOM 23228 N N . ASP A 1 31 ? 2.160 5.473 9.964 1.00 0.00 31 ASP A N 15
ATOM 23229 C CA . ASP A 1 31 ? 2.929 6.647 9.568 1.00 0.00 31 ASP A CA 15
ATOM 23230 C C . ASP A 1 31 ? 2.641 7.022 8.118 1.00 0.00 31 ASP A C 15
ATOM 23231 O O . ASP A 1 31 ? 3.517 7.512 7.408 1.00 0.00 31 ASP A O 15
ATOM 23240 N N . ASN A 1 32 ? 1.406 6.787 7.686 1.00 0.00 32 ASN A N 15
ATOM 23241 C CA . ASN A 1 32 ? 1.003 7.099 6.319 1.00 0.00 32 ASN A CA 15
ATOM 23242 C C . ASN A 1 32 ? 1.868 6.348 5.312 1.00 0.00 32 ASN A C 15
ATOM 23243 O O . ASN A 1 32 ? 2.238 6.889 4.269 1.00 0.00 32 ASN A O 15
ATOM 23254 N N . HIS A 1 33 ? 2.187 5.097 5.630 1.00 0.00 33 HIS A N 15
ATOM 23255 C CA . HIS A 1 33 ? 3.008 4.270 4.752 1.00 0.00 33 HIS A CA 15
ATOM 23256 C C . HIS A 1 33 ? 2.650 2.795 4.905 1.00 0.00 33 HIS A C 15
ATOM 23257 O O . HIS A 1 33 ? 2.515 2.290 6.020 1.00 0.00 33 HIS A O 15
ATOM 23272 N N . LEU A 1 34 ? 2.497 2.109 3.777 1.00 0.00 34 LEU A N 15
ATOM 23273 C CA . LEU A 1 34 ? 2.154 0.691 3.785 1.00 0.00 34 LEU A CA 15
ATOM 23274 C C . LEU A 1 34 ? 3.405 -0.172 3.662 1.00 0.00 34 LEU A C 15
ATOM 23275 O O . LEU A 1 34 ? 3.979 -0.303 2.580 1.00 0.00 34 LEU A O 15
ATOM 23291 N N . HIS A 1 35 ? 3.822 -0.763 4.778 1.00 0.00 35 HIS A N 15
ATOM 23292 C CA . HIS A 1 35 ? 5.005 -1.617 4.795 1.00 0.00 35 HIS A CA 15
ATOM 23293 C C . HIS A 1 35 ? 4.642 -3.054 4.433 1.00 0.00 35 HIS A C 15
ATOM 23294 O O . HIS A 1 35 ? 3.469 -3.430 4.443 1.00 0.00 35 HIS A O 15
ATOM 23309 N N . PHE A 1 36 ? 5.655 -3.852 4.112 1.00 0.00 36 PHE A N 15
ATOM 23310 C CA . PHE A 1 36 ? 5.442 -5.247 3.745 1.00 0.00 36 PHE A CA 15
ATOM 23311 C C . PHE A 1 36 ? 6.441 -6.155 4.457 1.00 0.00 36 PHE A C 15
ATOM 23312 O O . PHE A 1 36 ? 7.643 -5.890 4.462 1.00 0.00 36 PHE A O 15
ATOM 23329 N N . TYR A 1 37 ? 5.934 -7.226 5.057 1.00 0.00 37 TYR A N 15
ATOM 23330 C CA . TYR A 1 37 ? 6.780 -8.172 5.775 1.00 0.00 37 TYR A CA 15
ATOM 23331 C C . TYR A 1 37 ? 6.490 -9.604 5.335 1.00 0.00 37 TYR A C 15
ATOM 23332 O O . TYR A 1 37 ? 5.459 -9.880 4.723 1.00 0.00 37 TYR A O 15
ATOM 23350 N N . GLN A 1 38 ? 7.409 -10.511 5.652 1.00 0.00 38 GLN A N 15
ATOM 23351 C CA . GLN A 1 38 ? 7.254 -11.914 5.290 1.00 0.00 38 GLN A CA 15
ATOM 23352 C C . GLN A 1 38 ? 6.548 -12.688 6.399 1.00 0.00 38 GLN A C 15
ATOM 23353 O O . GLN A 1 38 ? 5.649 -13.487 6.136 1.00 0.00 38 GLN A O 15
ATOM 23367 N N . ASP A 1 39 ? 6.962 -12.446 7.637 1.00 0.00 39 ASP A N 15
ATOM 23368 C CA . ASP A 1 39 ? 6.369 -13.119 8.787 1.00 0.00 39 ASP A CA 15
ATOM 23369 C C . ASP A 1 39 ? 5.903 -12.107 9.829 1.00 0.00 39 ASP A C 15
ATOM 23370 O O . ASP A 1 39 ? 6.312 -10.946 9.807 1.00 0.00 39 ASP A O 15
ATOM 23379 N N . ARG A 1 40 ? 5.046 -12.556 10.740 1.00 0.00 40 ARG A N 15
ATOM 23380 C CA . ARG A 1 40 ? 4.522 -11.689 11.789 1.00 0.00 40 ARG A CA 15
ATOM 23381 C C . ARG A 1 40 ? 5.657 -10.989 12.532 1.00 0.00 40 ARG A C 15
ATOM 23382 O O . ARG A 1 40 ? 5.572 -9.800 12.837 1.00 0.00 40 ARG A O 15
ATOM 23403 N N . ASN A 1 41 ? 6.717 -11.736 12.821 1.00 0.00 41 ASN A N 15
ATOM 23404 C CA . ASN A 1 41 ? 7.868 -11.188 13.529 1.00 0.00 41 ASN A CA 15
ATOM 23405 C C . ASN A 1 41 ? 8.673 -10.261 12.624 1.00 0.00 41 ASN A C 15
ATOM 23406 O O . ASN A 1 41 ? 9.789 -10.587 12.219 1.00 0.00 41 ASN A O 15
ATOM 23417 N N . ARG A 1 42 ? 8.100 -9.103 12.311 1.00 0.00 42 ARG A N 15
ATOM 23418 C CA . ARG A 1 42 ? 8.764 -8.129 11.454 1.00 0.00 42 ARG A CA 15
ATOM 23419 C C . ARG A 1 42 ? 10.272 -8.141 11.683 1.00 0.00 42 ARG A C 15
ATOM 23420 O O . ARG A 1 42 ? 10.759 -7.651 12.702 1.00 0.00 42 ARG A O 15
ATOM 23441 N N . SER A 1 43 ? 11.006 -8.705 10.729 1.00 0.00 43 SER A N 15
ATOM 23442 C CA . SER A 1 43 ? 12.458 -8.785 10.829 1.00 0.00 43 SER A CA 15
ATOM 23443 C C . SER A 1 43 ? 13.116 -8.388 9.511 1.00 0.00 43 SER A C 15
ATOM 23444 O O . SER A 1 43 ? 14.070 -7.610 9.489 1.00 0.00 43 SER A O 15
ATOM 23452 N N . LYS A 1 44 ? 12.599 -8.927 8.412 1.00 0.00 44 LYS A N 15
ATOM 23453 C CA . LYS A 1 44 ? 13.133 -8.630 7.089 1.00 0.00 44 LYS A CA 15
ATOM 23454 C C . LYS A 1 44 ? 12.037 -8.112 6.163 1.00 0.00 44 LYS A C 15
ATOM 23455 O O . LYS A 1 44 ? 11.353 -8.890 5.497 1.00 0.00 44 LYS A O 15
ATOM 23474 N N . VAL A 1 45 ? 11.874 -6.793 6.126 1.00 0.00 45 VAL A N 15
ATOM 23475 C CA . VAL A 1 45 ? 10.863 -6.171 5.280 1.00 0.00 45 VAL A CA 15
ATOM 23476 C C . VAL A 1 45 ? 10.864 -6.780 3.883 1.00 0.00 45 VAL A C 15
ATOM 23477 O O . VAL A 1 45 ? 11.756 -6.512 3.079 1.00 0.00 45 VAL A O 15
ATOM 23490 N N . ALA A 1 46 ? 9.858 -7.601 3.600 1.00 0.00 46 ALA A N 15
ATOM 23491 C CA . ALA A 1 46 ? 9.741 -8.247 2.299 1.00 0.00 46 ALA A CA 15
ATOM 23492 C C . ALA A 1 46 ? 10.265 -7.343 1.188 1.00 0.00 46 ALA A C 15
ATOM 23493 O O . ALA A 1 46 ? 10.976 -7.796 0.291 1.00 0.00 46 ALA A O 15
ATOM 23500 N N . GLN A 1 47 ? 9.909 -6.064 1.255 1.00 0.00 47 GLN A N 15
ATOM 23501 C CA . GLN A 1 47 ? 10.342 -5.098 0.254 1.00 0.00 47 GLN A CA 15
ATOM 23502 C C . GLN A 1 47 ? 10.059 -3.672 0.715 1.00 0.00 47 GLN A C 15
ATOM 23503 O O . GLN A 1 47 ? 9.241 -3.450 1.607 1.00 0.00 47 GLN A O 15
ATOM 23517 N N . GLN A 1 48 ? 10.740 -2.710 0.100 1.00 0.00 48 GLN A N 15
ATOM 23518 C CA . GLN A 1 48 ? 10.561 -1.306 0.449 1.00 0.00 48 GLN A CA 15
ATOM 23519 C C . GLN A 1 48 ? 9.094 -0.996 0.726 1.00 0.00 48 GLN A C 15
ATOM 23520 O O . GLN A 1 48 ? 8.192 -1.487 0.047 1.00 0.00 48 GLN A O 15
ATOM 23534 N N . PRO A 1 49 ? 8.846 -0.161 1.746 1.00 0.00 49 PRO A N 15
ATOM 23535 C CA . PRO A 1 49 ? 7.489 0.233 2.136 1.00 0.00 49 PRO A CA 15
ATOM 23536 C C . PRO A 1 49 ? 6.831 1.143 1.104 1.00 0.00 49 PRO A C 15
ATOM 23537 O O . PRO A 1 49 ? 7.464 1.554 0.131 1.00 0.00 49 PRO A O 15
ATOM 23548 N N . LEU A 1 50 ? 5.559 1.455 1.324 1.00 0.00 50 LEU A N 15
ATOM 23549 C CA . LEU A 1 50 ? 4.815 2.318 0.413 1.00 0.00 50 LEU A CA 15
ATOM 23550 C C . LEU A 1 50 ? 4.422 3.623 1.097 1.00 0.00 50 LEU A C 15
ATOM 23551 O O . LEU A 1 50 ? 4.220 3.662 2.311 1.00 0.00 50 LEU A O 15
ATOM 23567 N N . SER A 1 51 ? 4.315 4.689 0.311 1.00 0.00 51 SER A N 15
ATOM 23568 C CA . SER A 1 51 ? 3.948 5.997 0.841 1.00 0.00 51 SER A CA 15
ATOM 23569 C C . SER A 1 51 ? 2.551 6.399 0.378 1.00 0.00 51 SER A C 15
ATOM 23570 O O . SER A 1 51 ? 2.394 7.292 -0.456 1.00 0.00 51 SER A O 15
ATOM 23578 N N . LEU A 1 52 ? 1.539 5.733 0.923 1.00 0.00 52 LEU A N 15
ATOM 23579 C CA . LEU A 1 52 ? 0.154 6.020 0.567 1.00 0.00 52 LEU A CA 15
ATOM 23580 C C . LEU A 1 52 ? -0.026 7.496 0.227 1.00 0.00 52 LEU A C 15
ATOM 23581 O O . LEU A 1 52 ? -0.793 7.848 -0.669 1.00 0.00 52 LEU A O 15
ATOM 23597 N N . VAL A 1 53 ? 0.687 8.355 0.948 1.00 0.00 53 VAL A N 15
ATOM 23598 C CA . VAL A 1 53 ? 0.608 9.794 0.721 1.00 0.00 53 VAL A CA 15
ATOM 23599 C C . VAL A 1 53 ? 0.739 10.124 -0.761 1.00 0.00 53 VAL A C 15
ATOM 23600 O O . VAL A 1 53 ? 1.814 9.994 -1.345 1.00 0.00 53 VAL A O 15
ATOM 23613 N N . GLY A 1 54 ? -0.365 10.553 -1.366 1.00 0.00 54 GLY A N 15
ATOM 23614 C CA . GLY A 1 54 ? -0.353 10.896 -2.776 1.00 0.00 54 GLY A CA 15
ATOM 23615 C C . GLY A 1 54 ? -1.030 9.846 -3.634 1.00 0.00 54 GLY A C 15
ATOM 23616 O O . GLY A 1 54 ? -1.741 10.175 -4.585 1.00 0.00 54 GLY A O 15
ATOM 23620 N N . CYS A 1 55 ? -0.809 8.579 -3.301 1.00 0.00 55 CYS A N 15
ATOM 23621 C CA . CYS A 1 55 ? -1.402 7.476 -4.050 1.00 0.00 55 CYS A CA 15
ATOM 23622 C C . CYS A 1 55 ? -2.919 7.467 -3.894 1.00 0.00 55 CYS A C 15
ATOM 23623 O O . CYS A 1 55 ? -3.489 8.330 -3.227 1.00 0.00 55 CYS A O 15
ATOM 23631 N N . GLU A 1 56 ? -3.567 6.487 -4.516 1.00 0.00 56 GLU A N 15
ATOM 23632 C CA . GLU A 1 56 ? -5.018 6.368 -4.449 1.00 0.00 56 GLU A CA 15
ATOM 23633 C C . GLU A 1 56 ? -5.452 4.911 -4.583 1.00 0.00 56 GLU A C 15
ATOM 23634 O O . GLU A 1 56 ? -5.103 4.235 -5.551 1.00 0.00 56 GLU A O 15
ATOM 23646 N N . VAL A 1 57 ? -6.214 4.433 -3.605 1.00 0.00 57 VAL A N 15
ATOM 23647 C CA . VAL A 1 57 ? -6.696 3.057 -3.613 1.00 0.00 57 VAL A CA 15
ATOM 23648 C C . VAL A 1 57 ? -8.033 2.948 -4.338 1.00 0.00 57 VAL A C 15
ATOM 23649 O O . VAL A 1 57 ? -9.006 3.605 -3.970 1.00 0.00 57 VAL A O 15
ATOM 23662 N N . VAL A 1 58 ? -8.073 2.111 -5.370 1.00 0.00 58 VAL A N 15
ATOM 23663 C CA . VAL A 1 58 ? -9.291 1.913 -6.146 1.00 0.00 58 VAL A CA 15
ATOM 23664 C C . VAL A 1 58 ? -9.641 0.433 -6.252 1.00 0.00 58 VAL A C 15
ATOM 23665 O O . VAL A 1 58 ? -8.777 -0.423 -6.441 1.00 0.00 58 VAL A O 15
ATOM 23678 N N . PRO A 1 59 ? -10.940 0.122 -6.128 1.00 0.00 59 PRO A N 15
ATOM 23679 C CA . PRO A 1 59 ? -11.435 -1.256 -6.207 1.00 0.00 59 PRO A CA 15
ATOM 23680 C C . PRO A 1 59 ? -11.332 -1.829 -7.616 1.00 0.00 59 PRO A C 15
ATOM 23681 O O . PRO A 1 59 ? -12.255 -1.695 -8.420 1.00 0.00 59 PRO A O 15
ATOM 23692 N N . ASP A 1 60 ? -10.204 -2.467 -7.909 1.00 0.00 60 ASP A N 15
ATOM 23693 C CA . ASP A 1 60 ? -9.981 -3.062 -9.222 1.00 0.00 60 ASP A CA 15
ATOM 23694 C C . ASP A 1 60 ? -10.075 -4.583 -9.152 1.00 0.00 60 ASP A C 15
ATOM 23695 O O . ASP A 1 60 ? -9.069 -5.293 -9.163 1.00 0.00 60 ASP A O 15
ATOM 23704 N N . PRO A 1 61 ? -11.312 -5.097 -9.078 1.00 0.00 61 PRO A N 15
ATOM 23705 C CA . PRO A 1 61 ? -11.566 -6.539 -9.004 1.00 0.00 61 PRO A CA 15
ATOM 23706 C C . PRO A 1 61 ? -11.243 -7.252 -10.312 1.00 0.00 61 PRO A C 15
ATOM 23707 O O . PRO A 1 61 ? -10.852 -6.621 -11.295 1.00 0.00 61 PRO A O 15
ATOM 23718 N N . SER A 1 62 ? -11.408 -8.571 -10.319 1.00 0.00 62 SER A N 15
ATOM 23719 C CA . SER A 1 62 ? -11.130 -9.371 -11.506 1.00 0.00 62 SER A CA 15
ATOM 23720 C C . SER A 1 62 ? -12.159 -10.487 -11.662 1.00 0.00 62 SER A C 15
ATOM 23721 O O . SER A 1 62 ? -12.939 -10.778 -10.755 1.00 0.00 62 SER A O 15
ATOM 23729 N N . PRO A 1 63 ? -12.161 -11.127 -12.841 1.00 0.00 63 PRO A N 15
ATOM 23730 C CA . PRO A 1 63 ? -13.088 -12.221 -13.145 1.00 0.00 63 PRO A CA 15
ATOM 23731 C C . PRO A 1 63 ? -12.775 -13.484 -12.349 1.00 0.00 63 PRO A C 15
ATOM 23732 O O . PRO A 1 63 ? -13.414 -14.520 -12.535 1.00 0.00 63 PRO A O 15
ATOM 23743 N N . ASP A 1 64 ? -11.791 -13.390 -11.462 1.00 0.00 64 ASP A N 15
ATOM 23744 C CA . ASP A 1 64 ? -11.395 -14.524 -10.636 1.00 0.00 64 ASP A CA 15
ATOM 23745 C C . ASP A 1 64 ? -11.425 -14.156 -9.156 1.00 0.00 64 ASP A C 15
ATOM 23746 O O . ASP A 1 64 ? -11.344 -15.025 -8.287 1.00 0.00 64 ASP A O 15
ATOM 23755 N N . HIS A 1 65 ? -11.541 -12.861 -8.876 1.00 0.00 65 HIS A N 15
ATOM 23756 C CA . HIS A 1 65 ? -11.581 -12.377 -7.501 1.00 0.00 65 HIS A CA 15
ATOM 23757 C C . HIS A 1 65 ? -12.107 -10.947 -7.443 1.00 0.00 65 HIS A C 15
ATOM 23758 O O . HIS A 1 65 ? -11.406 -10.001 -7.807 1.00 0.00 65 HIS A O 15
ATOM 23773 N N . LEU A 1 66 ? -13.345 -10.795 -6.985 1.00 0.00 66 LEU A N 15
ATOM 23774 C CA . LEU A 1 66 ? -13.966 -9.479 -6.881 1.00 0.00 66 LEU A CA 15
ATOM 23775 C C . LEU A 1 66 ? -13.540 -8.776 -5.596 1.00 0.00 66 LEU A C 15
ATOM 23776 O O . LEU A 1 66 ? -14.215 -7.861 -5.124 1.00 0.00 66 LEU A O 15
ATOM 23792 N N . TYR A 1 67 ? -12.415 -9.208 -5.037 1.00 0.00 67 TYR A N 15
ATOM 23793 C CA . TYR A 1 67 ? -11.899 -8.621 -3.806 1.00 0.00 67 TYR A CA 15
ATOM 23794 C C . TYR A 1 67 ? -10.436 -8.217 -3.967 1.00 0.00 67 TYR A C 15
ATOM 23795 O O . TYR A 1 67 ? -9.623 -8.415 -3.065 1.00 0.00 67 TYR A O 15
ATOM 23813 N N . SER A 1 68 ? -10.110 -7.649 -5.124 1.00 0.00 68 SER A N 15
ATOM 23814 C CA . SER A 1 68 ? -8.745 -7.220 -5.406 1.00 0.00 68 SER A CA 15
ATOM 23815 C C . SER A 1 68 ? -8.694 -5.721 -5.687 1.00 0.00 68 SER A C 15
ATOM 23816 O O . SER A 1 68 ? -9.316 -5.233 -6.631 1.00 0.00 68 SER A O 15
ATOM 23824 N N . PHE A 1 69 ? -7.949 -4.996 -4.860 1.00 0.00 69 PHE A N 15
ATOM 23825 C CA . PHE A 1 69 ? -7.817 -3.552 -5.017 1.00 0.00 69 PHE A CA 15
ATOM 23826 C C . PHE A 1 69 ? -6.380 -3.172 -5.361 1.00 0.00 69 PHE A C 15
ATOM 23827 O O . PHE A 1 69 ? -5.440 -3.902 -5.045 1.00 0.00 69 PHE A O 15
ATOM 23844 N N . ARG A 1 70 ? -6.217 -2.024 -6.011 1.00 0.00 70 ARG A N 15
ATOM 23845 C CA . ARG A 1 70 ? -4.895 -1.547 -6.399 1.00 0.00 70 ARG A CA 15
ATOM 23846 C C . ARG A 1 70 ? -4.741 -0.061 -6.091 1.00 0.00 70 ARG A C 15
ATOM 23847 O O . ARG A 1 70 ? -5.730 0.658 -5.941 1.00 0.00 70 ARG A O 15
ATOM 23868 N N . ILE A 1 71 ? -3.496 0.393 -5.996 1.00 0.00 71 ILE A N 15
ATOM 23869 C CA . ILE A 1 71 ? -3.213 1.793 -5.706 1.00 0.00 71 ILE A CA 15
ATOM 23870 C C . ILE A 1 71 ? -2.631 2.500 -6.925 1.00 0.00 71 ILE A C 15
ATOM 23871 O O . ILE A 1 71 ? -1.922 1.893 -7.729 1.00 0.00 71 ILE A O 15
ATOM 23887 N N . LEU A 1 72 ? -2.933 3.787 -7.055 1.00 0.00 72 LEU A N 15
ATOM 23888 C CA . LEU A 1 72 ? -2.438 4.580 -8.175 1.00 0.00 72 LEU A CA 15
ATOM 23889 C C . LEU A 1 72 ? -2.074 5.991 -7.726 1.00 0.00 72 LEU A C 15
ATOM 23890 O O . LEU A 1 72 ? -2.745 6.574 -6.873 1.00 0.00 72 LEU A O 15
ATOM 23906 N N . HIS A 1 73 ? -1.010 6.536 -8.306 1.00 0.00 73 HIS A N 15
ATOM 23907 C CA . HIS A 1 73 ? -0.559 7.881 -7.967 1.00 0.00 73 HIS A CA 15
ATOM 23908 C C . HIS A 1 73 ? -1.011 8.887 -9.021 1.00 0.00 73 HIS A C 15
ATOM 23909 O O . HIS A 1 73 ? -1.849 9.749 -8.753 1.00 0.00 73 HIS A O 15
ATOM 23924 N N . LYS A 1 74 ? -0.450 8.774 -10.220 1.00 0.00 74 LYS A N 15
ATOM 23925 C CA . LYS A 1 74 ? -0.795 9.672 -11.315 1.00 0.00 74 LYS A CA 15
ATOM 23926 C C . LYS A 1 74 ? -1.277 8.888 -12.532 1.00 0.00 74 LYS A C 15
ATOM 23927 O O . LYS A 1 74 ? -0.920 9.202 -13.666 1.00 0.00 74 LYS A O 15
ATOM 23946 N N . GLY A 1 75 ? -2.092 7.866 -12.287 1.00 0.00 75 GLY A N 15
ATOM 23947 C CA . GLY A 1 75 ? -2.611 7.054 -13.372 1.00 0.00 75 GLY A CA 15
ATOM 23948 C C . GLY A 1 75 ? -1.852 5.753 -13.536 1.00 0.00 75 GLY A C 15
ATOM 23949 O O . GLY A 1 75 ? -2.229 4.905 -14.343 1.00 0.00 75 GLY A O 15
ATOM 23953 N N . GLU A 1 76 ? -0.778 5.595 -12.769 1.00 0.00 76 GLU A N 15
ATOM 23954 C CA . GLU A 1 76 ? 0.037 4.388 -12.835 1.00 0.00 76 GLU A CA 15
ATOM 23955 C C . GLU A 1 76 ? -0.319 3.427 -11.704 1.00 0.00 76 GLU A C 15
ATOM 23956 O O . GLU A 1 76 ? -1.142 3.743 -10.846 1.00 0.00 76 GLU A O 15
ATOM 23968 N N . GLU A 1 77 ? 0.306 2.254 -11.713 1.00 0.00 77 GLU A N 15
ATOM 23969 C CA . GLU A 1 77 ? 0.053 1.247 -10.689 1.00 0.00 77 GLU A CA 15
ATOM 23970 C C . GLU A 1 77 ? 1.287 1.039 -9.815 1.00 0.00 77 GLU A C 15
ATOM 23971 O O . GLU A 1 77 ? 2.354 0.667 -10.306 1.00 0.00 77 GLU A O 15
ATOM 23983 N N . LEU A 1 78 ? 1.134 1.282 -8.518 1.00 0.00 78 LEU A N 15
ATOM 23984 C CA . LEU A 1 78 ? 2.234 1.121 -7.574 1.00 0.00 78 LEU A CA 15
ATOM 23985 C C . LEU A 1 78 ? 2.231 -0.278 -6.967 1.00 0.00 78 LEU A C 15
ATOM 23986 O O . LEU A 1 78 ? 3.262 -0.949 -6.924 1.00 0.00 78 LEU A O 15
ATOM 24002 N N . ALA A 1 79 ? 1.065 -0.712 -6.500 1.00 0.00 79 ALA A N 15
ATOM 24003 C CA . ALA A 1 79 ? 0.927 -2.033 -5.899 1.00 0.00 79 ALA A CA 15
ATOM 24004 C C . ALA A 1 79 ? -0.480 -2.584 -6.102 1.00 0.00 79 ALA A C 15
ATOM 24005 O O . ALA A 1 79 ? -1.405 -1.845 -6.440 1.00 0.00 79 ALA A O 15
ATOM 24012 N N . LYS A 1 80 ? -0.636 -3.887 -5.894 1.00 0.00 80 LYS A N 15
ATOM 24013 C CA . LYS A 1 80 ? -1.931 -4.538 -6.054 1.00 0.00 80 LYS A CA 15
ATOM 24014 C C . LYS A 1 80 ? -2.171 -5.552 -4.940 1.00 0.00 80 LYS A C 15
ATOM 24015 O O . LYS A 1 80 ? -1.512 -6.591 -4.879 1.00 0.00 80 LYS A O 15
ATOM 24034 N N . LEU A 1 81 ? -3.118 -5.245 -4.061 1.00 0.00 81 LEU A N 15
ATOM 24035 C CA . LEU A 1 81 ? -3.447 -6.130 -2.949 1.00 0.00 81 LEU A CA 15
ATOM 24036 C C . LEU A 1 81 ? -4.769 -6.849 -3.197 1.00 0.00 81 LEU A C 15
ATOM 24037 O O . LEU A 1 81 ? -5.544 -6.458 -4.069 1.00 0.00 81 LEU A O 15
ATOM 24053 N N . GLU A 1 82 ? -5.020 -7.900 -2.423 1.00 0.00 82 GLU A N 15
ATOM 24054 C CA . GLU A 1 82 ? -6.249 -8.672 -2.559 1.00 0.00 82 GLU A CA 15
ATOM 24055 C C . GLU A 1 82 ? -6.722 -9.186 -1.202 1.00 0.00 82 GLU A C 15
ATOM 24056 O O . GLU A 1 82 ? -5.925 -9.666 -0.397 1.00 0.00 82 GLU A O 15
ATOM 24068 N N . ALA A 1 83 ? -8.024 -9.081 -0.958 1.00 0.00 83 ALA A N 15
ATOM 24069 C CA . ALA A 1 83 ? -8.604 -9.535 0.300 1.00 0.00 83 ALA A CA 15
ATOM 24070 C C . ALA A 1 83 ? -9.151 -10.953 0.171 1.00 0.00 83 ALA A C 15
ATOM 24071 O O . ALA A 1 83 ? -8.986 -11.602 -0.861 1.00 0.00 83 ALA A O 15
ATOM 24078 N N . LYS A 1 84 ? -9.803 -11.428 1.227 1.00 0.00 84 LYS A N 15
ATOM 24079 C CA . LYS A 1 84 ? -10.376 -12.769 1.233 1.00 0.00 84 LYS A CA 15
ATOM 24080 C C . LYS A 1 84 ? -11.853 -12.732 0.855 1.00 0.00 84 LYS A C 15
ATOM 24081 O O . LYS A 1 84 ? -12.384 -13.689 0.291 1.00 0.00 84 LYS A O 15
ATOM 24100 N N . SER A 1 85 ? -12.512 -11.620 1.168 1.00 0.00 85 SER A N 15
ATOM 24101 C CA . SER A 1 85 ? -13.928 -11.459 0.863 1.00 0.00 85 SER A CA 15
ATOM 24102 C C . SER A 1 85 ? -14.270 -9.991 0.629 1.00 0.00 85 SER A C 15
ATOM 24103 O O . SER A 1 85 ? -13.476 -9.101 0.933 1.00 0.00 85 SER A O 15
ATOM 24111 N N . SER A 1 86 ? -15.459 -9.746 0.087 1.00 0.00 86 SER A N 15
ATOM 24112 C CA . SER A 1 86 ? -15.906 -8.386 -0.193 1.00 0.00 86 SER A CA 15
ATOM 24113 C C . SER A 1 86 ? -15.724 -7.493 1.030 1.00 0.00 86 SER A C 15
ATOM 24114 O O . SER A 1 86 ? -15.234 -6.369 0.923 1.00 0.00 86 SER A O 15
ATOM 24122 N N . GLU A 1 87 ? -16.122 -8.002 2.192 1.00 0.00 87 GLU A N 15
ATOM 24123 C CA . GLU A 1 87 ? -16.003 -7.249 3.436 1.00 0.00 87 GLU A CA 15
ATOM 24124 C C . GLU A 1 87 ? -14.555 -6.843 3.690 1.00 0.00 87 GLU A C 15
ATOM 24125 O O . GLU A 1 87 ? -14.250 -5.662 3.850 1.00 0.00 87 GLU A O 15
ATOM 24137 N N . GLU A 1 88 ? -13.666 -7.832 3.725 1.00 0.00 88 GLU A N 15
ATOM 24138 C CA . GLU A 1 88 ? -12.250 -7.577 3.962 1.00 0.00 88 GLU A CA 15
ATOM 24139 C C . GLU A 1 88 ? -11.756 -6.414 3.105 1.00 0.00 88 GLU A C 15
ATOM 24140 O O . GLU A 1 88 ? -11.221 -5.434 3.621 1.00 0.00 88 GLU A O 15
ATOM 24152 N N . MET A 1 89 ? -11.940 -6.533 1.794 1.00 0.00 89 MET A N 15
ATOM 24153 C CA . MET A 1 89 ? -11.514 -5.492 0.866 1.00 0.00 89 MET A CA 15
ATOM 24154 C C . MET A 1 89 ? -12.189 -4.164 1.192 1.00 0.00 89 MET A C 15
ATOM 24155 O O . MET A 1 89 ? -11.609 -3.097 0.994 1.00 0.00 89 MET A O 15
ATOM 24169 N N . GLY A 1 90 ? -13.419 -4.237 1.692 1.00 0.00 90 GLY A N 15
ATOM 24170 C CA . GLY A 1 90 ? -14.152 -3.033 2.037 1.00 0.00 90 GLY A CA 15
ATOM 24171 C C . GLY A 1 90 ? -13.598 -2.350 3.271 1.00 0.00 90 GLY A C 15
ATOM 24172 O O . GLY A 1 90 ? -13.762 -1.142 3.448 1.00 0.00 90 GLY A O 15
ATOM 24176 N N . HIS A 1 91 ? -12.942 -3.124 4.130 1.00 0.00 91 HIS A N 15
ATOM 24177 C CA . HIS A 1 91 ? -12.363 -2.586 5.356 1.00 0.00 91 HIS A CA 15
ATOM 24178 C C . HIS A 1 91 ? -11.016 -1.927 5.077 1.00 0.00 91 HIS A C 15
ATOM 24179 O O . HIS A 1 91 ? -10.629 -0.973 5.752 1.00 0.00 91 HIS A O 15
ATOM 24194 N N . TRP A 1 92 ? -10.306 -2.444 4.081 1.00 0.00 92 TRP A N 15
ATOM 24195 C CA . TRP A 1 92 ? -9.000 -1.906 3.714 1.00 0.00 92 TRP A CA 15
ATOM 24196 C C . TRP A 1 92 ? -9.148 -0.704 2.787 1.00 0.00 92 TRP A C 15
ATOM 24197 O O . TRP A 1 92 ? -8.419 0.281 2.911 1.00 0.00 92 TRP A O 15
ATOM 24218 N N . LEU A 1 93 ? -10.095 -0.791 1.859 1.00 0.00 93 LEU A N 15
ATOM 24219 C CA . LEU A 1 93 ? -10.338 0.291 0.911 1.00 0.00 93 LEU A CA 15
ATOM 24220 C C . LEU A 1 93 ? -10.365 1.641 1.620 1.00 0.00 93 LEU A C 15
ATOM 24221 O O . LEU A 1 93 ? -9.546 2.516 1.342 1.00 0.00 93 LEU A O 15
ATOM 24237 N N . GLY A 1 94 ? -11.312 1.802 2.540 1.00 0.00 94 GLY A N 15
ATOM 24238 C CA . GLY A 1 94 ? -11.426 3.047 3.277 1.00 0.00 94 GLY A CA 15
ATOM 24239 C C . GLY A 1 94 ? -10.235 3.298 4.180 1.00 0.00 94 GLY A C 15
ATOM 24240 O O . GLY A 1 94 ? -9.850 4.446 4.408 1.00 0.00 94 GLY A O 15
ATOM 24244 N N . LEU A 1 95 ? -9.650 2.224 4.697 1.00 0.00 95 LEU A N 15
ATOM 24245 C CA . LEU A 1 95 ? -8.496 2.332 5.583 1.00 0.00 95 LEU A CA 15
ATOM 24246 C C . LEU A 1 95 ? -7.316 2.978 4.863 1.00 0.00 95 LEU A C 15
ATOM 24247 O O . LEU A 1 95 ? -6.630 3.836 5.419 1.00 0.00 95 LEU A O 15
ATOM 24263 N N . LEU A 1 96 ? -7.088 2.562 3.622 1.00 0.00 96 LEU A N 15
ATOM 24264 C CA . LEU A 1 96 ? -5.992 3.102 2.824 1.00 0.00 96 LEU A CA 15
ATOM 24265 C C . LEU A 1 96 ? -6.371 4.451 2.221 1.00 0.00 96 LEU A C 15
ATOM 24266 O O . LEU A 1 96 ? -5.645 5.435 2.369 1.00 0.00 96 LEU A O 15
ATOM 24282 N N . LEU A 1 97 ? -7.512 4.490 1.542 1.00 0.00 97 LEU A N 15
ATOM 24283 C CA . LEU A 1 97 ? -7.989 5.719 0.917 1.00 0.00 97 LEU A CA 15
ATOM 24284 C C . LEU A 1 97 ? -7.758 6.918 1.831 1.00 0.00 97 LEU A C 15
ATOM 24285 O O . LEU A 1 97 ? -7.118 7.895 1.441 1.00 0.00 97 LEU A O 15
ATOM 24301 N N . SER A 1 98 ? -8.283 6.837 3.050 1.00 0.00 98 SER A N 15
ATOM 24302 C CA . SER A 1 98 ? -8.136 7.917 4.019 1.00 0.00 98 SER A CA 15
ATOM 24303 C C . SER A 1 98 ? -6.674 8.333 4.151 1.00 0.00 98 SER A C 15
ATOM 24304 O O . SER A 1 98 ? -6.355 9.521 4.164 1.00 0.00 98 SER A O 15
ATOM 24312 N N . GLU A 1 99 ? -5.791 7.344 4.249 1.00 0.00 99 GLU A N 15
ATOM 24313 C CA . GLU A 1 99 ? -4.363 7.607 4.381 1.00 0.00 99 GLU A CA 15
ATOM 24314 C C . GLU A 1 99 ? -3.810 8.259 3.117 1.00 0.00 99 GLU A C 15
ATOM 24315 O O . GLU A 1 99 ? -3.246 9.352 3.166 1.00 0.00 99 GLU A O 15
ATOM 24327 N N . SER A 1 100 ? -3.976 7.580 1.987 1.00 0.00 100 SER A N 15
ATOM 24328 C CA . SER A 1 100 ? -3.491 8.091 0.710 1.00 0.00 100 SER A CA 15
ATOM 24329 C C . SER A 1 100 ? -4.061 9.477 0.427 1.00 0.00 100 SER A C 15
ATOM 24330 O O . SER A 1 100 ? -4.995 9.924 1.091 1.00 0.00 100 SER A O 15
ATOM 24338 N N . GLY A 1 101 ? -3.489 10.154 -0.565 1.00 0.00 101 GLY A N 15
ATOM 24339 C CA . GLY A 1 101 ? -3.952 11.483 -0.919 1.00 0.00 101 GLY A CA 15
ATOM 24340 C C . GLY A 1 101 ? -5.007 11.459 -2.008 1.00 0.00 101 GLY A C 15
ATOM 24341 O O . GLY A 1 101 ? -4.695 11.619 -3.187 1.00 0.00 101 GLY A O 15
ATOM 24345 N N . SER A 1 102 ? -6.260 11.256 -1.611 1.00 0.00 102 SER A N 15
ATOM 24346 C CA . SER A 1 102 ? -7.363 11.205 -2.563 1.00 0.00 102 SER A CA 15
ATOM 24347 C C . SER A 1 102 ? -8.185 12.490 -2.511 1.00 0.00 102 SER A C 15
ATOM 24348 O O . SER A 1 102 ? -8.490 13.001 -1.435 1.00 0.00 102 SER A O 15
ATOM 24356 N N . GLY A 1 103 ? -8.539 13.006 -3.684 1.00 0.00 103 GLY A N 15
ATOM 24357 C CA . GLY A 1 103 ? -9.322 14.226 -3.751 1.00 0.00 103 GLY A CA 15
ATOM 24358 C C . GLY A 1 103 ? -10.758 14.019 -3.312 1.00 0.00 103 GLY A C 15
ATOM 24359 O O . GLY A 1 103 ? -11.166 14.444 -2.231 1.00 0.00 103 GLY A O 15
ATOM 24363 N N . PRO A 1 104 ? -11.551 13.354 -4.165 1.00 0.00 104 PRO A N 15
ATOM 24364 C CA . PRO A 1 104 ? -12.963 13.077 -3.881 1.00 0.00 104 PRO A CA 15
ATOM 24365 C C . PRO A 1 104 ? -13.140 12.055 -2.764 1.00 0.00 104 PRO A C 15
ATOM 24366 O O . PRO A 1 104 ? -13.380 10.875 -3.021 1.00 0.00 104 PRO A O 15
ATOM 24377 N N . SER A 1 105 ? -13.020 12.514 -1.522 1.00 0.00 105 SER A N 15
ATOM 24378 C CA . SER A 1 105 ? -13.164 11.638 -0.365 1.00 0.00 105 SER A CA 15
ATOM 24379 C C . SER A 1 105 ? -13.278 12.451 0.921 1.00 0.00 105 SER A C 15
ATOM 24380 O O . SER A 1 105 ? -12.366 13.195 1.281 1.00 0.00 105 SER A O 15
ATOM 24388 N N . SER A 1 106 ? -14.405 12.302 1.609 1.00 0.00 106 SER A N 15
ATOM 24389 C CA . SER A 1 106 ? -14.641 13.025 2.854 1.00 0.00 106 SER A CA 15
ATOM 24390 C C . SER A 1 106 ? -13.773 12.468 3.978 1.00 0.00 106 SER A C 15
ATOM 24391 O O . SER A 1 106 ? -13.846 11.284 4.306 1.00 0.00 106 SER A O 15
ATOM 24399 N N . GLY A 1 107 ? -12.952 13.332 4.567 1.00 0.00 107 GLY A N 15
ATOM 24400 C CA . GLY A 1 107 ? -12.081 12.909 5.648 1.00 0.00 107 GLY A CA 15
ATOM 24401 C C . GLY A 1 107 ? -10.736 13.607 5.616 1.00 0.00 107 GLY A C 15
ATOM 24402 O O . GLY A 1 107 ? -9.802 13.139 4.965 1.00 0.00 107 GLY A O 15
ATOM 24406 N N . GLY A 1 1 ? -14.087 -22.349 9.500 1.00 0.00 1 GLY A N 16
ATOM 24407 C CA . GLY A 1 1 ? -15.413 -21.778 9.349 1.00 0.00 1 GLY A CA 16
ATOM 24408 C C . GLY A 1 1 ? -15.487 -20.776 8.214 1.00 0.00 1 GLY A C 16
ATOM 24409 O O . GLY A 1 1 ? -14.462 -20.278 7.749 1.00 0.00 1 GLY A O 16
ATOM 24413 N N . SER A 1 2 ? -16.703 -20.480 7.766 1.00 0.00 2 SER A N 16
ATOM 24414 C CA . SER A 1 2 ? -16.907 -19.534 6.675 1.00 0.00 2 SER A CA 16
ATOM 24415 C C . SER A 1 2 ? -16.328 -18.167 7.026 1.00 0.00 2 SER A C 16
ATOM 24416 O O . SER A 1 2 ? -15.417 -17.677 6.360 1.00 0.00 2 SER A O 16
ATOM 24424 N N . SER A 1 3 ? -16.865 -17.557 8.078 1.00 0.00 3 SER A N 16
ATOM 24425 C CA . SER A 1 3 ? -16.405 -16.244 8.516 1.00 0.00 3 SER A CA 16
ATOM 24426 C C . SER A 1 3 ? -16.007 -16.272 9.989 1.00 0.00 3 SER A C 16
ATOM 24427 O O . SER A 1 3 ? -16.776 -15.866 10.859 1.00 0.00 3 SER A O 16
ATOM 24435 N N . GLY A 1 4 ? -14.798 -16.755 10.260 1.00 0.00 4 GLY A N 16
ATOM 24436 C CA . GLY A 1 4 ? -14.318 -16.828 11.628 1.00 0.00 4 GLY A CA 16
ATOM 24437 C C . GLY A 1 4 ? -13.134 -15.914 11.876 1.00 0.00 4 GLY A C 16
ATOM 24438 O O . GLY A 1 4 ? -11.992 -16.278 11.599 1.00 0.00 4 GLY A O 16
ATOM 24442 N N . SER A 1 5 ? -13.408 -14.722 12.398 1.00 0.00 5 SER A N 16
ATOM 24443 C CA . SER A 1 5 ? -12.357 -13.751 12.678 1.00 0.00 5 SER A CA 16
ATOM 24444 C C . SER A 1 5 ? -12.492 -13.197 14.093 1.00 0.00 5 SER A C 16
ATOM 24445 O O . SER A 1 5 ? -13.589 -13.147 14.649 1.00 0.00 5 SER A O 16
ATOM 24453 N N . SER A 1 6 ? -11.369 -12.782 14.669 1.00 0.00 6 SER A N 16
ATOM 24454 C CA . SER A 1 6 ? -11.360 -12.234 16.021 1.00 0.00 6 SER A CA 16
ATOM 24455 C C . SER A 1 6 ? -10.113 -11.387 16.256 1.00 0.00 6 SER A C 16
ATOM 24456 O O . SER A 1 6 ? -8.994 -11.899 16.265 1.00 0.00 6 SER A O 16
ATOM 24464 N N . GLY A 1 7 ? -10.316 -10.087 16.446 1.00 0.00 7 GLY A N 16
ATOM 24465 C CA . GLY A 1 7 ? -9.200 -9.189 16.678 1.00 0.00 7 GLY A CA 16
ATOM 24466 C C . GLY A 1 7 ? -8.466 -8.832 15.400 1.00 0.00 7 GLY A C 16
ATOM 24467 O O . GLY A 1 7 ? -8.071 -9.714 14.636 1.00 0.00 7 GLY A O 16
ATOM 24471 N N . LEU A 1 8 ? -8.286 -7.537 15.165 1.00 0.00 8 LEU A N 16
ATOM 24472 C CA . LEU A 1 8 ? -7.596 -7.066 13.969 1.00 0.00 8 LEU A CA 16
ATOM 24473 C C . LEU A 1 8 ? -7.296 -5.573 14.067 1.00 0.00 8 LEU A C 16
ATOM 24474 O O . LEU A 1 8 ? -8.198 -4.742 13.968 1.00 0.00 8 LEU A O 16
ATOM 24490 N N . GLU A 1 9 ? -6.023 -5.242 14.259 1.00 0.00 9 GLU A N 16
ATOM 24491 C CA . GLU A 1 9 ? -5.605 -3.850 14.367 1.00 0.00 9 GLU A CA 16
ATOM 24492 C C . GLU A 1 9 ? -4.882 -3.398 13.101 1.00 0.00 9 GLU A C 16
ATOM 24493 O O . GLU A 1 9 ? -3.667 -3.556 12.976 1.00 0.00 9 GLU A O 16
ATOM 24505 N N . THR A 1 10 ? -5.638 -2.835 12.164 1.00 0.00 10 THR A N 16
ATOM 24506 C CA . THR A 1 10 ? -5.072 -2.362 10.907 1.00 0.00 10 THR A CA 16
ATOM 24507 C C . THR A 1 10 ? -3.949 -3.276 10.431 1.00 0.00 10 THR A C 16
ATOM 24508 O O . THR A 1 10 ? -2.963 -2.816 9.856 1.00 0.00 10 THR A O 16
ATOM 24519 N N . SER A 1 11 ? -4.106 -4.574 10.675 1.00 0.00 11 SER A N 16
ATOM 24520 C CA . SER A 1 11 ? -3.103 -5.553 10.273 1.00 0.00 11 SER A CA 16
ATOM 24521 C C . SER A 1 11 ? -3.761 -6.863 9.850 1.00 0.00 11 SER A C 16
ATOM 24522 O O . SER A 1 11 ? -4.553 -7.441 10.594 1.00 0.00 11 SER A O 16
ATOM 24530 N N . SER A 1 12 ? -3.427 -7.324 8.649 1.00 0.00 12 SER A N 16
ATOM 24531 C CA . SER A 1 12 ? -3.988 -8.563 8.123 1.00 0.00 12 SER A CA 16
ATOM 24532 C C . SER A 1 12 ? -3.207 -9.038 6.902 1.00 0.00 12 SER A C 16
ATOM 24533 O O . SER A 1 12 ? -2.885 -8.250 6.012 1.00 0.00 12 SER A O 16
ATOM 24541 N N . TYR A 1 13 ? -2.905 -10.331 6.867 1.00 0.00 13 TYR A N 16
ATOM 24542 C CA . TYR A 1 13 ? -2.159 -10.912 5.757 1.00 0.00 13 TYR A CA 16
ATOM 24543 C C . TYR A 1 13 ? -2.933 -10.774 4.449 1.00 0.00 13 TYR A C 16
ATOM 24544 O O . TYR A 1 13 ? -3.883 -11.516 4.195 1.00 0.00 13 TYR A O 16
ATOM 24562 N N . LEU A 1 14 ? -2.519 -9.820 3.622 1.00 0.00 14 LEU A N 16
ATOM 24563 C CA . LEU A 1 14 ? -3.171 -9.583 2.339 1.00 0.00 14 LEU A CA 16
ATOM 24564 C C . LEU A 1 14 ? -2.374 -10.208 1.199 1.00 0.00 14 LEU A C 16
ATOM 24565 O O . LEU A 1 14 ? -1.188 -10.502 1.346 1.00 0.00 14 LEU A O 16
ATOM 24581 N N . ASN A 1 15 ? -3.032 -10.406 0.062 1.00 0.00 15 ASN A N 16
ATOM 24582 C CA . ASN A 1 15 ? -2.384 -10.995 -1.104 1.00 0.00 15 ASN A CA 16
ATOM 24583 C C . ASN A 1 15 ? -1.802 -9.911 -2.007 1.00 0.00 15 ASN A C 16
ATOM 24584 O O . ASN A 1 15 ? -2.537 -9.181 -2.672 1.00 0.00 15 ASN A O 16
ATOM 24595 N N . VAL A 1 16 ? -0.476 -9.813 -2.026 1.00 0.00 16 VAL A N 16
ATOM 24596 C CA . VAL A 1 16 ? 0.206 -8.821 -2.848 1.00 0.00 16 VAL A CA 16
ATOM 24597 C C . VAL A 1 16 ? 0.593 -9.402 -4.203 1.00 0.00 16 VAL A C 16
ATOM 24598 O O . VAL A 1 16 ? 1.360 -10.363 -4.283 1.00 0.00 16 VAL A O 16
ATOM 24611 N N . LEU A 1 17 ? 0.058 -8.814 -5.268 1.00 0.00 17 LEU A N 16
ATOM 24612 C CA . LEU A 1 17 ? 0.348 -9.273 -6.622 1.00 0.00 17 LEU A CA 16
ATOM 24613 C C . LEU A 1 17 ? 1.838 -9.159 -6.928 1.00 0.00 17 LEU A C 16
ATOM 24614 O O . LEU A 1 17 ? 2.486 -8.181 -6.556 1.00 0.00 17 LEU A O 16
ATOM 24630 N N . VAL A 1 18 ? 2.375 -10.165 -7.612 1.00 0.00 18 VAL A N 16
ATOM 24631 C CA . VAL A 1 18 ? 3.787 -10.176 -7.972 1.00 0.00 18 VAL A CA 16
ATOM 24632 C C . VAL A 1 18 ? 4.019 -10.952 -9.263 1.00 0.00 18 VAL A C 16
ATOM 24633 O O . VAL A 1 18 ? 3.930 -12.179 -9.287 1.00 0.00 18 VAL A O 16
ATOM 24646 N N . ASN A 1 19 ? 4.318 -10.228 -10.337 1.00 0.00 19 ASN A N 16
ATOM 24647 C CA . ASN A 1 19 ? 4.563 -10.849 -11.634 1.00 0.00 19 ASN A CA 16
ATOM 24648 C C . ASN A 1 19 ? 3.363 -11.683 -12.073 1.00 0.00 19 ASN A C 16
ATOM 24649 O O . ASN A 1 19 ? 3.511 -12.834 -12.484 1.00 0.00 19 ASN A O 16
ATOM 24660 N N . SER A 1 20 ? 2.175 -11.093 -11.983 1.00 0.00 20 SER A N 16
ATOM 24661 C CA . SER A 1 20 ? 0.949 -11.782 -12.368 1.00 0.00 20 SER A CA 16
ATOM 24662 C C . SER A 1 20 ? 0.740 -13.034 -11.521 1.00 0.00 20 SER A C 16
ATOM 24663 O O . SER A 1 20 ? 0.213 -14.038 -11.999 1.00 0.00 20 SER A O 16
ATOM 24671 N N . GLN A 1 21 ? 1.158 -12.964 -10.261 1.00 0.00 21 GLN A N 16
ATOM 24672 C CA . GLN A 1 21 ? 1.018 -14.092 -9.347 1.00 0.00 21 GLN A CA 16
ATOM 24673 C C . GLN A 1 21 ? 0.717 -13.611 -7.932 1.00 0.00 21 GLN A C 16
ATOM 24674 O O . GLN A 1 21 ? 1.476 -12.831 -7.357 1.00 0.00 21 GLN A O 16
ATOM 24688 N N . TRP A 1 22 ? -0.394 -14.080 -7.376 1.00 0.00 22 TRP A N 16
ATOM 24689 C CA . TRP A 1 22 ? -0.795 -13.697 -6.028 1.00 0.00 22 TRP A CA 16
ATOM 24690 C C . TRP A 1 22 ? -0.028 -14.500 -4.983 1.00 0.00 22 TRP A C 16
ATOM 24691 O O . TRP A 1 22 ? -0.240 -15.704 -4.832 1.00 0.00 22 TRP A O 16
ATOM 24712 N N . LYS A 1 23 ? 0.863 -13.828 -4.263 1.00 0.00 23 LYS A N 16
ATOM 24713 C CA . LYS A 1 23 ? 1.661 -14.478 -3.230 1.00 0.00 23 LYS A CA 16
ATOM 24714 C C . LYS A 1 23 ? 1.245 -14.004 -1.841 1.00 0.00 23 LYS A C 16
ATOM 24715 O O . LYS A 1 23 ? 0.692 -12.915 -1.687 1.00 0.00 23 LYS A O 16
ATOM 24734 N N . SER A 1 24 ? 1.517 -14.827 -0.834 1.00 0.00 24 SER A N 16
ATOM 24735 C CA . SER A 1 24 ? 1.169 -14.491 0.542 1.00 0.00 24 SER A CA 16
ATOM 24736 C C . SER A 1 24 ? 2.174 -13.507 1.132 1.00 0.00 24 SER A C 16
ATOM 24737 O O . SER A 1 24 ? 3.384 -13.731 1.078 1.00 0.00 24 SER A O 16
ATOM 24745 N N . ARG A 1 25 ? 1.665 -12.418 1.697 1.00 0.00 25 ARG A N 16
ATOM 24746 C CA . ARG A 1 25 ? 2.517 -11.398 2.297 1.00 0.00 25 ARG A CA 16
ATOM 24747 C C . ARG A 1 25 ? 1.782 -10.663 3.414 1.00 0.00 25 ARG A C 16
ATOM 24748 O O . ARG A 1 25 ? 0.554 -10.570 3.406 1.00 0.00 25 ARG A O 16
ATOM 24769 N N . TRP A 1 26 ? 2.540 -10.145 4.373 1.00 0.00 26 TRP A N 16
ATOM 24770 C CA . TRP A 1 26 ? 1.961 -9.419 5.497 1.00 0.00 26 TRP A CA 16
ATOM 24771 C C . TRP A 1 26 ? 2.022 -7.914 5.263 1.00 0.00 26 TRP A C 16
ATOM 24772 O O . TRP A 1 26 ? 3.100 -7.349 5.074 1.00 0.00 26 TRP A O 16
ATOM 24793 N N . CYS A 1 27 ? 0.860 -7.270 5.277 1.00 0.00 27 CYS A N 16
ATOM 24794 C CA . CYS A 1 27 ? 0.782 -5.829 5.066 1.00 0.00 27 CYS A CA 16
ATOM 24795 C C . CYS A 1 27 ? 0.350 -5.114 6.342 1.00 0.00 27 CYS A C 16
ATOM 24796 O O . CYS A 1 27 ? -0.522 -5.592 7.068 1.00 0.00 27 CYS A O 16
ATOM 24804 N N . SER A 1 28 ? 0.967 -3.968 6.611 1.00 0.00 28 SER A N 16
ATOM 24805 C CA . SER A 1 28 ? 0.650 -3.190 7.803 1.00 0.00 28 SER A CA 16
ATOM 24806 C C . SER A 1 28 ? 0.758 -1.695 7.520 1.00 0.00 28 SER A C 16
ATOM 24807 O O . SER A 1 28 ? 1.710 -1.238 6.886 1.00 0.00 28 SER A O 16
ATOM 24815 N N . VAL A 1 29 ? -0.224 -0.937 7.996 1.00 0.00 29 VAL A N 16
ATOM 24816 C CA . VAL A 1 29 ? -0.241 0.507 7.796 1.00 0.00 29 VAL A CA 16
ATOM 24817 C C . VAL A 1 29 ? -0.262 1.246 9.130 1.00 0.00 29 VAL A C 16
ATOM 24818 O O . VAL A 1 29 ? -1.149 1.032 9.956 1.00 0.00 29 VAL A O 16
ATOM 24831 N N . ARG A 1 30 ? 0.721 2.117 9.333 1.00 0.00 30 ARG A N 16
ATOM 24832 C CA . ARG A 1 30 ? 0.817 2.888 10.567 1.00 0.00 30 ARG A CA 16
ATOM 24833 C C . ARG A 1 30 ? 0.997 4.373 10.267 1.00 0.00 30 ARG A C 16
ATOM 24834 O O . ARG A 1 30 ? 0.082 5.173 10.467 1.00 0.00 30 ARG A O 16
ATOM 24855 N N . ASP A 1 31 ? 2.182 4.735 9.788 1.00 0.00 31 ASP A N 16
ATOM 24856 C CA . ASP A 1 31 ? 2.483 6.124 9.461 1.00 0.00 31 ASP A CA 16
ATOM 24857 C C . ASP A 1 31 ? 2.211 6.406 7.986 1.00 0.00 31 ASP A C 16
ATOM 24858 O O . ASP A 1 31 ? 3.134 6.460 7.174 1.00 0.00 31 ASP A O 16
ATOM 24867 N N . ASN A 1 32 ? 0.938 6.584 7.648 1.00 0.00 32 ASN A N 16
ATOM 24868 C CA . ASN A 1 32 ? 0.544 6.858 6.271 1.00 0.00 32 ASN A CA 16
ATOM 24869 C C . ASN A 1 32 ? 1.453 6.124 5.289 1.00 0.00 32 ASN A C 16
ATOM 24870 O O . ASN A 1 32 ? 1.753 6.630 4.207 1.00 0.00 32 ASN A O 16
ATOM 24881 N N . HIS A 1 33 ? 1.887 4.928 5.673 1.00 0.00 33 HIS A N 16
ATOM 24882 C CA . HIS A 1 33 ? 2.760 4.123 4.827 1.00 0.00 33 HIS A CA 16
ATOM 24883 C C . HIS A 1 33 ? 2.457 2.637 4.991 1.00 0.00 33 HIS A C 16
ATOM 24884 O O . HIS A 1 33 ? 2.276 2.150 6.108 1.00 0.00 33 HIS A O 16
ATOM 24899 N N . LEU A 1 34 ? 2.403 1.922 3.873 1.00 0.00 34 LEU A N 16
ATOM 24900 C CA . LEU A 1 34 ? 2.121 0.490 3.894 1.00 0.00 34 LEU A CA 16
ATOM 24901 C C . LEU A 1 34 ? 3.414 -0.319 3.879 1.00 0.00 34 LEU A C 16
ATOM 24902 O O . LEU A 1 34 ? 4.118 -0.367 2.870 1.00 0.00 34 LEU A O 16
ATOM 24918 N N . HIS A 1 35 ? 3.720 -0.957 5.005 1.00 0.00 35 HIS A N 16
ATOM 24919 C CA . HIS A 1 35 ? 4.927 -1.767 5.121 1.00 0.00 35 HIS A CA 16
ATOM 24920 C C . HIS A 1 35 ? 4.660 -3.204 4.682 1.00 0.00 35 HIS A C 16
ATOM 24921 O O . HIS A 1 35 ? 3.514 -3.654 4.656 1.00 0.00 35 HIS A O 16
ATOM 24936 N N . PHE A 1 36 ? 5.726 -3.920 4.338 1.00 0.00 36 PHE A N 16
ATOM 24937 C CA . PHE A 1 36 ? 5.607 -5.306 3.899 1.00 0.00 36 PHE A CA 16
ATOM 24938 C C . PHE A 1 36 ? 6.473 -6.224 4.756 1.00 0.00 36 PHE A C 16
ATOM 24939 O O . PHE A 1 36 ? 7.675 -6.001 4.905 1.00 0.00 36 PHE A O 16
ATOM 24956 N N . TYR A 1 37 ? 5.854 -7.256 5.318 1.00 0.00 37 TYR A N 16
ATOM 24957 C CA . TYR A 1 37 ? 6.567 -8.207 6.163 1.00 0.00 37 TYR A CA 16
ATOM 24958 C C . TYR A 1 37 ? 6.242 -9.643 5.762 1.00 0.00 37 TYR A C 16
ATOM 24959 O O . TYR A 1 37 ? 5.338 -9.885 4.963 1.00 0.00 37 TYR A O 16
ATOM 24977 N N . GLN A 1 38 ? 6.986 -10.590 6.323 1.00 0.00 38 GLN A N 16
ATOM 24978 C CA . GLN A 1 38 ? 6.777 -12.002 6.024 1.00 0.00 38 GLN A CA 16
ATOM 24979 C C . GLN A 1 38 ? 6.331 -12.762 7.269 1.00 0.00 38 GLN A C 16
ATOM 24980 O O . GLN A 1 38 ? 7.109 -13.504 7.868 1.00 0.00 38 GLN A O 16
ATOM 24994 N N . ASP A 1 39 ? 5.073 -12.572 7.652 1.00 0.00 39 ASP A N 16
ATOM 24995 C CA . ASP A 1 39 ? 4.522 -13.240 8.826 1.00 0.00 39 ASP A CA 16
ATOM 24996 C C . ASP A 1 39 ? 5.049 -12.606 10.109 1.00 0.00 39 ASP A C 16
ATOM 24997 O O . ASP A 1 39 ? 5.609 -13.289 10.966 1.00 0.00 39 ASP A O 16
ATOM 25006 N N . ARG A 1 40 ? 4.866 -11.295 10.235 1.00 0.00 40 ARG A N 16
ATOM 25007 C CA . ARG A 1 40 ? 5.324 -10.569 11.412 1.00 0.00 40 ARG A CA 16
ATOM 25008 C C . ARG A 1 40 ? 6.844 -10.636 11.535 1.00 0.00 40 ARG A C 16
ATOM 25009 O O . ARG A 1 40 ? 7.380 -10.850 12.621 1.00 0.00 40 ARG A O 16
ATOM 25030 N N . ASN A 1 41 ? 7.532 -10.453 10.412 1.00 0.00 41 ASN A N 16
ATOM 25031 C CA . ASN A 1 41 ? 8.989 -10.494 10.393 1.00 0.00 41 ASN A CA 16
ATOM 25032 C C . ASN A 1 41 ? 9.568 -9.117 10.081 1.00 0.00 41 ASN A C 16
ATOM 25033 O O . ASN A 1 41 ? 10.446 -8.981 9.228 1.00 0.00 41 ASN A O 16
ATOM 25044 N N . ARG A 1 42 ? 9.071 -8.100 10.777 1.00 0.00 42 ARG A N 16
ATOM 25045 C CA . ARG A 1 42 ? 9.538 -6.734 10.573 1.00 0.00 42 ARG A CA 16
ATOM 25046 C C . ARG A 1 42 ? 11.045 -6.705 10.336 1.00 0.00 42 ARG A C 16
ATOM 25047 O O . ARG A 1 42 ? 11.537 -5.954 9.494 1.00 0.00 42 ARG A O 16
ATOM 25068 N N . SER A 1 43 ? 11.773 -7.526 11.086 1.00 0.00 43 SER A N 16
ATOM 25069 C CA . SER A 1 43 ? 13.225 -7.591 10.961 1.00 0.00 43 SER A CA 16
ATOM 25070 C C . SER A 1 43 ? 13.634 -7.856 9.515 1.00 0.00 43 SER A C 16
ATOM 25071 O O . SER A 1 43 ? 14.556 -7.228 8.993 1.00 0.00 43 SER A O 16
ATOM 25079 N N . LYS A 1 44 ? 12.942 -8.791 8.873 1.00 0.00 44 LYS A N 16
ATOM 25080 C CA . LYS A 1 44 ? 13.230 -9.140 7.487 1.00 0.00 44 LYS A CA 16
ATOM 25081 C C . LYS A 1 44 ? 12.167 -8.574 6.551 1.00 0.00 44 LYS A C 16
ATOM 25082 O O . LYS A 1 44 ? 11.613 -9.292 5.718 1.00 0.00 44 LYS A O 16
ATOM 25101 N N . VAL A 1 45 ? 11.889 -7.282 6.691 1.00 0.00 45 VAL A N 16
ATOM 25102 C CA . VAL A 1 45 ? 10.894 -6.619 5.856 1.00 0.00 45 VAL A CA 16
ATOM 25103 C C . VAL A 1 45 ? 10.920 -7.165 4.433 1.00 0.00 45 VAL A C 16
ATOM 25104 O O . VAL A 1 45 ? 11.917 -7.030 3.724 1.00 0.00 45 VAL A O 16
ATOM 25117 N N . ALA A 1 46 ? 9.817 -7.781 4.021 1.00 0.00 46 ALA A N 16
ATOM 25118 C CA . ALA A 1 46 ? 9.712 -8.345 2.681 1.00 0.00 46 ALA A CA 16
ATOM 25119 C C . ALA A 1 46 ? 10.354 -7.426 1.647 1.00 0.00 46 ALA A C 16
ATOM 25120 O O . ALA A 1 46 ? 11.125 -7.875 0.798 1.00 0.00 46 ALA A O 16
ATOM 25127 N N . GLN A 1 47 ? 10.031 -6.139 1.724 1.00 0.00 47 GLN A N 16
ATOM 25128 C CA . GLN A 1 47 ? 10.576 -5.158 0.793 1.00 0.00 47 GLN A CA 16
ATOM 25129 C C . GLN A 1 47 ? 10.151 -3.745 1.180 1.00 0.00 47 GLN A C 16
ATOM 25130 O O . GLN A 1 47 ? 9.196 -3.560 1.932 1.00 0.00 47 GLN A O 16
ATOM 25144 N N . GLN A 1 48 ? 10.868 -2.754 0.660 1.00 0.00 48 GLN A N 16
ATOM 25145 C CA . GLN A 1 48 ? 10.565 -1.358 0.953 1.00 0.00 48 GLN A CA 16
ATOM 25146 C C . GLN A 1 48 ? 9.061 -1.143 1.084 1.00 0.00 48 GLN A C 16
ATOM 25147 O O . GLN A 1 48 ? 8.261 -1.717 0.344 1.00 0.00 48 GLN A O 16
ATOM 25161 N N . PRO A 1 49 ? 8.665 -0.298 2.047 1.00 0.00 49 PRO A N 16
ATOM 25162 C CA . PRO A 1 49 ? 7.254 0.012 2.297 1.00 0.00 49 PRO A CA 16
ATOM 25163 C C . PRO A 1 49 ? 6.636 0.843 1.177 1.00 0.00 49 PRO A C 16
ATOM 25164 O O . PRO A 1 49 ? 7.259 1.065 0.139 1.00 0.00 49 PRO A O 16
ATOM 25175 N N . LEU A 1 50 ? 5.407 1.299 1.395 1.00 0.00 50 LEU A N 16
ATOM 25176 C CA . LEU A 1 50 ? 4.704 2.107 0.404 1.00 0.00 50 LEU A CA 16
ATOM 25177 C C . LEU A 1 50 ? 4.200 3.408 1.021 1.00 0.00 50 LEU A C 16
ATOM 25178 O O . LEU A 1 50 ? 3.745 3.429 2.164 1.00 0.00 50 LEU A O 16
ATOM 25194 N N . SER A 1 51 ? 4.283 4.491 0.254 1.00 0.00 51 SER A N 16
ATOM 25195 C CA . SER A 1 51 ? 3.836 5.797 0.725 1.00 0.00 51 SER A CA 16
ATOM 25196 C C . SER A 1 51 ? 2.474 6.150 0.136 1.00 0.00 51 SER A C 16
ATOM 25197 O O . SER A 1 51 ? 2.386 6.802 -0.906 1.00 0.00 51 SER A O 16
ATOM 25205 N N . LEU A 1 52 ? 1.415 5.716 0.809 1.00 0.00 52 LEU A N 16
ATOM 25206 C CA . LEU A 1 52 ? 0.055 5.985 0.353 1.00 0.00 52 LEU A CA 16
ATOM 25207 C C . LEU A 1 52 ? -0.143 7.473 0.082 1.00 0.00 52 LEU A C 16
ATOM 25208 O O . LEU A 1 52 ? -0.925 7.858 -0.787 1.00 0.00 52 LEU A O 16
ATOM 25224 N N . VAL A 1 53 ? 0.573 8.307 0.831 1.00 0.00 53 VAL A N 16
ATOM 25225 C CA . VAL A 1 53 ? 0.478 9.753 0.669 1.00 0.00 53 VAL A CA 16
ATOM 25226 C C . VAL A 1 53 ? 0.645 10.154 -0.792 1.00 0.00 53 VAL A C 16
ATOM 25227 O O . VAL A 1 53 ? 1.759 10.200 -1.311 1.00 0.00 53 VAL A O 16
ATOM 25240 N N . GLY A 1 54 ? -0.473 10.445 -1.451 1.00 0.00 54 GLY A N 16
ATOM 25241 C CA . GLY A 1 54 ? -0.430 10.840 -2.847 1.00 0.00 54 GLY A CA 16
ATOM 25242 C C . GLY A 1 54 ? -1.078 9.817 -3.759 1.00 0.00 54 GLY A C 16
ATOM 25243 O O . GLY A 1 54 ? -1.672 10.172 -4.778 1.00 0.00 54 GLY A O 16
ATOM 25247 N N . CYS A 1 55 ? -0.963 8.545 -3.395 1.00 0.00 55 CYS A N 16
ATOM 25248 C CA . CYS A 1 55 ? -1.542 7.467 -4.189 1.00 0.00 55 CYS A CA 16
ATOM 25249 C C . CYS A 1 55 ? -3.063 7.466 -4.080 1.00 0.00 55 CYS A C 16
ATOM 25250 O O . CYS A 1 55 ? -3.647 8.322 -3.416 1.00 0.00 55 CYS A O 16
ATOM 25258 N N . GLU A 1 56 ? -3.698 6.501 -4.737 1.00 0.00 56 GLU A N 16
ATOM 25259 C CA . GLU A 1 56 ? -5.152 6.392 -4.715 1.00 0.00 56 GLU A CA 16
ATOM 25260 C C . GLU A 1 56 ? -5.588 4.930 -4.760 1.00 0.00 56 GLU A C 16
ATOM 25261 O O . GLU A 1 56 ? -5.203 4.183 -5.659 1.00 0.00 56 GLU A O 16
ATOM 25273 N N . VAL A 1 57 ? -6.394 4.529 -3.781 1.00 0.00 57 VAL A N 16
ATOM 25274 C CA . VAL A 1 57 ? -6.884 3.158 -3.708 1.00 0.00 57 VAL A CA 16
ATOM 25275 C C . VAL A 1 57 ? -8.180 2.994 -4.494 1.00 0.00 57 VAL A C 16
ATOM 25276 O O . VAL A 1 57 ? -9.193 3.618 -4.179 1.00 0.00 57 VAL A O 16
ATOM 25289 N N . VAL A 1 58 ? -8.141 2.150 -5.520 1.00 0.00 58 VAL A N 16
ATOM 25290 C CA . VAL A 1 58 ? -9.312 1.903 -6.352 1.00 0.00 58 VAL A CA 16
ATOM 25291 C C . VAL A 1 58 ? -9.673 0.421 -6.365 1.00 0.00 58 VAL A C 16
ATOM 25292 O O . VAL A 1 58 ? -8.815 -0.451 -6.497 1.00 0.00 58 VAL A O 16
ATOM 25305 N N . PRO A 1 59 ? -10.975 0.128 -6.226 1.00 0.00 59 PRO A N 16
ATOM 25306 C CA . PRO A 1 59 ? -11.480 -1.247 -6.220 1.00 0.00 59 PRO A CA 16
ATOM 25307 C C . PRO A 1 59 ? -11.378 -1.909 -7.590 1.00 0.00 59 PRO A C 16
ATOM 25308 O O . PRO A 1 59 ? -12.293 -1.810 -8.408 1.00 0.00 59 PRO A O 16
ATOM 25319 N N . ASP A 1 60 ? -10.259 -2.583 -7.834 1.00 0.00 60 ASP A N 16
ATOM 25320 C CA . ASP A 1 60 ? -10.038 -3.262 -9.106 1.00 0.00 60 ASP A CA 16
ATOM 25321 C C . ASP A 1 60 ? -10.156 -4.774 -8.942 1.00 0.00 60 ASP A C 16
ATOM 25322 O O . ASP A 1 60 ? -9.161 -5.500 -8.918 1.00 0.00 60 ASP A O 16
ATOM 25331 N N . PRO A 1 61 ? -11.400 -5.262 -8.824 1.00 0.00 61 PRO A N 16
ATOM 25332 C CA . PRO A 1 61 ? -11.677 -6.692 -8.660 1.00 0.00 61 PRO A CA 16
ATOM 25333 C C . PRO A 1 61 ? -11.378 -7.490 -9.924 1.00 0.00 61 PRO A C 16
ATOM 25334 O O . PRO A 1 61 ? -11.300 -6.931 -11.018 1.00 0.00 61 PRO A O 16
ATOM 25345 N N . SER A 1 62 ? -11.212 -8.799 -9.767 1.00 0.00 62 SER A N 16
ATOM 25346 C CA . SER A 1 62 ? -10.918 -9.673 -10.897 1.00 0.00 62 SER A CA 16
ATOM 25347 C C . SER A 1 62 ? -12.079 -10.626 -11.162 1.00 0.00 62 SER A C 16
ATOM 25348 O O . SER A 1 62 ? -12.985 -10.786 -10.343 1.00 0.00 62 SER A O 16
ATOM 25356 N N . PRO A 1 63 ? -12.054 -11.276 -12.335 1.00 0.00 63 PRO A N 16
ATOM 25357 C CA . PRO A 1 63 ? -13.096 -12.226 -12.737 1.00 0.00 63 PRO A CA 16
ATOM 25358 C C . PRO A 1 63 ? -13.060 -13.509 -11.914 1.00 0.00 63 PRO A C 16
ATOM 25359 O O . PRO A 1 63 ? -13.846 -14.428 -12.145 1.00 0.00 63 PRO A O 16
ATOM 25370 N N . ASP A 1 64 ? -12.144 -13.564 -10.954 1.00 0.00 64 ASP A N 16
ATOM 25371 C CA . ASP A 1 64 ? -12.007 -14.735 -10.095 1.00 0.00 64 ASP A CA 16
ATOM 25372 C C . ASP A 1 64 ? -12.112 -14.345 -8.624 1.00 0.00 64 ASP A C 16
ATOM 25373 O O . ASP A 1 64 ? -12.424 -15.176 -7.771 1.00 0.00 64 ASP A O 16
ATOM 25382 N N . HIS A 1 65 ? -11.847 -13.075 -8.333 1.00 0.00 65 HIS A N 16
ATOM 25383 C CA . HIS A 1 65 ? -11.911 -12.574 -6.965 1.00 0.00 65 HIS A CA 16
ATOM 25384 C C . HIS A 1 65 ? -12.358 -11.116 -6.940 1.00 0.00 65 HIS A C 16
ATOM 25385 O O . HIS A 1 65 ? -11.587 -10.213 -7.268 1.00 0.00 65 HIS A O 16
ATOM 25400 N N . LEU A 1 66 ? -13.608 -10.892 -6.550 1.00 0.00 66 LEU A N 16
ATOM 25401 C CA . LEU A 1 66 ? -14.159 -9.543 -6.483 1.00 0.00 66 LEU A CA 16
ATOM 25402 C C . LEU A 1 66 ? -13.760 -8.856 -5.181 1.00 0.00 66 LEU A C 16
ATOM 25403 O O . LEU A 1 66 ? -14.427 -7.925 -4.729 1.00 0.00 66 LEU A O 16
ATOM 25419 N N . TYR A 1 67 ? -12.667 -9.319 -4.585 1.00 0.00 67 TYR A N 16
ATOM 25420 C CA . TYR A 1 67 ? -12.179 -8.749 -3.335 1.00 0.00 67 TYR A CA 16
ATOM 25421 C C . TYR A 1 67 ? -10.722 -8.315 -3.466 1.00 0.00 67 TYR A C 16
ATOM 25422 O O . TYR A 1 67 ? -9.923 -8.497 -2.548 1.00 0.00 67 TYR A O 16
ATOM 25440 N N . SER A 1 68 ? -10.384 -7.740 -4.616 1.00 0.00 68 SER A N 16
ATOM 25441 C CA . SER A 1 68 ? -9.023 -7.282 -4.871 1.00 0.00 68 SER A CA 16
ATOM 25442 C C . SER A 1 68 ? -9.007 -5.798 -5.225 1.00 0.00 68 SER A C 16
ATOM 25443 O O . SER A 1 68 ? -9.822 -5.328 -6.019 1.00 0.00 68 SER A O 16
ATOM 25451 N N . PHE A 1 69 ? -8.072 -5.065 -4.630 1.00 0.00 69 PHE A N 16
ATOM 25452 C CA . PHE A 1 69 ? -7.948 -3.634 -4.881 1.00 0.00 69 PHE A CA 16
ATOM 25453 C C . PHE A 1 69 ? -6.515 -3.269 -5.257 1.00 0.00 69 PHE A C 16
ATOM 25454 O O . PHE A 1 69 ? -5.578 -4.015 -4.971 1.00 0.00 69 PHE A O 16
ATOM 25471 N N . ARG A 1 70 ? -6.353 -2.118 -5.901 1.00 0.00 70 ARG A N 16
ATOM 25472 C CA . ARG A 1 70 ? -5.036 -1.655 -6.319 1.00 0.00 70 ARG A CA 16
ATOM 25473 C C . ARG A 1 70 ? -4.885 -0.155 -6.078 1.00 0.00 70 ARG A C 16
ATOM 25474 O O . ARG A 1 70 ? -5.874 0.573 -6.002 1.00 0.00 70 ARG A O 16
ATOM 25495 N N . ILE A 1 71 ? -3.641 0.297 -5.959 1.00 0.00 71 ILE A N 16
ATOM 25496 C CA . ILE A 1 71 ? -3.362 1.709 -5.727 1.00 0.00 71 ILE A CA 16
ATOM 25497 C C . ILE A 1 71 ? -2.773 2.364 -6.972 1.00 0.00 71 ILE A C 16
ATOM 25498 O O . ILE A 1 71 ? -2.105 1.710 -7.774 1.00 0.00 71 ILE A O 16
ATOM 25514 N N . LEU A 1 72 ? -3.023 3.659 -7.127 1.00 0.00 72 LEU A N 16
ATOM 25515 C CA . LEU A 1 72 ? -2.516 4.405 -8.274 1.00 0.00 72 LEU A CA 16
ATOM 25516 C C . LEU A 1 72 ? -2.087 5.810 -7.863 1.00 0.00 72 LEU A C 16
ATOM 25517 O O . LEU A 1 72 ? -2.675 6.413 -6.964 1.00 0.00 72 LEU A O 16
ATOM 25533 N N . HIS A 1 73 ? -1.059 6.328 -8.528 1.00 0.00 73 HIS A N 16
ATOM 25534 C CA . HIS A 1 73 ? -0.553 7.664 -8.234 1.00 0.00 73 HIS A CA 16
ATOM 25535 C C . HIS A 1 73 ? -0.501 8.515 -9.499 1.00 0.00 73 HIS A C 16
ATOM 25536 O O . HIS A 1 73 ? 0.493 8.505 -10.227 1.00 0.00 73 HIS A O 16
ATOM 25551 N N . LYS A 1 74 ? -1.577 9.251 -9.756 1.00 0.00 74 LYS A N 16
ATOM 25552 C CA . LYS A 1 74 ? -1.655 10.109 -10.933 1.00 0.00 74 LYS A CA 16
ATOM 25553 C C . LYS A 1 74 ? -1.883 9.283 -12.194 1.00 0.00 74 LYS A C 16
ATOM 25554 O O . LYS A 1 74 ? -1.430 9.649 -13.278 1.00 0.00 74 LYS A O 16
ATOM 25573 N N . GLY A 1 75 ? -2.591 8.167 -12.046 1.00 0.00 75 GLY A N 16
ATOM 25574 C CA . GLY A 1 75 ? -2.868 7.308 -13.182 1.00 0.00 75 GLY A CA 16
ATOM 25575 C C . GLY A 1 75 ? -1.850 6.194 -13.329 1.00 0.00 75 GLY A C 16
ATOM 25576 O O . GLY A 1 75 ? -2.010 5.305 -14.165 1.00 0.00 75 GLY A O 16
ATOM 25580 N N . GLU A 1 76 ? -0.799 6.244 -12.516 1.00 0.00 76 GLU A N 16
ATOM 25581 C CA . GLU A 1 76 ? 0.250 5.232 -12.562 1.00 0.00 76 GLU A CA 16
ATOM 25582 C C . GLU A 1 76 ? 0.000 4.142 -11.525 1.00 0.00 76 GLU A C 16
ATOM 25583 O O . GLU A 1 76 ? -0.624 4.385 -10.492 1.00 0.00 76 GLU A O 16
ATOM 25595 N N . GLU A 1 77 ? 0.491 2.939 -11.808 1.00 0.00 77 GLU A N 16
ATOM 25596 C CA . GLU A 1 77 ? 0.319 1.811 -10.900 1.00 0.00 77 GLU A CA 16
ATOM 25597 C C . GLU A 1 77 ? 1.403 1.808 -9.826 1.00 0.00 77 GLU A C 16
ATOM 25598 O O . GLU A 1 77 ? 2.595 1.861 -10.130 1.00 0.00 77 GLU A O 16
ATOM 25610 N N . LEU A 1 78 ? 0.980 1.746 -8.568 1.00 0.00 78 LEU A N 16
ATOM 25611 C CA . LEU A 1 78 ? 1.913 1.737 -7.447 1.00 0.00 78 LEU A CA 16
ATOM 25612 C C . LEU A 1 78 ? 2.004 0.347 -6.826 1.00 0.00 78 LEU A C 16
ATOM 25613 O O . LEU A 1 78 ? 3.097 -0.172 -6.600 1.00 0.00 78 LEU A O 16
ATOM 25629 N N . ALA A 1 79 ? 0.849 -0.251 -6.555 1.00 0.00 79 ALA A N 16
ATOM 25630 C CA . ALA A 1 79 ? 0.798 -1.583 -5.964 1.00 0.00 79 ALA A CA 16
ATOM 25631 C C . ALA A 1 79 ? -0.576 -2.216 -6.155 1.00 0.00 79 ALA A C 16
ATOM 25632 O O . ALA A 1 79 ? -1.494 -1.587 -6.681 1.00 0.00 79 ALA A O 16
ATOM 25639 N N . LYS A 1 80 ? -0.711 -3.466 -5.724 1.00 0.00 80 LYS A N 16
ATOM 25640 C CA . LYS A 1 80 ? -1.974 -4.185 -5.846 1.00 0.00 80 LYS A CA 16
ATOM 25641 C C . LYS A 1 80 ? -2.103 -5.245 -4.757 1.00 0.00 80 LYS A C 16
ATOM 25642 O O . LYS A 1 80 ? -1.252 -6.125 -4.628 1.00 0.00 80 LYS A O 16
ATOM 25661 N N . LEU A 1 81 ? -3.175 -5.156 -3.976 1.00 0.00 81 LEU A N 16
ATOM 25662 C CA . LEU A 1 81 ? -3.417 -6.108 -2.898 1.00 0.00 81 LEU A CA 16
ATOM 25663 C C . LEU A 1 81 ? -4.746 -6.829 -3.097 1.00 0.00 81 LEU A C 16
ATOM 25664 O O . LEU A 1 81 ? -5.574 -6.412 -3.906 1.00 0.00 81 LEU A O 16
ATOM 25680 N N . GLU A 1 82 ? -4.944 -7.913 -2.353 1.00 0.00 82 GLU A N 16
ATOM 25681 C CA . GLU A 1 82 ? -6.174 -8.691 -2.447 1.00 0.00 82 GLU A CA 16
ATOM 25682 C C . GLU A 1 82 ? -6.615 -9.180 -1.071 1.00 0.00 82 GLU A C 16
ATOM 25683 O O . GLU A 1 82 ? -5.824 -9.746 -0.318 1.00 0.00 82 GLU A O 16
ATOM 25695 N N . ALA A 1 83 ? -7.885 -8.956 -0.750 1.00 0.00 83 ALA A N 16
ATOM 25696 C CA . ALA A 1 83 ? -8.434 -9.374 0.534 1.00 0.00 83 ALA A CA 16
ATOM 25697 C C . ALA A 1 83 ? -8.908 -10.822 0.483 1.00 0.00 83 ALA A C 16
ATOM 25698 O O . ALA A 1 83 ? -8.717 -11.514 -0.517 1.00 0.00 83 ALA A O 16
ATOM 25705 N N . LYS A 1 84 ? -9.526 -11.276 1.568 1.00 0.00 84 LYS A N 16
ATOM 25706 C CA . LYS A 1 84 ? -10.029 -12.643 1.647 1.00 0.00 84 LYS A CA 16
ATOM 25707 C C . LYS A 1 84 ? -11.522 -12.692 1.338 1.00 0.00 84 LYS A C 16
ATOM 25708 O O . LYS A 1 84 ? -12.031 -13.702 0.851 1.00 0.00 84 LYS A O 16
ATOM 25727 N N . SER A 1 85 ? -12.217 -11.596 1.623 1.00 0.00 85 SER A N 16
ATOM 25728 C CA . SER A 1 85 ? -13.652 -11.516 1.377 1.00 0.00 85 SER A CA 16
ATOM 25729 C C . SER A 1 85 ? -14.056 -10.102 0.971 1.00 0.00 85 SER A C 16
ATOM 25730 O O . SER A 1 85 ? -13.239 -9.181 0.992 1.00 0.00 85 SER A O 16
ATOM 25738 N N . SER A 1 86 ? -15.322 -9.937 0.602 1.00 0.00 86 SER A N 16
ATOM 25739 C CA . SER A 1 86 ? -15.835 -8.637 0.187 1.00 0.00 86 SER A CA 16
ATOM 25740 C C . SER A 1 86 ? -15.757 -7.632 1.332 1.00 0.00 86 SER A C 16
ATOM 25741 O O . SER A 1 86 ? -15.479 -6.452 1.119 1.00 0.00 86 SER A O 16
ATOM 25749 N N . GLU A 1 87 ? -16.004 -8.109 2.548 1.00 0.00 87 GLU A N 16
ATOM 25750 C CA . GLU A 1 87 ? -15.963 -7.253 3.727 1.00 0.00 87 GLU A CA 16
ATOM 25751 C C . GLU A 1 87 ? -14.539 -6.784 4.010 1.00 0.00 87 GLU A C 16
ATOM 25752 O O . GLU A 1 87 ? -14.307 -5.612 4.303 1.00 0.00 87 GLU A O 16
ATOM 25764 N N . GLU A 1 88 ? -13.589 -7.710 3.922 1.00 0.00 88 GLU A N 16
ATOM 25765 C CA . GLU A 1 88 ? -12.188 -7.392 4.170 1.00 0.00 88 GLU A CA 16
ATOM 25766 C C . GLU A 1 88 ? -11.709 -6.282 3.239 1.00 0.00 88 GLU A C 16
ATOM 25767 O O . GLU A 1 88 ? -11.138 -5.287 3.685 1.00 0.00 88 GLU A O 16
ATOM 25779 N N . MET A 1 89 ? -11.945 -6.461 1.943 1.00 0.00 89 MET A N 16
ATOM 25780 C CA . MET A 1 89 ? -11.539 -5.475 0.949 1.00 0.00 89 MET A CA 16
ATOM 25781 C C . MET A 1 89 ? -12.148 -4.111 1.256 1.00 0.00 89 MET A C 16
ATOM 25782 O O . MET A 1 89 ? -11.554 -3.074 0.962 1.00 0.00 89 MET A O 16
ATOM 25796 N N . GLY A 1 90 ? -13.337 -4.118 1.850 1.00 0.00 90 GLY A N 16
ATOM 25797 C CA . GLY A 1 90 ? -14.007 -2.875 2.187 1.00 0.00 90 GLY A CA 16
ATOM 25798 C C . GLY A 1 90 ? -13.360 -2.168 3.361 1.00 0.00 90 GLY A C 16
ATOM 25799 O O . GLY A 1 90 ? -13.484 -0.952 3.507 1.00 0.00 90 GLY A O 16
ATOM 25803 N N . HIS A 1 91 ? -12.668 -2.931 4.202 1.00 0.00 91 HIS A N 16
ATOM 25804 C CA . HIS A 1 91 ? -12.000 -2.369 5.370 1.00 0.00 91 HIS A CA 16
ATOM 25805 C C . HIS A 1 91 ? -10.648 -1.773 4.989 1.00 0.00 91 HIS A C 16
ATOM 25806 O O . HIS A 1 91 ? -10.140 -0.881 5.667 1.00 0.00 91 HIS A O 16
ATOM 25821 N N . TRP A 1 92 ? -10.073 -2.273 3.902 1.00 0.00 92 TRP A N 16
ATOM 25822 C CA . TRP A 1 92 ? -8.779 -1.790 3.432 1.00 0.00 92 TRP A CA 16
ATOM 25823 C C . TRP A 1 92 ? -8.950 -0.593 2.503 1.00 0.00 92 TRP A C 16
ATOM 25824 O O . TRP A 1 92 ? -8.205 0.384 2.590 1.00 0.00 92 TRP A O 16
ATOM 25845 N N . LEU A 1 93 ? -9.934 -0.674 1.615 1.00 0.00 93 LEU A N 16
ATOM 25846 C CA . LEU A 1 93 ? -10.203 0.404 0.669 1.00 0.00 93 LEU A CA 16
ATOM 25847 C C . LEU A 1 93 ? -10.187 1.759 1.370 1.00 0.00 93 LEU A C 16
ATOM 25848 O O . LEU A 1 93 ? -9.387 2.631 1.037 1.00 0.00 93 LEU A O 16
ATOM 25864 N N . GLY A 1 94 ? -11.077 1.926 2.344 1.00 0.00 94 GLY A N 16
ATOM 25865 C CA . GLY A 1 94 ? -11.147 3.176 3.077 1.00 0.00 94 GLY A CA 16
ATOM 25866 C C . GLY A 1 94 ? -9.937 3.398 3.962 1.00 0.00 94 GLY A C 16
ATOM 25867 O O . GLY A 1 94 ? -9.483 4.530 4.134 1.00 0.00 94 GLY A O 16
ATOM 25871 N N . LEU A 1 95 ? -9.412 2.316 4.526 1.00 0.00 95 LEU A N 16
ATOM 25872 C CA . LEU A 1 95 ? -8.247 2.397 5.400 1.00 0.00 95 LEU A CA 16
ATOM 25873 C C . LEU A 1 95 ? -7.063 3.025 4.672 1.00 0.00 95 LEU A C 16
ATOM 25874 O O . LEU A 1 95 ? -6.336 3.844 5.237 1.00 0.00 95 LEU A O 16
ATOM 25890 N N . LEU A 1 96 ? -6.876 2.639 3.415 1.00 0.00 96 LEU A N 16
ATOM 25891 C CA . LEU A 1 96 ? -5.781 3.166 2.608 1.00 0.00 96 LEU A CA 16
ATOM 25892 C C . LEU A 1 96 ? -6.117 4.556 2.075 1.00 0.00 96 LEU A C 16
ATOM 25893 O O . LEU A 1 96 ? -5.264 5.444 2.045 1.00 0.00 96 LEU A O 16
ATOM 25909 N N . LEU A 1 97 ? -7.365 4.738 1.659 1.00 0.00 97 LEU A N 16
ATOM 25910 C CA . LEU A 1 97 ? -7.815 6.021 1.130 1.00 0.00 97 LEU A CA 16
ATOM 25911 C C . LEU A 1 97 ? -7.517 7.150 2.111 1.00 0.00 97 LEU A C 16
ATOM 25912 O O . LEU A 1 97 ? -6.817 8.106 1.778 1.00 0.00 97 LEU A O 16
ATOM 25928 N N . SER A 1 98 ? -8.051 7.031 3.322 1.00 0.00 98 SER A N 16
ATOM 25929 C CA . SER A 1 98 ? -7.843 8.042 4.352 1.00 0.00 98 SER A CA 16
ATOM 25930 C C . SER A 1 98 ? -6.370 8.426 4.446 1.00 0.00 98 SER A C 16
ATOM 25931 O O . SER A 1 98 ? -6.031 9.604 4.560 1.00 0.00 98 SER A O 16
ATOM 25939 N N . GLU A 1 99 ? -5.499 7.423 4.399 1.00 0.00 99 GLU A N 16
ATOM 25940 C CA . GLU A 1 99 ? -4.062 7.656 4.480 1.00 0.00 99 GLU A CA 16
ATOM 25941 C C . GLU A 1 99 ? -3.556 8.374 3.232 1.00 0.00 99 GLU A C 16
ATOM 25942 O O . GLU A 1 99 ? -2.806 9.346 3.323 1.00 0.00 99 GLU A O 16
ATOM 25954 N N . SER A 1 100 ? -3.971 7.888 2.067 1.00 0.00 100 SER A N 16
ATOM 25955 C CA . SER A 1 100 ? -3.557 8.479 0.800 1.00 0.00 100 SER A CA 16
ATOM 25956 C C . SER A 1 100 ? -4.301 9.786 0.542 1.00 0.00 100 SER A C 16
ATOM 25957 O O . SER A 1 100 ? -4.974 9.939 -0.477 1.00 0.00 100 SER A O 16
ATOM 25965 N N . GLY A 1 101 ? -4.175 10.726 1.474 1.00 0.00 101 GLY A N 16
ATOM 25966 C CA . GLY A 1 101 ? -4.841 12.007 1.329 1.00 0.00 101 GLY A CA 16
ATOM 25967 C C . GLY A 1 101 ? -3.877 13.174 1.413 1.00 0.00 101 GLY A C 16
ATOM 25968 O O . GLY A 1 101 ? -3.943 14.102 0.607 1.00 0.00 101 GLY A O 16
ATOM 25972 N N . SER A 1 102 ? -2.979 13.129 2.392 1.00 0.00 102 SER A N 16
ATOM 25973 C CA . SER A 1 102 ? -2.001 14.193 2.582 1.00 0.00 102 SER A CA 16
ATOM 25974 C C . SER A 1 102 ? -1.509 14.725 1.239 1.00 0.00 102 SER A C 16
ATOM 25975 O O . SER A 1 102 ? -0.654 14.119 0.595 1.00 0.00 102 SER A O 16
ATOM 25983 N N . GLY A 1 103 ? -2.056 15.863 0.824 1.00 0.00 103 GLY A N 16
ATOM 25984 C CA . GLY A 1 103 ? -1.661 16.458 -0.440 1.00 0.00 103 GLY A CA 16
ATOM 25985 C C . GLY A 1 103 ? -0.183 16.791 -0.487 1.00 0.00 103 GLY A C 16
ATOM 25986 O O . GLY A 1 103 ? 0.330 17.554 0.332 1.00 0.00 103 GLY A O 16
ATOM 25990 N N . PRO A 1 104 ? 0.527 16.210 -1.465 1.00 0.00 104 PRO A N 16
ATOM 25991 C CA . PRO A 1 104 ? 1.965 16.433 -1.639 1.00 0.00 104 PRO A CA 16
ATOM 25992 C C . PRO A 1 104 ? 2.279 17.847 -2.118 1.00 0.00 104 PRO A C 16
ATOM 25993 O O . PRO A 1 104 ? 3.216 18.482 -1.636 1.00 0.00 104 PRO A O 16
ATOM 26004 N N . SER A 1 105 ? 1.488 18.333 -3.069 1.00 0.00 105 SER A N 16
ATOM 26005 C CA . SER A 1 105 ? 1.683 19.671 -3.616 1.00 0.00 105 SER A CA 16
ATOM 26006 C C . SER A 1 105 ? 0.410 20.502 -3.486 1.00 0.00 105 SER A C 16
ATOM 26007 O O . SER A 1 105 ? -0.696 19.963 -3.451 1.00 0.00 105 SER A O 16
ATOM 26015 N N . SER A 1 106 ? 0.576 21.819 -3.415 1.00 0.00 106 SER A N 16
ATOM 26016 C CA . SER A 1 106 ? -0.559 22.726 -3.286 1.00 0.00 106 SER A CA 16
ATOM 26017 C C . SER A 1 106 ? -1.728 22.260 -4.148 1.00 0.00 106 SER A C 16
ATOM 26018 O O . SER A 1 106 ? -2.880 22.288 -3.719 1.00 0.00 106 SER A O 16
ATOM 26026 N N . GLY A 1 107 ? -1.421 21.832 -5.369 1.00 0.00 107 GLY A N 16
ATOM 26027 C CA . GLY A 1 107 ? -2.456 21.366 -6.274 1.00 0.00 107 GLY A CA 16
ATOM 26028 C C . GLY A 1 107 ? -2.381 22.034 -7.632 1.00 0.00 107 GLY A C 16
ATOM 26029 O O . GLY A 1 107 ? -1.322 22.509 -8.041 1.00 0.00 107 GLY A O 16
ATOM 26033 N N . GLY A 1 1 ? -22.831 -20.139 4.915 1.00 0.00 1 GLY A N 17
ATOM 26034 C CA . GLY A 1 1 ? -22.427 -19.012 5.735 1.00 0.00 1 GLY A CA 17
ATOM 26035 C C . GLY A 1 1 ? -20.955 -18.685 5.587 1.00 0.00 1 GLY A C 17
ATOM 26036 O O . GLY A 1 1 ? -20.124 -19.583 5.449 1.00 0.00 1 GLY A O 17
ATOM 26040 N N . SER A 1 2 ? -20.630 -17.397 5.615 1.00 0.00 2 SER A N 17
ATOM 26041 C CA . SER A 1 2 ? -19.248 -16.953 5.477 1.00 0.00 2 SER A CA 17
ATOM 26042 C C . SER A 1 2 ? -18.456 -17.242 6.749 1.00 0.00 2 SER A C 17
ATOM 26043 O O . SER A 1 2 ? -19.014 -17.679 7.755 1.00 0.00 2 SER A O 17
ATOM 26051 N N . SER A 1 3 ? -17.151 -16.993 6.695 1.00 0.00 3 SER A N 17
ATOM 26052 C CA . SER A 1 3 ? -16.280 -17.229 7.840 1.00 0.00 3 SER A CA 17
ATOM 26053 C C . SER A 1 3 ? -16.810 -16.518 9.082 1.00 0.00 3 SER A C 17
ATOM 26054 O O . SER A 1 3 ? -17.521 -15.519 8.982 1.00 0.00 3 SER A O 17
ATOM 26062 N N . GLY A 1 4 ? -16.457 -17.041 10.252 1.00 0.00 4 GLY A N 17
ATOM 26063 C CA . GLY A 1 4 ? -16.906 -16.445 11.497 1.00 0.00 4 GLY A CA 17
ATOM 26064 C C . GLY A 1 4 ? -15.823 -16.432 12.557 1.00 0.00 4 GLY A C 17
ATOM 26065 O O . GLY A 1 4 ? -15.637 -17.413 13.276 1.00 0.00 4 GLY A O 17
ATOM 26069 N N . SER A 1 5 ? -15.104 -15.318 12.653 1.00 0.00 5 SER A N 17
ATOM 26070 C CA . SER A 1 5 ? -14.029 -15.184 13.629 1.00 0.00 5 SER A CA 17
ATOM 26071 C C . SER A 1 5 ? -13.852 -13.727 14.045 1.00 0.00 5 SER A C 17
ATOM 26072 O O . SER A 1 5 ? -13.384 -12.899 13.264 1.00 0.00 5 SER A O 17
ATOM 26080 N N . SER A 1 6 ? -14.231 -13.421 15.282 1.00 0.00 6 SER A N 17
ATOM 26081 C CA . SER A 1 6 ? -14.119 -12.064 15.803 1.00 0.00 6 SER A CA 17
ATOM 26082 C C . SER A 1 6 ? -12.694 -11.775 16.264 1.00 0.00 6 SER A C 17
ATOM 26083 O O . SER A 1 6 ? -12.101 -12.553 17.010 1.00 0.00 6 SER A O 17
ATOM 26091 N N . GLY A 1 7 ? -12.149 -10.648 15.815 1.00 0.00 7 GLY A N 17
ATOM 26092 C CA . GLY A 1 7 ? -10.798 -10.276 16.191 1.00 0.00 7 GLY A CA 17
ATOM 26093 C C . GLY A 1 7 ? -9.908 -10.031 14.989 1.00 0.00 7 GLY A C 17
ATOM 26094 O O . GLY A 1 7 ? -9.373 -10.973 14.402 1.00 0.00 7 GLY A O 17
ATOM 26098 N N . LEU A 1 8 ? -9.749 -8.765 14.619 1.00 0.00 8 LEU A N 17
ATOM 26099 C CA . LEU A 1 8 ? -8.919 -8.400 13.477 1.00 0.00 8 LEU A CA 17
ATOM 26100 C C . LEU A 1 8 ? -8.430 -6.960 13.598 1.00 0.00 8 LEU A C 17
ATOM 26101 O O . LEU A 1 8 ? -9.229 -6.031 13.714 1.00 0.00 8 LEU A O 17
ATOM 26117 N N . GLU A 1 9 ? -7.112 -6.783 13.568 1.00 0.00 9 GLU A N 17
ATOM 26118 C CA . GLU A 1 9 ? -6.518 -5.456 13.673 1.00 0.00 9 GLU A CA 17
ATOM 26119 C C . GLU A 1 9 ? -6.108 -4.933 12.299 1.00 0.00 9 GLU A C 17
ATOM 26120 O O . GLU A 1 9 ? -6.162 -5.657 11.305 1.00 0.00 9 GLU A O 17
ATOM 26132 N N . THR A 1 10 ? -5.698 -3.669 12.252 1.00 0.00 10 THR A N 17
ATOM 26133 C CA . THR A 1 10 ? -5.281 -3.047 11.001 1.00 0.00 10 THR A CA 17
ATOM 26134 C C . THR A 1 10 ? -4.584 -4.054 10.093 1.00 0.00 10 THR A C 17
ATOM 26135 O O . THR A 1 10 ? -4.993 -4.260 8.950 1.00 0.00 10 THR A O 17
ATOM 26146 N N . SER A 1 11 ? -3.530 -4.679 10.608 1.00 0.00 11 SER A N 17
ATOM 26147 C CA . SER A 1 11 ? -2.775 -5.663 9.841 1.00 0.00 11 SER A CA 17
ATOM 26148 C C . SER A 1 11 ? -3.597 -6.929 9.622 1.00 0.00 11 SER A C 17
ATOM 26149 O O . SER A 1 11 ? -4.122 -7.513 10.570 1.00 0.00 11 SER A O 17
ATOM 26157 N N . SER A 1 12 ? -3.705 -7.346 8.365 1.00 0.00 12 SER A N 17
ATOM 26158 C CA . SER A 1 12 ? -4.467 -8.541 8.019 1.00 0.00 12 SER A CA 17
ATOM 26159 C C . SER A 1 12 ? -3.801 -9.297 6.872 1.00 0.00 12 SER A C 17
ATOM 26160 O O . SER A 1 12 ? -2.942 -8.757 6.174 1.00 0.00 12 SER A O 17
ATOM 26168 N N . TYR A 1 13 ? -4.204 -10.548 6.685 1.00 0.00 13 TYR A N 17
ATOM 26169 C CA . TYR A 1 13 ? -3.645 -11.380 5.626 1.00 0.00 13 TYR A CA 17
ATOM 26170 C C . TYR A 1 13 ? -4.150 -10.932 4.257 1.00 0.00 13 TYR A C 17
ATOM 26171 O O . TYR A 1 13 ? -5.321 -11.118 3.923 1.00 0.00 13 TYR A O 17
ATOM 26189 N N . LEU A 1 14 ? -3.259 -10.340 3.470 1.00 0.00 14 LEU A N 17
ATOM 26190 C CA . LEU A 1 14 ? -3.612 -9.865 2.137 1.00 0.00 14 LEU A CA 17
ATOM 26191 C C . LEU A 1 14 ? -2.700 -10.480 1.080 1.00 0.00 14 LEU A C 17
ATOM 26192 O O . LEU A 1 14 ? -1.616 -10.971 1.392 1.00 0.00 14 LEU A O 17
ATOM 26208 N N . ASN A 1 15 ? -3.147 -10.448 -0.171 1.00 0.00 15 ASN A N 17
ATOM 26209 C CA . ASN A 1 15 ? -2.371 -11.001 -1.275 1.00 0.00 15 ASN A CA 17
ATOM 26210 C C . ASN A 1 15 ? -1.811 -9.890 -2.157 1.00 0.00 15 ASN A C 17
ATOM 26211 O O . ASN A 1 15 ? -2.560 -9.176 -2.825 1.00 0.00 15 ASN A O 17
ATOM 26222 N N . VAL A 1 16 ? -0.489 -9.749 -2.157 1.00 0.00 16 VAL A N 17
ATOM 26223 C CA . VAL A 1 16 ? 0.171 -8.726 -2.958 1.00 0.00 16 VAL A CA 17
ATOM 26224 C C . VAL A 1 16 ? 0.653 -9.296 -4.288 1.00 0.00 16 VAL A C 17
ATOM 26225 O O . VAL A 1 16 ? 1.388 -10.284 -4.323 1.00 0.00 16 VAL A O 17
ATOM 26238 N N . LEU A 1 17 ? 0.235 -8.667 -5.381 1.00 0.00 17 LEU A N 17
ATOM 26239 C CA . LEU A 1 17 ? 0.624 -9.111 -6.715 1.00 0.00 17 LEU A CA 17
ATOM 26240 C C . LEU A 1 17 ? 1.980 -8.533 -7.107 1.00 0.00 17 LEU A C 17
ATOM 26241 O O . LEU A 1 17 ? 2.165 -7.316 -7.128 1.00 0.00 17 LEU A O 17
ATOM 26257 N N . VAL A 1 18 ? 2.925 -9.414 -7.419 1.00 0.00 18 VAL A N 17
ATOM 26258 C CA . VAL A 1 18 ? 4.263 -8.991 -7.814 1.00 0.00 18 VAL A CA 17
ATOM 26259 C C . VAL A 1 18 ? 4.589 -9.450 -9.231 1.00 0.00 18 VAL A C 17
ATOM 26260 O O . VAL A 1 18 ? 4.532 -8.665 -10.177 1.00 0.00 18 VAL A O 17
ATOM 26273 N N . ASN A 1 19 ? 4.929 -10.727 -9.371 1.00 0.00 19 ASN A N 17
ATOM 26274 C CA . ASN A 1 19 ? 5.264 -11.291 -10.673 1.00 0.00 19 ASN A CA 17
ATOM 26275 C C . ASN A 1 19 ? 4.066 -12.022 -11.274 1.00 0.00 19 ASN A C 17
ATOM 26276 O O . ASN A 1 19 ? 3.994 -13.250 -11.239 1.00 0.00 19 ASN A O 17
ATOM 26287 N N . SER A 1 20 ? 3.129 -11.257 -11.824 1.00 0.00 20 SER A N 17
ATOM 26288 C CA . SER A 1 20 ? 1.933 -11.830 -12.430 1.00 0.00 20 SER A CA 17
ATOM 26289 C C . SER A 1 20 ? 1.351 -12.931 -11.547 1.00 0.00 20 SER A C 17
ATOM 26290 O O . SER A 1 20 ? 0.661 -13.828 -12.030 1.00 0.00 20 SER A O 17
ATOM 26298 N N . GLN A 1 21 ? 1.636 -12.853 -10.251 1.00 0.00 21 GLN A N 17
ATOM 26299 C CA . GLN A 1 21 ? 1.142 -13.842 -9.301 1.00 0.00 21 GLN A CA 17
ATOM 26300 C C . GLN A 1 21 ? 0.920 -13.215 -7.928 1.00 0.00 21 GLN A C 17
ATOM 26301 O O . GLN A 1 21 ? 1.676 -12.339 -7.506 1.00 0.00 21 GLN A O 17
ATOM 26315 N N . TRP A 1 22 ? -0.119 -13.669 -7.237 1.00 0.00 22 TRP A N 17
ATOM 26316 C CA . TRP A 1 22 ? -0.440 -13.151 -5.912 1.00 0.00 22 TRP A CA 17
ATOM 26317 C C . TRP A 1 22 ? 0.415 -13.824 -4.843 1.00 0.00 22 TRP A C 17
ATOM 26318 O O . TRP A 1 22 ? 0.383 -15.044 -4.686 1.00 0.00 22 TRP A O 17
ATOM 26339 N N . LYS A 1 23 ? 1.179 -13.021 -4.110 1.00 0.00 23 LYS A N 17
ATOM 26340 C CA . LYS A 1 23 ? 2.041 -13.538 -3.055 1.00 0.00 23 LYS A CA 17
ATOM 26341 C C . LYS A 1 23 ? 1.518 -13.137 -1.679 1.00 0.00 23 LYS A C 17
ATOM 26342 O O . LYS A 1 23 ? 1.326 -11.954 -1.398 1.00 0.00 23 LYS A O 17
ATOM 26361 N N . SER A 1 24 ? 1.291 -14.130 -0.825 1.00 0.00 24 SER A N 17
ATOM 26362 C CA . SER A 1 24 ? 0.788 -13.880 0.521 1.00 0.00 24 SER A CA 17
ATOM 26363 C C . SER A 1 24 ? 1.870 -13.258 1.398 1.00 0.00 24 SER A C 17
ATOM 26364 O O . SER A 1 24 ? 2.980 -13.781 1.500 1.00 0.00 24 SER A O 17
ATOM 26372 N N . ARG A 1 25 ? 1.537 -12.137 2.031 1.00 0.00 25 ARG A N 17
ATOM 26373 C CA . ARG A 1 25 ? 2.480 -11.441 2.899 1.00 0.00 25 ARG A CA 17
ATOM 26374 C C . ARG A 1 25 ? 1.744 -10.657 3.981 1.00 0.00 25 ARG A C 17
ATOM 26375 O O . ARG A 1 25 ? 0.598 -10.249 3.795 1.00 0.00 25 ARG A O 17
ATOM 26396 N N . TRP A 1 26 ? 2.411 -10.451 5.111 1.00 0.00 26 TRP A N 17
ATOM 26397 C CA . TRP A 1 26 ? 1.820 -9.716 6.224 1.00 0.00 26 TRP A CA 17
ATOM 26398 C C . TRP A 1 26 ? 1.833 -8.216 5.954 1.00 0.00 26 TRP A C 17
ATOM 26399 O O . TRP A 1 26 ? 2.885 -7.632 5.690 1.00 0.00 26 TRP A O 17
ATOM 26420 N N . CYS A 1 27 ? 0.659 -7.597 6.021 1.00 0.00 27 CYS A N 17
ATOM 26421 C CA . CYS A 1 27 ? 0.536 -6.164 5.782 1.00 0.00 27 CYS A CA 17
ATOM 26422 C C . CYS A 1 27 ? 0.616 -5.386 7.091 1.00 0.00 27 CYS A C 17
ATOM 26423 O O . CYS A 1 27 ? 0.180 -5.865 8.138 1.00 0.00 27 CYS A O 17
ATOM 26431 N N . SER A 1 28 ? 1.178 -4.183 7.025 1.00 0.00 28 SER A N 17
ATOM 26432 C CA . SER A 1 28 ? 1.322 -3.340 8.207 1.00 0.00 28 SER A CA 17
ATOM 26433 C C . SER A 1 28 ? 1.388 -1.866 7.818 1.00 0.00 28 SER A C 17
ATOM 26434 O O . SER A 1 28 ? 2.357 -1.416 7.207 1.00 0.00 28 SER A O 17
ATOM 26442 N N . VAL A 1 29 ? 0.348 -1.119 8.177 1.00 0.00 29 VAL A N 17
ATOM 26443 C CA . VAL A 1 29 ? 0.287 0.304 7.868 1.00 0.00 29 VAL A CA 17
ATOM 26444 C C . VAL A 1 29 ? 0.613 1.148 9.095 1.00 0.00 29 VAL A C 17
ATOM 26445 O O . VAL A 1 29 ? 0.141 0.867 10.197 1.00 0.00 29 VAL A O 17
ATOM 26458 N N . ARG A 1 30 ? 1.423 2.183 8.896 1.00 0.00 30 ARG A N 17
ATOM 26459 C CA . ARG A 1 30 ? 1.813 3.068 9.987 1.00 0.00 30 ARG A CA 17
ATOM 26460 C C . ARG A 1 30 ? 2.555 4.291 9.457 1.00 0.00 30 ARG A C 17
ATOM 26461 O O . ARG A 1 30 ? 3.371 4.185 8.541 1.00 0.00 30 ARG A O 17
ATOM 26482 N N . ASP A 1 31 ? 2.266 5.450 10.037 1.00 0.00 31 ASP A N 17
ATOM 26483 C CA . ASP A 1 31 ? 2.906 6.693 9.623 1.00 0.00 31 ASP A CA 17
ATOM 26484 C C . ASP A 1 31 ? 2.550 7.033 8.179 1.00 0.00 31 ASP A C 17
ATOM 26485 O O . ASP A 1 31 ? 3.380 7.544 7.429 1.00 0.00 31 ASP A O 17
ATOM 26494 N N . ASN A 1 32 ? 1.310 6.745 7.797 1.00 0.00 32 ASN A N 17
ATOM 26495 C CA . ASN A 1 32 ? 0.844 7.019 6.443 1.00 0.00 32 ASN A CA 17
ATOM 26496 C C . ASN A 1 32 ? 1.698 6.283 5.415 1.00 0.00 32 ASN A C 17
ATOM 26497 O O . ASN A 1 32 ? 2.090 6.853 4.395 1.00 0.00 32 ASN A O 17
ATOM 26508 N N . HIS A 1 33 ? 1.983 5.014 5.689 1.00 0.00 33 HIS A N 17
ATOM 26509 C CA . HIS A 1 33 ? 2.790 4.199 4.788 1.00 0.00 33 HIS A CA 17
ATOM 26510 C C . HIS A 1 33 ? 2.453 2.720 4.945 1.00 0.00 33 HIS A C 17
ATOM 26511 O O . HIS A 1 33 ? 2.272 2.228 6.060 1.00 0.00 33 HIS A O 17
ATOM 26526 N N . LEU A 1 34 ? 2.369 2.015 3.822 1.00 0.00 34 LEU A N 17
ATOM 26527 C CA . LEU A 1 34 ? 2.053 0.590 3.835 1.00 0.00 34 LEU A CA 17
ATOM 26528 C C . LEU A 1 34 ? 3.325 -0.250 3.798 1.00 0.00 34 LEU A C 17
ATOM 26529 O O . LEU A 1 34 ? 3.981 -0.357 2.761 1.00 0.00 34 LEU A O 17
ATOM 26545 N N . HIS A 1 35 ? 3.667 -0.847 4.935 1.00 0.00 35 HIS A N 17
ATOM 26546 C CA . HIS A 1 35 ? 4.860 -1.681 5.032 1.00 0.00 35 HIS A CA 17
ATOM 26547 C C . HIS A 1 35 ? 4.552 -3.119 4.625 1.00 0.00 35 HIS A C 17
ATOM 26548 O O . HIS A 1 35 ? 3.438 -3.606 4.822 1.00 0.00 35 HIS A O 17
ATOM 26563 N N . PHE A 1 36 ? 5.545 -3.794 4.056 1.00 0.00 36 PHE A N 17
ATOM 26564 C CA . PHE A 1 36 ? 5.380 -5.176 3.620 1.00 0.00 36 PHE A CA 17
ATOM 26565 C C . PHE A 1 36 ? 6.166 -6.127 4.517 1.00 0.00 36 PHE A C 17
ATOM 26566 O O . PHE A 1 36 ? 7.336 -5.888 4.820 1.00 0.00 36 PHE A O 17
ATOM 26583 N N . TYR A 1 37 ? 5.516 -7.206 4.939 1.00 0.00 37 TYR A N 17
ATOM 26584 C CA . TYR A 1 37 ? 6.152 -8.192 5.804 1.00 0.00 37 TYR A CA 17
ATOM 26585 C C . TYR A 1 37 ? 5.669 -9.601 5.472 1.00 0.00 37 TYR A C 17
ATOM 26586 O O . TYR A 1 37 ? 4.711 -9.778 4.720 1.00 0.00 37 TYR A O 17
ATOM 26604 N N . GLN A 1 38 ? 6.339 -10.599 6.039 1.00 0.00 38 GLN A N 17
ATOM 26605 C CA . GLN A 1 38 ? 5.978 -11.991 5.803 1.00 0.00 38 GLN A CA 17
ATOM 26606 C C . GLN A 1 38 ? 5.720 -12.717 7.120 1.00 0.00 38 GLN A C 17
ATOM 26607 O O . GLN A 1 38 ? 4.657 -13.306 7.318 1.00 0.00 38 GLN A O 17
ATOM 26621 N N . ASP A 1 39 ? 6.700 -12.672 8.016 1.00 0.00 39 ASP A N 17
ATOM 26622 C CA . ASP A 1 39 ? 6.579 -13.324 9.314 1.00 0.00 39 ASP A CA 17
ATOM 26623 C C . ASP A 1 39 ? 5.825 -12.437 10.300 1.00 0.00 39 ASP A C 17
ATOM 26624 O O . ASP A 1 39 ? 5.430 -11.320 9.968 1.00 0.00 39 ASP A O 17
ATOM 26633 N N . ARG A 1 40 ? 5.628 -12.944 11.513 1.00 0.00 40 ARG A N 17
ATOM 26634 C CA . ARG A 1 40 ? 4.919 -12.199 12.546 1.00 0.00 40 ARG A CA 17
ATOM 26635 C C . ARG A 1 40 ? 5.842 -11.184 13.215 1.00 0.00 40 ARG A C 17
ATOM 26636 O O . ARG A 1 40 ? 5.441 -10.054 13.490 1.00 0.00 40 ARG A O 17
ATOM 26657 N N . ASN A 1 41 ? 7.079 -11.597 13.473 1.00 0.00 41 ASN A N 17
ATOM 26658 C CA . ASN A 1 41 ? 8.058 -10.724 14.110 1.00 0.00 41 ASN A CA 17
ATOM 26659 C C . ASN A 1 41 ? 8.883 -9.978 13.065 1.00 0.00 41 ASN A C 17
ATOM 26660 O O . ASN A 1 41 ? 10.094 -9.817 13.215 1.00 0.00 41 ASN A O 17
ATOM 26671 N N . ARG A 1 42 ? 8.218 -9.524 12.008 1.00 0.00 42 ARG A N 17
ATOM 26672 C CA . ARG A 1 42 ? 8.889 -8.796 10.938 1.00 0.00 42 ARG A CA 17
ATOM 26673 C C . ARG A 1 42 ? 10.266 -9.391 10.657 1.00 0.00 42 ARG A C 17
ATOM 26674 O O . ARG A 1 42 ? 11.247 -8.663 10.501 1.00 0.00 42 ARG A O 17
ATOM 26695 N N . SER A 1 43 ? 10.331 -10.717 10.593 1.00 0.00 43 SER A N 17
ATOM 26696 C CA . SER A 1 43 ? 11.588 -11.409 10.335 1.00 0.00 43 SER A CA 17
ATOM 26697 C C . SER A 1 43 ? 12.106 -11.091 8.936 1.00 0.00 43 SER A C 17
ATOM 26698 O O . SER A 1 43 ? 13.181 -10.514 8.775 1.00 0.00 43 SER A O 17
ATOM 26706 N N . LYS A 1 44 ? 11.333 -11.472 7.925 1.00 0.00 44 LYS A N 17
ATOM 26707 C CA . LYS A 1 44 ? 11.710 -11.228 6.538 1.00 0.00 44 LYS A CA 17
ATOM 26708 C C . LYS A 1 44 ? 10.816 -10.164 5.910 1.00 0.00 44 LYS A C 17
ATOM 26709 O O . LYS A 1 44 ? 9.661 -10.427 5.576 1.00 0.00 44 LYS A O 17
ATOM 26728 N N . VAL A 1 45 ? 11.358 -8.960 5.752 1.00 0.00 45 VAL A N 17
ATOM 26729 C CA . VAL A 1 45 ? 10.610 -7.857 5.161 1.00 0.00 45 VAL A CA 17
ATOM 26730 C C . VAL A 1 45 ? 10.253 -8.150 3.709 1.00 0.00 45 VAL A C 17
ATOM 26731 O O . VAL A 1 45 ? 11.086 -8.009 2.814 1.00 0.00 45 VAL A O 17
ATOM 26744 N N . ALA A 1 46 ? 9.008 -8.557 3.481 1.00 0.00 46 ALA A N 17
ATOM 26745 C CA . ALA A 1 46 ? 8.540 -8.868 2.137 1.00 0.00 46 ALA A CA 17
ATOM 26746 C C . ALA A 1 46 ? 9.195 -7.958 1.103 1.00 0.00 46 ALA A C 17
ATOM 26747 O O . ALA A 1 46 ? 9.774 -8.431 0.125 1.00 0.00 46 ALA A O 17
ATOM 26754 N N . GLN A 1 47 ? 9.100 -6.651 1.326 1.00 0.00 47 GLN A N 17
ATOM 26755 C CA . GLN A 1 47 ? 9.683 -5.676 0.413 1.00 0.00 47 GLN A CA 17
ATOM 26756 C C . GLN A 1 47 ? 9.541 -4.261 0.963 1.00 0.00 47 GLN A C 17
ATOM 26757 O O . GLN A 1 47 ? 8.833 -4.036 1.945 1.00 0.00 47 GLN A O 17
ATOM 26771 N N . GLN A 1 48 ? 10.217 -3.312 0.324 1.00 0.00 48 GLN A N 17
ATOM 26772 C CA . GLN A 1 48 ? 10.166 -1.919 0.751 1.00 0.00 48 GLN A CA 17
ATOM 26773 C C . GLN A 1 48 ? 8.726 -1.476 0.993 1.00 0.00 48 GLN A C 17
ATOM 26774 O O . GLN A 1 48 ? 7.784 -1.989 0.389 1.00 0.00 48 GLN A O 17
ATOM 26788 N N . PRO A 1 49 ? 8.551 -0.501 1.897 1.00 0.00 49 PRO A N 17
ATOM 26789 C CA . PRO A 1 49 ? 7.229 0.033 2.238 1.00 0.00 49 PRO A CA 17
ATOM 26790 C C . PRO A 1 49 ? 6.619 0.843 1.100 1.00 0.00 49 PRO A C 17
ATOM 26791 O O . PRO A 1 49 ? 7.265 1.084 0.079 1.00 0.00 49 PRO A O 17
ATOM 26802 N N . LEU A 1 50 ? 5.371 1.263 1.281 1.00 0.00 50 LEU A N 17
ATOM 26803 C CA . LEU A 1 50 ? 4.674 2.048 0.268 1.00 0.00 50 LEU A CA 17
ATOM 26804 C C . LEU A 1 50 ? 4.226 3.392 0.834 1.00 0.00 50 LEU A C 17
ATOM 26805 O O . LEU A 1 50 ? 3.718 3.468 1.953 1.00 0.00 50 LEU A O 17
ATOM 26821 N N . SER A 1 51 ? 4.416 4.450 0.053 1.00 0.00 51 SER A N 17
ATOM 26822 C CA . SER A 1 51 ? 4.034 5.792 0.476 1.00 0.00 51 SER A CA 17
ATOM 26823 C C . SER A 1 51 ? 2.615 6.122 0.022 1.00 0.00 51 SER A C 17
ATOM 26824 O O . SER A 1 51 ? 2.416 6.805 -0.984 1.00 0.00 51 SER A O 17
ATOM 26832 N N . LEU A 1 52 ? 1.632 5.631 0.768 1.00 0.00 52 LEU A N 17
ATOM 26833 C CA . LEU A 1 52 ? 0.231 5.872 0.443 1.00 0.00 52 LEU A CA 17
ATOM 26834 C C . LEU A 1 52 ? -0.032 7.361 0.239 1.00 0.00 52 LEU A C 17
ATOM 26835 O O . LEU A 1 52 ? -0.920 7.746 -0.522 1.00 0.00 52 LEU A O 17
ATOM 26851 N N . VAL A 1 53 ? 0.747 8.194 0.922 1.00 0.00 53 VAL A N 17
ATOM 26852 C CA . VAL A 1 53 ? 0.600 9.640 0.813 1.00 0.00 53 VAL A CA 17
ATOM 26853 C C . VAL A 1 53 ? 0.825 10.109 -0.620 1.00 0.00 53 VAL A C 17
ATOM 26854 O O . VAL A 1 53 ? 1.959 10.337 -1.039 1.00 0.00 53 VAL A O 17
ATOM 26867 N N . GLY A 1 54 ? -0.265 10.251 -1.368 1.00 0.00 54 GLY A N 17
ATOM 26868 C CA . GLY A 1 54 ? -0.167 10.693 -2.747 1.00 0.00 54 GLY A CA 17
ATOM 26869 C C . GLY A 1 54 ? -0.659 9.647 -3.727 1.00 0.00 54 GLY A C 17
ATOM 26870 O O . GLY A 1 54 ? -0.559 9.828 -4.941 1.00 0.00 54 GLY A O 17
ATOM 26874 N N . CYS A 1 55 ? -1.191 8.549 -3.201 1.00 0.00 55 CYS A N 17
ATOM 26875 C CA . CYS A 1 55 ? -1.699 7.468 -4.039 1.00 0.00 55 CYS A CA 17
ATOM 26876 C C . CYS A 1 55 ? -3.224 7.460 -4.050 1.00 0.00 55 CYS A C 17
ATOM 26877 O O . CYS A 1 55 ? -3.863 8.332 -3.462 1.00 0.00 55 CYS A O 17
ATOM 26885 N N . GLU A 1 56 ? -3.800 6.469 -4.723 1.00 0.00 56 GLU A N 17
ATOM 26886 C CA . GLU A 1 56 ? -5.250 6.349 -4.813 1.00 0.00 56 GLU A CA 17
ATOM 26887 C C . GLU A 1 56 ? -5.673 4.884 -4.868 1.00 0.00 56 GLU A C 17
ATOM 26888 O O . GLU A 1 56 ? -5.298 4.152 -5.784 1.00 0.00 56 GLU A O 17
ATOM 26900 N N . VAL A 1 57 ? -6.456 4.462 -3.880 1.00 0.00 57 VAL A N 17
ATOM 26901 C CA . VAL A 1 57 ? -6.931 3.085 -3.816 1.00 0.00 57 VAL A CA 17
ATOM 26902 C C . VAL A 1 57 ? -8.238 2.918 -4.582 1.00 0.00 57 VAL A C 17
ATOM 26903 O O . VAL A 1 57 ? -9.239 3.564 -4.272 1.00 0.00 57 VAL A O 17
ATOM 26916 N N . VAL A 1 58 ? -8.222 2.046 -5.586 1.00 0.00 58 VAL A N 17
ATOM 26917 C CA . VAL A 1 58 ? -9.407 1.792 -6.397 1.00 0.00 58 VAL A CA 17
ATOM 26918 C C . VAL A 1 58 ? -9.765 0.311 -6.397 1.00 0.00 58 VAL A C 17
ATOM 26919 O O . VAL A 1 58 ? -8.910 -0.561 -6.551 1.00 0.00 58 VAL A O 17
ATOM 26932 N N . PRO A 1 59 ? -11.062 0.016 -6.220 1.00 0.00 59 PRO A N 17
ATOM 26933 C CA . PRO A 1 59 ? -11.564 -1.361 -6.196 1.00 0.00 59 PRO A CA 17
ATOM 26934 C C . PRO A 1 59 ? -11.499 -2.026 -7.567 1.00 0.00 59 PRO A C 17
ATOM 26935 O O . PRO A 1 59 ? -12.433 -1.920 -8.363 1.00 0.00 59 PRO A O 17
ATOM 26946 N N . ASP A 1 60 ? -10.393 -2.710 -7.836 1.00 0.00 60 ASP A N 17
ATOM 26947 C CA . ASP A 1 60 ? -10.207 -3.393 -9.111 1.00 0.00 60 ASP A CA 17
ATOM 26948 C C . ASP A 1 60 ? -10.341 -4.903 -8.943 1.00 0.00 60 ASP A C 17
ATOM 26949 O O . ASP A 1 60 ? -9.354 -5.640 -8.925 1.00 0.00 60 ASP A O 17
ATOM 26958 N N . PRO A 1 61 ? -11.589 -5.377 -8.815 1.00 0.00 61 PRO A N 17
ATOM 26959 C CA . PRO A 1 61 ? -11.881 -6.803 -8.645 1.00 0.00 61 PRO A CA 17
ATOM 26960 C C . PRO A 1 61 ? -11.600 -7.607 -9.910 1.00 0.00 61 PRO A C 17
ATOM 26961 O O . PRO A 1 61 ? -11.315 -7.042 -10.966 1.00 0.00 61 PRO A O 17
ATOM 26972 N N . SER A 1 62 ? -11.684 -8.929 -9.797 1.00 0.00 62 SER A N 17
ATOM 26973 C CA . SER A 1 62 ? -11.436 -9.811 -10.931 1.00 0.00 62 SER A CA 17
ATOM 26974 C C . SER A 1 62 ? -12.524 -10.875 -11.040 1.00 0.00 62 SER A C 17
ATOM 26975 O O . SER A 1 62 ? -13.327 -11.073 -10.129 1.00 0.00 62 SER A O 17
ATOM 26983 N N . PRO A 1 63 ? -12.550 -11.578 -12.182 1.00 0.00 63 PRO A N 17
ATOM 26984 C CA . PRO A 1 63 ? -13.533 -12.635 -12.438 1.00 0.00 63 PRO A CA 17
ATOM 26985 C C . PRO A 1 63 ? -13.299 -13.867 -11.571 1.00 0.00 63 PRO A C 17
ATOM 26986 O O . PRO A 1 63 ? -13.972 -14.886 -11.729 1.00 0.00 63 PRO A O 17
ATOM 26997 N N . ASP A 1 64 ? -12.342 -13.767 -10.655 1.00 0.00 64 ASP A N 17
ATOM 26998 C CA . ASP A 1 64 ? -12.020 -14.873 -9.761 1.00 0.00 64 ASP A CA 17
ATOM 26999 C C . ASP A 1 64 ? -12.081 -14.429 -8.303 1.00 0.00 64 ASP A C 17
ATOM 27000 O O . ASP A 1 64 ? -12.065 -15.256 -7.390 1.00 0.00 64 ASP A O 17
ATOM 27009 N N . HIS A 1 65 ? -12.150 -13.119 -8.091 1.00 0.00 65 HIS A N 17
ATOM 27010 C CA . HIS A 1 65 ? -12.213 -12.564 -6.743 1.00 0.00 65 HIS A CA 17
ATOM 27011 C C . HIS A 1 65 ? -12.625 -11.096 -6.779 1.00 0.00 65 HIS A C 17
ATOM 27012 O O . HIS A 1 65 ? -11.847 -10.231 -7.184 1.00 0.00 65 HIS A O 17
ATOM 27027 N N . LEU A 1 66 ? -13.853 -10.821 -6.353 1.00 0.00 66 LEU A N 17
ATOM 27028 C CA . LEU A 1 66 ? -14.370 -9.457 -6.336 1.00 0.00 66 LEU A CA 17
ATOM 27029 C C . LEU A 1 66 ? -13.944 -8.729 -5.065 1.00 0.00 66 LEU A C 17
ATOM 27030 O O . LEU A 1 66 ? -14.677 -7.890 -4.542 1.00 0.00 66 LEU A O 17
ATOM 27046 N N . TYR A 1 67 ? -12.753 -9.054 -4.575 1.00 0.00 67 TYR A N 17
ATOM 27047 C CA . TYR A 1 67 ? -12.228 -8.431 -3.365 1.00 0.00 67 TYR A CA 17
ATOM 27048 C C . TYR A 1 67 ? -10.798 -7.944 -3.579 1.00 0.00 67 TYR A C 17
ATOM 27049 O O . TYR A 1 67 ? -10.025 -7.816 -2.629 1.00 0.00 67 TYR A O 17
ATOM 27067 N N . SER A 1 68 ? -10.453 -7.674 -4.834 1.00 0.00 68 SER A N 17
ATOM 27068 C CA . SER A 1 68 ? -9.116 -7.204 -5.175 1.00 0.00 68 SER A CA 17
ATOM 27069 C C . SER A 1 68 ? -9.102 -5.690 -5.359 1.00 0.00 68 SER A C 17
ATOM 27070 O O . SER A 1 68 ? -10.014 -5.117 -5.956 1.00 0.00 68 SER A O 17
ATOM 27078 N N . PHE A 1 69 ? -8.061 -5.046 -4.841 1.00 0.00 69 PHE A N 17
ATOM 27079 C CA . PHE A 1 69 ? -7.928 -3.598 -4.947 1.00 0.00 69 PHE A CA 17
ATOM 27080 C C . PHE A 1 69 ? -6.480 -3.204 -5.227 1.00 0.00 69 PHE A C 17
ATOM 27081 O O . PHE A 1 69 ? -5.547 -3.822 -4.714 1.00 0.00 69 PHE A O 17
ATOM 27098 N N . ARG A 1 70 ? -6.302 -2.172 -6.045 1.00 0.00 70 ARG A N 17
ATOM 27099 C CA . ARG A 1 70 ? -4.969 -1.696 -6.395 1.00 0.00 70 ARG A CA 17
ATOM 27100 C C . ARG A 1 70 ? -4.852 -0.191 -6.169 1.00 0.00 70 ARG A C 17
ATOM 27101 O O . ARG A 1 70 ? -5.851 0.529 -6.194 1.00 0.00 70 ARG A O 17
ATOM 27122 N N . ILE A 1 71 ? -3.628 0.275 -5.949 1.00 0.00 71 ILE A N 17
ATOM 27123 C CA . ILE A 1 71 ? -3.381 1.693 -5.719 1.00 0.00 71 ILE A CA 17
ATOM 27124 C C . ILE A 1 71 ? -2.767 2.351 -6.950 1.00 0.00 71 ILE A C 17
ATOM 27125 O O . ILE A 1 71 ? -2.028 1.716 -7.703 1.00 0.00 71 ILE A O 17
ATOM 27141 N N . LEU A 1 72 ? -3.076 3.628 -7.148 1.00 0.00 72 LEU A N 17
ATOM 27142 C CA . LEU A 1 72 ? -2.553 4.374 -8.288 1.00 0.00 72 LEU A CA 17
ATOM 27143 C C . LEU A 1 72 ? -2.012 5.730 -7.848 1.00 0.00 72 LEU A C 17
ATOM 27144 O O . LEU A 1 72 ? -2.557 6.365 -6.944 1.00 0.00 72 LEU A O 17
ATOM 27160 N N . HIS A 1 73 ? -0.937 6.171 -8.495 1.00 0.00 73 HIS A N 17
ATOM 27161 C CA . HIS A 1 73 ? -0.324 7.455 -8.173 1.00 0.00 73 HIS A CA 17
ATOM 27162 C C . HIS A 1 73 ? -0.289 8.363 -9.398 1.00 0.00 73 HIS A C 17
ATOM 27163 O O . HIS A 1 73 ? 0.701 8.397 -10.130 1.00 0.00 73 HIS A O 17
ATOM 27178 N N . LYS A 1 74 ? -1.375 9.097 -9.617 1.00 0.00 74 LYS A N 17
ATOM 27179 C CA . LYS A 1 74 ? -1.469 10.006 -10.753 1.00 0.00 74 LYS A CA 17
ATOM 27180 C C . LYS A 1 74 ? -1.695 9.234 -12.049 1.00 0.00 74 LYS A C 17
ATOM 27181 O O . LYS A 1 74 ? -1.269 9.664 -13.121 1.00 0.00 74 LYS A O 17
ATOM 27200 N N . GLY A 1 75 ? -2.369 8.093 -11.944 1.00 0.00 75 GLY A N 17
ATOM 27201 C CA . GLY A 1 75 ? -2.641 7.282 -13.116 1.00 0.00 75 GLY A CA 17
ATOM 27202 C C . GLY A 1 75 ? -1.635 6.161 -13.292 1.00 0.00 75 GLY A C 17
ATOM 27203 O O . GLY A 1 75 ? -1.750 5.354 -14.213 1.00 0.00 75 GLY A O 17
ATOM 27207 N N . GLU A 1 76 ? -0.644 6.113 -12.406 1.00 0.00 76 GLU A N 17
ATOM 27208 C CA . GLU A 1 76 ? 0.387 5.085 -12.470 1.00 0.00 76 GLU A CA 17
ATOM 27209 C C . GLU A 1 76 ? 0.108 3.971 -11.466 1.00 0.00 76 GLU A C 17
ATOM 27210 O O . GLU A 1 76 ? -0.494 4.203 -10.418 1.00 0.00 76 GLU A O 17
ATOM 27222 N N . GLU A 1 77 ? 0.551 2.761 -11.794 1.00 0.00 77 GLU A N 17
ATOM 27223 C CA . GLU A 1 77 ? 0.347 1.611 -10.921 1.00 0.00 77 GLU A CA 17
ATOM 27224 C C . GLU A 1 77 ? 1.434 1.540 -9.852 1.00 0.00 77 GLU A C 17
ATOM 27225 O O . GLU A 1 77 ? 2.625 1.626 -10.155 1.00 0.00 77 GLU A O 17
ATOM 27237 N N . LEU A 1 78 ? 1.016 1.383 -8.601 1.00 0.00 78 LEU A N 17
ATOM 27238 C CA . LEU A 1 78 ? 1.952 1.301 -7.486 1.00 0.00 78 LEU A CA 17
ATOM 27239 C C . LEU A 1 78 ? 2.015 -0.118 -6.931 1.00 0.00 78 LEU A C 17
ATOM 27240 O O . LEU A 1 78 ? 3.096 -0.667 -6.722 1.00 0.00 78 LEU A O 17
ATOM 27256 N N . ALA A 1 79 ? 0.847 -0.708 -6.696 1.00 0.00 79 ALA A N 17
ATOM 27257 C CA . ALA A 1 79 ? 0.769 -2.065 -6.169 1.00 0.00 79 ALA A CA 17
ATOM 27258 C C . ALA A 1 79 ? -0.635 -2.638 -6.333 1.00 0.00 79 ALA A C 17
ATOM 27259 O O . ALA A 1 79 ? -1.555 -1.940 -6.759 1.00 0.00 79 ALA A O 17
ATOM 27266 N N . LYS A 1 80 ? -0.792 -3.912 -5.992 1.00 0.00 80 LYS A N 17
ATOM 27267 C CA . LYS A 1 80 ? -2.084 -4.580 -6.101 1.00 0.00 80 LYS A CA 17
ATOM 27268 C C . LYS A 1 80 ? -2.282 -5.572 -4.959 1.00 0.00 80 LYS A C 17
ATOM 27269 O O . LYS A 1 80 ? -1.470 -6.478 -4.763 1.00 0.00 80 LYS A O 17
ATOM 27288 N N . LEU A 1 81 ? -3.364 -5.396 -4.210 1.00 0.00 81 LEU A N 17
ATOM 27289 C CA . LEU A 1 81 ? -3.669 -6.277 -3.088 1.00 0.00 81 LEU A CA 17
ATOM 27290 C C . LEU A 1 81 ? -5.009 -6.977 -3.294 1.00 0.00 81 LEU A C 17
ATOM 27291 O O . LEU A 1 81 ? -5.873 -6.483 -4.017 1.00 0.00 81 LEU A O 17
ATOM 27307 N N . GLU A 1 82 ? -5.174 -8.129 -2.651 1.00 0.00 82 GLU A N 17
ATOM 27308 C CA . GLU A 1 82 ? -6.409 -8.895 -2.763 1.00 0.00 82 GLU A CA 17
ATOM 27309 C C . GLU A 1 82 ? -6.792 -9.510 -1.420 1.00 0.00 82 GLU A C 17
ATOM 27310 O O . GLU A 1 82 ? -5.957 -10.100 -0.735 1.00 0.00 82 GLU A O 17
ATOM 27322 N N . ALA A 1 83 ? -8.061 -9.367 -1.050 1.00 0.00 83 ALA A N 17
ATOM 27323 C CA . ALA A 1 83 ? -8.555 -9.909 0.209 1.00 0.00 83 ALA A CA 17
ATOM 27324 C C . ALA A 1 83 ? -9.243 -11.253 -0.004 1.00 0.00 83 ALA A C 17
ATOM 27325 O O . ALA A 1 83 ? -9.241 -11.795 -1.109 1.00 0.00 83 ALA A O 17
ATOM 27332 N N . LYS A 1 84 ? -9.831 -11.787 1.062 1.00 0.00 84 LYS A N 17
ATOM 27333 C CA . LYS A 1 84 ? -10.524 -13.068 0.992 1.00 0.00 84 LYS A CA 17
ATOM 27334 C C . LYS A 1 84 ? -12.027 -12.865 0.836 1.00 0.00 84 LYS A C 17
ATOM 27335 O O . LYS A 1 84 ? -12.699 -13.639 0.153 1.00 0.00 84 LYS A O 17
ATOM 27354 N N . SER A 1 85 ? -12.548 -11.821 1.471 1.00 0.00 85 SER A N 17
ATOM 27355 C CA . SER A 1 85 ? -13.974 -11.518 1.404 1.00 0.00 85 SER A CA 17
ATOM 27356 C C . SER A 1 85 ? -14.202 -10.029 1.164 1.00 0.00 85 SER A C 17
ATOM 27357 O O . SER A 1 85 ? -13.426 -9.189 1.620 1.00 0.00 85 SER A O 17
ATOM 27365 N N . SER A 1 86 ? -15.273 -9.709 0.445 1.00 0.00 86 SER A N 17
ATOM 27366 C CA . SER A 1 86 ? -15.603 -8.322 0.140 1.00 0.00 86 SER A CA 17
ATOM 27367 C C . SER A 1 86 ? -15.578 -7.467 1.403 1.00 0.00 86 SER A C 17
ATOM 27368 O O . SER A 1 86 ? -15.230 -6.288 1.360 1.00 0.00 86 SER A O 17
ATOM 27376 N N . GLU A 1 87 ? -15.948 -8.073 2.527 1.00 0.00 87 GLU A N 17
ATOM 27377 C CA . GLU A 1 87 ? -15.969 -7.367 3.803 1.00 0.00 87 GLU A CA 17
ATOM 27378 C C . GLU A 1 87 ? -14.558 -6.969 4.228 1.00 0.00 87 GLU A C 17
ATOM 27379 O O . GLU A 1 87 ? -14.363 -5.951 4.890 1.00 0.00 87 GLU A O 17
ATOM 27391 N N . GLU A 1 88 ? -13.579 -7.781 3.841 1.00 0.00 88 GLU A N 17
ATOM 27392 C CA . GLU A 1 88 ? -12.187 -7.514 4.183 1.00 0.00 88 GLU A CA 17
ATOM 27393 C C . GLU A 1 88 ? -11.621 -6.390 3.320 1.00 0.00 88 GLU A C 17
ATOM 27394 O O . GLU A 1 88 ? -11.016 -5.447 3.829 1.00 0.00 88 GLU A O 17
ATOM 27406 N N . MET A 1 89 ? -11.821 -6.498 2.011 1.00 0.00 89 MET A N 17
ATOM 27407 C CA . MET A 1 89 ? -11.332 -5.491 1.077 1.00 0.00 89 MET A CA 17
ATOM 27408 C C . MET A 1 89 ? -12.015 -4.148 1.318 1.00 0.00 89 MET A C 17
ATOM 27409 O O . MET A 1 89 ? -11.425 -3.092 1.095 1.00 0.00 89 MET A O 17
ATOM 27423 N N . GLY A 1 90 ? -13.263 -4.198 1.775 1.00 0.00 90 GLY A N 17
ATOM 27424 C CA . GLY A 1 90 ? -14.005 -2.979 2.038 1.00 0.00 90 GLY A CA 17
ATOM 27425 C C . GLY A 1 90 ? -13.436 -2.193 3.203 1.00 0.00 90 GLY A C 17
ATOM 27426 O O . GLY A 1 90 ? -13.622 -0.979 3.292 1.00 0.00 90 GLY A O 17
ATOM 27430 N N . HIS A 1 91 ? -12.742 -2.887 4.099 1.00 0.00 91 HIS A N 17
ATOM 27431 C CA . HIS A 1 91 ? -12.145 -2.246 5.266 1.00 0.00 91 HIS A CA 17
ATOM 27432 C C . HIS A 1 91 ? -10.797 -1.623 4.913 1.00 0.00 91 HIS A C 17
ATOM 27433 O O . HIS A 1 91 ? -10.393 -0.621 5.503 1.00 0.00 91 HIS A O 17
ATOM 27448 N N . TRP A 1 92 ? -10.108 -2.223 3.950 1.00 0.00 92 TRP A N 17
ATOM 27449 C CA . TRP A 1 92 ? -8.805 -1.727 3.520 1.00 0.00 92 TRP A CA 17
ATOM 27450 C C . TRP A 1 92 ? -8.961 -0.565 2.544 1.00 0.00 92 TRP A C 17
ATOM 27451 O O . TRP A 1 92 ? -8.143 0.356 2.526 1.00 0.00 92 TRP A O 17
ATOM 27472 N N . LEU A 1 93 ? -10.013 -0.614 1.735 1.00 0.00 93 LEU A N 17
ATOM 27473 C CA . LEU A 1 93 ? -10.275 0.435 0.757 1.00 0.00 93 LEU A CA 17
ATOM 27474 C C . LEU A 1 93 ? -10.226 1.813 1.409 1.00 0.00 93 LEU A C 17
ATOM 27475 O O . LEU A 1 93 ? -9.438 2.671 1.014 1.00 0.00 93 LEU A O 17
ATOM 27491 N N . GLY A 1 94 ? -11.073 2.017 2.414 1.00 0.00 94 GLY A N 17
ATOM 27492 C CA . GLY A 1 94 ? -11.108 3.292 3.107 1.00 0.00 94 GLY A CA 17
ATOM 27493 C C . GLY A 1 94 ? -9.892 3.507 3.986 1.00 0.00 94 GLY A C 17
ATOM 27494 O O . GLY A 1 94 ? -9.423 4.635 4.144 1.00 0.00 94 GLY A O 17
ATOM 27498 N N . LEU A 1 95 ? -9.382 2.425 4.563 1.00 0.00 95 LEU A N 17
ATOM 27499 C CA . LEU A 1 95 ? -8.214 2.500 5.433 1.00 0.00 95 LEU A CA 17
ATOM 27500 C C . LEU A 1 95 ? -7.010 3.059 4.682 1.00 0.00 95 LEU A C 17
ATOM 27501 O O . LEU A 1 95 ? -6.248 3.865 5.218 1.00 0.00 95 LEU A O 17
ATOM 27517 N N . LEU A 1 96 ? -6.844 2.628 3.436 1.00 0.00 96 LEU A N 17
ATOM 27518 C CA . LEU A 1 96 ? -5.734 3.087 2.609 1.00 0.00 96 LEU A CA 17
ATOM 27519 C C . LEU A 1 96 ? -6.003 4.485 2.063 1.00 0.00 96 LEU A C 17
ATOM 27520 O O . LEU A 1 96 ? -5.094 5.310 1.963 1.00 0.00 96 LEU A O 17
ATOM 27536 N N . LEU A 1 97 ? -7.258 4.746 1.712 1.00 0.00 97 LEU A N 17
ATOM 27537 C CA . LEU A 1 97 ? -7.648 6.046 1.178 1.00 0.00 97 LEU A CA 17
ATOM 27538 C C . LEU A 1 97 ? -7.374 7.155 2.189 1.00 0.00 97 LEU A C 17
ATOM 27539 O O . LEU A 1 97 ? -6.769 8.174 1.858 1.00 0.00 97 LEU A O 17
ATOM 27555 N N . SER A 1 98 ? -7.823 6.947 3.423 1.00 0.00 98 SER A N 17
ATOM 27556 C CA . SER A 1 98 ? -7.627 7.929 4.482 1.00 0.00 98 SER A CA 17
ATOM 27557 C C . SER A 1 98 ? -6.154 8.302 4.613 1.00 0.00 98 SER A C 17
ATOM 27558 O O . SER A 1 98 ? -5.805 9.480 4.677 1.00 0.00 98 SER A O 17
ATOM 27566 N N . GLU A 1 99 ? -5.295 7.289 4.651 1.00 0.00 99 GLU A N 17
ATOM 27567 C CA . GLU A 1 99 ? -3.859 7.510 4.775 1.00 0.00 99 GLU A CA 17
ATOM 27568 C C . GLU A 1 99 ? -3.301 8.177 3.521 1.00 0.00 99 GLU A C 17
ATOM 27569 O O . GLU A 1 99 ? -2.491 9.100 3.604 1.00 0.00 99 GLU A O 17
ATOM 27581 N N . SER A 1 100 ? -3.740 7.701 2.360 1.00 0.00 100 SER A N 17
ATOM 27582 C CA . SER A 1 100 ? -3.282 8.248 1.088 1.00 0.00 100 SER A CA 17
ATOM 27583 C C . SER A 1 100 ? -3.927 9.604 0.816 1.00 0.00 100 SER A C 17
ATOM 27584 O O . SER A 1 100 ? -5.148 9.741 0.853 1.00 0.00 100 SER A O 17
ATOM 27592 N N . GLY A 1 101 ? -3.094 10.604 0.541 1.00 0.00 101 GLY A N 17
ATOM 27593 C CA . GLY A 1 101 ? -3.600 11.936 0.266 1.00 0.00 101 GLY A CA 17
ATOM 27594 C C . GLY A 1 101 ? -4.420 11.994 -1.007 1.00 0.00 101 GLY A C 17
ATOM 27595 O O . GLY A 1 101 ? -3.957 12.501 -2.029 1.00 0.00 101 GLY A O 17
ATOM 27599 N N . SER A 1 102 ? -5.640 11.471 -0.948 1.00 0.00 102 SER A N 17
ATOM 27600 C CA . SER A 1 102 ? -6.525 11.460 -2.107 1.00 0.00 102 SER A CA 17
ATOM 27601 C C . SER A 1 102 ? -6.661 12.860 -2.699 1.00 0.00 102 SER A C 17
ATOM 27602 O O . SER A 1 102 ? -6.445 13.859 -2.015 1.00 0.00 102 SER A O 17
ATOM 27610 N N . GLY A 1 103 ? -7.022 12.922 -3.978 1.00 0.00 103 GLY A N 17
ATOM 27611 C CA . GLY A 1 103 ? -7.181 14.203 -4.642 1.00 0.00 103 GLY A CA 17
ATOM 27612 C C . GLY A 1 103 ? -8.171 14.142 -5.787 1.00 0.00 103 GLY A C 17
ATOM 27613 O O . GLY A 1 103 ? -7.811 14.284 -6.956 1.00 0.00 103 GLY A O 17
ATOM 27617 N N . PRO A 1 104 ? -9.453 13.925 -5.456 1.00 0.00 104 PRO A N 17
ATOM 27618 C CA . PRO A 1 104 ? -10.525 13.840 -6.452 1.00 0.00 104 PRO A CA 17
ATOM 27619 C C . PRO A 1 104 ? -10.819 15.187 -7.104 1.00 0.00 104 PRO A C 17
ATOM 27620 O O . PRO A 1 104 ? -11.471 15.254 -8.146 1.00 0.00 104 PRO A O 17
ATOM 27631 N N . SER A 1 105 ? -10.334 16.258 -6.484 1.00 0.00 105 SER A N 17
ATOM 27632 C CA . SER A 1 105 ? -10.548 17.604 -7.002 1.00 0.00 105 SER A CA 17
ATOM 27633 C C . SER A 1 105 ? -10.482 17.616 -8.526 1.00 0.00 105 SER A C 17
ATOM 27634 O O . SER A 1 105 ? -9.579 17.032 -9.124 1.00 0.00 105 SER A O 17
ATOM 27642 N N . SER A 1 106 ? -11.447 18.286 -9.148 1.00 0.00 106 SER A N 17
ATOM 27643 C CA . SER A 1 106 ? -11.503 18.372 -10.603 1.00 0.00 106 SER A CA 17
ATOM 27644 C C . SER A 1 106 ? -10.114 18.614 -11.186 1.00 0.00 106 SER A C 17
ATOM 27645 O O . SER A 1 106 ? -9.310 19.352 -10.618 1.00 0.00 106 SER A O 17
ATOM 27653 N N . GLY A 1 107 ? -9.840 17.986 -12.326 1.00 0.00 107 GLY A N 17
ATOM 27654 C CA . GLY A 1 107 ? -8.548 18.145 -12.968 1.00 0.00 107 GLY A CA 17
ATOM 27655 C C . GLY A 1 107 ? -8.331 19.550 -13.493 1.00 0.00 107 GLY A C 17
ATOM 27656 O O . GLY A 1 107 ? -9.232 20.387 -13.437 1.00 0.00 107 GLY A O 17
ATOM 27660 N N . GLY A 1 1 ? 4.895 -21.123 20.504 1.00 0.00 1 GLY A N 18
ATOM 27661 C CA . GLY A 1 1 ? 4.252 -19.900 20.947 1.00 0.00 1 GLY A CA 18
ATOM 27662 C C . GLY A 1 1 ? 2.922 -20.157 21.626 1.00 0.00 1 GLY A C 18
ATOM 27663 O O . GLY A 1 1 ? 2.564 -21.305 21.890 1.00 0.00 1 GLY A O 18
ATOM 27667 N N . SER A 1 2 ? 2.188 -19.087 21.911 1.00 0.00 2 SER A N 18
ATOM 27668 C CA . SER A 1 2 ? 0.891 -19.202 22.569 1.00 0.00 2 SER A CA 18
ATOM 27669 C C . SER A 1 2 ? -0.077 -18.143 22.051 1.00 0.00 2 SER A C 18
ATOM 27670 O O . SER A 1 2 ? 0.219 -16.948 22.081 1.00 0.00 2 SER A O 18
ATOM 27678 N N . SER A 1 3 ? -1.235 -18.590 21.576 1.00 0.00 3 SER A N 18
ATOM 27679 C CA . SER A 1 3 ? -2.246 -17.682 21.047 1.00 0.00 3 SER A CA 18
ATOM 27680 C C . SER A 1 3 ? -2.457 -16.498 21.986 1.00 0.00 3 SER A C 18
ATOM 27681 O O . SER A 1 3 ? -2.286 -16.614 23.198 1.00 0.00 3 SER A O 18
ATOM 27689 N N . GLY A 1 4 ? -2.829 -15.356 21.414 1.00 0.00 4 GLY A N 18
ATOM 27690 C CA . GLY A 1 4 ? -3.057 -14.166 22.212 1.00 0.00 4 GLY A CA 18
ATOM 27691 C C . GLY A 1 4 ? -4.459 -13.616 22.046 1.00 0.00 4 GLY A C 18
ATOM 27692 O O . GLY A 1 4 ? -5.166 -13.973 21.103 1.00 0.00 4 GLY A O 18
ATOM 27696 N N . SER A 1 5 ? -4.865 -12.746 22.965 1.00 0.00 5 SER A N 18
ATOM 27697 C CA . SER A 1 5 ? -6.195 -12.150 22.919 1.00 0.00 5 SER A CA 18
ATOM 27698 C C . SER A 1 5 ? -6.566 -11.758 21.492 1.00 0.00 5 SER A C 18
ATOM 27699 O O . SER A 1 5 ? -5.700 -11.422 20.684 1.00 0.00 5 SER A O 18
ATOM 27707 N N . SER A 1 6 ? -7.859 -11.804 21.190 1.00 0.00 6 SER A N 18
ATOM 27708 C CA . SER A 1 6 ? -8.346 -11.457 19.860 1.00 0.00 6 SER A CA 18
ATOM 27709 C C . SER A 1 6 ? -8.128 -9.975 19.570 1.00 0.00 6 SER A C 18
ATOM 27710 O O . SER A 1 6 ? -7.777 -9.202 20.461 1.00 0.00 6 SER A O 18
ATOM 27718 N N . GLY A 1 7 ? -8.340 -9.586 18.317 1.00 0.00 7 GLY A N 18
ATOM 27719 C CA . GLY A 1 7 ? -8.162 -8.198 17.931 1.00 0.00 7 GLY A CA 18
ATOM 27720 C C . GLY A 1 7 ? -7.421 -8.052 16.617 1.00 0.00 7 GLY A C 18
ATOM 27721 O O . GLY A 1 7 ? -6.204 -8.234 16.558 1.00 0.00 7 GLY A O 18
ATOM 27725 N N . LEU A 1 8 ? -8.155 -7.724 15.559 1.00 0.00 8 LEU A N 18
ATOM 27726 C CA . LEU A 1 8 ? -7.560 -7.555 14.238 1.00 0.00 8 LEU A CA 18
ATOM 27727 C C . LEU A 1 8 ? -7.626 -6.098 13.793 1.00 0.00 8 LEU A C 18
ATOM 27728 O O . LEU A 1 8 ? -8.590 -5.677 13.155 1.00 0.00 8 LEU A O 18
ATOM 27744 N N . GLU A 1 9 ? -6.593 -5.333 14.134 1.00 0.00 9 GLU A N 18
ATOM 27745 C CA . GLU A 1 9 ? -6.534 -3.923 13.768 1.00 0.00 9 GLU A CA 18
ATOM 27746 C C . GLU A 1 9 ? -5.368 -3.655 12.821 1.00 0.00 9 GLU A C 18
ATOM 27747 O O . GLU A 1 9 ? -4.218 -3.971 13.128 1.00 0.00 9 GLU A O 18
ATOM 27759 N N . THR A 1 10 ? -5.673 -3.069 11.667 1.00 0.00 10 THR A N 18
ATOM 27760 C CA . THR A 1 10 ? -4.652 -2.760 10.674 1.00 0.00 10 THR A CA 18
ATOM 27761 C C . THR A 1 10 ? -3.606 -3.866 10.597 1.00 0.00 10 THR A C 18
ATOM 27762 O O . THR A 1 10 ? -2.418 -3.599 10.413 1.00 0.00 10 THR A O 18
ATOM 27773 N N . SER A 1 11 ? -4.055 -5.109 10.740 1.00 0.00 11 SER A N 18
ATOM 27774 C CA . SER A 1 11 ? -3.156 -6.257 10.689 1.00 0.00 11 SER A CA 18
ATOM 27775 C C . SER A 1 11 ? -3.890 -7.501 10.198 1.00 0.00 11 SER A C 18
ATOM 27776 O O . SER A 1 11 ? -4.737 -8.053 10.901 1.00 0.00 11 SER A O 18
ATOM 27784 N N . SER A 1 12 ? -3.559 -7.936 8.987 1.00 0.00 12 SER A N 18
ATOM 27785 C CA . SER A 1 12 ? -4.188 -9.113 8.399 1.00 0.00 12 SER A CA 18
ATOM 27786 C C . SER A 1 12 ? -3.394 -9.610 7.196 1.00 0.00 12 SER A C 18
ATOM 27787 O O . SER A 1 12 ? -2.840 -8.818 6.433 1.00 0.00 12 SER A O 18
ATOM 27795 N N . TYR A 1 13 ? -3.342 -10.927 7.032 1.00 0.00 13 TYR A N 18
ATOM 27796 C CA . TYR A 1 13 ? -2.613 -11.532 5.923 1.00 0.00 13 TYR A CA 18
ATOM 27797 C C . TYR A 1 13 ? -3.273 -11.195 4.590 1.00 0.00 13 TYR A C 18
ATOM 27798 O O . TYR A 1 13 ? -4.299 -11.772 4.228 1.00 0.00 13 TYR A O 18
ATOM 27816 N N . LEU A 1 14 ? -2.676 -10.257 3.862 1.00 0.00 14 LEU A N 18
ATOM 27817 C CA . LEU A 1 14 ? -3.204 -9.842 2.567 1.00 0.00 14 LEU A CA 18
ATOM 27818 C C . LEU A 1 14 ? -2.368 -10.417 1.429 1.00 0.00 14 LEU A C 18
ATOM 27819 O O . LEU A 1 14 ? -1.206 -10.773 1.618 1.00 0.00 14 LEU A O 18
ATOM 27835 N N . ASN A 1 15 ? -2.968 -10.504 0.246 1.00 0.00 15 ASN A N 18
ATOM 27836 C CA . ASN A 1 15 ? -2.278 -11.034 -0.924 1.00 0.00 15 ASN A CA 18
ATOM 27837 C C . ASN A 1 15 ? -1.740 -9.905 -1.797 1.00 0.00 15 ASN A C 18
ATOM 27838 O O . ASN A 1 15 ? -2.502 -9.195 -2.453 1.00 0.00 15 ASN A O 18
ATOM 27849 N N . VAL A 1 16 ? -0.420 -9.744 -1.799 1.00 0.00 16 VAL A N 18
ATOM 27850 C CA . VAL A 1 16 ? 0.221 -8.702 -2.593 1.00 0.00 16 VAL A CA 18
ATOM 27851 C C . VAL A 1 16 ? 0.719 -9.253 -3.924 1.00 0.00 16 VAL A C 18
ATOM 27852 O O . VAL A 1 16 ? 1.657 -10.050 -3.967 1.00 0.00 16 VAL A O 18
ATOM 27865 N N . LEU A 1 17 ? 0.086 -8.822 -5.010 1.00 0.00 17 LEU A N 18
ATOM 27866 C CA . LEU A 1 17 ? 0.465 -9.272 -6.345 1.00 0.00 17 LEU A CA 18
ATOM 27867 C C . LEU A 1 17 ? 1.966 -9.115 -6.567 1.00 0.00 17 LEU A C 18
ATOM 27868 O O . LEU A 1 17 ? 2.533 -8.052 -6.315 1.00 0.00 17 LEU A O 18
ATOM 27884 N N . VAL A 1 18 ? 2.603 -10.180 -7.043 1.00 0.00 18 VAL A N 18
ATOM 27885 C CA . VAL A 1 18 ? 4.038 -10.159 -7.302 1.00 0.00 18 VAL A CA 18
ATOM 27886 C C . VAL A 1 18 ? 4.371 -10.876 -8.606 1.00 0.00 18 VAL A C 18
ATOM 27887 O O . VAL A 1 18 ? 4.134 -12.075 -8.745 1.00 0.00 18 VAL A O 18
ATOM 27900 N N . ASN A 1 19 ? 4.921 -10.131 -9.560 1.00 0.00 19 ASN A N 18
ATOM 27901 C CA . ASN A 1 19 ? 5.287 -10.695 -10.854 1.00 0.00 19 ASN A CA 18
ATOM 27902 C C . ASN A 1 19 ? 4.122 -11.474 -11.457 1.00 0.00 19 ASN A C 18
ATOM 27903 O O . ASN A 1 19 ? 4.290 -12.599 -11.927 1.00 0.00 19 ASN A O 18
ATOM 27914 N N . SER A 1 20 ? 2.940 -10.866 -11.441 1.00 0.00 20 SER A N 18
ATOM 27915 C CA . SER A 1 20 ? 1.745 -11.503 -11.983 1.00 0.00 20 SER A CA 18
ATOM 27916 C C . SER A 1 20 ? 1.434 -12.797 -11.238 1.00 0.00 20 SER A C 18
ATOM 27917 O O . SER A 1 20 ? 1.022 -13.788 -11.841 1.00 0.00 20 SER A O 18
ATOM 27925 N N . GLN A 1 21 ? 1.634 -12.779 -9.924 1.00 0.00 21 GLN A N 18
ATOM 27926 C CA . GLN A 1 21 ? 1.375 -13.951 -9.096 1.00 0.00 21 GLN A CA 18
ATOM 27927 C C . GLN A 1 21 ? 0.970 -13.541 -7.684 1.00 0.00 21 GLN A C 18
ATOM 27928 O O . GLN A 1 21 ? 1.699 -12.819 -7.004 1.00 0.00 21 GLN A O 18
ATOM 27942 N N . TRP A 1 22 ? -0.196 -14.006 -7.251 1.00 0.00 22 TRP A N 18
ATOM 27943 C CA . TRP A 1 22 ? -0.699 -13.687 -5.919 1.00 0.00 22 TRP A CA 18
ATOM 27944 C C . TRP A 1 22 ? 0.002 -14.528 -4.858 1.00 0.00 22 TRP A C 18
ATOM 27945 O O . TRP A 1 22 ? -0.193 -15.741 -4.783 1.00 0.00 22 TRP A O 18
ATOM 27966 N N . LYS A 1 23 ? 0.819 -13.876 -4.037 1.00 0.00 23 LYS A N 18
ATOM 27967 C CA . LYS A 1 23 ? 1.548 -14.563 -2.977 1.00 0.00 23 LYS A CA 18
ATOM 27968 C C . LYS A 1 23 ? 1.140 -14.035 -1.606 1.00 0.00 23 LYS A C 18
ATOM 27969 O O . LYS A 1 23 ? 0.850 -12.850 -1.447 1.00 0.00 23 LYS A O 18
ATOM 27988 N N . SER A 1 24 ? 1.120 -14.923 -0.617 1.00 0.00 24 SER A N 18
ATOM 27989 C CA . SER A 1 24 ? 0.746 -14.547 0.741 1.00 0.00 24 SER A CA 18
ATOM 27990 C C . SER A 1 24 ? 1.747 -13.556 1.327 1.00 0.00 24 SER A C 18
ATOM 27991 O O . SER A 1 24 ? 2.936 -13.854 1.443 1.00 0.00 24 SER A O 18
ATOM 27999 N N . ARG A 1 25 ? 1.258 -12.377 1.693 1.00 0.00 25 ARG A N 18
ATOM 28000 C CA . ARG A 1 25 ? 2.109 -11.340 2.265 1.00 0.00 25 ARG A CA 18
ATOM 28001 C C . ARG A 1 25 ? 1.425 -10.670 3.453 1.00 0.00 25 ARG A C 18
ATOM 28002 O O . ARG A 1 25 ? 0.198 -10.657 3.549 1.00 0.00 25 ARG A O 18
ATOM 28023 N N . TRP A 1 26 ? 2.227 -10.115 4.354 1.00 0.00 26 TRP A N 18
ATOM 28024 C CA . TRP A 1 26 ? 1.699 -9.443 5.536 1.00 0.00 26 TRP A CA 18
ATOM 28025 C C . TRP A 1 26 ? 1.827 -7.929 5.405 1.00 0.00 26 TRP A C 18
ATOM 28026 O O . TRP A 1 26 ? 2.921 -7.376 5.532 1.00 0.00 26 TRP A O 18
ATOM 28047 N N . CYS A 1 27 ? 0.706 -7.265 5.150 1.00 0.00 27 CYS A N 18
ATOM 28048 C CA . CYS A 1 27 ? 0.694 -5.814 5.001 1.00 0.00 27 CYS A CA 18
ATOM 28049 C C . CYS A 1 27 ? 0.506 -5.130 6.351 1.00 0.00 27 CYS A C 18
ATOM 28050 O O . CYS A 1 27 ? -0.300 -5.567 7.173 1.00 0.00 27 CYS A O 18
ATOM 28058 N N . SER A 1 28 ? 1.256 -4.056 6.574 1.00 0.00 28 SER A N 18
ATOM 28059 C CA . SER A 1 28 ? 1.176 -3.314 7.827 1.00 0.00 28 SER A CA 18
ATOM 28060 C C . SER A 1 28 ? 1.251 -1.811 7.575 1.00 0.00 28 SER A C 18
ATOM 28061 O O . SER A 1 28 ? 2.242 -1.308 7.046 1.00 0.00 28 SER A O 18
ATOM 28069 N N . VAL A 1 29 ? 0.196 -1.100 7.958 1.00 0.00 29 VAL A N 18
ATOM 28070 C CA . VAL A 1 29 ? 0.141 0.346 7.775 1.00 0.00 29 VAL A CA 18
ATOM 28071 C C . VAL A 1 29 ? 0.243 1.073 9.112 1.00 0.00 29 VAL A C 18
ATOM 28072 O O . VAL A 1 29 ? -0.288 0.613 10.122 1.00 0.00 29 VAL A O 18
ATOM 28085 N N . ARG A 1 30 ? 0.929 2.212 9.108 1.00 0.00 30 ARG A N 18
ATOM 28086 C CA . ARG A 1 30 ? 1.101 3.003 10.321 1.00 0.00 30 ARG A CA 18
ATOM 28087 C C . ARG A 1 30 ? 0.318 4.310 10.233 1.00 0.00 30 ARG A C 18
ATOM 28088 O O . ARG A 1 30 ? -0.685 4.492 10.923 1.00 0.00 30 ARG A O 18
ATOM 28109 N N . ASP A 1 31 ? 0.784 5.216 9.380 1.00 0.00 31 ASP A N 18
ATOM 28110 C CA . ASP A 1 31 ? 0.127 6.506 9.202 1.00 0.00 31 ASP A CA 18
ATOM 28111 C C . ASP A 1 31 ? -0.204 6.748 7.733 1.00 0.00 31 ASP A C 18
ATOM 28112 O O . ASP A 1 31 ? -1.369 6.721 7.337 1.00 0.00 31 ASP A O 18
ATOM 28121 N N . ASN A 1 32 ? 0.828 6.986 6.930 1.00 0.00 32 ASN A N 18
ATOM 28122 C CA . ASN A 1 32 ? 0.645 7.235 5.504 1.00 0.00 32 ASN A CA 18
ATOM 28123 C C . ASN A 1 32 ? 1.613 6.394 4.677 1.00 0.00 32 ASN A C 18
ATOM 28124 O O . ASN A 1 32 ? 2.144 6.853 3.666 1.00 0.00 32 ASN A O 18
ATOM 28135 N N . HIS A 1 33 ? 1.838 5.158 5.114 1.00 0.00 33 HIS A N 18
ATOM 28136 C CA . HIS A 1 33 ? 2.740 4.252 4.414 1.00 0.00 33 HIS A CA 18
ATOM 28137 C C . HIS A 1 33 ? 2.318 2.800 4.617 1.00 0.00 33 HIS A C 18
ATOM 28138 O O . HIS A 1 33 ? 1.804 2.434 5.675 1.00 0.00 33 HIS A O 18
ATOM 28153 N N . LEU A 1 34 ? 2.537 1.977 3.597 1.00 0.00 34 LEU A N 18
ATOM 28154 C CA . LEU A 1 34 ? 2.179 0.565 3.663 1.00 0.00 34 LEU A CA 18
ATOM 28155 C C . LEU A 1 34 ? 3.424 -0.315 3.639 1.00 0.00 34 LEU A C 18
ATOM 28156 O O . LEU A 1 34 ? 4.065 -0.475 2.600 1.00 0.00 34 LEU A O 18
ATOM 28172 N N . HIS A 1 35 ? 3.762 -0.885 4.792 1.00 0.00 35 HIS A N 18
ATOM 28173 C CA . HIS A 1 35 ? 4.930 -1.752 4.903 1.00 0.00 35 HIS A CA 18
ATOM 28174 C C . HIS A 1 35 ? 4.570 -3.195 4.561 1.00 0.00 35 HIS A C 18
ATOM 28175 O O . HIS A 1 35 ? 3.404 -3.585 4.617 1.00 0.00 35 HIS A O 18
ATOM 28190 N N . PHE A 1 36 ? 5.580 -3.982 4.205 1.00 0.00 36 PHE A N 18
ATOM 28191 C CA . PHE A 1 36 ? 5.370 -5.382 3.852 1.00 0.00 36 PHE A CA 18
ATOM 28192 C C . PHE A 1 36 ? 6.304 -6.289 4.647 1.00 0.00 36 PHE A C 18
ATOM 28193 O O . PHE A 1 36 ? 7.484 -5.984 4.821 1.00 0.00 36 PHE A O 18
ATOM 28210 N N . TYR A 1 37 ? 5.768 -7.406 5.127 1.00 0.00 37 TYR A N 18
ATOM 28211 C CA . TYR A 1 37 ? 6.552 -8.357 5.905 1.00 0.00 37 TYR A CA 18
ATOM 28212 C C . TYR A 1 37 ? 6.238 -9.791 5.490 1.00 0.00 37 TYR A C 18
ATOM 28213 O O . TYR A 1 37 ? 5.193 -10.062 4.900 1.00 0.00 37 TYR A O 18
ATOM 28231 N N . GLN A 1 38 ? 7.151 -10.704 5.804 1.00 0.00 38 GLN A N 18
ATOM 28232 C CA . GLN A 1 38 ? 6.972 -12.111 5.464 1.00 0.00 38 GLN A CA 18
ATOM 28233 C C . GLN A 1 38 ? 6.844 -12.963 6.722 1.00 0.00 38 GLN A C 18
ATOM 28234 O O . GLN A 1 38 ? 5.883 -13.718 6.877 1.00 0.00 38 GLN A O 18
ATOM 28248 N N . ASP A 1 39 ? 7.817 -12.838 7.617 1.00 0.00 39 ASP A N 18
ATOM 28249 C CA . ASP A 1 39 ? 7.813 -13.596 8.862 1.00 0.00 39 ASP A CA 18
ATOM 28250 C C . ASP A 1 39 ? 6.668 -13.150 9.766 1.00 0.00 39 ASP A C 18
ATOM 28251 O O . ASP A 1 39 ? 5.966 -12.185 9.465 1.00 0.00 39 ASP A O 18
ATOM 28260 N N . ARG A 1 40 ? 6.486 -13.860 10.875 1.00 0.00 40 ARG A N 18
ATOM 28261 C CA . ARG A 1 40 ? 5.424 -13.538 11.822 1.00 0.00 40 ARG A CA 18
ATOM 28262 C C . ARG A 1 40 ? 5.796 -12.320 12.662 1.00 0.00 40 ARG A C 18
ATOM 28263 O O . ARG A 1 40 ? 5.009 -11.385 12.800 1.00 0.00 40 ARG A O 18
ATOM 28284 N N . ASN A 1 41 ? 7.002 -12.339 13.222 1.00 0.00 41 ASN A N 18
ATOM 28285 C CA . ASN A 1 41 ? 7.478 -11.237 14.050 1.00 0.00 41 ASN A CA 18
ATOM 28286 C C . ASN A 1 41 ? 8.074 -10.128 13.188 1.00 0.00 41 ASN A C 18
ATOM 28287 O O . ASN A 1 41 ? 9.058 -9.494 13.568 1.00 0.00 41 ASN A O 18
ATOM 28298 N N . ARG A 1 42 ? 7.469 -9.898 12.027 1.00 0.00 42 ARG A N 18
ATOM 28299 C CA . ARG A 1 42 ? 7.940 -8.866 11.112 1.00 0.00 42 ARG A CA 18
ATOM 28300 C C . ARG A 1 42 ? 9.460 -8.744 11.165 1.00 0.00 42 ARG A C 18
ATOM 28301 O O . ARG A 1 42 ? 10.003 -7.641 11.201 1.00 0.00 42 ARG A O 18
ATOM 28322 N N . SER A 1 43 ? 10.140 -9.886 11.170 1.00 0.00 43 SER A N 18
ATOM 28323 C CA . SER A 1 43 ? 11.597 -9.908 11.223 1.00 0.00 43 SER A CA 18
ATOM 28324 C C . SER A 1 43 ? 12.195 -9.589 9.856 1.00 0.00 43 SER A C 18
ATOM 28325 O O . SER A 1 43 ? 13.113 -8.777 9.741 1.00 0.00 43 SER A O 18
ATOM 28333 N N . LYS A 1 44 ? 11.668 -10.235 8.821 1.00 0.00 44 LYS A N 18
ATOM 28334 C CA . LYS A 1 44 ? 12.147 -10.021 7.461 1.00 0.00 44 LYS A CA 18
ATOM 28335 C C . LYS A 1 44 ? 11.187 -9.130 6.680 1.00 0.00 44 LYS A C 18
ATOM 28336 O O . LYS A 1 44 ? 10.036 -9.497 6.443 1.00 0.00 44 LYS A O 18
ATOM 28355 N N . VAL A 1 45 ? 11.668 -7.956 6.281 1.00 0.00 45 VAL A N 18
ATOM 28356 C CA . VAL A 1 45 ? 10.853 -7.013 5.524 1.00 0.00 45 VAL A CA 18
ATOM 28357 C C . VAL A 1 45 ? 10.759 -7.422 4.059 1.00 0.00 45 VAL A C 18
ATOM 28358 O O . VAL A 1 45 ? 11.698 -7.227 3.288 1.00 0.00 45 VAL A O 18
ATOM 28371 N N . ALA A 1 46 ? 9.618 -7.988 3.680 1.00 0.00 46 ALA A N 18
ATOM 28372 C CA . ALA A 1 46 ? 9.399 -8.422 2.306 1.00 0.00 46 ALA A CA 18
ATOM 28373 C C . ALA A 1 46 ? 10.068 -7.473 1.318 1.00 0.00 46 ALA A C 18
ATOM 28374 O O . ALA A 1 46 ? 10.868 -7.895 0.484 1.00 0.00 46 ALA A O 18
ATOM 28381 N N . GLN A 1 47 ? 9.734 -6.190 1.418 1.00 0.00 47 GLN A N 18
ATOM 28382 C CA . GLN A 1 47 ? 10.302 -5.182 0.531 1.00 0.00 47 GLN A CA 18
ATOM 28383 C C . GLN A 1 47 ? 10.100 -3.781 1.099 1.00 0.00 47 GLN A C 18
ATOM 28384 O O . GLN A 1 47 ? 9.370 -3.596 2.072 1.00 0.00 47 GLN A O 18
ATOM 28398 N N . GLN A 1 48 ? 10.753 -2.800 0.485 1.00 0.00 48 GLN A N 18
ATOM 28399 C CA . GLN A 1 48 ? 10.645 -1.416 0.931 1.00 0.00 48 GLN A CA 18
ATOM 28400 C C . GLN A 1 48 ? 9.189 -1.034 1.176 1.00 0.00 48 GLN A C 18
ATOM 28401 O O . GLN A 1 48 ? 8.270 -1.561 0.549 1.00 0.00 48 GLN A O 18
ATOM 28415 N N . PRO A 1 49 ? 8.971 -0.097 2.111 1.00 0.00 49 PRO A N 18
ATOM 28416 C CA . PRO A 1 49 ? 7.629 0.376 2.461 1.00 0.00 49 PRO A CA 18
ATOM 28417 C C . PRO A 1 49 ? 6.996 1.201 1.345 1.00 0.00 49 PRO A C 18
ATOM 28418 O O . PRO A 1 49 ? 7.684 1.663 0.434 1.00 0.00 49 PRO A O 18
ATOM 28429 N N . LEU A 1 50 ? 5.682 1.383 1.423 1.00 0.00 50 LEU A N 18
ATOM 28430 C CA . LEU A 1 50 ? 4.956 2.154 0.420 1.00 0.00 50 LEU A CA 18
ATOM 28431 C C . LEU A 1 50 ? 4.513 3.501 0.984 1.00 0.00 50 LEU A C 18
ATOM 28432 O O . LEU A 1 50 ? 4.353 3.656 2.194 1.00 0.00 50 LEU A O 18
ATOM 28448 N N . SER A 1 51 ? 4.314 4.471 0.097 1.00 0.00 51 SER A N 18
ATOM 28449 C CA . SER A 1 51 ? 3.890 5.805 0.506 1.00 0.00 51 SER A CA 18
ATOM 28450 C C . SER A 1 51 ? 2.495 6.119 -0.026 1.00 0.00 51 SER A C 18
ATOM 28451 O O . SER A 1 51 ? 2.345 6.698 -1.102 1.00 0.00 51 SER A O 18
ATOM 28459 N N . LEU A 1 52 ? 1.478 5.733 0.736 1.00 0.00 52 LEU A N 18
ATOM 28460 C CA . LEU A 1 52 ? 0.094 5.972 0.343 1.00 0.00 52 LEU A CA 18
ATOM 28461 C C . LEU A 1 52 ? -0.157 7.459 0.111 1.00 0.00 52 LEU A C 18
ATOM 28462 O O . LEU A 1 52 ? -0.874 7.842 -0.814 1.00 0.00 52 LEU A O 18
ATOM 28478 N N . VAL A 1 53 ? 0.441 8.294 0.955 1.00 0.00 53 VAL A N 18
ATOM 28479 C CA . VAL A 1 53 ? 0.285 9.739 0.841 1.00 0.00 53 VAL A CA 18
ATOM 28480 C C . VAL A 1 53 ? 0.454 10.197 -0.604 1.00 0.00 53 VAL A C 18
ATOM 28481 O O . VAL A 1 53 ? 1.567 10.238 -1.127 1.00 0.00 53 VAL A O 18
ATOM 28494 N N . GLY A 1 54 ? -0.659 10.541 -1.244 1.00 0.00 54 GLY A N 18
ATOM 28495 C CA . GLY A 1 54 ? -0.612 10.992 -2.623 1.00 0.00 54 GLY A CA 18
ATOM 28496 C C . GLY A 1 54 ? -1.251 10.003 -3.578 1.00 0.00 54 GLY A C 18
ATOM 28497 O O . GLY A 1 54 ? -1.866 10.397 -4.570 1.00 0.00 54 GLY A O 18
ATOM 28501 N N . CYS A 1 55 ? -1.104 8.717 -3.281 1.00 0.00 55 CYS A N 18
ATOM 28502 C CA . CYS A 1 55 ? -1.669 7.668 -4.123 1.00 0.00 55 CYS A CA 18
ATOM 28503 C C . CYS A 1 55 ? -3.182 7.584 -3.945 1.00 0.00 55 CYS A C 18
ATOM 28504 O O . CYS A 1 55 ? -3.756 8.277 -3.107 1.00 0.00 55 CYS A O 18
ATOM 28512 N N . GLU A 1 56 ? -3.820 6.732 -4.742 1.00 0.00 56 GLU A N 18
ATOM 28513 C CA . GLU A 1 56 ? -5.266 6.561 -4.673 1.00 0.00 56 GLU A CA 18
ATOM 28514 C C . GLU A 1 56 ? -5.646 5.088 -4.799 1.00 0.00 56 GLU A C 18
ATOM 28515 O O . GLU A 1 56 ? -5.317 4.433 -5.789 1.00 0.00 56 GLU A O 18
ATOM 28527 N N . VAL A 1 57 ? -6.340 4.574 -3.789 1.00 0.00 57 VAL A N 18
ATOM 28528 C CA . VAL A 1 57 ? -6.765 3.179 -3.786 1.00 0.00 57 VAL A CA 18
ATOM 28529 C C . VAL A 1 57 ? -8.116 3.015 -4.473 1.00 0.00 57 VAL A C 18
ATOM 28530 O O . VAL A 1 57 ? -9.114 3.603 -4.054 1.00 0.00 57 VAL A O 18
ATOM 28543 N N . VAL A 1 58 ? -8.142 2.212 -5.531 1.00 0.00 58 VAL A N 18
ATOM 28544 C CA . VAL A 1 58 ? -9.371 1.968 -6.277 1.00 0.00 58 VAL A CA 18
ATOM 28545 C C . VAL A 1 58 ? -9.704 0.481 -6.318 1.00 0.00 58 VAL A C 18
ATOM 28546 O O . VAL A 1 58 ? -8.842 -0.367 -6.548 1.00 0.00 58 VAL A O 18
ATOM 28559 N N . PRO A 1 59 ? -10.984 0.155 -6.089 1.00 0.00 59 PRO A N 18
ATOM 28560 C CA . PRO A 1 59 ? -11.461 -1.232 -6.096 1.00 0.00 59 PRO A CA 18
ATOM 28561 C C . PRO A 1 59 ? -11.453 -1.841 -7.493 1.00 0.00 59 PRO A C 18
ATOM 28562 O O . PRO A 1 59 ? -12.442 -1.759 -8.223 1.00 0.00 59 PRO A O 18
ATOM 28573 N N . ASP A 1 60 ? -10.332 -2.452 -7.861 1.00 0.00 60 ASP A N 18
ATOM 28574 C CA . ASP A 1 60 ? -10.196 -3.077 -9.171 1.00 0.00 60 ASP A CA 18
ATOM 28575 C C . ASP A 1 60 ? -10.253 -4.597 -9.057 1.00 0.00 60 ASP A C 18
ATOM 28576 O O . ASP A 1 60 ? -9.250 -5.294 -9.209 1.00 0.00 60 ASP A O 18
ATOM 28585 N N . PRO A 1 61 ? -11.455 -5.126 -8.782 1.00 0.00 61 PRO A N 18
ATOM 28586 C CA . PRO A 1 61 ? -11.672 -6.569 -8.640 1.00 0.00 61 PRO A CA 18
ATOM 28587 C C . PRO A 1 61 ? -11.542 -7.307 -9.968 1.00 0.00 61 PRO A C 18
ATOM 28588 O O . PRO A 1 61 ? -11.507 -6.689 -11.032 1.00 0.00 61 PRO A O 18
ATOM 28599 N N . SER A 1 62 ? -11.471 -8.633 -9.898 1.00 0.00 62 SER A N 18
ATOM 28600 C CA . SER A 1 62 ? -11.341 -9.455 -11.095 1.00 0.00 62 SER A CA 18
ATOM 28601 C C . SER A 1 62 ? -12.494 -10.450 -11.198 1.00 0.00 62 SER A C 18
ATOM 28602 O O . SER A 1 62 ? -13.243 -10.672 -10.246 1.00 0.00 62 SER A O 18
ATOM 28610 N N . PRO A 1 63 ? -12.640 -11.065 -12.381 1.00 0.00 63 PRO A N 18
ATOM 28611 C CA . PRO A 1 63 ? -13.698 -12.047 -12.637 1.00 0.00 63 PRO A CA 18
ATOM 28612 C C . PRO A 1 63 ? -13.476 -13.350 -11.877 1.00 0.00 63 PRO A C 18
ATOM 28613 O O . PRO A 1 63 ? -14.196 -14.328 -12.079 1.00 0.00 63 PRO A O 18
ATOM 28624 N N . ASP A 1 64 ? -12.476 -13.356 -11.002 1.00 0.00 64 ASP A N 18
ATOM 28625 C CA . ASP A 1 64 ? -12.161 -14.539 -10.210 1.00 0.00 64 ASP A CA 18
ATOM 28626 C C . ASP A 1 64 ? -12.118 -14.201 -8.723 1.00 0.00 64 ASP A C 18
ATOM 28627 O O . ASP A 1 64 ? -12.230 -15.084 -7.871 1.00 0.00 64 ASP A O 18
ATOM 28636 N N . HIS A 1 65 ? -11.953 -12.918 -8.417 1.00 0.00 65 HIS A N 18
ATOM 28637 C CA . HIS A 1 65 ? -11.894 -12.464 -7.032 1.00 0.00 65 HIS A CA 18
ATOM 28638 C C . HIS A 1 65 ? -12.355 -11.014 -6.916 1.00 0.00 65 HIS A C 18
ATOM 28639 O O . HIS A 1 65 ? -11.630 -10.090 -7.284 1.00 0.00 65 HIS A O 18
ATOM 28654 N N . LEU A 1 66 ? -13.565 -10.823 -6.403 1.00 0.00 66 LEU A N 18
ATOM 28655 C CA . LEU A 1 66 ? -14.124 -9.485 -6.239 1.00 0.00 66 LEU A CA 18
ATOM 28656 C C . LEU A 1 66 ? -13.671 -8.864 -4.921 1.00 0.00 66 LEU A C 18
ATOM 28657 O O . LEU A 1 66 ? -14.420 -8.126 -4.281 1.00 0.00 66 LEU A O 18
ATOM 28673 N N . TYR A 1 67 ? -12.440 -9.165 -4.524 1.00 0.00 67 TYR A N 18
ATOM 28674 C CA . TYR A 1 67 ? -11.886 -8.636 -3.283 1.00 0.00 67 TYR A CA 18
ATOM 28675 C C . TYR A 1 67 ? -10.466 -8.123 -3.495 1.00 0.00 67 TYR A C 18
ATOM 28676 O O . TYR A 1 67 ? -9.671 -8.056 -2.558 1.00 0.00 67 TYR A O 18
ATOM 28694 N N . SER A 1 68 ? -10.154 -7.760 -4.735 1.00 0.00 68 SER A N 18
ATOM 28695 C CA . SER A 1 68 ? -8.828 -7.255 -5.073 1.00 0.00 68 SER A CA 18
ATOM 28696 C C . SER A 1 68 ? -8.880 -5.764 -5.393 1.00 0.00 68 SER A C 18
ATOM 28697 O O . SER A 1 68 ? -9.782 -5.298 -6.090 1.00 0.00 68 SER A O 18
ATOM 28705 N N . PHE A 1 69 ? -7.906 -5.021 -4.880 1.00 0.00 69 PHE A N 18
ATOM 28706 C CA . PHE A 1 69 ? -7.840 -3.582 -5.109 1.00 0.00 69 PHE A CA 18
ATOM 28707 C C . PHE A 1 69 ? -6.436 -3.163 -5.535 1.00 0.00 69 PHE A C 18
ATOM 28708 O O . PHE A 1 69 ? -5.466 -3.887 -5.312 1.00 0.00 69 PHE A O 18
ATOM 28725 N N . ARG A 1 70 ? -6.336 -1.989 -6.151 1.00 0.00 70 ARG A N 18
ATOM 28726 C CA . ARG A 1 70 ? -5.052 -1.474 -6.610 1.00 0.00 70 ARG A CA 18
ATOM 28727 C C . ARG A 1 70 ? -4.915 0.011 -6.288 1.00 0.00 70 ARG A C 18
ATOM 28728 O O . ARG A 1 70 ? -5.912 0.708 -6.093 1.00 0.00 70 ARG A O 18
ATOM 28749 N N . ILE A 1 71 ? -3.676 0.487 -6.233 1.00 0.00 71 ILE A N 18
ATOM 28750 C CA . ILE A 1 71 ? -3.410 1.889 -5.934 1.00 0.00 71 ILE A CA 18
ATOM 28751 C C . ILE A 1 71 ? -2.824 2.607 -7.145 1.00 0.00 71 ILE A C 18
ATOM 28752 O O . ILE A 1 71 ? -2.117 2.006 -7.956 1.00 0.00 71 ILE A O 18
ATOM 28768 N N . LEU A 1 72 ? -3.120 3.896 -7.262 1.00 0.00 72 LEU A N 18
ATOM 28769 C CA . LEU A 1 72 ? -2.621 4.699 -8.374 1.00 0.00 72 LEU A CA 18
ATOM 28770 C C . LEU A 1 72 ? -2.231 6.097 -7.904 1.00 0.00 72 LEU A C 18
ATOM 28771 O O . LEU A 1 72 ? -2.923 6.704 -7.086 1.00 0.00 72 LEU A O 18
ATOM 28787 N N . HIS A 1 73 ? -1.120 6.603 -8.429 1.00 0.00 73 HIS A N 18
ATOM 28788 C CA . HIS A 1 73 ? -0.640 7.932 -8.066 1.00 0.00 73 HIS A CA 18
ATOM 28789 C C . HIS A 1 73 ? -1.132 8.978 -9.061 1.00 0.00 73 HIS A C 18
ATOM 28790 O O . HIS A 1 73 ? -1.996 9.795 -8.743 1.00 0.00 73 HIS A O 18
ATOM 28805 N N . LYS A 1 74 ? -0.574 8.949 -10.267 1.00 0.00 74 LYS A N 18
ATOM 28806 C CA . LYS A 1 74 ? -0.956 9.894 -11.310 1.00 0.00 74 LYS A CA 18
ATOM 28807 C C . LYS A 1 74 ? -1.441 9.162 -12.557 1.00 0.00 74 LYS A C 18
ATOM 28808 O O . LYS A 1 74 ? -1.106 9.538 -13.680 1.00 0.00 74 LYS A O 18
ATOM 28827 N N . GLY A 1 75 ? -2.233 8.114 -12.352 1.00 0.00 75 GLY A N 18
ATOM 28828 C CA . GLY A 1 75 ? -2.752 7.346 -13.469 1.00 0.00 75 GLY A CA 18
ATOM 28829 C C . GLY A 1 75 ? -1.982 6.061 -13.698 1.00 0.00 75 GLY A C 18
ATOM 28830 O O . GLY A 1 75 ? -2.256 5.326 -14.646 1.00 0.00 75 GLY A O 18
ATOM 28834 N N . GLU A 1 76 ? -1.013 5.791 -12.828 1.00 0.00 76 GLU A N 18
ATOM 28835 C CA . GLU A 1 76 ? -0.199 4.586 -12.943 1.00 0.00 76 GLU A CA 18
ATOM 28836 C C . GLU A 1 76 ? -0.512 3.609 -11.813 1.00 0.00 76 GLU A C 18
ATOM 28837 O O . GLU A 1 76 ? -1.263 3.929 -10.893 1.00 0.00 76 GLU A O 18
ATOM 28849 N N . GLU A 1 77 ? 0.071 2.417 -11.892 1.00 0.00 77 GLU A N 18
ATOM 28850 C CA . GLU A 1 77 ? -0.146 1.393 -10.877 1.00 0.00 77 GLU A CA 18
ATOM 28851 C C . GLU A 1 77 ? 1.048 1.301 -9.931 1.00 0.00 77 GLU A C 18
ATOM 28852 O O . GLU A 1 77 ? 2.183 1.099 -10.365 1.00 0.00 77 GLU A O 18
ATOM 28864 N N . LEU A 1 78 ? 0.784 1.452 -8.638 1.00 0.00 78 LEU A N 18
ATOM 28865 C CA . LEU A 1 78 ? 1.837 1.387 -7.630 1.00 0.00 78 LEU A CA 18
ATOM 28866 C C . LEU A 1 78 ? 1.903 0.000 -7.000 1.00 0.00 78 LEU A C 18
ATOM 28867 O O . LEU A 1 78 ? 2.979 -0.582 -6.869 1.00 0.00 78 LEU A O 18
ATOM 28883 N N . ALA A 1 79 ? 0.744 -0.525 -6.615 1.00 0.00 79 ALA A N 18
ATOM 28884 C CA . ALA A 1 79 ? 0.670 -1.846 -6.003 1.00 0.00 79 ALA A CA 18
ATOM 28885 C C . ALA A 1 79 ? -0.719 -2.452 -6.172 1.00 0.00 79 ALA A C 18
ATOM 28886 O O . ALA A 1 79 ? -1.662 -1.768 -6.568 1.00 0.00 79 ALA A O 18
ATOM 28893 N N . LYS A 1 80 ? -0.838 -3.741 -5.870 1.00 0.00 80 LYS A N 18
ATOM 28894 C CA . LYS A 1 80 ? -2.112 -4.440 -5.987 1.00 0.00 80 LYS A CA 18
ATOM 28895 C C . LYS A 1 80 ? -2.265 -5.482 -4.884 1.00 0.00 80 LYS A C 18
ATOM 28896 O O . LYS A 1 80 ? -1.503 -6.448 -4.818 1.00 0.00 80 LYS A O 18
ATOM 28915 N N . LEU A 1 81 ? -3.253 -5.280 -4.019 1.00 0.00 81 LEU A N 18
ATOM 28916 C CA . LEU A 1 81 ? -3.507 -6.203 -2.918 1.00 0.00 81 LEU A CA 18
ATOM 28917 C C . LEU A 1 81 ? -4.825 -6.944 -3.122 1.00 0.00 81 LEU A C 18
ATOM 28918 O O . LEU A 1 81 ? -5.659 -6.535 -3.929 1.00 0.00 81 LEU A O 18
ATOM 28934 N N . GLU A 1 82 ? -5.005 -8.034 -2.382 1.00 0.00 82 GLU A N 18
ATOM 28935 C CA . GLU A 1 82 ? -6.223 -8.830 -2.481 1.00 0.00 82 GLU A CA 18
ATOM 28936 C C . GLU A 1 82 ? -6.638 -9.362 -1.112 1.00 0.00 82 GLU A C 18
ATOM 28937 O O . GLU A 1 82 ? -5.799 -9.791 -0.321 1.00 0.00 82 GLU A O 18
ATOM 28949 N N . ALA A 1 83 ? -7.939 -9.329 -0.841 1.00 0.00 83 ALA A N 18
ATOM 28950 C CA . ALA A 1 83 ? -8.466 -9.809 0.430 1.00 0.00 83 ALA A CA 18
ATOM 28951 C C . ALA A 1 83 ? -9.083 -11.195 0.281 1.00 0.00 83 ALA A C 18
ATOM 28952 O O . ALA A 1 83 ? -8.998 -11.813 -0.781 1.00 0.00 83 ALA A O 18
ATOM 28959 N N . LYS A 1 84 ? -9.704 -11.680 1.351 1.00 0.00 84 LYS A N 18
ATOM 28960 C CA . LYS A 1 84 ? -10.336 -12.994 1.340 1.00 0.00 84 LYS A CA 18
ATOM 28961 C C . LYS A 1 84 ? -11.827 -12.878 1.043 1.00 0.00 84 LYS A C 18
ATOM 28962 O O . LYS A 1 84 ? -12.448 -13.822 0.556 1.00 0.00 84 LYS A O 18
ATOM 28981 N N . SER A 1 85 ? -12.396 -11.713 1.337 1.00 0.00 85 SER A N 18
ATOM 28982 C CA . SER A 1 85 ? -13.815 -11.474 1.104 1.00 0.00 85 SER A CA 18
ATOM 28983 C C . SER A 1 85 ? -14.089 -9.988 0.894 1.00 0.00 85 SER A C 18
ATOM 28984 O O . SER A 1 85 ? -13.352 -9.134 1.388 1.00 0.00 85 SER A O 18
ATOM 28992 N N . SER A 1 86 ? -15.153 -9.686 0.158 1.00 0.00 86 SER A N 18
ATOM 28993 C CA . SER A 1 86 ? -15.524 -8.304 -0.121 1.00 0.00 86 SER A CA 18
ATOM 28994 C C . SER A 1 86 ? -15.556 -7.480 1.163 1.00 0.00 86 SER A C 18
ATOM 28995 O O . SER A 1 86 ? -15.289 -6.279 1.149 1.00 0.00 86 SER A O 18
ATOM 29003 N N . GLU A 1 87 ? -15.886 -8.137 2.271 1.00 0.00 87 GLU A N 18
ATOM 29004 C CA . GLU A 1 87 ? -15.954 -7.465 3.564 1.00 0.00 87 GLU A CA 18
ATOM 29005 C C . GLU A 1 87 ? -14.570 -7.007 4.013 1.00 0.00 87 GLU A C 18
ATOM 29006 O O . GLU A 1 87 ? -14.410 -5.908 4.543 1.00 0.00 87 GLU A O 18
ATOM 29018 N N . GLU A 1 88 ? -13.572 -7.859 3.798 1.00 0.00 88 GLU A N 18
ATOM 29019 C CA . GLU A 1 88 ? -12.201 -7.543 4.182 1.00 0.00 88 GLU A CA 18
ATOM 29020 C C . GLU A 1 88 ? -11.644 -6.410 3.324 1.00 0.00 88 GLU A C 18
ATOM 29021 O O . GLU A 1 88 ? -11.086 -5.443 3.841 1.00 0.00 88 GLU A O 18
ATOM 29033 N N . MET A 1 89 ? -11.799 -6.539 2.010 1.00 0.00 89 MET A N 18
ATOM 29034 C CA . MET A 1 89 ? -11.312 -5.527 1.081 1.00 0.00 89 MET A CA 18
ATOM 29035 C C . MET A 1 89 ? -12.031 -4.199 1.297 1.00 0.00 89 MET A C 18
ATOM 29036 O O . MET A 1 89 ? -11.458 -3.131 1.087 1.00 0.00 89 MET A O 18
ATOM 29050 N N . GLY A 1 90 ? -13.289 -4.274 1.719 1.00 0.00 90 GLY A N 18
ATOM 29051 C CA . GLY A 1 90 ? -14.065 -3.071 1.956 1.00 0.00 90 GLY A CA 18
ATOM 29052 C C . GLY A 1 90 ? -13.562 -2.283 3.149 1.00 0.00 90 GLY A C 18
ATOM 29053 O O . GLY A 1 90 ? -13.787 -1.076 3.245 1.00 0.00 90 GLY A O 18
ATOM 29057 N N . HIS A 1 91 ? -12.881 -2.966 4.064 1.00 0.0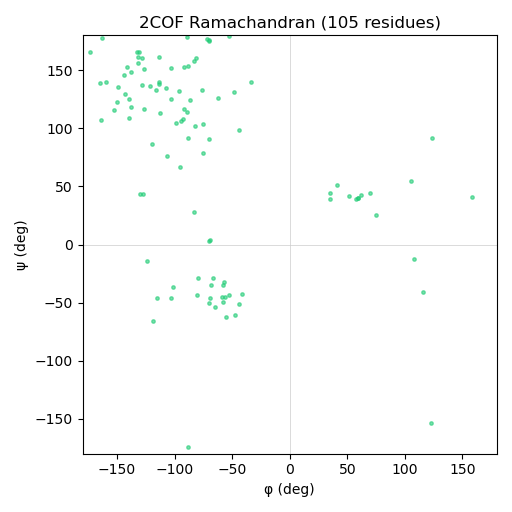0 91 HIS A N 18
ATOM 29058 C CA . HIS A 1 91 ? -12.345 -2.321 5.258 1.00 0.00 91 HIS A CA 18
ATOM 29059 C C . HIS A 1 91 ? -10.975 -1.712 4.978 1.00 0.00 91 HIS A C 18
ATOM 29060 O O . HIS A 1 91 ? -10.583 -0.727 5.604 1.00 0.00 91 HIS A O 18
ATOM 29075 N N . TRP A 1 92 ? -10.251 -2.305 4.036 1.00 0.00 92 TRP A N 18
ATOM 29076 C CA . TRP A 1 92 ? -8.923 -1.821 3.674 1.00 0.00 92 TRP A CA 18
ATOM 29077 C C . TRP A 1 92 ? -9.017 -0.644 2.710 1.00 0.00 92 TRP A C 18
ATOM 29078 O O . TRP A 1 92 ? -8.172 0.252 2.724 1.00 0.00 92 TRP A O 18
ATOM 29099 N N . LEU A 1 93 ? -10.048 -0.652 1.873 1.00 0.00 93 LEU A N 18
ATOM 29100 C CA . LEU A 1 93 ? -10.252 0.417 0.901 1.00 0.00 93 LEU A CA 18
ATOM 29101 C C . LEU A 1 93 ? -10.232 1.782 1.580 1.00 0.00 93 LEU A C 18
ATOM 29102 O O . LEU A 1 93 ? -9.422 2.644 1.240 1.00 0.00 93 LEU A O 18
ATOM 29118 N N . GLY A 1 94 ? -11.127 1.971 2.544 1.00 0.00 94 GLY A N 18
ATOM 29119 C CA . GLY A 1 94 ? -11.194 3.233 3.258 1.00 0.00 94 GLY A CA 18
ATOM 29120 C C . GLY A 1 94 ? -9.993 3.455 4.156 1.00 0.00 94 GLY A C 18
ATOM 29121 O O . GLY A 1 94 ? -9.563 4.592 4.361 1.00 0.00 94 GLY A O 18
ATOM 29125 N N . LEU A 1 95 ? -9.449 2.369 4.694 1.00 0.00 95 LEU A N 18
ATOM 29126 C CA . LEU A 1 95 ? -8.291 2.451 5.577 1.00 0.00 95 LEU A CA 18
ATOM 29127 C C . LEU A 1 95 ? -7.087 3.035 4.844 1.00 0.00 95 LEU A C 18
ATOM 29128 O O . LEU A 1 95 ? -6.392 3.907 5.367 1.00 0.00 95 LEU A O 18
ATOM 29144 N N . LEU A 1 96 ? -6.849 2.552 3.630 1.00 0.00 96 LEU A N 18
ATOM 29145 C CA . LEU A 1 96 ? -5.731 3.028 2.823 1.00 0.00 96 LEU A CA 18
ATOM 29146 C C . LEU A 1 96 ? -6.043 4.389 2.209 1.00 0.00 96 LEU A C 18
ATOM 29147 O O . LEU A 1 96 ? -5.160 5.237 2.071 1.00 0.00 96 LEU A O 18
ATOM 29163 N N . LEU A 1 97 ? -7.304 4.592 1.843 1.00 0.00 97 LEU A N 18
ATOM 29164 C CA . LEU A 1 97 ? -7.734 5.851 1.245 1.00 0.00 97 LEU A CA 18
ATOM 29165 C C . LEU A 1 97 ? -7.519 7.013 2.210 1.00 0.00 97 LEU A C 18
ATOM 29166 O O . LEU A 1 97 ? -6.840 7.987 1.884 1.00 0.00 97 LEU A O 18
ATOM 29182 N N . SER A 1 98 ? -8.100 6.902 3.401 1.00 0.00 98 SER A N 18
ATOM 29183 C CA . SER A 1 98 ? -7.974 7.944 4.413 1.00 0.00 98 SER A CA 18
ATOM 29184 C C . SER A 1 98 ? -6.524 8.404 4.541 1.00 0.00 98 SER A C 18
ATOM 29185 O O . SER A 1 98 ? -6.244 9.601 4.582 1.00 0.00 98 SER A O 18
ATOM 29193 N N . GLU A 1 99 ? -5.608 7.442 4.605 1.00 0.00 99 GLU A N 18
ATOM 29194 C CA . GLU A 1 99 ? -4.188 7.749 4.729 1.00 0.00 99 GLU A CA 18
ATOM 29195 C C . GLU A 1 99 ? -3.646 8.352 3.437 1.00 0.00 99 GLU A C 18
ATOM 29196 O O . GLU A 1 99 ? -2.954 9.370 3.457 1.00 0.00 99 GLU A O 18
ATOM 29208 N N . SER A 1 100 ? -3.966 7.717 2.314 1.00 0.00 100 SER A N 18
ATOM 29209 C CA . SER A 1 100 ? -3.508 8.188 1.012 1.00 0.00 100 SER A CA 18
ATOM 29210 C C . SER A 1 100 ? -4.081 9.568 0.702 1.00 0.00 100 SER A C 18
ATOM 29211 O O . SER A 1 100 ? -5.156 9.689 0.116 1.00 0.00 100 SER A O 18
ATOM 29219 N N . GLY A 1 101 ? -3.353 10.607 1.099 1.00 0.00 101 GLY A N 18
ATOM 29220 C CA . GLY A 1 101 ? -3.803 11.965 0.855 1.00 0.00 101 GLY A CA 18
ATOM 29221 C C . GLY A 1 101 ? -3.942 12.768 2.134 1.00 0.00 101 GLY A C 18
ATOM 29222 O O . GLY A 1 101 ? -3.454 13.894 2.223 1.00 0.00 101 GLY A O 18
ATOM 29226 N N . SER A 1 102 ? -4.611 12.188 3.125 1.00 0.00 102 SER A N 18
ATOM 29227 C CA . SER A 1 102 ? -4.818 12.860 4.403 1.00 0.00 102 SER A CA 18
ATOM 29228 C C . SER A 1 102 ? -5.266 14.303 4.192 1.00 0.00 102 SER A C 18
ATOM 29229 O O . SER A 1 102 ? -4.795 15.216 4.869 1.00 0.00 102 SER A O 18
ATOM 29237 N N . GLY A 1 103 ? -6.179 14.501 3.246 1.00 0.00 103 GLY A N 18
ATOM 29238 C CA . GLY A 1 103 ? -6.675 15.835 2.961 1.00 0.00 103 GLY A CA 18
ATOM 29239 C C . GLY A 1 103 ? -7.904 16.182 3.777 1.00 0.00 103 GLY A C 18
ATOM 29240 O O . GLY A 1 103 ? -8.204 15.548 4.789 1.00 0.00 103 GLY A O 18
ATOM 29244 N N . PRO A 1 104 ? -8.639 17.215 3.337 1.00 0.00 104 PRO A N 18
ATOM 29245 C CA . PRO A 1 104 ? -9.853 17.670 4.020 1.00 0.00 104 PRO A CA 18
ATOM 29246 C C . PRO A 1 104 ? -10.999 16.672 3.892 1.00 0.00 104 PRO A C 18
ATOM 29247 O O . PRO A 1 104 ? -11.522 16.450 2.799 1.00 0.00 104 PRO A O 18
ATOM 29258 N N . SER A 1 105 ? -11.386 16.074 5.014 1.00 0.00 105 SER A N 18
ATOM 29259 C CA . SER A 1 105 ? -12.469 15.097 5.025 1.00 0.00 105 SER A CA 18
ATOM 29260 C C . SER A 1 105 ? -13.494 15.435 6.104 1.00 0.00 105 SER A C 18
ATOM 29261 O O . SER A 1 105 ? -13.292 16.350 6.903 1.00 0.00 105 SER A O 18
ATOM 29269 N N . SER A 1 106 ? -14.594 14.690 6.120 1.00 0.00 106 SER A N 18
ATOM 29270 C CA . SER A 1 106 ? -15.653 14.912 7.097 1.00 0.00 106 SER A CA 18
ATOM 29271 C C . SER A 1 106 ? -16.477 13.644 7.303 1.00 0.00 106 SER A C 18
ATOM 29272 O O . SER A 1 106 ? -16.760 12.914 6.354 1.00 0.00 106 SER A O 18
ATOM 29280 N N . GLY A 1 107 ? -16.859 13.389 8.551 1.00 0.00 107 GLY A N 18
ATOM 29281 C CA . GLY A 1 107 ? -17.646 12.210 8.860 1.00 0.00 107 GLY A CA 18
ATOM 29282 C C . GLY A 1 107 ? -18.185 12.228 10.276 1.00 0.00 107 GLY A C 18
ATOM 29283 O O . GLY A 1 107 ? -18.606 13.272 10.774 1.00 0.00 107 GLY A O 18
ATOM 29287 N N . GLY A 1 1 ? -20.539 -18.095 4.351 1.00 0.00 1 GLY A N 19
ATOM 29288 C CA . GLY A 1 1 ? -20.030 -17.128 5.305 1.00 0.00 1 GLY A CA 19
ATOM 29289 C C . GLY A 1 1 ? -19.780 -17.737 6.671 1.00 0.00 1 GLY A C 19
ATOM 29290 O O . GLY A 1 1 ? -19.799 -18.958 6.826 1.00 0.00 1 GLY A O 19
ATOM 29294 N N . SER A 1 2 ? -19.544 -16.885 7.663 1.00 0.00 2 SER A N 19
ATOM 29295 C CA . SER A 1 2 ? -19.284 -17.346 9.022 1.00 0.00 2 SER A CA 19
ATOM 29296 C C . SER A 1 2 ? -19.364 -16.189 10.013 1.00 0.00 2 SER A C 19
ATOM 29297 O O . SER A 1 2 ? -18.688 -15.173 9.854 1.00 0.00 2 SER A O 19
ATOM 29305 N N . SER A 1 3 ? -20.195 -16.352 11.037 1.00 0.00 3 SER A N 19
ATOM 29306 C CA . SER A 1 3 ? -20.367 -15.321 12.054 1.00 0.00 3 SER A CA 19
ATOM 29307 C C . SER A 1 3 ? -19.598 -15.675 13.323 1.00 0.00 3 SER A C 19
ATOM 29308 O O . SER A 1 3 ? -19.276 -16.838 13.563 1.00 0.00 3 SER A O 19
ATOM 29316 N N . GLY A 1 4 ? -19.306 -14.662 14.133 1.00 0.00 4 GLY A N 19
ATOM 29317 C CA . GLY A 1 4 ? -18.577 -14.885 15.367 1.00 0.00 4 GLY A CA 19
ATOM 29318 C C . GLY A 1 4 ? -18.024 -13.602 15.955 1.00 0.00 4 GLY A C 19
ATOM 29319 O O . GLY A 1 4 ? -17.556 -12.728 15.224 1.00 0.00 4 GLY A O 19
ATOM 29323 N N . SER A 1 5 ? -18.078 -13.486 17.278 1.00 0.00 5 SER A N 19
ATOM 29324 C CA . SER A 1 5 ? -17.584 -12.298 17.962 1.00 0.00 5 SER A CA 19
ATOM 29325 C C . SER A 1 5 ? -16.070 -12.364 18.140 1.00 0.00 5 SER A C 19
ATOM 29326 O O . SER A 1 5 ? -15.575 -12.722 19.209 1.00 0.00 5 SER A O 19
ATOM 29334 N N . SER A 1 6 ? -15.341 -12.015 17.085 1.00 0.00 6 SER A N 19
ATOM 29335 C CA . SER A 1 6 ? -13.883 -12.038 17.123 1.00 0.00 6 SER A CA 19
ATOM 29336 C C . SER A 1 6 ? -13.314 -10.629 16.985 1.00 0.00 6 SER A C 19
ATOM 29337 O O . SER A 1 6 ? -14.050 -9.669 16.759 1.00 0.00 6 SER A O 19
ATOM 29345 N N . GLY A 1 7 ? -11.997 -10.513 17.124 1.00 0.00 7 GLY A N 19
ATOM 29346 C CA . GLY A 1 7 ? -11.350 -9.218 17.012 1.00 0.00 7 GLY A CA 19
ATOM 29347 C C . GLY A 1 7 ? -10.288 -9.192 15.932 1.00 0.00 7 GLY A C 19
ATOM 29348 O O . GLY A 1 7 ? -9.409 -10.055 15.893 1.00 0.00 7 GLY A O 19
ATOM 29352 N N . LEU A 1 8 ? -10.368 -8.203 15.049 1.00 0.00 8 LEU A N 19
ATOM 29353 C CA . LEU A 1 8 ? -9.406 -8.068 13.961 1.00 0.00 8 LEU A CA 19
ATOM 29354 C C . LEU A 1 8 ? -8.543 -6.824 14.147 1.00 0.00 8 LEU A C 19
ATOM 29355 O O . LEU A 1 8 ? -8.908 -5.910 14.884 1.00 0.00 8 LEU A O 19
ATOM 29371 N N . GLU A 1 9 ? -7.399 -6.797 13.471 1.00 0.00 9 GLU A N 19
ATOM 29372 C CA . GLU A 1 9 ? -6.486 -5.664 13.561 1.00 0.00 9 GLU A CA 19
ATOM 29373 C C . GLU A 1 9 ? -6.098 -5.166 12.172 1.00 0.00 9 GLU A C 19
ATOM 29374 O O . GLU A 1 9 ? -6.093 -5.928 11.204 1.00 0.00 9 GLU A O 19
ATOM 29386 N N . THR A 1 10 ? -5.774 -3.879 12.080 1.00 0.00 10 THR A N 19
ATOM 29387 C CA . THR A 1 10 ? -5.387 -3.278 10.811 1.00 0.00 10 THR A CA 19
ATOM 29388 C C . THR A 1 10 ? -4.395 -4.161 10.063 1.00 0.00 10 THR A C 19
ATOM 29389 O O . THR A 1 10 ? -4.513 -4.359 8.854 1.00 0.00 10 THR A O 19
ATOM 29400 N N . SER A 1 11 ? -3.416 -4.690 10.791 1.00 0.00 11 SER A N 19
ATOM 29401 C CA . SER A 1 11 ? -2.400 -5.550 10.195 1.00 0.00 11 SER A CA 19
ATOM 29402 C C . SER A 1 11 ? -2.999 -6.890 9.779 1.00 0.00 11 SER A C 19
ATOM 29403 O O . SER A 1 11 ? -2.791 -7.908 10.440 1.00 0.00 11 SER A O 19
ATOM 29411 N N . SER A 1 12 ? -3.746 -6.882 8.679 1.00 0.00 12 SER A N 19
ATOM 29412 C CA . SER A 1 12 ? -4.379 -8.095 8.176 1.00 0.00 12 SER A CA 19
ATOM 29413 C C . SER A 1 12 ? -3.627 -8.638 6.964 1.00 0.00 12 SER A C 19
ATOM 29414 O O . SER A 1 12 ? -3.335 -7.903 6.021 1.00 0.00 12 SER A O 19
ATOM 29422 N N . TYR A 1 13 ? -3.317 -9.929 6.999 1.00 0.00 13 TYR A N 19
ATOM 29423 C CA . TYR A 1 13 ? -2.597 -10.572 5.906 1.00 0.00 13 TYR A CA 19
ATOM 29424 C C . TYR A 1 13 ? -3.436 -10.580 4.631 1.00 0.00 13 TYR A C 19
ATOM 29425 O O . TYR A 1 13 ? -4.527 -11.151 4.595 1.00 0.00 13 TYR A O 19
ATOM 29443 N N . LEU A 1 14 ? -2.919 -9.942 3.587 1.00 0.00 14 LEU A N 19
ATOM 29444 C CA . LEU A 1 14 ? -3.619 -9.875 2.308 1.00 0.00 14 LEU A CA 19
ATOM 29445 C C . LEU A 1 14 ? -2.764 -10.460 1.188 1.00 0.00 14 LEU A C 19
ATOM 29446 O O . LEU A 1 14 ? -1.600 -10.801 1.396 1.00 0.00 14 LEU A O 19
ATOM 29462 N N . ASN A 1 15 ? -3.349 -10.570 0.000 1.00 0.00 15 ASN A N 19
ATOM 29463 C CA . ASN A 1 15 ? -2.640 -11.111 -1.154 1.00 0.00 15 ASN A CA 19
ATOM 29464 C C . ASN A 1 15 ? -1.929 -10.003 -1.924 1.00 0.00 15 ASN A C 19
ATOM 29465 O O . ASN A 1 15 ? -2.565 -9.198 -2.604 1.00 0.00 15 ASN A O 19
ATOM 29476 N N . VAL A 1 16 ? -0.604 -9.969 -1.814 1.00 0.00 16 VAL A N 19
ATOM 29477 C CA . VAL A 1 16 ? 0.194 -8.961 -2.502 1.00 0.00 16 VAL A CA 19
ATOM 29478 C C . VAL A 1 16 ? 0.762 -9.507 -3.807 1.00 0.00 16 VAL A C 19
ATOM 29479 O O . VAL A 1 16 ? 1.653 -10.357 -3.802 1.00 0.00 16 VAL A O 19
ATOM 29492 N N . LEU A 1 17 ? 0.241 -9.012 -4.924 1.00 0.00 17 LEU A N 19
ATOM 29493 C CA . LEU A 1 17 ? 0.696 -9.449 -6.240 1.00 0.00 17 LEU A CA 19
ATOM 29494 C C . LEU A 1 17 ? 2.191 -9.197 -6.410 1.00 0.00 17 LEU A C 19
ATOM 29495 O O . LEU A 1 17 ? 2.661 -8.067 -6.272 1.00 0.00 17 LEU A O 19
ATOM 29511 N N . VAL A 1 18 ? 2.934 -10.257 -6.714 1.00 0.00 18 VAL A N 19
ATOM 29512 C CA . VAL A 1 18 ? 4.375 -10.150 -6.907 1.00 0.00 18 VAL A CA 19
ATOM 29513 C C . VAL A 1 18 ? 4.739 -10.229 -8.386 1.00 0.00 18 VAL A C 19
ATOM 29514 O O . VAL A 1 18 ? 4.994 -9.212 -9.028 1.00 0.00 18 VAL A O 19
ATOM 29527 N N . ASN A 1 19 ? 4.761 -11.447 -8.919 1.00 0.00 19 ASN A N 19
ATOM 29528 C CA . ASN A 1 19 ? 5.094 -11.660 -10.323 1.00 0.00 19 ASN A CA 19
ATOM 29529 C C . ASN A 1 19 ? 3.885 -12.179 -11.096 1.00 0.00 19 ASN A C 19
ATOM 29530 O O . ASN A 1 19 ? 3.859 -13.332 -11.526 1.00 0.00 19 ASN A O 19
ATOM 29541 N N . SER A 1 20 ? 2.886 -11.319 -11.269 1.00 0.00 20 SER A N 19
ATOM 29542 C CA . SER A 1 20 ? 1.673 -11.691 -11.987 1.00 0.00 20 SER A CA 19
ATOM 29543 C C . SER A 1 20 ? 0.929 -12.804 -11.256 1.00 0.00 20 SER A C 19
ATOM 29544 O O . SER A 1 20 ? 0.177 -13.565 -11.864 1.00 0.00 20 SER A O 19
ATOM 29552 N N . GLN A 1 21 ? 1.145 -12.892 -9.948 1.00 0.00 21 GLN A N 19
ATOM 29553 C CA . GLN A 1 21 ? 0.496 -13.912 -9.133 1.00 0.00 21 GLN A CA 19
ATOM 29554 C C . GLN A 1 21 ? 0.315 -13.430 -7.698 1.00 0.00 21 GLN A C 19
ATOM 29555 O O . GLN A 1 21 ? 1.155 -12.704 -7.166 1.00 0.00 21 GLN A O 19
ATOM 29569 N N . TRP A 1 22 ? -0.787 -13.836 -7.078 1.00 0.00 22 TRP A N 19
ATOM 29570 C CA . TRP A 1 22 ? -1.079 -13.444 -5.703 1.00 0.00 22 TRP A CA 19
ATOM 29571 C C . TRP A 1 22 ? -0.334 -14.333 -4.714 1.00 0.00 22 TRP A C 19
ATOM 29572 O O . TRP A 1 22 ? -0.664 -15.508 -4.549 1.00 0.00 22 TRP A O 19
ATOM 29593 N N . LYS A 1 23 ? 0.672 -13.766 -4.056 1.00 0.00 23 LYS A N 19
ATOM 29594 C CA . LYS A 1 23 ? 1.463 -14.507 -3.081 1.00 0.00 23 LYS A CA 19
ATOM 29595 C C . LYS A 1 23 ? 1.284 -13.927 -1.682 1.00 0.00 23 LYS A C 19
ATOM 29596 O O . LYS A 1 23 ? 1.499 -12.735 -1.462 1.00 0.00 23 LYS A O 19
ATOM 29615 N N . SER A 1 24 ? 0.892 -14.778 -0.739 1.00 0.00 24 SER A N 19
ATOM 29616 C CA . SER A 1 24 ? 0.682 -14.348 0.639 1.00 0.00 24 SER A CA 19
ATOM 29617 C C . SER A 1 24 ? 1.798 -13.411 1.091 1.00 0.00 24 SER A C 19
ATOM 29618 O O . SER A 1 24 ? 2.981 -13.727 0.958 1.00 0.00 24 SER A O 19
ATOM 29626 N N . ARG A 1 25 ? 1.412 -12.258 1.628 1.00 0.00 25 ARG A N 19
ATOM 29627 C CA . ARG A 1 25 ? 2.379 -11.274 2.099 1.00 0.00 25 ARG A CA 19
ATOM 29628 C C . ARG A 1 25 ? 1.837 -10.515 3.307 1.00 0.00 25 ARG A C 19
ATOM 29629 O O . ARG A 1 25 ? 0.627 -10.343 3.453 1.00 0.00 25 ARG A O 19
ATOM 29650 N N . TRP A 1 26 ? 2.741 -10.065 4.170 1.00 0.00 26 TRP A N 19
ATOM 29651 C CA . TRP A 1 26 ? 2.354 -9.326 5.366 1.00 0.00 26 TRP A CA 19
ATOM 29652 C C . TRP A 1 26 ? 2.328 -7.826 5.094 1.00 0.00 26 TRP A C 19
ATOM 29653 O O . TRP A 1 26 ? 3.317 -7.251 4.638 1.00 0.00 26 TRP A O 19
ATOM 29674 N N . CYS A 1 27 ? 1.192 -7.197 5.376 1.00 0.00 27 CYS A N 19
ATOM 29675 C CA . CYS A 1 27 ? 1.038 -5.763 5.161 1.00 0.00 27 CYS A CA 19
ATOM 29676 C C . CYS A 1 27 ? 0.658 -5.056 6.458 1.00 0.00 27 CYS A C 19
ATOM 29677 O O . CYS A 1 27 ? -0.313 -5.427 7.117 1.00 0.00 27 CYS A O 19
ATOM 29685 N N . SER A 1 28 ? 1.432 -4.038 6.819 1.00 0.00 28 SER A N 19
ATOM 29686 C CA . SER A 1 28 ? 1.180 -3.282 8.041 1.00 0.00 28 SER A CA 19
ATOM 29687 C C . SER A 1 28 ? 1.163 -1.783 7.759 1.00 0.00 28 SER A C 19
ATOM 29688 O O . SER A 1 28 ? 2.066 -1.251 7.113 1.00 0.00 28 SER A O 19
ATOM 29696 N N . VAL A 1 29 ? 0.128 -1.107 8.248 1.00 0.00 29 VAL A N 19
ATOM 29697 C CA . VAL A 1 29 ? -0.008 0.331 8.050 1.00 0.00 29 VAL A CA 19
ATOM 29698 C C . VAL A 1 29 ? -0.006 1.072 9.383 1.00 0.00 29 VAL A C 19
ATOM 29699 O O . VAL A 1 29 ? -0.803 0.772 10.272 1.00 0.00 29 VAL A O 19
ATOM 29712 N N . ARG A 1 30 ? 0.893 2.041 9.514 1.00 0.00 30 ARG A N 19
ATOM 29713 C CA . ARG A 1 30 ? 0.999 2.825 10.739 1.00 0.00 30 ARG A CA 19
ATOM 29714 C C . ARG A 1 30 ? 1.064 4.317 10.426 1.00 0.00 30 ARG A C 19
ATOM 29715 O O . ARG A 1 30 ? 0.102 5.051 10.653 1.00 0.00 30 ARG A O 19
ATOM 29736 N N . ASP A 1 31 ? 2.204 4.757 9.905 1.00 0.00 31 ASP A N 19
ATOM 29737 C CA . ASP A 1 31 ? 2.395 6.161 9.560 1.00 0.00 31 ASP A CA 19
ATOM 29738 C C . ASP A 1 31 ? 2.079 6.407 8.088 1.00 0.00 31 ASP A C 19
ATOM 29739 O O . ASP A 1 31 ? 2.979 6.462 7.251 1.00 0.00 31 ASP A O 19
ATOM 29748 N N . ASN A 1 32 ? 0.795 6.554 7.779 1.00 0.00 32 ASN A N 19
ATOM 29749 C CA . ASN A 1 32 ? 0.360 6.792 6.408 1.00 0.00 32 ASN A CA 19
ATOM 29750 C C . ASN A 1 32 ? 1.282 6.089 5.415 1.00 0.00 32 ASN A C 19
ATOM 29751 O O . ASN A 1 32 ? 1.597 6.629 4.355 1.00 0.00 32 ASN A O 19
ATOM 29762 N N . HIS A 1 33 ? 1.710 4.881 5.767 1.00 0.00 33 HIS A N 19
ATOM 29763 C CA . HIS A 1 33 ? 2.594 4.103 4.907 1.00 0.00 33 HIS A CA 19
ATOM 29764 C C . HIS A 1 33 ? 2.320 2.609 5.054 1.00 0.00 33 HIS A C 19
ATOM 29765 O O . HIS A 1 33 ? 2.148 2.105 6.165 1.00 0.00 33 HIS A O 19
ATOM 29780 N N . LEU A 1 34 ? 2.279 1.906 3.928 1.00 0.00 34 LEU A N 19
ATOM 29781 C CA . LEU A 1 34 ? 2.024 0.470 3.931 1.00 0.00 34 LEU A CA 19
ATOM 29782 C C . LEU A 1 34 ? 3.326 -0.314 3.800 1.00 0.00 34 LEU A C 19
ATOM 29783 O O . LEU A 1 34 ? 3.919 -0.377 2.723 1.00 0.00 34 LEU A O 19
ATOM 29799 N N . HIS A 1 35 ? 3.764 -0.912 4.903 1.00 0.00 35 HIS A N 19
ATOM 29800 C CA . HIS A 1 35 ? 4.995 -1.695 4.911 1.00 0.00 35 HIS A CA 19
ATOM 29801 C C . HIS A 1 35 ? 4.721 -3.142 4.510 1.00 0.00 35 HIS A C 19
ATOM 29802 O O . HIS A 1 35 ? 3.596 -3.627 4.627 1.00 0.00 35 HIS A O 19
ATOM 29817 N N . PHE A 1 36 ? 5.757 -3.825 4.035 1.00 0.00 36 PHE A N 19
ATOM 29818 C CA . PHE A 1 36 ? 5.628 -5.215 3.615 1.00 0.00 36 PHE A CA 19
ATOM 29819 C C . PHE A 1 36 ? 6.638 -6.099 4.340 1.00 0.00 36 PHE A C 19
ATOM 29820 O O . PHE A 1 36 ? 7.806 -5.736 4.484 1.00 0.00 36 PHE A O 19
ATOM 29837 N N . TYR A 1 37 ? 6.181 -7.260 4.794 1.00 0.00 37 TYR A N 19
ATOM 29838 C CA . TYR A 1 37 ? 7.043 -8.195 5.507 1.00 0.00 37 TYR A CA 19
ATOM 29839 C C . TYR A 1 37 ? 6.772 -9.631 5.067 1.00 0.00 37 TYR A C 19
ATOM 29840 O O . TYR A 1 37 ? 5.804 -9.900 4.356 1.00 0.00 37 TYR A O 19
ATOM 29858 N N . GLN A 1 38 ? 7.634 -10.547 5.495 1.00 0.00 38 GLN A N 19
ATOM 29859 C CA . GLN A 1 38 ? 7.488 -11.955 5.146 1.00 0.00 38 GLN A CA 19
ATOM 29860 C C . GLN A 1 38 ? 7.276 -12.807 6.393 1.00 0.00 38 GLN A C 19
ATOM 29861 O O . GLN A 1 38 ? 6.211 -13.396 6.580 1.00 0.00 38 GLN A O 19
ATOM 29875 N N . ASP A 1 39 ? 8.295 -12.867 7.242 1.00 0.00 39 ASP A N 19
ATOM 29876 C CA . ASP A 1 39 ? 8.220 -13.647 8.472 1.00 0.00 39 ASP A CA 19
ATOM 29877 C C . ASP A 1 39 ? 9.323 -13.236 9.444 1.00 0.00 39 ASP A C 19
ATOM 29878 O O . ASP A 1 39 ? 10.070 -12.292 9.187 1.00 0.00 39 ASP A O 19
ATOM 29887 N N . ARG A 1 40 ? 9.417 -13.951 10.560 1.00 0.00 40 ARG A N 19
ATOM 29888 C CA . ARG A 1 40 ? 10.426 -13.660 11.571 1.00 0.00 40 ARG A CA 19
ATOM 29889 C C . ARG A 1 40 ? 10.203 -12.279 12.180 1.00 0.00 40 ARG A C 19
ATOM 29890 O O . ARG A 1 40 ? 11.103 -11.439 12.186 1.00 0.00 40 ARG A O 19
ATOM 29911 N N . ASN A 1 41 ? 8.998 -12.051 12.691 1.00 0.00 41 ASN A N 19
ATOM 29912 C CA . ASN A 1 41 ? 8.656 -10.771 13.301 1.00 0.00 41 ASN A CA 19
ATOM 29913 C C . ASN A 1 41 ? 9.099 -9.610 12.416 1.00 0.00 41 ASN A C 19
ATOM 29914 O O . ASN A 1 41 ? 9.727 -8.662 12.887 1.00 0.00 41 ASN A O 19
ATOM 29925 N N . ARG A 1 42 ? 8.768 -9.693 11.132 1.00 0.00 42 ARG A N 19
ATOM 29926 C CA . ARG A 1 42 ? 9.132 -8.650 10.180 1.00 0.00 42 ARG A CA 19
ATOM 29927 C C . ARG A 1 42 ? 10.647 -8.476 10.117 1.00 0.00 42 ARG A C 19
ATOM 29928 O O . ARG A 1 42 ? 11.163 -7.373 10.296 1.00 0.00 42 ARG A O 19
ATOM 29949 N N . SER A 1 43 ? 11.353 -9.573 9.863 1.00 0.00 43 SER A N 19
ATOM 29950 C CA . SER A 1 43 ? 12.809 -9.543 9.781 1.00 0.00 43 SER A CA 19
ATOM 29951 C C . SER A 1 43 ? 13.269 -9.440 8.330 1.00 0.00 43 SER A C 19
ATOM 29952 O O . SER A 1 43 ? 14.115 -8.612 7.992 1.00 0.00 43 SER A O 19
ATOM 29960 N N . LYS A 1 44 ? 12.705 -10.287 7.476 1.00 0.00 44 LYS A N 19
ATOM 29961 C CA . LYS A 1 44 ? 13.055 -10.293 6.060 1.00 0.00 44 LYS A CA 19
ATOM 29962 C C . LYS A 1 44 ? 12.098 -9.415 5.260 1.00 0.00 44 LYS A C 19
ATOM 29963 O O . LYS A 1 44 ? 11.204 -9.915 4.577 1.00 0.00 44 LYS A O 19
ATOM 29982 N N . VAL A 1 45 ? 12.292 -8.103 5.348 1.00 0.00 45 VAL A N 19
ATOM 29983 C CA . VAL A 1 45 ? 11.448 -7.155 4.630 1.00 0.00 45 VAL A CA 19
ATOM 29984 C C . VAL A 1 45 ? 11.301 -7.551 3.165 1.00 0.00 45 VAL A C 19
ATOM 29985 O O . VAL A 1 45 ? 12.269 -7.530 2.405 1.00 0.00 45 VAL A O 19
ATOM 29998 N N . ALA A 1 46 ? 10.083 -7.911 2.774 1.00 0.00 46 ALA A N 19
ATOM 29999 C CA . ALA A 1 46 ? 9.808 -8.309 1.399 1.00 0.00 46 ALA A CA 19
ATOM 30000 C C . ALA A 1 46 ? 10.237 -7.224 0.417 1.00 0.00 46 ALA A C 19
ATOM 30001 O O . ALA A 1 46 ? 10.907 -7.505 -0.577 1.00 0.00 46 ALA A O 19
ATOM 30008 N N . GLN A 1 47 ? 9.848 -5.986 0.703 1.00 0.00 47 GLN A N 19
ATOM 30009 C CA . GLN A 1 47 ? 10.192 -4.860 -0.157 1.00 0.00 47 GLN A CA 19
ATOM 30010 C C . GLN A 1 47 ? 10.018 -3.538 0.582 1.00 0.00 47 GLN A C 19
ATOM 30011 O O . GLN A 1 47 ? 9.431 -3.493 1.663 1.00 0.00 47 GLN A O 19
ATOM 30025 N N . GLN A 1 48 ? 10.533 -2.464 -0.007 1.00 0.00 48 GLN A N 19
ATOM 30026 C CA . GLN A 1 48 ? 10.436 -1.140 0.597 1.00 0.00 48 GLN A CA 19
ATOM 30027 C C . GLN A 1 48 ? 8.990 -0.808 0.949 1.00 0.00 48 GLN A C 19
ATOM 30028 O O . GLN A 1 48 ? 8.046 -1.396 0.421 1.00 0.00 48 GLN A O 19
ATOM 30042 N N . PRO A 1 49 ? 8.810 0.158 1.862 1.00 0.00 49 PRO A N 19
ATOM 30043 C CA . PRO A 1 49 ? 7.481 0.590 2.306 1.00 0.00 49 PRO A CA 19
ATOM 30044 C C . PRO A 1 49 ? 6.724 1.343 1.217 1.00 0.00 49 PRO A C 19
ATOM 30045 O O . PRO A 1 49 ? 7.298 1.722 0.195 1.00 0.00 49 PRO A O 19
ATOM 30056 N N . LEU A 1 50 ? 5.432 1.558 1.442 1.00 0.00 50 LEU A N 19
ATOM 30057 C CA . LEU A 1 50 ? 4.596 2.267 0.480 1.00 0.00 50 LEU A CA 19
ATOM 30058 C C . LEU A 1 50 ? 4.173 3.628 1.024 1.00 0.00 50 LEU A C 19
ATOM 30059 O O . LEU A 1 50 ? 3.817 3.756 2.195 1.00 0.00 50 LEU A O 19
ATOM 30075 N N . SER A 1 51 ? 4.215 4.642 0.166 1.00 0.00 51 SER A N 19
ATOM 30076 C CA . SER A 1 51 ? 3.838 5.994 0.561 1.00 0.00 51 SER A CA 19
ATOM 30077 C C . SER A 1 51 ? 2.428 6.327 0.082 1.00 0.00 51 SER A C 19
ATOM 30078 O O . SER A 1 51 ? 2.248 7.020 -0.921 1.00 0.00 51 SER A O 19
ATOM 30086 N N . LEU A 1 52 ? 1.432 5.829 0.806 1.00 0.00 52 LEU A N 19
ATOM 30087 C CA . LEU A 1 52 ? 0.036 6.073 0.456 1.00 0.00 52 LEU A CA 19
ATOM 30088 C C . LEU A 1 52 ? -0.208 7.555 0.192 1.00 0.00 5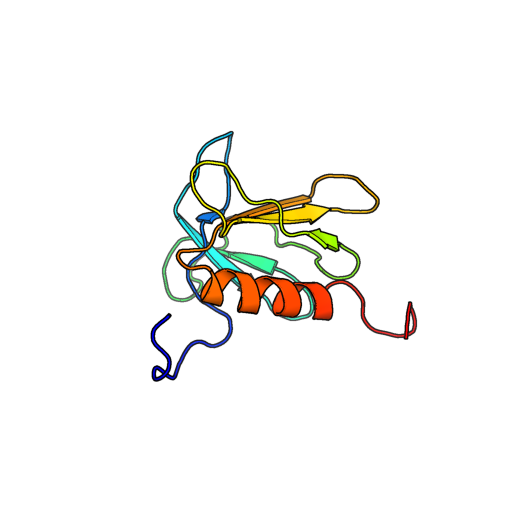2 LEU A C 19
ATOM 30089 O O . LEU A 1 52 ? -0.895 7.921 -0.762 1.00 0.00 52 LEU A O 19
ATOM 30105 N N . VAL A 1 53 ? 0.361 8.404 1.041 1.00 0.00 53 VAL A N 19
ATOM 30106 C CA . VAL A 1 53 ? 0.208 9.847 0.898 1.00 0.00 53 VAL A CA 19
ATOM 30107 C C . VAL A 1 53 ? 0.406 10.279 -0.550 1.00 0.00 53 VAL A C 19
ATOM 30108 O O . VAL A 1 53 ? 1.534 10.371 -1.033 1.00 0.00 53 VAL A O 19
ATOM 30121 N N . GLY A 1 54 ? -0.700 10.544 -1.240 1.00 0.00 54 GLY A N 19
ATOM 30122 C CA . GLY A 1 54 ? -0.626 10.965 -2.627 1.00 0.00 54 GLY A CA 19
ATOM 30123 C C . GLY A 1 54 ? -1.251 9.957 -3.572 1.00 0.00 54 GLY A C 19
ATOM 30124 O O . GLY A 1 54 ? -1.896 10.332 -4.551 1.00 0.00 54 GLY A O 19
ATOM 30128 N N . CYS A 1 55 ? -1.058 8.676 -3.279 1.00 0.00 55 CYS A N 19
ATOM 30129 C CA . CYS A 1 55 ? -1.605 7.611 -4.112 1.00 0.00 55 CYS A CA 19
ATOM 30130 C C . CYS A 1 55 ? -3.121 7.528 -3.962 1.00 0.00 55 CYS A C 19
ATOM 30131 O O . CYS A 1 55 ? -3.728 8.326 -3.249 1.00 0.00 55 CYS A O 19
ATOM 30139 N N . GLU A 1 56 ? -3.726 6.559 -4.642 1.00 0.00 56 GLU A N 19
ATOM 30140 C CA . GLU A 1 56 ? -5.171 6.374 -4.586 1.00 0.00 56 GLU A CA 19
ATOM 30141 C C . GLU A 1 56 ? -5.536 4.897 -4.699 1.00 0.00 56 GLU A C 19
ATOM 30142 O O . GLU A 1 56 ? -5.054 4.193 -5.586 1.00 0.00 56 GLU A O 19
ATOM 30154 N N . VAL A 1 57 ? -6.390 4.434 -3.792 1.00 0.00 57 VAL A N 19
ATOM 30155 C CA . VAL A 1 57 ? -6.821 3.041 -3.789 1.00 0.00 57 VAL A CA 19
ATOM 30156 C C . VAL A 1 57 ? -8.143 2.872 -4.530 1.00 0.00 57 VAL A C 19
ATOM 30157 O O . VAL A 1 57 ? -9.158 3.458 -4.152 1.00 0.00 57 VAL A O 19
ATOM 30170 N N . VAL A 1 58 ? -8.124 2.067 -5.588 1.00 0.00 58 VAL A N 19
ATOM 30171 C CA . VAL A 1 58 ? -9.321 1.820 -6.382 1.00 0.00 58 VAL A CA 19
ATOM 30172 C C . VAL A 1 58 ? -9.662 0.334 -6.414 1.00 0.00 58 VAL A C 19
ATOM 30173 O O . VAL A 1 58 ? -8.794 -0.523 -6.579 1.00 0.00 58 VAL A O 19
ATOM 30186 N N . PRO A 1 59 ? -10.956 0.020 -6.254 1.00 0.00 59 PRO A N 19
ATOM 30187 C CA . PRO A 1 59 ? -11.442 -1.363 -6.262 1.00 0.00 59 PRO A CA 19
ATOM 30188 C C . PRO A 1 59 ? -11.358 -1.998 -7.646 1.00 0.00 59 PRO A C 19
ATOM 30189 O O . PRO A 1 59 ? -12.288 -1.891 -8.446 1.00 0.00 59 PRO A O 19
ATOM 30200 N N . ASP A 1 60 ? -10.240 -2.659 -7.921 1.00 0.00 60 ASP A N 19
ATOM 30201 C CA . ASP A 1 60 ? -10.035 -3.314 -9.208 1.00 0.00 60 ASP A CA 19
ATOM 30202 C C . ASP A 1 60 ? -10.141 -4.829 -9.070 1.00 0.00 60 ASP A C 19
ATOM 30203 O O . ASP A 1 60 ? -9.141 -5.547 -9.057 1.00 0.00 60 ASP A O 19
ATOM 30212 N N . PRO A 1 61 ? -11.381 -5.329 -8.963 1.00 0.00 61 PRO A N 19
ATOM 30213 C CA . PRO A 1 61 ? -11.647 -6.764 -8.823 1.00 0.00 61 PRO A CA 19
ATOM 30214 C C . PRO A 1 61 ? -11.340 -7.538 -10.101 1.00 0.00 61 PRO A C 19
ATOM 30215 O O . PRO A 1 61 ? -10.920 -6.959 -11.103 1.00 0.00 61 PRO A O 19
ATOM 30226 N N . SER A 1 62 ? -11.552 -8.849 -10.059 1.00 0.00 62 SER A N 19
ATOM 30227 C CA . SER A 1 62 ? -11.295 -9.703 -11.213 1.00 0.00 62 SER A CA 19
ATOM 30228 C C . SER A 1 62 ? -12.357 -10.792 -11.331 1.00 0.00 62 SER A C 19
ATOM 30229 O O . SER A 1 62 ? -13.145 -11.028 -10.414 1.00 0.00 62 SER A O 19
ATOM 30237 N N . PRO A 1 63 ? -12.380 -11.471 -12.487 1.00 0.00 63 PRO A N 19
ATOM 30238 C CA . PRO A 1 63 ? -13.340 -12.547 -12.754 1.00 0.00 63 PRO A CA 19
ATOM 30239 C C . PRO A 1 63 ? -13.065 -13.790 -11.915 1.00 0.00 63 PRO A C 19
ATOM 30240 O O . PRO A 1 63 ? -13.729 -14.8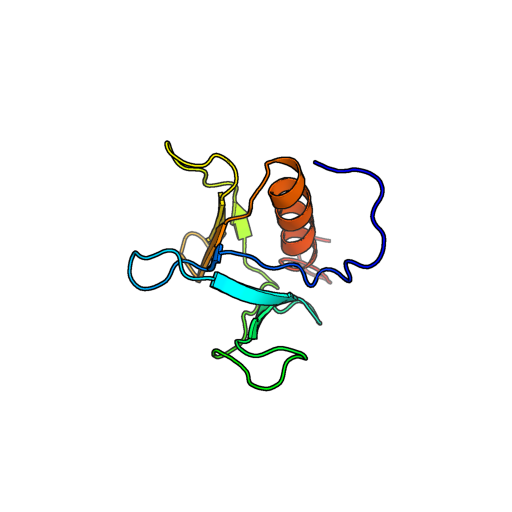15 -12.071 1.00 0.00 63 PRO A O 19
ATOM 30251 N N . ASP A 1 64 ? -12.083 -13.693 -11.025 1.00 0.00 64 ASP A N 19
ATOM 30252 C CA . ASP A 1 64 ? -11.721 -14.810 -10.161 1.00 0.00 64 ASP A CA 19
ATOM 30253 C C . ASP A 1 64 ? -11.774 -14.399 -8.692 1.00 0.00 64 ASP A C 19
ATOM 30254 O O . ASP A 1 64 ? -11.777 -15.247 -7.799 1.00 0.00 64 ASP A O 19
ATOM 30263 N N . HIS A 1 65 ? -11.813 -13.093 -8.449 1.00 0.00 65 HIS A N 19
ATOM 30264 C CA . HIS A 1 65 ? -11.864 -12.570 -7.089 1.00 0.00 65 HIS A CA 19
ATOM 30265 C C . HIS A 1 65 ? -12.326 -11.115 -7.083 1.00 0.00 65 HIS A C 19
ATOM 30266 O O . HIS A 1 65 ? -11.580 -10.215 -7.473 1.00 0.00 65 HIS A O 19
ATOM 30281 N N . LEU A 1 66 ? -13.558 -10.892 -6.640 1.00 0.00 66 LEU A N 19
ATOM 30282 C CA . LEU A 1 66 ? -14.119 -9.547 -6.585 1.00 0.00 66 LEU A CA 19
ATOM 30283 C C . LEU A 1 66 ? -13.670 -8.822 -5.320 1.00 0.00 66 LEU A C 19
ATOM 30284 O O . LEU A 1 66 ? -14.334 -7.894 -4.855 1.00 0.00 66 LEU A O 19
ATOM 30300 N N . TYR A 1 67 ? -12.539 -9.248 -4.770 1.00 0.00 67 TYR A N 19
ATOM 30301 C CA . TYR A 1 67 ? -12.001 -8.640 -3.559 1.00 0.00 67 TYR A CA 19
ATOM 30302 C C . TYR A 1 67 ? -10.553 -8.206 -3.764 1.00 0.00 67 TYR A C 19
ATOM 30303 O O . TYR A 1 67 ? -9.699 -8.427 -2.905 1.00 0.00 67 TYR A O 19
ATOM 30321 N N . SER A 1 68 ? -10.284 -7.587 -4.909 1.00 0.00 68 SER A N 19
ATOM 30322 C CA . SER A 1 68 ? -8.939 -7.125 -5.231 1.00 0.00 68 SER A CA 19
ATOM 30323 C C . SER A 1 68 ? -8.920 -5.615 -5.444 1.00 0.00 68 SER A C 19
ATOM 30324 O O . SER A 1 68 ? -9.775 -5.064 -6.139 1.00 0.00 68 SER A O 19
ATOM 30332 N N . PHE A 1 69 ? -7.939 -4.950 -4.842 1.00 0.00 69 PHE A N 19
ATOM 30333 C CA . PHE A 1 69 ? -7.808 -3.503 -4.965 1.00 0.00 69 PHE A CA 19
ATOM 30334 C C . PHE A 1 69 ? -6.362 -3.110 -5.251 1.00 0.00 69 PHE A C 19
ATOM 30335 O O . PHE A 1 69 ? -5.427 -3.714 -4.724 1.00 0.00 69 PHE A O 19
ATOM 30352 N N . ARG A 1 70 ? -6.186 -2.094 -6.089 1.00 0.00 70 ARG A N 19
ATOM 30353 C CA . ARG A 1 70 ? -4.854 -1.621 -6.447 1.00 0.00 70 ARG A CA 19
ATOM 30354 C C . ARG A 1 70 ? -4.702 -0.136 -6.133 1.00 0.00 70 ARG A C 19
ATOM 30355 O O . ARG A 1 70 ? -5.691 0.576 -5.957 1.00 0.00 70 ARG A O 19
ATOM 30376 N N . ILE A 1 71 ? -3.458 0.325 -6.063 1.00 0.00 71 ILE A N 19
ATOM 30377 C CA . ILE A 1 71 ? -3.177 1.725 -5.771 1.00 0.00 71 ILE A CA 19
ATOM 30378 C C . ILE A 1 71 ? -2.599 2.436 -6.989 1.00 0.00 71 ILE A C 19
ATOM 30379 O O . ILE A 1 71 ? -1.883 1.835 -7.791 1.00 0.00 71 ILE A O 19
ATOM 30395 N N . LEU A 1 72 ? -2.912 3.720 -7.122 1.00 0.00 72 LEU A N 19
ATOM 30396 C CA . LEU A 1 72 ? -2.422 4.515 -8.242 1.00 0.00 72 LEU A CA 19
ATOM 30397 C C . LEU A 1 72 ? -2.103 5.940 -7.801 1.00 0.00 72 LEU A C 19
ATOM 30398 O O . LEU A 1 72 ? -2.807 6.516 -6.970 1.00 0.00 72 LEU A O 19
ATOM 30414 N N . HIS A 1 73 ? -1.038 6.504 -8.362 1.00 0.00 73 HIS A N 19
ATOM 30415 C CA . HIS A 1 73 ? -0.627 7.863 -8.028 1.00 0.00 73 HIS A CA 19
ATOM 30416 C C . HIS A 1 73 ? -1.033 8.839 -9.128 1.00 0.00 73 HIS A C 19
ATOM 30417 O O . HIS A 1 73 ? -1.894 9.695 -8.926 1.00 0.00 73 HIS A O 19
ATOM 30432 N N . LYS A 1 74 ? -0.406 8.705 -10.292 1.00 0.00 74 LYS A N 19
ATOM 30433 C CA . LYS A 1 74 ? -0.701 9.574 -11.425 1.00 0.00 74 LYS A CA 19
ATOM 30434 C C . LYS A 1 74 ? -1.184 8.762 -12.622 1.00 0.00 74 LYS A C 19
ATOM 30435 O O . LYS A 1 74 ? -0.825 9.047 -13.764 1.00 0.00 74 LYS A O 19
ATOM 30454 N N . GLY A 1 75 ? -2.003 7.749 -12.354 1.00 0.00 75 GLY A N 19
ATOM 30455 C CA . GLY A 1 75 ? -2.522 6.913 -13.420 1.00 0.00 75 GLY A CA 19
ATOM 30456 C C . GLY A 1 75 ? -1.776 5.599 -13.542 1.00 0.00 75 GLY A C 19
ATOM 30457 O O . GLY A 1 75 ? -2.153 4.735 -14.333 1.00 0.00 75 GLY A O 19
ATOM 30461 N N . GLU A 1 76 ? -0.714 5.448 -12.757 1.00 0.00 76 GLU A N 19
ATOM 30462 C CA . GLU A 1 76 ? 0.088 4.230 -12.784 1.00 0.00 76 GLU A CA 19
ATOM 30463 C C . GLU A 1 76 ? -0.270 3.318 -11.614 1.00 0.00 76 GLU A C 19
ATOM 30464 O O . GLU A 1 76 ? -1.060 3.686 -10.746 1.00 0.00 76 GLU A O 19
ATOM 30476 N N . GLU A 1 77 ? 0.316 2.124 -11.601 1.00 0.00 77 GLU A N 19
ATOM 30477 C CA . GLU A 1 77 ? 0.058 1.158 -10.540 1.00 0.00 77 GLU A CA 19
ATOM 30478 C C . GLU A 1 77 ? 1.309 0.927 -9.698 1.00 0.00 77 GLU A C 19
ATOM 30479 O O . GLU A 1 77 ? 2.320 0.425 -10.192 1.00 0.00 77 GLU A O 19
ATOM 30491 N N . LEU A 1 78 ? 1.234 1.298 -8.424 1.00 0.00 78 LEU A N 19
ATOM 30492 C CA . LEU A 1 78 ? 2.360 1.132 -7.512 1.00 0.00 78 LEU A CA 19
ATOM 30493 C C . LEU A 1 78 ? 2.331 -0.244 -6.855 1.00 0.00 78 LEU A C 19
ATOM 30494 O O . LEU A 1 78 ? 3.329 -0.963 -6.851 1.00 0.00 78 LEU A O 19
ATOM 30510 N N . ALA A 1 79 ? 1.178 -0.605 -6.301 1.00 0.00 79 ALA A N 19
ATOM 30511 C CA . ALA A 1 79 ? 1.017 -1.897 -5.645 1.00 0.00 79 ALA A CA 19
ATOM 30512 C C . ALA A 1 79 ? -0.338 -2.515 -5.975 1.00 0.00 79 ALA A C 19
ATOM 30513 O O . ALA A 1 79 ? -1.215 -1.854 -6.530 1.00 0.00 79 ALA A O 19
ATOM 30520 N N . LYS A 1 80 ? -0.501 -3.788 -5.631 1.00 0.00 80 LYS A N 19
ATOM 30521 C CA . LYS A 1 80 ? -1.749 -4.497 -5.890 1.00 0.00 80 LYS A CA 19
ATOM 30522 C C . LYS A 1 80 ? -2.016 -5.541 -4.811 1.00 0.00 80 LYS A C 19
ATOM 30523 O O . LYS A 1 80 ? -1.292 -6.531 -4.698 1.00 0.00 80 LYS A O 19
ATOM 30542 N N . LEU A 1 81 ? -3.059 -5.314 -4.020 1.00 0.00 81 LEU A N 19
ATOM 30543 C CA . LEU A 1 81 ? -3.422 -6.237 -2.950 1.00 0.00 81 LEU A CA 19
ATOM 30544 C C . LEU A 1 81 ? -4.760 -6.909 -3.241 1.00 0.00 81 LEU A C 19
ATOM 30545 O O . LEU A 1 81 ? -5.532 -6.438 -4.076 1.00 0.00 81 LEU A O 19
ATOM 30561 N N . GLU A 1 82 ? -5.029 -8.009 -2.544 1.00 0.00 82 GLU A N 19
ATOM 30562 C CA . GLU A 1 82 ? -6.275 -8.743 -2.728 1.00 0.00 82 GLU A CA 19
ATOM 30563 C C . GLU A 1 82 ? -6.737 -9.368 -1.415 1.00 0.00 82 GLU A C 19
ATOM 30564 O O . GLU A 1 82 ? -5.997 -10.118 -0.778 1.00 0.00 82 GLU A O 19
ATOM 30576 N N . ALA A 1 83 ? -7.964 -9.053 -1.016 1.00 0.00 83 ALA A N 19
ATOM 30577 C CA . ALA A 1 83 ? -8.526 -9.584 0.220 1.00 0.00 83 ALA A CA 19
ATOM 30578 C C . ALA A 1 83 ? -9.078 -10.991 0.013 1.00 0.00 83 ALA A C 19
ATOM 30579 O O . ALA A 1 83 ? -8.926 -11.577 -1.060 1.00 0.00 83 ALA A O 19
ATOM 30586 N N . LYS A 1 84 ? -9.718 -11.528 1.046 1.00 0.00 84 LYS A N 19
ATOM 30587 C CA . LYS A 1 84 ? -10.293 -12.867 0.977 1.00 0.00 84 LYS A CA 19
ATOM 30588 C C . LYS A 1 84 ? -11.809 -12.800 0.830 1.00 0.00 84 LYS A C 19
ATOM 30589 O O . LYS A 1 84 ? -12.447 -13.774 0.431 1.00 0.00 84 LYS A O 19
ATOM 30608 N N . SER A 1 85 ? -12.381 -11.644 1.153 1.00 0.00 85 SER A N 19
ATOM 30609 C CA . SER A 1 85 ? -13.823 -11.451 1.058 1.00 0.00 85 SER A CA 19
ATOM 30610 C C . SER A 1 85 ? -14.158 -9.992 0.766 1.00 0.00 85 SER A C 19
ATOM 30611 O O . SER A 1 85 ? -13.322 -9.105 0.937 1.00 0.00 85 SER A O 19
ATOM 30619 N N . SER A 1 86 ? -15.388 -9.751 0.323 1.00 0.00 86 SER A N 19
ATOM 30620 C CA . SER A 1 86 ? -15.834 -8.400 0.002 1.00 0.00 86 SER A CA 19
ATOM 30621 C C . SER A 1 86 ? -15.733 -7.491 1.223 1.00 0.00 86 SER A C 19
ATOM 30622 O O . SER A 1 86 ? -15.340 -6.330 1.113 1.00 0.00 86 SER A O 19
ATOM 30630 N N . GLU A 1 87 ? -16.091 -8.028 2.385 1.00 0.00 87 GLU A N 19
ATOM 30631 C CA . GLU A 1 87 ? -16.041 -7.265 3.626 1.00 0.00 87 GLU A CA 19
ATOM 30632 C C . GLU A 1 87 ? -14.611 -6.842 3.948 1.00 0.00 87 GLU A C 19
ATOM 30633 O O . GLU A 1 87 ? -14.359 -5.692 4.307 1.00 0.00 87 GLU A O 19
ATOM 30645 N N . GLU A 1 88 ? -13.679 -7.780 3.817 1.00 0.00 88 GLU A N 19
ATOM 30646 C CA . GLU A 1 88 ? -12.274 -7.505 4.095 1.00 0.00 88 GLU A CA 19
ATOM 30647 C C . GLU A 1 88 ? -11.775 -6.327 3.263 1.00 0.00 88 GLU A C 19
ATOM 30648 O O . GLU A 1 88 ? -11.242 -5.357 3.800 1.00 0.00 88 GLU A O 19
ATOM 30660 N N . MET A 1 89 ? -11.953 -6.421 1.950 1.00 0.00 89 MET A N 19
ATOM 30661 C CA . MET A 1 89 ? -11.522 -5.363 1.043 1.00 0.00 89 MET A CA 19
ATOM 30662 C C . MET A 1 89 ? -12.182 -4.036 1.403 1.00 0.00 89 MET A C 19
ATOM 30663 O O . MET A 1 89 ? -11.569 -2.975 1.288 1.00 0.00 89 MET A O 19
ATOM 30677 N N . GLY A 1 90 ? -13.436 -4.103 1.840 1.00 0.00 90 GLY A N 19
ATOM 30678 C CA . GLY A 1 90 ? -14.158 -2.900 2.210 1.00 0.00 90 GLY A CA 19
ATOM 30679 C C . GLY A 1 90 ? -13.515 -2.172 3.374 1.00 0.00 90 GLY A C 19
ATOM 30680 O O . GLY A 1 90 ? -13.578 -0.945 3.459 1.00 0.00 90 GLY A O 19
ATOM 30684 N N . HIS A 1 91 ? -12.895 -2.929 4.273 1.00 0.00 91 HIS A N 19
ATOM 30685 C CA . HIS A 1 91 ? -12.238 -2.348 5.439 1.00 0.00 91 HIS A CA 19
ATOM 30686 C C . HIS A 1 91 ? -10.902 -1.721 5.053 1.00 0.00 91 HIS A C 19
ATOM 30687 O O . HIS A 1 91 ? -10.472 -0.735 5.652 1.00 0.00 91 HIS A O 19
ATOM 30702 N N . TRP A 1 92 ? -10.250 -2.299 4.051 1.00 0.00 92 TRP A N 19
ATOM 30703 C CA . TRP A 1 92 ? -8.962 -1.797 3.586 1.00 0.00 92 TRP A CA 19
ATOM 30704 C C . TRP A 1 92 ? -9.144 -0.573 2.694 1.00 0.00 92 TRP A C 19
ATOM 30705 O O . TRP A 1 92 ? -8.500 0.457 2.897 1.00 0.00 92 TRP A O 19
ATOM 30726 N N . LEU A 1 93 ? -10.025 -0.692 1.707 1.00 0.00 93 LEU A N 19
ATOM 30727 C CA . LEU A 1 93 ? -10.292 0.406 0.784 1.00 0.00 93 LEU A CA 19
ATOM 30728 C C . LEU A 1 93 ? -10.305 1.743 1.517 1.00 0.00 93 LEU A C 19
ATOM 30729 O O . LEU A 1 93 ? -9.500 2.628 1.230 1.00 0.00 93 LEU A O 19
ATOM 30745 N N . GLY A 1 94 ? -11.224 1.882 2.468 1.00 0.00 94 GLY A N 19
ATOM 30746 C CA . GLY A 1 94 ? -11.322 3.114 3.230 1.00 0.00 94 GLY A CA 19
ATOM 30747 C C . GLY A 1 94 ? -10.068 3.402 4.031 1.00 0.00 94 GLY A C 19
ATOM 30748 O O . GLY A 1 94 ? -9.683 4.560 4.201 1.00 0.00 94 GLY A O 19
ATOM 30752 N N . LEU A 1 95 ? -9.429 2.348 4.527 1.00 0.00 95 LEU A N 19
ATOM 30753 C CA . LEU A 1 95 ? -8.211 2.493 5.316 1.00 0.00 95 LEU A CA 19
ATOM 30754 C C . LEU A 1 95 ? -7.104 3.145 4.494 1.00 0.00 95 LEU A C 19
ATOM 30755 O O . LEU A 1 95 ? -6.575 4.193 4.866 1.00 0.00 95 LEU A O 19
ATOM 30771 N N . LEU A 1 96 ? -6.759 2.519 3.375 1.00 0.00 96 LEU A N 19
ATOM 30772 C CA . LEU A 1 96 ? -5.715 3.038 2.498 1.00 0.00 96 LEU A CA 19
ATOM 30773 C C . LEU A 1 96 ? -6.092 4.415 1.960 1.00 0.00 96 LEU A C 19
ATOM 30774 O O . LEU A 1 96 ? -5.257 5.318 1.896 1.00 0.00 96 LEU A O 19
ATOM 30790 N N . LEU A 1 97 ? -7.354 4.569 1.576 1.00 0.00 97 LEU A N 19
ATOM 30791 C CA . LEU A 1 97 ? -7.843 5.837 1.045 1.00 0.00 97 LEU A CA 19
ATOM 30792 C C . LEU A 1 97 ? -7.659 6.960 2.061 1.00 0.00 97 LEU A C 19
ATOM 30793 O O . LEU A 1 97 ? -7.182 8.043 1.724 1.00 0.00 97 LEU A O 19
ATOM 30809 N N . SER A 1 98 ? -8.039 6.692 3.307 1.00 0.00 98 SER A N 19
ATOM 30810 C CA . SER A 1 98 ? -7.917 7.680 4.372 1.00 0.00 98 SER A CA 19
ATOM 30811 C C . SER A 1 98 ? -6.469 8.138 4.525 1.00 0.00 98 SER A C 19
ATOM 30812 O O . SER A 1 98 ? -6.200 9.321 4.730 1.00 0.00 98 SER A O 19
ATOM 30820 N N . GLU A 1 99 ? -5.542 7.191 4.425 1.00 0.00 99 GLU A N 19
ATOM 30821 C CA . GLU A 1 99 ? -4.122 7.496 4.553 1.00 0.00 99 GLU A CA 19
ATOM 30822 C C . GLU A 1 99 ? -3.617 8.261 3.333 1.00 0.00 99 GLU A C 19
ATOM 30823 O O . GLU A 1 99 ? -2.970 9.300 3.462 1.00 0.00 99 GLU A O 19
ATOM 30835 N N . SER A 1 100 ? -3.917 7.737 2.149 1.00 0.00 100 SER A N 19
ATOM 30836 C CA . SER A 1 100 ? -3.491 8.367 0.904 1.00 0.00 100 SER A CA 19
ATOM 30837 C C . SER A 1 100 ? -4.255 9.665 0.663 1.00 0.00 100 SER A C 19
ATOM 30838 O O . SER A 1 100 ? -5.475 9.661 0.509 1.00 0.00 100 SER A O 19
ATOM 30846 N N . GLY A 1 101 ? -3.525 10.777 0.630 1.00 0.00 101 GLY A N 19
ATOM 30847 C CA . GLY A 1 101 ? -4.150 12.067 0.408 1.00 0.00 101 GLY A CA 19
ATOM 30848 C C . GLY A 1 101 ? -3.311 13.216 0.932 1.00 0.00 101 GLY A C 19
ATOM 30849 O O . GLY A 1 101 ? -3.370 13.547 2.116 1.00 0.00 101 GLY A O 19
ATOM 30853 N N . SER A 1 102 ? -2.526 13.824 0.048 1.00 0.00 102 SER A N 19
ATOM 30854 C CA . SER A 1 102 ? -1.666 14.939 0.430 1.00 0.00 102 SER A CA 19
ATOM 30855 C C . SER A 1 102 ? -2.394 16.269 0.258 1.00 0.00 102 SER A C 19
ATOM 30856 O O . SER A 1 102 ? -3.285 16.398 -0.579 1.00 0.00 102 SER A O 19
ATOM 30864 N N . GLY A 1 103 ? -2.005 17.256 1.059 1.00 0.00 103 GLY A N 19
ATOM 30865 C CA . GLY A 1 103 ? -2.629 18.564 0.981 1.00 0.00 103 GLY A CA 19
ATOM 30866 C C . GLY A 1 103 ? -2.508 19.184 -0.397 1.00 0.00 103 GLY A C 19
ATOM 30867 O O . GLY A 1 103 ? -1.410 19.372 -0.922 1.00 0.00 103 GLY A O 19
ATOM 30871 N N . PRO A 1 104 ? -3.657 19.510 -1.007 1.00 0.00 104 PRO A N 19
ATOM 30872 C CA . PRO A 1 104 ? -3.701 20.115 -2.341 1.00 0.00 104 PRO A CA 19
ATOM 30873 C C . PRO A 1 104 ? -3.178 21.548 -2.345 1.00 0.00 104 PRO A C 19
ATOM 30874 O O . PRO A 1 104 ? -3.807 22.449 -1.791 1.00 0.00 104 PRO A O 19
ATOM 30885 N N . SER A 1 105 ? -2.025 21.750 -2.975 1.00 0.00 105 SER A N 19
ATOM 30886 C CA . SER A 1 105 ? -1.416 23.073 -3.048 1.00 0.00 105 SER A CA 19
ATOM 30887 C C . SER A 1 105 ? -0.621 23.234 -4.340 1.00 0.00 105 SER A C 19
ATOM 30888 O O . SER A 1 105 ? 0.170 22.366 -4.708 1.00 0.00 105 SER A O 19
ATOM 30896 N N . SER A 1 106 ? -0.838 24.352 -5.025 1.00 0.00 106 SER A N 19
ATOM 30897 C CA . SER A 1 106 ? -0.146 24.627 -6.279 1.00 0.00 106 SER A CA 19
ATOM 30898 C C . SER A 1 106 ? 0.557 25.980 -6.225 1.00 0.00 106 SER A C 19
ATOM 30899 O O . SER A 1 106 ? 0.436 26.718 -5.248 1.00 0.00 106 SER A O 19
ATOM 30907 N N . GLY A 1 107 ? 1.294 26.300 -7.285 1.00 0.00 107 GLY A N 19
ATOM 30908 C CA . GLY A 1 107 ? 2.006 27.563 -7.340 1.00 0.00 107 GLY A CA 19
ATOM 30909 C C . GLY A 1 107 ? 3.357 27.438 -8.017 1.00 0.00 107 GLY A C 19
ATOM 30910 O O . GLY A 1 107 ? 4.369 27.204 -7.357 1.00 0.00 107 GLY A O 19
ATOM 30914 N N . GLY A 1 1 ? -19.259 -19.968 7.984 1.00 0.00 1 GLY A N 20
ATOM 30915 C CA . GLY A 1 1 ? -19.876 -18.659 7.882 1.00 0.00 1 GLY A CA 20
ATOM 30916 C C . GLY A 1 1 ? -20.468 -18.192 9.197 1.00 0.00 1 GLY A C 20
ATOM 30917 O O . GLY A 1 1 ? -20.995 -18.995 9.967 1.00 0.00 1 GLY A O 20
ATOM 30921 N N . SER A 1 2 ? -20.380 -16.892 9.456 1.00 0.00 2 SER A N 20
ATOM 30922 C CA . SER A 1 2 ? -20.907 -16.320 10.690 1.00 0.00 2 SER A CA 20
ATOM 30923 C C . SER A 1 2 ? -21.368 -14.883 10.470 1.00 0.00 2 SER A C 20
ATOM 30924 O O . SER A 1 2 ? -21.123 -14.295 9.416 1.00 0.00 2 SER A O 20
ATOM 30932 N N . SER A 1 3 ? -22.038 -14.323 11.472 1.00 0.00 3 SER A N 20
ATOM 30933 C CA . SER A 1 3 ? -22.538 -12.956 11.387 1.00 0.00 3 SER A CA 20
ATOM 30934 C C . SER A 1 3 ? -21.615 -11.993 12.128 1.00 0.00 3 SER A C 20
ATOM 30935 O O . SER A 1 3 ? -21.462 -12.074 13.346 1.00 0.00 3 SER A O 20
ATOM 30943 N N . GLY A 1 4 ? -21.000 -11.080 11.381 1.00 0.00 4 GLY A N 20
ATOM 30944 C CA . GLY A 1 4 ? -20.099 -10.115 11.982 1.00 0.00 4 GLY A CA 20
ATOM 30945 C C . GLY A 1 4 ? -18.644 -10.516 11.845 1.00 0.00 4 GLY A C 20
ATOM 30946 O O . GLY A 1 4 ? -18.058 -10.395 10.770 1.00 0.00 4 GLY A O 20
ATOM 30950 N N . SER A 1 5 ? -18.058 -10.994 12.939 1.00 0.00 5 SER A N 20
ATOM 30951 C CA . SER A 1 5 ? -16.660 -11.410 12.938 1.00 0.00 5 SER A CA 20
ATOM 30952 C C . SER A 1 5 ? -15.761 -10.289 12.426 1.00 0.00 5 SER A C 20
ATOM 30953 O O . SER A 1 5 ? -14.823 -10.529 11.665 1.00 0.00 5 SER A O 20
ATOM 30961 N N . SER A 1 6 ? -16.054 -9.063 12.849 1.00 0.00 6 SER A N 20
ATOM 30962 C CA . SER A 1 6 ? -15.275 -7.904 12.431 1.00 0.00 6 SER A CA 20
ATOM 30963 C C . SER A 1 6 ? -14.555 -7.276 13.621 1.00 0.00 6 SER A C 20
ATOM 30964 O O . SER A 1 6 ? -15.070 -7.266 14.738 1.00 0.00 6 SER A O 20
ATOM 30972 N N . GLY A 1 7 ? -13.358 -6.753 13.371 1.00 0.00 7 GLY A N 20
ATOM 30973 C CA . GLY A 1 7 ? -12.585 -6.131 14.430 1.00 0.00 7 GLY A CA 20
ATOM 30974 C C . GLY A 1 7 ? -11.091 -6.214 14.183 1.00 0.00 7 GLY A C 20
ATOM 30975 O O . GLY A 1 7 ? -10.359 -5.256 14.435 1.00 0.00 7 GLY A O 20
ATOM 30979 N N . LEU A 1 8 ? -10.638 -7.361 13.691 1.00 0.00 8 LEU A N 20
ATOM 30980 C CA . LEU A 1 8 ? -9.221 -7.567 13.411 1.00 0.00 8 LEU A CA 20
ATOM 30981 C C . LEU A 1 8 ? -8.567 -6.274 12.933 1.00 0.00 8 LEU A C 20
ATOM 30982 O O . LEU A 1 8 ? -8.989 -5.686 11.938 1.00 0.00 8 LEU A O 20
ATOM 30998 N N . GLU A 1 9 ? -7.534 -5.840 13.647 1.00 0.00 9 GLU A N 20
ATOM 30999 C CA . GLU A 1 9 ? -6.821 -4.618 13.294 1.00 0.00 9 GLU A CA 20
ATOM 31000 C C . GLU A 1 9 ? -6.250 -4.710 11.882 1.00 0.00 9 GLU A C 20
ATOM 31001 O O . GLU A 1 9 ? -6.308 -5.761 11.243 1.00 0.00 9 GLU A O 20
ATOM 31013 N N . THR A 1 10 ? -5.697 -3.601 11.400 1.00 0.00 10 THR A N 20
ATOM 31014 C CA . THR A 1 10 ? -5.117 -3.555 10.064 1.00 0.00 10 THR A CA 20
ATOM 31015 C C . THR A 1 10 ? -4.183 -4.737 9.829 1.00 0.00 10 THR A C 20
ATOM 31016 O O . THR A 1 10 ? -4.252 -5.399 8.793 1.00 0.00 10 THR A O 20
ATOM 31027 N N . SER A 1 11 ? -3.310 -4.997 10.797 1.00 0.00 11 SER A N 20
ATOM 31028 C CA . SER A 1 11 ? -2.360 -6.098 10.693 1.00 0.00 11 SER A CA 20
ATOM 31029 C C . SER A 1 11 ? -3.061 -7.383 10.263 1.00 0.00 11 SER A C 20
ATOM 31030 O O . SER A 1 11 ? -3.615 -8.108 11.089 1.00 0.00 11 SER A O 20
ATOM 31038 N N . SER A 1 12 ? -3.034 -7.657 8.962 1.00 0.00 12 SER A N 20
ATOM 31039 C CA . SER A 1 12 ? -3.670 -8.852 8.420 1.00 0.00 12 SER A CA 20
ATOM 31040 C C . SER A 1 12 ? -2.886 -9.391 7.227 1.00 0.00 12 SER A C 20
ATOM 31041 O O . SER A 1 12 ? -2.111 -8.667 6.601 1.00 0.00 12 SER A O 20
ATOM 31049 N N . TYR A 1 13 ? -3.092 -10.666 6.919 1.00 0.00 13 TYR A N 20
ATOM 31050 C CA . TYR A 1 13 ? -2.403 -11.304 5.804 1.00 0.00 13 TYR A CA 20
ATOM 31051 C C . TYR A 1 13 ? -3.081 -10.966 4.480 1.00 0.00 13 TYR A C 20
ATOM 31052 O O . TYR A 1 13 ? -4.139 -11.507 4.154 1.00 0.00 13 TYR A O 20
ATOM 31070 N N . LEU A 1 14 ? -2.464 -10.068 3.719 1.00 0.00 14 LEU A N 20
ATOM 31071 C CA . LEU A 1 14 ? -3.006 -9.657 2.429 1.00 0.00 14 LEU A CA 20
ATOM 31072 C C . LEU A 1 14 ? -2.228 -10.295 1.283 1.00 0.00 14 LEU A C 20
ATOM 31073 O O . LEU A 1 14 ? -1.117 -10.788 1.473 1.00 0.00 14 LEU A O 20
ATOM 31089 N N . ASN A 1 15 ? -2.819 -10.281 0.093 1.00 0.00 15 ASN A N 20
ATOM 31090 C CA . ASN A 1 15 ? -2.180 -10.857 -1.085 1.00 0.00 15 ASN A CA 20
ATOM 31091 C C . ASN A 1 15 ? -1.638 -9.764 -2.000 1.00 0.00 15 ASN A C 20
ATOM 31092 O O . ASN A 1 15 ? -2.400 -9.049 -2.651 1.00 0.00 15 ASN A O 20
ATOM 31103 N N . VAL A 1 16 ? -0.315 -9.639 -2.045 1.00 0.00 16 VAL A N 20
ATOM 31104 C CA . VAL A 1 16 ? 0.330 -8.634 -2.881 1.00 0.00 16 VAL A CA 20
ATOM 31105 C C . VAL A 1 16 ? 0.723 -9.216 -4.234 1.00 0.00 16 VAL A C 20
ATOM 31106 O O . VAL A 1 16 ? 1.598 -10.078 -4.322 1.00 0.00 16 VAL A O 20
ATOM 31119 N N . LEU A 1 17 ? 0.072 -8.738 -5.289 1.00 0.00 17 LEU A N 20
ATOM 31120 C CA . LEU A 1 17 ? 0.354 -9.210 -6.640 1.00 0.00 17 LEU A CA 20
ATOM 31121 C C . LEU A 1 17 ? 1.792 -8.894 -7.039 1.00 0.00 17 LEU A C 20
ATOM 31122 O O . LEU A 1 17 ? 2.204 -7.734 -7.048 1.00 0.00 17 LEU A O 20
ATOM 31138 N N . VAL A 1 18 ? 2.551 -9.934 -7.370 1.00 0.00 18 VAL A N 20
ATOM 31139 C CA . VAL A 1 18 ? 3.942 -9.768 -7.773 1.00 0.00 18 VAL A CA 20
ATOM 31140 C C . VAL A 1 18 ? 4.183 -10.340 -9.165 1.00 0.00 18 VAL A C 20
ATOM 31141 O O . VAL A 1 18 ? 4.255 -9.602 -10.146 1.00 0.00 18 VAL A O 20
ATOM 31154 N N . ASN A 1 19 ? 4.307 -11.661 -9.243 1.00 0.00 19 ASN A N 20
ATOM 31155 C CA . ASN A 1 19 ? 4.540 -12.333 -10.516 1.00 0.00 19 ASN A CA 20
ATOM 31156 C C . ASN A 1 19 ? 3.223 -12.763 -11.153 1.00 0.00 19 ASN A C 20
ATOM 31157 O O . ASN A 1 19 ? 2.833 -13.928 -11.073 1.00 0.00 19 ASN A O 20
ATOM 31168 N N . SER A 1 20 ? 2.541 -11.814 -11.788 1.00 0.00 20 SER A N 20
ATOM 31169 C CA . SER A 1 20 ? 1.266 -12.093 -12.437 1.00 0.00 20 SER A CA 20
ATOM 31170 C C . SER A 1 20 ? 0.426 -13.050 -11.596 1.00 0.00 20 SER A C 20
ATOM 31171 O O . SER A 1 20 ? -0.419 -13.774 -12.120 1.00 0.00 20 SER A O 20
ATOM 31179 N N . GLN A 1 21 ? 0.666 -13.045 -10.288 1.00 0.00 21 GLN A N 20
ATOM 31180 C CA . GLN A 1 21 ? -0.067 -13.913 -9.374 1.00 0.00 21 GLN A CA 20
ATOM 31181 C C . GLN A 1 21 ? -0.155 -13.290 -7.985 1.00 0.00 21 GLN A C 20
ATOM 31182 O O . GLN A 1 21 ? 0.609 -12.384 -7.651 1.00 0.00 21 GLN A O 20
ATOM 31196 N N . TRP A 1 22 ? -1.090 -13.780 -7.181 1.00 0.00 22 TRP A N 20
ATOM 31197 C CA . TRP A 1 22 ? -1.278 -13.270 -5.827 1.00 0.00 22 TRP A CA 20
ATOM 31198 C C . TRP A 1 22 ? -0.459 -14.076 -4.824 1.00 0.00 22 TRP A C 20
ATOM 31199 O O . TRP A 1 22 ? -0.714 -15.261 -4.609 1.00 0.00 22 TRP A O 20
ATOM 31220 N N . LYS A 1 23 ? 0.524 -13.425 -4.212 1.00 0.00 23 LYS A N 20
ATOM 31221 C CA . LYS A 1 23 ? 1.380 -14.080 -3.229 1.00 0.00 23 LYS A CA 20
ATOM 31222 C C . LYS A 1 23 ? 0.935 -13.744 -1.810 1.00 0.00 23 LYS A C 20
ATOM 31223 O O . LYS A 1 23 ? 0.264 -12.737 -1.581 1.00 0.00 23 LYS A O 20
ATOM 31242 N N . SER A 1 24 ? 1.313 -14.592 -0.859 1.00 0.00 24 SER A N 20
ATOM 31243 C CA . SER A 1 24 ? 0.951 -14.385 0.538 1.00 0.00 24 SER A CA 20
ATOM 31244 C C . SER A 1 24 ? 1.944 -13.453 1.225 1.00 0.00 24 SER A C 20
ATOM 31245 O O . SER A 1 24 ? 3.052 -13.859 1.576 1.00 0.00 24 SER A O 20
ATOM 31253 N N . ARG A 1 25 ? 1.539 -12.202 1.413 1.00 0.00 25 ARG A N 20
ATOM 31254 C CA . ARG A 1 25 ? 2.392 -11.210 2.057 1.00 0.00 25 ARG A CA 20
ATOM 31255 C C . ARG A 1 25 ? 1.686 -10.578 3.252 1.00 0.00 25 ARG A C 20
ATOM 31256 O O . ARG A 1 25 ? 0.461 -10.457 3.268 1.00 0.00 25 ARG A O 20
ATOM 31277 N N . TRP A 1 26 ? 2.465 -10.178 4.250 1.00 0.00 26 TRP A N 20
ATOM 31278 C CA . TRP A 1 26 ? 1.914 -9.558 5.450 1.00 0.00 26 TRP A CA 20
ATOM 31279 C C . TRP A 1 26 ? 2.003 -8.039 5.368 1.00 0.00 26 TRP A C 20
ATOM 31280 O O . TRP A 1 26 ? 3.065 -7.457 5.593 1.00 0.00 26 TRP A O 20
ATOM 31301 N N . CYS A 1 27 ? 0.883 -7.401 5.045 1.00 0.00 27 CYS A N 20
ATOM 31302 C CA . CYS A 1 27 ? 0.836 -5.948 4.933 1.00 0.00 27 CYS A CA 20
ATOM 31303 C C . CYS A 1 27 ? 0.489 -5.310 6.275 1.00 0.00 27 CYS A C 20
ATOM 31304 O O . CYS A 1 27 ? -0.341 -5.827 7.022 1.00 0.00 27 CYS A O 20
ATOM 31312 N N . SER A 1 28 ? 1.131 -4.185 6.573 1.00 0.00 28 SER A N 20
ATOM 31313 C CA . SER A 1 28 ? 0.895 -3.480 7.827 1.00 0.00 28 SER A CA 20
ATOM 31314 C C . SER A 1 28 ? 0.996 -1.970 7.629 1.00 0.00 28 SER A C 20
ATOM 31315 O O . SER A 1 28 ? 2.008 -1.463 7.145 1.00 0.00 28 SER A O 20
ATOM 31323 N N . VAL A 1 29 ? -0.060 -1.258 8.006 1.00 0.00 29 VAL A N 20
ATOM 31324 C CA . VAL A 1 29 ? -0.091 0.194 7.872 1.00 0.00 29 VAL A CA 20
ATOM 31325 C C . VAL A 1 29 ? -0.049 0.873 9.236 1.00 0.00 29 VAL A C 20
ATOM 31326 O O . VAL A 1 29 ? -0.799 0.513 10.143 1.00 0.00 29 VAL A O 20
ATOM 31339 N N . ARG A 1 30 ? 0.833 1.858 9.373 1.00 0.00 30 ARG A N 20
ATOM 31340 C CA . ARG A 1 30 ? 0.974 2.588 10.627 1.00 0.00 30 ARG A CA 20
ATOM 31341 C C . ARG A 1 30 ? 0.869 4.092 10.395 1.00 0.00 30 ARG A C 20
ATOM 31342 O O . ARG A 1 30 ? -0.155 4.707 10.695 1.00 0.00 30 ARG A O 20
ATOM 31363 N N . ASP A 1 31 ? 1.935 4.679 9.861 1.00 0.00 31 ASP A N 20
ATOM 31364 C CA . ASP A 1 31 ? 1.963 6.111 9.588 1.00 0.00 31 ASP A CA 20
ATOM 31365 C C . ASP A 1 31 ? 1.799 6.383 8.096 1.00 0.00 31 ASP A C 20
ATOM 31366 O O . ASP A 1 31 ? 2.780 6.452 7.357 1.00 0.00 31 ASP A O 20
ATOM 31375 N N . ASN A 1 32 ? 0.553 6.536 7.661 1.00 0.00 32 ASN A N 20
ATOM 31376 C CA . ASN A 1 32 ? 0.260 6.799 6.257 1.00 0.00 32 ASN A CA 20
ATOM 31377 C C . ASN A 1 32 ? 1.273 6.105 5.351 1.00 0.00 32 ASN A C 20
ATOM 31378 O O . ASN A 1 32 ? 1.694 6.658 4.335 1.00 0.00 32 ASN A O 20
ATOM 31389 N N . HIS A 1 33 ? 1.659 4.890 5.726 1.00 0.00 33 HIS A N 20
ATOM 31390 C CA . HIS A 1 33 ? 2.621 4.119 4.948 1.00 0.00 33 HIS A CA 20
ATOM 31391 C C . HIS A 1 33 ? 2.327 2.625 5.046 1.00 0.00 33 HIS A C 20
ATOM 31392 O O . HIS A 1 33 ? 2.110 2.095 6.136 1.00 0.00 33 HIS A O 20
ATOM 31407 N N . LEU A 1 34 ? 2.322 1.951 3.901 1.00 0.00 34 LEU A N 20
ATOM 31408 C CA . LEU A 1 34 ? 2.054 0.518 3.858 1.00 0.00 34 LEU A CA 20
ATOM 31409 C C . LEU A 1 34 ? 3.354 -0.278 3.819 1.00 0.00 34 LEU A C 20
ATOM 31410 O O . LEU A 1 34 ? 4.041 -0.316 2.797 1.00 0.00 34 LEU A O 20
ATOM 31426 N N . HIS A 1 35 ? 3.686 -0.915 4.937 1.00 0.00 35 HIS A N 20
ATOM 31427 C CA . HIS A 1 35 ? 4.904 -1.713 5.030 1.00 0.00 35 HIS A CA 20
ATOM 31428 C C . HIS A 1 35 ? 4.650 -3.146 4.570 1.00 0.00 35 HIS A C 20
ATOM 31429 O O . HIS A 1 35 ? 3.503 -3.574 4.444 1.00 0.00 35 HIS A O 20
ATOM 31444 N N . PHE A 1 36 ? 5.728 -3.882 4.321 1.00 0.00 36 PHE A N 20
ATOM 31445 C CA . PHE A 1 36 ? 5.622 -5.266 3.874 1.00 0.00 36 PHE A CA 20
ATOM 31446 C C . PHE A 1 36 ? 6.456 -6.188 4.758 1.00 0.00 36 PHE A C 20
ATOM 31447 O O . PHE A 1 36 ? 7.626 -5.918 5.027 1.00 0.00 36 PHE A O 20
ATOM 31464 N N . TYR A 1 37 ? 5.844 -7.278 5.207 1.00 0.00 37 TYR A N 20
ATOM 31465 C CA . TYR A 1 37 ? 6.527 -8.240 6.064 1.00 0.00 37 TYR A CA 20
ATOM 31466 C C . TYR A 1 37 ? 6.294 -9.667 5.576 1.00 0.00 37 TYR A C 20
ATOM 31467 O O . TYR A 1 37 ? 5.432 -9.912 4.732 1.00 0.00 37 TYR A O 20
ATOM 31485 N N . GLN A 1 38 ? 7.069 -10.603 6.113 1.00 0.00 38 GLN A N 20
ATOM 31486 C CA . GLN A 1 38 ? 6.947 -12.006 5.733 1.00 0.00 38 GLN A CA 20
ATOM 31487 C C . GLN A 1 38 ? 6.436 -12.844 6.899 1.00 0.00 38 GLN A C 20
ATOM 31488 O O . GLN A 1 38 ? 5.434 -13.548 6.778 1.00 0.00 38 GLN A O 20
ATOM 31502 N N . ASP A 1 39 ? 7.132 -12.764 8.028 1.00 0.00 39 ASP A N 20
ATOM 31503 C CA . ASP A 1 39 ? 6.749 -13.516 9.218 1.00 0.00 39 ASP A CA 20
ATOM 31504 C C . ASP A 1 39 ? 6.102 -12.601 10.253 1.00 0.00 39 ASP A C 20
ATOM 31505 O O . ASP A 1 39 ? 6.358 -11.397 10.278 1.00 0.00 39 ASP A O 20
ATOM 31514 N N . ARG A 1 40 ? 5.262 -13.180 11.105 1.00 0.00 40 ARG A N 20
ATOM 31515 C CA . ARG A 1 40 ? 4.577 -12.417 12.140 1.00 0.00 40 ARG A CA 20
ATOM 31516 C C . ARG A 1 40 ? 5.569 -11.591 12.954 1.00 0.00 40 ARG A C 20
ATOM 31517 O O . ARG A 1 40 ? 5.256 -10.487 13.398 1.00 0.00 40 ARG A O 20
ATOM 31538 N N . ASN A 1 41 ? 6.767 -12.134 13.144 1.00 0.00 41 ASN A N 20
ATOM 31539 C CA . ASN A 1 41 ? 7.805 -11.448 13.905 1.00 0.00 41 ASN A CA 20
ATOM 31540 C C . ASN A 1 41 ? 8.090 -10.070 13.316 1.00 0.00 41 ASN A C 20
ATOM 31541 O O . ASN A 1 41 ? 8.482 -9.148 14.031 1.00 0.00 41 ASN A O 20
ATOM 31552 N N . ARG A 1 42 ? 7.889 -9.938 12.009 1.00 0.00 42 ARG A N 20
ATOM 31553 C CA . ARG A 1 42 ? 8.125 -8.673 11.324 1.00 0.00 42 ARG A CA 20
ATOM 31554 C C . ARG A 1 42 ? 9.569 -8.215 11.509 1.00 0.00 42 ARG A C 20
ATOM 31555 O O . ARG A 1 42 ? 9.833 -7.032 11.721 1.00 0.00 42 ARG A O 20
ATOM 31576 N N . SER A 1 43 ? 10.499 -9.161 11.427 1.00 0.00 43 SER A N 20
ATOM 31577 C CA . SER A 1 43 ? 11.916 -8.857 11.589 1.00 0.00 43 SER A CA 20
ATOM 31578 C C . SER A 1 43 ? 12.591 -8.678 10.233 1.00 0.00 43 SER A C 20
ATOM 31579 O O . SER A 1 43 ? 13.420 -7.785 10.051 1.00 0.00 43 SER A O 20
ATOM 31587 N N . LYS A 1 44 ? 12.231 -9.533 9.282 1.00 0.00 44 LYS A N 20
ATOM 31588 C CA . LYS A 1 44 ? 12.800 -9.471 7.941 1.00 0.00 44 LYS A CA 20
ATOM 31589 C C . LYS A 1 44 ? 11.832 -8.804 6.969 1.00 0.00 44 LYS A C 20
ATOM 31590 O O . LYS A 1 44 ? 11.159 -9.476 6.187 1.00 0.00 44 LYS A O 20
ATOM 31609 N N . VAL A 1 45 ? 11.767 -7.477 7.023 1.00 0.00 45 VAL A N 20
ATOM 31610 C CA . VAL A 1 45 ? 10.883 -6.719 6.146 1.00 0.00 45 VAL A CA 20
ATOM 31611 C C . VAL A 1 45 ? 10.994 -7.200 4.704 1.00 0.00 45 VAL A C 20
ATOM 31612 O O . VAL A 1 45 ? 12.040 -7.058 4.071 1.00 0.00 45 VAL A O 20
ATOM 31625 N N . ALA A 1 46 ? 9.909 -7.770 4.190 1.00 0.00 46 ALA A N 20
ATOM 31626 C CA . ALA A 1 46 ? 9.884 -8.270 2.822 1.00 0.00 46 ALA A CA 20
ATOM 31627 C C . ALA A 1 46 ? 10.504 -7.264 1.858 1.00 0.00 46 ALA A C 20
ATOM 31628 O O . ALA A 1 46 ? 11.344 -7.619 1.032 1.00 0.00 46 ALA A O 20
ATOM 31635 N N . GLN A 1 47 ? 10.084 -6.008 1.970 1.00 0.00 47 GLN A N 20
ATOM 31636 C CA . GLN A 1 47 ? 10.598 -4.951 1.107 1.00 0.00 47 GLN A CA 20
ATOM 31637 C C . GLN A 1 47 ? 10.245 -3.575 1.662 1.00 0.00 47 GLN A C 20
ATOM 31638 O O . GLN A 1 47 ? 9.408 -3.453 2.556 1.00 0.00 47 GLN A O 20
ATOM 31652 N N . GLN A 1 48 ? 10.889 -2.543 1.125 1.00 0.00 48 GLN A N 20
ATOM 31653 C CA . GLN A 1 48 ? 10.643 -1.176 1.569 1.00 0.00 48 GLN A CA 20
ATOM 31654 C C . GLN A 1 48 ? 9.148 -0.890 1.649 1.00 0.00 48 GLN A C 20
ATOM 31655 O O . GLN A 1 48 ? 8.341 -1.467 0.919 1.00 0.00 48 GLN A O 20
ATOM 31669 N N . PRO A 1 49 ? 8.766 0.021 2.556 1.00 0.00 49 PRO A N 20
ATOM 31670 C CA . PRO A 1 49 ? 7.365 0.404 2.753 1.00 0.00 49 PRO A CA 20
ATOM 31671 C C . PRO A 1 49 ? 6.811 1.200 1.577 1.00 0.00 49 PRO A C 20
ATOM 31672 O O . PRO A 1 49 ? 7.537 1.522 0.635 1.00 0.00 49 PRO A O 20
ATOM 31683 N N . LEU A 1 50 ? 5.522 1.515 1.637 1.00 0.00 50 LEU A N 20
ATOM 31684 C CA . LEU A 1 50 ? 4.870 2.275 0.576 1.00 0.00 50 LEU A CA 20
ATOM 31685 C C . LEU A 1 50 ? 4.372 3.620 1.096 1.00 0.00 50 LEU A C 20
ATOM 31686 O O . LEU A 1 50 ? 3.864 3.715 2.212 1.00 0.00 50 LEU A O 20
ATOM 31702 N N . SER A 1 51 ? 4.521 4.657 0.277 1.00 0.00 51 SER A N 20
ATOM 31703 C CA . SER A 1 51 ? 4.088 5.997 0.655 1.00 0.00 51 SER A CA 20
ATOM 31704 C C . SER A 1 51 ? 2.672 6.271 0.158 1.00 0.00 51 SER A C 20
ATOM 31705 O O . SER A 1 51 ? 2.475 6.983 -0.828 1.00 0.00 51 SER A O 20
ATOM 31713 N N . LEU A 1 52 ? 1.690 5.701 0.847 1.00 0.00 52 LEU A N 20
ATOM 31714 C CA . LEU A 1 52 ? 0.291 5.883 0.476 1.00 0.00 52 LEU A CA 20
ATOM 31715 C C . LEU A 1 52 ? -0.033 7.360 0.278 1.00 0.00 52 LEU A C 20
ATOM 31716 O O . LEU A 1 52 ? -0.838 7.720 -0.581 1.00 0.00 52 LEU A O 20
ATOM 31732 N N . VAL A 1 53 ? 0.603 8.212 1.076 1.00 0.00 53 VAL A N 20
ATOM 31733 C CA . VAL A 1 53 ? 0.386 9.651 0.986 1.00 0.00 53 VAL A CA 20
ATOM 31734 C C . VAL A 1 53 ? 0.674 10.163 -0.421 1.00 0.00 53 VAL A C 20
ATOM 31735 O O . VAL A 1 53 ? 1.821 10.439 -0.770 1.00 0.00 53 VAL A O 20
ATOM 31748 N N . GLY A 1 54 ? -0.377 10.289 -1.226 1.00 0.00 54 GLY A N 20
ATOM 31749 C CA . GLY A 1 54 ? -0.217 10.769 -2.586 1.00 0.00 54 GLY A CA 20
ATOM 31750 C C . GLY A 1 54 ? -0.672 9.754 -3.616 1.00 0.00 54 GLY A C 20
ATOM 31751 O O . GLY A 1 54 ? -0.526 9.973 -4.819 1.00 0.00 54 GLY A O 20
ATOM 31755 N N . CYS A 1 55 ? -1.223 8.642 -3.144 1.00 0.00 55 CYS A N 20
ATOM 31756 C CA . CYS A 1 55 ? -1.700 7.588 -4.033 1.00 0.00 55 CYS A CA 20
ATOM 31757 C C . CYS A 1 55 ? -3.224 7.528 -4.038 1.00 0.00 55 CYS A C 20
ATOM 31758 O O . CYS A 1 55 ? -3.888 8.349 -3.407 1.00 0.00 55 CYS A O 20
ATOM 31766 N N . GLU A 1 56 ? -3.770 6.551 -4.755 1.00 0.00 56 GLU A N 20
ATOM 31767 C CA . GLU A 1 56 ? -5.216 6.386 -4.843 1.00 0.00 56 GLU A CA 20
ATOM 31768 C C . GLU A 1 56 ? -5.594 4.908 -4.888 1.00 0.00 56 GLU A C 20
ATOM 31769 O O . GLU A 1 56 ? -5.113 4.158 -5.738 1.00 0.00 56 GLU A O 20
ATOM 31781 N N . VAL A 1 57 ? -6.458 4.496 -3.966 1.00 0.00 57 VAL A N 20
ATOM 31782 C CA . VAL A 1 57 ? -6.901 3.108 -3.900 1.00 0.00 57 VAL A CA 20
ATOM 31783 C C . VAL A 1 57 ? -8.202 2.910 -4.669 1.00 0.00 57 VAL A C 20
ATOM 31784 O O . VAL A 1 57 ? -9.208 3.561 -4.388 1.00 0.00 57 VAL A O 20
ATOM 31797 N N . VAL A 1 58 ? -8.176 2.004 -5.642 1.00 0.00 58 VAL A N 20
ATOM 31798 C CA . VAL A 1 58 ? -9.354 1.718 -6.452 1.00 0.00 58 VAL A CA 20
ATOM 31799 C C . VAL A 1 58 ? -9.677 0.228 -6.444 1.00 0.00 58 VAL A C 20
ATOM 31800 O O . VAL A 1 58 ? -8.800 -0.624 -6.588 1.00 0.00 58 VAL A O 20
ATOM 31813 N N . PRO A 1 59 ? -10.967 -0.097 -6.273 1.00 0.00 59 PRO A N 20
ATOM 31814 C CA . PRO A 1 59 ? -11.437 -1.485 -6.244 1.00 0.00 59 PRO A CA 20
ATOM 31815 C C . PRO A 1 59 ? -11.347 -2.157 -7.610 1.00 0.00 59 PRO A C 20
ATOM 31816 O O . PRO A 1 59 ? -12.269 -2.061 -8.421 1.00 0.00 59 PRO A O 20
ATOM 31827 N N . ASP A 1 60 ? -10.233 -2.836 -7.859 1.00 0.00 60 ASP A N 20
ATOM 31828 C CA . ASP A 1 60 ? -10.024 -3.524 -9.127 1.00 0.00 60 ASP A CA 20
ATOM 31829 C C . ASP A 1 60 ? -10.140 -5.035 -8.950 1.00 0.00 60 ASP A C 20
ATOM 31830 O O . ASP A 1 60 ? -9.146 -5.760 -8.923 1.00 0.00 60 ASP A O 20
ATOM 31839 N N . PRO A 1 61 ? -11.384 -5.523 -8.826 1.00 0.00 61 PRO A N 20
ATOM 31840 C CA . PRO A 1 61 ? -11.660 -6.951 -8.649 1.00 0.00 61 PRO A CA 20
ATOM 31841 C C . PRO A 1 61 ? -11.364 -7.759 -9.908 1.00 0.00 61 PRO A C 20
ATOM 31842 O O . PRO A 1 61 ? -11.050 -7.198 -10.957 1.00 0.00 61 PRO A O 20
ATOM 31853 N N . SER A 1 62 ? -11.466 -9.080 -9.796 1.00 0.00 62 SER A N 20
ATOM 31854 C CA . SER A 1 62 ? -11.206 -9.965 -10.925 1.00 0.00 62 SER A CA 20
ATOM 31855 C C . SER A 1 62 ? -12.274 -11.051 -11.021 1.00 0.00 62 SER A C 20
ATOM 31856 O O . SER A 1 62 ? -13.067 -11.260 -10.103 1.00 0.00 62 SER A O 20
ATOM 31864 N N . PRO A 1 63 ? -12.295 -11.759 -12.160 1.00 0.00 63 PRO A N 20
ATOM 31865 C CA . PRO A 1 63 ? -13.260 -12.836 -12.404 1.00 0.00 63 PRO A CA 20
ATOM 31866 C C . PRO A 1 63 ? -12.995 -14.059 -11.533 1.00 0.00 63 PRO A C 20
ATOM 31867 O O . PRO A 1 63 ? -13.717 -15.054 -11.608 1.00 0.00 63 PRO A O 20
ATOM 31878 N N . ASP A 1 64 ? -11.958 -13.979 -10.708 1.00 0.00 64 ASP A N 20
ATOM 31879 C CA . ASP A 1 64 ? -11.599 -15.080 -9.821 1.00 0.00 64 ASP A CA 20
ATOM 31880 C C . ASP A 1 64 ? -11.640 -14.638 -8.362 1.00 0.00 64 ASP A C 20
ATOM 31881 O O . ASP A 1 64 ? -11.553 -15.461 -7.450 1.00 0.00 64 ASP A O 20
ATOM 31890 N N . HIS A 1 65 ? -11.772 -13.332 -8.148 1.00 0.00 65 HIS A N 20
ATOM 31891 C CA . HIS A 1 65 ? -11.824 -12.780 -6.799 1.00 0.00 65 HIS A CA 20
ATOM 31892 C C . HIS A 1 65 ? -12.248 -11.315 -6.827 1.00 0.00 65 HIS A C 20
ATOM 31893 O O . HIS A 1 65 ? -11.475 -10.442 -7.224 1.00 0.00 65 HIS A O 20
ATOM 31908 N N . LEU A 1 66 ? -13.480 -11.052 -6.405 1.00 0.00 66 LEU A N 20
ATOM 31909 C CA . LEU A 1 66 ? -14.007 -9.692 -6.383 1.00 0.00 66 LEU A CA 20
ATOM 31910 C C . LEU A 1 66 ? -13.562 -8.956 -5.124 1.00 0.00 66 LEU A C 20
ATOM 31911 O O . LEU A 1 66 ? -14.184 -7.976 -4.713 1.00 0.00 66 LEU A O 20
ATOM 31927 N N . TYR A 1 67 ? -12.482 -9.434 -4.516 1.00 0.00 67 TYR A N 20
ATOM 31928 C CA . TYR A 1 67 ? -11.953 -8.821 -3.303 1.00 0.00 67 TYR A CA 20
ATOM 31929 C C . TYR A 1 67 ? -10.493 -8.418 -3.488 1.00 0.00 67 TYR A C 20
ATOM 31930 O O . TYR A 1 67 ? -9.653 -8.678 -2.627 1.00 0.00 67 TYR A O 20
ATOM 31948 N N . SER A 1 68 ? -10.200 -7.781 -4.617 1.00 0.00 68 SER A N 2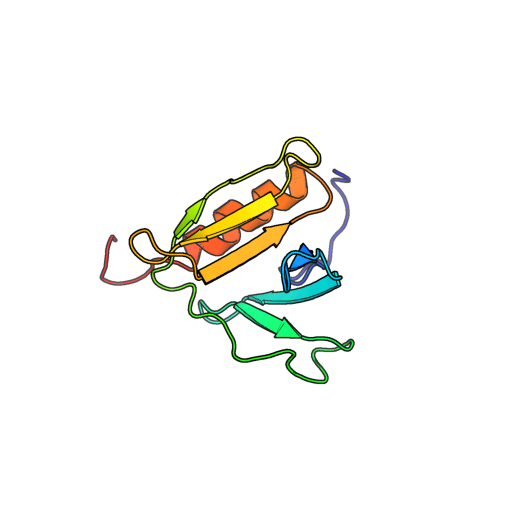0
ATOM 31949 C CA . SER A 1 68 ? -8.842 -7.345 -4.918 1.00 0.00 68 SER A CA 20
ATOM 31950 C C . SER A 1 68 ? -8.817 -5.866 -5.292 1.00 0.00 68 SER A C 20
ATOM 31951 O O . SER A 1 68 ? -9.594 -5.414 -6.134 1.00 0.00 68 SER A O 20
ATOM 31959 N N . PHE A 1 69 ? -7.919 -5.117 -4.662 1.00 0.00 69 PHE A N 20
ATOM 31960 C CA . PHE A 1 69 ? -7.792 -3.689 -4.927 1.00 0.00 69 PHE A CA 20
ATOM 31961 C C . PHE A 1 69 ? -6.357 -3.330 -5.301 1.00 0.00 69 PHE A C 20
ATOM 31962 O O . PHE A 1 69 ? -5.427 -4.097 -5.046 1.00 0.00 69 PHE A O 20
ATOM 31979 N N . ARG A 1 70 ? -6.184 -2.161 -5.909 1.00 0.00 70 ARG A N 20
ATOM 31980 C CA . ARG A 1 70 ? -4.864 -1.701 -6.320 1.00 0.00 70 ARG A CA 20
ATOM 31981 C C . ARG A 1 70 ? -4.727 -0.194 -6.123 1.00 0.00 70 ARG A C 20
ATOM 31982 O O . ARG A 1 70 ? -5.710 0.543 -6.197 1.00 0.00 70 ARG A O 20
ATOM 32003 N N . ILE A 1 71 ? -3.502 0.255 -5.871 1.00 0.00 71 ILE A N 20
ATOM 32004 C CA . ILE A 1 71 ? -3.237 1.674 -5.664 1.00 0.00 71 ILE A CA 20
ATOM 32005 C C . ILE A 1 71 ? -2.650 2.312 -6.918 1.00 0.00 71 ILE A C 20
ATOM 32006 O O . ILE A 1 71 ? -1.967 1.652 -7.703 1.00 0.00 71 ILE A O 20
ATOM 32022 N N . LEU A 1 72 ? -2.918 3.600 -7.101 1.00 0.00 72 LEU A N 20
ATOM 32023 C CA . LEU A 1 72 ? -2.414 4.330 -8.259 1.00 0.00 72 LEU A CA 20
ATOM 32024 C C . LEU A 1 72 ? -1.909 5.712 -7.855 1.00 0.00 72 LEU A C 20
ATOM 32025 O O . LEU A 1 72 ? -2.456 6.344 -6.951 1.00 0.00 72 LEU A O 20
ATOM 32041 N N . HIS A 1 73 ? -0.863 6.175 -8.532 1.00 0.00 73 HIS A N 20
ATOM 32042 C CA . HIS A 1 73 ? -0.286 7.483 -8.245 1.00 0.00 73 HIS A CA 20
ATOM 32043 C C . HIS A 1 73 ? -0.390 8.401 -9.459 1.00 0.00 73 HIS A C 20
ATOM 32044 O O . HIS A 1 73 ? 0.578 8.583 -10.198 1.00 0.00 73 HIS A O 20
ATOM 32059 N N . LYS A 1 74 ? -1.570 8.977 -9.660 1.00 0.00 74 LYS A N 20
ATOM 32060 C CA . LYS A 1 74 ? -1.802 9.876 -10.784 1.00 0.00 74 LYS A CA 20
ATOM 32061 C C . LYS A 1 74 ? -1.928 9.096 -12.089 1.00 0.00 74 LYS A C 20
ATOM 32062 O O . LYS A 1 74 ? -1.462 9.541 -13.137 1.00 0.00 74 LYS A O 20
ATOM 32081 N N . GLY A 1 75 ? -2.562 7.929 -12.017 1.00 0.00 75 GLY A N 20
ATOM 32082 C CA . GLY A 1 75 ? -2.738 7.106 -13.199 1.00 0.00 75 GLY A CA 20
ATOM 32083 C C . GLY A 1 75 ? -1.669 6.040 -13.329 1.00 0.00 75 GLY A C 20
ATOM 32084 O O . GLY A 1 75 ? -1.750 5.174 -14.198 1.00 0.00 75 GLY A O 20
ATOM 32088 N N . GLU A 1 76 ? -0.663 6.105 -12.462 1.00 0.00 76 GLU A N 20
ATOM 32089 C CA . GLU A 1 76 ? 0.428 5.138 -12.486 1.00 0.00 76 GLU A CA 20
ATOM 32090 C C . GLU A 1 76 ? 0.190 4.023 -11.472 1.00 0.00 76 GLU A C 20
ATOM 32091 O O . GLU A 1 76 ? -0.438 4.237 -10.435 1.00 0.00 76 GLU A O 20
ATOM 32103 N N . GLU A 1 77 ? 0.695 2.833 -11.779 1.00 0.00 77 GLU A N 20
ATOM 32104 C CA . GLU A 1 77 ? 0.536 1.684 -10.896 1.00 0.00 77 GLU A CA 20
ATOM 32105 C C . GLU A 1 77 ? 1.666 1.624 -9.871 1.00 0.00 77 GLU A C 20
ATOM 32106 O O . GLU A 1 77 ? 2.841 1.739 -10.219 1.00 0.00 77 GLU A O 20
ATOM 32118 N N . LEU A 1 78 ? 1.300 1.445 -8.607 1.00 0.00 78 LEU A N 20
ATOM 32119 C CA . LEU A 1 78 ? 2.282 1.370 -7.530 1.00 0.00 78 LEU A CA 20
ATOM 32120 C C . LEU A 1 78 ? 2.322 -0.029 -6.925 1.00 0.00 78 LEU A C 20
ATOM 32121 O O . LEU A 1 78 ? 3.393 -0.604 -6.736 1.00 0.00 78 LEU A O 20
ATOM 32137 N N . ALA A 1 79 ? 1.146 -0.572 -6.626 1.00 0.00 79 ALA A N 20
ATOM 32138 C CA . ALA A 1 79 ? 1.047 -1.906 -6.047 1.00 0.00 79 ALA A CA 20
ATOM 32139 C C . ALA A 1 79 ? -0.363 -2.467 -6.199 1.00 0.00 79 ALA A C 20
ATOM 32140 O O . ALA A 1 79 ? -1.265 -1.785 -6.686 1.00 0.00 79 ALA A O 20
ATOM 32147 N N . LYS A 1 80 ? -0.548 -3.714 -5.780 1.00 0.00 80 LYS A N 20
ATOM 32148 C CA . LYS A 1 80 ? -1.848 -4.368 -5.869 1.00 0.00 80 LYS A CA 20
ATOM 32149 C C . LYS A 1 80 ? -2.014 -5.401 -4.760 1.00 0.00 80 LYS A C 20
ATOM 32150 O O . LYS A 1 80 ? -1.229 -6.345 -4.653 1.00 0.00 80 LYS A O 20
ATOM 32169 N N . LEU A 1 81 ? -3.041 -5.219 -3.937 1.00 0.00 81 LEU A N 20
ATOM 32170 C CA . LEU A 1 81 ? -3.312 -6.138 -2.836 1.00 0.00 81 LEU A CA 20
ATOM 32171 C C . LEU A 1 81 ? -4.647 -6.848 -3.035 1.00 0.00 81 LEU A C 20
ATOM 32172 O O . LEU A 1 81 ? -5.501 -6.383 -3.788 1.00 0.00 81 LEU A O 20
ATOM 32188 N N . GLU A 1 82 ? -4.819 -7.976 -2.352 1.00 0.00 82 GLU A N 20
ATOM 32189 C CA . GLU A 1 82 ? -6.051 -8.749 -2.454 1.00 0.00 82 GLU A CA 20
ATOM 32190 C C . GLU A 1 82 ? -6.497 -9.244 -1.081 1.00 0.00 82 GLU A C 20
ATOM 32191 O O . GLU A 1 82 ? -5.712 -9.827 -0.335 1.00 0.00 82 GLU A O 20
ATOM 32203 N N . ALA A 1 83 ? -7.764 -9.006 -0.756 1.00 0.00 83 ALA A N 20
ATOM 32204 C CA . ALA A 1 83 ? -8.315 -9.428 0.526 1.00 0.00 83 ALA A CA 20
ATOM 32205 C C . ALA A 1 83 ? -8.814 -10.868 0.461 1.00 0.00 83 ALA A C 20
ATOM 32206 O O . ALA A 1 83 ? -8.637 -11.553 -0.547 1.00 0.00 83 ALA A O 20
ATOM 32213 N N . LYS A 1 84 ? -9.437 -11.323 1.542 1.00 0.00 84 LYS A N 20
ATOM 32214 C CA . LYS A 1 84 ? -9.963 -12.681 1.609 1.00 0.00 84 LYS A CA 20
ATOM 32215 C C . LYS A 1 84 ? -11.471 -12.693 1.383 1.00 0.00 84 LYS A C 20
ATOM 32216 O O . LYS A 1 84 ? -12.009 -13.616 0.772 1.00 0.00 84 LYS A O 20
ATOM 32235 N N . SER A 1 85 ? -12.148 -11.661 1.877 1.00 0.00 85 SER A N 20
ATOM 32236 C CA . SER A 1 85 ? -13.594 -11.555 1.731 1.00 0.00 85 SER A CA 20
ATOM 32237 C C . SER A 1 85 ? -14.000 -10.129 1.370 1.00 0.00 85 SER A C 20
ATOM 32238 O O . SER A 1 85 ? -13.299 -9.171 1.696 1.00 0.00 85 SER A O 20
ATOM 32246 N N . SER A 1 86 ? -15.137 -9.997 0.694 1.00 0.00 86 SER A N 20
ATOM 32247 C CA . SER A 1 86 ? -15.636 -8.689 0.285 1.00 0.00 86 SER A CA 20
ATOM 32248 C C . SER A 1 86 ? -15.565 -7.695 1.440 1.00 0.00 86 SER A C 20
ATOM 32249 O O . SER A 1 86 ? -15.172 -6.543 1.258 1.00 0.00 86 SER A O 20
ATOM 32257 N N . GLU A 1 87 ? -15.950 -8.150 2.628 1.00 0.00 87 GLU A N 20
ATOM 32258 C CA . GLU A 1 87 ? -15.931 -7.300 3.813 1.00 0.00 87 GLU A CA 20
ATOM 32259 C C . GLU A 1 87 ? -14.512 -6.836 4.128 1.00 0.00 87 GLU A C 20
ATOM 32260 O O . GLU A 1 87 ? -14.294 -5.685 4.504 1.00 0.00 87 GLU A O 20
ATOM 32272 N N . GLU A 1 88 ? -13.551 -7.742 3.971 1.00 0.00 88 GLU A N 20
ATOM 32273 C CA . GLU A 1 88 ? -12.154 -7.426 4.240 1.00 0.00 88 GLU A CA 20
ATOM 32274 C C . GLU A 1 88 ? -11.669 -6.294 3.339 1.00 0.00 88 GLU A C 20
ATOM 32275 O O . GLU A 1 88 ? -11.143 -5.289 3.815 1.00 0.00 88 GLU A O 20
ATOM 32287 N N . MET A 1 89 ? -11.850 -6.466 2.033 1.00 0.00 89 MET A N 20
ATOM 32288 C CA . MET A 1 89 ? -11.431 -5.459 1.065 1.00 0.00 89 MET A CA 20
ATOM 32289 C C . MET A 1 89 ? -12.089 -4.115 1.359 1.00 0.00 89 MET A C 20
ATOM 32290 O O . MET A 1 89 ? -11.507 -3.060 1.110 1.00 0.00 89 MET A O 20
ATOM 32304 N N . GLY A 1 90 ? -13.307 -4.161 1.891 1.00 0.00 90 GLY A N 20
ATOM 32305 C CA . GLY A 1 90 ? -14.024 -2.940 2.210 1.00 0.00 90 GLY A CA 20
ATOM 32306 C C . GLY A 1 90 ? -13.369 -2.160 3.334 1.00 0.00 90 GLY A C 20
ATOM 32307 O O . GLY A 1 90 ? -13.492 -0.937 3.403 1.00 0.00 90 GLY A O 20
ATOM 32311 N N . HIS A 1 91 ? -12.673 -2.869 4.217 1.00 0.00 91 HIS A N 20
ATOM 32312 C CA . HIS A 1 91 ? -11.998 -2.236 5.344 1.00 0.00 91 HIS A CA 20
ATOM 32313 C C . HIS A 1 91 ? -10.660 -1.642 4.911 1.00 0.00 91 HIS A C 20
ATOM 32314 O O . HIS A 1 91 ? -10.180 -0.674 5.501 1.00 0.00 91 HIS A O 20
ATOM 32329 N N . TRP A 1 92 ? -10.064 -2.230 3.880 1.00 0.00 92 TRP A N 20
ATOM 32330 C CA . TRP A 1 92 ? -8.781 -1.759 3.370 1.00 0.00 92 TRP A CA 20
ATOM 32331 C C . TRP A 1 92 ? -8.971 -0.577 2.425 1.00 0.00 92 TRP A C 20
ATOM 32332 O O . TRP A 1 92 ? -8.200 0.382 2.452 1.00 0.00 92 TRP A O 20
ATOM 32353 N N . LEU A 1 93 ? -10.002 -0.653 1.591 1.00 0.00 93 LEU A N 20
ATOM 32354 C CA . LEU A 1 93 ? -10.294 0.412 0.637 1.00 0.00 93 LEU A CA 20
ATOM 32355 C C . LEU A 1 93 ? -10.318 1.771 1.329 1.00 0.00 93 LEU A C 20
ATOM 32356 O O . LEU A 1 93 ? -9.497 2.640 1.041 1.00 0.00 93 LEU A O 20
ATOM 32372 N N . GLY A 1 94 ? -11.266 1.946 2.244 1.00 0.00 94 GLY A N 20
ATOM 32373 C CA . GLY A 1 94 ? -11.379 3.201 2.965 1.00 0.00 94 GLY A CA 20
ATOM 32374 C C . GLY A 1 94 ? -10.188 3.461 3.866 1.00 0.00 94 GLY A C 20
ATOM 32375 O O . GLY A 1 94 ? -9.769 4.606 4.038 1.00 0.00 94 GLY A O 20
ATOM 32379 N N . LEU A 1 95 ? -9.643 2.397 4.445 1.00 0.00 95 LEU A N 20
ATOM 32380 C CA . LEU A 1 95 ? -8.494 2.515 5.336 1.00 0.00 95 LEU A CA 20
ATOM 32381 C C . LEU A 1 95 ? -7.302 3.130 4.609 1.00 0.00 95 LEU A C 20
ATOM 32382 O O . LEU A 1 95 ? -6.601 3.983 5.154 1.00 0.00 95 LEU A O 20
ATOM 32398 N N . LEU A 1 96 ? -7.080 2.693 3.374 1.00 0.00 96 LEU A N 20
ATOM 32399 C CA . LEU A 1 96 ? -5.974 3.201 2.570 1.00 0.00 96 LEU A CA 20
ATOM 32400 C C . LEU A 1 96 ? -6.277 4.604 2.052 1.00 0.00 96 LEU A C 20
ATOM 32401 O O . LEU A 1 96 ? -5.442 5.505 2.142 1.00 0.00 96 LEU A O 20
ATOM 32417 N N . LEU A 1 97 ? -7.478 4.782 1.512 1.00 0.00 97 LEU A N 20
ATOM 32418 C CA . LEU A 1 97 ? -7.893 6.076 0.981 1.00 0.00 97 LEU A CA 20
ATOM 32419 C C . LEU A 1 97 ? -7.613 7.191 1.983 1.00 0.00 97 LEU A C 20
ATOM 32420 O O . LEU A 1 97 ? -7.051 8.228 1.632 1.00 0.00 97 LEU A O 20
ATOM 32436 N N . SER A 1 98 ? -8.007 6.969 3.233 1.00 0.00 98 SER A N 20
ATOM 32437 C CA . SER A 1 98 ? -7.799 7.956 4.286 1.00 0.00 98 SER A CA 20
ATOM 32438 C C . SER A 1 98 ? -6.322 8.314 4.412 1.00 0.00 98 SER A C 20
ATOM 32439 O O . SER A 1 98 ? -5.962 9.487 4.505 1.00 0.00 98 SER A O 20
ATOM 32447 N N . GLU A 1 99 ? -5.470 7.293 4.415 1.00 0.00 99 GLU A N 20
ATOM 32448 C CA . GLU A 1 99 ? -4.031 7.499 4.530 1.00 0.00 99 GLU A CA 20
ATOM 32449 C C . GLU A 1 99 ? -3.493 8.263 3.324 1.00 0.00 99 GLU A C 20
ATOM 32450 O O . GLU A 1 99 ? -2.751 9.234 3.472 1.00 0.00 99 GLU A O 20
ATOM 32462 N N . SER A 1 100 ? -3.872 7.817 2.131 1.00 0.00 100 SER A N 20
ATOM 32463 C CA . SER A 1 100 ? -3.424 8.456 0.899 1.00 0.00 100 SER A CA 20
ATOM 32464 C C . SER A 1 100 ? -4.119 9.800 0.700 1.00 0.00 100 SER A C 20
ATOM 32465 O O . SER A 1 100 ? -5.200 9.872 0.117 1.00 0.00 100 SER A O 20
ATOM 32473 N N . GLY A 1 101 ? -3.489 10.863 1.189 1.00 0.00 101 GLY A N 20
ATOM 32474 C CA . GLY A 1 101 ? -4.060 12.190 1.056 1.00 0.00 101 GLY A CA 20
ATOM 32475 C C . GLY A 1 101 ? -3.062 13.200 0.524 1.00 0.00 101 GLY A C 20
ATOM 32476 O O . GLY A 1 101 ? -2.040 13.465 1.156 1.00 0.00 101 GLY A O 20
ATOM 32480 N N . SER A 1 102 ? -3.358 13.763 -0.643 1.00 0.00 102 SER A N 20
ATOM 32481 C CA . SER A 1 102 ? -2.476 14.745 -1.264 1.00 0.00 102 SER A CA 20
ATOM 32482 C C . SER A 1 102 ? -3.100 16.137 -1.224 1.00 0.00 102 SER A C 20
ATOM 32483 O O . SER A 1 102 ? -3.713 16.582 -2.194 1.00 0.00 102 SER A O 20
ATOM 32491 N N . GLY A 1 103 ? -2.940 16.819 -0.094 1.00 0.00 103 GLY A N 20
ATOM 32492 C CA . GLY A 1 103 ? -3.493 18.153 0.052 1.00 0.00 103 GLY A CA 20
ATOM 32493 C C . GLY A 1 103 ? -2.853 18.925 1.188 1.00 0.00 103 GLY A C 20
ATOM 32494 O O . GLY A 1 103 ? -1.656 18.805 1.452 1.00 0.00 103 GLY A O 20
ATOM 32498 N N . PRO A 1 104 ? -3.659 19.740 1.883 1.00 0.00 104 PRO A N 20
ATOM 32499 C CA . PRO A 1 104 ? -3.186 20.552 3.009 1.00 0.00 104 PRO A CA 20
ATOM 32500 C C . PRO A 1 104 ? -2.832 19.704 4.226 1.00 0.00 104 PRO A C 20
ATOM 32501 O O . PRO A 1 104 ? -3.333 18.591 4.386 1.00 0.00 104 PRO A O 20
ATOM 32512 N N . SER A 1 105 ? -1.965 20.238 5.081 1.00 0.00 105 SER A N 20
ATOM 32513 C CA . SER A 1 105 ? -1.542 19.529 6.283 1.00 0.00 105 SER A CA 20
ATOM 32514 C C . SER A 1 105 ? -2.541 19.735 7.417 1.00 0.00 105 SER A C 20
ATOM 32515 O O . SER A 1 105 ? -2.752 20.858 7.876 1.00 0.00 105 SER A O 20
ATOM 32523 N N . SER A 1 106 ? -3.154 18.644 7.863 1.00 0.00 106 SER A N 20
ATOM 32524 C CA . SER A 1 106 ? -4.135 18.705 8.940 1.00 0.00 106 SER A CA 20
ATOM 32525 C C . SER A 1 106 ? -3.524 19.316 10.197 1.00 0.00 106 SER A C 20
ATOM 32526 O O . SER A 1 106 ? -4.132 20.166 10.847 1.00 0.00 106 SER A O 20
ATOM 32534 N N . GLY A 1 107 ? -2.315 18.876 10.534 1.00 0.00 107 GLY A N 20
ATOM 32535 C CA . GLY A 1 107 ? -1.640 19.390 11.712 1.00 0.00 107 GLY A CA 20
ATOM 32536 C C . GLY A 1 107 ? -0.657 18.396 12.296 1.00 0.00 107 GLY A C 20
ATOM 32537 O O . GLY A 1 107 ? -0.520 18.291 13.515 1.00 0.00 107 GLY A O 20
#

Foldseek 3Di:
DDPDPDDDPPFDFKFWDDPVDTDTWTWDDDQLKIWTAHDPVRPPGPDGIGNLAQKAKDQDADPVGSFKIFIGRVNHGDIIIGDDDNVRSVCVRVVSRVSHHHDDDPD

Nearest PDB structures (foldseek):
  2cof-assembly1_A  TM=9.055E-01  e=5.252E-18  Homo sapiens
  1wgq-assembly1_A  TM=7.589E-01  e=5.175E-08  Mus musculus
  2dn6-assembly1_A  TM=7.548E-01  e=6.205E-06  Homo sapiens
  1x1f-assembly1_A  TM=7.351E-01  e=4.162E-05  Homo sapiens
  8ozz-assembly1_A  TM=6.829E-01  e=2.216E-04  Trypanosoma cruzi

GO terms:
  GO:0005737 cytoplasm (C, IDA)
  GO:0045742 positive regulation of epidermal growth factor receptor signaling pathway (P, IDA)
  GO:0045893 positive regulation of DNA-templated transcription (P, IDA)
  GO:0030296 protein tyrosine kinase activator activity (F, IDA)
  GO:0032675 regulation of interleukin-6 production (P, IDA)
  GO:0032757 positive regulation of interleukin-8 production (P, IDA)
  GO:0006954 inflammatory response (P, IDA)
  GO:0007346 regulation of mitotic cell cycle (P, IDA)
  GO:0017124 SH3 domain binding (F, IPI)
  GO:0042169 SH2 domain binding (F, IPI)
  GO:0005829 cytosol (C, IDA)

Radius of gyration: 13.59 Å; Cα contacts (8 Å, |Δi|>4): 194; chains: 1; bounding box: 31×36×31 Å